Protein 3QN3 (pdb70)

Solvent-accessible surface area: 55964 Å² total; per-residue (Å²): 102,141,32,40,2,99,62,6,70,6,10,5,2,2,0,0,90,10,35,0,1,0,31,0,36,0,26,1,49,76,49,20,77,4,33,1,6,0,15,16,23,29,45,108,48,127,72,29,8,27,13,45,20,9,122,55,146,28,16,64,12,84,0,0,71,111,0,13,40,28,0,62,112,57,0,8,120,83,0,83,47,40,41,0,48,59,18,71,75,2,2,50,28,0,92,119,44,6,60,53,152,33,8,62,70,0,1,1,2,0,0,1,0,0,0,6,0,1,0,56,0,0,3,55,31,74,61,90,40,14,6,102,48,25,22,30,88,117,6,28,20,1,0,6,0,2,0,0,0,0,5,0,26,71,61,20,156,33,106,6,29,0,19,6,0,1,0,1,0,38,12,15,122,31,0,62,69,0,2,40,0,0,5,23,0,8,54,44,0,78,141,42,2,56,116,78,73,58,68,44,17,13,14,54,7,0,0,0,38,8,117,14,51,61,1,28,68,0,0,66,34,0,55,59,0,1,129,126,22,55,18,88,120,98,3,59,0,0,1,1,0,7,0,41,112,26,52,144,125,47,87,0,84,3,45,88,118,56,17,37,13,93,47,0,8,95,52,0,34,103,3,11,78,149,16,48,9,29,1,0,2,1,0,0,0,60,89,18,108,117,0,0,42,69,0,21,128,110,5,20,159,126,13,26,0,1,0,11,40,6,2,9,0,25,28,95,50,0,87,94,4,35,102,104,150,14,3,30,0,0,3,0,25,8,7,6,22,0,0,0,6,35,0,24,105,0,1,109,10,0,81,153,53,125,18,113,1,0,0,2,3,34,31,1,6,1,34,18,15,6,14,0,4,0,0,0,5,25,44,11,16,19,0,4,0,0,0,0,1,1,0,0,0,0,4,1,0,3,55,0,10,32,0,24,117,120,18,99,82,7,54,9,119,143,228,108,114,33,42,2,102,64,6,72,6,10,8,2,2,1,0,82,7,29,1,1,0,34,0,36,0,24,0,52,76,48,20,74,5,29,1,7,1,18,16,24,28,52,112,47,125,75,33,8,27,14,48,21,8,120,54,149,30,20,66,12,94,0,0,66,110,0,16,37,28,0,63,113,59,0,9,125,84,0,84,47,41,41,1,24,43,3,65,75,1,2,52,28,0,88,127,55,2,62,44,152,31,7,53,92,8,1,2,2,0,0,1,0,0,0,7,0,0,0,56,0,0,3,55,29,22,41,26,37,12,5,37,4,0,2,1,12,21,5,9,2,0,0,5,0,3,0,0,0,0,4,0,23,74,65,24,150,36,107,5,32,0,20,6,0,1,0,1,0,38,13,14,116,32,0,46,70,0,2,36,0,0,7,22,0,10,54,34,0,92,119,39,2,52,118,74,72,57,66,42,18,12,15,43,8,0,0,0,35,7,106,20,60,53,0,28,68,0,0,57,32,0,55,61,0,1,133,132,22,57,16,88,119,98,2,64,0,0,1,1,1,8,0,41,113,29,47,141,128,44,86,0,85,4,42,91,131,59,20,38,16,88,42,0,5,86,48,0,46,108,4,9,83,150,15,45,10,28,2,1,2,2,0,0,0,56,86,13,98,116,2,0,64,99,1,21,134,119,5,20,160,129,11,26,0,2,0,11,42,3,0,6,0,24,27,90,52,0,66,87,0,21,89,118,152,13,3,29,0,0,2,0,26,8,7,5,21,0,0,0,6,33,0,2,73,0,0,17,0,0,62,47,30,64,16,75,1,0,0,2,3,32,30,1,8,1,35,18,14,5,18,0,4,0,0,0,4,5,27,11,14,20,0,4,0,0,0,0,2,1,0,0,0,0,4,1,0,2,50,0,5,31,0,24,119,84,18,99,30,6,20,7,117,108,68,96,101,34,42,2,104,57,6,68,2,6,7,2,3,1,0,83,8,35,1,1,0,30,0,42,0,27,0,53,78,48,21,75,3,32,1,6,0,14,14,24,28,45,108,49,122,71,30,8,30,12,49,20,9,117,57,146,27,18,66,13,89,0,0,73,112,0,13,38,28,0,62,111,57,0,8,121,81,0,81,48,42,42,1,9,37,4,60,72,2,1,49,25,0,90,122,47,7,65,52,149,32,7,59,71,0,0,2,2,0,0,1,0,0,0,6,0,1,0,56,0,0,4,57,29,18,37,30,44,12,6,38,7,0,3,1,10,18,5,12,2,0,0,6,0,2,0,1,0,1,5,0,24,70,68,31,148,39,115,5,32,0,21,6,0,1,0,1,0,43,11,20,128,32,0,55,70,0,1,40,0,0,7,23,0,12,53,48,0,89,126,42,3,51,109,82,73,58,67,42,21,10,19,50,9,0,0,0,37,8,111,18,65,57,0,27,64,0,0,61,33,0,62,60,0,3,132,127,21,55,15,90,117,94,4,70,0,0,1,1,1,7,0,38,115,27,49,132,120,48,85,0,85,4,52,90,134,54,16,35,16,80,43,0,4,75,49,0,48,104,5,27,91,148,16,46,8,30,2,0,2,2,0,1,0,56,88,17,103,121,3,0,42,88,0,23,131,117,12,21,142,168,20,26,0,1,0,11,43,5,1,6,0,24,24,98,50,0,43,91,4,22,96,103,156,16,3,28,0,0,2,0,26,6,6,6,24,0,0,0,5,30,0,2,72,0,1,16,0,0,58,50,27,70,17,83,1,0,0,2,3,32,29,0,5,1,35,18,16,6,12,0,4,0,0,0,3,7,28,10,15,19,0,4,0,0,0,0,2,1,0,0,0,0,4,1,0,3,52,0,7,34,0,24,118,101,21,96,30,9,21,8,126,143,72,101,150,34,45,1,97,65,6,71,5,11,8,2,2,1,0,88,8,38,1,2,0,34,0,41,0,26,0,54,76,47,21,76,4,31,1,6,1,18,14,26,28,48,108,51,122,77,34,8,26,13,46,16,7,120,63,145,28,18,68,16,88,0,0,73,112,0,15,38,29,0,58,112,58,0,10,126,86,0,83,49,40,42,0,46,59,17,75,73,2,2,49,27,0,92,117,53,6,64,43,149,31,7,56,86,4,1,2,3,0,0,1,0,0,0,7,0,1,0,57,0,0,3,56,29,72,72,66,42,12,5,106,42,24,21,31,87,120,4,26,21,0,0,6,0,2,0,0,0,0,3,0,23,74,58,26,143,22,113,6,32,0,22,6,0,0,0,1,0,41,13,15,121,32,0,53,67,0,2,36,0,0,7,23,0,12,46,38,0,88,129,44,2,58,122,75,74,60,67,48,22,12,12,52,7,0,0,0,32,6,109,16,67,54,0,27,70,0,0,60,33,0,61,56,0,3,134,123,21,56,16,92,116,98,3,58,0,0,1,1,1,8,0,35,115,26,53,142,128,45,91,0,85,4,38,90,124,54,23,40,17,85,42,0,4,74,37,0,43,108,9,8,85,148,17,45,9,30,2,0,1,2,0,0,0,57,93,19,105,122,3,0,45,92,0,21,133,118,6,17,160,138,14,26,0,0,0,10,37,4,1,6,0,25,26,87,51,0,91,91,4,30,106,110,148,14,3,30,0,0,1,0,24,7,8,6,22,0,0,0,6,35,0,23,102,0,1,111,13,0,85,157,58,126,18,114,1,0,0,2,4,33,29,1,7,1,34,20,14,5,17,0,4,0,0,0,5,24,40,10,16,22,0,4,0,0,0,0,2,1,0,0,0,0,4,0,0,4,52,0,8,32,0,24,113,116,19,100,77,10,53,8,117,142,228

Structure (mmCIF, N/CA/C/O backbone):
data_3QN3
#
_entry.id   3QN3
#
_cell.length_a   120.470
_cell.length_b   148.886
_cell.length_c   234.719
_cell.angle_alpha   90.000
_cell.angle_beta   90.000
_cell.angle_gamma   90.000
#
_symmetry.space_group_name_H-M   'I 2 2 2'
#
loop_
_entity.id
_entity.type
_entity.pdbx_description
1 polymer Enolase
2 non-polymer 'MAGNESIUM ION'
3 non-polymer (4S)-2-METHYL-2,4-PENTANEDIOL
4 non-polymer GLYCEROL
5 non-polymer 'SULFATE ION'
6 water water
#
loop_
_atom_site.group_PDB
_atom_site.id
_atom_site.type_symbol
_atom_site.label_atom_id
_atom_site.label_alt_id
_atom_site.label_comp_id
_atom_site.label_asym_id
_atom_site.label_entity_id
_atom_site.label_seq_id
_atom_site.pdbx_PDB_ins_code
_atom_site.Cartn_x
_atom_site.Cartn_y
_atom_site.Cartn_z
_atom_site.occupancy
_atom_site.B_iso_or_equiv
_atom_site.auth_seq_id
_atom_site.auth_comp_id
_atom_site.auth_asym_id
_atom_site.auth_atom_id
_atom_site.pdbx_PDB_model_num
ATOM 1 N N . ALA A 1 3 ? 44.081 -16.045 1.107 1.00 55.20 0 ALA A N 1
ATOM 2 C CA . ALA A 1 3 ? 43.414 -15.921 2.434 1.00 54.39 0 ALA A CA 1
ATOM 3 C C . ALA A 1 3 ? 42.319 -14.834 2.390 1.00 54.41 0 ALA A C 1
ATOM 4 O O . ALA A 1 3 ? 42.544 -13.723 1.924 1.00 54.06 0 ALA A O 1
ATOM 6 N N . MET A 1 4 ? 41.127 -15.171 2.887 1.00 54.08 1 MET A N 1
ATOM 7 C CA . MET A 1 4 ? 39.986 -14.239 2.870 1.00 53.46 1 MET A CA 1
ATOM 8 C C . MET A 1 4 ? 40.357 -13.066 3.808 1.00 51.03 1 MET A C 1
ATOM 9 O O . MET A 1 4 ? 40.805 -12.017 3.336 1.00 52.80 1 MET A O 1
ATOM 14 N N . LEU A 1 5 ? 40.243 -13.273 5.121 1.00 46.63 2 LEU A N 1
ATOM 15 C CA . LEU A 1 5 ? 40.742 -12.330 6.100 1.00 43.03 2 LEU A CA 1
ATOM 16 C C . LEU A 1 5 ? 42.021 -12.880 6.740 1.00 40.03 2 LEU A C 1
ATOM 17 O O . LEU A 1 5 ? 42.271 -14.089 6.790 1.00 38.69 2 LEU A O 1
ATOM 22 N N . VAL A 1 6 ? 42.825 -11.982 7.263 1.00 36.82 3 VAL A N 1
ATOM 23 C CA . VAL A 1 6 ? 44.028 -12.412 7.947 1.00 35.30 3 VAL A CA 1
ATOM 24 C C . VAL A 1 6 ? 44.079 -11.817 9.365 1.00 33.08 3 VAL A C 1
ATOM 25 O O . VAL A 1 6 ? 43.345 -10.869 9.683 1.00 31.62 3 VAL A O 1
ATOM 29 N N . ILE A 1 7 ? 44.933 -12.410 10.187 1.00 31.60 4 ILE A N 1
ATOM 30 C CA . ILE A 1 7 ? 45.172 -11.928 11.524 1.00 31.15 4 ILE A CA 1
ATOM 31 C C . ILE A 1 7 ? 45.999 -10.680 11.375 1.00 32.75 4 ILE A C 1
ATOM 32 O O . ILE A 1 7 ? 47.057 -10.701 10.750 1.00 32.73 4 ILE A O 1
ATOM 37 N N . GLU A 1 8 ? 45.489 -9.598 11.948 1.00 33.89 5 GLU A N 1
ATOM 38 C CA . GLU A 1 8 ? 46.098 -8.283 11.829 1.00 35.88 5 GLU A CA 1
ATOM 39 C C . GLU A 1 8 ? 46.727 -7.794 13.113 1.00 34.87 5 GLU A C 1
ATOM 40 O O . GLU A 1 8 ? 47.612 -6.990 13.064 1.00 34.91 5 GLU A O 1
ATOM 46 N N . ASP A 1 9 ? 46.210 -8.218 14.259 1.00 33.63 6 ASP A N 1
ATOM 47 C CA . ASP A 1 9 ? 46.757 -7.814 15.537 1.00 33.29 6 ASP A CA 1
ATOM 48 C C . ASP A 1 9 ? 46.452 -8.875 16.578 1.00 31.97 6 ASP A C 1
ATOM 49 O O . ASP A 1 9 ? 45.358 -9.455 16.593 1.00 29.43 6 ASP A O 1
ATOM 54 N N . VAL A 1 10 ? 47.431 -9.110 17.445 1.00 31.56 7 VAL A N 1
ATOM 55 C CA . VAL A 1 10 ? 47.288 -10.017 18.563 1.00 31.68 7 VAL A CA 1
ATOM 56 C C . VAL A 1 10 ? 47.814 -9.321 19.814 1.00 31.87 7 VAL A C 1
ATOM 57 O O . VAL A 1 10 ? 48.927 -8.753 19.821 1.00 31.69 7 VAL A O 1
ATOM 61 N N . ARG A 1 11 ? 47.033 -9.345 20.875 1.00 30.46 8 ARG A N 1
ATOM 62 C CA . ARG A 1 11 ? 47.521 -8.834 22.137 1.00 31.87 8 ARG A CA 1
ATOM 63 C C . ARG A 1 11 ? 46.943 -9.577 23.313 1.00 30.15 8 ARG A C 1
ATOM 64 O O . ARG A 1 11 ? 45.903 -10.247 23.190 1.00 29.73 8 ARG A O 1
ATOM 72 N N . ALA A 1 12 ? 47.627 -9.449 24.444 1.00 28.69 9 ALA A N 1
ATOM 73 C CA . ALA A 1 12 ? 47.132 -9.980 25.702 1.00 28.65 9 ALA A CA 1
ATOM 74 C C . ALA A 1 12 ? 47.432 -9.001 26.867 1.00 28.51 9 ALA A C 1
ATOM 75 O O . ALA A 1 12 ? 48.226 -8.080 26.733 1.00 29.51 9 ALA A O 1
ATOM 77 N N . TYR A 1 13 ? 46.751 -9.213 27.977 1.00 27.57 10 TYR A N 1
ATOM 78 C CA . TYR A 1 13 ? 46.982 -8.490 29.211 1.00 27.76 10 TYR A CA 1
ATOM 79 C C . TYR A 1 13 ? 46.507 -9.346 30.404 1.00 26.91 10 TYR A C 1
ATOM 80 O O . TYR A 1 13 ? 45.743 -10.287 30.246 1.00 27.61 10 TYR A O 1
ATOM 89 N N . GLU A 1 14 ? 46.965 -8.989 31.590 1.00 26.28 11 GLU A N 1
ATOM 90 C CA . GLU A 1 14 ? 46.582 -9.644 32.810 1.00 27.01 11 GLU A CA 1
ATOM 91 C C . GLU A 1 14 ? 45.168 -9.219 33.257 1.00 25.65 11 GLU A C 1
ATOM 92 O O . GLU A 1 14 ? 44.880 -8.042 33.321 1.00 26.78 11 GLU A O 1
ATOM 98 N N . VAL A 1 15 ? 44.313 -10.180 33.520 1.00 24.61 12 VAL A N 1
ATOM 99 C CA . VAL A 1 15 ? 43.025 -9.987 34.176 1.00 24.58 12 VAL A CA 1
ATOM 100 C C . VAL A 1 15 ? 42.957 -10.941 35.384 1.00 24.88 12 VAL A C 1
ATOM 101 O O . VAL A 1 15 ? 43.943 -11.618 35.693 1.00 23.13 12 VAL A O 1
ATOM 105 N N . LEU A 1 16 ? 41.810 -10.982 36.068 1.00 24.62 13 LEU A N 1
ATOM 106 C CA . LEU A 1 16 ? 41.651 -11.848 37.238 1.00 25.62 13 LEU A CA 1
ATOM 107 C C . LEU A 1 16 ? 40.713 -12.999 36.955 1.00 25.69 13 LEU A C 1
ATOM 108 O O . LEU A 1 16 ? 39.653 -12.788 36.364 1.00 28.08 13 LEU A O 1
ATOM 113 N N . ASP A 1 17 ? 41.055 -14.199 37.413 1.00 25.94 14 ASP A N 1
ATOM 114 C CA . ASP A 1 17 ? 40.148 -15.314 37.369 1.00 26.57 14 ASP A CA 1
ATOM 115 C C . ASP A 1 17 ? 39.176 -15.226 38.559 1.00 27.14 14 ASP A C 1
ATOM 116 O O . ASP A 1 17 ? 39.276 -14.318 39.371 1.00 27.75 14 ASP A O 1
ATOM 121 N N . SER A 1 18 ? 38.254 -16.183 38.641 1.00 27.83 15 SER A N 1
ATOM 122 C CA . SER A 1 18 ? 37.162 -16.142 39.617 1.00 28.60 15 SER A CA 1
ATOM 123 C C . SER A 1 18 ? 37.601 -16.375 41.071 1.00 28.82 15 SER A C 1
ATOM 124 O O . SER A 1 18 ? 36.777 -16.268 41.950 1.00 27.41 15 SER A O 1
ATOM 127 N N . ARG A 1 19 ? 38.872 -16.739 41.300 1.00 28.93 16 ARG A N 1
ATOM 128 C CA . ARG A 1 19 ? 39.394 -16.887 42.649 1.00 30.44 16 ARG A CA 1
ATOM 129 C C . ARG A 1 19 ? 40.300 -15.740 43.027 1.00 31.34 16 ARG A C 1
ATOM 130 O O . ARG A 1 19 ? 40.858 -15.732 44.112 1.00 32.59 16 ARG A O 1
ATOM 138 N N . GLY A 1 20 ? 40.422 -14.745 42.157 1.00 30.78 17 GLY A N 1
ATOM 139 C CA . GLY A 1 20 ? 41.282 -13.615 42.465 1.00 31.20 17 GLY A CA 1
ATOM 140 C C . GLY A 1 20 ? 42.721 -13.790 42.088 1.00 30.50 17 GLY A C 1
ATOM 141 O O . GLY A 1 20 ? 43.560 -13.003 42.490 1.00 31.25 17 GLY A O 1
ATOM 142 N N . ASN A 1 21 ? 43.017 -14.776 41.253 1.00 30.42 18 ASN A N 1
ATOM 143 C CA . ASN A 1 21 ? 44.399 -14.925 40.744 1.00 29.54 18 ASN A CA 1
ATOM 144 C C . ASN A 1 21 ? 44.508 -14.373 39.326 1.00 27.71 18 ASN A C 1
ATOM 145 O O . ASN A 1 21 ? 43.556 -14.419 38.580 1.00 26.99 18 ASN A O 1
ATOM 150 N N . PRO A 1 22 ? 45.666 -13.829 38.953 1.00 27.68 19 PRO A N 1
ATOM 151 C CA . PRO A 1 22 ? 45.834 -13.378 37.577 1.00 26.45 19 PRO A CA 1
ATOM 152 C C . PRO A 1 22 ? 45.692 -14.493 36.546 1.00 25.87 19 PRO A C 1
ATOM 153 O O . PRO A 1 22 ? 45.941 -15.658 36.838 1.00 26.74 19 PRO A O 1
ATOM 157 N N . THR A 1 23 ? 45.248 -14.136 35.360 1.00 25.13 20 THR A N 1
ATOM 158 C CA . THR A 1 23 ? 45.212 -15.044 34.215 1.00 24.82 20 THR A CA 1
ATOM 159 C C . THR A 1 23 ? 45.241 -14.190 32.943 1.00 24.45 20 THR A C 1
ATOM 160 O O . THR A 1 23 ? 45.324 -12.965 33.021 1.00 23.94 20 THR A O 1
ATOM 164 N N . VAL A 1 24 ? 45.273 -14.852 31.801 1.00 24.13 21 VAL A N 1
ATOM 165 C CA . VAL A 1 24 ? 45.506 -14.175 30.533 1.00 23.65 21 VAL A CA 1
ATOM 166 C C . VAL A 1 24 ? 44.194 -13.936 29.827 1.00 23.72 21 VAL A C 1
ATOM 167 O O . VAL A 1 24 ? 43.341 -14.831 29.720 1.00 23.42 21 VAL A O 1
ATOM 171 N N . LYS A 1 25 ? 44.020 -12.697 29.394 1.00 23.21 22 LYS A N 1
ATOM 172 C CA . LYS A 1 25 ? 43.029 -12.361 28.385 1.00 23.90 22 LYS A CA 1
ATOM 173 C C . LYS A 1 25 ? 43.741 -11.945 27.144 1.00 24.09 22 LYS A C 1
ATOM 174 O O . LYS A 1 25 ? 44.678 -11.128 27.198 1.00 24.43 22 LYS A O 1
ATOM 180 N N . ALA A 1 26 ? 43.317 -12.552 26.034 1.00 24.47 23 ALA A N 1
ATOM 181 C CA . ALA A 1 26 ? 43.882 -12.321 24.688 1.00 24.23 23 ALA A CA 1
ATOM 182 C C . ALA A 1 26 ? 42.826 -11.744 23.798 1.00 24.92 23 ALA A C 1
ATOM 183 O O . ALA A 1 26 ? 41.631 -11.988 23.988 1.00 25.37 23 ALA A O 1
ATOM 185 N N . GLU A 1 27 ? 43.255 -10.984 22.803 1.00 26.22 24 GLU A N 1
ATOM 186 C CA . GLU A 1 27 ? 42.383 -10.272 21.890 1.00 27.07 24 GLU A CA 1
ATOM 187 C C . GLU A 1 27 ? 43.058 -10.298 20.528 1.00 27.58 24 GLU A C 1
ATOM 188 O O . GLU A 1 27 ? 44.312 -9.993 20.396 1.00 26.24 24 GLU A O 1
ATOM 194 N N . VAL A 1 28 ? 42.274 -10.703 19.527 1.00 27.01 25 VAL A N 1
ATOM 195 C CA . VAL A 1 28 ? 42.752 -10.848 18.126 1.00 26.80 25 VAL A CA 1
ATOM 196 C C . VAL A 1 28 ? 41.892 -10.006 17.208 1.00 26.86 25 VAL A C 1
ATOM 197 O O . VAL A 1 28 ? 40.633 -10.054 17.260 1.00 26.26 25 VAL A O 1
ATOM 201 N N . THR A 1 29 ? 42.550 -9.194 16.395 1.00 27.57 26 THR A N 1
ATOM 202 C CA . THR A 1 29 ? 41.863 -8.330 15.440 1.00 27.65 26 THR A CA 1
ATOM 203 C C . THR A 1 29 ? 42.210 -8.792 14.061 1.00 28.56 26 THR A C 1
ATOM 204 O O . THR A 1 29 ? 43.376 -9.091 13.766 1.00 28.99 26 THR A O 1
ATOM 208 N N . LEU A 1 30 ? 41.209 -8.881 13.207 1.00 28.73 27 LEU A N 1
ATOM 209 C CA . LEU A 1 30 ? 41.429 -9.353 11.833 1.00 29.17 27 LEU A CA 1
ATOM 210 C C . LEU A 1 30 ? 41.468 -8.178 10.867 1.00 30.17 27 LEU A C 1
ATOM 211 O O . LEU A 1 30 ? 41.169 -7.054 11.225 1.00 28.91 27 LEU A O 1
ATOM 216 N N . SER A 1 31 ? 41.838 -8.463 9.620 1.00 32.23 28 SER A N 1
ATOM 217 C CA . SER A 1 31 ? 41.993 -7.437 8.573 1.00 32.88 28 SER A CA 1
ATOM 218 C C . SER A 1 31 ? 40.708 -6.740 8.102 1.00 34.48 28 SER A C 1
ATOM 219 O O . SER A 1 31 ? 40.786 -5.795 7.347 1.00 36.35 28 SER A O 1
ATOM 222 N N . ASP A 1 32 ? 39.539 -7.174 8.543 1.00 34.94 29 ASP A N 1
ATOM 223 C CA . ASP A 1 32 ? 38.302 -6.406 8.314 1.00 35.53 29 ASP A CA 1
ATOM 224 C C . ASP A 1 32 ? 37.943 -5.572 9.547 1.00 35.62 29 ASP A C 1
ATOM 225 O O . ASP A 1 32 ? 36.895 -4.942 9.570 1.00 36.85 29 ASP A O 1
ATOM 230 N N . GLY A 1 33 ? 38.771 -5.640 10.590 1.00 34.82 30 GLY A N 1
ATOM 231 C CA . GLY A 1 33 ? 38.499 -4.989 11.869 1.00 34.29 30 GLY A CA 1
ATOM 232 C C . GLY A 1 33 ? 37.688 -5.800 12.870 1.00 32.93 30 GLY A C 1
ATOM 233 O O . GLY A 1 33 ? 37.368 -5.289 13.941 1.00 32.70 30 GLY A O 1
ATOM 234 N N . SER A 1 34 ? 37.353 -7.053 12.562 1.00 31.91 31 SER A N 1
ATOM 235 C CA . SER A 1 34 ? 36.555 -7.851 13.504 1.00 30.98 31 SER A CA 1
ATOM 236 C C . SER A 1 34 ? 37.460 -8.185 14.675 1.00 29.46 31 SER A C 1
ATOM 237 O O . SER A 1 34 ? 38.653 -8.481 14.477 1.00 27.63 31 SER A O 1
ATOM 240 N N . VAL A 1 35 ? 36.903 -8.129 15.878 1.00 27.91 32 VAL A N 1
ATOM 241 C CA . VAL A 1 35 ? 37.659 -8.447 17.079 1.00 28.70 32 VAL A CA 1
ATOM 242 C C . VAL A 1 35 ? 37.042 -9.652 17.827 1.00 27.27 32 VAL A C 1
ATOM 243 O O . VAL A 1 35 ? 35.825 -9.795 17.916 1.00 28.28 32 VAL A O 1
ATOM 247 N N . GLY A 1 36 ? 37.904 -10.515 18.331 1.00 25.06 33 GLY A N 1
ATOM 248 C CA . GLY A 1 36 ? 37.532 -11.612 19.223 1.00 23.89 33 GLY A CA 1
ATOM 249 C C . GLY A 1 36 ? 38.419 -11.578 20.454 1.00 23.56 33 GLY A C 1
ATOM 250 O O . GLY A 1 36 ? 39.612 -11.219 20.368 1.00 24.28 33 GLY A O 1
ATOM 251 N N . ALA A 1 37 ? 37.870 -11.919 21.606 1.00 22.97 34 ALA A N 1
ATOM 252 C CA . ALA A 1 37 ? 38.684 -11.962 22.863 1.00 23.57 34 ALA A CA 1
ATOM 253 C C . ALA A 1 37 ? 38.346 -13.209 23.630 1.00 23.19 34 ALA A C 1
ATOM 254 O O . ALA A 1 37 ? 37.225 -13.736 23.515 1.00 25.00 34 ALA A O 1
ATOM 256 N N . ALA A 1 38 ? 39.255 -13.652 24.469 1.00 23.78 35 ALA A N 1
ATOM 257 C CA . ALA A 1 38 ? 38.976 -14.778 25.328 1.00 23.46 35 ALA A CA 1
ATOM 258 C C . ALA A 1 38 ? 39.804 -14.718 26.574 1.00 24.66 35 ALA A C 1
ATOM 259 O O . ALA A 1 38 ? 40.943 -14.240 26.570 1.00 23.60 35 ALA A O 1
ATOM 261 N N . ILE A 1 39 ? 39.256 -15.269 27.643 1.00 25.97 36 ILE A N 1
ATOM 262 C CA . ILE A 1 39 ? 39.989 -15.382 28.900 1.00 26.71 36 ILE A CA 1
ATOM 263 C C . ILE A 1 39 ? 40.228 -16.853 29.164 1.00 26.72 36 ILE A C 1
ATOM 264 O O . ILE A 1 39 ? 39.326 -17.651 29.019 1.00 27.82 36 ILE A O 1
ATOM 269 N N . VAL A 1 40 ? 41.445 -17.159 29.588 1.00 27.23 37 VAL A N 1
ATOM 270 C CA . VAL A 1 40 ? 41.891 -18.487 29.903 1.00 28.78 37 VAL A CA 1
ATOM 271 C C . VAL A 1 40 ? 41.667 -18.804 31.403 1.00 29.62 37 VAL A C 1
ATOM 272 O O . VAL A 1 40 ? 42.052 -18.010 32.278 1.00 27.78 37 VAL A O 1
ATOM 276 N N . PRO A 1 41 ? 41.030 -19.971 31.690 1.00 30.74 38 PRO A N 1
ATOM 277 C CA . PRO A 1 41 ? 40.926 -20.459 33.046 1.00 31.64 38 PRO A CA 1
ATOM 278 C C . PRO A 1 41 ? 42.270 -20.960 33.555 1.00 34.01 38 PRO A C 1
ATOM 279 O O . PRO A 1 41 ? 43.198 -21.221 32.766 1.00 29.88 38 PRO A O 1
ATOM 283 N N . SER A 1 42 ? 42.376 -21.120 34.873 1.00 36.49 39 SER A N 1
ATOM 284 C CA A SER A 1 42 ? 43.650 -21.445 35.510 0.60 38.32 39 SER A CA 1
ATOM 285 C CA B SER A 1 42 ? 43.689 -21.426 35.418 0.40 38.20 39 SER A CA 1
ATOM 286 C C . SER A 1 42 ? 44.000 -22.913 35.357 1.00 39.23 39 SER A C 1
ATOM 287 O O . SER A 1 42 ? 43.111 -23.744 35.325 1.00 40.50 39 SER A O 1
ATOM 292 N N . GLY A 1 43 ? 45.299 -23.226 35.271 1.00 41.13 40 GLY A N 1
ATOM 293 C CA . GLY A 1 43 ? 45.766 -24.598 35.030 1.00 41.86 40 GLY A CA 1
ATOM 294 C C . GLY A 1 43 ? 46.854 -24.970 36.027 1.00 44.31 40 GLY A C 1
ATOM 295 O O . GLY A 1 43 ? 46.795 -24.591 37.204 1.00 45.84 40 GLY A O 1
ATOM 296 N N . ALA A 1 44 ? 47.846 -25.721 35.570 1.00 45.37 41 ALA A N 1
ATOM 297 C CA . ALA A 1 44 ? 48.947 -26.124 36.412 1.00 46.70 41 ALA A CA 1
ATOM 298 C C . ALA A 1 44 ? 50.216 -25.574 35.773 1.00 47.85 41 ALA A C 1
ATOM 299 O O . ALA A 1 44 ? 50.380 -25.635 34.548 1.00 46.90 41 ALA A O 1
ATOM 301 N N . SER A 1 45 ? 51.097 -25.032 36.612 1.00 48.86 42 SER A N 1
ATOM 302 C CA . SER A 1 45 ? 52.353 -24.494 36.161 1.00 49.98 42 SER A CA 1
ATOM 303 C C . SER A 1 45 ? 53.494 -25.474 36.433 1.00 51.56 42 SER A C 1
ATOM 304 O O . SER A 1 45 ? 54.626 -25.241 36.016 1.00 51.35 42 SER A O 1
ATOM 307 N N . THR A 1 46 ? 53.195 -26.553 37.152 1.00 52.69 43 THR A N 1
ATOM 308 C CA . THR A 1 46 ? 54.144 -27.642 37.356 1.00 54.70 43 THR A CA 1
ATOM 309 C C . THR A 1 46 ? 53.414 -28.968 37.087 1.00 55.00 43 THR A C 1
ATOM 310 O O . THR A 1 46 ? 52.167 -28.994 36.991 1.00 54.93 43 THR A O 1
ATOM 314 N N . GLY A 1 47 ? 54.188 -30.047 36.962 1.00 56.04 44 GLY A N 1
ATOM 315 C CA . GLY A 1 47 ? 53.646 -31.386 36.665 1.00 56.34 44 GLY A CA 1
ATOM 316 C C . GLY A 1 47 ? 54.205 -31.938 35.361 1.00 56.52 44 GLY A C 1
ATOM 317 O O . GLY A 1 47 ? 54.653 -31.185 34.489 1.00 56.85 44 GLY A O 1
ATOM 318 N N . SER A 1 48 ? 54.156 -33.257 35.213 1.00 56.40 45 SER A N 1
ATOM 319 C CA . SER A 1 48 ? 54.968 -33.934 34.197 1.00 56.29 45 SER A CA 1
ATOM 320 C C . SER A 1 48 ? 54.143 -34.549 33.081 1.00 54.47 45 SER A C 1
ATOM 321 O O . SER A 1 48 ? 54.705 -35.141 32.158 1.00 54.50 45 SER A O 1
ATOM 324 N N . LYS A 1 49 ? 52.816 -34.402 33.181 1.00 52.07 46 LYS A N 1
ATOM 325 C CA . LYS A 1 49 ? 51.857 -35.016 32.251 1.00 49.99 46 LYS A CA 1
ATOM 326 C C . LYS A 1 49 ? 51.090 -33.960 31.418 1.00 47.53 46 LYS A C 1
ATOM 327 O O . LYS A 1 49 ? 50.973 -34.095 30.201 1.00 47.28 46 LYS A O 1
ATOM 333 N N . GLU A 1 50 ? 50.593 -32.936 32.112 1.00 44.83 47 GLU A N 1
ATOM 334 C CA . GLU A 1 50 ? 49.698 -31.855 31.610 1.00 43.80 47 GLU A CA 1
ATOM 335 C C . GLU A 1 50 ? 50.416 -30.725 30.822 1.00 41.42 47 GLU A C 1
ATOM 336 O O . GLU A 1 50 ? 51.621 -30.505 31.062 1.00 41.88 47 GLU A O 1
ATOM 342 N N . ALA A 1 51 ? 49.704 -29.987 29.949 1.00 37.70 48 ALA A N 1
ATOM 343 C CA . ALA A 1 51 ? 50.262 -28.760 29.350 1.00 36.13 48 ALA A CA 1
ATOM 344 C C . ALA A 1 51 ? 50.396 -27.735 30.470 1.00 35.71 48 ALA A C 1
ATOM 345 O O . ALA A 1 51 ? 49.521 -27.614 31.332 1.00 35.22 48 ALA A O 1
ATOM 347 N N . LEU A 1 52 ? 51.515 -27.037 30.496 1.00 35.09 49 LEU A N 1
ATOM 348 C CA . LEU A 1 52 ? 51.800 -26.170 31.613 1.00 35.01 49 LEU A CA 1
ATOM 349 C C . LEU A 1 52 ? 51.462 -24.716 31.336 1.00 34.74 49 LEU A C 1
ATOM 350 O O . LEU A 1 52 ? 51.751 -24.173 30.273 1.00 33.32 49 LEU A O 1
ATOM 355 N N . GLU A 1 53 ? 50.878 -24.067 32.325 1.00 35.45 50 GLU A N 1
ATOM 356 C CA . GLU A 1 53 ? 50.722 -22.621 32.280 1.00 36.07 50 GLU A CA 1
ATOM 357 C C . GLU A 1 53 ? 51.945 -21.973 32.896 1.00 35.58 50 GLU A C 1
ATOM 358 O O . GLU A 1 53 ? 52.520 -22.488 33.843 1.00 37.21 50 GLU A O 1
ATOM 364 N N . LEU A 1 54 ? 52.322 -20.830 32.346 1.00 34.28 51 LEU A N 1
ATOM 365 C CA . LEU A 1 54 ? 53.422 -20.044 32.825 1.00 34.18 51 LEU A CA 1
ATOM 366 C C . LEU A 1 54 ? 52.949 -19.059 33.918 1.00 33.27 51 LEU A C 1
ATOM 367 O O . LEU A 1 54 ? 51.946 -18.338 33.754 1.00 31.26 51 LEU A O 1
ATOM 372 N N . ARG A 1 55 ? 53.689 -19.058 35.018 1.00 31.95 52 ARG A N 1
ATOM 373 C CA . ARG A 1 55 ? 53.525 -18.155 36.111 1.00 31.28 52 ARG A CA 1
ATOM 374 C C . ARG A 1 55 ? 54.857 -17.462 36.341 1.00 32.50 52 ARG A C 1
ATOM 375 O O . ARG A 1 55 ? 55.904 -18.049 36.149 1.00 30.56 52 ARG A O 1
ATOM 383 N N . ASP A 1 56 ? 54.808 -16.234 36.834 1.00 32.86 53 ASP A N 1
ATOM 384 C CA . ASP A 1 56 ? 56.009 -15.436 36.973 1.00 33.77 53 ASP A CA 1
ATOM 385 C C . ASP A 1 56 ? 56.846 -15.811 38.181 1.00 34.50 53 ASP A C 1
ATOM 386 O O . ASP A 1 56 ? 58.072 -15.636 38.146 1.00 34.97 53 ASP A O 1
ATOM 391 N N . ASN A 1 57 ? 56.187 -16.318 39.229 1.00 34.29 54 ASN A N 1
ATOM 392 C CA A ASN A 1 57 ? 56.844 -16.696 40.457 0.60 35.42 54 ASN A CA 1
ATOM 393 C CA B ASN A 1 57 ? 56.844 -16.705 40.463 0.40 35.61 54 ASN A CA 1
ATOM 394 C C . ASN A 1 57 ? 57.667 -15.544 41.025 1.00 36.67 54 ASN A C 1
ATOM 395 O O . ASN A 1 57 ? 58.786 -15.739 41.466 1.00 36.68 54 ASN A O 1
ATOM 404 N N . ASP A 1 58 ? 57.119 -14.328 40.985 1.00 36.86 55 ASP A N 1
ATOM 405 C CA . ASP A 1 58 ? 57.819 -13.191 41.583 1.00 38.30 55 ASP A CA 1
ATOM 406 C C . ASP A 1 58 ? 56.961 -12.622 42.718 1.00 38.05 55 ASP A C 1
ATOM 407 O O . ASP A 1 58 ? 55.940 -13.217 43.093 1.00 37.75 55 ASP A O 1
ATOM 412 N N . GLU A 1 59 ? 57.354 -11.461 43.225 1.00 38.43 56 GLU A N 1
ATOM 413 C CA A GLU A 1 59 ? 56.721 -10.837 44.383 0.60 38.89 56 GLU A CA 1
ATOM 414 C CA B GLU A 1 59 ? 56.696 -10.888 44.409 0.40 38.69 56 GLU A CA 1
ATOM 415 C C . GLU A 1 59 ? 55.252 -10.448 44.152 1.00 37.54 56 GLU A C 1
ATOM 416 O O . GLU A 1 59 ? 54.516 -10.209 45.110 1.00 38.06 56 GLU A O 1
ATOM 427 N N . ARG A 1 60 ? 54.830 -10.345 42.890 1.00 34.98 57 ARG A N 1
ATOM 428 C CA . ARG A 1 60 ? 53.429 -9.926 42.582 1.00 33.60 57 ARG A CA 1
ATOM 429 C C . ARG A 1 60 ? 52.435 -11.060 42.758 1.00 32.63 57 ARG A C 1
ATOM 430 O O . ARG A 1 60 ? 52.649 -12.189 42.272 1.00 33.17 57 ARG A O 1
ATOM 438 N N . PHE A 1 61 ? 51.288 -10.754 43.351 1.00 32.16 58 PHE A N 1
ATOM 439 C CA . PHE A 1 61 ? 50.190 -11.714 43.383 1.00 31.34 58 PHE A CA 1
ATOM 440 C C . PHE A 1 61 ? 50.620 -13.082 43.929 1.00 31.29 58 PHE A C 1
ATOM 441 O O . PHE A 1 61 ? 50.194 -14.115 43.450 1.00 30.52 58 PHE A O 1
ATOM 449 N N . GLY A 1 62 ? 51.499 -13.079 44.921 1.00 33.19 59 GLY A N 1
ATOM 450 C CA . GLY A 1 62 ? 52.003 -14.318 45.533 1.00 33.61 59 GLY A CA 1
ATOM 451 C C . GLY A 1 62 ? 52.657 -15.300 44.582 1.00 33.49 59 GLY A C 1
ATOM 452 O O . GLY A 1 62 ? 52.579 -16.503 44.781 1.00 34.60 59 GLY A O 1
ATOM 453 N N . GLY A 1 63 ? 53.308 -14.812 43.544 1.00 33.15 60 GLY A N 1
ATOM 454 C CA . GLY A 1 63 ? 53.990 -15.725 42.608 1.00 33.27 60 GLY A CA 1
ATOM 455 C C . GLY A 1 63 ? 53.201 -16.076 41.371 1.00 32.38 60 GLY A C 1
ATOM 456 O O . GLY A 1 63 ? 53.689 -16.808 40.505 1.00 33.19 60 GLY A O 1
ATOM 457 N N . LYS A 1 64 ? 51.981 -15.550 41.274 1.00 31.67 61 LYS A N 1
ATOM 458 C CA . LYS A 1 64 ? 51.049 -15.997 40.288 1.00 30.98 61 LYS A CA 1
ATOM 459 C C . LYS A 1 64 ? 50.752 -14.997 39.157 1.00 29.83 61 LYS A C 1
ATOM 460 O O . LYS A 1 64 ? 49.741 -15.133 38.466 1.00 29.27 61 LYS A O 1
ATOM 466 N N . GLY A 1 65 ? 51.628 -14.013 38.962 1.00 28.88 62 GLY A N 1
ATOM 467 C CA . GLY A 1 65 ? 51.509 -13.104 37.840 1.00 28.70 62 GLY A CA 1
ATOM 468 C C . GLY A 1 65 ? 51.646 -13.890 36.548 1.00 28.14 62 GLY A C 1
ATOM 469 O O . GLY A 1 65 ? 52.233 -14.989 36.548 1.00 27.93 62 GLY A O 1
ATOM 470 N N . VAL A 1 66 ? 51.075 -13.350 35.468 1.00 27.44 63 VAL A N 1
ATOM 471 C CA . VAL A 1 66 ? 51.121 -13.978 34.148 1.00 26.79 63 VAL A CA 1
ATOM 472 C C . VAL A 1 66 ? 51.722 -13.009 33.125 1.00 27.00 63 VAL A C 1
ATOM 473 O O . VAL A 1 66 ? 51.495 -13.097 31.952 1.00 26.36 63 VAL A O 1
ATOM 477 N N . LEU A 1 67 ? 52.594 -12.137 33.574 1.00 28.78 64 LEU A N 1
ATOM 478 C CA . LEU A 1 67 ? 53.241 -11.193 32.660 1.00 29.19 64 LEU A CA 1
ATOM 479 C C . LEU A 1 67 ? 54.143 -11.864 31.610 1.00 29.44 64 LEU A C 1
ATOM 480 O O . LEU A 1 67 ? 54.240 -11.370 30.476 1.00 29.10 64 LEU A O 1
ATOM 485 N N . LYS A 1 68 ? 54.786 -12.974 31.948 1.00 29.80 65 LYS A N 1
ATOM 486 C CA . LYS A 1 68 ? 55.587 -13.713 30.934 1.00 30.42 65 LYS A CA 1
ATOM 487 C C . LYS A 1 68 ? 54.706 -14.345 29.849 1.00 28.50 65 LYS A C 1
ATOM 488 O O . LYS A 1 68 ? 54.973 -14.204 28.652 1.00 27.56 65 LYS A O 1
ATOM 494 N N . ALA A 1 69 ? 53.589 -14.962 30.254 1.00 28.06 66 ALA A N 1
ATOM 495 C CA . ALA A 1 69 ? 52.629 -15.472 29.291 1.00 26.73 66 ALA A CA 1
ATOM 496 C C . ALA A 1 69 ? 52.143 -14.342 28.376 1.00 26.30 66 ALA A C 1
ATOM 497 O O . ALA A 1 69 ? 52.060 -14.500 27.140 1.00 24.82 66 ALA A O 1
ATOM 499 N N . VAL A 1 70 ? 51.810 -13.210 28.991 1.00 26.71 67 VAL A N 1
ATOM 500 C CA . VAL A 1 70 ? 51.242 -12.034 28.267 1.00 26.73 67 VAL A CA 1
ATOM 501 C C . VAL A 1 70 ? 52.303 -11.513 27.291 1.00 26.49 67 VAL A C 1
ATOM 502 O O . VAL A 1 70 ? 52.062 -11.347 26.084 1.00 26.20 67 VAL A O 1
ATOM 506 N N . ALA A 1 71 ? 53.530 -11.377 27.770 1.00 26.00 68 ALA A N 1
ATOM 507 C CA . ALA A 1 71 ? 54.622 -11.021 26.842 1.00 26.12 68 ALA A CA 1
ATOM 508 C C . ALA A 1 71 ? 54.784 -12.029 25.691 1.00 25.60 68 ALA A C 1
ATOM 509 O O . ALA A 1 71 ? 55.067 -11.633 24.545 1.00 26.75 68 ALA A O 1
ATOM 511 N N . ASN A 1 72 ? 54.632 -13.320 25.989 1.00 24.99 69 ASN A N 1
ATOM 512 C CA . ASN A 1 72 ? 54.669 -14.334 24.953 1.00 25.35 69 ASN A CA 1
ATOM 513 C C . ASN A 1 72 ? 53.592 -14.123 23.892 1.00 26.01 69 ASN A C 1
ATOM 514 O O . ASN A 1 72 ? 53.844 -14.383 22.700 1.00 26.26 69 ASN A O 1
ATOM 519 N N . VAL A 1 73 ? 52.396 -13.636 24.289 1.00 24.83 70 VAL A N 1
ATOM 520 C CA . VAL A 1 73 ? 51.403 -13.323 23.253 1.00 23.97 70 VAL A CA 1
ATOM 521 C C . VAL A 1 73 ? 51.787 -12.093 22.460 1.00 25.20 70 VAL A C 1
ATOM 522 O O . VAL A 1 73 ? 51.737 -12.086 21.196 1.00 24.71 70 VAL A O 1
ATOM 526 N N . ASN A 1 74 ? 52.174 -11.043 23.187 1.00 26.46 71 ASN A N 1
ATOM 527 C CA . ASN A 1 74 ? 52.434 -9.722 22.572 1.00 27.77 71 ASN A CA 1
ATOM 528 C C . ASN A 1 74 ? 53.641 -9.677 21.642 1.00 28.99 71 ASN A C 1
ATOM 529 O O . ASN A 1 74 ? 53.656 -8.898 20.671 1.00 27.59 71 ASN A O 1
ATOM 534 N N . GLU A 1 75 ? 54.638 -10.497 21.943 1.00 30.50 72 GLU A N 1
ATOM 535 C CA . GLU A 1 75 ? 55.890 -10.486 21.199 1.00 32.35 72 GLU A CA 1
ATOM 536 C C . GLU A 1 75 ? 56.014 -11.740 20.333 1.00 31.80 72 GLU A C 1
ATOM 537 O O . GLU A 1 75 ? 55.865 -11.658 19.111 1.00 32.22 72 GLU A O 1
ATOM 543 N N . THR A 1 76 ? 56.221 -12.897 20.957 1.00 30.21 73 THR A N 1
ATOM 544 C CA . THR A 1 76 ? 56.579 -14.098 20.238 1.00 30.46 73 THR A CA 1
ATOM 545 C C . THR A 1 76 ? 55.466 -14.642 19.364 1.00 29.21 73 THR A C 1
ATOM 546 O O . THR A 1 76 ? 55.663 -14.882 18.158 1.00 29.05 73 THR A O 1
ATOM 550 N N . ILE A 1 77 ? 54.260 -14.782 19.917 1.00 28.72 74 ILE A N 1
ATOM 551 C CA . ILE A 1 77 ? 53.173 -15.341 19.137 1.00 26.60 74 ILE A CA 1
ATOM 552 C C . ILE A 1 77 ? 52.789 -14.340 18.082 1.00 27.47 74 ILE A C 1
ATOM 553 O O . ILE A 1 77 ? 52.678 -14.690 16.899 1.00 28.29 74 ILE A O 1
ATOM 558 N N . ALA A 1 78 ? 52.595 -13.084 18.474 1.00 28.42 75 ALA A N 1
ATOM 559 C CA . ALA A 1 78 ? 52.181 -12.047 17.516 1.00 28.81 75 ALA A CA 1
ATOM 560 C C . ALA A 1 78 ? 53.054 -12.039 16.301 1.00 30.37 75 ALA A C 1
ATOM 561 O O . ALA A 1 78 ? 52.548 -12.006 15.174 1.00 31.21 75 ALA A O 1
ATOM 563 N N . ASP A 1 79 ? 54.373 -12.074 16.514 1.00 31.17 76 ASP A N 1
ATOM 564 C CA . ASP A 1 79 ? 55.293 -11.988 15.432 1.00 32.78 76 ASP A CA 1
ATOM 565 C C . ASP A 1 79 ? 55.100 -13.124 14.463 1.00 32.51 76 ASP A C 1
ATOM 566 O O . ASP A 1 79 ? 55.310 -12.969 13.252 1.00 33.54 76 ASP A O 1
ATOM 571 N N . GLU A 1 80 ? 54.766 -14.285 14.993 1.00 31.91 77 GLU A N 1
ATOM 572 C CA . GLU A 1 80 ? 54.613 -15.469 14.166 1.00 32.60 77 GLU A CA 1
ATOM 573 C C . GLU A 1 80 ? 53.259 -15.522 13.464 1.00 32.09 77 GLU A C 1
ATOM 574 O O . GLU A 1 80 ? 53.200 -16.059 12.397 1.00 33.86 77 GLU A O 1
ATOM 580 N N . ILE A 1 81 ? 52.166 -15.078 14.073 1.00 30.67 78 ILE A N 1
ATOM 581 C CA . ILE A 1 81 ? 50.839 -15.365 13.465 1.00 29.69 78 ILE A CA 1
ATOM 582 C C . ILE A 1 81 ? 50.253 -14.198 12.679 1.00 30.81 78 ILE A C 1
ATOM 583 O O . ILE A 1 81 ? 49.236 -14.353 12.029 1.00 31.37 78 ILE A O 1
ATOM 588 N N . LEU A 1 82 ? 50.876 -13.026 12.715 1.00 32.03 79 LEU A N 1
ATOM 589 C CA . LEU A 1 82 ? 50.336 -11.907 11.979 1.00 32.52 79 LEU A CA 1
ATOM 590 C C . LEU A 1 82 ? 50.395 -12.307 10.504 1.00 32.54 79 LEU A C 1
ATOM 591 O O . LEU A 1 82 ? 51.417 -12.759 10.034 1.00 31.45 79 LEU A O 1
ATOM 596 N N . GLY A 1 83 ? 49.271 -12.181 9.801 1.00 31.87 80 GLY A N 1
ATOM 597 C CA . GLY A 1 83 ? 49.218 -12.480 8.360 1.00 32.02 80 GLY A CA 1
ATOM 598 C C . GLY A 1 83 ? 48.698 -13.867 8.012 1.00 31.58 80 GLY A C 1
ATOM 599 O O . GLY A 1 83 ? 48.457 -14.148 6.840 1.00 31.86 80 GLY A O 1
ATOM 600 N N . LEU A 1 84 ? 48.521 -14.735 9.007 1.00 30.67 81 LEU A N 1
ATOM 601 C CA . LEU A 1 84 ? 47.893 -16.035 8.781 1.00 31.28 81 LEU A CA 1
ATOM 602 C C . LEU A 1 84 ? 46.374 -15.904 8.504 1.00 30.87 81 LEU A C 1
ATOM 603 O O . LEU A 1 84 ? 45.738 -14.979 8.966 1.00 28.48 81 LEU A O 1
ATOM 608 N N . ASP A 1 85 ? 45.865 -16.841 7.700 1.00 31.40 82 ASP A N 1
ATOM 609 C CA . ASP A 1 85 ? 44.448 -16.936 7.310 1.00 31.73 82 ASP A CA 1
ATOM 610 C C . ASP A 1 85 ? 43.637 -17.059 8.607 1.00 31.40 82 ASP A C 1
ATOM 611 O O . ASP A 1 85 ? 43.808 -18.000 9.361 1.00 30.48 82 ASP A O 1
ATOM 616 N N . ALA A 1 86 ? 42.785 -16.074 8.863 1.00 31.60 83 ALA A N 1
ATOM 617 C CA . ALA A 1 86 ? 41.866 -16.081 10.024 1.00 31.29 83 ALA A CA 1
ATOM 618 C C . ALA A 1 86 ? 41.026 -17.353 10.180 1.00 30.39 83 ALA A C 1
ATOM 619 O O . ALA A 1 86 ? 40.636 -17.717 11.319 1.00 29.60 83 ALA A O 1
ATOM 621 N N . PHE A 1 87 ? 40.766 -18.034 9.061 1.00 29.84 84 PHE A N 1
ATOM 622 C CA . PHE A 1 87 ? 39.739 -19.104 9.044 1.00 29.95 84 PHE A CA 1
ATOM 623 C C . PHE A 1 87 ? 40.300 -20.496 9.154 1.00 29.02 84 PHE A C 1
ATOM 624 O O . PHE A 1 87 ? 39.539 -21.444 9.347 1.00 27.55 84 PHE A O 1
ATOM 632 N N . ASN A 1 88 ? 41.639 -20.603 9.080 1.00 27.41 85 ASN A N 1
ATOM 633 C CA . ASN A 1 88 ? 42.320 -21.873 9.163 1.00 27.27 85 ASN A CA 1
ATOM 634 C C . ASN A 1 88 ? 42.789 -22.069 10.611 1.00 26.56 85 ASN A C 1
ATOM 635 O O . ASN A 1 88 ? 43.977 -21.892 10.973 1.00 24.72 85 ASN A O 1
ATOM 640 N N . GLN A 1 89 ? 41.828 -22.438 11.437 1.00 25.00 86 GLN A N 1
ATOM 641 C CA . GLN A 1 89 ? 42.088 -22.733 12.840 1.00 25.32 86 GLN A CA 1
ATOM 642 C C . GLN A 1 89 ? 43.188 -23.784 13.066 1.00 25.79 86 GLN A C 1
ATOM 643 O O . GLN A 1 89 ? 44.027 -23.627 13.979 1.00 24.67 86 GLN A O 1
ATOM 649 N N . THR A 1 90 ? 43.170 -24.837 12.248 1.00 25.29 87 THR A N 1
ATOM 650 C CA . THR A 1 90 ? 44.078 -25.926 12.386 1.00 26.11 87 THR A CA 1
ATOM 651 C C . THR A 1 90 ? 45.501 -25.465 12.134 1.00 27.31 87 THR A C 1
ATOM 652 O O . THR A 1 90 ? 46.372 -25.808 12.915 1.00 28.07 87 THR A O 1
ATOM 656 N N . GLN A 1 91 ? 45.722 -24.688 11.065 1.00 27.52 88 GLN A N 1
ATOM 657 C CA . GLN A 1 91 ? 47.007 -24.061 10.789 1.00 27.81 88 GLN A CA 1
ATOM 658 C C . GLN A 1 91 ? 47.437 -23.105 11.892 1.00 27.19 88 GLN A C 1
ATOM 659 O O . GLN A 1 91 ? 48.639 -23.009 12.195 1.00 26.70 88 GLN A O 1
ATOM 665 N N . LEU A 1 92 ? 46.502 -22.357 12.458 1.00 26.28 89 LEU A N 1
ATOM 666 C CA . LEU A 1 92 ? 46.847 -21.460 13.579 1.00 25.96 89 LEU A CA 1
ATOM 667 C C . LEU A 1 92 ? 47.359 -22.307 14.740 1.00 26.31 89 LEU A C 1
ATOM 668 O O . LEU A 1 92 ? 48.481 -22.108 15.232 1.00 24.91 89 LEU A O 1
ATOM 673 N N . ASP A 1 93 ? 46.580 -23.304 15.125 1.00 25.39 90 ASP A N 1
ATOM 674 C CA . ASP A 1 93 ? 46.915 -24.097 16.301 1.00 26.01 90 ASP A CA 1
ATOM 675 C C . ASP A 1 93 ? 48.187 -24.935 16.121 1.00 27.04 90 ASP A C 1
ATOM 676 O O . ASP A 1 93 ? 48.993 -25.087 17.061 1.00 26.12 90 ASP A O 1
ATOM 681 N N . ASP A 1 94 ? 48.417 -25.401 14.897 1.00 27.95 91 ASP A N 1
ATOM 682 C CA . ASP A 1 94 ? 49.599 -26.149 14.588 1.00 28.78 91 ASP A CA 1
ATOM 683 C C . ASP A 1 94 ? 50.824 -25.225 14.621 1.00 28.73 91 ASP A C 1
ATOM 684 O O . ASP A 1 94 ? 51.877 -25.641 15.091 1.00 28.51 91 ASP A O 1
ATOM 689 N N . THR A 1 95 ? 50.692 -24.009 14.090 1.00 28.18 92 THR A N 1
ATOM 690 C CA . THR A 1 95 ? 51.730 -23.007 14.206 1.00 28.16 92 THR A CA 1
ATOM 691 C C . THR A 1 95 ? 52.093 -22.696 15.661 1.00 28.50 92 THR A C 1
ATOM 692 O O . THR A 1 95 ? 53.323 -22.554 16.008 1.00 26.73 92 THR A O 1
ATOM 696 N N . LEU A 1 96 ? 51.075 -22.591 16.511 1.00 26.35 93 LEU A N 1
ATOM 697 C CA . LEU A 1 96 ? 51.351 -22.354 17.942 1.00 27.10 93 LEU A CA 1
ATOM 698 C C . LEU A 1 96 ? 52.182 -23.516 18.525 1.00 27.11 93 LEU A C 1
ATOM 699 O O . LEU A 1 96 ? 53.162 -23.267 19.196 1.00 26.78 93 LEU A O 1
ATOM 704 N N . ARG A 1 97 ? 51.797 -24.767 18.230 1.00 27.77 94 ARG A N 1
ATOM 705 C CA A ARG A 1 97 ? 52.475 -25.940 18.762 0.60 28.78 94 ARG A CA 1
ATOM 706 C CA B ARG A 1 97 ? 52.489 -25.924 18.784 0.40 28.10 94 ARG A CA 1
ATOM 707 C C . ARG A 1 97 ? 53.951 -25.958 18.333 1.00 29.15 94 ARG A C 1
ATOM 708 O O . ARG A 1 97 ? 54.820 -26.233 19.140 1.00 27.50 94 ARG A O 1
ATOM 723 N N . GLU A 1 98 ? 54.185 -25.666 17.044 1.00 30.06 95 GLU A N 1
ATOM 724 C CA . GLU A 1 98 ? 55.514 -25.644 16.439 1.00 32.42 95 GLU A CA 1
ATOM 725 C C . GLU A 1 98 ? 56.372 -24.517 16.974 1.00 30.97 95 GLU A C 1
ATOM 726 O O . GLU A 1 98 ? 57.564 -24.704 17.220 1.00 31.11 95 GLU A O 1
ATOM 732 N N . LEU A 1 99 ? 55.772 -23.336 17.084 1.00 28.78 96 LEU A N 1
ATOM 733 C CA . LEU A 1 99 ? 56.426 -22.205 17.684 1.00 29.31 96 LEU A CA 1
ATOM 734 C C . LEU A 1 99 ? 56.885 -22.548 19.112 1.00 29.18 96 LEU A C 1
ATOM 735 O O . LEU A 1 99 ? 58.054 -22.306 19.469 1.00 29.67 96 LEU A O 1
ATOM 740 N N . ASP A 1 100 ? 55.998 -23.180 19.885 1.00 27.72 97 ASP A N 1
ATOM 741 C CA . ASP A 1 100 ? 56.333 -23.605 21.221 1.00 27.87 97 ASP A CA 1
ATOM 742 C C . ASP A 1 100 ? 57.452 -24.630 21.222 1.00 29.48 97 ASP A C 1
ATOM 743 O O . ASP A 1 100 ? 58.442 -24.480 21.951 1.00 29.02 97 ASP A O 1
ATOM 748 N N . GLY A 1 101 ? 57.284 -25.675 20.404 1.00 29.56 98 GLY A N 1
ATOM 749 C CA . GLY A 1 101 ? 58.331 -26.662 20.197 1.00 30.58 98 GLY A CA 1
ATOM 750 C C . GLY A 1 101 ? 58.484 -27.773 21.240 1.00 29.98 98 GLY A C 1
ATOM 751 O O . GLY A 1 101 ? 59.317 -28.628 21.074 1.00 31.59 98 GLY A O 1
ATOM 752 N N . THR A 1 102 ? 57.724 -27.723 22.322 1.00 29.85 99 THR A N 1
ATOM 753 C CA . THR A 1 102 ? 57.750 -28.753 23.361 1.00 28.77 99 THR A CA 1
ATOM 754 C C . THR A 1 102 ? 56.514 -29.610 23.198 1.00 29.67 99 THR A C 1
ATOM 755 O O . THR A 1 102 ? 55.648 -29.303 22.370 1.00 28.22 99 THR A O 1
ATOM 759 N N . ASN A 1 103 ? 56.414 -30.660 24.010 1.00 31.28 100 ASN A N 1
ATOM 760 C CA . ASN A 1 103 ? 55.204 -31.472 24.020 1.00 32.42 100 ASN A CA 1
ATOM 761 C C . ASN A 1 103 ? 54.223 -31.099 25.132 1.00 31.89 100 ASN A C 1
ATOM 762 O O . ASN A 1 103 ? 53.211 -31.777 25.326 1.00 32.63 100 ASN A O 1
ATOM 767 N N . ASN A 1 104 ? 54.491 -29.996 25.828 1.00 30.86 101 ASN A N 1
ATOM 768 C CA . ASN A 1 104 ? 53.614 -29.542 26.907 1.00 29.20 101 ASN A CA 1
ATOM 769 C C . ASN A 1 104 ? 53.530 -28.022 27.072 1.00 28.15 101 ASN A C 1
ATOM 770 O O . ASN A 1 104 ? 53.238 -27.507 28.154 1.00 27.94 101 ASN A O 1
ATOM 775 N N . TYR A 1 105 ? 53.779 -27.289 26.003 1.00 27.71 102 TYR A N 1
ATOM 776 C CA . TYR A 1 105 ? 53.729 -25.815 26.054 1.00 27.52 102 TYR A CA 1
ATOM 777 C C . TYR A 1 105 ? 54.605 -25.189 27.161 1.00 27.97 102 TYR A C 1
ATOM 778 O O . TYR A 1 105 ? 54.272 -24.156 27.712 1.00 27.77 102 TYR A O 1
ATOM 787 N N . SER A 1 106 ? 55.763 -25.795 27.448 1.00 29.24 103 SER A N 1
ATOM 788 C CA . SER A 1 106 ? 56.603 -25.265 28.522 1.00 30.14 103 SER A CA 1
ATOM 789 C C . SER A 1 106 ? 57.512 -24.154 28.024 1.00 30.50 103 SER A C 1
ATOM 790 O O . SER A 1 106 ? 58.259 -23.623 28.796 1.00 32.45 103 SER A O 1
ATOM 793 N N . ASN A 1 107 ? 57.428 -23.780 26.752 1.00 29.58 104 ASN A N 1
ATOM 794 C CA . ASN A 1 107 ? 58.010 -22.528 26.276 1.00 29.96 104 ASN A CA 1
ATOM 795 C C . ASN A 1 107 ? 56.998 -21.362 26.368 1.00 29.80 104 ASN A C 1
ATOM 796 O O . ASN A 1 107 ? 57.079 -20.557 27.282 1.00 29.15 104 ASN A O 1
ATOM 801 N N . LEU A 1 108 ? 56.025 -21.330 25.444 1.00 28.89 105 LEU A N 1
ATOM 802 C CA . LEU A 1 108 ? 55.015 -20.242 25.337 1.00 28.00 105 LEU A CA 1
ATOM 803 C C . LEU A 1 108 ? 54.082 -20.147 26.518 1.00 27.30 105 LEU A C 1
ATOM 804 O O . LEU A 1 108 ? 53.728 -19.066 26.943 1.00 28.00 105 LEU A O 1
ATOM 809 N N . GLY A 1 109 ? 53.713 -21.313 27.033 1.00 26.88 106 GLY A N 1
ATOM 810 C CA . GLY A 1 109 ? 52.825 -21.466 28.131 1.00 26.13 106 GLY A CA 1
ATOM 811 C C . GLY A 1 109 ? 51.453 -21.668 27.545 1.00 25.30 106 GLY A C 1
ATOM 812 O O . GLY A 1 109 ? 51.059 -20.978 26.632 1.00 25.69 106 GLY A O 1
ATOM 813 N N . ALA A 1 110 ? 50.739 -22.632 28.058 1.00 24.83 107 ALA A N 1
ATOM 814 C CA . ALA A 1 110 ? 49.412 -22.992 27.558 1.00 24.58 107 ALA A CA 1
ATOM 815 C C . ALA A 1 110 ? 48.384 -21.932 27.805 1.00 24.45 107 ALA A C 1
ATOM 816 O O . ALA A 1 110 ? 47.333 -21.905 27.129 1.00 26.69 107 ALA A O 1
ATOM 818 N N . ASN A 1 111 ? 48.602 -21.114 28.835 1.00 24.57 108 ASN A N 1
ATOM 819 C CA . ASN A 1 111 ? 47.777 -19.910 29.061 1.00 24.88 108 ASN A CA 1
ATOM 820 C C . ASN A 1 111 ? 47.972 -18.836 27.974 1.00 25.45 108 ASN A C 1
ATOM 821 O O . ASN A 1 111 ? 47.004 -18.122 27.642 1.00 29.05 108 ASN A O 1
ATOM 826 N N . ALA A 1 112 ? 49.149 -18.777 27.354 1.00 24.49 109 ALA A N 1
ATOM 827 C CA . ALA A 1 112 ? 49.396 -17.907 26.193 1.00 23.47 109 ALA A CA 1
ATOM 828 C C . ALA A 1 112 ? 48.750 -18.513 24.950 1.00 23.16 109 ALA A C 1
ATOM 829 O O . ALA A 1 112 ? 48.099 -17.800 24.185 1.00 24.74 109 ALA A O 1
ATOM 831 N N . THR A 1 113 ? 48.874 -19.821 24.729 1.00 22.15 110 THR A N 1
ATOM 832 C CA . THR A 1 113 ? 48.430 -20.357 23.437 1.00 21.74 110 THR A CA 1
ATOM 833 C C . THR A 1 113 ? 46.888 -20.522 23.421 1.00 22.12 110 THR A C 1
ATOM 834 O O . THR A 1 113 ? 46.249 -20.240 22.423 1.00 22.13 110 THR A O 1
ATOM 838 N N . LEU A 1 114 ? 46.288 -20.970 24.507 1.00 21.81 111 LEU A N 1
ATOM 839 C CA . LEU A 1 114 ? 44.820 -21.188 24.473 1.00 21.47 111 LEU A CA 1
ATOM 840 C C . LEU A 1 114 ? 44.083 -19.923 24.187 1.00 21.56 111 LEU A C 1
ATOM 841 O O . LEU A 1 114 ? 43.086 -19.896 23.453 1.00 24.57 111 LEU A O 1
ATOM 846 N N . GLY A 1 115 ? 44.502 -18.853 24.817 1.00 22.81 112 GLY A N 1
ATOM 847 C CA . GLY A 1 115 ? 43.805 -17.591 24.684 1.00 21.78 112 GLY A CA 1
ATOM 848 C C . GLY A 1 115 ? 43.799 -17.068 23.271 1.00 21.12 112 GLY A C 1
ATOM 849 O O . GLY A 1 115 ? 42.770 -16.550 22.782 1.00 20.86 112 GLY A O 1
ATOM 850 N N . VAL A 1 116 ? 44.923 -17.204 22.611 1.00 19.51 113 VAL A N 1
ATOM 851 C CA . VAL A 1 116 ? 45.015 -16.797 21.212 1.00 21.05 113 VAL A CA 1
ATOM 852 C C . VAL A 1 116 ? 44.228 -17.682 20.304 1.00 22.30 113 VAL A C 1
ATOM 853 O O . VAL A 1 116 ? 43.548 -17.184 19.396 1.00 24.63 113 VAL A O 1
ATOM 857 N N . SER A 1 117 ? 44.280 -19.000 20.573 1.00 24.97 114 SER A N 1
ATOM 858 C CA . SER A 1 117 ? 43.466 -20.005 19.868 1.00 25.05 114 SER A CA 1
ATOM 859 C C . SER A 1 117 ? 41.982 -19.701 19.988 1.00 25.22 114 SER A C 1
ATOM 860 O O . SER A 1 117 ? 41.214 -19.701 18.993 1.00 24.41 114 SER A O 1
ATOM 863 N N . MET A 1 118 ? 41.541 -19.432 21.209 1.00 24.82 115 MET A N 1
ATOM 864 C CA . MET A 1 118 ? 40.130 -19.063 21.413 1.00 24.13 115 MET A CA 1
ATOM 865 C C . MET A 1 118 ? 39.709 -17.722 20.805 1.00 23.90 115 MET A C 1
ATOM 866 O O . MET A 1 118 ? 38.576 -17.582 20.270 1.00 23.35 115 MET A O 1
ATOM 871 N N . ALA A 1 119 ? 40.569 -16.735 20.955 1.00 24.07 116 ALA A N 1
ATOM 872 C CA . ALA A 1 119 ? 40.289 -15.364 20.535 1.00 24.44 116 ALA A CA 1
ATOM 873 C C . ALA A 1 119 ? 40.222 -15.320 19.008 1.00 24.90 116 ALA A C 1
ATOM 874 O O . ALA A 1 119 ? 39.391 -14.610 18.454 1.00 26.21 116 ALA A O 1
ATOM 876 N N . THR A 1 120 ? 41.069 -16.102 18.325 1.00 24.89 117 THR A N 1
ATOM 877 C CA . THR A 1 120 ? 41.052 -16.123 16.852 1.00 23.33 117 THR A CA 1
ATOM 878 C C . THR A 1 120 ? 39.729 -16.727 16.370 1.00 23.85 117 THR A C 1
ATOM 879 O O . THR A 1 120 ? 39.126 -16.220 15.473 1.00 23.85 117 THR A O 1
ATOM 883 N N . ALA A 1 121 ? 39.301 -17.815 16.973 1.00 24.18 118 ALA A N 1
ATOM 884 C CA . ALA A 1 121 ? 37.998 -18.417 16.654 1.00 24.48 118 ALA A CA 1
ATOM 885 C C . ALA A 1 121 ? 36.826 -17.469 16.850 1.00 23.97 1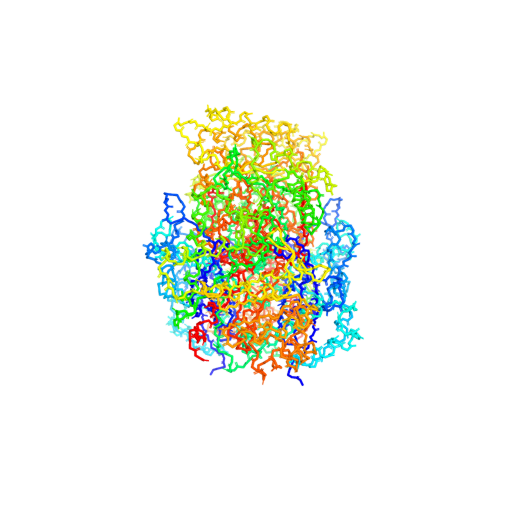18 ALA A C 1
ATOM 886 O O . ALA A 1 121 ? 35.926 -17.416 15.997 1.00 27.54 118 ALA A O 1
ATOM 888 N N . ARG A 1 122 ? 36.781 -16.738 17.968 1.00 23.14 119 ARG A N 1
ATOM 889 C CA . ARG A 1 122 ? 35.761 -15.739 18.172 1.00 22.42 119 ARG A CA 1
ATOM 890 C C . ARG A 1 122 ? 35.857 -14.613 17.141 1.00 21.88 119 ARG A C 1
ATOM 891 O O . ARG A 1 122 ? 34.855 -14.118 16.668 1.00 20.75 119 ARG A O 1
ATOM 899 N N . ALA A 1 123 ? 37.057 -14.243 16.722 1.00 20.63 120 ALA A N 1
ATOM 900 C CA . ALA A 1 123 ? 37.182 -13.157 15.778 1.00 21.35 120 ALA A CA 1
ATOM 901 C C . ALA A 1 123 ? 36.695 -13.591 14.402 1.00 22.06 120 ALA A C 1
ATOM 902 O O . ALA A 1 123 ? 36.027 -12.792 13.715 1.00 22.76 120 ALA A O 1
ATOM 904 N N . ALA A 1 124 ? 37.038 -14.817 13.994 1.00 21.87 121 ALA A N 1
ATOM 905 C CA . ALA A 1 124 ? 36.549 -15.398 12.733 1.00 23.01 121 ALA A CA 1
ATOM 906 C C . ALA A 1 124 ? 34.981 -15.530 12.751 1.00 23.12 121 ALA A C 1
ATOM 907 O O . ALA A 1 124 ? 34.296 -15.122 11.831 1.00 24.20 121 ALA A O 1
ATOM 909 N N . ALA A 1 125 ? 34.422 -16.017 13.841 1.00 23.62 122 ALA A N 1
ATOM 910 C CA . ALA A 1 125 ? 32.960 -16.136 13.917 1.00 24.45 122 ALA A CA 1
ATOM 911 C C . ALA A 1 125 ? 32.307 -14.755 13.789 1.00 26.43 122 ALA A C 1
ATOM 912 O O . ALA A 1 125 ? 31.285 -14.597 13.095 1.00 26.85 122 ALA A O 1
ATOM 914 N N . ALA A 1 126 ? 32.898 -13.751 14.456 1.00 27.39 123 ALA A N 1
ATOM 915 C CA . ALA A 1 126 ? 32.386 -12.380 14.386 1.00 27.65 123 ALA A CA 1
ATOM 916 C C . ALA A 1 126 ? 32.479 -11.841 12.966 1.00 28.15 123 ALA A C 1
ATOM 917 O O . ALA A 1 126 ? 31.513 -11.278 12.475 1.00 27.38 123 ALA A O 1
ATOM 919 N N . ALA A 1 127 ? 33.608 -12.041 12.279 1.00 27.95 124 ALA A N 1
ATOM 920 C CA . ALA A 1 127 ? 33.697 -11.573 10.903 1.00 28.66 124 ALA A CA 1
ATOM 921 C C . ALA A 1 127 ? 32.535 -12.143 10.054 1.00 29.55 124 ALA A C 1
ATOM 922 O O . ALA A 1 127 ? 32.045 -11.469 9.177 1.00 30.28 124 ALA A O 1
ATOM 924 N N . LEU A 1 128 ? 32.130 -13.379 10.311 1.00 29.99 125 LEU A N 1
ATOM 925 C CA . LEU A 1 128 ? 31.105 -14.045 9.520 1.00 31.94 125 LEU A CA 1
ATOM 926 C C . LEU A 1 128 ? 29.676 -13.743 10.023 1.00 32.05 125 LEU A C 1
ATOM 927 O O . LEU A 1 128 ? 28.712 -14.179 9.434 1.00 34.15 125 LEU A O 1
ATOM 932 N N . GLY A 1 129 ? 29.545 -12.988 11.108 1.00 32.17 126 GLY A N 1
ATOM 933 C CA . GLY A 1 129 ? 28.255 -12.758 11.732 1.00 31.47 126 GLY A CA 1
ATOM 934 C C . GLY A 1 129 ? 27.695 -14.042 12.311 1.00 31.13 126 GLY A C 1
ATOM 935 O O . GLY A 1 129 ? 26.499 -14.152 12.458 1.00 30.38 126 GLY A O 1
ATOM 936 N N . MET A 1 130 ? 28.535 -15.019 12.672 1.00 30.56 127 MET A N 1
ATOM 937 C CA A MET A 1 130 ? 28.038 -16.317 13.148 0.60 30.88 127 MET A CA 1
ATOM 938 C CA B MET A 1 130 ? 27.973 -16.266 13.186 0.40 30.12 127 MET A CA 1
ATOM 939 C C . MET A 1 130 ? 28.331 -16.560 14.636 1.00 28.91 127 MET A C 1
ATOM 940 O O . MET A 1 130 ? 29.418 -16.241 15.117 1.00 29.47 127 MET A O 1
ATOM 949 N N . PRO A 1 131 ? 27.396 -17.175 15.349 1.00 28.62 128 PRO A N 1
ATOM 950 C CA . PRO A 1 131 ? 27.681 -17.578 16.716 1.00 27.62 128 PRO A CA 1
ATOM 951 C C . PRO A 1 131 ? 28.847 -18.564 16.779 1.00 26.52 128 PRO A C 1
ATOM 952 O O . PRO A 1 131 ? 29.049 -19.361 15.856 1.00 25.28 128 PRO A O 1
ATOM 956 N N . LEU A 1 132 ? 29.622 -18.461 17.842 1.00 25.62 129 LEU A N 1
ATOM 957 C CA . LEU A 1 132 ? 30.831 -19.278 18.035 1.00 25.30 129 LEU A CA 1
ATOM 958 C C . LEU A 1 132 ? 30.557 -20.797 17.786 1.00 25.58 129 LEU A C 1
ATOM 959 O O . LEU A 1 132 ? 31.360 -21.475 17.108 1.00 24.55 129 LEU A O 1
ATOM 964 N N . TYR A 1 133 ? 29.426 -21.299 18.286 1.00 24.58 130 TYR A N 1
ATOM 965 C CA . TYR A 1 133 ? 29.168 -22.740 18.244 1.00 25.62 130 TYR A CA 1
ATOM 966 C C . TYR A 1 133 ? 28.966 -23.148 16.799 1.00 25.32 130 TYR A C 1
ATOM 967 O O . TYR A 1 133 ? 29.296 -24.251 16.464 1.00 25.62 130 TYR A O 1
ATOM 976 N N . ARG A 1 134 ? 28.405 -22.269 15.963 1.00 26.29 131 ARG A N 1
ATOM 977 C CA A ARG A 1 134 ? 28.241 -22.551 14.527 0.60 26.24 131 ARG A CA 1
ATOM 978 C CA B ARG A 1 134 ? 28.247 -22.569 14.538 0.40 26.64 131 ARG A CA 1
ATOM 979 C C . ARG A 1 134 ? 29.611 -22.514 13.845 1.00 25.92 131 ARG A C 1
ATOM 980 O O . ARG A 1 134 ? 29.895 -23.292 12.954 1.00 26.88 131 ARG A O 1
ATOM 995 N N . TYR A 1 135 ? 30.467 -21.609 14.259 1.00 25.22 132 TYR A N 1
ATOM 996 C CA . TYR A 1 135 ? 31.805 -21.552 13.678 1.00 24.80 132 TYR A CA 1
ATOM 997 C C . TYR A 1 135 ? 32.615 -22.793 13.962 1.00 23.14 132 TYR A C 1
ATOM 998 O O . TYR A 1 135 ? 33.293 -23.289 13.076 1.00 24.35 132 TYR A O 1
ATOM 1007 N N . LEU A 1 136 ? 32.511 -23.300 15.178 1.00 22.81 133 LEU A N 1
ATOM 1008 C CA . LEU A 1 136 ? 33.233 -24.460 15.605 1.00 21.90 133 LEU A CA 1
ATOM 1009 C C . LEU A 1 136 ? 32.644 -25.776 15.084 1.00 21.92 133 LEU A C 1
ATOM 1010 O O . LEU A 1 136 ? 33.385 -26.682 14.747 1.00 20.64 133 LEU A O 1
ATOM 1015 N N . GLY A 1 137 ? 31.305 -25.878 14.982 1.00 21.44 134 GLY A N 1
ATOM 1016 C CA . GLY A 1 137 ? 30.700 -27.136 14.593 1.00 21.42 134 GLY A CA 1
ATOM 1017 C C . GLY A 1 137 ? 29.629 -27.156 13.500 1.00 21.57 134 GLY A C 1
ATOM 1018 O O . GLY A 1 137 ? 29.039 -28.235 13.225 1.00 21.66 134 GLY A O 1
ATOM 1019 N N . GLY A 1 138 ? 29.389 -25.988 12.895 1.00 18.98 135 GLY A N 1
ATOM 1020 C CA . GLY A 1 138 ? 28.645 -25.876 11.706 1.00 20.08 135 GLY A CA 1
ATOM 1021 C C . GLY A 1 138 ? 27.165 -26.092 11.992 1.00 19.94 135 GLY A C 1
ATOM 1022 O O . GLY A 1 138 ? 26.750 -26.163 13.136 1.00 21.54 135 GLY A O 1
ATOM 1023 N N . ALA A 1 139 ? 26.413 -26.296 10.948 1.00 20.93 136 ALA A N 1
ATOM 1024 C CA . ALA A 1 139 ? 24.980 -26.623 11.048 1.00 22.60 136 ALA A CA 1
ATOM 1025 C C . ALA A 1 139 ? 24.776 -27.971 11.793 1.00 24.08 136 ALA A C 1
ATOM 1026 O O . ALA A 1 139 ? 23.683 -28.263 12.263 1.00 23.45 136 ALA A O 1
ATOM 1028 N N . ASN A 1 140 ? 25.850 -28.775 11.946 1.00 23.97 137 ASN A N 1
ATOM 1029 C CA . ASN A 1 140 ? 25.706 -30.015 12.704 1.00 23.83 137 ASN A CA 1
ATOM 1030 C C . ASN A 1 140 ? 25.804 -29.805 14.241 1.00 24.89 137 ASN A C 1
ATOM 1031 O O . ASN A 1 140 ? 25.418 -30.680 14.996 1.00 26.30 137 ASN A O 1
ATOM 1036 N N . ALA A 1 141 ? 26.298 -28.652 14.696 1.00 25.37 138 ALA A N 1
ATOM 1037 C CA . ALA A 1 141 ? 26.192 -28.249 16.139 1.00 25.57 138 ALA A CA 1
ATOM 1038 C C . ALA A 1 141 ? 24.740 -28.214 16.582 1.00 26.71 138 ALA A C 1
ATOM 1039 O O . ALA A 1 141 ? 24.016 -27.394 16.100 1.00 27.91 138 ALA A O 1
ATOM 1041 N N . SER A 1 142 ? 24.328 -29.038 17.533 1.00 27.38 139 SER A N 1
ATOM 1042 C CA A SER A 1 142 ? 22.890 -29.173 17.802 0.60 28.06 139 SER A CA 1
ATOM 1043 C CA B SER A 1 142 ? 22.893 -29.292 17.766 0.40 27.87 139 SER A CA 1
ATOM 1044 C C . SER A 1 142 ? 22.489 -29.523 19.237 1.00 27.95 139 SER A C 1
ATOM 1045 O O . SER A 1 142 ? 21.440 -29.071 19.701 1.00 30.25 139 SER A O 1
ATOM 1050 N N . ILE A 1 143 ? 23.275 -30.340 19.915 1.00 27.30 140 ILE A N 1
ATOM 1051 C CA . ILE A 1 143 ? 22.917 -30.897 21.196 1.00 26.39 140 ILE A CA 1
ATOM 1052 C C . ILE A 1 143 ? 23.299 -29.975 22.371 1.00 25.75 140 ILE A C 1
ATOM 1053 O O . ILE A 1 143 ? 24.497 -29.687 22.626 1.00 25.60 140 ILE A O 1
ATOM 1058 N N . LEU A 1 144 ? 22.280 -29.526 23.075 1.00 24.51 141 LEU A N 1
ATOM 1059 C CA . LEU A 1 144 ? 22.439 -28.860 24.386 1.00 24.85 141 LEU A CA 1
ATOM 1060 C C . LEU A 1 144 ? 22.796 -29.905 25.437 1.00 25.62 141 LEU A C 1
ATOM 1061 O O . LEU A 1 144 ? 22.099 -30.917 25.586 1.00 26.41 141 LEU A O 1
ATOM 1066 N N . PRO A 1 145 ? 23.890 -29.671 26.178 1.00 25.54 142 PRO A N 1
ATOM 1067 C CA . PRO A 1 145 ? 24.397 -30.792 26.938 1.00 25.32 142 PRO A CA 1
ATOM 1068 C C . PRO A 1 145 ? 23.690 -30.930 28.265 1.00 25.95 142 PRO A C 1
ATOM 1069 O O . PRO A 1 145 ? 23.146 -29.983 28.775 1.00 24.57 142 PRO A O 1
ATOM 1073 N N . VAL A 1 146 ? 23.730 -32.127 28.821 1.00 27.01 143 VAL A N 1
ATOM 1074 C CA . VAL A 1 146 ? 23.175 -32.357 30.153 1.00 27.33 143 VAL A CA 1
ATOM 1075 C C . VAL A 1 146 ? 24.271 -31.898 31.101 1.00 27.29 143 VAL A C 1
ATOM 1076 O O . VAL A 1 146 ? 25.423 -32.357 30.985 1.00 28.01 143 VAL A O 1
ATOM 1080 N N . PRO A 1 147 ? 23.947 -30.986 32.026 1.00 28.08 144 PRO A N 1
ATOM 1081 C CA . PRO A 1 147 ? 24.949 -30.546 32.972 1.00 28.63 144 PRO A CA 1
ATOM 1082 C C . PRO A 1 147 ? 25.082 -31.501 34.166 1.00 30.15 144 PRO A C 1
ATOM 1083 O O . PRO A 1 147 ? 24.085 -32.109 34.580 1.00 30.01 144 PRO A O 1
ATOM 1087 N N . MET A 1 148 ? 26.321 -31.679 34.630 1.00 29.98 145 MET A N 1
ATOM 1088 C CA . MET A 1 148 ? 26.577 -32.247 35.939 1.00 31.61 145 MET A CA 1
ATOM 1089 C C . MET A 1 148 ? 27.075 -31.128 36.869 1.00 31.25 145 MET A C 1
ATOM 1090 O O . MET A 1 148 ? 28.140 -30.550 36.658 1.00 31.27 145 MET A O 1
ATOM 1095 N N . CYS A 1 149 ? 26.260 -30.840 37.888 1.00 31.21 146 CYS A N 1
ATOM 1096 C CA . CYS A 1 149 ? 26.382 -29.655 38.770 1.00 31.33 146 CYS A CA 1
ATOM 1097 C C . CYS A 1 149 ? 26.928 -29.933 40.192 1.00 30.91 146 CYS A C 1
ATOM 1098 O O . CYS A 1 149 ? 26.229 -30.537 40.977 1.00 29.61 146 CYS A O 1
ATOM 1101 N N . ASN A 1 150 ? 28.147 -29.441 40.506 1.00 31.38 147 ASN A N 1
ATOM 1102 C CA . ASN A 1 150 ? 28.868 -29.754 41.751 1.00 33.01 147 ASN A CA 1
ATOM 1103 C C . ASN A 1 150 ? 28.313 -28.940 42.903 1.00 34.49 147 ASN A C 1
ATOM 1104 O O . ASN A 1 150 ? 28.802 -27.840 43.174 1.00 35.33 147 ASN A O 1
ATOM 1109 N N . ILE A 1 151 ? 27.316 -29.476 43.603 1.00 34.64 148 ILE A N 1
ATOM 1110 C CA . ILE A 1 151 ? 26.678 -28.694 44.662 1.00 35.52 148 ILE A CA 1
ATOM 1111 C C . ILE A 1 151 ? 27.059 -29.011 46.114 1.00 35.44 148 ILE A C 1
ATOM 1112 O O . ILE A 1 151 ? 26.750 -28.229 47.006 1.00 36.44 148 ILE A O 1
ATOM 1117 N N . ILE A 1 152 ? 27.741 -30.125 46.353 1.00 36.27 149 ILE A N 1
ATOM 1118 C CA . ILE A 1 152 ? 28.353 -30.418 47.675 1.00 36.22 149 ILE A CA 1
ATOM 1119 C C . ILE A 1 152 ? 29.796 -30.856 47.434 1.00 36.46 149 ILE A C 1
ATOM 1120 O O . ILE A 1 152 ? 30.032 -31.669 46.567 1.00 35.78 149 ILE A O 1
ATOM 1125 N N . ASN A 1 153 ? 30.744 -30.286 48.180 1.00 37.74 150 ASN A N 1
ATOM 1126 C CA . ASN A 1 153 ? 32.196 -30.536 48.005 1.00 39.02 150 ASN A CA 1
ATOM 1127 C C . ASN A 1 153 ? 32.844 -31.376 49.132 1.00 40.21 150 ASN A C 1
ATOM 1128 O O . ASN A 1 153 ? 32.399 -31.314 50.258 1.00 41.00 150 ASN A O 1
ATOM 1133 N N . GLY A 1 154 ? 33.922 -32.095 48.825 1.00 40.59 151 GLY A N 1
ATOM 1134 C CA . GLY A 1 154 ? 34.723 -32.769 49.826 1.00 42.48 151 GLY A CA 1
ATOM 1135 C C . GLY A 1 154 ? 36.191 -32.843 49.393 1.00 43.98 151 GLY A C 1
ATOM 1136 O O . GLY A 1 154 ? 36.627 -32.127 48.495 1.00 43.25 151 GLY A O 1
ATOM 1137 N N . GLY A 1 155 ? 36.965 -33.691 50.057 1.00 45.98 152 GLY A N 1
ATOM 1138 C CA . GLY A 1 155 ? 38.309 -34.018 49.596 1.00 47.27 152 GLY A CA 1
ATOM 1139 C C . GLY A 1 155 ? 39.254 -32.852 49.739 1.00 48.99 152 GLY A C 1
ATOM 1140 O O . GLY A 1 155 ? 39.274 -32.194 50.774 1.00 48.95 152 GLY A O 1
ATOM 1141 N N . ALA A 1 156 ? 40.035 -32.598 48.688 1.00 50.74 153 ALA A N 1
ATOM 1142 C CA . ALA A 1 156 ? 40.892 -31.403 48.610 1.00 52.20 153 ALA A CA 1
ATOM 1143 C C . ALA A 1 156 ? 40.093 -30.081 48.495 1.00 52.70 153 ALA A C 1
ATOM 1144 O O . ALA A 1 156 ? 40.647 -29.014 48.780 1.00 52.24 153 ALA A O 1
ATOM 1146 N N . HIS A 1 157 ? 38.808 -30.174 48.096 1.00 53.21 154 HIS A N 1
ATOM 1147 C CA . HIS A 1 157 ? 37.918 -29.001 47.944 1.00 53.82 154 HIS A CA 1
ATOM 1148 C C . HIS A 1 157 ? 37.239 -28.520 49.236 1.00 54.64 154 HIS A C 1
ATOM 1149 O O . HIS A 1 157 ? 36.374 -27.624 49.187 1.00 55.69 154 HIS A O 1
ATOM 1156 N N . ALA A 1 158 ? 37.639 -29.067 50.380 1.00 55.13 155 ALA A N 1
ATOM 1157 C CA . ALA A 1 158 ? 37.067 -28.642 51.644 1.00 55.58 155 ALA A CA 1
ATOM 1158 C C . ALA A 1 158 ? 37.904 -29.129 52.802 1.00 55.96 155 ALA A C 1
ATOM 1159 O O . ALA A 1 158 ? 38.932 -29.777 52.609 1.00 56.43 155 ALA A O 1
ATOM 1161 N N . ASN A 1 159 ? 37.493 -28.784 54.013 1.00 56.08 156 ASN A N 1
ATOM 1162 C CA A ASN A 1 159 ? 38.088 -29.370 55.202 0.60 56.83 156 ASN A CA 1
ATOM 1163 C CA B ASN A 1 159 ? 38.104 -29.362 55.214 0.40 56.51 156 ASN A CA 1
ATOM 1164 C C . ASN A 1 159 ? 37.042 -30.063 56.045 1.00 56.66 156 ASN A C 1
ATOM 1165 O O . ASN A 1 159 ? 36.579 -29.541 57.061 1.00 57.47 156 ASN A O 1
ATOM 1174 N N . ASN A 1 160 ? 36.658 -31.238 55.585 1.00 55.13 157 ASN A N 1
ATOM 1175 C CA . ASN A 1 160 ? 35.696 -32.050 56.272 1.00 54.39 157 ASN A CA 1
ATOM 1176 C C . ASN A 1 160 ? 36.264 -33.470 56.369 1.00 53.91 157 ASN A C 1
ATOM 1177 O O . ASN A 1 160 ? 37.471 -33.682 56.157 1.00 54.39 157 ASN A O 1
ATOM 1182 N N . ASN A 1 161 ? 35.414 -34.422 56.732 1.00 52.82 158 ASN A N 1
ATOM 1183 C CA A ASN A 1 161 ? 35.785 -35.825 56.803 0.60 52.86 158 ASN A CA 1
ATOM 1184 C CA B ASN A 1 161 ? 35.815 -35.816 56.785 0.40 52.56 158 ASN A CA 1
ATOM 1185 C C . ASN A 1 161 ? 35.328 -36.531 55.518 1.00 51.23 158 ASN A C 1
ATOM 1186 O O . ASN A 1 161 ? 35.301 -37.749 55.458 1.00 51.95 158 ASN A O 1
ATOM 1195 N N . VAL A 1 162 ? 34.975 -35.760 54.484 1.00 48.60 159 VAL A N 1
ATOM 1196 C CA . VAL A 1 162 ? 34.483 -36.332 53.236 1.00 46.32 159 VAL A CA 1
ATOM 1197 C C . VAL A 1 162 ? 35.647 -36.565 52.274 1.00 45.02 159 VAL A C 1
ATOM 1198 O O . VAL A 1 162 ? 36.413 -35.647 51.981 1.00 43.37 159 VAL A O 1
ATOM 1202 N N . ASP A 1 163 ? 35.770 -37.785 51.764 1.00 44.39 160 ASP A N 1
ATOM 1203 C CA . ASP A 1 163 ? 36.917 -38.156 50.896 1.00 43.92 160 ASP A CA 1
ATOM 1204 C C . ASP A 1 163 ? 36.738 -37.718 49.436 1.00 42.32 160 ASP A C 1
ATOM 1205 O O . ASP A 1 163 ? 37.703 -37.269 48.802 1.00 42.41 160 ASP A O 1
ATOM 1210 N N . PHE A 1 164 ? 35.526 -37.892 48.906 1.00 40.19 161 PHE A N 1
ATOM 1211 C CA . PHE A 1 164 ? 35.245 -37.603 47.520 1.00 39.17 161 PHE A CA 1
ATOM 1212 C C . PHE A 1 164 ? 35.190 -36.097 47.359 1.00 38.02 161 PHE A C 1
ATOM 1213 O O . PHE A 1 164 ? 34.835 -35.392 48.289 1.00 38.82 161 PHE A O 1
ATOM 1221 N N . GLN A 1 165 ? 35.498 -35.616 46.165 1.00 36.93 162 GLN A N 1
ATOM 1222 C CA . GLN A 1 165 ? 35.692 -34.197 45.905 1.00 34.93 162 GLN A CA 1
ATOM 1223 C C . GLN A 1 165 ? 34.412 -33.516 45.478 1.00 34.16 162 GLN A C 1
ATOM 1224 O O . GLN A 1 165 ? 34.096 -32.462 45.999 1.00 34.54 162 GLN A O 1
ATOM 1230 N N . GLU A 1 166 ? 33.672 -34.082 44.528 1.00 33.29 163 GLU A N 1
ATOM 1231 C CA . GLU A 1 166 ? 32.488 -33.402 43.956 1.00 32.62 163 GLU A CA 1
ATOM 1232 C C . GLU A 1 166 ? 31.239 -34.285 43.998 1.00 32.28 163 GLU A C 1
ATOM 1233 O O . GLU A 1 166 ? 31.286 -35.422 43.556 1.00 32.48 163 GLU A O 1
ATOM 1239 N N . PHE A 1 167 ? 30.121 -33.741 44.472 1.00 32.14 164 PHE A N 1
ATOM 1240 C CA . PHE A 1 167 ? 28.834 -34.427 44.492 1.00 31.72 164 PHE A CA 1
ATOM 1241 C C . PHE A 1 167 ? 27.879 -33.655 43.586 1.00 31.07 164 PHE A C 1
ATOM 1242 O O . PHE A 1 167 ? 27.567 -32.516 43.841 1.00 31.05 164 PHE A O 1
ATOM 1250 N N . MET A 1 168 ? 27.430 -34.287 42.505 1.00 32.13 165 MET A N 1
ATOM 1251 C CA . MET A 1 168 ? 26.777 -33.613 41.373 1.00 30.93 165 MET A CA 1
ATOM 1252 C C . MET A 1 168 ? 25.402 -34.158 41.074 1.00 31.01 165 MET A C 1
ATOM 1253 O O . MET A 1 168 ? 25.135 -35.341 41.280 1.00 31.41 165 MET A O 1
ATOM 1258 N N . ILE A 1 169 ? 24.551 -33.292 40.549 1.00 30.53 166 ILE A N 1
ATOM 1259 C CA . ILE A 1 169 ? 23.230 -33.680 40.107 1.00 31.75 166 ILE A CA 1
ATOM 1260 C C . ILE A 1 169 ? 23.158 -33.386 38.603 1.00 32.05 166 ILE A C 1
ATOM 1261 O O . ILE A 1 169 ? 23.758 -32.403 38.121 1.00 32.40 166 ILE A O 1
ATOM 1266 N N . MET A 1 170 ? 22.448 -34.268 37.897 1.00 31.75 167 MET A N 1
ATOM 1267 C CA . MET A 1 170 ? 22.399 -34.332 36.447 1.00 31.78 167 MET A CA 1
ATOM 1268 C C . MET A 1 170 ? 20.907 -34.513 36.057 1.00 32.29 167 MET A C 1
ATOM 1269 O O . MET A 1 170 ? 20.322 -35.537 36.358 1.00 31.57 167 MET A O 1
ATOM 1274 N N . PRO A 1 171 ? 20.298 -33.494 35.419 1.00 32.41 168 PRO A N 1
ATOM 1275 C CA . PRO A 1 171 ? 18.868 -33.512 35.074 1.00 32.95 168 PRO A CA 1
ATOM 1276 C C . PRO A 1 171 ? 18.596 -34.180 33.742 1.00 33.70 168 PRO A C 1
ATOM 1277 O O . PRO A 1 171 ? 18.502 -33.513 32.686 1.00 34.86 168 PRO A O 1
ATOM 1281 N N . PHE A 1 172 ? 18.444 -35.492 33.804 1.00 34.57 169 PHE A N 1
ATOM 1282 C CA . PHE A 1 172 ? 18.167 -36.306 32.623 1.00 35.34 169 PHE A CA 1
ATOM 1283 C C . PHE A 1 172 ? 16.691 -36.300 32.186 1.00 34.69 169 PHE A C 1
ATOM 1284 O O . PHE A 1 172 ? 16.403 -36.277 30.986 1.00 33.95 169 PHE A O 1
ATOM 1292 N N . GLY A 1 173 ? 15.775 -36.310 33.146 1.00 34.48 170 GLY A N 1
ATOM 1293 C CA . GLY A 1 173 ? 14.357 -36.564 32.862 1.00 35.37 170 GLY A CA 1
ATOM 1294 C C . GLY A 1 173 ? 13.592 -35.341 32.413 1.00 35.71 170 GLY A C 1
ATOM 1295 O O . GLY A 1 173 ? 12.684 -34.898 33.098 1.00 36.53 170 GLY A O 1
ATOM 1296 N N . PHE A 1 174 ? 13.992 -34.779 31.274 1.00 35.25 171 PHE A N 1
ATOM 1297 C CA . PHE A 1 174 ? 13.435 -33.536 30.728 1.00 35.35 171 PHE A CA 1
ATOM 1298 C C . PHE A 1 174 ? 13.550 -33.464 29.223 1.00 35.47 171 PHE A C 1
ATOM 1299 O O . PHE A 1 174 ? 14.506 -33.954 28.655 1.00 37.37 171 PHE A O 1
ATOM 1307 N N . THR A 1 175 ? 12.649 -32.743 28.583 1.00 36.45 172 THR A N 1
ATOM 1308 C CA . THR A 1 175 ? 12.654 -32.635 27.129 1.00 36.54 172 THR A CA 1
ATOM 1309 C C . THR A 1 175 ? 13.191 -31.295 26.668 1.00 35.32 172 THR A C 1
ATOM 1310 O O . THR A 1 175 ? 13.429 -31.100 25.474 1.00 34.40 172 THR A O 1
ATOM 1314 N N . SER A 1 176 ? 13.416 -30.368 27.606 1.00 34.45 173 SER A N 1
ATOM 1315 C CA . SER A 1 176 ? 14.111 -29.125 27.270 1.00 33.10 173 SER A CA 1
ATOM 1316 C C . SER A 1 176 ? 15.234 -28.805 28.247 1.00 32.18 173 SER A C 1
ATOM 1317 O O . SER A 1 176 ? 15.216 -29.177 29.450 1.00 31.70 173 SER A O 1
ATOM 1320 N N . PHE A 1 177 ? 16.208 -28.094 27.717 1.00 30.44 174 PHE A N 1
ATOM 1321 C CA . PHE A 1 177 ? 17.316 -27.637 28.538 1.00 30.51 174 PHE A CA 1
ATOM 1322 C C . PHE A 1 177 ? 16.853 -26.626 29.617 1.00 30.11 174 PHE A C 1
ATOM 1323 O O . PHE A 1 177 ? 17.250 -26.743 30.780 1.00 29.84 174 PHE A O 1
ATOM 1331 N N . LYS A 1 178 ? 16.016 -25.663 29.232 1.00 30.98 175 LYS A N 1
ATOM 1332 C CA A LYS A 1 178 ? 15.480 -24.663 30.169 0.60 30.90 175 LYS A CA 1
ATOM 1333 C CA B LYS A 1 178 ? 15.514 -24.678 30.186 0.40 30.72 175 LYS A CA 1
ATOM 1334 C C . LYS A 1 178 ? 14.821 -25.342 31.395 1.00 30.79 175 LYS A C 1
ATOM 1335 O O . LYS A 1 178 ? 15.000 -24.896 32.544 1.00 30.47 175 LYS A O 1
ATOM 1346 N N . GLU A 1 179 ? 14.067 -26.422 31.169 1.00 30.54 176 GLU A N 1
ATOM 1347 C CA . GLU A 1 179 ? 13.391 -27.104 32.284 1.00 30.47 176 GLU A CA 1
ATOM 1348 C C . GLU A 1 179 ? 14.362 -27.946 33.118 1.00 29.55 176 GLU A C 1
ATOM 1349 O O . GLU A 1 179 ? 14.259 -28.000 34.357 1.00 28.29 176 GLU A O 1
ATOM 1355 N N . ALA A 1 180 ? 15.330 -28.564 32.446 1.00 29.47 177 ALA A N 1
ATOM 1356 C CA . ALA A 1 180 ? 16.457 -29.236 33.123 1.00 28.90 177 ALA A CA 1
ATOM 1357 C C . ALA A 1 180 ? 17.186 -28.287 34.021 1.00 27.98 177 ALA A C 1
ATOM 1358 O O . ALA A 1 180 ? 17.438 -28.597 35.173 1.00 28.66 177 ALA A O 1
ATOM 1360 N N . LEU A 1 181 ? 17.492 -27.106 33.527 1.00 27.65 178 LEU A N 1
ATOM 1361 C CA . LEU A 1 181 ? 18.259 -26.127 34.330 1.00 27.57 178 LEU A CA 1
ATOM 1362 C C . LEU A 1 181 ? 17.416 -25.611 35.520 1.00 27.47 178 LEU A C 1
ATOM 1363 O O . LEU A 1 181 ? 17.895 -25.519 36.638 1.00 28.26 178 LEU A O 1
ATOM 1368 N N . ARG A 1 182 ? 16.157 -25.287 35.284 1.00 27.93 179 ARG A N 1
ATOM 1369 C CA . ARG A 1 182 ? 15.258 -24.963 36.377 1.00 28.45 179 ARG A CA 1
ATOM 1370 C C . ARG A 1 182 ? 15.287 -25.978 37.523 1.00 28.50 179 ARG A C 1
ATOM 1371 O O . ARG A 1 182 ? 15.402 -25.599 38.693 1.00 28.65 179 ARG A O 1
ATOM 1379 N N . SER A 1 183 ? 15.247 -27.266 37.200 1.00 28.84 180 SER A N 1
ATOM 1380 C CA . SER A 1 183 ? 15.248 -28.303 38.214 1.00 29.18 180 SER A CA 1
ATOM 1381 C C . SER A 1 183 ? 16.476 -28.241 39.085 1.00 29.72 180 SER A C 1
ATOM 1382 O O . SER A 1 183 ? 16.369 -28.299 40.322 1.00 28.75 180 SER A O 1
ATOM 1385 N N . VAL A 1 184 ? 17.659 -28.098 38.473 1.00 29.29 181 VAL A N 1
ATOM 1386 C CA . VAL A 1 184 ? 18.863 -28.061 39.311 1.00 30.00 181 VAL A CA 1
ATOM 1387 C C . VAL A 1 184 ? 18.928 -26.778 40.149 1.00 30.66 181 VAL A C 1
ATOM 1388 O O . VAL A 1 184 ? 19.467 -26.826 41.277 1.00 32.38 181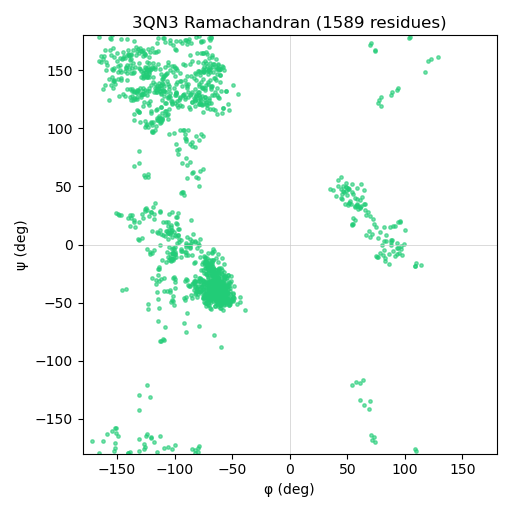 VAL A O 1
ATOM 1392 N N . CYS A 1 185 ? 18.379 -25.667 39.625 1.00 30.15 182 CYS A N 1
ATOM 1393 C CA . CYS A 1 185 ? 18.320 -24.401 40.362 1.00 30.69 182 CYS A CA 1
ATOM 1394 C C . CYS A 1 185 ? 17.406 -24.506 41.557 1.00 30.98 182 CYS A C 1
ATOM 1395 O O . CYS A 1 185 ? 17.766 -24.046 42.637 1.00 30.89 182 CYS A O 1
ATOM 1398 N N . GLU A 1 186 ? 16.226 -25.099 41.355 1.00 31.76 183 GLU A N 1
ATOM 1399 C CA . GLU A 1 186 ? 15.292 -25.361 42.446 1.00 32.95 183 GLU A CA 1
ATOM 1400 C C . GLU A 1 186 ? 15.859 -26.305 43.520 1.00 33.70 183 GLU A C 1
ATOM 1401 O O . GLU A 1 186 ? 15.701 -26.067 44.723 1.00 34.09 183 GLU A O 1
ATOM 1407 N N . ILE A 1 187 ? 16.521 -27.366 43.094 1.00 33.45 184 ILE A N 1
ATOM 1408 C CA . ILE A 1 187 ? 17.143 -28.281 44.043 1.00 33.94 184 ILE A CA 1
ATOM 1409 C C . ILE A 1 187 ? 18.283 -27.603 44.829 1.00 33.41 184 ILE A C 1
ATOM 1410 O O . ILE A 1 187 ? 18.396 -27.771 46.043 1.00 34.02 184 ILE A O 1
ATOM 1415 N N . TYR A 1 188 ? 19.116 -26.836 44.144 1.00 32.51 185 TYR A N 1
ATOM 1416 C CA . TYR A 1 188 ? 20.155 -26.008 44.799 1.00 32.10 185 TYR A CA 1
ATOM 1417 C C . TYR A 1 188 ? 19.594 -25.038 45.870 1.00 32.85 185 TYR A C 1
ATOM 1418 O O . TYR A 1 188 ? 20.201 -24.879 46.926 1.00 33.94 185 TYR A O 1
ATOM 1427 N N . ALA A 1 189 ? 18.452 -24.411 45.603 1.00 32.12 186 ALA A N 1
ATOM 1428 C CA . ALA A 1 189 ? 17.843 -23.459 46.530 1.00 32.51 186 ALA A CA 1
ATOM 1429 C C . ALA A 1 189 ? 17.316 -24.221 47.764 1.00 33.52 186 ALA A C 1
ATOM 1430 O O . ALA A 1 189 ? 17.355 -23.726 48.905 1.00 32.60 186 ALA A O 1
ATOM 1432 N N . ILE A 1 190 ? 16.870 -25.448 47.525 1.00 33.83 187 ILE A N 1
ATOM 1433 C CA . ILE A 1 190 ? 16.292 -26.238 48.590 1.00 34.90 187 ILE A CA 1
ATOM 1434 C C . ILE A 1 190 ? 17.391 -26.712 49.500 1.00 35.16 187 ILE A C 1
ATOM 1435 O O . ILE A 1 190 ? 17.289 -26.572 50.706 1.00 35.39 187 ILE A O 1
ATOM 1440 N N . LEU A 1 191 ? 18.475 -27.192 48.900 1.00 35.35 188 LEU A N 1
ATOM 1441 C CA . LEU A 1 191 ? 19.675 -27.542 49.622 1.00 35.31 188 LEU A CA 1
ATOM 1442 C C . LEU A 1 191 ? 20.207 -26.359 50.439 1.00 35.83 188 LEU A C 1
ATOM 1443 O O . LEU A 1 191 ? 20.537 -26.516 51.606 1.00 36.37 188 LEU A O 1
ATOM 1448 N N . LYS A 1 192 ? 20.299 -25.177 49.832 1.00 36.28 189 LYS A N 1
ATOM 1449 C CA . LYS A 1 192 ? 20.747 -23.981 50.563 1.00 36.98 189 LYS A CA 1
ATOM 1450 C C . LYS A 1 192 ? 19.916 -23.792 51.853 1.00 37.46 189 LYS A C 1
ATOM 1451 O O . LYS A 1 192 ? 20.465 -23.534 52.936 1.00 37.76 189 LYS A O 1
ATOM 1457 N N . LYS A 1 193 ? 18.597 -23.892 51.716 1.00 37.29 190 LYS A N 1
ATOM 1458 C CA A LYS A 1 193 ? 17.713 -23.748 52.849 0.60 38.69 190 LYS A CA 1
ATOM 1459 C CA B LYS A 1 193 ? 17.672 -23.790 52.848 0.40 38.43 190 LYS A CA 1
ATOM 1460 C C . LYS A 1 193 ? 17.883 -24.906 53.875 1.00 38.98 190 LYS A C 1
ATOM 1461 O O . LYS A 1 193 ? 17.900 -24.663 55.067 1.00 38.70 190 LYS A O 1
ATOM 1472 N N . GLU A 1 194 ? 18.018 -26.151 53.421 1.00 38.84 191 GLU A N 1
ATOM 1473 C CA . GLU A 1 194 ? 18.226 -27.246 54.356 1.00 40.67 191 GLU A CA 1
ATOM 1474 C C . GLU A 1 194 ? 19.507 -27.007 55.170 1.00 40.88 191 GLU A C 1
ATOM 1475 O O . GLU A 1 194 ? 19.515 -27.173 56.413 1.00 40.64 191 GLU A O 1
ATOM 1481 N N . LEU A 1 195 ? 20.582 -26.620 54.475 1.00 39.45 192 LEU A N 1
ATOM 1482 C CA . LEU A 1 195 ? 21.854 -26.359 55.164 1.00 39.61 192 LEU A CA 1
ATOM 1483 C C . LEU A 1 195 ? 21.712 -25.291 56.243 1.00 40.49 192 LEU A C 1
ATOM 1484 O O . LEU A 1 195 ? 22.146 -25.490 57.402 1.00 41.20 192 LEU A O 1
ATOM 1489 N N . ALA A 1 196 ? 21.080 -24.176 55.874 1.00 40.33 193 ALA A N 1
ATOM 1490 C CA . ALA A 1 196 ? 20.894 -23.059 56.793 1.00 40.42 193 ALA A CA 1
ATOM 1491 C C . ALA A 1 196 ? 20.121 -23.485 58.024 1.00 42.03 193 ALA A C 1
ATOM 1492 O O . ALA A 1 196 ? 20.504 -23.115 59.147 1.00 42.20 193 ALA A O 1
ATOM 1494 N N . ASN A 1 197 ? 19.047 -24.256 57.838 1.00 43.09 194 ASN A N 1
ATOM 1495 C CA . ASN A 1 197 ? 18.196 -24.668 58.985 1.00 45.01 194 ASN A CA 1
ATOM 1496 C C . ASN A 1 197 ? 18.851 -25.691 59.904 1.00 45.03 194 ASN A C 1
ATOM 1497 O O . ASN A 1 197 ? 18.463 -25.829 61.060 1.00 46.63 194 ASN A O 1
ATOM 1502 N N . SER A 1 198 ? 19.823 -26.402 59.362 1.00 44.29 195 SER A N 1
ATOM 1503 C CA . SER A 1 198 ? 20.568 -27.415 60.061 1.00 44.90 195 SER A CA 1
ATOM 1504 C C . SER A 1 198 ? 21.912 -26.885 60.592 1.00 44.27 195 SER A C 1
ATOM 1505 O O . SER A 1 198 ? 22.810 -27.668 60.926 1.00 43.92 195 SER A O 1
ATOM 1508 N N . GLY A 1 199 ? 22.051 -25.563 60.674 1.00 43.33 196 GLY A N 1
ATOM 1509 C CA . GLY A 1 199 ? 23.202 -24.960 61.325 1.00 43.25 196 GLY A CA 1
ATOM 1510 C C . GLY A 1 199 ? 24.513 -25.046 60.562 1.00 43.00 196 GLY A C 1
ATOM 1511 O O . GLY A 1 199 ? 25.578 -24.884 61.162 1.00 43.39 196 GLY A O 1
ATOM 1512 N N . HIS A 1 200 ? 24.451 -25.322 59.257 1.00 42.03 197 HIS A N 1
ATOM 1513 C CA . HIS A 1 200 ? 25.629 -25.248 58.394 1.00 41.65 197 HIS A CA 1
ATOM 1514 C C . HIS A 1 200 ? 25.755 -23.866 57.733 1.00 41.04 197 HIS A C 1
ATOM 1515 O O . HIS A 1 200 ? 24.791 -23.155 57.550 1.00 40.15 197 HIS A O 1
ATOM 1522 N N . SER A 1 201 ? 26.981 -23.517 57.371 1.00 41.40 198 SER A N 1
ATOM 1523 C CA . SER A 1 201 ? 27.271 -22.332 56.587 1.00 40.40 198 SER A CA 1
ATOM 1524 C C . SER A 1 201 ? 26.654 -22.484 55.181 1.00 38.85 198 SER A C 1
ATOM 1525 O O . SER A 1 201 ? 26.604 -23.583 54.602 1.00 38.88 198 SER A O 1
ATOM 1528 N N . THR A 1 202 ? 26.158 -21.387 54.644 1.00 37.67 199 THR A N 1
ATOM 1529 C CA . THR A 1 202 ? 25.717 -21.371 53.249 1.00 36.56 199 THR A CA 1
ATOM 1530 C C . THR A 1 202 ? 26.703 -20.632 52.348 1.00 34.70 199 THR A C 1
ATOM 1531 O O . THR A 1 202 ? 26.397 -20.365 51.201 1.00 34.12 199 THR A O 1
ATOM 1535 N N . ALA A 1 203 ? 27.894 -20.360 52.869 1.00 34.30 200 ALA A N 1
ATOM 1536 C CA . ALA A 1 203 ? 28.984 -19.777 52.118 1.00 33.67 200 ALA A CA 1
ATOM 1537 C C . ALA A 1 203 ? 29.506 -20.803 51.104 1.00 33.31 200 ALA A C 1
ATOM 1538 O O . ALA A 1 203 ? 29.408 -22.008 51.333 1.00 33.53 200 ALA A O 1
ATOM 1540 N N . LEU A 1 204 ? 30.075 -20.322 49.991 1.00 32.66 201 LEU A N 1
ATOM 1541 C CA . LEU A 1 204 ? 30.361 -21.172 48.821 1.00 31.00 201 LEU A CA 1
ATOM 1542 C C . LEU A 1 204 ? 31.829 -21.514 48.593 1.00 30.98 201 LEU A C 1
ATOM 1543 O O . LEU A 1 204 ? 32.722 -20.703 48.832 1.00 31.66 201 LEU A O 1
ATOM 1548 N N . GLY A 1 205 ? 32.069 -22.708 48.061 1.00 30.34 202 GLY A N 1
ATOM 1549 C CA . GLY A 1 205 ? 33.375 -23.090 47.580 1.00 30.18 202 GLY A CA 1
ATOM 1550 C C . GLY A 1 205 ? 33.585 -22.534 46.159 1.00 30.09 202 GLY A C 1
ATOM 1551 O O . GLY A 1 205 ? 32.713 -21.857 45.563 1.00 29.45 202 GLY A O 1
ATOM 1552 N N . ASP A 1 206 ? 34.756 -22.837 45.631 1.00 29.83 203 ASP A N 1
ATOM 1553 C CA . ASP A 1 206 ? 35.244 -22.264 44.396 1.00 29.75 203 ASP A CA 1
ATOM 1554 C C . ASP A 1 206 ? 34.274 -22.377 43.229 1.00 29.44 203 ASP A C 1
ATOM 1555 O O . ASP A 1 206 ? 34.257 -21.498 42.358 1.00 27.63 203 ASP A O 1
ATOM 1560 N N . GLU A 1 207 ? 33.505 -23.471 43.212 1.00 29.44 204 GLU A N 1
ATOM 1561 C CA . GLU A 1 207 ? 32.617 -23.784 42.087 1.00 30.01 204 GLU A CA 1
ATOM 1562 C C . GLU A 1 207 ? 31.166 -23.496 42.386 1.00 29.48 204 GLU A C 1
ATOM 1563 O O . GLU A 1 207 ? 30.283 -23.847 41.598 1.00 29.51 204 GLU A O 1
ATOM 1569 N N . GLY A 1 208 ? 30.919 -22.824 43.494 1.00 29.46 205 GLY A N 1
ATOM 1570 C CA . GLY A 1 208 ? 29.558 -22.373 43.824 1.00 29.19 205 GLY A CA 1
ATOM 1571 C C . GLY A 1 208 ? 28.792 -23.361 44.691 1.00 30.05 205 GLY A C 1
ATOM 1572 O O . GLY A 1 208 ? 27.641 -23.107 45.038 1.00 29.99 205 GLY A O 1
ATOM 1573 N N . GLY A 1 209 ? 29.408 -24.505 44.992 1.00 30.81 206 GLY A N 1
ATOM 1574 C CA . GLY A 1 209 ? 28.795 -25.516 45.855 1.00 32.09 206 GLY A CA 1
ATOM 1575 C C . GLY A 1 209 ? 29.056 -25.241 47.332 1.00 33.03 206 GLY A C 1
ATOM 1576 O O . GLY A 1 209 ? 29.787 -24.325 47.673 1.00 32.85 206 GLY A O 1
ATOM 1577 N N . PHE A 1 210 ? 28.426 -26.020 48.214 1.00 34.24 207 PHE A N 1
ATOM 1578 C CA . PHE A 1 210 ? 28.613 -25.879 49.671 1.00 34.62 207 PHE A CA 1
ATOM 1579 C C . PHE A 1 210 ? 29.637 -26.887 50.212 1.00 35.20 207 PHE A C 1
ATOM 1580 O O . PHE A 1 210 ? 29.784 -27.957 49.658 1.00 35.22 207 PHE A O 1
ATOM 1588 N N . ALA A 1 211 ? 30.354 -26.565 51.280 1.00 36.89 208 ALA A N 1
ATOM 1589 C CA . ALA A 1 211 ? 31.310 -27.532 51.885 1.00 38.31 208 ALA A CA 1
ATOM 1590 C C . ALA A 1 211 ? 31.021 -27.818 53.363 1.00 40.04 208 ALA A C 1
ATOM 1591 O O . ALA A 1 211 ? 31.850 -27.546 54.226 1.00 41.26 208 ALA A O 1
ATOM 1593 N N . PRO A 1 212 ? 29.839 -28.353 53.664 1.00 41.23 209 PRO A N 1
ATOM 1594 C CA . PRO A 1 212 ? 29.553 -28.632 55.068 1.00 42.99 209 PRO A CA 1
ATOM 1595 C C . PRO A 1 212 ? 30.493 -29.696 55.684 1.00 44.57 209 PRO A C 1
ATOM 1596 O O . PRO A 1 212 ? 30.943 -30.608 54.972 1.00 44.30 209 PRO A O 1
ATOM 1600 N N . ASN A 1 213 ? 30.731 -29.605 57.001 1.00 46.53 210 ASN A N 1
ATOM 1601 C CA A ASN A 1 213 ? 31.608 -30.564 57.698 0.60 47.37 210 ASN A CA 1
ATOM 1602 C CA B ASN A 1 213 ? 31.594 -30.553 57.704 0.40 47.35 210 ASN A CA 1
ATOM 1603 C C . ASN A 1 213 ? 30.899 -31.884 57.950 1.00 47.92 210 ASN A C 1
ATOM 1604 O O . ASN A 1 213 ? 30.686 -32.275 59.095 1.00 50.12 210 ASN A O 1
ATOM 1613 N N . LEU A 1 214 ? 30.584 -32.595 56.874 1.00 47.47 211 LEU A N 1
ATOM 1614 C CA . LEU A 1 214 ? 29.830 -33.845 56.968 1.00 47.53 211 LEU A CA 1
ATOM 1615 C C . LEU A 1 214 ? 30.709 -35.039 57.364 1.00 48.18 211 LEU A C 1
ATOM 1616 O O . LEU A 1 214 ? 31.956 -34.987 57.295 1.00 48.05 211 LEU A O 1
ATOM 1621 N N . ALA A 1 215 ? 30.036 -36.112 57.777 1.00 48.43 212 ALA A N 1
ATOM 1622 C CA . ALA A 1 215 ? 30.680 -37.261 58.429 1.00 48.91 212 ALA A CA 1
ATOM 1623 C C . ALA A 1 215 ? 31.447 -38.178 57.482 1.00 48.39 212 ALA A C 1
ATOM 1624 O O . ALA A 1 215 ? 32.529 -38.658 57.857 1.00 48.73 212 ALA A O 1
ATOM 1626 N N . ASN A 1 216 ? 30.909 -38.406 56.269 1.00 47.03 213 ASN A N 1
ATOM 1627 C CA . ASN A 1 216 ? 31.390 -39.489 55.398 1.00 45.91 213 ASN A CA 1
ATOM 1628 C C . ASN A 1 216 ? 31.020 -39.259 53.919 1.00 44.59 213 ASN A C 1
ATOM 1629 O O . ASN A 1 216 ? 30.701 -38.142 53.537 1.00 44.59 213 ASN A O 1
ATOM 1634 N N . ASN A 1 217 ? 31.081 -40.289 53.080 1.00 43.63 214 ASN A N 1
ATOM 1635 C CA . ASN A 1 217 ? 30.855 -40.101 51.646 1.00 42.31 214 ASN A CA 1
ATOM 1636 C C . ASN A 1 217 ? 29.424 -40.354 51.213 1.00 42.07 214 ASN A C 1
ATOM 1637 O O . ASN A 1 217 ? 29.059 -40.016 50.095 1.00 41.90 214 ASN A O 1
ATOM 1642 N N . THR A 1 218 ? 28.602 -40.917 52.088 1.00 41.83 215 THR A N 1
ATOM 1643 C CA . THR A 1 218 ? 27.222 -41.188 51.716 1.00 41.84 215 THR A CA 1
ATOM 1644 C C . THR A 1 218 ? 26.265 -40.119 52.250 1.00 42.09 215 THR A C 1
ATOM 1645 O O . THR A 1 218 ? 25.241 -39.892 51.652 1.00 41.59 215 THR A O 1
ATOM 1649 N N . GLU A 1 219 ? 26.586 -39.494 53.382 1.00 42.61 216 GLU A N 1
ATOM 1650 C CA . GLU A 1 219 ? 25.789 -38.371 53.908 1.00 43.30 216 GLU A CA 1
ATOM 1651 C C . GLU A 1 219 ? 25.543 -37.324 52.756 1.00 41.33 216 GLU A C 1
ATOM 1652 O O . GLU A 1 219 ? 24.413 -36.891 52.519 1.00 41.27 216 GLU A O 1
ATOM 1658 N N . PRO A 1 220 ? 26.597 -36.935 52.024 1.00 39.27 217 PRO A N 1
ATOM 1659 C CA . PRO A 1 220 ? 26.344 -35.988 50.961 1.00 38.05 217 PRO A CA 1
ATOM 1660 C C . PRO A 1 220 ? 25.363 -36.514 49.918 1.00 37.79 217 PRO A C 1
ATOM 1661 O O . PRO A 1 220 ? 24.502 -35.745 49.474 1.00 36.44 217 PRO A O 1
ATOM 1665 N N . ILE A 1 221 ? 25.448 -37.810 49.574 1.00 37.57 218 ILE A N 1
ATOM 1666 C CA . ILE A 1 221 ? 24.534 -38.365 48.588 1.00 38.35 218 ILE A CA 1
ATOM 1667 C C . ILE A 1 221 ? 23.086 -38.348 49.111 1.00 39.65 218 ILE A C 1
ATOM 1668 O O . ILE A 1 221 ? 22.166 -37.971 48.393 1.00 39.09 218 ILE A O 1
ATOM 1673 N N . ASP A 1 222 ? 22.896 -38.789 50.361 1.00 41.10 219 ASP A N 1
ATOM 1674 C CA . ASP A 1 222 ? 21.585 -38.786 51.014 1.00 42.11 219 ASP A CA 1
ATOM 1675 C C . ASP A 1 222 ? 20.950 -37.407 50.967 1.00 41.59 219 ASP A C 1
ATOM 1676 O O . ASP A 1 222 ? 19.753 -37.265 50.743 1.00 41.83 219 ASP A O 1
ATOM 1681 N N . LEU A 1 223 ? 21.755 -36.392 51.242 1.00 41.58 220 LEU A N 1
ATOM 1682 C CA . LEU A 1 223 ? 21.287 -35.000 51.202 1.00 41.52 220 LEU A CA 1
ATOM 1683 C C . LEU A 1 223 ? 20.834 -34.600 49.782 1.00 40.59 220 LEU A C 1
ATOM 1684 O O . LEU A 1 223 ? 19.761 -34.013 49.614 1.00 41.04 220 LEU A O 1
ATOM 1689 N N . LEU A 1 224 ? 21.620 -34.944 48.760 1.00 39.13 221 LEU A N 1
ATOM 1690 C CA . LEU A 1 224 ? 21.189 -34.693 47.394 1.00 37.95 221 LEU A CA 1
ATOM 1691 C C . LEU A 1 224 ? 19.849 -35.377 47.123 1.00 38.83 221 LEU A C 1
ATOM 1692 O O . LEU A 1 224 ? 18.940 -34.740 46.574 1.00 39.22 221 LEU A O 1
ATOM 1697 N N . MET A 1 225 ? 19.722 -36.654 47.508 1.00 38.50 222 MET A N 1
ATOM 1698 C CA . MET A 1 225 ? 18.476 -37.413 47.302 1.00 39.23 222 MET A CA 1
ATOM 1699 C C . MET A 1 225 ? 17.234 -36.775 47.957 1.00 38.56 222 MET A C 1
ATOM 1700 O O . MET A 1 225 ? 16.140 -36.752 47.367 1.00 37.28 222 MET A O 1
ATOM 1705 N N . THR A 1 226 ? 17.409 -36.317 49.190 1.00 38.25 223 THR A N 1
ATOM 1706 C CA . THR A 1 226 ? 16.359 -35.634 49.928 1.00 39.03 223 THR A CA 1
ATOM 1707 C C . THR A 1 226 ? 15.932 -34.377 49.185 1.00 38.72 223 THR A C 1
ATOM 1708 O O . THR A 1 226 ? 14.749 -34.141 48.972 1.00 38.62 223 THR A O 1
ATOM 1712 N N . CYS A 1 227 ? 16.914 -33.580 48.792 1.00 37.52 224 CYS A N 1
ATOM 1713 C CA . CYS A 1 227 ? 16.642 -32.334 48.085 1.00 37.92 224 CYS A CA 1
ATOM 1714 C C . CYS A 1 227 ? 16.022 -32.554 46.706 1.00 36.49 224 CYS A C 1
ATOM 1715 O O . CYS A 1 227 ? 15.132 -31.825 46.318 1.00 35.57 224 CYS A O 1
ATOM 1718 N N . ILE A 1 228 ? 16.454 -33.594 45.991 1.00 36.66 225 ILE A N 1
ATOM 1719 C CA . ILE A 1 228 ? 15.854 -33.927 44.695 1.00 36.04 225 ILE A CA 1
ATOM 1720 C C . ILE A 1 228 ? 14.352 -34.220 44.890 1.00 38.60 225 ILE A C 1
ATOM 1721 O O . ILE A 1 228 ? 13.517 -33.678 44.158 1.00 38.67 225 ILE A O 1
ATOM 1726 N N . LYS A 1 229 ? 14.024 -35.049 45.885 1.00 40.10 226 LYS A N 1
ATOM 1727 C CA . LYS A 1 229 ? 12.632 -35.478 46.117 1.00 42.70 226 LYS A CA 1
ATOM 1728 C C . LYS A 1 229 ? 11.776 -34.314 46.623 1.00 42.77 226 LYS A C 1
ATOM 1729 O O . LYS A 1 229 ? 10.641 -34.095 46.153 1.00 43.16 226 LYS A O 1
ATOM 1735 N N . LYS A 1 230 ? 12.309 -33.578 47.594 1.00 42.79 227 LYS A N 1
ATOM 1736 C CA . LYS A 1 230 ? 11.603 -32.392 48.122 1.00 42.94 227 LYS A CA 1
ATOM 1737 C C . LYS A 1 230 ? 11.282 -31.388 47.012 1.00 41.66 227 LYS A C 1
ATOM 1738 O O . LYS A 1 230 ? 10.233 -30.756 47.061 1.00 42.06 227 LYS A O 1
ATOM 1744 N N . ALA A 1 231 ? 12.189 -31.247 46.035 1.00 38.67 228 ALA A N 1
ATOM 1745 C CA . ALA A 1 231 ? 11.962 -30.364 44.882 1.00 38.15 228 ALA A CA 1
ATOM 1746 C C . ALA A 1 231 ? 10.925 -30.885 43.897 1.00 37.98 228 ALA A C 1
ATOM 1747 O O . ALA A 1 231 ? 10.460 -30.145 43.035 1.00 37.57 228 ALA A O 1
ATOM 1749 N N . GLY A 1 232 ? 10.607 -32.165 43.971 1.00 38.56 229 GLY A N 1
ATOM 1750 C CA . GLY A 1 232 ? 9.571 -32.728 43.107 1.00 39.43 229 GLY A CA 1
ATOM 1751 C C . GLY A 1 232 ? 10.157 -33.376 41.854 1.00 39.16 229 GLY A C 1
ATOM 1752 O O . GLY A 1 232 ? 9.447 -33.585 40.879 1.00 39.15 229 GLY A O 1
ATOM 1753 N N . TYR A 1 233 ? 11.447 -33.719 41.880 1.00 39.10 230 TYR A N 1
ATOM 1754 C CA . TYR A 1 233 ? 12.089 -34.297 40.704 1.00 38.97 230 TYR A CA 1
ATOM 1755 C C . TYR A 1 233 ? 12.713 -35.671 40.904 1.00 40.16 230 TYR A C 1
ATOM 1756 O O . TYR A 1 233 ? 13.606 -36.055 40.146 1.00 39.58 230 TYR A O 1
ATOM 1765 N N . GLU A 1 234 ? 12.215 -36.419 41.896 1.00 42.51 231 GLU A N 1
ATOM 1766 C CA . GLU A 1 234 ? 12.544 -37.847 42.098 1.00 43.78 231 GLU A CA 1
ATOM 1767 C C . GLU A 1 234 ? 12.485 -38.620 40.770 1.00 43.50 231 GLU A C 1
ATOM 1768 O O . GLU A 1 234 ? 11.540 -38.498 40.004 1.00 42.86 231 GLU A O 1
ATOM 1774 N N . ASN A 1 235 ? 13.547 -39.369 40.500 1.00 43.46 232 ASN A N 1
ATOM 1775 C CA . ASN A 1 235 ? 13.726 -40.132 39.261 1.00 43.79 232 ASN A CA 1
ATOM 1776 C C . ASN A 1 235 ? 14.127 -39.339 38.026 1.00 42.13 232 ASN A C 1
ATOM 1777 O O . ASN A 1 235 ? 14.463 -39.932 37.021 1.00 41.82 232 ASN A O 1
ATOM 1782 N N . ARG A 1 236 ? 14.086 -38.014 38.084 1.00 41.08 233 ARG A N 1
ATOM 1783 C CA . ARG A 1 236 ? 14.376 -37.224 36.899 1.00 39.86 233 ARG A CA 1
ATOM 1784 C C . ARG A 1 236 ? 15.767 -36.652 36.963 1.00 38.55 233 ARG A C 1
ATOM 1785 O O . ARG A 1 236 ? 16.285 -36.217 35.946 1.00 37.54 233 ARG A O 1
ATOM 1793 N N . VAL A 1 237 ? 16.395 -36.735 38.141 1.00 38.20 234 VAL A N 1
ATOM 1794 C CA . VAL A 1 237 ? 17.718 -36.178 38.363 1.00 37.38 234 VAL A CA 1
ATOM 1795 C C . VAL A 1 237 ? 18.611 -37.234 38.988 1.00 38.10 234 VAL A C 1
ATOM 1796 O O . VAL A 1 237 ? 18.281 -37.799 40.010 1.00 38.72 234 VAL A O 1
ATOM 1800 N N . LYS A 1 238 ? 19.766 -37.484 38.389 1.00 38.19 235 LYS A N 1
ATOM 1801 C CA . LYS A 1 238 ? 20.653 -38.528 38.869 1.00 37.97 235 LYS A CA 1
ATOM 1802 C C . LYS A 1 238 ? 21.892 -37.909 39.493 1.00 37.06 235 LYS A C 1
ATOM 1803 O O . LYS A 1 238 ? 22.012 -36.684 39.509 1.00 35.61 235 LYS A O 1
ATOM 1809 N N . ILE A 1 239 ? 22.785 -38.749 40.027 1.00 36.08 236 ILE A N 1
ATOM 1810 C CA . ILE A 1 239 ? 23.929 -38.276 40.781 1.00 35.07 236 ILE A CA 1
ATOM 1811 C C . ILE A 1 239 ? 25.186 -38.619 40.013 1.00 34.28 236 ILE A C 1
ATOM 1812 O O . ILE A 1 239 ? 25.297 -39.706 39.470 1.00 34.24 236 ILE A O 1
ATOM 1817 N N . ALA A 1 240 ? 26.135 -37.699 39.975 1.00 32.85 237 ALA A N 1
ATOM 1818 C CA . ALA A 1 240 ? 27.432 -37.998 39.441 1.00 32.64 237 ALA A CA 1
ATOM 1819 C C . ALA A 1 240 ? 28.416 -37.695 40.526 1.00 32.71 237 ALA A C 1
ATOM 1820 O O . ALA A 1 240 ? 28.168 -36.807 41.313 1.00 33.08 237 ALA A O 1
ATOM 1822 N N . LEU A 1 241 ? 29.563 -38.369 40.514 1.00 32.91 238 LEU A N 1
ATOM 1823 C CA . LEU A 1 241 ? 30.613 -38.130 41.503 1.00 32.95 238 LEU A CA 1
ATOM 1824 C C . LEU A 1 241 ? 31.956 -37.863 40.829 1.00 32.64 238 LEU A C 1
ATOM 1825 O O . LEU A 1 241 ? 32.268 -38.493 39.789 1.00 32.66 238 LEU A O 1
ATOM 1830 N N . ASP A 1 242 ? 32.758 -36.957 41.408 1.00 32.14 239 ASP A N 1
ATOM 1831 C CA . ASP A 1 242 ? 34.209 -36.966 41.170 1.00 31.90 239 ASP A CA 1
ATOM 1832 C C . ASP A 1 242 ? 34.900 -37.374 42.462 1.00 32.69 239 ASP A C 1
ATOM 1833 O O . ASP A 1 242 ? 34.890 -36.651 43.460 1.00 34.79 239 ASP A O 1
ATOM 1838 N N . VAL A 1 243 ? 35.510 -38.531 42.441 1.00 33.15 240 VAL A N 1
ATOM 1839 C CA . VAL A 1 243 ? 36.147 -39.098 43.605 1.00 34.17 240 VAL A CA 1
ATOM 1840 C C . VAL A 1 243 ? 37.550 -38.500 43.748 1.00 34.47 240 VAL A C 1
ATOM 1841 O O . VAL A 1 243 ? 38.060 -38.345 44.860 1.00 34.79 240 VAL A O 1
ATOM 1845 N N . ALA A 1 244 ? 38.173 -38.166 42.627 1.00 33.69 241 ALA A N 1
ATOM 1846 C CA . ALA A 1 244 ? 39.532 -37.607 42.635 1.00 33.85 241 ALA A CA 1
ATOM 1847 C C . ALA A 1 244 ? 40.447 -38.465 43.523 1.00 34.48 241 ALA A C 1
ATOM 1848 O O . ALA A 1 244 ? 41.111 -37.991 44.423 1.00 35.11 241 ALA A O 1
ATOM 1850 N N . SER A 1 245 ? 40.452 -39.747 43.226 1.00 35.84 242 SER A N 1
ATOM 1851 C CA . SER A 1 245 ? 41.014 -40.769 44.078 1.00 36.52 242 SER A CA 1
ATOM 1852 C C . SER A 1 245 ? 42.537 -40.704 44.132 1.00 37.75 242 SER A C 1
ATOM 1853 O O . SER A 1 245 ? 43.129 -41.255 45.069 1.00 37.77 242 SER A O 1
ATOM 1856 N N . THR A 1 246 ? 43.164 -40.024 43.162 1.00 37.75 243 THR A N 1
ATOM 1857 C CA . THR A 1 246 ? 44.622 -39.797 43.217 1.00 38.79 243 THR A CA 1
ATOM 1858 C C . THR A 1 246 ? 45.064 -39.075 44.497 1.00 40.33 243 THR A C 1
ATOM 1859 O O . THR A 1 246 ? 46.220 -39.224 44.943 1.00 41.98 243 THR A O 1
ATOM 1863 N N . GLU A 1 247 ? 44.137 -38.340 45.099 1.00 41.12 244 GLU A N 1
ATOM 1864 C CA . GLU A 1 247 ? 44.420 -37.503 46.257 1.00 42.65 244 GLU A CA 1
ATOM 1865 C C . GLU A 1 247 ? 44.546 -38.337 47.524 1.00 43.88 244 GLU A C 1
ATOM 1866 O O . GLU A 1 247 ? 45.081 -37.865 48.503 1.00 44.16 244 GLU A O 1
ATOM 1872 N N . PHE A 1 248 ? 44.066 -39.578 47.515 1.00 44.23 245 PHE A N 1
ATOM 1873 C CA . PHE A 1 248 ? 44.213 -40.411 48.690 1.00 45.72 245 PHE A CA 1
ATOM 1874 C C . PHE A 1 248 ? 44.846 -41.760 48.399 1.00 47.47 245 PHE A C 1
ATOM 1875 O O . PHE A 1 248 ? 44.710 -42.722 49.183 1.00 48.49 245 PHE A O 1
ATOM 1883 N N . PHE A 1 249 ? 45.583 -41.804 47.294 1.00 47.59 246 PHE A N 1
ATOM 1884 C CA . PHE A 1 249 ? 46.253 -43.002 46.866 1.00 49.05 246 PHE A CA 1
ATOM 1885 C C . PHE A 1 249 ? 47.694 -42.936 47.326 1.00 50.69 246 PHE A C 1
ATOM 1886 O O . PHE A 1 249 ? 48.426 -42.031 46.943 1.00 50.57 246 PHE A O 1
ATOM 1894 N N . LYS A 1 250 ? 48.089 -43.876 48.173 1.00 53.37 247 LYS A N 1
ATOM 1895 C CA . LYS A 1 250 ? 49.454 -43.908 48.723 1.00 55.49 247 LYS A CA 1
ATOM 1896 C C . LYS A 1 250 ? 49.842 -45.347 49.107 1.00 56.76 247 LYS A C 1
ATOM 1897 O O . LYS A 1 250 ? 49.035 -46.072 49.695 1.00 56.94 247 LYS A O 1
ATOM 1903 N N . ASP A 1 251 ? 51.059 -45.750 48.731 1.00 57.47 248 ASP A N 1
ATOM 1904 C CA . ASP A 1 251 ? 51.585 -47.103 48.978 1.00 58.87 248 ASP A CA 1
ATOM 1905 C C . ASP A 1 251 ? 50.720 -48.200 48.360 1.00 58.10 248 ASP A C 1
ATOM 1906 O O . ASP A 1 251 ? 50.568 -49.285 48.909 1.00 59.21 248 ASP A O 1
ATOM 1911 N N . GLY A 1 252 ? 50.121 -47.915 47.219 1.00 56.86 249 GLY A N 1
ATOM 1912 C CA . GLY A 1 252 ? 49.276 -48.900 46.557 1.00 55.79 249 GLY A CA 1
ATOM 1913 C C . GLY A 1 252 ? 47.873 -49.016 47.135 1.00 54.59 249 GLY A C 1
ATOM 1914 O O . GLY A 1 252 ? 47.077 -49.808 46.629 1.00 54.38 249 GLY A O 1
ATOM 1915 N N . LYS A 1 253 ? 47.556 -48.229 48.167 1.00 53.14 250 LYS A N 1
ATOM 1916 C CA . LYS A 1 253 ? 46.244 -48.305 48.796 1.00 52.46 250 LYS A CA 1
ATOM 1917 C C . LYS A 1 253 ? 45.498 -46.970 48.783 1.00 50.39 250 LYS A C 1
ATOM 1918 O O . LYS A 1 253 ? 46.094 -45.902 48.717 1.00 48.80 250 LYS A O 1
ATOM 1924 N N . TYR A 1 254 ? 44.177 -47.046 48.865 1.00 49.23 251 TYR A N 1
ATOM 1925 C CA . TYR A 1 254 ? 43.354 -45.857 48.887 1.00 48.11 251 TYR A CA 1
ATOM 1926 C C . TYR A 1 254 ? 42.928 -45.641 50.316 1.00 49.49 251 TYR A C 1
ATOM 1927 O O . TYR A 1 254 ? 42.355 -46.524 50.926 1.00 50.39 251 TYR A O 1
ATOM 1936 N N . HIS A 1 255 ? 43.233 -44.466 50.856 1.00 50.31 252 HIS A N 1
ATOM 1937 C CA . HIS A 1 255 ? 43.019 -44.180 52.264 1.00 51.56 252 HIS A CA 1
ATOM 1938 C C . HIS A 1 255 ? 41.805 -43.281 52.423 1.00 50.93 252 HIS A C 1
ATOM 1939 O O . HIS A 1 255 ? 41.904 -42.072 52.310 1.00 49.76 252 HIS A O 1
ATOM 1946 N N . MET A 1 256 ? 40.667 -43.915 52.674 1.00 51.92 253 MET A N 1
ATOM 1947 C CA . MET A 1 256 ? 39.366 -43.268 52.789 1.00 52.50 253 MET A CA 1
ATOM 1948 C C . MET A 1 256 ? 38.457 -44.039 53.781 1.00 53.84 253 MET A C 1
ATOM 1949 O O . MET A 1 256 ? 38.602 -45.242 53.958 1.00 53.24 253 MET A O 1
ATOM 1954 N N . GLU A 1 257 ? 37.511 -43.319 54.394 1.00 55.39 254 GLU A N 1
ATOM 1955 C CA . GLU A 1 257 ? 36.531 -43.883 55.333 1.00 57.01 254 GLU A CA 1
ATOM 1956 C C . GLU A 1 257 ? 37.240 -44.561 56.518 1.00 58.62 254 GLU A C 1
ATOM 1957 O O . GLU A 1 257 ? 36.759 -45.553 57.047 1.00 59.61 254 GLU A O 1
ATOM 1963 N N . GLY A 1 258 ? 38.394 -44.014 56.912 1.00 59.34 255 GLY A N 1
ATOM 1964 C CA . GLY A 1 258 ? 39.231 -44.595 57.965 1.00 60.44 255 GLY A CA 1
ATOM 1965 C C . GLY A 1 258 ? 39.726 -45.996 57.649 1.00 61.25 255 GLY A C 1
ATOM 1966 O O . GLY A 1 258 ? 39.885 -46.808 58.545 1.00 62.48 255 GLY A O 1
ATOM 1967 N N . LYS A 1 259 ? 39.966 -46.283 56.372 1.00 60.58 256 LYS A N 1
ATOM 1968 C CA . LYS A 1 259 ? 40.473 -47.594 55.934 1.00 60.94 256 LYS A CA 1
ATOM 1969 C C . LYS A 1 259 ? 41.609 -47.452 54.908 1.00 59.15 256 LYS A C 1
ATOM 1970 O O . LYS A 1 259 ? 41.955 -46.350 54.467 1.00 58.61 256 LYS A O 1
ATOM 1976 N N . ALA A 1 260 ? 42.177 -48.590 54.543 1.00 57.75 257 ALA A N 1
ATOM 1977 C CA . ALA A 1 260 ? 43.124 -48.664 53.480 1.00 56.33 257 ALA A CA 1
ATOM 1978 C C . ALA A 1 260 ? 42.589 -49.715 52.524 1.00 55.57 257 ALA A C 1
ATOM 1979 O O . ALA A 1 260 ? 42.719 -50.926 52.781 1.00 56.71 257 ALA A O 1
ATOM 1981 N N . PHE A 1 261 ? 41.973 -49.250 51.432 1.00 53.32 258 PHE A N 1
ATOM 1982 C CA . PHE A 1 261 ? 41.388 -50.126 50.405 1.00 52.09 258 PHE A CA 1
ATOM 1983 C C . PHE A 1 261 ? 42.388 -50.502 49.316 1.00 51.12 258 PHE A C 1
ATOM 1984 O O . PHE A 1 261 ? 43.089 -49.627 48.785 1.00 50.41 258 PHE A O 1
ATOM 1992 N N . SER A 1 262 ? 42.405 -51.773 48.923 1.00 50.57 259 SER A N 1
ATOM 1993 C CA . SER A 1 262 ? 43.036 -52.162 47.657 1.00 50.05 259 SER A CA 1
ATOM 1994 C C . SER A 1 262 ? 42.179 -51.633 46.489 1.00 48.11 259 SER A C 1
ATOM 1995 O O . SER A 1 262 ? 41.058 -51.207 46.700 1.00 46.96 259 SER A O 1
ATOM 1998 N N . SER A 1 263 ? 42.688 -51.704 45.264 1.00 47.53 260 SER A N 1
ATOM 1999 C CA . SER A 1 263 ? 41.887 -51.315 44.088 1.00 47.08 260 SER A CA 1
ATOM 2000 C C . SER A 1 263 ? 40.632 -52.170 43.966 1.00 47.32 260 SER A C 1
ATOM 2001 O O . SER A 1 263 ? 39.565 -51.674 43.620 1.00 44.92 260 SER A O 1
ATOM 2004 N N . GLU A 1 264 ? 40.781 -53.460 44.262 1.00 49.32 261 GLU A N 1
ATOM 2005 C CA . GLU A 1 264 ? 39.679 -54.430 44.148 1.00 50.45 261 GLU A CA 1
ATOM 2006 C C . GLU A 1 264 ? 38.565 -54.074 45.135 1.00 49.61 261 GLU A C 1
ATOM 2007 O O . GLU A 1 264 ? 37.378 -54.009 44.778 1.00 48.66 261 GLU A O 1
ATOM 2013 N N . ALA A 1 265 ? 38.962 -53.829 46.379 1.00 49.72 262 ALA A N 1
ATOM 2014 C CA . ALA A 1 265 ? 38.015 -53.442 47.425 1.00 49.45 262 ALA A CA 1
ATOM 2015 C C . ALA A 1 265 ? 37.297 -52.129 47.071 1.00 48.19 262 ALA A C 1
ATOM 2016 O O . ALA A 1 265 ? 36.080 -52.014 47.248 1.00 47.97 262 ALA A O 1
ATOM 2018 N N . LEU A 1 266 ? 38.029 -51.153 46.529 1.00 46.57 263 LEU A N 1
ATOM 2019 C CA . LE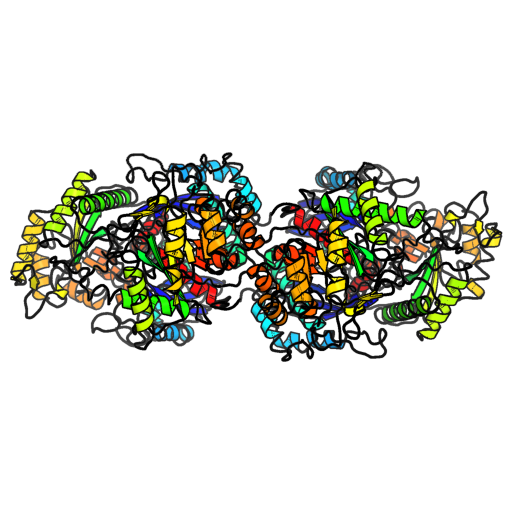U A 1 266 ? 37.392 -49.861 46.171 1.00 45.57 263 LEU A CA 1
ATOM 2020 C C . LEU A 1 266 ? 36.352 -50.016 45.056 1.00 44.58 263 LEU A C 1
ATOM 2021 O O . LEU A 1 266 ? 35.304 -49.355 45.067 1.00 43.34 263 LEU A O 1
ATOM 2026 N N . ILE A 1 267 ? 36.630 -50.912 44.118 1.00 44.46 264 ILE A N 1
ATOM 2027 C CA . ILE A 1 267 ? 35.673 -51.221 43.071 1.00 44.50 264 ILE A CA 1
ATOM 2028 C C . ILE A 1 267 ? 34.383 -51.786 43.638 1.00 46.04 264 ILE A C 1
ATOM 2029 O O . ILE A 1 267 ? 33.292 -51.338 43.258 1.00 46.30 264 ILE A O 1
ATOM 2034 N N . GLU A 1 268 ? 34.485 -52.764 44.548 1.00 47.34 265 GLU A N 1
ATOM 2035 C CA A GLU A 1 268 ? 33.277 -53.371 45.067 0.60 48.28 265 GLU A CA 1
ATOM 2036 C CA B GLU A 1 268 ? 33.300 -53.388 45.145 0.40 48.19 265 GLU A CA 1
ATOM 2037 C C . GLU A 1 268 ? 32.507 -52.354 45.916 1.00 47.77 265 GLU A C 1
ATOM 2038 O O . GLU A 1 268 ? 31.288 -52.373 45.925 1.00 48.44 265 GLU A O 1
ATOM 2049 N N . ARG A 1 269 ? 33.211 -51.445 46.580 1.00 46.85 266 ARG A N 1
ATOM 2050 C CA . ARG A 1 269 ? 32.541 -50.315 47.211 1.00 46.16 266 ARG A CA 1
ATOM 2051 C C . ARG A 1 269 ? 31.722 -49.508 46.183 1.00 44.48 266 ARG A C 1
ATOM 2052 O O . ARG A 1 269 ? 30.569 -49.176 46.455 1.00 43.69 266 ARG A O 1
ATOM 2060 N N . TYR A 1 270 ? 32.303 -49.194 45.011 1.00 42.21 267 TYR A N 1
ATOM 2061 C CA . TYR A 1 270 ? 31.509 -48.500 43.966 1.00 41.43 267 TYR A CA 1
ATOM 2062 C C . TYR A 1 270 ? 30.309 -49.337 43.483 1.00 41.61 267 TYR A C 1
ATOM 2063 O O . TYR A 1 270 ? 29.252 -48.778 43.182 1.00 40.41 267 TYR A O 1
ATOM 2072 N N . VAL A 1 271 ? 30.476 -50.658 43.383 1.00 42.32 268 VAL A N 1
ATOM 2073 C CA . VAL A 1 271 ? 29.327 -51.524 43.025 1.00 43.08 268 VAL A CA 1
ATOM 2074 C C . VAL A 1 271 ? 28.171 -51.349 44.043 1.00 44.01 268 VAL A C 1
ATOM 2075 O O . VAL A 1 271 ? 27.021 -51.129 43.644 1.00 42.84 268 VAL A O 1
ATOM 2079 N N . GLU A 1 272 ? 28.522 -51.416 45.334 1.00 45.24 269 GLU A N 1
ATOM 2080 C CA A GLU A 1 272 ? 27.600 -51.165 46.460 0.60 46.98 269 GLU A CA 1
ATOM 2081 C CA B GLU A 1 272 ? 27.557 -51.198 46.416 0.40 46.42 269 GLU A CA 1
ATOM 2082 C C . GLU A 1 272 ? 26.854 -49.837 46.285 1.00 46.33 269 GLU A C 1
ATOM 2083 O O . GLU A 1 272 ? 25.614 -49.768 46.226 1.00 46.86 269 GLU A O 1
ATOM 2094 N N . LEU A 1 273 ? 27.632 -48.768 46.230 1.00 45.67 270 LEU A N 1
ATOM 2095 C CA . LEU A 1 273 ? 27.077 -47.418 46.111 1.00 45.41 270 LEU A CA 1
ATOM 2096 C C . LEU A 1 273 ? 26.080 -47.311 44.944 1.00 44.55 270 LEU A C 1
ATOM 2097 O O . LEU A 1 273 ? 24.963 -46.776 45.098 1.00 43.65 270 LEU A O 1
ATOM 2102 N N . CYS A 1 274 ? 26.493 -47.843 43.796 1.00 44.05 271 CYS A N 1
ATOM 2103 C CA . CYS A 1 274 ? 25.694 -47.808 42.580 1.00 43.99 271 CYS A CA 1
ATOM 2104 C C . CYS A 1 274 ? 24.429 -48.667 42.657 1.00 45.26 271 CYS A C 1
ATOM 2105 O O . CYS A 1 274 ? 23.426 -48.327 42.038 1.00 45.01 271 CYS A O 1
ATOM 2108 N N . ALA A 1 275 ? 24.477 -49.767 43.418 1.00 46.20 272 ALA A N 1
ATOM 2109 C CA . ALA A 1 275 ? 23.292 -50.555 43.725 1.00 47.51 272 ALA A CA 1
ATOM 2110 C C . ALA A 1 275 ? 22.277 -49.807 44.613 1.00 48.02 272 ALA A C 1
ATOM 2111 O O . ALA A 1 275 ? 21.059 -49.944 44.430 1.00 48.51 272 ALA A O 1
ATOM 2113 N N . LYS A 1 276 ? 22.772 -49.036 45.577 1.00 48.03 273 LYS A N 1
ATOM 2114 C CA . LYS A 1 276 ? 21.902 -48.332 46.533 1.00 48.66 273 LYS A CA 1
ATOM 2115 C C . LYS A 1 276 ? 21.349 -47.006 45.971 1.00 48.25 273 LYS A C 1
ATOM 2116 O O . LYS A 1 276 ? 20.203 -46.669 46.232 1.00 48.30 273 LYS A O 1
ATOM 2122 N N . TYR A 1 277 ? 22.151 -46.264 45.187 1.00 46.93 274 TYR A N 1
ATOM 2123 C CA . TYR A 1 277 ? 21.789 -44.902 44.786 1.00 45.18 274 TYR A CA 1
ATOM 2124 C C . TYR A 1 277 ? 21.791 -44.756 43.264 1.00 44.49 274 TYR A C 1
ATOM 2125 O O . TYR A 1 277 ? 22.485 -45.488 42.578 1.00 44.44 274 TYR A O 1
ATOM 2134 N N . PRO A 1 278 ? 21.055 -43.774 42.720 1.00 43.49 275 PRO A N 1
ATOM 2135 C CA . PRO A 1 278 ? 21.051 -43.565 41.270 1.00 42.16 275 PRO A CA 1
ATOM 2136 C C . PRO A 1 278 ? 22.278 -42.745 40.752 1.00 40.47 275 PRO A C 1
ATOM 2137 O O . PRO A 1 278 ? 22.122 -41.680 40.150 1.00 39.42 275 PRO A O 1
ATOM 2141 N N . ILE A 1 279 ? 23.472 -43.260 41.025 1.00 39.08 276 ILE A N 1
ATOM 2142 C CA . ILE A 1 279 ? 24.729 -42.725 40.539 1.00 38.02 276 ILE A CA 1
ATOM 2143 C C . ILE A 1 279 ? 24.875 -43.169 39.115 1.00 37.39 276 ILE A C 1
ATOM 2144 O O . ILE A 1 279 ? 24.795 -44.355 38.831 1.00 39.05 276 ILE A O 1
ATOM 2149 N N . CYS A 1 280 ? 25.016 -42.222 38.193 1.00 36.33 277 CYS A N 1
ATOM 2150 C CA . CYS A 1 280 ? 25.140 -42.560 36.779 1.00 36.39 277 CYS A CA 1
ATOM 2151 C C . CYS A 1 280 ? 26.570 -42.370 36.250 1.00 34.50 277 CYS A C 1
ATOM 2152 O O . CYS A 1 280 ? 26.848 -42.726 35.123 1.00 34.98 277 CYS A O 1
ATOM 2155 N N . SER A 1 281 ? 27.470 -41.821 37.055 1.00 33.36 278 SER A N 1
ATOM 2156 C CA . SER A 1 281 ? 28.785 -41.457 36.573 1.00 31.81 278 SER A CA 1
ATOM 2157 C C . SER A 1 281 ? 29.736 -41.312 37.729 1.00 31.72 278 SER A C 1
ATOM 2158 O O . SER A 1 281 ? 29.408 -40.745 38.745 1.00 33.12 278 SER A O 1
ATOM 2161 N N . ILE A 1 282 ? 30.940 -41.821 37.566 1.00 31.77 279 ILE A N 1
ATOM 2162 C CA . ILE A 1 282 ? 31.972 -41.694 38.566 1.00 31.71 279 ILE A CA 1
ATOM 2163 C C . ILE A 1 282 ? 33.239 -41.306 37.826 1.00 31.21 279 ILE A C 1
ATOM 2164 O O . ILE A 1 282 ? 33.636 -42.035 36.922 1.00 31.67 279 ILE A O 1
ATOM 2169 N N . GLU A 1 283 ? 33.860 -40.207 38.263 1.00 31.37 280 GLU A N 1
ATOM 2170 C CA . GLU A 1 283 ? 35.105 -39.675 37.726 1.00 31.40 280 GLU A CA 1
ATOM 2171 C C . GLU A 1 283 ? 36.285 -39.961 38.659 1.00 32.26 280 GLU A C 1
ATOM 2172 O O . GLU A 1 283 ? 36.182 -39.789 39.907 1.00 31.91 280 GLU A O 1
ATOM 2178 N N . ASP A 1 284 ? 37.397 -40.386 38.044 1.00 32.07 281 ASP A N 1
ATOM 2179 C CA . ASP A 1 284 ? 38.624 -40.818 38.737 1.00 33.08 281 ASP A CA 1
ATOM 2180 C C . ASP A 1 284 ? 38.317 -41.702 39.982 1.00 33.48 281 ASP A C 1
ATOM 2181 O O . ASP A 1 284 ? 38.710 -41.394 41.085 1.00 33.22 281 ASP A O 1
ATOM 2186 N N . GLY A 1 285 ? 37.579 -42.787 39.758 1.00 34.49 282 GLY A N 1
ATOM 2187 C CA . GLY A 1 285 ? 37.286 -43.769 40.781 1.00 34.84 282 GLY A CA 1
ATOM 2188 C C . GLY A 1 285 ? 38.530 -44.442 41.265 1.00 35.44 282 GLY A C 1
ATOM 2189 O O . GLY A 1 285 ? 38.604 -44.865 42.417 1.00 36.68 282 GLY A O 1
ATOM 2190 N N . LEU A 1 286 ? 39.511 -44.537 40.378 1.00 35.70 283 LEU A N 1
ATOM 2191 C CA . LEU A 1 286 ? 40.818 -45.016 40.711 1.00 36.28 283 LEU A CA 1
ATOM 2192 C C . LEU A 1 286 ? 41.910 -44.047 40.263 1.00 36.59 283 LEU A C 1
ATOM 2193 O O . LEU A 1 286 ? 41.678 -43.097 39.503 1.00 34.64 283 LEU A O 1
ATOM 2198 N N . ALA A 1 287 ? 43.121 -44.290 40.757 1.00 38.24 284 ALA A N 1
ATOM 2199 C CA . ALA A 1 287 ? 44.192 -43.300 40.664 1.00 38.52 284 ALA A CA 1
ATOM 2200 C C . ALA A 1 287 ? 44.731 -43.186 39.244 1.00 38.57 284 ALA A C 1
ATOM 2201 O O . ALA A 1 287 ? 44.602 -44.107 38.418 1.00 39.08 284 ALA A O 1
ATOM 2203 N N . GLU A 1 288 ? 45.318 -42.029 38.962 1.00 39.32 285 GLU A N 1
ATOM 2204 C CA . GLU A 1 288 ? 45.814 -41.686 37.613 1.00 39.54 285 GLU A CA 1
ATOM 2205 C C . GLU A 1 288 ? 46.880 -42.689 37.113 1.00 40.19 285 GLU A C 1
ATOM 2206 O O . GLU A 1 288 ? 47.112 -42.790 35.909 1.00 38.86 285 GLU A O 1
ATOM 2212 N N . ASN A 1 289 ? 47.513 -43.439 38.025 1.00 40.86 286 ASN A N 1
ATOM 2213 C CA . ASN A 1 289 ? 48.516 -44.432 37.596 1.00 42.59 286 ASN A CA 1
ATOM 2214 C C . ASN A 1 289 ? 48.187 -45.869 37.989 1.00 42.61 286 ASN A C 1
ATOM 2215 O O . ASN A 1 289 ? 49.019 -46.749 37.855 1.00 43.37 286 ASN A O 1
ATOM 2220 N N . ASP A 1 290 ? 46.960 -46.102 38.446 1.00 42.06 287 ASP A N 1
ATOM 2221 C CA . ASP A 1 290 ? 46.505 -47.450 38.809 1.00 42.48 287 ASP A CA 1
ATOM 2222 C C . ASP A 1 290 ? 45.885 -48.112 37.587 1.00 41.68 287 ASP A C 1
ATOM 2223 O O . ASP A 1 290 ? 44.672 -48.263 37.476 1.00 40.87 287 ASP A O 1
ATOM 2228 N N . PHE A 1 291 ? 46.735 -48.517 36.670 1.00 42.01 288 PHE A N 1
ATOM 2229 C CA . PHE A 1 291 ? 46.261 -48.936 35.362 1.00 42.92 288 PHE A CA 1
ATOM 2230 C C . PHE A 1 291 ? 45.494 -50.259 35.450 1.00 43.55 288 PHE A C 1
ATOM 2231 O O . PHE A 1 291 ? 44.393 -50.393 34.897 1.00 43.47 288 PHE A O 1
ATOM 2239 N N . GLU A 1 292 ? 46.069 -51.221 36.170 1.00 44.24 289 GLU A N 1
ATOM 2240 C CA A GLU A 1 292 ? 45.398 -52.492 36.437 0.60 45.03 289 GLU A CA 1
ATOM 2241 C CA B GLU A 1 292 ? 45.410 -52.502 36.453 0.40 44.63 289 GLU A CA 1
ATOM 2242 C C . GLU A 1 292 ? 44.019 -52.313 37.083 1.00 43.90 289 GLU A C 1
ATOM 2243 O O . GLU A 1 292 ? 43.042 -52.947 36.658 1.00 43.31 289 GLU A O 1
ATOM 2254 N N . GLY A 1 293 ? 43.938 -51.434 38.081 1.00 42.45 290 GLY A N 1
ATOM 2255 C CA . GLY A 1 293 ? 42.672 -51.110 38.724 1.00 41.56 290 GLY A CA 1
ATOM 2256 C C . GLY A 1 293 ? 41.625 -50.607 37.737 1.00 40.29 290 GLY A C 1
ATOM 2257 O O . GLY A 1 293 ? 40.460 -51.012 37.777 1.00 38.61 290 GLY A O 1
ATOM 2258 N N . TRP A 1 294 ? 42.043 -49.701 36.848 1.00 39.65 291 TRP A N 1
ATOM 2259 C CA . TRP A 1 294 ? 41.118 -49.112 35.862 1.00 38.16 291 TRP A CA 1
ATOM 2260 C C . TRP A 1 294 ? 40.575 -50.172 34.919 1.00 37.98 291 TRP A C 1
ATOM 2261 O O . TRP A 1 294 ? 39.392 -50.130 34.536 1.00 36.69 291 TRP A O 1
ATOM 2272 N N . ILE A 1 295 ? 41.434 -51.114 34.538 1.00 38.40 292 ILE A N 1
ATOM 2273 C CA . ILE A 1 295 ? 40.990 -52.203 33.646 1.00 39.22 292 ILE A CA 1
ATOM 2274 C C . ILE A 1 295 ? 39.881 -53.003 34.331 1.00 39.49 292 ILE A C 1
ATOM 2275 O O . ILE A 1 295 ? 38.801 -53.184 33.771 1.00 38.90 292 ILE A O 1
ATOM 2280 N N . LYS A 1 296 ? 40.131 -53.406 35.575 1.00 40.13 293 LYS A N 1
ATOM 2281 C CA . LYS A 1 296 ? 39.137 -54.129 36.351 1.00 40.88 293 LYS A CA 1
ATOM 2282 C C . LYS A 1 296 ? 37.848 -53.332 36.616 1.00 39.67 293 LYS A C 1
ATOM 2283 O O . LYS A 1 296 ? 36.740 -53.855 36.415 1.00 38.51 293 LYS A O 1
ATOM 2289 N N . LEU A 1 297 ? 37.987 -52.060 36.997 1.00 38.37 294 LEU A N 1
ATOM 2290 C CA . LEU A 1 297 ? 36.830 -51.199 37.215 1.00 38.09 294 LEU A CA 1
ATOM 2291 C C . LEU A 1 297 ? 35.979 -51.119 35.963 1.00 37.84 294 LEU A C 1
ATOM 2292 O O . LEU A 1 297 ? 34.747 -51.231 36.025 1.00 36.43 294 LEU A O 1
ATOM 2297 N N . THR A 1 298 ? 36.638 -50.904 34.825 1.00 37.22 295 THR A N 1
ATOM 2298 C CA . THR A 1 298 ? 35.904 -50.748 33.563 1.00 37.74 295 THR A CA 1
ATOM 2299 C C . THR A 1 298 ? 35.165 -52.029 33.196 1.00 39.71 295 THR A C 1
ATOM 2300 O O . THR A 1 298 ? 34.000 -51.971 32.807 1.00 39.39 295 THR A O 1
ATOM 2304 N N . GLU A 1 299 ? 35.822 -53.181 33.367 1.00 41.81 296 GLU A N 1
ATOM 2305 C CA . GLU A 1 299 ? 35.135 -54.475 33.187 1.00 44.14 296 GLU A CA 1
ATOM 2306 C C . GLU A 1 299 ? 33.947 -54.638 34.125 1.00 44.21 296 GLU A C 1
ATOM 2307 O O . GLU A 1 299 ? 32.884 -55.078 33.727 1.00 43.66 296 GLU A O 1
ATOM 2313 N N . LYS A 1 300 ? 34.145 -54.259 35.377 1.00 44.52 297 LYS A N 1
ATOM 2314 C CA . LYS A 1 300 ? 33.150 -54.470 36.392 1.00 45.64 297 LYS A CA 1
ATOM 2315 C C . LYS A 1 300 ? 31.902 -53.559 36.250 1.00 45.13 297 LYS A C 1
ATOM 2316 O O . LYS A 1 300 ? 30.787 -54.035 36.419 1.00 45.11 297 LYS A O 1
ATOM 2322 N N . LEU A 1 301 ? 32.076 -52.267 35.964 1.00 43.86 298 LEU A N 1
ATOM 2323 C CA . LEU A 1 301 ? 30.933 -51.340 35.914 1.00 43.66 298 LEU A CA 1
ATOM 2324 C C . LEU A 1 301 ? 30.736 -50.627 34.568 1.00 43.38 298 LEU A C 1
ATOM 2325 O O . LEU A 1 301 ? 29.719 -49.959 34.366 1.00 42.48 298 LEU A O 1
ATOM 2330 N N . GLY A 1 302 ? 31.672 -50.807 33.642 1.00 44.14 299 GLY A N 1
ATOM 2331 C CA . GLY A 1 302 ? 31.692 -50.028 32.400 1.00 44.64 299 GLY A CA 1
ATOM 2332 C C . GLY A 1 302 ? 30.455 -50.091 31.541 1.00 45.69 299 GLY A C 1
ATOM 2333 O O . GLY A 1 302 ? 30.279 -49.264 30.639 1.00 47.05 299 GLY A O 1
ATOM 2334 N N . ASN A 1 303 ? 29.618 -51.082 31.795 1.00 46.82 300 ASN A N 1
ATOM 2335 C CA A ASN A 1 303 ? 28.408 -51.327 31.023 0.60 47.28 300 ASN A CA 1
ATOM 2336 C CA B ASN A 1 303 ? 28.413 -51.297 31.007 0.40 47.22 300 ASN A CA 1
ATOM 2337 C C . ASN A 1 303 ? 27.179 -50.829 31.738 1.00 47.12 300 ASN A C 1
ATOM 2338 O O . ASN A 1 303 ? 26.104 -50.789 31.159 1.00 47.69 300 ASN A O 1
ATOM 2347 N N . LYS A 1 304 ? 27.350 -50.470 33.006 1.00 46.19 301 LYS A N 1
ATOM 2348 C CA . LYS A 1 304 ? 26.269 -50.030 33.834 1.00 46.25 301 LYS A CA 1
ATOM 2349 C C . LYS A 1 304 ? 26.324 -48.514 33.989 1.00 44.04 301 LYS A C 1
ATOM 2350 O O . LYS A 1 304 ? 25.283 -47.857 33.954 1.00 44.12 301 LYS A O 1
ATOM 2356 N N . ILE A 1 305 ? 27.531 -47.960 34.168 1.00 41.15 302 ILE A N 1
ATOM 2357 C CA . ILE A 1 305 ? 27.676 -46.549 34.455 1.00 38.43 302 ILE A CA 1
ATOM 2358 C C . ILE A 1 305 ? 28.818 -45.926 33.688 1.00 36.79 302 ILE A C 1
ATOM 2359 O O . ILE A 1 305 ? 29.713 -46.616 33.193 1.00 36.74 302 ILE A O 1
ATOM 2364 N N . GLN A 1 306 ? 28.784 -44.599 33.637 1.00 34.55 303 GLN A N 1
ATOM 2365 C CA . GLN A 1 306 ? 29.822 -43.829 32.993 1.00 32.35 303 GLN A CA 1
ATOM 2366 C C . GLN A 1 306 ? 31.001 -43.735 33.955 1.00 31.47 303 GLN A C 1
ATOM 2367 O O . GLN A 1 306 ? 30.808 -43.463 35.127 1.00 31.02 303 GLN A O 1
ATOM 2373 N N . LEU A 1 307 ? 32.193 -44.025 33.442 1.00 30.24 304 LEU A N 1
ATOM 2374 C CA . LEU A 1 307 ? 33.473 -43.944 34.175 1.00 30.64 304 LEU A CA 1
ATOM 2375 C C . LEU A 1 307 ? 34.361 -42.919 33.481 1.00 29.48 304 LEU A C 1
ATOM 2376 O O . LEU A 1 307 ? 34.888 -43.215 32.402 1.00 30.15 304 LEU A O 1
ATOM 2381 N N . VAL A 1 308 ? 34.517 -41.730 34.092 1.00 29.63 305 VAL A N 1
ATOM 2382 C CA . VAL A 1 308 ? 35.215 -40.605 33.462 1.00 28.61 305 VAL A CA 1
ATOM 2383 C C . VAL A 1 308 ? 36.672 -40.534 33.879 1.00 29.77 305 VAL A C 1
ATOM 2384 O O . VAL A 1 308 ? 36.988 -40.495 35.071 1.00 30.57 305 VAL A O 1
ATOM 2388 N N . GLY A 1 309 ? 37.578 -40.492 32.912 1.00 30.04 306 GLY A N 1
ATOM 2389 C CA . GLY A 1 309 ? 38.965 -40.112 33.200 1.00 29.96 306 GLY A CA 1
ATOM 2390 C C . GLY A 1 309 ? 39.162 -38.593 33.199 1.00 30.35 306 GLY A C 1
ATOM 2391 O O . GLY A 1 309 ? 38.874 -37.919 32.216 1.00 30.15 306 GLY A O 1
ATOM 2392 N N . ASP A 1 310 ? 39.657 -38.046 34.312 1.00 31.21 307 ASP A N 1
ATOM 2393 C CA . ASP A 1 310 ? 40.082 -36.664 34.395 1.00 30.97 307 ASP A CA 1
ATOM 2394 C C . ASP A 1 310 ? 41.614 -36.694 34.506 1.00 31.61 307 ASP A C 1
ATOM 2395 O O . ASP A 1 310 ? 42.320 -36.555 33.503 1.00 31.92 307 ASP A O 1
ATOM 2400 N N . ASP A 1 311 ? 42.142 -36.918 35.708 1.00 32.01 308 ASP A N 1
ATOM 2401 C CA . ASP A 1 311 ? 43.569 -36.996 35.905 1.00 31.72 308 ASP A CA 1
ATOM 2402 C C . ASP A 1 311 ? 44.165 -38.141 35.098 1.00 31.84 308 ASP A C 1
ATOM 2403 O O . ASP A 1 311 ? 45.348 -38.103 34.739 1.00 31.73 308 ASP A O 1
ATOM 2408 N N . LEU A 1 312 ? 43.366 -39.189 34.852 1.00 31.41 309 LEU A N 1
ATOM 2409 C CA . LEU A 1 312 ? 43.836 -40.324 34.064 1.00 31.28 309 LEU A CA 1
ATOM 2410 C C . LEU A 1 312 ? 44.261 -39.910 32.663 1.00 30.71 309 LEU A C 1
ATOM 2411 O O . LEU A 1 312 ? 45.249 -40.414 32.152 1.00 31.84 309 LEU A O 1
ATOM 2416 N N . PHE A 1 313 ? 43.537 -38.975 32.038 1.00 29.74 310 PHE A N 1
ATOM 2417 C CA . PHE A 1 313 ? 43.765 -38.678 30.614 1.00 29.43 310 PHE A CA 1
ATOM 2418 C C . PHE A 1 313 ? 44.309 -37.285 30.320 1.00 28.95 310 PHE A C 1
ATOM 2419 O O . PHE A 1 313 ? 44.929 -37.094 29.261 1.00 29.71 310 PHE A O 1
ATOM 2427 N N . VAL A 1 314 ? 44.038 -36.318 31.213 1.00 29.23 311 VAL A N 1
ATOM 2428 C CA . VAL A 1 314 ? 44.433 -34.905 31.089 1.00 28.24 311 VAL A CA 1
ATOM 2429 C C . VAL A 1 314 ? 44.181 -34.293 29.693 1.00 27.86 311 VAL A C 1
ATOM 2430 O O . VAL A 1 314 ? 44.978 -33.535 29.200 1.00 27.52 311 VAL A O 1
ATOM 2434 N N . THR A 1 315 ? 43.023 -34.584 29.112 1.00 27.20 312 THR A N 1
ATOM 2435 C CA . THR A 1 315 ? 42.619 -34.079 27.810 1.00 26.53 312 THR A CA 1
ATOM 2436 C C . THR A 1 315 ? 43.656 -34.394 26.728 1.00 25.85 312 THR A C 1
ATOM 2437 O O . THR A 1 315 ? 43.701 -33.754 25.677 1.00 27.00 312 THR A O 1
ATOM 2441 N N . ASN A 1 316 ? 44.474 -35.401 26.958 1.00 25.88 313 ASN A N 1
ATOM 2442 C CA . ASN A 1 316 ? 45.605 -35.664 26.077 1.00 26.15 313 ASN A CA 1
ATOM 2443 C C . ASN A 1 316 ? 45.312 -36.830 25.138 1.00 27.19 313 ASN A C 1
ATOM 2444 O O . ASN A 1 316 ? 45.041 -37.947 25.570 1.00 27.31 313 ASN A O 1
ATOM 2449 N N . GLU A 1 317 ? 45.391 -36.556 23.852 1.00 27.44 314 GLU A N 1
ATOM 2450 C CA . GLU A 1 317 ? 45.034 -37.532 22.800 1.00 28.92 314 GLU A CA 1
ATOM 2451 C C . GLU A 1 317 ? 45.821 -38.840 22.882 1.00 29.73 314 GLU A C 1
ATOM 2452 O O . GLU A 1 317 ? 45.236 -39.930 22.750 1.00 29.73 314 GLU A O 1
ATOM 2458 N N . ASP A 1 318 ? 47.151 -38.723 23.054 1.00 29.84 315 ASP A N 1
ATOM 2459 C CA . ASP A 1 318 ? 48.015 -39.876 23.196 1.00 31.66 315 ASP A CA 1
ATOM 2460 C C . ASP A 1 318 ? 47.706 -40.735 24.407 1.00 32.08 315 ASP A C 1
ATOM 2461 O O . ASP A 1 318 ? 47.717 -41.973 24.310 1.00 32.88 315 ASP A O 1
ATOM 2466 N N . ILE A 1 319 ? 47.493 -40.089 25.561 1.00 32.14 316 ILE A N 1
ATOM 2467 C CA . ILE A 1 319 ? 47.211 -40.798 26.772 1.00 31.58 316 ILE A CA 1
ATOM 2468 C C . ILE A 1 319 ? 45.835 -41.426 26.616 1.00 31.52 316 ILE A C 1
ATOM 2469 O O . ILE A 1 319 ? 45.654 -42.579 26.960 1.00 29.97 316 ILE A O 1
ATOM 2474 N N . LEU A 1 320 ? 44.885 -40.705 26.035 1.00 31.29 317 LEU A N 1
ATOM 2475 C CA . LEU A 1 320 ? 43.581 -41.297 25.799 1.00 31.78 317 LEU A CA 1
ATOM 2476 C C . LEU A 1 320 ? 43.675 -42.484 24.857 1.00 33.33 317 LEU A C 1
ATOM 2477 O O . LEU A 1 320 ? 42.994 -43.473 25.065 1.00 34.78 317 LEU A O 1
ATOM 2482 N N . ARG A 1 321 ? 44.493 -42.393 23.820 1.00 34.23 318 ARG A N 1
ATOM 2483 C CA A ARG A 1 321 ? 44.601 -43.466 22.838 0.60 35.23 318 ARG A CA 1
ATOM 2484 C CA B ARG A 1 321 ? 44.599 -43.470 22.841 0.40 35.08 318 ARG A CA 1
ATOM 2485 C C . ARG A 1 321 ? 44.993 -44.770 23.527 1.00 35.90 318 ARG A C 1
ATOM 2486 O O . ARG A 1 321 ? 44.377 -45.816 23.289 1.00 35.79 318 ARG A O 1
ATOM 2501 N N . GLU A 1 322 ? 46.012 -44.705 24.384 1.00 36.54 319 GLU A N 1
ATOM 2502 C CA . GLU A 1 322 ? 46.452 -45.873 25.149 1.00 37.89 319 GLU A CA 1
ATOM 2503 C C . GLU A 1 322 ? 45.347 -46.422 26.058 1.00 37.31 319 GLU A C 1
ATOM 2504 O O . GLU A 1 322 ? 45.123 -47.637 26.122 1.00 36.93 319 GLU A O 1
ATOM 2510 N N . GLY A 1 323 ? 44.635 -45.521 26.725 1.00 35.85 320 GLY A N 1
ATOM 2511 C CA . GLY A 1 323 ? 43.477 -45.877 27.523 1.00 35.25 320 GLY A CA 1
ATOM 2512 C C . GLY A 1 323 ? 42.430 -46.659 26.759 1.00 35.14 320 GLY A C 1
ATOM 2513 O O . GLY A 1 323 ? 41.968 -47.688 27.215 1.00 35.79 320 GLY A O 1
ATOM 2514 N N . ILE A 1 324 ? 42.081 -46.198 25.571 1.00 35.04 321 ILE A N 1
ATOM 2515 C CA . ILE A 1 324 ? 41.151 -46.925 24.700 1.00 35.14 321 ILE A CA 1
ATOM 2516 C C . ILE A 1 324 ? 41.671 -48.332 24.375 1.00 36.35 321 ILE A C 1
ATOM 2517 O O . ILE A 1 324 ? 40.952 -49.342 24.455 1.00 36.81 321 ILE A O 1
ATOM 2522 N N . ILE A 1 325 ? 42.925 -48.388 23.985 1.00 36.57 322 ILE A N 1
ATOM 2523 C CA . ILE A 1 325 ? 43.547 -49.638 23.645 1.00 37.73 322 ILE A CA 1
ATOM 2524 C C . ILE A 1 325 ? 43.514 -50.594 24.851 1.00 38.75 322 ILE A C 1
ATOM 2525 O O . ILE A 1 325 ? 43.187 -51.755 24.685 1.00 40.16 322 ILE A O 1
ATOM 2530 N N . LYS A 1 326 ? 43.863 -50.116 26.047 1.00 38.48 323 LYS A N 1
ATOM 2531 C CA . LYS A 1 326 ? 43.813 -50.942 27.258 1.00 38.78 323 LYS A CA 1
ATOM 2532 C C . LYS A 1 326 ? 42.437 -51.047 27.890 1.00 38.36 323 LYS A C 1
ATOM 2533 O O . LYS A 1 326 ? 42.319 -51.679 28.920 1.00 38.97 323 LYS A O 1
ATOM 2539 N N . LYS A 1 327 ? 41.391 -50.465 27.297 1.00 37.36 324 LYS A N 1
ATOM 2540 C CA . LYS A 1 327 ? 40.051 -50.558 27.876 1.00 37.19 324 LYS A CA 1
ATOM 2541 C C . LYS A 1 327 ? 39.966 -50.002 29.317 1.00 36.72 324 LYS A C 1
ATOM 2542 O O . LYS A 1 327 ? 39.430 -50.645 30.226 1.00 35.95 324 LYS A O 1
ATOM 2548 N N . MET A 1 328 ? 40.502 -48.795 29.511 1.00 35.11 325 MET A N 1
ATOM 2549 C CA . MET A 1 328 ? 40.352 -48.062 30.760 1.00 34.48 325 MET A CA 1
ATOM 2550 C C . MET A 1 328 ? 39.341 -46.922 30.557 1.00 33.39 325 MET A C 1
ATOM 2551 O O . MET A 1 328 ? 39.496 -46.121 29.634 1.00 32.61 325 MET A O 1
ATOM 2556 N N . ALA A 1 329 ? 38.319 -46.878 31.409 1.00 31.88 326 ALA A N 1
ATOM 2557 C CA . ALA A 1 329 ? 37.262 -45.856 31.410 1.00 31.78 326 ALA A CA 1
ATOM 2558 C C . ALA A 1 329 ? 36.339 -45.978 30.215 1.00 31.37 326 ALA A C 1
ATOM 2559 O O . ALA A 1 329 ? 36.584 -46.774 29.330 1.00 31.18 326 ALA A O 1
ATOM 2561 N N . ASN A 1 330 ? 35.246 -45.213 30.212 1.00 31.43 327 ASN A N 1
ATOM 2562 C CA . ASN A 1 330 ? 34.435 -45.048 28.981 1.00 31.06 327 ASN A CA 1
ATOM 2563 C C . ASN A 1 330 ? 34.031 -43.589 28.716 1.00 29.83 327 ASN A C 1
ATOM 2564 O O . ASN A 1 330 ? 33.108 -43.318 27.963 1.00 28.66 327 ASN A O 1
ATOM 2569 N N . ALA A 1 331 ? 34.741 -42.662 29.334 1.00 29.41 328 ALA A N 1
ATOM 2570 C CA . ALA A 1 331 ? 34.455 -41.237 29.178 1.00 29.02 328 ALA A CA 1
ATOM 2571 C C . ALA A 1 331 ? 35.699 -40.424 29.561 1.00 28.48 328 ALA A C 1
ATOM 2572 O O . ALA A 1 331 ? 36.579 -40.899 30.275 1.00 27.74 328 ALA A O 1
ATOM 2574 N N . VAL A 1 332 ? 35.753 -39.210 29.030 1.00 28.39 329 VAL A N 1
ATOM 2575 C CA . VAL A 1 332 ? 36.846 -38.300 29.218 1.00 28.40 329 VAL A CA 1
ATOM 2576 C C . VAL A 1 332 ? 36.326 -36.870 29.487 1.00 27.64 329 VAL A C 1
ATOM 2577 O O . VAL A 1 332 ? 35.470 -36.304 28.779 1.00 26.82 329 VAL A O 1
ATOM 2581 N N . LEU A 1 333 ? 36.828 -36.312 30.580 1.00 26.41 330 LEU A N 1
ATOM 2582 C CA . LEU A 1 333 ? 36.665 -34.907 30.889 1.00 26.52 330 LEU A CA 1
ATOM 2583 C C . LEU A 1 333 ? 37.576 -34.060 29.952 1.00 26.44 330 LEU A C 1
ATOM 2584 O O . LEU A 1 333 ? 38.791 -34.346 29.767 1.00 26.92 330 LEU A O 1
ATOM 2589 N N . ILE A 1 334 ? 36.984 -33.020 29.391 1.00 26.45 331 ILE A N 1
ATOM 2590 C CA . ILE A 1 334 ? 37.681 -32.161 28.406 1.00 25.90 331 ILE A CA 1
ATOM 2591 C C . ILE A 1 334 ? 37.901 -30.773 28.982 1.00 25.88 331 ILE A C 1
ATOM 2592 O O . ILE A 1 334 ? 36.938 -29.991 29.199 1.00 26.26 331 ILE A O 1
ATOM 2597 N N . LYS A 1 335 ? 39.168 -30.495 29.280 1.00 24.99 332 LYS A N 1
ATOM 2598 C CA . LYS A 1 335 ? 39.603 -29.219 29.799 1.00 25.07 332 LYS A CA 1
ATOM 2599 C C . LYS A 1 335 ? 40.570 -28.557 28.799 1.00 25.38 332 LYS A C 1
ATOM 2600 O O . LYS A 1 335 ? 41.775 -28.919 28.758 1.00 26.61 332 LYS A O 1
ATOM 2606 N N . PRO A 1 336 ? 40.071 -27.624 27.980 1.00 24.62 333 PRO A N 1
ATOM 2607 C CA . PRO A 1 336 ? 40.889 -27.129 26.885 1.00 23.81 333 PRO A CA 1
ATOM 2608 C C . PRO A 1 336 ? 42.247 -26.578 27.318 1.00 24.47 333 PRO A C 1
ATOM 2609 O O . PRO A 1 336 ? 43.232 -26.812 26.614 1.00 24.30 333 PRO A O 1
ATOM 2613 N N . ASN A 1 337 ? 42.308 -25.871 28.449 1.00 24.23 334 ASN A N 1
ATOM 2614 C CA . ASN A 1 337 ? 43.545 -25.284 28.864 1.00 25.80 334 ASN A CA 1
ATOM 2615 C C . ASN A 1 337 ? 44.583 -26.300 29.321 1.00 25.98 334 ASN A C 1
ATOM 2616 O O . ASN A 1 337 ? 45.749 -25.966 29.416 1.00 26.49 334 ASN A O 1
ATOM 2621 N N . GLN A 1 338 ? 44.151 -27.545 29.547 1.00 26.20 335 GLN A N 1
ATOM 2622 C CA . GLN A 1 338 ? 45.030 -28.661 29.905 1.00 27.20 335 GLN A CA 1
ATOM 2623 C C . GLN A 1 338 ? 45.876 -29.122 28.753 1.00 27.03 335 GLN A C 1
ATOM 2624 O O . GLN A 1 338 ? 46.958 -29.722 28.953 1.00 28.06 335 GLN A O 1
ATOM 2630 N N . ILE A 1 339 ? 45.366 -28.893 27.548 1.00 26.46 336 ILE A N 1
ATOM 2631 C CA . ILE A 1 339 ? 46.020 -29.330 26.337 1.00 26.68 336 ILE A CA 1
ATOM 2632 C C . ILE A 1 339 ? 46.540 -28.147 25.499 1.00 27.07 336 ILE A C 1
ATOM 2633 O O . ILE A 1 339 ? 47.541 -28.309 24.859 1.00 28.40 336 ILE A O 1
ATOM 2638 N N . GLY A 1 340 ? 45.910 -26.971 25.548 1.00 25.95 337 GLY A N 1
ATOM 2639 C CA . GLY A 1 340 ? 46.529 -25.732 25.080 1.00 26.02 337 GLY A CA 1
ATOM 2640 C C . GLY A 1 340 ? 46.066 -25.012 23.792 1.00 25.39 337 GLY A C 1
ATOM 2641 O O . GLY A 1 340 ? 46.389 -23.822 23.614 1.00 25.24 337 GLY A O 1
ATOM 2642 N N . THR A 1 341 ? 45.344 -25.703 22.902 1.00 23.36 338 THR A N 1
ATOM 2643 C CA . THR A 1 341 ? 44.691 -25.068 21.775 1.00 23.30 338 THR A CA 1
ATOM 2644 C C . THR A 1 341 ? 43.288 -25.717 21.563 1.00 23.72 338 THR A C 1
ATOM 2645 O O . THR A 1 341 ? 43.024 -26.828 22.063 1.00 23.74 338 THR A O 1
ATOM 2649 N N . ILE A 1 342 ? 42.420 -25.048 20.825 1.00 23.68 339 ILE A N 1
ATOM 2650 C CA A ILE A 1 342 ? 41.093 -25.566 20.415 0.60 24.72 339 ILE A CA 1
ATOM 2651 C CA B ILE A 1 342 ? 41.120 -25.660 20.553 0.40 24.22 339 ILE A CA 1
ATOM 2652 C C . ILE A 1 342 ? 41.197 -26.822 19.526 1.00 25.16 339 ILE A C 1
ATOM 2653 O O . ILE A 1 342 ? 40.513 -27.812 19.706 1.00 25.47 339 ILE A O 1
ATOM 2662 N N . THR A 1 343 ? 42.068 -26.757 18.524 1.00 26.73 340 THR A N 1
ATOM 2663 C CA . THR A 1 343 ? 42.312 -27.896 17.633 1.00 26.53 340 THR A CA 1
ATOM 2664 C C . THR A 1 343 ? 42.767 -29.147 18.428 1.00 26.83 340 THR A C 1
ATOM 2665 O O . THR A 1 343 ? 42.158 -30.211 18.296 1.00 26.43 340 THR A O 1
ATOM 2669 N N . GLN A 1 344 ? 43.799 -29.028 19.274 1.00 26.52 341 GLN A N 1
ATOM 2670 C CA . GLN A 1 344 ? 44.208 -30.165 20.116 1.00 25.29 341 GLN A CA 1
ATOM 2671 C C . GLN A 1 344 ? 43.053 -30.644 20.975 1.00 25.13 341 GLN A C 1
ATOM 2672 O O . GLN A 1 344 ? 42.846 -31.846 21.132 1.00 24.99 341 GLN A O 1
ATOM 2678 N N . THR A 1 345 ? 42.213 -29.732 21.441 1.00 25.82 342 THR A N 1
ATOM 2679 C CA . THR A 1 345 ? 41.026 -30.167 22.182 1.00 25.66 342 THR A CA 1
ATOM 2680 C C . THR A 1 345 ? 40.094 -30.981 21.264 1.00 25.19 342 THR A C 1
ATOM 2681 O O . THR A 1 345 ? 39.717 -32.079 21.606 1.00 25.73 342 THR A O 1
ATOM 2685 N N . MET A 1 346 ? 39.778 -30.460 20.093 1.00 24.58 343 MET A N 1
ATOM 2686 C CA . MET A 1 346 ? 38.924 -31.149 19.148 1.00 25.35 343 MET A CA 1
ATOM 2687 C C . MET A 1 346 ? 39.472 -32.528 18.728 1.00 25.86 343 MET A C 1
ATOM 2688 O O . MET A 1 346 ? 38.698 -33.453 18.544 1.00 26.60 343 MET A O 1
ATOM 2693 N N . ARG A 1 347 ? 40.794 -32.674 18.607 1.00 25.00 344 ARG A N 1
ATOM 2694 C CA A ARG A 1 347 ? 41.403 -33.960 18.276 0.60 25.53 344 ARG A CA 1
ATOM 2695 C CA B ARG A 1 347 ? 41.387 -33.962 18.268 0.40 25.29 344 ARG A CA 1
ATOM 2696 C C . ARG A 1 347 ? 41.111 -34.987 19.382 1.00 25.47 344 ARG A C 1
ATOM 2697 O O . ARG A 1 347 ? 40.787 -36.129 19.104 1.00 24.97 344 ARG A O 1
ATOM 2712 N N . THR A 1 348 ? 41.222 -34.570 20.646 1.00 25.16 345 THR A N 1
ATOM 2713 C CA . THR A 1 348 ? 40.958 -35.467 21.759 1.00 24.99 345 THR A CA 1
ATOM 2714 C C . THR A 1 348 ? 39.484 -35.851 21.725 1.00 24.37 345 THR A C 1
ATOM 2715 O O . THR A 1 348 ? 39.120 -37.044 21.785 1.00 24.01 345 THR A O 1
ATOM 2719 N N . VAL A 1 349 ? 38.621 -34.874 21.506 1.00 22.90 346 VAL A N 1
ATOM 2720 C CA . VAL A 1 349 ? 37.146 -35.198 21.449 1.00 21.95 346 VAL A CA 1
ATOM 2721 C C . VAL A 1 349 ? 36.862 -36.147 20.292 1.00 22.86 346 VAL A C 1
ATOM 2722 O O . VAL A 1 349 ? 36.132 -37.123 20.482 1.00 24.65 346 VAL A O 1
ATOM 2726 N N . ARG A 1 350 ? 37.443 -35.909 19.116 1.00 23.28 347 ARG A N 1
ATOM 2727 C CA . ARG A 1 350 ? 37.128 -36.743 17.974 1.00 24.92 347 ARG A CA 1
ATOM 2728 C C . ARG A 1 350 ? 37.613 -38.181 18.216 1.00 26.27 347 ARG A C 1
ATOM 2729 O O . ARG A 1 350 ? 36.883 -39.136 17.917 1.00 28.01 347 ARG A O 1
ATOM 2737 N N . LEU A 1 351 ? 38.801 -38.343 18.782 1.00 26.40 348 LEU A N 1
ATOM 2738 C CA . LEU A 1 351 ? 39.285 -39.682 19.108 1.00 27.69 348 LEU A CA 1
ATOM 2739 C C . LEU A 1 351 ? 38.319 -40.425 20.065 1.00 28.14 348 LEU A C 1
ATOM 2740 O O . LEU A 1 351 ? 38.076 -41.609 19.909 1.00 29.41 348 LEU A O 1
ATOM 2745 N N . ALA A 1 352 ? 37.849 -39.729 21.078 1.00 27.38 349 ALA A N 1
ATOM 2746 C CA . ALA A 1 352 ? 36.973 -40.296 22.077 1.00 28.57 349 ALA A CA 1
ATOM 2747 C C . ALA A 1 352 ? 35.674 -40.720 21.378 1.00 28.83 349 ALA A C 1
ATOM 2748 O O . ALA A 1 352 ? 35.262 -41.856 21.470 1.00 28.02 349 ALA A O 1
ATOM 2750 N N . GLN A 1 353 ? 35.086 -39.807 20.626 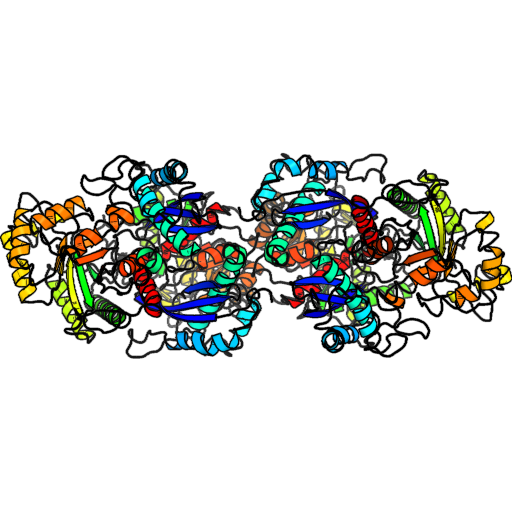1.00 29.83 350 GLN A N 1
ATOM 2751 C CA . GLN A 1 353 ? 33.806 -40.067 19.967 1.00 31.18 350 GLN A CA 1
ATOM 2752 C C . GLN A 1 353 ? 33.905 -41.148 18.886 1.00 32.23 350 GLN A C 1
ATOM 2753 O O . GLN A 1 353 ? 32.954 -41.824 18.698 1.00 33.31 350 GLN A O 1
ATOM 2759 N N . ARG A 1 354 ? 35.065 -41.357 18.238 1.00 32.38 351 ARG A N 1
ATOM 2760 C CA . ARG A 1 354 ? 35.222 -42.461 17.277 1.00 32.25 351 ARG A CA 1
ATOM 2761 C C . ARG A 1 354 ? 35.317 -43.812 17.989 1.00 32.28 351 ARG A C 1
ATOM 2762 O O . ARG A 1 354 ? 35.228 -44.841 17.352 1.00 32.62 351 ARG A O 1
ATOM 2770 N N . ASN A 1 355 ? 35.537 -43.813 19.296 1.00 31.88 352 ASN A N 1
ATOM 2771 C CA . ASN A 1 355 ? 35.833 -45.053 20.038 1.00 31.59 352 ASN A CA 1
ATOM 2772 C C . ASN A 1 355 ? 34.912 -45.297 21.213 1.00 31.64 352 ASN A C 1
ATOM 2773 O O . ASN A 1 355 ? 35.280 -45.925 22.207 1.00 32.56 352 ASN A O 1
ATOM 2778 N N . ASN A 1 356 ? 33.688 -44.823 21.074 1.00 32.66 353 ASN A N 1
ATOM 2779 C CA . ASN A 1 356 ? 32.649 -45.040 22.047 1.00 33.38 353 ASN A CA 1
ATOM 2780 C C . ASN A 1 356 ? 32.950 -44.501 23.458 1.00 33.84 353 ASN A C 1
ATOM 2781 O O . ASN A 1 356 ? 32.483 -45.058 24.425 1.00 34.50 353 ASN A O 1
ATOM 2786 N N . TYR A 1 357 ? 33.727 -43.422 23.574 1.00 33.49 354 TYR A N 1
ATOM 2787 C CA . TYR A 1 357 ? 33.929 -42.757 24.865 1.00 32.38 354 TYR A CA 1
ATOM 2788 C C . TYR A 1 357 ? 33.090 -41.471 24.880 1.00 32.06 354 TYR A C 1
ATOM 2789 O O . TYR A 1 357 ? 33.133 -40.685 23.939 1.00 31.27 354 TYR A O 1
ATOM 2798 N N . LYS A 1 358 ? 32.315 -41.242 25.922 1.00 31.19 355 LYS A N 1
ATOM 2799 C CA . LYS A 1 358 ? 31.608 -39.948 26.032 1.00 31.64 355 LYS A CA 1
ATOM 2800 C C . LYS A 1 358 ? 32.581 -38.842 26.452 1.00 29.84 355 LYS A C 1
ATOM 2801 O O . LYS A 1 358 ? 33.583 -39.129 27.098 1.00 30.36 355 LYS A O 1
ATOM 2807 N N . CYS A 1 359 ? 32.303 -37.606 26.036 1.00 29.00 356 CYS A N 1
ATOM 2808 C CA . CYS A 1 359 ? 33.087 -36.417 26.400 1.00 27.66 356 CYS A CA 1
ATOM 2809 C C . CYS A 1 359 ? 32.284 -35.500 27.265 1.00 27.12 356 CYS A C 1
ATOM 2810 O O . CYS A 1 359 ? 31.126 -35.189 26.947 1.00 26.39 356 CYS A O 1
ATOM 2813 N N . VAL A 1 360 ? 32.906 -35.065 28.363 1.00 26.29 357 VAL A N 1
ATOM 2814 C CA . VAL A 1 360 ? 32.323 -34.104 29.276 1.00 25.64 357 VAL A CA 1
ATOM 2815 C C . VAL A 1 360 ? 33.123 -32.806 29.201 1.00 25.29 357 VAL A C 1
ATOM 2816 O O . VAL A 1 360 ? 34.212 -32.736 29.719 1.00 26.20 357 VAL A O 1
ATOM 2820 N N . MET A 1 361 ? 32.580 -31.782 28.548 1.00 25.71 358 MET A N 1
ATOM 2821 C CA . MET A 1 361 ? 33.253 -30.466 28.463 1.00 25.49 358 MET A CA 1
ATOM 2822 C C . MET A 1 361 ? 33.327 -29.832 29.843 1.00 25.47 358 MET A C 1
ATOM 2823 O O . MET A 1 361 ? 32.320 -29.720 30.514 1.00 25.14 358 MET A O 1
ATOM 2828 N N . SER A 1 362 ? 34.508 -29.398 30.263 1.00 24.97 359 SER A N 1
ATOM 2829 C CA . SER A 1 362 ? 34.705 -29.050 31.662 1.00 25.42 359 SER A CA 1
ATOM 2830 C C . SER A 1 362 ? 35.267 -27.673 31.940 1.00 26.46 359 SER A C 1
ATOM 2831 O O . SER A 1 362 ? 36.141 -27.193 31.199 1.00 25.09 359 SER A O 1
ATOM 2834 N N . HIS A 1 363 ? 34.791 -27.092 33.061 1.00 26.35 360 HIS A N 1
ATOM 2835 C CA . HIS A 1 363 ? 35.353 -25.903 33.658 1.00 26.97 360 HIS A CA 1
ATOM 2836 C C . HIS A 1 363 ? 36.637 -26.246 34.418 1.00 28.04 360 HIS A C 1
ATOM 2837 O O . HIS A 1 363 ? 37.004 -27.402 34.517 1.00 27.66 360 HIS A O 1
ATOM 2844 N N . ARG A 1 364 ? 37.304 -25.203 34.910 1.00 28.25 361 ARG A N 1
ATOM 2845 C CA . ARG A 1 364 ? 38.350 -25.348 35.898 1.00 29.12 361 ARG A CA 1
ATOM 2846 C C . ARG A 1 364 ? 37.893 -24.683 37.224 1.00 30.37 361 ARG A C 1
ATOM 2847 O O . ARG A 1 364 ? 36.923 -23.944 37.241 1.00 29.83 361 ARG A O 1
ATOM 2855 N N . SER A 1 365 ? 38.621 -24.961 38.313 1.00 31.31 362 SER A N 1
ATOM 2856 C CA . SER A 1 365 ? 38.459 -24.291 39.609 1.00 32.29 362 SER A CA 1
ATOM 2857 C C . SER A 1 365 ? 38.522 -22.769 39.516 1.00 31.77 362 SER A C 1
ATOM 2858 O O . SER A 1 365 ? 37.632 -22.072 40.022 1.00 30.03 362 SER A O 1
ATOM 2861 N N . GLY A 1 366 ? 39.577 -22.298 38.837 1.00 31.45 363 GLY A N 1
ATOM 2862 C CA . GLY A 1 366 ? 39.770 -20.911 38.475 1.00 31.12 363 GLY A CA 1
ATOM 2863 C C . GLY A 1 366 ? 39.202 -20.649 37.086 1.00 31.38 363 GLY A C 1
ATOM 2864 O O . GLY A 1 366 ? 39.857 -20.893 36.064 1.00 32.57 363 GLY A O 1
ATOM 2865 N N . GLU A 1 367 ? 37.998 -20.106 37.054 1.00 30.78 364 GLU A N 1
ATOM 2866 C CA . GLU A 1 367 ? 37.312 -19.773 35.846 1.00 30.23 364 GLU A CA 1
ATOM 2867 C C . GLU A 1 367 ? 37.239 -18.254 35.645 1.00 30.12 364 GLU A C 1
ATOM 2868 O O . GLU A 1 367 ? 37.858 -17.484 36.373 1.00 31.82 364 GLU A O 1
ATOM 2874 N N . SER A 1 368 ? 36.527 -17.842 34.592 1.00 28.91 365 SER A N 1
ATOM 2875 C CA . SER A 1 368 ? 36.217 -16.458 34.357 1.00 27.99 365 SER A CA 1
ATOM 2876 C C . SER A 1 368 ? 34.769 -16.376 33.841 1.00 28.29 365 SER A C 1
ATOM 2877 O O . SER A 1 368 ? 34.065 -17.379 33.682 1.00 27.80 365 SER A O 1
ATOM 2880 N N . GLU A 1 369 ? 34.369 -15.145 33.578 1.00 28.74 366 GLU A N 1
ATOM 2881 C CA . GLU A 1 369 ? 33.139 -14.787 32.913 1.00 28.48 366 GLU A CA 1
ATOM 2882 C C . GLU A 1 369 ? 33.095 -15.249 31.429 1.00 28.21 366 GLU A C 1
ATOM 2883 O O . GLU A 1 369 ? 32.052 -15.174 30.779 1.00 26.52 366 GLU A O 1
ATOM 2889 N N . ASP A 1 370 ? 34.204 -15.798 30.924 1.00 27.44 367 ASP A N 1
ATOM 2890 C CA . ASP A 1 370 ? 34.222 -16.308 29.526 1.00 27.68 367 ASP A CA 1
ATOM 2891 C C . ASP A 1 370 ? 33.403 -17.600 29.431 1.00 27.91 367 ASP A C 1
ATOM 2892 O O . ASP A 1 370 ? 33.689 -18.531 30.164 1.00 28.26 367 ASP A O 1
ATOM 2897 N N . ALA A 1 371 ? 32.381 -17.634 28.555 1.00 26.76 368 ALA A N 1
ATOM 2898 C CA . ALA A 1 371 ? 31.538 -18.804 28.341 1.00 26.18 368 ALA A CA 1
ATOM 2899 C C . ALA A 1 371 ? 31.911 -19.687 27.140 1.00 25.59 368 ALA A C 1
ATOM 2900 O O . ALA A 1 371 ? 31.074 -20.414 26.612 1.00 24.49 368 ALA A O 1
ATOM 2902 N N . PHE A 1 372 ? 33.178 -19.700 26.747 1.00 25.05 369 PHE A N 1
ATOM 2903 C CA . PHE A 1 372 ? 33.588 -20.419 25.548 1.00 23.41 369 PHE A CA 1
ATOM 2904 C C . PHE A 1 372 ? 33.166 -21.880 25.596 1.00 23.22 369 PHE A C 1
ATOM 2905 O O . PHE A 1 372 ? 32.706 -22.443 24.582 1.00 24.79 369 PHE A O 1
ATOM 2913 N N . ILE A 1 373 ? 33.332 -22.521 26.763 1.00 21.99 370 ILE A N 1
ATOM 2914 C CA . ILE A 1 373 ? 33.098 -23.957 26.860 1.00 21.11 370 ILE A CA 1
ATOM 2915 C C . ILE A 1 373 ? 31.608 -24.281 26.653 1.00 22.31 370 ILE A C 1
ATOM 2916 O O . ILE A 1 373 ? 31.288 -25.386 26.233 1.00 23.70 370 ILE A O 1
ATOM 2921 N N . ALA A 1 374 ? 30.710 -23.334 26.873 1.00 21.19 371 ALA A N 1
ATOM 2922 C CA . ALA A 1 374 ? 29.296 -23.590 26.567 1.00 21.71 371 ALA A CA 1
ATOM 2923 C C . ALA A 1 374 ? 29.142 -23.789 25.059 1.00 22.63 371 ALA A C 1
ATOM 2924 O O . ALA A 1 374 ? 28.586 -24.795 24.609 1.00 24.10 371 ALA A O 1
ATOM 2926 N N . ASP A 1 375 ? 29.632 -22.837 24.259 1.00 23.23 372 ASP A N 1
ATOM 2927 C CA . ASP A 1 375 ? 29.520 -22.980 22.818 1.00 23.39 372 ASP A CA 1
ATOM 2928 C C . ASP A 1 375 ? 30.280 -24.218 22.347 1.00 23.33 372 ASP A C 1
ATOM 2929 O O . ASP A 1 375 ? 29.889 -24.824 21.370 1.00 24.10 372 ASP A O 1
ATOM 2934 N N . PHE A 1 376 ? 31.441 -24.494 22.963 1.00 24.61 373 PHE A N 1
ATOM 2935 C CA . PHE A 1 376 ? 32.301 -25.583 22.555 1.00 24.44 373 PHE A CA 1
ATOM 2936 C C . PHE A 1 376 ? 31.537 -26.906 22.792 1.00 25.18 373 PHE A C 1
ATOM 2937 O O . PHE A 1 376 ? 31.560 -27.808 21.940 1.00 26.41 373 PHE A O 1
ATOM 2945 N N . ALA A 1 377 ? 30.866 -27.017 23.928 1.00 24.57 374 ALA A N 1
ATOM 2946 C CA . ALA A 1 377 ? 30.093 -28.225 24.220 1.00 25.32 374 ALA A CA 1
ATOM 2947 C C . ALA A 1 377 ? 29.042 -28.476 23.141 1.00 25.80 374 ALA A C 1
ATOM 2948 O O . ALA A 1 377 ? 28.917 -29.621 22.670 1.00 25.80 374 ALA A O 1
ATOM 2950 N N . VAL A 1 378 ? 28.307 -27.431 22.750 1.00 25.84 375 VAL A N 1
ATOM 2951 C CA . VAL A 1 378 ? 27.310 -27.544 21.658 1.00 25.15 375 VAL A CA 1
ATOM 2952 C C . VAL A 1 378 ? 27.988 -27.806 20.298 1.00 24.88 375 VAL A C 1
ATOM 2953 O O . VAL A 1 378 ? 27.575 -28.701 19.558 1.00 24.15 375 VAL A O 1
ATOM 2957 N N . ALA A 1 379 ? 29.108 -27.123 20.025 1.00 24.78 376 ALA A N 1
ATOM 2958 C CA . ALA A 1 379 ? 29.774 -27.251 18.718 1.00 23.89 376 ALA A CA 1
ATOM 2959 C C . ALA A 1 379 ? 30.110 -28.695 18.453 1.00 24.30 376 ALA A C 1
ATOM 2960 O O . ALA A 1 379 ? 29.922 -29.177 17.320 1.00 23.24 376 ALA A O 1
ATOM 2962 N N . LEU A 1 380 ? 30.608 -29.376 19.498 1.00 24.63 377 LEU A N 1
ATOM 2963 C CA . LEU A 1 380 ? 31.094 -30.731 19.362 1.00 25.65 377 LEU A CA 1
ATOM 2964 C C . LEU A 1 380 ? 30.077 -31.795 19.750 1.00 25.74 377 LEU A C 1
ATOM 2965 O O . LEU A 1 380 ? 30.419 -32.978 19.831 1.00 26.10 377 LEU A O 1
ATOM 2970 N N . ASN A 1 381 ? 28.836 -31.386 19.995 1.00 26.84 378 ASN A N 1
ATOM 2971 C CA . ASN A 1 381 ? 27.788 -32.303 20.421 1.00 26.26 378 ASN A CA 1
ATOM 2972 C C . ASN A 1 381 ? 28.245 -33.243 21.555 1.00 26.52 378 ASN A C 1
ATOM 2973 O O . ASN A 1 381 ? 27.991 -34.443 21.517 1.00 26.39 378 ASN A O 1
ATOM 2978 N N . THR A 1 382 ? 28.923 -32.694 22.553 1.00 26.30 379 THR A N 1
ATOM 2979 C CA . THR A 1 382 ? 29.446 -33.519 23.615 1.00 27.41 379 THR A CA 1
ATOM 2980 C C . THR A 1 382 ? 28.324 -34.227 24.344 1.00 27.04 379 THR A C 1
ATOM 2981 O O . THR A 1 382 ? 28.492 -35.366 24.728 1.00 27.16 379 THR A O 1
ATOM 2985 N N . GLY A 1 383 ? 27.179 -33.561 24.494 1.00 27.09 380 GLY A N 1
ATOM 2986 C CA . GLY A 1 383 ? 26.038 -34.107 25.233 1.00 27.15 380 GLY A CA 1
ATOM 2987 C C . GLY A 1 383 ? 26.121 -33.973 26.751 1.00 26.88 380 GLY A C 1
ATOM 2988 O O . GLY A 1 383 ? 25.155 -34.250 27.440 1.00 27.25 380 GLY A O 1
ATOM 2989 N N . GLN A 1 384 ? 27.272 -33.550 27.264 1.00 26.25 381 GLN A N 1
ATOM 2990 C CA . GLN A 1 384 ? 27.468 -33.313 28.671 1.00 26.45 381 GLN A CA 1
ATOM 2991 C C . GLN A 1 384 ? 28.431 -32.154 28.901 1.00 26.53 381 GLN A C 1
ATOM 2992 O O . GLN A 1 384 ? 29.334 -31.904 28.096 1.00 26.67 381 GLN A O 1
ATOM 2998 N N . ILE A 1 385 ? 28.213 -31.436 30.003 1.00 27.27 382 ILE A N 1
ATOM 2999 C CA . ILE A 1 385 ? 29.085 -30.358 30.454 1.00 26.03 382 ILE A CA 1
ATOM 3000 C C . ILE A 1 385 ? 29.172 -30.425 31.970 1.00 27.08 382 ILE A C 1
ATOM 3001 O O . ILE A 1 385 ? 28.200 -30.865 32.652 1.00 27.07 382 ILE A O 1
ATOM 3006 N N . LYS A 1 386 ? 30.343 -30.025 32.487 1.00 26.47 383 LYS A N 1
ATOM 3007 C CA . LYS A 1 386 ? 30.592 -29.894 33.907 1.00 26.69 383 LYS A CA 1
ATOM 3008 C C . LYS A 1 386 ? 31.082 -28.469 34.115 1.00 27.08 383 LYS A C 1
ATOM 3009 O O . LYS A 1 386 ? 32.243 -28.091 33.738 1.00 26.69 383 LYS A O 1
ATOM 3015 N N . THR A 1 387 ? 30.182 -27.648 34.619 1.00 26.43 384 THR A N 1
ATOM 3016 C CA . THR A 1 387 ? 30.488 -26.231 34.709 1.00 27.56 384 THR A CA 1
ATOM 3017 C C . THR A 1 387 ? 30.038 -25.524 36.007 1.00 26.50 384 THR A C 1
ATOM 3018 O O . THR A 1 387 ? 29.891 -24.308 36.036 1.00 26.62 384 THR A O 1
ATOM 3022 N N . GLY A 1 388 ? 29.910 -26.287 37.077 1.00 26.80 385 GLY A N 1
ATOM 3023 C CA . GLY A 1 388 ? 29.719 -25.742 38.407 1.00 26.73 385 GLY A CA 1
ATOM 3024 C C . GLY A 1 388 ? 28.314 -25.803 38.972 1.00 28.13 385 GLY A C 1
ATOM 3025 O O . GLY A 1 388 ? 27.332 -26.279 38.322 1.00 28.72 385 GLY A O 1
ATOM 3026 N N . ALA A 1 389 ? 28.217 -25.336 40.214 1.00 27.84 386 ALA A N 1
ATOM 3027 C CA . ALA A 1 389 ? 26.927 -25.155 40.865 1.00 28.45 386 ALA A CA 1
ATOM 3028 C C . ALA A 1 389 ? 26.208 -24.016 40.139 1.00 28.62 386 ALA A C 1
ATOM 3029 O O . ALA A 1 389 ? 26.772 -23.395 39.210 1.00 27.88 386 ALA A O 1
ATOM 3031 N N . LEU A 1 390 ? 24.990 -23.741 40.589 1.00 28.44 387 LEU A N 1
ATOM 3032 C CA . LEU A 1 390 ? 24.117 -22.755 40.007 1.00 28.43 387 LEU A CA 1
ATOM 3033 C C . LEU A 1 390 ? 24.251 -21.408 40.725 1.00 29.54 387 LEU A C 1
ATOM 3034 O O . LEU A 1 390 ? 23.252 -20.763 41.030 1.00 29.43 387 LEU A O 1
ATOM 3039 N N . ALA A 1 391 ? 25.499 -21.002 40.994 1.00 28.70 388 ALA A N 1
ATOM 3040 C CA . ALA A 1 391 ? 25.800 -19.707 41.588 1.00 28.07 388 ALA A CA 1
ATOM 3041 C C . ALA A 1 391 ? 27.270 -19.422 41.306 1.00 27.42 388 ALA A C 1
ATOM 3042 O O . ALA A 1 391 ? 28.027 -20.365 40.998 1.00 26.51 388 ALA A O 1
ATOM 3044 N N . ARG A 1 392 ? 27.631 -18.140 41.441 1.00 27.23 389 ARG A N 1
ATOM 3045 C CA . ARG A 1 392 ? 28.915 -17.549 40.994 1.00 26.74 389 ARG A CA 1
ATOM 3046 C C . ARG A 1 392 ? 28.889 -17.330 39.486 1.00 26.85 389 ARG A C 1
ATOM 3047 O O . ARG A 1 392 ? 28.577 -18.259 38.712 1.00 26.83 389 ARG A O 1
ATOM 3055 N N . GLY A 1 393 ? 29.142 -16.079 39.113 1.00 26.00 390 GLY A N 1
ATOM 3056 C CA . GLY A 1 393 ? 29.004 -15.612 37.765 1.00 26.12 390 GLY A CA 1
ATOM 3057 C C . GLY A 1 393 ? 29.863 -16.364 36.759 1.00 25.84 390 GLY A C 1
ATOM 3058 O O . GLY A 1 393 ? 29.462 -16.480 35.616 1.00 25.69 390 GLY A O 1
ATOM 3059 N N . GLU A 1 394 ? 31.059 -16.833 37.165 1.00 25.46 391 GLU A N 1
ATOM 3060 C CA . GLU A 1 394 ? 31.899 -17.587 36.272 1.00 24.34 391 GLU A CA 1
ATOM 3061 C C . GLU A 1 394 ? 31.305 -18.944 35.901 1.00 25.02 391 GLU A C 1
ATOM 3062 O O . GLU A 1 394 ? 31.797 -19.610 34.967 1.00 25.55 391 GLU A O 1
ATOM 3068 N N . ARG A 1 395 ? 30.269 -19.373 36.635 1.00 25.62 392 ARG A N 1
ATOM 3069 C CA . ARG A 1 395 ? 29.551 -20.623 36.369 1.00 25.69 392 ARG A CA 1
ATOM 3070 C C . ARG A 1 395 ? 28.249 -20.325 35.710 1.00 25.87 392 ARG A C 1
ATOM 3071 O O . ARG A 1 395 ? 27.922 -20.906 34.662 1.00 27.25 392 ARG A O 1
ATOM 3079 N N . THR A 1 396 ? 27.491 -19.402 36.282 1.00 26.31 393 THR A N 1
ATOM 3080 C CA . THR A 1 396 ? 26.197 -19.010 35.670 1.00 25.42 393 THR A CA 1
ATOM 3081 C C . THR A 1 396 ? 26.337 -18.351 34.287 1.00 26.59 393 THR A C 1
ATOM 3082 O O . THR A 1 396 ? 25.380 -18.365 33.502 1.00 27.07 393 THR A O 1
ATOM 3086 N N . ALA A 1 397 ? 27.510 -17.786 33.957 1.00 24.65 394 ALA A N 1
ATOM 3087 C CA . ALA A 1 397 ? 27.729 -17.273 32.595 1.00 25.14 394 ALA A CA 1
ATOM 3088 C C . ALA A 1 397 ? 27.603 -18.404 31.542 1.00 24.86 394 ALA A C 1
ATOM 3089 O O . ALA A 1 397 ? 27.084 -18.174 30.412 1.00 24.80 394 ALA A O 1
ATOM 3091 N N . LYS A 1 398 ? 28.082 -19.614 31.889 1.00 24.29 395 LYS A N 1
ATOM 3092 C CA . LYS A 1 398 ? 28.003 -20.736 30.950 1.00 23.28 395 LYS A CA 1
ATOM 3093 C C . LYS A 1 398 ? 26.545 -21.204 30.765 1.00 24.07 395 LYS A C 1
ATOM 3094 O O . LYS A 1 398 ? 26.107 -21.476 29.656 1.00 25.36 395 LYS A O 1
ATOM 3100 N N . TYR A 1 399 ? 25.805 -21.298 31.851 1.00 23.98 396 TYR A N 1
ATOM 3101 C CA . TYR A 1 399 ? 24.406 -21.730 31.817 1.00 24.86 396 TYR A CA 1
ATOM 3102 C C . TYR A 1 399 ? 23.596 -20.735 31.036 1.00 25.36 396 TYR A C 1
ATOM 3103 O O . TYR A 1 399 ? 22.788 -21.109 30.227 1.00 26.89 396 TYR A O 1
ATOM 3112 N N . ASN A 1 400 ? 23.874 -19.449 31.240 1.00 26.69 397 ASN A N 1
ATOM 3113 C CA . ASN A 1 400 ? 23.222 -18.367 30.506 1.00 26.84 397 ASN A CA 1
ATOM 3114 C C . ASN A 1 400 ? 23.516 -18.397 29.009 1.00 25.92 397 ASN A C 1
ATOM 3115 O O . ASN A 1 400 ? 22.619 -18.198 28.187 1.00 24.09 397 ASN A O 1
ATOM 3120 N N . ARG A 1 401 ? 24.773 -18.604 28.655 1.00 23.72 398 ARG A N 1
ATOM 3121 C CA . ARG A 1 401 ? 25.103 -18.791 27.255 1.00 23.47 398 ARG A CA 1
ATOM 3122 C C . ARG A 1 401 ? 24.360 -19.991 26.639 1.00 23.87 398 ARG A C 1
ATOM 3123 O O . ARG A 1 401 ? 23.858 -19.889 25.499 1.00 23.67 398 ARG A O 1
ATOM 3131 N N . LEU A 1 402 ? 24.285 -21.115 27.370 1.00 23.59 399 LEU A N 1
ATOM 3132 C CA . LEU A 1 402 ? 23.501 -22.240 26.921 1.00 23.81 399 LEU A CA 1
ATOM 3133 C C . LEU A 1 402 ? 21.988 -21.868 26.748 1.00 24.18 399 LEU A C 1
ATOM 3134 O O . LEU A 1 402 ? 21.352 -22.296 25.788 1.00 23.34 399 LEU A O 1
ATOM 3139 N N . LEU A 1 403 ? 21.448 -21.047 27.640 1.00 25.29 400 LEU A N 1
ATOM 3140 C CA . LEU A 1 403 ? 20.032 -20.570 27.490 1.00 27.33 400 LEU A CA 1
ATOM 3141 C C . LEU A 1 403 ? 19.852 -19.719 26.226 1.00 28.08 400 LEU A C 1
ATOM 3142 O O . LEU A 1 403 ? 18.772 -19.726 25.608 1.00 29.20 400 LEU A O 1
ATOM 3147 N N . GLU A 1 404 ? 20.903 -19.006 25.826 1.00 28.20 401 GLU A N 1
ATOM 3148 C CA . GLU A 1 404 ? 20.863 -18.224 24.587 1.00 29.11 401 GLU A CA 1
ATOM 3149 C C . GLU A 1 404 ? 20.975 -19.141 23.390 1.00 28.00 401 GLU A C 1
ATOM 3150 O O . GLU A 1 404 ? 20.249 -18.988 22.451 1.00 28.12 401 GLU A O 1
ATOM 3156 N N . ILE A 1 405 ? 21.907 -20.087 23.422 1.00 26.71 402 ILE A N 1
ATOM 3157 C CA . ILE A 1 405 ? 22.059 -20.994 22.285 1.00 25.72 402 ILE A CA 1
ATOM 3158 C C . ILE A 1 405 ? 20.700 -21.730 22.042 1.00 26.64 402 ILE A C 1
ATOM 3159 O O . ILE A 1 405 ? 20.293 -21.952 20.927 1.00 27.13 402 ILE A O 1
ATOM 3164 N N . GLU A 1 406 ? 20.021 -22.094 23.113 1.00 28.03 403 GLU A N 1
ATOM 3165 C CA . GLU A 1 406 ? 18.717 -22.805 23.037 1.00 29.21 403 GLU A CA 1
ATOM 3166 C C . GLU A 1 406 ? 17.627 -22.140 22.193 1.00 30.95 403 GLU A C 1
ATOM 3167 O O . GLU A 1 406 ? 16.746 -22.840 21.660 1.00 29.12 403 GLU A O 1
ATOM 3173 N N . PHE A 1 407 ? 17.693 -20.806 22.056 1.00 33.00 404 PHE A N 1
ATOM 3174 C CA . PHE A 1 407 ? 16.784 -20.051 21.158 1.00 35.44 404 PHE A CA 1
ATOM 3175 C C . PHE A 1 407 ? 17.008 -20.355 19.664 1.00 36.35 404 PHE A C 1
ATOM 3176 O O . PHE A 1 407 ? 16.098 -20.179 18.857 1.00 37.07 404 PHE A O 1
ATOM 3184 N N . GLU A 1 408 ? 18.182 -20.862 19.322 1.00 36.50 405 GLU A N 1
ATOM 3185 C CA . GLU A 1 408 ? 18.521 -21.211 17.953 1.00 38.05 405 GLU A CA 1
ATOM 3186 C C . GLU A 1 408 ? 18.589 -22.730 17.776 1.00 38.05 405 GLU A C 1
ATOM 3187 O O . GLU A 1 408 ? 18.203 -23.233 16.755 1.00 38.89 405 GLU A O 1
ATOM 3193 N N . SER A 1 409 ? 19.134 -23.470 18.737 1.00 37.66 406 SER A N 1
ATOM 3194 C CA . SER A 1 409 ? 19.047 -24.925 18.677 1.00 38.05 406 SER A CA 1
ATOM 3195 C C . SER A 1 409 ? 18.614 -25.477 20.008 1.00 36.95 406 SER A C 1
ATOM 3196 O O . SER A 1 409 ? 19.387 -25.409 20.962 1.00 36.77 406 SER A O 1
ATOM 3199 N N . ASP A 1 410 ? 17.439 -26.097 20.055 1.00 35.95 407 ASP A N 1
ATOM 3200 C CA . ASP A 1 410 ? 16.842 -26.447 21.328 1.00 36.12 407 ASP A CA 1
ATOM 3201 C C . ASP A 1 410 ? 16.876 -27.937 21.640 1.00 35.61 407 ASP A C 1
ATOM 3202 O O . ASP A 1 410 ? 16.237 -28.394 22.596 1.00 36.44 407 ASP A O 1
ATOM 3207 N N . GLU A 1 411 ? 17.624 -28.701 20.864 1.00 34.30 408 GLU A N 1
ATOM 3208 C CA . GLU A 1 411 ? 17.650 -30.134 21.046 1.00 33.69 408 GLU A CA 1
ATOM 3209 C C . GLU A 1 411 ? 18.358 -30.522 22.347 1.00 33.16 408 GLU A C 1
ATOM 3210 O O . GLU A 1 411 ? 19.551 -30.271 22.548 1.00 32.09 408 GLU A O 1
ATOM 3216 N N . TYR A 1 412 ? 17.592 -31.133 23.233 1.00 33.12 409 TYR A N 1
ATOM 3217 C CA . TYR A 1 412 ? 18.110 -31.664 24.487 1.00 32.87 409 TYR A CA 1
ATOM 3218 C C . TYR A 1 412 ? 17.792 -33.130 24.461 1.00 33.55 409 TYR A C 1
ATOM 3219 O O . TYR A 1 412 ? 16.638 -33.488 24.336 1.00 32.85 409 TYR A O 1
ATOM 3228 N N . LEU A 1 413 ? 18.801 -33.965 24.594 1.00 34.37 410 LEU A N 1
ATOM 3229 C CA . LEU A 1 413 ? 18.610 -35.404 24.496 1.00 37.02 410 LEU A CA 1
ATOM 3230 C C . LEU A 1 413 ? 17.949 -35.925 25.753 1.00 39.14 410 LEU A C 1
ATOM 3231 O O . LEU A 1 413 ? 16.982 -36.674 25.682 1.00 41.65 410 LEU A O 1
ATOM 3236 N N . GLY A 1 414 ? 18.434 -35.493 26.904 1.00 40.14 411 GLY A N 1
ATOM 3237 C CA . GLY A 1 414 ? 17.896 -35.969 28.157 1.00 41.44 411 GLY A CA 1
ATOM 3238 C C . GLY A 1 414 ? 18.155 -37.447 28.280 1.00 42.17 411 GLY A C 1
ATOM 3239 O O . GLY A 1 414 ? 19.319 -37.872 28.270 1.00 40.79 411 GLY A O 1
ATOM 3240 N N . GLU A 1 415 ? 17.070 -38.215 28.332 1.00 43.97 412 GLU A N 1
ATOM 3241 C CA . GLU A 1 415 ? 17.146 -39.691 28.392 1.00 46.86 412 GLU A CA 1
ATOM 3242 C C . GLU A 1 415 ? 17.197 -40.434 27.024 1.00 47.43 412 GLU A C 1
ATOM 3243 O O . GLU A 1 415 ? 17.429 -41.659 26.989 1.00 48.78 412 GLU A O 1
ATOM 3249 N N . LYS A 1 416 ? 16.980 -39.712 25.925 1.00 47.03 413 LYS A N 1
ATOM 3250 C CA . LYS A 1 416 ? 16.947 -40.303 24.586 1.00 47.03 413 LYS A CA 1
ATOM 3251 C C . LYS A 1 416 ? 18.304 -40.781 24.134 1.00 45.60 413 LYS A C 1
ATOM 3252 O O . LYS A 1 416 ? 19.321 -40.194 24.474 1.00 45.01 413 LYS A O 1
ATOM 3258 N N . LEU A 1 417 ? 18.311 -41.830 23.325 1.00 45.13 414 LEU A N 1
ATOM 3259 C CA . LEU A 1 417 ? 19.540 -42.346 22.705 1.00 44.15 414 LEU A CA 1
ATOM 3260 C C . LEU A 1 417 ? 20.175 -41.398 21.650 1.00 42.98 414 LEU A C 1
ATOM 3261 O O . LEU A 1 417 ? 21.429 -41.418 21.492 1.00 40.64 414 LEU A O 1
ATOM 3267 N N . ALA B 1 3 ? 16.882 10.832 11.823 1.00 53.96 0 ALA B N 1
ATOM 3268 C CA . ALA B 1 3 ? 17.599 9.955 12.781 1.00 53.69 0 ALA B CA 1
ATOM 3269 C C . ALA B 1 3 ? 18.612 9.109 12.012 1.00 53.72 0 ALA B C 1
ATOM 3270 O O . ALA B 1 3 ? 18.309 8.601 10.928 1.00 54.03 0 ALA B O 1
ATOM 3272 N N . MET B 1 4 ? 19.802 8.949 12.598 1.00 52.40 1 MET B N 1
ATOM 3273 C CA . MET B 1 4 ? 20.923 8.280 11.933 1.00 51.75 1 MET B CA 1
ATOM 3274 C C . MET B 1 4 ? 20.732 6.741 11.883 1.00 49.40 1 MET B C 1
ATOM 3275 O O . MET B 1 4 ? 20.995 6.115 10.846 1.00 49.19 1 MET B O 1
ATOM 3280 N N . LEU B 1 5 ? 20.324 6.163 13.027 1.00 45.57 2 LEU B N 1
ATOM 3281 C CA . LEU B 1 5 ? 19.919 4.757 13.167 1.00 43.00 2 LEU B CA 1
ATOM 3282 C C . LEU B 1 5 ? 18.704 4.718 14.090 1.00 40.43 2 LEU B C 1
ATOM 3283 O O . LEU B 1 5 ? 18.537 5.576 14.962 1.00 38.35 2 LEU B O 1
ATOM 3288 N N . VAL B 1 6 ? 17.854 3.728 13.907 1.00 38.78 3 VAL B N 1
ATOM 3289 C CA . VAL B 1 6 ? 16.727 3.564 14.832 1.00 37.83 3 VAL B CA 1
ATOM 3290 C C . VAL B 1 6 ? 16.699 2.162 15.426 1.00 37.12 3 VAL B C 1
ATOM 3291 O O . VAL B 1 6 ? 17.372 1.243 14.935 1.00 36.74 3 VAL B O 1
ATOM 3295 N N . ILE B 1 7 ? 15.932 2.017 16.503 1.00 36.25 4 ILE B N 1
ATOM 3296 C CA . ILE B 1 7 ? 15.740 0.738 17.133 1.00 35.44 4 ILE B CA 1
ATOM 3297 C C . ILE B 1 7 ? 14.907 -0.129 16.222 1.00 36.31 4 ILE B C 1
ATOM 3298 O O . ILE B 1 7 ? 13.801 0.241 15.878 1.00 36.92 4 ILE B O 1
ATOM 3303 N N . GLU B 1 8 ? 15.434 -1.282 15.830 1.00 37.36 5 GLU B N 1
ATOM 3304 C CA A GLU B 1 8 ? 14.754 -2.152 14.870 0.60 39.10 5 GLU B CA 1
ATOM 3305 C CA B GLU B 1 8 ? 14.752 -2.144 14.865 0.40 38.62 5 GLU B CA 1
ATOM 3306 C C . GLU B 1 8 ? 14.129 -3.347 15.567 1.00 39.06 5 GLU B C 1
ATOM 3307 O O . GLU B 1 8 ? 13.022 -3.773 15.202 1.00 40.21 5 GLU B O 1
ATOM 3318 N N . ASP B 1 9 ? 14.796 -3.879 16.596 1.00 38.08 6 ASP B N 1
ATOM 3319 C CA . ASP B 1 9 ? 14.230 -5.031 17.365 1.00 37.94 6 ASP B CA 1
ATOM 3320 C C . ASP B 1 9 ? 14.612 -4.987 18.849 1.00 36.62 6 ASP B C 1
ATOM 3321 O O . ASP B 1 9 ? 15.740 -4.589 19.227 1.00 32.87 6 ASP B O 1
ATOM 3326 N N . VAL B 1 10 ? 13.681 -5.393 19.712 1.00 35.52 7 VAL B N 1
ATOM 3327 C CA . VAL B 1 10 ? 14.034 -5.536 21.115 1.00 35.22 7 VAL B CA 1
ATOM 3328 C C . VAL B 1 10 ? 13.466 -6.795 21.704 1.00 34.69 7 VAL B C 1
ATOM 3329 O O . VAL B 1 10 ? 12.301 -7.084 21.557 1.00 33.92 7 VAL B O 1
ATOM 3333 N N . ARG B 1 11 ? 14.313 -7.507 22.431 1.00 34.16 8 ARG B N 1
ATOM 3334 C CA A ARG B 1 11 ? 13.880 -8.749 23.027 0.60 34.14 8 ARG B CA 1
ATOM 3335 C CA B ARG B 1 11 ? 14.032 -8.848 22.940 0.40 34.08 8 ARG B CA 1
ATOM 3336 C C . ARG B 1 11 ? 14.467 -8.939 24.406 1.00 33.04 8 ARG B C 1
ATOM 3337 O O . ARG B 1 11 ? 15.476 -8.315 24.785 1.00 32.65 8 ARG B O 1
ATOM 3352 N N . ALA B 1 12 ? 13.794 -9.769 25.199 1.00 31.67 9 ALA B N 1
ATOM 3353 C CA . ALA B 1 12 ? 14.323 -10.174 26.514 1.00 30.05 9 ALA B CA 1
ATOM 3354 C C . ALA B 1 12 ? 14.077 -11.682 26.763 1.00 30.26 9 ALA B C 1
ATOM 3355 O O . ALA B 1 12 ? 13.222 -12.310 26.123 1.00 32.30 9 ALA B O 1
ATOM 3357 N N . TYR B 1 13 ? 14.858 -12.257 27.666 1.00 29.47 10 TYR B N 1
ATOM 3358 C CA . TYR B 1 13 ? 14.675 -13.624 28.112 1.00 29.20 10 TYR B CA 1
ATOM 3359 C C . TYR B 1 13 ? 15.227 -13.779 29.524 1.00 29.18 10 TYR B C 1
ATOM 3360 O O . TYR B 1 13 ? 15.962 -12.895 30.019 1.00 28.80 10 TYR B O 1
ATOM 3369 N N . GLU B 1 14 ? 14.924 -14.921 30.148 1.00 29.84 11 GLU B N 1
ATOM 3370 C CA . GLU B 1 14 ? 15.325 -15.224 31.525 1.00 30.04 11 GLU B CA 1
ATOM 3371 C C . GLU B 1 14 ? 16.729 -15.790 31.535 1.00 28.88 11 GLU B C 1
ATOM 3372 O O . GLU B 1 14 ? 17.010 -16.712 30.777 1.00 30.94 11 GLU B O 1
ATOM 3378 N N . VAL B 1 15 ? 17.589 -15.280 32.391 1.00 27.73 12 VAL B N 1
ATOM 3379 C CA . VAL B 1 15 ? 18.954 -15.838 32.576 1.00 26.73 12 VAL B CA 1
ATOM 3380 C C . VAL B 1 15 ? 19.098 -15.980 34.096 1.00 27.03 12 VAL B C 1
ATOM 3381 O O . VAL B 1 15 ? 18.130 -15.735 34.830 1.00 27.59 12 VAL B O 1
ATOM 3385 N N . LEU B 1 16 ? 20.253 -16.417 34.558 1.00 26.31 13 LEU B N 1
ATOM 3386 C CA . LEU B 1 16 ? 20.523 -16.570 35.975 1.00 26.70 13 LEU B CA 1
ATOM 3387 C C . LEU B 1 16 ? 21.458 -15.477 36.513 1.00 27.39 13 LEU B C 1
ATOM 3388 O O . LEU B 1 16 ? 22.451 -15.129 35.850 1.00 27.26 13 LEU B O 1
ATOM 3393 N N . ASP B 1 17 ? 21.153 -14.957 37.714 1.00 27.98 14 ASP B N 1
ATOM 3394 C CA . ASP B 1 17 ? 22.069 -14.083 38.412 1.00 29.01 14 ASP B CA 1
ATOM 3395 C C . ASP B 1 17 ? 23.101 -14.901 39.229 1.00 29.46 14 ASP B C 1
ATOM 3396 O O . ASP B 1 17 ? 23.127 -16.126 39.167 1.00 30.82 14 ASP B O 1
ATOM 3401 N N . SER B 1 18 ? 23.949 -14.230 39.981 1.00 28.93 15 SER B N 1
ATOM 3402 C CA . SER B 1 18 ? 25.111 -14.897 40.567 1.00 28.68 15 SER B CA 1
ATOM 3403 C C . SER B 1 18 ? 24.746 -15.682 41.831 1.00 29.96 15 SER B C 1
ATOM 3404 O O . SER B 1 18 ? 25.605 -16.301 42.445 1.00 29.52 15 SER B O 1
ATOM 3407 N N . ARG B 1 19 ? 23.478 -15.605 42.251 1.00 30.85 16 ARG B N 1
ATOM 3408 C CA . ARG B 1 19 ? 22.956 -16.426 43.363 1.00 32.06 16 ARG B CA 1
ATOM 3409 C C . ARG B 1 19 ? 22.093 -17.548 42.878 1.00 32.59 16 ARG B C 1
ATOM 3410 O O . ARG B 1 19 ? 21.638 -18.373 43.658 1.00 34.97 16 ARG B O 1
ATOM 3418 N N . GLY B 1 20 ? 21.898 -17.610 41.571 1.00 32.40 17 GLY B N 1
ATOM 3419 C CA . GLY B 1 20 ? 21.131 -18.666 40.987 1.00 32.33 17 GLY B CA 1
ATOM 3420 C C . GLY B 1 20 ? 19.657 -18.375 40.885 1.00 31.66 17 GLY B C 1
ATOM 3421 O O . GLY B 1 20 ? 18.879 -19.270 40.653 1.00 32.10 17 GLY B O 1
ATOM 3422 N N . ASN B 1 21 ? 19.290 -17.113 41.027 1.00 31.87 18 ASN B N 1
ATOM 3423 C CA . ASN B 1 21 ? 17.924 -16.664 40.792 1.00 31.54 18 ASN B CA 1
ATOM 3424 C C . ASN B 1 21 ? 17.786 -16.054 39.385 1.00 30.99 18 ASN B C 1
ATOM 3425 O O . ASN B 1 21 ? 18.758 -15.509 38.837 1.00 28.26 18 ASN B O 1
ATOM 3430 N N . PRO B 1 22 ? 16.571 -16.130 38.802 1.00 30.47 19 PRO B N 1
ATOM 3431 C CA . PRO B 1 22 ? 16.342 -15.558 37.489 1.00 29.61 19 PRO B CA 1
ATOM 3432 C C . PRO B 1 22 ? 16.504 -14.056 37.498 1.00 29.12 19 PRO B C 1
ATOM 3433 O O . PRO B 1 22 ? 16.277 -13.383 38.530 1.00 29.08 19 PRO B O 1
ATOM 3437 N N . THR B 1 23 ? 16.878 -13.534 36.340 1.00 27.64 20 THR B N 1
ATOM 3438 C CA . THR B 1 23 ? 16.814 -12.113 36.098 1.00 26.94 20 THR B CA 1
ATOM 3439 C C . THR B 1 23 ? 16.684 -11.882 34.595 1.00 26.90 20 THR B C 1
ATOM 3440 O O . THR B 1 23 ? 16.623 -12.831 33.824 1.00 26.29 20 THR B O 1
ATOM 3444 N N . VAL B 1 24 ? 16.612 -10.619 34.195 1.00 27.88 21 VAL B N 1
ATOM 3445 C CA . VAL B 1 24 ? 16.313 -10.272 32.840 1.00 27.85 21 VAL B CA 1
ATOM 3446 C C . VAL B 1 24 ? 17.583 -9.947 32.085 1.00 28.32 21 VAL B C 1
ATOM 3447 O O . VAL B 1 24 ? 18.431 -9.189 32.566 1.00 27.73 21 VAL B O 1
ATOM 3451 N N . LYS B 1 25 ? 17.711 -10.568 30.903 1.00 28.48 22 LYS B N 1
ATOM 3452 C CA . LYS B 1 25 ? 18.606 -10.097 29.878 1.00 28.17 22 LYS B CA 1
ATOM 3453 C C . LYS B 1 25 ? 17.849 -9.526 28.687 1.00 28.08 22 LYS B C 1
ATOM 3454 O O . LYS B 1 25 ? 16.913 -10.152 28.167 1.00 29.20 22 LYS B O 1
ATOM 3460 N N . ALA B 1 26 ? 18.278 -8.356 28.239 1.00 26.77 23 ALA B N 1
ATOM 3461 C CA . ALA B 1 26 ? 17.656 -7.676 27.107 1.00 27.49 23 ALA B CA 1
ATOM 3462 C C . ALA B 1 26 ? 18.658 -7.481 25.980 1.00 28.34 23 ALA B C 1
ATOM 3463 O O . ALA B 1 26 ? 19.910 -7.382 26.183 1.00 26.86 23 ALA B O 1
ATOM 3465 N N . GLU B 1 27 ? 18.111 -7.425 24.785 1.00 29.65 24 GLU B N 1
ATOM 3466 C CA . GLU B 1 27 ? 18.939 -7.361 23.590 1.00 31.28 24 GLU B CA 1
ATOM 3467 C C . GLU B 1 27 ? 18.198 -6.429 22.639 1.00 31.04 24 GLU B C 1
ATOM 3468 O O . GLU B 1 27 ? 16.973 -6.590 22.405 1.00 30.32 24 GLU B O 1
ATOM 3474 N N . VAL B 1 28 ? 18.931 -5.424 22.156 1.00 29.45 25 VAL B N 1
ATOM 3475 C CA . VAL B 1 28 ? 18.374 -4.426 21.241 1.00 28.95 25 VAL B CA 1
ATOM 3476 C C . VAL B 1 28 ? 19.185 -4.431 19.964 1.00 28.65 25 VAL B C 1
ATOM 3477 O O . VAL B 1 28 ? 20.464 -4.419 19.997 1.00 25.91 25 VAL B O 1
ATOM 3481 N N . THR B 1 29 ? 18.475 -4.463 18.847 1.00 27.35 26 THR B N 1
ATOM 3482 C CA . THR B 1 29 ? 19.112 -4.461 17.530 1.00 27.89 26 THR B CA 1
ATOM 3483 C C . THR B 1 29 ? 18.714 -3.174 16.835 1.00 29.70 26 THR B C 1
ATOM 3484 O O . THR B 1 29 ? 17.512 -2.781 16.836 1.00 30.44 26 THR B O 1
ATOM 3488 N N . LEU B 1 30 ? 19.715 -2.487 16.291 1.00 30.01 27 LEU B N 1
ATOM 3489 C CA . LEU B 1 30 ? 19.486 -1.271 15.477 1.00 31.47 27 LEU B CA 1
ATOM 3490 C C . LEU B 1 30 ? 19.317 -1.532 13.978 1.00 33.06 27 LEU B C 1
ATOM 3491 O O . LEU B 1 30 ? 19.476 -2.659 13.516 1.00 34.27 27 LEU B O 1
ATOM 3496 N N . SER B 1 31 ? 19.019 -0.479 13.209 1.00 34.74 28 SER B N 1
ATOM 3497 C CA . SER B 1 31 ? 18.770 -0.597 11.786 1.00 35.30 28 SER B CA 1
ATOM 3498 C C . SER B 1 31 ? 19.985 -0.899 10.922 1.00 36.85 28 SER B C 1
ATOM 3499 O O . SER B 1 31 ? 19.795 -1.256 9.774 1.00 38.96 28 SER B O 1
ATOM 3502 N N . ASP B 1 32 ? 21.209 -0.728 11.433 1.00 37.28 29 ASP B N 1
ATOM 3503 C CA . ASP B 1 32 ? 22.434 -1.146 10.719 1.00 37.72 29 ASP B CA 1
ATOM 3504 C C . ASP B 1 32 ? 22.791 -2.582 11.084 1.00 37.83 29 ASP B C 1
ATOM 3505 O O . ASP B 1 32 ? 23.794 -3.089 10.628 1.00 38.55 29 ASP B O 1
ATOM 3510 N N . GLY B 1 33 ? 22.000 -3.227 11.952 1.00 37.91 30 GLY B N 1
ATOM 3511 C CA . GLY B 1 33 ? 22.325 -4.573 12.436 1.00 36.62 30 GLY B CA 1
ATOM 3512 C C . GLY B 1 33 ? 23.216 -4.624 13.668 1.00 35.19 30 GLY B C 1
ATOM 3513 O O . GLY B 1 33 ? 23.590 -5.707 14.100 1.00 34.48 30 GLY B O 1
ATOM 3514 N N . SER B 1 34 ? 23.582 -3.470 14.234 1.00 34.19 31 SER B N 1
ATOM 3515 C CA . SER B 1 34 ? 24.329 -3.452 15.498 1.00 33.08 31 SER B CA 1
ATOM 3516 C C . SER B 1 34 ? 23.431 -3.956 16.645 1.00 31.99 31 SER B C 1
ATOM 3517 O O . SER B 1 34 ? 22.268 -3.574 16.747 1.00 31.34 31 SER B O 1
ATOM 3520 N N . VAL B 1 35 ? 23.998 -4.815 17.488 1.00 31.04 32 VAL B N 1
ATOM 3521 C CA . VAL B 1 35 ? 23.303 -5.447 18.610 1.00 30.00 32 VAL B CA 1
ATOM 3522 C C . VAL B 1 35 ? 23.982 -4.996 19.901 1.00 28.52 32 VAL B C 1
ATOM 3523 O O . VAL B 1 35 ? 25.244 -4.820 19.973 1.00 27.28 32 VAL B O 1
ATOM 3527 N N . GLY B 1 36 ? 23.163 -4.695 20.892 1.00 26.34 33 GLY B N 1
ATOM 3528 C CA . GLY B 1 36 ? 23.656 -4.531 22.228 1.00 25.55 33 GLY B CA 1
ATOM 3529 C C . GLY B 1 36 ? 22.840 -5.330 23.213 1.00 25.68 33 GLY B C 1
ATOM 3530 O O . GLY B 1 36 ? 21.640 -5.494 23.037 1.00 25.00 33 GLY B O 1
ATOM 3531 N N . ALA B 1 37 ? 23.463 -5.759 24.301 1.00 25.53 34 ALA B N 1
ATOM 3532 C CA . ALA B 1 37 ? 22.704 -6.534 25.285 1.00 25.80 34 ALA B CA 1
ATOM 3533 C C . ALA B 1 37 ? 23.143 -6.254 26.705 1.00 25.72 34 ALA B C 1
ATOM 3534 O O . ALA B 1 37 ? 24.247 -5.744 26.958 1.00 26.15 34 ALA B O 1
ATOM 3536 N N . ALA B 1 38 ? 22.289 -6.581 27.658 1.00 25.06 35 ALA B N 1
ATOM 3537 C CA . ALA B 1 38 ? 22.624 -6.272 29.024 1.00 24.82 35 ALA B CA 1
ATOM 3538 C C . ALA B 1 38 ? 21.825 -7.121 30.004 1.00 24.86 35 ALA B C 1
ATOM 3539 O O . ALA B 1 38 ? 20.730 -7.464 29.704 1.00 24.88 35 ALA B O 1
ATOM 3541 N N . ILE B 1 39 ? 22.387 -7.412 31.167 1.00 25.48 36 ILE B N 1
ATOM 3542 C CA . ILE B 1 39 ? 21.765 -8.253 32.189 1.00 26.43 36 ILE B CA 1
ATOM 3543 C C . ILE B 1 39 ? 21.555 -7.326 33.390 1.00 27.66 36 ILE B C 1
ATOM 3544 O O . ILE B 1 39 ? 22.462 -6.565 33.800 1.00 26.89 36 ILE B O 1
ATOM 3549 N N . VAL B 1 40 ? 20.336 -7.378 33.900 1.00 27.67 37 VAL B N 1
ATOM 3550 C CA . VAL B 1 40 ? 19.938 -6.595 34.996 1.00 29.33 37 VAL B CA 1
ATOM 3551 C C . VAL B 1 40 ? 20.257 -7.353 36.296 1.00 29.74 37 VAL B C 1
ATOM 3552 O O . VAL B 1 40 ? 19.822 -8.473 36.502 1.00 30.30 37 VAL B O 1
ATOM 3556 N N . PRO B 1 41 ? 20.976 -6.721 37.208 1.00 31.29 38 PRO B N 1
ATOM 3557 C CA . PRO B 1 41 ? 21.059 -7.337 38.526 1.00 32.41 38 PRO B CA 1
ATOM 3558 C C . PRO B 1 41 ? 19.702 -7.335 39.283 1.00 35.21 38 PRO B C 1
ATOM 3559 O O . PRO B 1 41 ? 18.765 -6.587 38.948 1.00 32.97 38 PRO B O 1
ATOM 3563 N N . SER B 1 42 ? 19.615 -8.166 40.313 1.00 38.26 39 SER B N 1
ATOM 3564 C CA A SER B 1 42 ? 18.393 -8.305 41.120 0.60 40.39 39 SER B CA 1
ATOM 3565 C CA B SER B 1 42 ? 18.373 -8.295 41.056 0.40 40.05 39 SER B CA 1
ATOM 3566 C C . SER B 1 42 ? 18.263 -7.190 42.118 1.00 41.66 39 SER B C 1
ATOM 3567 O O . SER B 1 42 ? 19.262 -6.822 42.732 1.00 42.17 39 SER B O 1
ATOM 3572 N N . GLY B 1 43 ? 17.027 -6.683 42.296 1.00 43.95 40 GLY B N 1
ATOM 3573 C CA . GLY B 1 43 ? 16.679 -5.627 43.264 1.00 45.82 40 GLY B CA 1
ATOM 3574 C C . GLY B 1 43 ? 15.578 -6.014 44.253 1.00 48.39 40 GLY B C 1
ATOM 3575 O O . GLY B 1 43 ? 15.727 -6.982 44.995 1.00 50.25 40 GLY B O 1
ATOM 3576 N N . ALA B 1 44 ? 14.469 -5.273 44.271 1.00 50.34 41 ALA B N 1
ATOM 3577 C CA . ALA B 1 44 ? 13.425 -5.453 45.274 1.00 51.75 41 ALA B CA 1
ATOM 3578 C C . ALA B 1 44 ? 12.060 -5.391 44.597 1.00 53.35 41 ALA B C 1
ATOM 3579 O O . ALA B 1 44 ? 11.797 -4.481 43.790 1.00 53.23 41 ALA B O 1
ATOM 3581 N N . SER B 1 45 ? 11.202 -6.364 44.918 1.00 54.72 42 SER B N 1
ATOM 3582 C CA . SER B 1 45 ? 9.895 -6.496 44.266 1.00 55.83 42 SER B CA 1
ATOM 3583 C C . SER B 1 45 ? 8.763 -5.899 45.105 1.00 57.47 42 SER B C 1
ATOM 3584 O O . SER B 1 45 ? 7.654 -5.766 44.609 1.00 58.22 42 SER B O 1
ATOM 3587 N N . THR B 1 46 ? 9.060 -5.565 46.365 1.00 58.47 43 THR B N 1
ATOM 3588 C CA . THR B 1 46 ? 8.162 -4.806 47.243 1.00 59.98 43 THR B CA 1
ATOM 3589 C C . THR B 1 46 ? 8.886 -3.620 47.896 1.00 60.50 43 THR B C 1
ATOM 3590 O O . THR B 1 46 ? 10.130 -3.513 47.858 1.00 60.39 43 THR B O 1
ATOM 3594 N N . GLY B 1 47 ? 8.108 -2.748 48.526 1.00 61.73 44 GLY B N 1
ATOM 3595 C CA . GLY B 1 47 ? 8.653 -1.539 49.122 1.00 61.68 44 GLY B CA 1
ATOM 3596 C C . GLY B 1 47 ? 8.096 -0.271 48.493 1.00 61.71 44 GLY B C 1
ATOM 3597 O O . GLY B 1 47 ? 7.802 -0.214 47.291 1.00 61.73 44 GLY B O 1
ATOM 3598 N N . SER B 1 48 ? 8.000 0.757 49.322 1.00 61.81 45 SER B N 1
ATOM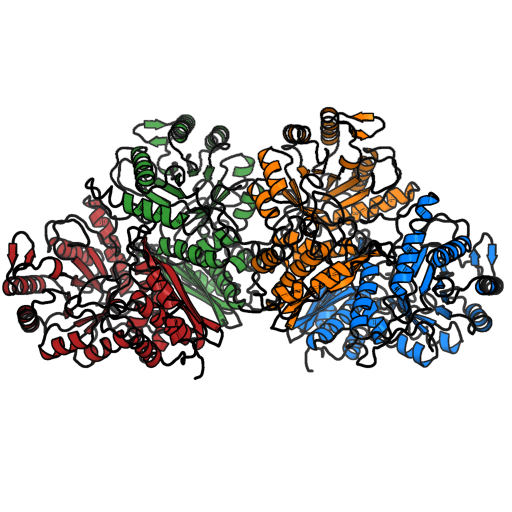 3599 C CA . SER B 1 48 ? 7.343 2.003 48.975 1.00 61.80 45 SER B CA 1
ATOM 3600 C C . SER B 1 48 ? 8.327 3.127 48.645 1.00 60.01 45 SER B C 1
ATOM 3601 O O . SER B 1 48 ? 7.921 4.285 48.590 1.00 60.99 45 SER B O 1
ATOM 3604 N N . LYS B 1 49 ? 9.609 2.811 48.452 1.00 57.39 46 LYS B N 1
ATOM 3605 C CA . LYS B 1 49 ? 10.606 3.861 48.197 1.00 55.38 46 LYS B CA 1
ATOM 3606 C C . LYS B 1 49 ? 11.328 3.622 46.874 1.00 52.36 46 LYS B C 1
ATOM 3607 O O . LYS B 1 49 ? 11.332 4.481 45.992 1.00 51.44 46 LYS B O 1
ATOM 3613 N N . GLU B 1 50 ? 11.903 2.430 46.775 1.00 49.87 47 GLU B N 1
ATOM 3614 C CA . GLU B 1 50 ? 12.611 1.916 45.606 1.00 47.97 47 GLU B CA 1
ATOM 3615 C C . GLU B 1 50 ? 11.760 1.689 44.374 1.00 45.81 47 GLU B C 1
ATOM 3616 O O . GLU B 1 50 ? 10.554 1.455 44.485 1.00 46.62 47 GLU B O 1
ATOM 3622 N N . ALA B 1 51 ? 12.396 1.715 43.208 1.00 41.97 48 ALA B N 1
ATOM 3623 C CA . ALA B 1 51 ? 11.759 1.228 41.983 1.00 40.89 48 ALA B CA 1
ATOM 3624 C C . ALA B 1 51 ? 11.659 -0.298 42.063 1.00 39.40 48 ALA B C 1
ATOM 3625 O O . ALA B 1 51 ? 12.570 -0.963 42.469 1.00 37.34 48 ALA B O 1
ATOM 3627 N N . LEU B 1 52 ? 10.539 -0.844 41.655 1.00 39.53 49 LEU B N 1
ATOM 3628 C CA . LEU B 1 52 ? 10.277 -2.240 41.900 1.00 39.34 49 LEU B CA 1
ATOM 3629 C C . LEU B 1 52 ? 10.605 -3.091 40.698 1.00 38.19 49 LEU B C 1
ATOM 3630 O O . LEU B 1 52 ? 10.338 -2.695 39.559 1.00 36.61 49 LEU B O 1
ATOM 3635 N N . GLU B 1 53 ? 11.190 -4.257 40.974 1.00 38.02 50 GLU B N 1
ATOM 3636 C CA . GLU B 1 53 ? 11.403 -5.278 39.929 1.00 38.83 50 GLU B CA 1
ATOM 3637 C C . GLU B 1 53 ? 10.186 -6.187 39.934 1.00 38.25 50 GLU B C 1
ATOM 3638 O O . GLU B 1 53 ? 9.669 -6.462 40.989 1.00 38.75 50 GLU B O 1
ATOM 3644 N N . LEU B 1 54 ? 9.733 -6.622 38.760 1.00 37.73 51 LEU B N 1
ATOM 3645 C CA . LEU B 1 54 ? 8.651 -7.610 38.652 1.00 38.48 51 LEU B CA 1
ATOM 3646 C C . LEU B 1 54 ? 9.167 -9.043 38.842 1.00 37.50 51 LEU B C 1
ATOM 3647 O O . LEU B 1 54 ? 10.125 -9.480 38.169 1.00 36.30 51 LEU B O 1
ATOM 3652 N N . ARG B 1 55 ? 8.524 -9.763 39.748 1.00 37.28 52 ARG B N 1
ATOM 3653 C CA . ARG B 1 55 ? 8.733 -11.201 39.954 1.00 37.22 52 ARG B CA 1
ATOM 3654 C C . ARG B 1 55 ? 7.391 -11.927 39.764 1.00 38.37 52 ARG B C 1
ATOM 3655 O O . ARG B 1 55 ? 6.346 -11.378 40.053 1.00 38.01 52 ARG B O 1
ATOM 3663 N N . ASP B 1 56 ? 7.432 -13.157 39.278 1.00 39.37 53 ASP B N 1
ATOM 3664 C CA . ASP B 1 56 ? 6.215 -13.871 38.906 1.00 41.00 53 ASP B CA 1
ATOM 3665 C C . ASP B 1 56 ? 5.443 -14.426 40.101 1.00 41.92 53 ASP B C 1
ATOM 3666 O O . ASP B 1 56 ? 4.237 -14.577 40.020 1.00 42.23 53 ASP B O 1
ATOM 3671 N N . ASN B 1 57 ? 6.142 -14.765 41.184 1.00 42.46 54 ASN B N 1
ATOM 3672 C CA . ASN B 1 57 ? 5.493 -15.393 42.343 1.00 44.60 54 ASN B CA 1
ATOM 3673 C C . ASN B 1 57 ? 4.632 -16.597 41.974 1.00 45.08 54 ASN B C 1
ATOM 3674 O O . ASN B 1 57 ? 3.473 -16.692 42.397 1.00 46.33 54 ASN B O 1
ATOM 3679 N N . ASP B 1 58 ? 5.179 -17.508 41.174 1.00 44.47 55 ASP B N 1
ATOM 3680 C CA . ASP B 1 58 ? 4.480 -18.748 40.898 1.00 45.80 55 ASP B CA 1
ATOM 3681 C C . ASP B 1 58 ? 5.406 -19.906 41.270 1.00 44.93 55 ASP B C 1
ATOM 3682 O O . ASP B 1 58 ? 6.380 -19.728 42.001 1.00 44.27 55 ASP B O 1
ATOM 3687 N N . GLU B 1 59 ? 5.071 -21.093 40.800 1.00 45.40 56 GLU B N 1
ATOM 3688 C CA A GLU B 1 59 ? 5.762 -22.307 41.232 0.60 45.44 56 GLU B CA 1
ATOM 3689 C CA B GLU B 1 59 ? 5.761 -22.336 41.189 0.40 45.10 56 GLU B CA 1
ATOM 3690 C C . GLU B 1 59 ? 7.219 -22.393 40.749 1.00 43.09 56 GLU B C 1
ATOM 3691 O O . GLU B 1 59 ? 8.010 -23.109 41.326 1.00 42.85 56 GLU B O 1
ATOM 3702 N N . ARG B 1 60 ? 7.560 -21.655 39.704 1.00 40.79 57 ARG B N 1
ATOM 3703 C CA . ARG B 1 60 ? 8.941 -21.677 39.138 1.00 38.15 57 ARG B CA 1
ATOM 3704 C C . ARG B 1 60 ? 9.941 -20.948 40.023 1.00 36.74 57 ARG B C 1
ATOM 3705 O O . ARG B 1 60 ? 9.677 -19.868 40.489 1.00 35.90 57 ARG B O 1
ATOM 3713 N N . PHE B 1 61 ? 11.096 -21.552 40.251 1.00 36.27 58 PHE B N 1
ATOM 3714 C CA . PHE B 1 61 ? 12.236 -20.879 40.907 1.00 35.40 58 PHE B CA 1
ATOM 3715 C C . PHE B 1 61 ? 11.869 -20.198 42.251 1.00 35.94 58 PHE B C 1
ATOM 3716 O O . PHE B 1 61 ? 12.374 -19.094 42.573 1.00 34.79 58 PHE B O 1
ATOM 3724 N N . GLY B 1 62 ? 10.968 -20.822 42.998 1.00 37.02 59 GLY B N 1
ATOM 3725 C CA . GLY B 1 62 ? 10.552 -20.351 44.307 1.00 38.27 59 GLY B CA 1
ATOM 3726 C C . GLY B 1 62 ? 9.845 -19.012 44.277 1.00 38.57 59 GLY B C 1
ATOM 3727 O O . GLY B 1 62 ? 10.019 -18.200 45.187 1.00 38.15 59 GLY B O 1
ATOM 3728 N N . GLY B 1 63 ? 9.076 -18.775 43.220 1.00 38.88 60 GLY B N 1
ATOM 3729 C CA . GLY B 1 63 ? 8.359 -17.513 43.050 1.00 38.72 60 GLY B CA 1
ATOM 3730 C C . GLY B 1 63 ? 9.185 -16.399 42.453 1.00 37.58 60 GLY B C 1
ATOM 3731 O O . GLY B 1 63 ? 8.733 -15.259 42.380 1.00 36.96 60 GLY B O 1
ATOM 3732 N N . LYS B 1 64 ? 10.394 -16.715 41.998 1.00 36.34 61 LYS B N 1
ATOM 3733 C CA . LYS B 1 64 ? 11.293 -15.675 41.553 1.00 35.40 61 LYS B CA 1
ATOM 3734 C C . LYS B 1 64 ? 11.478 -15.575 40.015 1.00 34.67 61 LYS B C 1
ATOM 3735 O O . LYS B 1 64 ? 12.358 -14.818 39.540 1.00 33.35 61 LYS B O 1
ATOM 3741 N N . GLY B 1 65 ? 10.635 -16.265 39.241 1.00 33.47 62 GLY B N 1
ATOM 3742 C CA . GLY B 1 65 ? 10.710 -16.122 37.790 1.00 33.22 62 GLY B CA 1
ATOM 3743 C C . GLY B 1 65 ? 10.517 -14.676 37.330 1.00 32.67 62 GLY B C 1
ATOM 3744 O O . GLY B 1 65 ? 9.872 -13.889 38.036 1.00 33.44 62 GLY B O 1
ATOM 3745 N N . VAL B 1 66 ? 11.085 -14.312 36.171 1.00 31.97 63 VAL B N 1
ATOM 3746 C CA . VAL B 1 66 ? 10.940 -12.953 35.622 1.00 31.00 63 VAL B CA 1
ATOM 3747 C C . VAL B 1 66 ? 10.241 -12.980 34.255 1.00 32.40 63 VAL B C 1
ATOM 3748 O O . VAL B 1 66 ? 10.475 -12.124 33.392 1.00 31.69 63 VAL B O 1
ATOM 3752 N N . LEU B 1 67 ? 9.330 -13.943 34.077 1.00 33.64 64 LEU B N 1
ATOM 3753 C CA . LEU B 1 67 ? 8.663 -14.082 32.782 1.00 34.48 64 LEU B CA 1
ATOM 3754 C C . LEU B 1 67 ? 7.788 -12.907 32.445 1.00 34.64 64 LEU B C 1
ATOM 3755 O O . LEU B 1 67 ? 7.681 -12.588 31.283 1.00 34.26 64 LEU B O 1
ATOM 3760 N N . LYS B 1 68 ? 7.170 -12.269 33.434 1.00 35.40 65 LYS B N 1
ATOM 3761 C CA . LYS B 1 68 ? 6.313 -11.098 33.144 1.00 36.40 65 LYS B CA 1
ATOM 3762 C C . LYS B 1 68 ? 7.182 -9.866 32.753 1.00 34.27 65 LYS B C 1
ATOM 3763 O O . LYS B 1 68 ? 6.858 -9.116 31.824 1.00 32.66 65 LYS B O 1
ATOM 3769 N N . ALA B 1 69 ? 8.270 -9.655 33.486 1.00 31.97 66 ALA B N 1
ATOM 3770 C CA . ALA B 1 69 ? 9.245 -8.637 33.083 1.00 30.85 66 ALA B CA 1
ATOM 3771 C C . ALA B 1 69 ? 9.657 -8.889 31.644 1.00 29.17 66 ALA B C 1
ATOM 3772 O O . ALA B 1 69 ? 9.598 -7.986 30.817 1.00 29.43 66 ALA B O 1
ATOM 3774 N N . VAL B 1 70 ? 10.042 -10.122 31.348 1.00 28.67 67 VAL B N 1
ATOM 3775 C CA . VAL B 1 70 ? 10.436 -10.512 29.987 1.00 27.96 67 VAL B CA 1
ATOM 3776 C C . VAL B 1 70 ? 9.290 -10.191 29.000 1.00 27.84 67 VAL B C 1
ATOM 3777 O O . VAL B 1 70 ? 9.490 -9.523 27.985 1.00 27.13 67 VAL B O 1
ATOM 3781 N N . ALA B 1 71 ? 8.052 -10.558 29.334 1.00 28.13 68 ALA B N 1
ATOM 3782 C CA . ALA B 1 71 ? 6.918 -10.234 28.464 1.00 27.70 68 ALA B CA 1
ATOM 3783 C C . ALA B 1 71 ? 6.780 -8.733 28.244 1.00 28.50 68 ALA B C 1
ATOM 3784 O O . ALA B 1 71 ? 6.545 -8.255 27.122 1.00 28.96 68 ALA B O 1
ATOM 3786 N N . ASN B 1 72 ? 6.951 -7.955 29.305 1.00 28.91 69 ASN B N 1
ATOM 3787 C CA . ASN B 1 72 ? 6.773 -6.548 29.158 1.00 29.51 69 ASN B CA 1
ATOM 3788 C C . ASN B 1 72 ? 7.807 -5.956 28.167 1.00 29.84 69 ASN B C 1
ATOM 3789 O O . ASN B 1 72 ? 7.503 -5.024 27.416 1.00 29.98 69 ASN B O 1
ATOM 3794 N N . VAL B 1 73 ? 9.027 -6.509 28.132 1.00 29.13 70 VAL B N 1
ATOM 3795 C CA . VAL B 1 73 ? 9.972 -6.058 27.145 1.00 27.91 70 VAL B CA 1
ATOM 3796 C C . VAL B 1 73 ? 9.564 -6.491 25.754 1.00 29.47 70 VAL B C 1
ATOM 3797 O O . VAL B 1 73 ? 9.607 -5.666 24.850 1.00 30.08 70 VAL B O 1
ATOM 3801 N N . ASN B 1 74 ? 9.189 -7.770 25.576 1.00 30.54 71 ASN B N 1
ATOM 3802 C CA . ASN B 1 74 ? 8.975 -8.341 24.236 1.00 31.09 71 ASN B CA 1
ATOM 3803 C C . ASN B 1 74 ? 7.700 -7.767 23.582 1.00 33.79 71 ASN B C 1
ATOM 3804 O O . ASN B 1 74 ? 7.624 -7.661 22.360 1.00 32.07 71 ASN B O 1
ATOM 3809 N N . GLU B 1 75 ? 6.709 -7.407 24.406 1.00 35.49 72 GLU B N 1
ATOM 3810 C CA A GLU B 1 75 ? 5.419 -6.883 23.914 0.60 37.17 72 GLU B CA 1
ATOM 3811 C CA B GLU B 1 75 ? 5.429 -6.878 23.902 0.40 37.14 72 GLU B CA 1
ATOM 3812 C C . GLU B 1 75 ? 5.259 -5.357 24.095 1.00 37.01 72 GLU B C 1
ATOM 3813 O O . GLU B 1 75 ? 5.333 -4.601 23.121 1.00 38.24 72 GLU B O 1
ATOM 3824 N N . THR B 1 76 ? 5.045 -4.905 25.334 1.00 36.43 73 THR B N 1
ATOM 3825 C CA . THR B 1 76 ? 4.709 -3.491 25.622 1.00 36.37 73 THR B CA 1
ATOM 3826 C C . THR B 1 76 ? 5.825 -2.515 25.253 1.00 33.82 73 THR B C 1
ATOM 3827 O O . THR B 1 76 ? 5.615 -1.533 24.567 1.00 32.80 73 THR B O 1
ATOM 3831 N N . ILE B 1 77 ? 7.043 -2.817 25.663 1.00 32.66 74 ILE B N 1
ATOM 3832 C CA . ILE B 1 77 ? 8.123 -1.878 25.412 1.00 31.36 74 ILE B CA 1
ATOM 3833 C C . ILE B 1 77 ? 8.457 -1.917 23.926 1.00 31.94 74 ILE B C 1
ATOM 3834 O O . ILE B 1 77 ? 8.460 -0.871 23.265 1.00 30.93 74 ILE B O 1
ATOM 3839 N N . ALA B 1 78 ? 8.717 -3.125 23.402 1.00 33.00 75 ALA B N 1
ATOM 3840 C CA . ALA B 1 78 ? 8.968 -3.319 21.967 1.00 34.20 75 ALA B CA 1
ATOM 3841 C C . ALA B 1 78 ? 8.053 -2.437 21.138 1.00 36.02 75 ALA B C 1
ATOM 3842 O O . ALA B 1 78 ? 8.530 -1.628 20.353 1.00 36.68 75 ALA B O 1
ATOM 3844 N N . ASP B 1 79 ? 6.742 -2.573 21.339 1.00 38.78 76 ASP B N 1
ATOM 3845 C CA . ASP B 1 79 ? 5.755 -1.866 20.538 1.00 40.91 76 ASP B CA 1
ATOM 3846 C C . ASP B 1 79 ? 5.887 -0.358 20.616 1.00 40.83 76 ASP B C 1
ATOM 3847 O O . ASP B 1 79 ? 5.573 0.344 19.669 1.00 41.94 76 ASP B O 1
ATOM 3852 N N . GLU B 1 80 ? 6.301 0.137 21.771 1.00 39.38 77 GLU B N 1
ATOM 3853 C CA . GLU B 1 80 ? 6.460 1.542 21.990 1.00 38.76 77 GLU B CA 1
ATOM 3854 C C . GLU B 1 80 ? 7.787 2.111 21.466 1.00 37.84 77 GLU B C 1
ATOM 3855 O O . GLU B 1 80 ? 7.806 3.259 21.045 1.00 37.86 77 GLU B O 1
ATOM 3861 N N . ILE B 1 81 ? 8.896 1.359 21.534 1.00 36.00 78 ILE B N 1
ATOM 3862 C CA . ILE B 1 81 ? 10.217 1.948 21.165 1.00 34.81 78 ILE B CA 1
ATOM 3863 C C . ILE B 1 81 ? 10.805 1.612 19.782 1.00 35.69 78 ILE B C 1
ATOM 3864 O O . ILE B 1 81 ? 11.827 2.196 19.406 1.00 35.94 78 ILE B O 1
ATOM 3869 N N . LEU B 1 82 ? 10.210 0.695 19.029 1.00 36.37 79 LEU B N 1
ATOM 3870 C CA . LEU B 1 82 ? 10.768 0.374 17.708 1.00 36.78 79 LEU B CA 1
ATOM 3871 C C . LEU B 1 82 ? 10.636 1.628 16.853 1.00 36.78 79 LEU B C 1
ATOM 3872 O O . LEU B 1 82 ? 9.588 2.234 16.856 1.00 36.94 79 LEU B O 1
ATOM 3877 N N . GLY B 1 83 ? 11.694 2.046 16.168 1.00 35.41 80 GLY B N 1
ATOM 3878 C CA . GLY B 1 83 ? 11.619 3.237 15.337 1.00 36.28 80 GLY B CA 1
ATOM 3879 C C . GLY B 1 83 ? 12.087 4.527 16.008 1.00 36.66 80 GLY B C 1
ATOM 3880 O O . GLY B 1 83 ? 12.202 5.545 15.343 1.00 36.81 80 GLY B O 1
ATOM 3881 N N . LEU B 1 84 ? 12.371 4.496 17.310 1.00 36.08 81 LEU B N 1
ATOM 3882 C CA . LEU B 1 84 ? 12.962 5.644 17.971 1.00 36.37 81 LEU B CA 1
ATOM 3883 C C . LEU B 1 84 ? 14.456 5.759 17.591 1.00 34.99 81 LEU B C 1
ATOM 3884 O O . LEU B 1 84 ? 15.109 4.772 17.341 1.00 34.64 81 LEU B O 1
ATOM 3889 N N . ASP B 1 85 ? 14.947 6.985 17.544 1.00 34.54 82 ASP B N 1
ATOM 3890 C CA . ASP B 1 85 ? 16.370 7.314 17.348 1.00 34.45 82 ASP B CA 1
ATOM 3891 C C . ASP B 1 85 ? 17.243 6.572 18.351 1.00 33.09 82 ASP B C 1
ATOM 3892 O O . ASP B 1 85 ? 17.132 6.789 19.547 1.00 32.78 82 ASP B O 1
ATOM 3897 N N . ALA B 1 86 ? 18.104 5.691 17.848 1.00 32.86 83 ALA B N 1
ATOM 3898 C CA . ALA B 1 86 ? 19.053 4.880 18.668 1.00 31.91 83 ALA B CA 1
ATOM 3899 C C . ALA B 1 86 ? 19.925 5.697 19.618 1.00 30.94 83 ALA B C 1
ATOM 3900 O O . ALA B 1 86 ? 20.293 5.234 20.699 1.00 29.53 83 ALA B O 1
ATOM 3902 N N . PHE B 1 87 ? 20.258 6.912 19.196 1.00 30.34 84 PHE B N 1
ATOM 3903 C CA . PHE B 1 87 ? 21.226 7.749 19.864 1.00 29.70 84 PHE B CA 1
ATOM 3904 C C . PHE B 1 87 ? 20.653 8.749 20.876 1.00 30.22 84 PHE B C 1
ATOM 3905 O O . PHE B 1 87 ? 21.402 9.432 21.544 1.00 29.17 84 PHE B O 1
ATOM 3913 N N . ASN B 1 88 ? 19.322 8.844 20.976 1.00 30.85 85 ASN B N 1
ATOM 3914 C CA . ASN B 1 88 ? 18.709 9.758 21.909 1.00 30.47 85 ASN B CA 1
ATOM 3915 C C . ASN B 1 88 ? 18.313 8.936 23.138 1.00 30.81 85 ASN B C 1
ATOM 3916 O O . ASN B 1 88 ? 17.172 8.438 23.264 1.00 31.63 85 ASN B O 1
ATOM 3921 N N . GLN B 1 89 ? 19.255 8.796 24.038 1.00 29.26 86 GLN B N 1
ATOM 3922 C CA . GLN B 1 89 ? 19.083 7.996 25.220 1.00 29.95 86 GLN B CA 1
ATOM 3923 C C . GLN B 1 89 ? 18.039 8.573 26.155 1.00 31.15 86 GLN B C 1
ATOM 3924 O O . GLN B 1 89 ? 17.368 7.811 26.861 1.00 31.69 86 GLN B O 1
ATOM 3930 N N . THR B 1 90 ? 17.968 9.907 26.206 1.00 30.82 87 THR B N 1
ATOM 3931 C CA . THR B 1 90 ? 17.075 10.609 27.057 1.00 31.56 87 THR B CA 1
ATOM 3932 C C . THR B 1 90 ? 15.625 10.401 26.589 1.00 32.46 87 THR B C 1
ATOM 3933 O O . THR B 1 90 ? 14.745 10.168 27.412 1.00 32.89 87 THR B O 1
ATOM 3937 N N . GLN B 1 91 ? 15.380 10.514 25.283 1.00 32.27 88 GLN B N 1
ATOM 3938 C CA . GLN B 1 91 ? 14.080 10.217 24.732 1.00 32.92 88 GLN B CA 1
ATOM 3939 C C . GLN B 1 91 ? 13.649 8.754 24.981 1.00 32.94 88 GLN B C 1
ATOM 3940 O O . GLN B 1 91 ? 12.497 8.496 25.279 1.00 31.59 88 GLN B O 1
ATOM 3946 N N . LEU B 1 92 ? 14.554 7.800 24.791 1.00 32.58 89 LEU B N 1
ATOM 3947 C CA . LEU B 1 92 ? 14.225 6.390 25.044 1.00 32.77 89 LEU B CA 1
ATOM 3948 C C . LEU B 1 92 ? 13.863 6.248 26.538 1.00 32.85 89 LEU B C 1
ATOM 3949 O O . LEU B 1 92 ? 12.823 5.658 26.870 1.00 31.49 89 LEU B O 1
ATOM 3954 N N . ASP B 1 93 ? 14.724 6.771 27.430 1.00 31.56 90 ASP B N 1
ATOM 3955 C CA . ASP B 1 93 ? 14.463 6.609 28.865 1.00 32.23 90 ASP B CA 1
ATOM 3956 C C . ASP B 1 93 ? 13.161 7.307 29.325 1.00 33.44 90 ASP B C 1
ATOM 3957 O O . ASP B 1 93 ? 12.429 6.741 30.148 1.00 32.28 90 ASP B O 1
ATOM 3962 N N . ASP B 1 94 ? 12.863 8.498 28.773 1.00 33.91 91 ASP B N 1
ATOM 3963 C CA . ASP B 1 94 ? 11.649 9.237 29.137 1.00 35.61 91 ASP B CA 1
ATOM 3964 C C . ASP B 1 94 ? 10.414 8.554 28.598 1.00 34.54 91 ASP B C 1
ATOM 3965 O O . ASP B 1 94 ? 9.372 8.630 29.206 1.00 34.91 91 ASP B O 1
ATOM 3970 N N . THR B 1 95 ? 10.539 7.917 27.440 1.00 33.60 92 THR B N 1
ATOM 3971 C CA . THR B 1 95 ? 9.485 7.093 26.868 1.00 33.87 92 THR B CA 1
ATOM 3972 C C . THR B 1 95 ? 9.170 5.879 27.750 1.00 34.01 92 THR B C 1
ATOM 3973 O O . THR B 1 95 ? 7.994 5.587 28.021 1.00 33.29 92 THR B O 1
ATOM 3977 N N . LEU B 1 96 ? 10.214 5.195 28.227 1.00 32.05 93 LEU B N 1
ATOM 3978 C CA . LEU B 1 96 ? 10.028 4.105 29.194 1.00 31.53 93 LEU B CA 1
ATOM 3979 C C . LEU B 1 96 ? 9.275 4.610 30.427 1.00 32.98 93 LEU B C 1
ATOM 3980 O O . LEU B 1 96 ? 8.304 3.971 30.849 1.00 31.38 93 LEU B O 1
ATOM 3985 N N . ARG B 1 97 ? 9.675 5.760 30.983 1.00 33.48 94 ARG B N 1
ATOM 3986 C CA A ARG B 1 97 ? 9.017 6.277 32.179 0.60 34.48 94 ARG B CA 1
ATOM 3987 C CA B ARG B 1 97 ? 9.016 6.272 32.194 0.40 34.24 94 ARG B CA 1
ATOM 3988 C C . ARG B 1 97 ? 7.544 6.565 31.942 1.00 35.33 94 ARG B C 1
ATOM 3989 O O . ARG B 1 97 ? 6.708 6.200 32.768 1.00 34.64 94 ARG B O 1
ATOM 4004 N N . GLU B 1 98 ? 7.264 7.236 30.818 1.00 35.57 95 GLU B N 1
ATOM 4005 C CA A GLU B 1 98 ? 5.908 7.611 30.468 0.60 37.32 95 GLU B CA 1
ATOM 4006 C CA B GLU B 1 98 ? 5.912 7.611 30.411 0.40 36.88 95 GLU B CA 1
ATOM 4007 C C . GLU B 1 98 ? 4.989 6.401 30.191 1.00 37.45 95 GLU B C 1
ATOM 4008 O O . GLU B 1 98 ? 3.800 6.402 30.588 1.00 37.99 95 GLU B O 1
ATOM 4019 N N . LEU B 1 99 ? 5.515 5.393 29.512 1.00 36.38 96 LEU B N 1
ATOM 4020 C CA . LEU B 1 99 ? 4.793 4.148 29.257 1.00 37.03 96 LEU B CA 1
ATOM 4021 C C . LEU B 1 99 ? 4.482 3.418 30.571 1.00 37.52 96 LEU B C 1
ATOM 4022 O O . LEU B 1 99 ? 3.358 2.997 30.796 1.00 37.53 96 LEU B O 1
ATOM 4027 N N . ASP B 1 100 ? 5.452 3.318 31.465 1.00 36.70 97 ASP B N 1
ATOM 4028 C CA . ASP B 1 100 ? 5.179 2.734 32.774 1.00 37.16 97 ASP B CA 1
ATOM 4029 C C . ASP B 1 100 ? 4.062 3.497 33.495 1.00 38.20 97 ASP B C 1
ATOM 4030 O O . ASP B 1 100 ? 3.101 2.899 34.003 1.00 39.45 97 ASP B O 1
ATOM 4035 N N . GLY B 1 101 ? 4.180 4.822 33.536 1.00 38.38 98 GLY B N 1
ATOM 4036 C CA . GLY B 1 101 ? 3.104 5.685 34.084 1.00 39.65 98 GLY B CA 1
ATOM 4037 C C . GLY B 1 101 ? 3.002 5.735 35.603 1.00 39.46 98 GLY B C 1
ATOM 4038 O O . GLY B 1 101 ? 2.101 6.332 36.115 1.00 39.17 98 GLY B O 1
ATOM 4039 N N . THR B 1 102 ? 3.940 5.109 36.314 1.00 39.21 99 THR B N 1
ATOM 4040 C CA . THR B 1 102 ? 3.987 5.182 37.778 1.00 39.82 99 THR B CA 1
ATOM 4041 C C . THR B 1 102 ? 5.287 5.921 38.126 1.00 39.62 99 THR B C 1
ATOM 4042 O O . THR B 1 102 ? 6.010 6.317 37.230 1.00 38.96 99 THR B O 1
ATOM 4046 N N . ASN B 1 103 ? 5.568 6.083 39.421 1.00 40.30 100 ASN B N 1
ATOM 4047 C CA . ASN B 1 103 ? 6.769 6.768 39.886 1.00 40.87 100 ASN B CA 1
ATOM 4048 C C . ASN B 1 103 ? 7.830 5.792 40.438 1.00 39.50 100 ASN B C 1
ATOM 4049 O O . ASN B 1 103 ? 8.818 6.221 41.015 1.00 39.34 100 ASN B O 1
ATOM 4054 N N . ASN B 1 104 ? 7.609 4.486 40.241 1.00 38.33 101 ASN B N 1
ATOM 4055 C CA . ASN B 1 104 ? 8.477 3.451 40.768 1.00 36.93 101 ASN B CA 1
ATOM 4056 C C . ASN B 1 104 ? 8.523 2.218 39.870 1.00 35.68 101 ASN B C 1
ATOM 4057 O O . ASN B 1 104 ? 8.806 1.121 40.341 1.00 35.42 101 ASN B O 1
ATOM 4062 N N . TYR B 1 105 ? 8.254 2.401 38.578 1.00 35.00 102 TYR B N 1
ATOM 4063 C CA . TYR B 1 105 ? 8.196 1.278 37.611 1.00 33.93 102 TYR B CA 1
ATOM 4064 C C . TYR B 1 105 ? 7.423 0.061 38.094 1.00 34.49 102 TYR B C 1
ATOM 4065 O O . TYR B 1 105 ? 7.791 -1.063 37.817 1.00 33.30 102 TYR B O 1
ATOM 4074 N N . SER B 1 106 ? 6.317 0.291 38.788 1.00 36.64 103 SER B N 1
ATOM 4075 C CA . SER B 1 106 ? 5.537 -0.848 39.327 1.00 37.69 103 SER B CA 1
ATOM 4076 C C . SER B 1 106 ? 4.688 -1.525 38.249 1.00 38.39 103 SER B C 1
ATOM 4077 O O . SER B 1 106 ? 4.176 -2.625 38.483 1.00 39.90 103 SER B O 1
ATOM 4080 N N . ASN B 1 107 ? 4.581 -0.896 37.072 1.00 37.77 104 ASN B N 1
ATOM 4081 C CA . ASN B 1 107 ? 3.906 -1.497 35.918 1.00 37.68 104 ASN B CA 1
ATOM 4082 C C . ASN B 1 107 ? 4.796 -2.328 35.040 1.00 36.96 104 ASN B C 1
ATOM 4083 O O . ASN B 1 107 ? 4.548 -3.510 34.877 1.00 36.58 104 ASN B O 1
ATOM 4088 N N . LEU B 1 108 ? 5.863 -1.737 34.484 1.00 35.76 105 LEU B N 1
ATOM 4089 C CA . LEU B 1 108 ? 6.695 -2.481 33.558 1.00 35.24 105 LEU B CA 1
ATOM 4090 C C . LEU B 1 108 ? 7.690 -3.349 34.323 1.00 35.24 105 LEU B C 1
ATOM 4091 O O . LEU B 1 108 ? 8.071 -4.448 33.848 1.00 35.80 105 LEU B O 1
ATOM 4096 N N . GLY B 1 109 ? 8.093 -2.856 35.495 1.00 34.63 106 GLY B N 1
ATOM 4097 C CA . GLY B 1 109 ? 9.173 -3.419 36.279 1.00 34.02 106 GLY B CA 1
ATOM 4098 C C . GLY B 1 109 ? 10.538 -2.839 35.911 1.00 32.53 106 GLY B C 1
ATOM 4099 O O . GLY B 1 109 ? 10.911 -2.804 34.756 1.00 32.94 106 GLY B O 1
ATOM 4100 N N . ALA B 1 110 ? 11.293 -2.422 36.912 1.00 31.63 107 ALA B N 1
ATOM 4101 C CA . ALA B 1 110 ? 12.610 -1.822 36.713 1.00 30.29 107 ALA B CA 1
ATOM 4102 C C . ALA B 1 110 ? 13.596 -2.790 36.058 1.00 29.33 107 ALA B C 1
ATOM 4103 O O . ALA B 1 110 ? 14.551 -2.352 35.418 1.00 29.76 107 ALA B O 1
ATOM 4105 N N . ASN B 1 111 ? 13.409 -4.093 36.287 1.00 30.12 108 ASN B N 1
ATOM 4106 C CA . ASN B 1 111 ? 14.122 -5.164 35.584 1.00 30.10 108 ASN B CA 1
ATOM 4107 C C . ASN B 1 111 ? 13.825 -5.215 34.063 1.00 30.83 108 ASN B C 1
ATOM 4108 O O . ASN B 1 111 ? 14.712 -5.514 33.294 1.00 33.78 108 ASN B O 1
ATOM 4113 N N . ALA B 1 112 ? 12.634 -4.837 33.630 1.00 30.99 109 ALA B N 1
ATOM 4114 C CA . ALA B 1 112 ? 12.323 -4.626 32.232 1.00 30.24 109 ALA B CA 1
ATOM 4115 C C . ALA B 1 112 ? 12.955 -3.337 31.650 1.00 29.89 109 ALA B C 1
ATOM 4116 O O . ALA B 1 112 ? 13.542 -3.343 30.545 1.00 29.84 109 ALA B O 1
ATOM 4118 N N . THR B 1 113 ? 12.868 -2.230 32.384 1.00 29.97 110 THR B N 1
ATOM 4119 C CA . THR B 1 113 ? 13.244 -0.942 31.823 1.00 28.43 110 THR B CA 1
ATOM 4120 C C . THR B 1 113 ? 14.784 -0.808 31.814 1.00 29.08 110 THR B C 1
ATOM 4121 O O . THR B 1 113 ? 15.349 -0.357 30.823 1.00 28.16 110 THR B O 1
ATOM 4125 N N . LEU B 1 114 ? 15.460 -1.240 32.865 1.00 28.88 111 LEU B N 1
ATOM 4126 C CA . LEU B 1 114 ? 16.913 -1.009 32.916 1.00 29.49 111 LEU B CA 1
ATOM 4127 C C . LEU B 1 114 ? 17.614 -1.837 31.858 1.00 29.10 111 LEU B C 1
ATOM 4128 O O . LEU B 1 114 ? 18.538 -1.360 31.198 1.00 30.14 111 LEU B O 1
ATOM 4133 N N . GLY B 1 115 ? 17.197 -3.078 31.676 1.00 29.29 112 GLY B N 1
ATOM 4134 C CA . GLY B 1 115 ? 17.867 -3.921 30.696 1.00 28.28 112 GLY B CA 1
ATOM 4135 C C . GLY B 1 115 ? 17.787 -3.305 29.306 1.00 27.70 112 GLY B C 1
ATOM 4136 O O . GLY B 1 115 ? 18.765 -3.318 28.551 1.00 27.38 112 GLY B O 1
ATOM 4137 N N . VAL B 1 116 ? 16.599 -2.844 28.940 1.00 27.05 113 VAL B N 1
ATOM 4138 C CA . VAL B 1 116 ? 16.383 -2.173 27.635 1.00 27.86 113 VAL B CA 1
ATOM 4139 C C . VAL B 1 116 ? 17.166 -0.860 27.512 1.00 26.88 113 VAL B C 1
ATOM 4140 O O . VAL B 1 116 ? 17.656 -0.550 26.466 1.00 26.49 113 VAL B O 1
ATOM 4144 N N . SER B 1 117 ? 17.211 -0.094 28.592 1.00 27.63 114 SER B N 1
ATOM 4145 C CA . SER B 1 117 ? 17.965 1.146 28.677 1.00 27.52 114 SER B CA 1
ATOM 4146 C C . SER B 1 117 ? 19.484 0.897 28.467 1.00 27.71 114 SER B C 1
ATOM 4147 O O . SER B 1 117 ? 20.118 1.579 27.657 1.00 28.71 114 SER B O 1
ATOM 4150 N N . MET B 1 118 ? 20.055 -0.065 29.195 1.00 26.78 115 MET B N 1
ATOM 4151 C CA . MET B 1 118 ? 21.485 -0.428 29.034 1.00 27.15 115 MET B CA 1
ATOM 4152 C C . MET B 1 118 ? 21.774 -1.076 27.672 1.00 27.25 115 MET B C 1
ATOM 4153 O O . MET B 1 118 ? 22.827 -0.866 27.072 1.00 27.67 115 MET B O 1
ATOM 4158 N N . ALA B 1 119 ? 20.870 -1.928 27.220 1.00 26.80 116 ALA B N 1
ATOM 4159 C CA . ALA B 1 119 ? 21.059 -2.649 25.966 1.00 26.77 116 ALA B CA 1
ATOM 4160 C C . ALA B 1 119 ? 21.095 -1.647 24.803 1.00 26.80 116 ALA B C 1
ATOM 4161 O O . ALA B 1 119 ? 21.932 -1.775 23.910 1.00 27.56 116 ALA B O 1
ATOM 4163 N N . THR B 1 120 ? 20.191 -0.650 24.815 1.00 27.04 117 THR B N 1
ATOM 4164 C CA . THR B 1 120 ? 20.162 0.347 23.741 1.00 26.27 117 THR B CA 1
ATOM 4165 C C . THR B 1 120 ? 21.471 1.151 23.672 1.00 26.48 117 THR B C 1
ATOM 4166 O O . THR B 1 120 ? 21.956 1.399 22.602 1.00 26.33 117 THR B O 1
ATOM 4170 N N . ALA B 1 121 ? 22.002 1.532 24.831 1.00 25.95 118 ALA B N 1
ATOM 4171 C CA . ALA B 1 121 ? 23.207 2.306 24.950 1.00 26.17 118 ALA B CA 1
ATOM 4172 C C . ALA B 1 121 ? 24.397 1.520 24.392 1.00 25.84 118 ALA B C 1
ATOM 4173 O O . ALA B 1 121 ? 25.191 2.058 23.657 1.00 27.68 118 ALA B O 1
ATOM 4175 N N . ARG B 1 122 ? 24.506 0.253 24.761 1.00 25.45 119 ARG B N 1
ATOM 4176 C CA . ARG B 1 122 ? 25.509 -0.634 24.224 1.00 25.45 119 ARG B CA 1
ATOM 4177 C C . ARG B 1 122 ? 25.401 -0.800 22.709 1.00 24.60 119 ARG B C 1
ATOM 4178 O O . ARG B 1 122 ? 26.393 -0.864 22.029 1.00 22.64 119 ARG B O 1
ATOM 4186 N N . ALA B 1 123 ? 24.186 -0.868 22.198 1.00 24.09 120 ALA B N 1
ATOM 4187 C CA . ALA B 1 123 ? 23.953 -1.047 20.776 1.00 24.46 120 ALA B CA 1
ATOM 4188 C C . ALA B 1 123 ? 24.389 0.186 20.015 1.00 25.01 120 ALA B C 1
ATOM 4189 O O . ALA B 1 123 ? 24.994 0.083 18.937 1.00 25.86 120 ALA B O 1
ATOM 4191 N N . ALA B 1 124 ? 24.058 1.342 20.573 1.00 25.52 121 ALA B N 1
ATOM 4192 C CA . ALA B 1 124 ? 24.492 2.635 20.058 1.00 25.60 121 ALA B CA 1
ATOM 4193 C C . ALA B 1 124 ? 26.028 2.732 20.050 1.00 24.98 121 ALA B C 1
ATOM 4194 O O . ALA B 1 124 ? 26.623 3.066 19.058 1.00 24.67 121 ALA B O 1
ATOM 4196 N N . ALA B 1 125 ? 26.665 2.432 21.166 1.00 23.97 122 ALA B N 1
ATOM 4197 C CA . ALA B 1 125 ? 28.132 2.478 21.219 1.00 24.70 122 ALA B CA 1
ATOM 4198 C C . ALA B 1 125 ? 28.741 1.528 20.168 1.00 26.45 122 ALA B C 1
ATOM 4199 O O . ALA B 1 125 ? 29.673 1.924 19.487 1.00 26.57 122 ALA B O 1
ATOM 4201 N N . ALA B 1 126 ? 28.170 0.317 20.007 1.00 27.48 123 ALA B N 1
ATOM 4202 C CA . ALA B 1 126 ? 28.654 -0.672 19.025 1.00 27.73 123 ALA B CA 1
ATOM 4203 C C . ALA B 1 126 ? 28.579 -0.127 17.608 1.00 28.62 123 ALA B C 1
ATOM 4204 O O . ALA B 1 126 ? 29.515 -0.237 16.844 1.00 30.14 123 ALA B O 1
ATOM 4206 N N . ALA B 1 127 ? 27.474 0.490 17.273 1.00 28.80 124 ALA B N 1
ATOM 4207 C CA . ALA B 1 127 ? 27.268 1.038 15.947 1.00 29.37 124 ALA B CA 1
ATOM 4208 C C . ALA B 1 127 ? 28.264 2.145 15.616 1.00 29.63 124 ALA B C 1
ATOM 4209 O O . ALA B 1 127 ? 28.531 2.422 14.451 1.00 30.46 124 ALA B O 1
ATOM 4211 N N . LEU B 1 128 ? 28.747 2.835 16.633 1.00 29.92 125 LEU B N 1
ATOM 4212 C CA . LEU B 1 128 ? 29.753 3.865 16.449 1.00 30.61 125 LEU B CA 1
ATOM 4213 C C . LEU B 1 128 ? 31.166 3.290 16.544 1.00 30.16 125 LEU B C 1
ATOM 4214 O O . LEU B 1 128 ? 32.136 3.998 16.324 1.00 31.31 125 LEU B O 1
ATOM 4219 N N . GLY B 1 129 ? 31.298 2.037 16.947 1.00 29.89 126 GLY B N 1
ATOM 4220 C CA . GLY B 1 129 ? 32.615 1.460 17.190 1.00 30.32 126 GLY B CA 1
ATOM 4221 C C . GLY B 1 129 ? 33.302 2.065 18.385 1.00 30.20 126 GLY B C 1
ATOM 4222 O O . GLY B 1 129 ? 34.564 2.110 18.475 1.00 30.91 126 GLY B O 1
ATOM 4223 N N . MET B 1 130 ? 32.492 2.526 19.323 1.00 28.49 127 MET B N 1
ATOM 4224 C CA A MET B 1 130 ? 33.063 3.203 20.489 0.60 28.83 127 MET B CA 1
ATOM 4225 C CA B MET B 1 130 ? 32.938 3.279 20.504 0.40 28.77 127 MET B CA 1
ATOM 4226 C C . MET B 1 130 ? 32.794 2.419 21.774 1.00 27.35 127 MET B C 1
ATOM 4227 O O . MET B 1 130 ? 31.717 1.814 21.968 1.00 26.41 127 MET B O 1
ATOM 4236 N N . PRO B 1 131 ? 33.771 2.455 22.683 1.00 26.67 128 PRO B N 1
ATOM 4237 C CA . PRO B 1 131 ? 33.536 1.843 23.994 1.00 26.09 128 PRO B CA 1
ATOM 4238 C C . PRO B 1 131 ? 32.373 2.490 24.725 1.00 26.01 128 PRO B C 1
ATOM 4239 O O . PRO B 1 131 ? 32.140 3.702 24.593 1.00 26.30 128 PRO B O 1
ATOM 4243 N N . LEU B 1 132 ? 31.707 1.711 25.562 1.00 25.11 129 LEU B N 1
ATOM 4244 C CA . LEU B 1 132 ? 30.520 2.167 26.217 1.00 25.26 129 LEU B CA 1
ATOM 4245 C C . LEU B 1 132 ? 30.796 3.423 27.087 1.00 24.88 129 LEU B C 1
ATOM 4246 O O . LEU B 1 132 ? 29.994 4.403 27.101 1.00 23.94 129 LEU B O 1
ATOM 4251 N N . TYR B 1 133 ? 31.886 3.404 27.816 1.00 23.40 130 TYR B N 1
ATOM 4252 C CA . TYR B 1 133 ? 32.164 4.541 28.663 1.00 23.71 130 TYR B CA 1
ATOM 4253 C C . TYR B 1 133 ? 32.366 5.811 27.824 1.00 24.39 130 TYR B C 1
ATOM 4254 O O . TYR B 1 133 ? 32.127 6.890 28.319 1.00 23.97 130 TYR B O 1
ATOM 4263 N N . ARG B 1 134 ? 32.838 5.698 26.574 1.00 24.89 131 ARG B N 1
ATOM 4264 C CA . ARG B 1 134 ? 32.967 6.901 25.733 1.00 25.31 131 ARG B CA 1
ATOM 4265 C C . ARG B 1 134 ? 31.591 7.360 25.213 1.00 25.19 131 ARG B C 1
ATOM 4266 O O . ARG B 1 134 ? 31.353 8.539 25.044 1.00 25.22 131 ARG B O 1
ATOM 4274 N N . TYR B 1 135 ? 30.700 6.419 24.951 1.00 24.50 132 TYR B N 1
ATOM 4275 C CA . TYR B 1 135 ? 29.365 6.762 24.516 1.00 24.90 132 TYR B CA 1
ATOM 4276 C C . TYR B 1 135 ? 28.617 7.504 25.632 1.00 24.23 132 TYR B C 1
ATOM 4277 O O . TYR B 1 135 ? 27.959 8.455 25.377 1.00 25.23 132 TYR B O 1
ATOM 4286 N N . LEU B 1 136 ? 28.803 7.088 26.871 1.00 24.52 133 LEU B N 1
ATOM 4287 C CA . LEU B 1 136 ? 28.039 7.617 27.977 1.00 24.31 133 LEU B CA 1
ATOM 4288 C C . LEU B 1 136 ? 28.607 8.933 28.503 1.00 24.21 133 LEU B C 1
ATOM 4289 O O . LEU B 1 136 ? 27.845 9.761 28.965 1.00 24.42 133 LEU B O 1
ATOM 4294 N N . GLY B 1 137 ? 29.945 9.093 28.448 1.00 22.53 134 GLY B N 1
ATOM 4295 C CA . GLY B 1 137 ? 30.641 10.224 29.041 1.00 22.64 134 GLY B CA 1
ATOM 4296 C C . GLY B 1 137 ? 31.651 10.958 28.151 1.00 22.32 134 GLY B C 1
ATOM 4297 O O . GLY B 1 137 ? 32.279 11.891 28.600 1.00 23.61 134 GLY B O 1
ATOM 4298 N N . GLY B 1 138 ? 31.767 10.566 26.892 1.00 21.09 135 GLY B N 1
ATOM 4299 C CA . GLY B 1 138 ? 32.493 11.341 25.906 1.00 21.49 135 GLY B CA 1
ATOM 4300 C C . GLY B 1 138 ? 34.001 11.244 26.220 1.00 21.38 135 GLY B C 1
ATOM 4301 O O . GLY B 1 138 ? 34.394 10.456 27.085 1.00 19.86 135 GLY B O 1
ATOM 4302 N N . ALA B 1 139 ? 34.790 12.083 25.559 1.00 22.56 136 ALA B N 1
ATOM 4303 C CA . ALA B 1 139 ? 36.234 12.254 25.797 1.00 24.16 136 ALA B CA 1
ATOM 4304 C C . ALA B 1 139 ? 36.552 12.712 27.231 1.00 24.71 136 ALA B C 1
ATOM 4305 O O . ALA B 1 139 ? 37.661 12.530 27.750 1.00 23.82 136 ALA B O 1
ATOM 4307 N N . ASN B 1 140 ? 35.582 13.357 27.872 1.00 25.63 137 ASN B N 1
ATOM 4308 C CA . ASN B 1 140 ? 35.737 13.733 29.280 1.00 25.81 137 ASN B CA 1
ATOM 4309 C C . ASN B 1 140 ? 35.736 12.536 30.234 1.00 25.58 137 ASN B C 1
ATOM 4310 O O . ASN B 1 140 ? 36.215 12.659 31.358 1.00 26.67 137 ASN B O 1
ATOM 4315 N N . ALA B 1 141 ? 35.223 11.387 29.805 1.00 25.44 138 ALA B N 1
ATOM 4316 C CA . ALA B 1 141 ? 35.275 10.144 30.619 1.00 26.23 138 ALA B CA 1
ATOM 4317 C C . ALA B 1 141 ? 36.700 9.692 30.855 1.00 27.50 138 ALA B C 1
ATOM 4318 O O . ALA B 1 141 ? 37.358 9.253 29.941 1.00 29.20 138 ALA B O 1
ATOM 4320 N N . SER B 1 142 ? 37.174 9.751 32.086 1.00 27.60 139 SER B N 1
ATOM 4321 C CA . SER B 1 142 ? 38.596 9.568 32.292 1.00 27.50 139 SER B CA 1
ATOM 4322 C C . SER B 1 142 ? 39.013 8.780 33.552 1.00 26.70 139 SER B C 1
ATOM 4323 O O . SER B 1 142 ? 40.007 8.027 33.507 1.00 27.64 139 SER B O 1
ATOM 4326 N N . ILE B 1 143 ? 38.318 8.974 34.668 1.00 25.03 140 ILE B N 1
ATOM 4327 C CA . ILE B 1 143 ? 38.844 8.584 35.961 1.00 25.13 140 ILE B CA 1
ATOM 4328 C C . ILE B 1 143 ? 38.562 7.113 36.245 1.00 24.31 140 ILE B C 1
ATOM 4329 O O . ILE B 1 143 ? 37.436 6.685 36.252 1.00 23.31 140 ILE B O 1
ATOM 4334 N N . LEU B 1 144 ? 39.594 6.328 36.488 1.00 25.05 141 LEU B N 1
ATOM 4335 C CA . LEU B 1 144 ? 39.373 4.964 36.994 1.00 25.41 141 LEU B CA 1
ATOM 4336 C C . LEU B 1 144 ? 39.077 5.039 38.505 1.00 26.12 141 LEU B C 1
ATOM 4337 O O . LEU B 1 144 ? 39.790 5.718 39.268 1.00 25.17 141 LEU B O 1
ATOM 4342 N N . PRO B 1 145 ? 37.975 4.394 38.939 1.00 26.21 142 PRO B N 1
ATOM 4343 C CA . PRO B 1 145 ? 37.531 4.581 40.312 1.00 26.81 142 PRO B CA 1
ATOM 4344 C C . PRO B 1 145 ? 38.384 3.842 41.328 1.00 26.34 142 PRO B C 1
ATOM 4345 O O . PRO B 1 145 ? 38.881 2.779 41.023 1.00 26.52 142 PRO B O 1
ATOM 4349 N N . VAL B 1 146 ? 38.506 4.413 42.527 1.00 27.00 143 VAL B N 1
ATOM 4350 C CA . VAL B 1 146 ? 39.085 3.738 43.674 1.00 27.30 143 VAL B CA 1
ATOM 4351 C C . VAL B 1 146 ? 37.997 2.765 44.115 1.00 27.12 143 VAL B C 1
ATOM 4352 O O . VAL B 1 146 ? 36.857 3.173 44.342 1.00 27.95 143 VAL B O 1
ATOM 4356 N N . PRO B 1 147 ? 38.303 1.473 44.122 1.00 26.21 144 PRO B N 1
ATOM 4357 C CA . PRO B 1 147 ? 37.314 0.519 44.575 1.00 27.06 144 PRO B CA 1
ATOM 4358 C C . PRO B 1 147 ? 37.287 0.415 46.111 1.00 28.24 144 PRO B C 1
ATOM 4359 O O . PRO B 1 147 ? 38.356 0.539 46.780 1.00 29.56 144 PRO B O 1
ATOM 4363 N N . MET B 1 148 ? 36.107 0.154 46.645 1.00 28.32 145 MET B N 1
ATOM 4364 C CA . MET B 1 148 ? 35.966 -0.292 48.041 1.00 30.59 145 MET B CA 1
ATOM 4365 C C . MET B 1 148 ? 35.490 -1.762 48.025 1.00 31.46 145 MET B C 1
ATOM 4366 O O . MET B 1 148 ? 34.382 -2.085 47.519 1.00 32.66 145 MET B O 1
ATOM 4371 N N . CYS B 1 149 ? 36.333 -2.617 48.583 1.00 31.27 146 CYS B N 1
ATOM 4372 C CA . CYS B 1 149 ? 36.263 -4.059 48.384 1.00 31.76 146 CYS B CA 1
ATOM 4373 C C . CYS B 1 149 ? 35.838 -4.775 49.672 1.00 32.69 146 CYS B C 1
ATOM 4374 O O . CYS B 1 149 ? 36.611 -4.871 50.625 1.00 30.71 146 CYS B O 1
ATOM 4377 N N . ASN B 1 150 ? 34.602 -5.269 49.672 1.00 33.93 147 ASN B N 1
ATOM 4378 C CA . ASN B 1 150 ? 33.976 -5.907 50.823 1.00 35.74 147 ASN B CA 1
ATOM 4379 C C . ASN B 1 150 ? 34.490 -7.306 51.094 1.00 35.97 147 ASN B C 1
ATOM 4380 O O . ASN B 1 150 ? 33.951 -8.265 50.552 1.00 36.51 147 ASN B O 1
ATOM 4385 N N . ILE B 1 151 ? 35.495 -7.427 51.957 1.00 35.40 148 ILE B N 1
ATOM 4386 C CA . ILE B 1 151 ? 36.119 -8.695 52.121 1.00 35.97 148 ILE B CA 1
ATOM 4387 C C . ILE B 1 151 ? 35.778 -9.401 53.460 1.00 36.51 148 ILE B C 1
ATOM 4388 O O . ILE B 1 151 ? 36.035 -10.588 53.604 1.00 35.35 148 ILE B O 1
ATOM 4393 N N . ILE B 1 152 ? 35.218 -8.670 54.419 1.00 36.96 149 ILE B N 1
ATOM 4394 C CA . ILE B 1 152 ? 34.675 -9.272 55.625 1.00 38.17 149 ILE B CA 1
ATOM 4395 C C . ILE B 1 152 ? 33.237 -8.805 55.827 1.00 38.52 149 ILE B C 1
ATOM 4396 O O . ILE B 1 152 ? 32.958 -7.619 55.773 1.00 38.65 149 ILE B O 1
ATOM 4401 N N . ASN B 1 153 ? 32.342 -9.758 56.043 1.00 39.12 150 ASN B N 1
ATOM 4402 C CA . ASN B 1 153 ? 30.920 -9.527 56.107 1.00 40.11 150 ASN B CA 1
ATOM 4403 C C . ASN B 1 153 ? 30.381 -9.770 57.527 1.00 42.23 150 ASN B C 1
ATOM 4404 O O . ASN B 1 153 ? 30.903 -10.600 58.286 1.00 41.07 150 ASN B O 1
ATOM 4409 N N . GLY B 1 154 ? 29.318 -9.056 57.866 1.00 43.18 151 GLY B N 1
ATOM 4410 C CA . GLY B 1 154 ? 28.574 -9.343 59.067 1.00 45.75 151 GLY B CA 1
ATOM 4411 C C . GLY B 1 154 ? 27.142 -8.940 58.871 1.00 47.19 151 GLY B C 1
ATOM 4412 O O . GLY B 1 154 ? 26.687 -8.824 57.743 1.00 46.23 151 GLY B O 1
ATOM 4413 N N . GLY B 1 155 ? 26.452 -8.707 59.978 1.00 50.36 152 GLY B N 1
ATOM 4414 C CA . GLY B 1 155 ? 25.075 -8.239 59.957 1.00 52.52 152 GLY B CA 1
ATOM 4415 C C . GLY B 1 155 ? 24.112 -9.279 59.442 1.00 54.45 152 GLY B C 1
ATOM 4416 O O . GLY B 1 155 ? 24.232 -10.462 59.764 1.00 54.86 152 GLY B O 1
ATOM 4417 N N . ALA B 1 156 ? 23.137 -8.810 58.665 1.00 56.64 153 ALA B N 1
ATOM 4418 C CA . ALA B 1 156 ? 22.233 -9.672 57.894 1.00 58.46 153 ALA B CA 1
ATOM 4419 C C . ALA B 1 156 ? 22.954 -10.450 56.766 1.00 59.01 153 ALA B C 1
ATOM 4420 O O . ALA B 1 156 ? 22.414 -11.440 56.274 1.00 58.99 153 ALA B O 1
ATOM 4422 N N . HIS B 1 157 ? 24.147 -9.988 56.354 1.00 59.90 154 HIS B N 1
ATOM 4423 C CA . HIS B 1 157 ? 24.969 -10.659 55.305 1.00 60.58 154 HIS B CA 1
ATOM 4424 C C . HIS B 1 157 ? 25.741 -11.909 55.791 1.00 61.27 154 HIS B C 1
ATOM 4425 O O . HIS B 1 157 ? 26.535 -12.505 55.032 1.00 61.47 154 HIS B O 1
ATOM 4432 N N . ALA B 1 158 ? 25.512 -12.290 57.044 1.00 62.48 155 ALA B N 1
ATOM 4433 C CA . ALA B 1 158 ? 26.215 -13.393 57.670 1.00 62.90 155 ALA B CA 1
ATOM 4434 C C . ALA B 1 158 ? 25.303 -13.963 58.717 1.00 63.75 155 ALA B C 1
ATOM 4435 O O . ALA B 1 158 ? 24.157 -13.527 58.854 1.00 63.91 155 ALA B O 1
ATOM 4437 N N . ASN B 1 159 ? 25.805 -14.961 59.430 1.00 64.30 156 ASN B N 1
ATOM 4438 C CA . ASN B 1 159 ? 25.201 -15.369 60.689 1.00 65.40 156 ASN B CA 1
ATOM 4439 C C . ASN B 1 159 ? 26.277 -15.483 61.747 1.00 65.25 156 ASN B C 1
ATOM 4440 O O . ASN B 1 159 ? 26.622 -16.586 62.183 1.00 65.65 156 ASN B O 1
ATOM 4445 N N . ASN B 1 160 ? 26.800 -14.310 62.131 1.00 64.28 157 ASN B N 1
ATOM 4446 C CA . ASN B 1 160 ? 27.792 -14.154 63.211 1.00 63.80 157 ASN B CA 1
ATOM 4447 C C . ASN B 1 160 ? 27.297 -13.171 64.284 1.00 62.99 157 ASN B C 1
ATOM 4448 O O . ASN B 1 160 ? 26.090 -12.899 64.372 1.00 63.05 157 ASN B O 1
ATOM 4453 N N . ASN B 1 161 ? 28.228 -12.677 65.106 1.00 61.87 158 ASN B N 1
ATOM 4454 C CA . ASN B 1 161 ? 27.972 -11.644 66.123 1.00 61.02 158 ASN B CA 1
ATOM 4455 C C . ASN B 1 161 ? 28.476 -10.257 65.715 1.00 58.43 158 ASN B C 1
ATOM 4456 O O . ASN B 1 161 ? 28.668 -9.357 66.569 1.00 58.92 158 ASN B O 1
ATOM 4461 N N . VAL B 1 162 ? 28.740 -10.093 64.421 1.00 54.33 159 VAL B N 1
ATOM 4462 C CA . VAL B 1 162 ? 29.196 -8.829 63.922 1.00 51.64 159 VAL B CA 1
ATOM 4463 C C . VAL B 1 162 ? 27.927 -8.104 63.479 1.00 50.01 159 VAL B C 1
ATOM 4464 O O . VAL B 1 162 ? 27.110 -8.660 62.778 1.00 49.31 159 VAL B O 1
ATOM 4468 N N . ASP B 1 163 ? 27.737 -6.879 63.941 1.00 48.95 160 ASP B N 1
ATOM 4469 C CA . ASP B 1 163 ? 26.548 -6.104 63.584 1.00 48.41 160 ASP B CA 1
ATOM 4470 C C . ASP B 1 163 ? 26.689 -5.403 62.226 1.00 46.29 160 ASP B C 1
ATOM 4471 O O . ASP B 1 163 ? 25.739 -5.296 61.476 1.00 46.27 160 ASP B O 1
ATOM 4476 N N . PHE B 1 164 ? 27.872 -4.885 61.931 1.00 44.65 161 PHE B N 1
ATOM 4477 C CA . PHE B 1 164 ? 28.083 -4.144 60.693 1.00 43.00 161 PHE B CA 1
ATOM 4478 C C . PHE B 1 164 ? 28.065 -5.119 59.505 1.00 41.54 161 PHE B C 1
ATOM 4479 O O . PHE B 1 164 ? 28.515 -6.265 59.621 1.00 40.27 161 PHE B O 1
ATOM 4487 N N . GLN B 1 165 ? 27.556 -4.635 58.367 1.00 40.13 162 GLN B N 1
ATOM 4488 C CA . GLN B 1 165 ? 27.309 -5.480 57.215 1.00 38.75 162 GLN B CA 1
ATOM 4489 C C . GLN B 1 165 ? 28.504 -5.676 56.315 1.00 37.18 162 GLN B C 1
ATOM 4490 O O . GLN B 1 165 ? 28.743 -6.783 55.863 1.00 36.93 162 GLN B O 1
ATOM 4496 N N . GLU B 1 166 ? 29.242 -4.611 56.023 1.00 36.03 163 GLU B N 1
ATOM 4497 C CA . GLU B 1 166 ? 30.336 -4.697 55.049 1.00 34.17 163 GLU B CA 1
ATOM 4498 C C . GLU B 1 166 ? 31.603 -4.057 55.570 1.00 33.32 163 GLU B C 1
ATOM 4499 O O . GLU B 1 166 ? 31.587 -2.895 55.979 1.00 33.55 163 GLU B O 1
ATOM 4505 N N . PHE B 1 167 ? 32.704 -4.793 55.541 1.00 32.73 164 PHE B N 1
ATOM 4506 C CA . PHE B 1 167 ? 33.995 -4.247 55.937 1.00 32.88 164 PHE B CA 1
ATOM 4507 C C . PHE B 1 167 ? 34.888 -4.241 54.731 1.00 32.31 164 PHE B C 1
ATOM 4508 O O . PHE B 1 167 ? 35.177 -5.303 54.215 1.00 32.61 164 PHE B O 1
ATOM 4516 N N . MET B 1 168 ? 35.317 -3.047 54.276 1.00 31.93 165 MET B N 1
ATOM 4517 C CA . MET B 1 168 ? 35.926 -2.880 52.963 1.00 30.49 165 MET B CA 1
ATOM 4518 C C . MET B 1 168 ? 37.304 -2.289 53.063 1.00 30.86 165 MET B C 1
ATOM 4519 O O . MET B 1 168 ? 37.611 -1.547 54.009 1.00 31.10 165 MET B O 1
ATOM 4524 N N . ILE B 1 169 ? 38.147 -2.627 52.095 1.00 30.34 166 ILE B N 1
ATOM 4525 C CA . ILE B 1 169 ? 39.446 -1.982 51.976 1.00 30.76 166 ILE B CA 1
ATOM 4526 C C . ILE B 1 169 ? 39.439 -1.101 50.716 1.00 30.15 166 ILE B C 1
ATOM 4527 O O . ILE B 1 169 ? 38.796 -1.429 49.712 1.00 31.49 166 ILE B O 1
ATOM 4532 N N . MET B 1 170 ? 40.084 0.049 50.805 1.00 30.58 167 MET B N 1
ATOM 4533 C CA . MET B 1 170 ? 40.115 1.056 49.731 1.00 29.85 167 MET B CA 1
ATOM 4534 C C . MET B 1 170 ? 41.554 1.493 49.470 1.00 29.31 167 MET B C 1
ATOM 4535 O O . MET B 1 170 ? 42.186 2.106 50.349 1.00 28.58 167 MET B O 1
ATOM 4540 N N . PRO B 1 171 ? 42.073 1.183 48.280 1.00 28.47 168 PRO B N 1
ATOM 4541 C CA . PRO B 1 171 ? 43.468 1.455 47.946 1.00 29.45 168 PRO B CA 1
ATOM 4542 C C . PRO B 1 171 ? 43.760 2.831 47.308 1.00 30.18 168 PRO B C 1
ATOM 4543 O O . PRO B 1 171 ? 43.781 2.972 46.084 1.00 30.74 168 PRO B O 1
ATOM 4547 N N . PHE B 1 172 ? 44.048 3.806 48.164 1.00 31.11 169 PHE B N 1
ATOM 4548 C CA . PHE B 1 172 ? 44.288 5.173 47.755 1.00 31.65 169 PHE B CA 1
ATOM 4549 C C . PHE B 1 172 ? 45.757 5.406 47.417 1.00 31.33 169 PHE B C 1
ATOM 4550 O O . PHE B 1 172 ? 46.064 6.192 46.522 1.00 31.52 169 PHE B O 1
ATOM 4558 N N . GLY B 1 173 ? 46.665 4.762 48.121 1.00 31.56 170 GLY B N 1
ATOM 4559 C CA . GLY B 1 173 ? 48.096 5.107 48.041 1.00 32.37 170 GLY B CA 1
ATOM 4560 C C . GLY B 1 173 ? 48.818 4.582 46.835 1.00 33.15 170 GLY B C 1
ATOM 4561 O O . GLY B 1 173 ? 49.889 4.000 46.979 1.00 34.81 170 GLY B O 1
ATOM 4562 N N . PHE B 1 174 ? 48.257 4.804 45.634 1.00 33.14 171 PHE B N 1
ATOM 4563 C CA . PHE B 1 174 ? 48.811 4.277 44.372 1.00 33.00 171 PHE B CA 1
ATOM 4564 C C . PHE B 1 174 ? 48.658 5.254 43.255 1.00 33.20 171 PHE B C 1
ATOM 4565 O O . PHE B 1 174 ? 47.741 6.054 43.261 1.00 34.06 171 PHE B O 1
ATOM 4573 N N . THR B 1 175 ? 49.538 5.180 42.280 1.00 34.44 172 THR B N 1
ATOM 4574 C CA . THR B 1 175 ? 49.426 6.043 41.101 1.00 35.33 172 THR B CA 1
ATOM 4575 C C . THR B 1 175 ? 48.860 5.343 39.899 1.00 34.20 172 THR B C 1
ATOM 4576 O O . THR B 1 175 ? 48.672 5.985 38.882 1.00 34.44 172 THR B O 1
ATOM 4580 N N . SER B 1 176 ? 48.593 4.037 39.988 1.00 33.21 173 SER B N 1
ATOM 4581 C CA . SER B 1 176 ? 47.834 3.364 38.941 1.00 32.43 173 SER B CA 1
ATOM 4582 C C . SER B 1 176 ? 46.792 2.450 39.510 1.00 31.18 173 SER B C 1
ATOM 4583 O O . SER B 1 176 ? 46.985 1.875 40.566 1.00 28.67 173 SER B O 1
ATOM 4586 N N . PHE B 1 177 ? 45.688 2.319 38.774 1.00 30.44 174 PHE B N 1
ATOM 4587 C CA . PHE B 1 177 ? 44.611 1.423 39.140 1.00 29.21 174 PHE B CA 1
ATOM 4588 C C . PHE B 1 177 ? 45.087 -0.017 39.239 1.00 29.60 174 PHE B C 1
ATOM 4589 O O . PHE B 1 177 ? 44.736 -0.711 40.195 1.00 28.92 174 PHE B O 1
ATOM 4597 N N . LYS B 1 178 ? 45.876 -0.496 38.278 1.00 29.37 175 LYS B N 1
ATOM 4598 C CA A LYS B 1 178 ? 46.313 -1.900 38.349 0.60 29.66 175 LYS B CA 1
ATOM 4599 C CA B LYS B 1 178 ? 46.323 -1.892 38.336 0.40 29.66 175 LYS B CA 1
ATOM 4600 C C . LYS B 1 178 ? 47.127 -2.172 39.604 1.00 29.72 175 LYS B C 1
ATOM 4601 O O . LYS B 1 178 ? 46.985 -3.222 40.189 1.00 30.13 175 LYS B O 1
ATOM 4612 N N . GLU B 1 179 ? 47.979 -1.233 40.025 1.00 30.04 176 GLU B N 1
ATOM 4613 C CA . GLU B 1 179 ? 48.780 -1.454 41.231 1.00 29.97 176 GLU B CA 1
ATOM 4614 C C . GLU B 1 179 ? 47.895 -1.425 42.485 1.00 29.47 176 GLU B C 1
ATOM 4615 O O . GLU B 1 179 ? 48.098 -2.198 43.428 1.00 29.31 176 GLU B O 1
ATOM 4621 N N . ALA B 1 180 ? 46.883 -0.569 42.450 1.00 29.10 177 ALA B N 1
ATOM 4622 C CA . ALA B 1 180 ? 45.824 -0.513 43.466 1.00 29.28 177 ALA B CA 1
ATOM 4623 C C . ALA B 1 180 ? 45.057 -1.838 43.540 1.00 28.79 177 ALA B C 1
ATOM 4624 O O . ALA B 1 180 ? 44.838 -2.393 44.639 1.00 29.76 177 ALA B O 1
ATOM 4626 N N . LEU B 1 181 ? 44.650 -2.340 42.380 1.00 27.68 178 LEU B N 1
ATOM 4627 C CA . LEU B 1 181 ? 43.940 -3.609 42.304 1.00 27.03 178 LEU B CA 1
ATOM 4628 C C . LEU B 1 181 ? 44.827 -4.724 42.813 1.00 26.90 178 LEU B C 1
ATOM 4629 O O . LEU B 1 181 ? 44.389 -5.530 43.589 1.00 26.63 178 LEU B O 1
ATOM 4634 N N . ARG B 1 182 ? 46.106 -4.729 42.428 1.00 26.48 179 ARG B N 1
ATOM 4635 C CA . ARG B 1 182 ? 47.032 -5.719 42.942 1.00 26.16 179 ARG B CA 1
ATOM 4636 C C . ARG B 1 182 ? 47.135 -5.742 44.485 1.00 26.36 179 ARG B C 1
ATOM 4637 O O . ARG B 1 182 ? 47.221 -6.859 45.077 1.00 26.46 179 ARG B O 1
ATOM 4645 N N . SER B 1 183 ? 47.191 -4.560 45.121 1.00 26.27 180 SER B N 1
ATOM 4646 C CA . SER B 1 183 ? 47.302 -4.471 46.581 1.00 26.97 180 SER B CA 1
ATOM 4647 C C . SER B 1 183 ? 46.112 -5.123 47.254 1.00 27.08 180 SER B C 1
ATOM 4648 O O . SER B 1 183 ? 46.310 -5.896 48.176 1.00 26.95 180 SER B O 1
ATOM 4651 N N . VAL B 1 184 ? 44.886 -4.823 46.810 1.00 26.18 181 VAL B N 1
ATOM 4652 C CA . VAL B 1 184 ? 43.676 -5.464 47.410 1.00 27.00 181 VAL B CA 1
ATOM 4653 C C . VAL B 1 184 ? 43.613 -6.984 47.118 1.00 27.44 181 VAL B C 1
ATOM 4654 O O . VAL B 1 184 ? 43.223 -7.758 47.977 1.00 28.10 181 VAL B O 1
ATOM 4658 N N . CYS B 1 185 ? 44.132 -7.404 45.975 1.00 27.48 182 CYS B N 1
ATOM 4659 C CA . CYS B 1 185 ? 44.219 -8.809 45.684 1.00 29.18 182 CYS B CA 1
ATOM 4660 C C . CYS B 1 185 ? 45.174 -9.480 46.661 1.00 29.67 182 CYS B C 1
ATOM 4661 O O . CYS B 1 185 ? 44.831 -10.474 47.243 1.00 29.74 182 CYS B O 1
ATOM 4664 N N . GLU B 1 186 ? 46.340 -8.898 46.871 1.00 30.32 183 GLU B N 1
ATOM 4665 C CA . GLU B 1 186 ? 47.321 -9.458 47.781 1.00 30.97 183 GLU B CA 1
ATOM 4666 C C . GLU B 1 186 ? 46.832 -9.488 49.224 1.00 31.58 183 GLU B C 1
ATOM 4667 O O . GLU B 1 186 ? 47.106 -10.454 49.939 1.00 31.96 183 GLU B O 1
ATOM 4673 N N . ILE B 1 187 ? 46.139 -8.433 49.650 1.00 30.65 184 ILE B N 1
ATOM 4674 C CA . ILE B 1 187 ? 45.620 -8.357 50.994 1.00 31.39 184 ILE B CA 1
ATOM 4675 C C . ILE B 1 187 ? 44.533 -9.424 51.219 1.00 32.55 184 ILE B C 1
ATOM 4676 O O . ILE B 1 187 ? 44.493 -10.083 52.271 1.00 32.20 184 ILE B O 1
ATOM 4681 N N . TYR B 1 188 ? 43.639 -9.571 50.247 1.00 32.34 185 TYR B N 1
ATOM 4682 C CA . TYR B 1 188 ? 42.623 -10.617 50.300 1.00 33.16 185 TYR B CA 1
ATOM 4683 C C . TYR B 1 188 ? 43.242 -12.017 50.427 1.00 33.93 185 TYR B C 1
ATOM 4684 O O . TYR B 1 188 ? 42.769 -12.846 51.205 1.00 33.95 185 TYR B O 1
ATOM 4693 N N . ALA B 1 189 ? 44.281 -12.294 49.644 1.00 34.10 186 ALA B N 1
ATOM 4694 C CA . ALA B 1 189 ? 44.952 -13.614 49.722 1.00 34.38 186 ALA B CA 1
ATOM 4695 C C . ALA B 1 189 ? 45.501 -13.873 51.139 1.00 34.83 186 ALA B C 1
ATOM 4696 O O . ALA B 1 189 ? 45.369 -14.979 51.664 1.00 33.91 186 ALA B O 1
ATOM 4698 N N . ILE B 1 190 ? 46.115 -12.837 51.728 1.00 34.91 187 ILE B N 1
ATOM 4699 C CA . ILE B 1 190 ? 46.677 -12.906 53.053 1.00 36.49 187 ILE B CA 1
ATOM 4700 C C . ILE B 1 190 ? 45.585 -13.130 54.085 1.00 37.03 187 ILE B C 1
ATOM 4701 O O . ILE B 1 190 ? 45.753 -13.965 54.970 1.00 37.41 187 ILE B O 1
ATOM 4706 N N . LEU B 1 191 ? 44.457 -12.441 53.939 1.00 36.80 188 LEU B N 1
ATOM 4707 C CA . LEU B 1 191 ? 43.295 -12.632 54.827 1.00 38.17 188 LEU B CA 1
ATOM 4708 C C . LEU B 1 191 ? 42.768 -14.060 54.765 1.00 39.03 188 LEU B C 1
ATOM 4709 O O . LEU B 1 191 ? 42.490 -14.668 55.790 1.00 39.39 188 LEU B O 1
ATOM 4714 N N . LYS B 1 192 ? 42.651 -14.604 53.560 1.00 39.38 189 LYS B N 1
ATOM 4715 C CA . LYS B 1 192 ? 42.236 -15.994 53.385 1.00 40.84 189 LYS B CA 1
ATOM 4716 C C . LYS B 1 192 ? 43.104 -16.954 54.221 1.00 41.59 189 LYS B C 1
ATOM 4717 O O . LYS B 1 192 ? 42.579 -17.777 54.976 1.00 41.19 189 LYS B O 1
ATOM 4723 N N . LYS B 1 193 ? 44.424 -16.827 54.069 1.00 41.73 190 LYS B N 1
ATOM 4724 C CA . LYS B 1 193 ? 45.428 -17.574 54.841 1.00 43.55 190 LYS B CA 1
ATOM 4725 C C . LYS B 1 193 ? 45.303 -17.399 56.363 1.00 44.33 190 LYS B C 1
ATOM 4726 O O . LYS B 1 193 ? 45.331 -18.383 57.119 1.00 44.40 190 LYS B O 1
ATOM 4732 N N . GLU B 1 194 ? 45.187 -16.145 56.799 1.00 44.13 191 GLU B N 1
ATOM 4733 C CA . GLU B 1 194 ? 45.000 -15.822 58.213 1.00 45.79 191 GLU B CA 1
ATOM 4734 C C . GLU B 1 194 ? 43.791 -16.515 58.800 1.00 45.48 191 GLU B C 1
ATOM 4735 O O . GLU B 1 194 ? 43.848 -16.973 59.939 1.00 46.11 191 GLU B O 1
ATOM 4741 N N . LEU B 1 195 ? 42.699 -16.544 58.029 1.00 44.01 192 LEU B N 1
ATOM 4742 C CA . LEU B 1 195 ? 41.466 -17.181 58.450 1.00 44.42 192 LEU B CA 1
ATOM 4743 C C . LEU B 1 195 ? 41.663 -18.695 58.512 1.00 45.77 192 LEU B C 1
ATOM 4744 O O . LEU B 1 195 ? 41.413 -19.300 59.544 1.00 46.11 192 LEU B O 1
ATOM 4749 N N . ALA B 1 196 ? 42.107 -19.286 57.403 1.00 45.99 193 ALA B N 1
ATOM 4750 C CA . ALA B 1 196 ? 42.356 -20.714 57.332 1.00 47.30 193 ALA B CA 1
ATOM 4751 C C . ALA B 1 196 ? 43.214 -21.174 58.512 1.00 49.51 193 ALA B C 1
ATOM 4752 O O . ALA B 1 196 ? 42.892 -22.181 59.160 1.00 50.56 193 ALA B O 1
ATOM 4754 N N . ASN B 1 197 ? 44.271 -20.418 58.818 1.00 50.64 194 ASN B N 1
ATOM 4755 C CA . ASN B 1 197 ? 45.225 -20.811 59.855 1.00 52.20 194 ASN B CA 1
ATOM 4756 C C . ASN B 1 197 ? 44.709 -20.671 61.270 1.00 53.47 194 ASN B C 1
ATOM 4757 O O . ASN B 1 197 ? 45.315 -21.201 62.187 1.00 54.76 194 ASN B O 1
ATOM 4762 N N . SER B 1 198 ? 43.622 -19.936 61.463 1.00 53.18 195 SER B N 1
ATOM 4763 C CA . SER B 1 198 ? 43.005 -19.839 62.776 1.00 54.18 195 SER B CA 1
ATOM 4764 C C . SER B 1 198 ? 41.719 -20.665 62.796 1.00 53.90 195 SER B C 1
ATOM 4765 O O . SER B 1 198 ? 40.875 -20.462 63.654 1.00 55.14 195 SER B O 1
ATOM 4768 N N . GLY B 1 199 ? 41.577 -21.600 61.861 1.00 52.68 196 GLY B N 1
ATOM 4769 C CA . GLY B 1 199 ? 40.407 -22.485 61.826 1.00 52.91 196 GLY B CA 1
ATOM 4770 C C . GLY B 1 199 ? 39.068 -21.842 61.455 1.00 51.71 196 GLY B C 1
ATOM 4771 O O . GLY B 1 199 ? 38.005 -22.340 61.809 1.00 52.22 196 GLY B O 1
ATOM 4772 N N . HIS B 1 200 ? 39.102 -20.736 60.731 1.00 50.33 197 HIS B N 1
ATOM 4773 C CA . HIS B 1 200 ? 37.872 -20.197 60.135 1.00 48.85 197 HIS B CA 1
ATOM 4774 C C . HIS B 1 200 ? 37.654 -20.747 58.730 1.00 47.00 197 HIS B C 1
ATOM 4775 O O . HIS B 1 200 ? 38.593 -21.163 58.051 1.00 46.29 197 HIS B O 1
ATOM 4782 N N . SER B 1 201 ? 36.390 -20.774 58.325 1.00 45.92 198 SER B N 1
ATOM 4783 C CA . SER B 1 201 ? 36.023 -21.098 56.951 1.00 44.81 198 SER B CA 1
ATOM 4784 C C . SER B 1 201 ? 36.648 -20.089 55.970 1.00 42.24 198 SER B C 1
ATOM 4785 O O . SER B 1 201 ? 36.684 -18.901 56.250 1.00 40.71 198 SER B O 1
ATOM 4788 N N . THR B 1 202 ? 37.128 -20.571 54.829 1.00 40.81 199 THR B N 1
ATOM 4789 C CA . THR B 1 202 ? 37.493 -19.705 53.695 1.00 39.03 199 THR B CA 1
ATOM 4790 C C . THR B 1 202 ? 36.377 -19.665 52.591 1.00 37.64 199 THR B C 1
ATOM 4791 O O . THR B 1 202 ? 36.563 -19.096 51.530 1.00 36.26 199 THR B O 1
ATOM 4795 N N . ALA B 1 203 ? 35.212 -20.243 52.865 1.00 37.18 200 ALA B N 1
ATOM 4796 C CA . ALA B 1 203 ? 34.064 -20.181 51.933 1.00 35.93 200 ALA B CA 1
ATOM 4797 C C . ALA B 1 203 ? 33.524 -18.751 51.819 1.00 34.48 200 ALA B C 1
ATOM 4798 O O . ALA B 1 203 ? 33.632 -17.984 52.752 1.00 35.54 200 ALA B O 1
ATOM 4800 N N . LEU B 1 204 ? 32.918 -18.403 50.691 1.00 32.52 201 LEU B N 1
ATOM 4801 C CA . LEU B 1 204 ? 32.576 -17.000 50.389 1.00 31.73 201 LEU B CA 1
ATOM 4802 C C . LEU B 1 204 ? 31.077 -16.659 50.459 1.00 31.33 201 LEU B C 1
ATOM 4803 O O . LEU B 1 204 ? 30.241 -17.476 50.125 1.00 31.33 201 LEU B O 1
ATOM 4808 N N . GLY B 1 205 ? 30.762 -15.441 50.883 1.00 30.33 202 GLY B N 1
ATOM 4809 C CA . GLY B 1 205 ? 29.392 -14.909 50.748 1.00 31.00 202 GLY B CA 1
ATOM 4810 C C . GLY B 1 205 ? 29.089 -14.407 49.330 1.00 30.51 202 GLY B C 1
ATOM 4811 O O . GLY B 1 205 ? 29.875 -14.588 48.392 1.00 29.13 202 GLY B O 1
ATOM 4812 N N . ASP B 1 206 ? 27.929 -13.791 49.175 1.00 31.28 203 ASP B N 1
ATOM 4813 C CA . ASP B 1 206 ? 27.405 -13.412 47.878 1.00 31.48 203 ASP B CA 1
ATOM 4814 C C . ASP B 1 206 ? 28.326 -12.479 47.075 1.00 31.72 203 ASP B C 1
ATOM 4815 O O . ASP B 1 206 ? 28.286 -12.496 45.836 1.00 31.09 203 ASP B O 1
ATOM 4820 N N . GLU B 1 207 ? 29.136 -11.680 47.776 1.00 31.58 204 GLU B N 1
ATOM 4821 C CA . GLU B 1 207 ? 29.990 -10.691 47.148 1.00 31.22 204 GLU B CA 1
ATOM 4822 C C . GLU B 1 207 ? 31.456 -11.073 47.196 1.00 31.01 204 GLU B C 1
ATOM 4823 O O . GLU B 1 207 ? 32.293 -10.276 46.796 1.00 29.33 204 GLU B O 1
ATOM 4829 N N . GLY B 1 208 ? 31.775 -12.293 47.650 1.00 30.50 205 GLY B N 1
ATOM 4830 C CA . GLY B 1 208 ? 33.137 -12.809 47.511 1.00 29.55 205 GLY B CA 1
ATOM 4831 C C . GLY B 1 208 ? 33.998 -12.697 48.752 1.00 30.28 205 GLY B C 1
ATOM 4832 O O . GLY B 1 208 ? 35.173 -13.091 48.738 1.00 31.50 205 GLY B O 1
ATOM 4833 N N . GLY B 1 209 ? 33.421 -12.154 49.808 1.00 30.48 206 GLY B N 1
ATOM 4834 C CA . GLY B 1 209 ? 34.121 -11.891 51.048 1.00 32.14 206 GLY B CA 1
ATOM 4835 C C . GLY B 1 209 ? 33.823 -13.011 52.028 1.00 33.32 206 GLY B C 1
ATOM 4836 O O . GLY B 1 209 ? 33.030 -13.891 51.749 1.00 33.41 206 GLY B O 1
ATOM 4837 N N . PHE B 1 210 ? 34.469 -12.966 53.178 1.00 35.08 207 PHE B N 1
ATOM 4838 C CA . PHE B 1 210 ? 34.415 -14.034 54.170 1.00 35.97 207 PHE B CA 1
ATOM 4839 C C . PHE B 1 210 ? 33.514 -13.624 55.306 1.00 37.86 207 PHE B C 1
ATOM 4840 O O . PHE B 1 210 ? 33.439 -12.422 55.627 1.00 39.23 207 PHE B O 1
ATOM 4848 N N . ALA B 1 211 ? 32.868 -14.594 55.963 1.00 39.28 208 ALA B N 1
ATOM 4849 C CA . ALA B 1 211 ? 31.940 -14.307 57.073 1.00 40.50 208 ALA B CA 1
ATOM 4850 C C . ALA B 1 211 ? 32.305 -15.064 58.334 1.00 42.64 208 ALA B C 1
ATOM 4851 O O . ALA B 1 211 ? 31.492 -15.819 58.866 1.00 43.85 208 ALA B O 1
ATOM 4853 N N . PRO B 1 212 ? 33.528 -14.866 58.840 1.00 44.13 209 PRO B N 1
ATOM 4854 C CA . PRO B 1 212 ? 33.910 -15.627 60.039 1.00 45.87 209 PRO B CA 1
ATOM 4855 C C . PRO B 1 212 ? 33.178 -15.107 61.268 1.00 47.64 209 PRO B C 1
ATOM 4856 O O . PRO B 1 212 ? 32.811 -13.924 61.318 1.00 47.57 209 PRO B O 1
ATOM 4860 N N . ASN B 1 213 ? 32.994 -15.979 62.254 1.00 49.74 210 ASN B N 1
ATOM 4861 C CA . ASN B 1 213 ? 32.259 -15.638 63.454 1.00 51.77 210 ASN B CA 1
ATOM 4862 C C . ASN B 1 213 ? 33.135 -14.898 64.446 1.00 52.48 210 ASN B C 1
ATOM 4863 O O . ASN B 1 213 ? 33.715 -15.507 65.347 1.00 53.63 210 ASN B O 1
ATOM 4868 N N . LEU B 1 214 ? 33.249 -13.583 64.262 1.00 51.80 211 LEU B N 1
ATOM 4869 C CA . LEU B 1 214 ? 34.124 -12.793 65.114 1.00 51.97 211 LEU B CA 1
ATOM 4870 C C . LEU B 1 214 ? 33.287 -12.235 66.260 1.00 52.80 211 LEU B C 1
ATOM 4871 O O . LEU B 1 214 ? 32.059 -12.412 66.281 1.00 53.27 211 LEU B O 1
ATOM 4876 N N . ALA B 1 215 ? 33.953 -11.589 67.215 1.00 53.40 212 ALA B N 1
ATOM 4877 C CA . ALA B 1 215 ? 33.354 -11.233 68.504 1.00 54.43 212 ALA B CA 1
ATOM 4878 C C . ALA B 1 215 ? 32.510 -9.947 68.499 1.00 54.48 212 ALA B C 1
ATOM 4879 O O . ALA B 1 215 ? 31.584 -9.790 69.294 1.00 54.92 212 ALA B O 1
ATOM 4881 N N . ASN B 1 216 ? 32.831 -9.031 67.596 1.00 53.09 213 ASN B N 1
ATOM 4882 C CA . ASN B 1 216 ? 32.297 -7.688 67.645 1.00 52.79 213 ASN B CA 1
ATOM 4883 C C . ASN B 1 216 ? 32.683 -6.931 66.356 1.00 51.09 213 ASN B C 1
ATOM 4884 O O . ASN B 1 216 ? 33.176 -7.526 65.403 1.00 49.78 213 ASN B O 1
ATOM 4889 N N . ASN B 1 217 ? 32.472 -5.629 66.340 1.00 50.38 214 ASN B N 1
ATOM 4890 C CA . ASN B 1 217 ? 32.607 -4.871 65.130 1.00 49.70 214 ASN B CA 1
ATOM 4891 C C . ASN B 1 217 ? 34.024 -4.320 64.934 1.00 49.30 214 ASN B C 1
ATOM 4892 O O . ASN B 1 217 ? 34.332 -3.732 63.891 1.00 47.67 214 ASN B O 1
ATOM 4897 N N . THR B 1 218 ? 34.880 -4.487 65.939 1.00 49.99 215 THR B N 1
ATOM 4898 C CA . THR B 1 218 ? 36.232 -3.942 65.878 1.00 50.04 215 THR B CA 1
ATOM 4899 C C . THR B 1 218 ? 37.208 -5.033 65.499 1.00 49.51 215 THR B C 1
ATOM 4900 O O . THR B 1 218 ? 38.194 -4.751 64.818 1.00 49.52 215 THR B O 1
ATOM 4904 N N . GLU B 1 219 ? 36.940 -6.279 65.906 1.00 49.57 216 GLU B N 1
ATOM 4905 C CA . GLU B 1 219 ? 37.787 -7.406 65.470 1.00 49.33 216 GLU B CA 1
ATOM 4906 C C . GLU B 1 219 ? 37.970 -7.458 63.937 1.00 46.78 216 GLU B C 1
ATOM 4907 O O . GLU B 1 219 ? 39.085 -7.552 63.461 1.00 46.04 216 GLU B O 1
ATOM 4913 N N . PRO B 1 220 ? 36.884 -7.407 63.169 1.00 45.67 217 PRO B N 1
ATOM 4914 C CA . PRO B 1 220 ? 37.091 -7.418 61.707 1.00 44.35 217 PRO B CA 1
ATOM 4915 C C . PRO B 1 220 ? 38.010 -6.273 61.227 1.00 43.42 217 PRO B C 1
ATOM 4916 O O . PRO B 1 220 ? 38.849 -6.474 60.353 1.00 42.72 217 PRO B O 1
ATOM 4920 N N . ILE B 1 221 ? 37.892 -5.095 61.842 1.00 43.40 218 ILE B N 1
ATOM 4921 C CA . ILE B 1 221 ? 38.754 -3.973 61.485 1.00 43.08 218 ILE B CA 1
ATOM 4922 C C . ILE B 1 221 ? 40.216 -4.299 61.813 1.00 43.43 218 ILE B C 1
ATOM 4923 O O . ILE B 1 221 ? 41.111 -4.032 61.009 1.00 42.63 218 ILE B O 1
ATOM 4928 N N . ASP B 1 222 ? 40.450 -4.891 62.984 1.00 44.18 219 ASP B N 1
ATOM 4929 C CA . ASP B 1 222 ? 41.811 -5.258 63.416 1.00 45.01 219 ASP B CA 1
ATOM 4930 C C . ASP B 1 222 ? 42.432 -6.269 62.469 1.00 43.76 219 ASP B C 1
ATOM 4931 O O . ASP B 1 222 ? 43.618 -6.214 62.171 1.00 43.51 219 ASP B O 1
ATOM 4936 N N . LEU B 1 223 ? 41.617 -7.224 62.061 1.00 42.52 220 LEU B N 1
ATOM 4937 C CA . LEU B 1 223 ? 42.014 -8.215 61.087 1.00 42.00 220 LEU B CA 1
ATOM 4938 C C . LEU B 1 223 ? 42.381 -7.541 59.730 1.00 40.43 220 LEU B C 1
ATOM 4939 O O . LEU B 1 223 ? 43.465 -7.773 59.186 1.00 39.80 220 LEU B O 1
ATOM 4944 N N . LEU B 1 224 ? 41.532 -6.656 59.220 1.00 39.69 221 LEU B N 1
ATOM 4945 C CA . LEU B 1 224 ? 41.929 -5.891 58.018 1.00 38.72 221 LEU B CA 1
ATOM 4946 C C . LEU B 1 224 ? 43.270 -5.150 58.200 1.00 39.68 221 LEU B C 1
ATOM 4947 O O . LEU B 1 224 ? 44.143 -5.208 57.319 1.00 38.93 221 LEU B O 1
ATOM 4952 N N . MET B 1 225 ? 43.436 -4.471 59.332 1.00 41.09 222 MET B N 1
ATOM 4953 C CA . MET B 1 225 ? 44.646 -3.704 59.575 1.00 42.25 222 MET B CA 1
ATOM 4954 C C . MET B 1 225 ? 45.861 -4.610 59.542 1.00 42.55 222 MET B C 1
ATOM 4955 O O . MET B 1 225 ? 46.886 -4.246 58.944 1.00 42.81 222 MET B O 1
ATOM 4960 N N . THR B 1 226 ? 45.781 -5.782 60.169 1.00 43.08 223 THR B N 1
ATOM 4961 C CA . THR B 1 226 ? 46.983 -6.629 60.226 1.00 43.68 223 THR B CA 1
ATOM 4962 C C . THR B 1 226 ? 47.265 -7.245 58.836 1.00 42.24 223 THR B C 1
ATOM 4963 O O . THR B 1 226 ? 48.424 -7.385 58.454 1.00 41.57 223 THR B O 1
ATOM 4967 N N . CYS B 1 227 ? 46.225 -7.526 58.044 1.00 40.95 224 CYS B N 1
ATOM 4968 C CA . CYS B 1 227 ? 46.439 -8.024 56.673 1.00 40.28 224 CYS B CA 1
ATOM 4969 C C . CYS B 1 227 ? 47.023 -6.978 55.754 1.00 38.65 224 CYS B C 1
ATOM 4970 O O . CYS B 1 227 ? 47.874 -7.291 54.930 1.00 36.98 224 CYS B O 1
ATOM 4973 N N . ILE B 1 228 ? 46.556 -5.741 55.904 1.00 38.66 225 ILE B N 1
ATOM 4974 C CA . ILE B 1 228 ? 47.111 -4.616 55.175 1.00 37.35 225 ILE B CA 1
ATOM 4975 C C . ILE B 1 228 ? 48.592 -4.475 55.508 1.00 38.93 225 ILE B C 1
ATOM 4976 O O . ILE B 1 228 ? 49.428 -4.365 54.600 1.00 37.58 225 ILE B O 1
ATOM 4981 N N . LYS B 1 229 ? 48.930 -4.538 56.802 1.00 39.92 226 LYS B N 1
ATOM 4982 C CA . LYS B 1 229 ? 50.323 -4.382 57.186 1.00 41.08 226 LYS B CA 1
ATOM 4983 C C . LYS B 1 229 ? 51.184 -5.567 56.716 1.00 41.16 226 LYS B C 1
ATOM 4984 O O . LYS B 1 229 ? 52.227 -5.355 56.124 1.00 40.78 226 LYS B O 1
ATOM 4990 N N . LYS B 1 230 ? 50.748 -6.801 56.946 1.00 41.84 227 LYS B N 1
ATOM 4991 C CA . LYS B 1 230 ? 51.484 -7.974 56.444 1.00 42.25 227 LYS B CA 1
ATOM 4992 C C . LYS B 1 230 ? 51.700 -7.969 54.926 1.00 41.21 227 LYS B C 1
ATOM 4993 O O . LYS B 1 230 ? 52.745 -8.434 54.468 1.00 40.75 227 LYS B O 1
ATOM 4999 N N . ALA B 1 231 ? 50.728 -7.460 54.158 1.00 39.31 228 ALA B N 1
ATOM 5000 C CA . ALA B 1 231 ? 50.854 -7.397 52.695 1.00 38.72 228 ALA B CA 1
ATOM 5001 C C . ALA B 1 231 ? 51.841 -6.336 52.263 1.00 38.47 228 ALA B C 1
ATOM 5002 O O . ALA B 1 231 ? 52.246 -6.313 51.102 1.00 38.34 228 ALA B O 1
ATOM 5004 N N . GLY B 1 232 ? 52.204 -5.448 53.188 1.00 38.80 229 GLY B N 1
ATOM 5005 C CA . GLY B 1 232 ? 53.212 -4.428 52.951 1.00 38.45 229 GLY B CA 1
ATOM 5006 C C . GLY B 1 232 ? 52.619 -3.110 52.489 1.00 38.38 229 GLY B C 1
ATOM 5007 O O . GLY B 1 232 ? 53.337 -2.288 51.941 1.00 37.65 229 GLY B O 1
ATOM 5008 N N . TYR B 1 233 ? 51.323 -2.890 52.732 1.00 38.13 230 TYR B N 1
ATOM 5009 C CA . TYR B 1 233 ? 50.652 -1.675 52.263 1.00 38.52 230 TYR B CA 1
ATOM 5010 C C . TYR B 1 233 ? 50.186 -0.707 53.363 1.00 39.52 230 TYR B C 1
ATOM 5011 O O . TYR B 1 233 ? 49.232 0.048 53.175 1.00 39.04 230 TYR B O 1
ATOM 5020 N N . GLU B 1 234 ? 50.879 -0.699 54.501 1.00 41.22 231 GLU B N 1
ATOM 5021 C CA . GLU B 1 234 ? 50.487 0.171 55.605 1.00 42.17 231 GLU B CA 1
ATOM 5022 C C . GLU B 1 234 ? 50.406 1.626 55.165 1.00 42.06 231 GLU B C 1
ATOM 5023 O O . GLU B 1 234 ? 51.311 2.126 54.499 1.00 42.23 231 GLU B O 1
ATOM 5029 N N . ASN B 1 235 ? 49.301 2.281 55.519 1.00 41.82 232 ASN B N 1
ATOM 5030 C CA . ASN B 1 235 ? 49.050 3.685 55.237 1.00 41.83 232 ASN B CA 1
ATOM 5031 C C . ASN B 1 235 ? 48.596 3.988 53.798 1.00 40.50 232 ASN B C 1
ATOM 5032 O O . ASN B 1 235 ? 48.190 5.104 53.516 1.00 41.10 232 ASN B O 1
ATOM 5037 N N . ARG B 1 236 ? 48.622 2.990 52.908 1.00 39.56 233 ARG B N 1
ATOM 5038 C CA . ARG B 1 236 ? 48.247 3.162 51.498 1.00 37.80 233 ARG B CA 1
ATOM 5039 C C . ARG B 1 236 ? 46.869 2.591 51.202 1.00 35.94 233 ARG B C 1
ATOM 5040 O O . ARG B 1 236 ? 46.327 2.841 50.154 1.00 33.63 233 ARG B O 1
ATOM 5048 N N . VAL B 1 237 ? 46.314 1.828 52.147 1.00 36.15 234 VAL B N 1
ATOM 5049 C CA . VAL B 1 237 ? 44.974 1.212 52.013 1.00 34.88 234 VAL B CA 1
ATOM 5050 C C . VAL B 1 237 ? 44.183 1.562 53.249 1.00 35.54 234 VAL B C 1
ATOM 5051 O O . VAL B 1 237 ? 44.674 1.379 54.340 1.00 35.75 234 VAL B O 1
ATOM 5055 N N . LYS B 1 238 ? 42.974 2.080 53.073 1.00 35.47 235 LYS B N 1
ATOM 5056 C CA . LYS B 1 238 ? 42.150 2.533 54.180 1.00 36.70 235 LYS B CA 1
ATOM 5057 C C . LYS B 1 238 ? 40.889 1.672 54.281 1.00 35.58 235 LYS B C 1
ATOM 5058 O O . LYS B 1 238 ? 40.646 0.838 53.421 1.00 34.74 235 LYS B O 1
ATOM 5064 N N . ILE B 1 239 ? 40.095 1.881 55.331 1.00 35.39 236 ILE B N 1
ATOM 5065 C CA . ILE B 1 239 ? 38.927 1.052 55.623 1.00 34.83 236 ILE B CA 1
ATOM 5066 C C . ILE B 1 239 ? 37.680 1.811 55.297 1.00 34.47 236 ILE B C 1
ATOM 5067 O O . ILE B 1 239 ? 37.604 2.994 55.556 1.00 35.94 236 ILE B O 1
ATOM 5072 N N . ALA B 1 240 ? 36.685 1.138 54.736 1.00 33.73 237 ALA B N 1
ATOM 5073 C CA . ALA B 1 240 ? 35.366 1.731 54.568 1.00 33.32 237 ALA B CA 1
ATOM 5074 C C . ALA B 1 240 ? 34.377 0.771 55.180 1.00 33.74 237 ALA B C 1
ATOM 5075 O O . ALA B 1 240 ? 34.572 -0.436 55.112 1.00 32.80 237 ALA B O 1
ATOM 5077 N N . LEU B 1 241 ? 33.297 1.306 55.739 1.00 34.61 238 LEU B N 1
ATOM 5078 C CA . LEU B 1 241 ? 32.291 0.453 56.362 1.00 35.31 238 LEU B CA 1
ATOM 5079 C C . LEU B 1 241 ? 30.938 0.675 55.709 1.00 35.03 238 LEU B C 1
ATOM 5080 O O . LEU B 1 241 ? 30.639 1.797 55.284 1.00 35.01 238 LEU B O 1
ATOM 5085 N N . ASP B 1 242 ? 30.147 -0.400 55.585 1.00 35.30 239 ASP B N 1
ATOM 5086 C CA . ASP B 1 242 ? 28.705 -0.277 55.431 1.00 34.55 239 ASP B CA 1
ATOM 5087 C C . ASP B 1 242 ? 28.056 -0.840 56.687 1.00 35.97 239 ASP B C 1
ATOM 5088 O O . ASP B 1 242 ? 28.007 -2.049 56.887 1.00 36.82 239 ASP B O 1
ATOM 5093 N N . VAL B 1 243 ? 27.537 0.045 57.519 1.00 35.59 240 VAL B N 1
ATOM 5094 C CA . VAL B 1 243 ? 26.898 -0.370 58.748 1.00 36.77 240 VAL B CA 1
ATOM 5095 C C . VAL B 1 243 ? 25.510 -0.967 58.481 1.00 37.34 240 VAL B C 1
ATOM 5096 O O . VAL B 1 243 ? 25.067 -1.872 59.194 1.00 38.45 240 VAL B O 1
ATOM 5100 N N . ALA B 1 244 ? 24.842 -0.497 57.444 1.00 37.00 241 ALA B N 1
ATOM 5101 C CA . ALA B 1 244 ? 23.436 -0.859 57.197 1.00 37.67 241 ALA B CA 1
ATOM 5102 C C . ALA B 1 244 ? 22.641 -0.795 58.492 1.00 39.43 241 ALA B C 1
ATOM 5103 O O . ALA B 1 244 ? 22.034 -1.778 58.889 1.00 39.67 241 ALA B O 1
ATOM 5105 N N . SER B 1 245 ? 22.629 0.378 59.119 1.00 40.16 242 SER B N 1
ATOM 5106 C CA . SER B 1 245 ? 22.031 0.534 60.429 1.00 42.71 242 SER B CA 1
ATOM 5107 C C . SER B 1 245 ? 20.497 0.382 60.475 1.00 43.81 242 SER B C 1
ATOM 5108 O O . SER B 1 245 ? 19.939 0.169 61.555 1.00 44.76 242 SER B O 1
ATOM 5111 N N . THR B 1 246 ? 19.821 0.467 59.333 1.00 43.39 243 THR B N 1
ATOM 5112 C CA . THR B 1 246 ? 18.372 0.232 59.309 1.00 44.41 243 THR B CA 1
ATOM 5113 C C . THR B 1 246 ? 18.020 -1.207 59.749 1.00 46.06 243 THR B C 1
ATOM 5114 O O . THR B 1 246 ? 16.963 -1.440 60.332 1.00 46.98 243 THR B O 1
ATOM 5118 N N . GLU B 1 247 ? 18.934 -2.139 59.518 1.00 46.27 244 GLU B N 1
ATOM 5119 C CA . GLU B 1 247 ? 18.720 -3.536 59.880 1.00 48.06 244 GLU B CA 1
ATOM 5120 C C . GLU B 1 247 ? 18.655 -3.796 61.384 1.00 49.70 244 GLU B C 1
ATOM 5121 O O . GLU B 1 247 ? 18.240 -4.869 61.781 1.00 50.38 244 GLU B O 1
ATOM 5127 N N . PHE B 1 248 ? 19.082 -2.840 62.210 1.00 50.72 245 PHE B N 1
ATOM 5128 C CA . PHE B 1 248 ? 19.004 -3.007 63.647 1.00 52.15 245 PHE B CA 1
ATOM 5129 C C . PHE B 1 248 ? 18.474 -1.791 64.424 1.00 53.81 245 PHE B C 1
ATOM 5130 O O . PHE B 1 248 ? 18.676 -1.674 65.630 1.00 54.40 245 PHE B O 1
ATOM 5138 N N . PHE B 1 249 ? 17.750 -0.928 63.716 1.00 54.51 246 PHE B N 1
ATOM 5139 C CA . PHE B 1 249 ? 17.077 0.236 64.273 1.00 56.54 246 PHE B CA 1
ATOM 5140 C C . PHE B 1 249 ? 15.644 -0.147 64.615 1.00 58.96 246 PHE B C 1
ATOM 5141 O O . PHE B 1 249 ? 14.876 -0.512 63.717 1.00 58.10 246 PHE B O 1
ATOM 5149 N N . LYS B 1 250 ? 15.288 -0.041 65.899 1.00 61.63 247 LYS B N 1
ATOM 5150 C CA . LYS B 1 250 ? 13.939 -0.354 66.370 1.00 64.28 247 LYS B CA 1
ATOM 5151 C C . LYS B 1 250 ? 13.586 0.529 67.566 1.00 65.70 247 LYS B C 1
ATOM 5152 O O . LYS B 1 250 ? 14.357 0.600 68.526 1.00 66.71 247 LYS B O 1
ATOM 5158 N N . ASP B 1 251 ? 12.439 1.206 67.497 1.00 66.33 248 ASP B N 1
ATOM 5159 C CA . ASP B 1 251 ? 11.930 2.059 68.595 1.00 67.78 248 ASP B CA 1
ATOM 5160 C C . ASP B 1 251 ? 12.823 3.234 68.999 1.00 67.15 248 ASP B C 1
ATOM 5161 O O . ASP B 1 251 ? 12.923 3.584 70.186 1.00 68.07 248 ASP B O 1
ATOM 5166 N N . GLY B 1 252 ? 13.441 3.866 68.010 1.00 65.19 249 GLY B N 1
ATOM 5167 C CA . GLY B 1 252 ? 14.289 5.025 68.259 1.00 64.44 249 GLY B CA 1
ATOM 5168 C C . GLY B 1 252 ? 15.695 4.637 68.670 1.00 63.33 249 GLY B C 1
ATOM 5169 O O . GLY B 1 252 ? 16.525 5.503 68.951 1.00 62.68 249 GLY B O 1
ATOM 5170 N N . LYS B 1 253 ? 15.972 3.334 68.692 1.00 62.48 250 LYS B N 1
ATOM 5171 C CA . LYS B 1 253 ? 17.241 2.844 69.199 1.00 62.09 250 LYS B CA 1
ATOM 5172 C C . LYS B 1 253 ? 17.916 1.880 68.231 1.00 59.79 250 LYS B C 1
ATOM 5173 O O . LYS B 1 253 ? 17.262 1.132 67.502 1.00 59.02 250 LYS B O 1
ATOM 5179 N N . TYR B 1 254 ? 19.240 1.889 68.266 1.00 58.28 251 TYR B N 1
ATOM 5180 C CA . TYR B 1 254 ? 20.030 0.988 67.454 1.00 56.92 251 TYR B CA 1
ATOM 5181 C C . TYR B 1 254 ? 20.595 -0.132 68.341 1.00 57.62 251 TYR B C 1
ATOM 5182 O O . TYR B 1 254 ? 21.400 0.136 69.237 1.00 57.77 251 TYR B O 1
ATOM 5191 N N . HIS B 1 255 ? 20.183 -1.371 68.066 1.00 57.88 252 HIS B N 1
ATOM 5192 C CA . HIS B 1 255 ? 20.552 -2.524 68.891 1.00 59.55 252 HIS B CA 1
ATOM 5193 C C . HIS B 1 255 ? 21.771 -3.284 68.366 1.00 58.98 252 HIS B C 1
ATOM 5194 O O . HIS B 1 255 ? 21.658 -4.122 67.496 1.00 58.00 252 HIS B O 1
ATOM 5201 N N . MET B 1 256 ? 22.930 -2.990 68.945 1.00 60.29 253 MET B N 1
ATOM 5202 C CA . MET B 1 256 ? 24.199 -3.590 68.539 1.00 60.56 253 MET B CA 1
ATOM 5203 C C . MET B 1 256 ? 25.165 -3.682 69.711 1.00 62.32 253 MET B C 1
ATOM 5204 O O . MET B 1 256 ? 25.053 -2.917 70.676 1.00 62.87 253 MET B O 1
ATOM 5209 N N . GLU B 1 257 ? 26.134 -4.595 69.606 1.00 62.91 254 GLU B N 1
ATOM 5210 C CA . GLU B 1 257 ? 27.149 -4.775 70.650 1.00 64.61 254 GLU B CA 1
ATOM 5211 C C . GLU B 1 257 ? 26.454 -4.936 72.033 1.00 66.28 254 GLU B C 1
ATOM 5212 O O . GLU B 1 257 ? 26.819 -4.270 73.018 1.00 67.10 254 GLU B O 1
ATOM 5218 N N . GLY B 1 258 ? 25.433 -5.798 72.067 1.00 66.59 255 GLY B N 1
ATOM 5219 C CA . GLY B 1 258 ? 24.621 -6.041 73.266 1.00 68.15 255 GLY B CA 1
ATOM 5220 C C . GLY B 1 258 ? 23.979 -4.841 73.957 1.00 68.85 255 GLY B C 1
ATOM 5221 O O . GLY B 1 258 ? 23.565 -4.951 75.095 1.00 70.25 255 GLY B O 1
ATOM 5222 N N . LYS B 1 259 ? 23.896 -3.701 73.276 1.00 68.13 256 LYS B N 1
ATOM 5223 C CA . LYS B 1 259 ? 23.339 -2.477 73.846 1.00 68.78 256 LYS B CA 1
ATOM 5224 C C . LYS B 1 259 ? 22.179 -1.966 72.995 1.00 67.70 256 LYS B C 1
ATOM 5225 O O . LYS B 1 259 ? 21.944 -2.452 71.885 1.00 67.10 256 LYS B O 1
ATOM 5231 N N . ALA B 1 260 ? 21.453 -0.998 73.547 1.00 67.36 257 ALA B N 1
ATOM 5232 C CA . ALA B 1 260 ? 20.486 -0.207 72.808 1.00 66.13 257 ALA B CA 1
ATOM 5233 C C . ALA B 1 260 ? 21.036 1.221 72.738 1.00 65.01 257 ALA B C 1
ATOM 5234 O O . ALA B 1 260 ? 21.046 1.923 73.742 1.00 66.02 257 ALA B O 1
ATOM 5236 N N . PHE B 1 261 ? 21.494 1.639 71.551 1.00 62.81 258 PHE B N 1
ATOM 5237 C CA . PHE B 1 261 ? 22.145 2.942 71.377 1.00 61.52 258 PHE B CA 1
ATOM 5238 C C . PHE B 1 261 ? 21.140 3.981 70.915 1.00 60.79 258 PHE B C 1
ATOM 5239 O O . PHE B 1 261 ? 20.285 3.686 70.082 1.00 60.07 258 PHE B O 1
ATOM 5247 N N . SER B 1 262 ? 21.259 5.197 71.441 1.00 60.41 259 SER B N 1
ATOM 5248 C CA . SER B 1 262 ? 20.595 6.355 70.849 1.00 59.40 259 SER B CA 1
ATOM 5249 C C . SER B 1 262 ? 21.350 6.814 69.561 1.00 57.32 259 SER B C 1
ATOM 5250 O O . SER B 1 262 ? 22.511 6.442 69.328 1.00 55.76 259 SER B O 1
ATOM 5253 N N . SER B 1 263 ? 20.691 7.642 68.754 1.00 56.21 260 SER B N 1
ATOM 5254 C CA . SER B 1 263 ? 21.318 8.213 67.559 1.00 54.55 260 SER B CA 1
ATOM 5255 C C . SER B 1 263 ? 22.625 8.912 67.935 1.00 54.85 260 SER B C 1
ATOM 5256 O O . SER B 1 263 ? 23.676 8.676 67.314 1.00 52.93 260 SER B O 1
ATOM 5259 N N . GLU B 1 264 ? 22.551 9.754 68.972 1.00 56.07 261 GLU B N 1
ATOM 5260 C CA . GLU B 1 264 ? 23.692 10.590 69.366 1.00 56.40 261 GLU B CA 1
ATOM 5261 C C . GLU B 1 264 ? 24.839 9.735 69.900 1.00 56.25 261 GLU B C 1
ATOM 5262 O O . GLU B 1 264 ? 26.012 10.073 69.712 1.00 56.26 261 GLU B O 1
ATOM 5268 N N . ALA B 1 265 ? 24.490 8.630 70.558 1.00 56.26 262 ALA B N 1
ATOM 5269 C CA . ALA B 1 265 ? 25.478 7.720 71.124 1.00 55.70 262 ALA B CA 1
ATOM 5270 C C . ALA B 1 265 ? 26.165 6.935 70.011 1.00 53.69 262 ALA B C 1
ATOM 5271 O O . ALA B 1 265 ? 27.382 6.776 70.031 1.00 53.85 262 ALA B O 1
ATOM 5273 N N . LEU B 1 266 ? 25.407 6.457 69.035 1.00 51.99 263 LEU B N 1
ATOM 5274 C CA . LEU B 1 266 ? 26.025 5.801 67.876 1.00 50.70 263 LEU B CA 1
ATOM 5275 C C . LEU B 1 266 ? 26.986 6.747 67.124 1.00 49.23 263 LEU B C 1
ATOM 5276 O O . LEU B 1 266 ? 28.078 6.358 66.707 1.00 48.64 263 LEU B O 1
ATOM 5281 N N . ILE B 1 267 ? 26.597 8.004 66.986 1.00 49.24 264 ILE B N 1
ATOM 5282 C CA . ILE B 1 267 ? 27.482 8.989 66.391 1.00 48.14 264 ILE B CA 1
ATOM 5283 C C . ILE B 1 267 ? 28.804 9.045 67.153 1.00 49.32 264 ILE B C 1
ATOM 5284 O O . ILE B 1 267 ? 29.883 9.034 66.540 1.00 47.81 264 ILE B O 1
ATOM 5289 N N . GLU B 1 268 ? 28.724 9.101 68.491 1.00 51.14 265 GLU B N 1
ATOM 5290 C CA A GLU B 1 268 ? 29.932 9.157 69.309 0.60 51.85 265 GLU B CA 1
ATOM 5291 C CA B GLU B 1 268 ? 29.928 9.144 69.330 0.40 51.59 265 GLU B CA 1
ATOM 5292 C C . GLU B 1 268 ? 30.772 7.889 69.118 1.00 50.80 265 GLU B C 1
ATOM 5293 O O . GLU B 1 268 ? 32.005 7.943 69.102 1.00 49.95 265 GLU B O 1
ATOM 5304 N N . ARG B 1 269 ? 30.102 6.761 68.963 1.00 50.14 266 ARG B N 1
ATOM 5305 C CA . ARG B 1 269 ? 30.798 5.523 68.647 1.00 49.85 266 ARG B CA 1
ATOM 5306 C C . ARG B 1 269 ? 31.598 5.665 67.320 1.00 47.37 266 ARG B C 1
ATOM 5307 O O . ARG B 1 269 ? 32.753 5.235 67.248 1.00 46.55 266 ARG B O 1
ATOM 5315 N N . TYR B 1 270 ? 31.015 6.295 66.298 1.00 45.69 267 TYR B N 1
ATOM 5316 C CA . TYR B 1 270 ? 31.745 6.465 65.011 1.00 44.38 267 TYR B CA 1
ATOM 5317 C C . TYR B 1 270 ? 32.941 7.395 65.128 1.00 44.62 267 TYR B C 1
ATOM 5318 O O . TYR B 1 270 ? 33.958 7.180 64.469 1.00 43.21 267 TYR B O 1
ATOM 5327 N N . VAL B 1 271 ? 32.823 8.394 66.001 1.00 46.25 268 VAL B N 1
ATOM 5328 C CA . VAL B 1 271 ? 33.889 9.364 66.250 1.00 47.29 268 VAL B CA 1
ATOM 5329 C C . VAL B 1 271 ? 35.057 8.621 66.871 1.00 48.67 268 VAL B C 1
ATOM 5330 O O . VAL B 1 271 ? 36.210 8.802 66.491 1.00 48.91 268 VAL B O 1
ATOM 5334 N N . GLU B 1 272 ? 34.721 7.753 67.816 1.00 51.07 269 GLU B N 1
ATOM 5335 C CA . GLU B 1 272 ? 35.673 6.903 68.532 1.00 52.57 269 GLU B CA 1
ATOM 5336 C C . GLU B 1 272 ? 36.415 5.989 67.566 1.00 51.10 269 GLU B C 1
ATOM 5337 O O . GLU B 1 272 ? 37.655 5.984 67.511 1.00 51.08 269 GLU B O 1
ATOM 5343 N N . LEU B 1 273 ? 35.648 5.229 66.783 1.00 49.88 270 LEU B N 1
ATOM 5344 C CA . LEU B 1 273 ? 36.231 4.353 65.750 1.00 48.18 270 LEU B CA 1
ATOM 5345 C C . LEU B 1 273 ? 37.093 5.115 64.752 1.00 46.37 270 LEU B C 1
ATOM 5346 O O . LEU B 1 273 ? 38.173 4.655 64.386 1.00 45.66 270 LEU B O 1
ATOM 5351 N N . CYS B 1 274 ? 36.620 6.272 64.317 1.00 45.33 271 CYS B N 1
ATOM 5352 C CA . CYS B 1 274 ? 37.362 7.055 63.359 1.00 44.99 271 CYS B CA 1
ATOM 5353 C C . CYS B 1 274 ? 38.679 7.633 63.939 1.00 46.01 271 CYS B C 1
ATOM 5354 O O . CYS B 1 274 ? 39.621 7.906 63.195 1.00 45.33 271 CYS B O 1
ATOM 5357 N N . ALA B 1 275 ? 38.740 7.816 65.252 1.00 47.28 272 ALA B N 1
ATOM 5358 C CA . ALA B 1 275 ? 39.956 8.290 65.892 1.00 48.68 2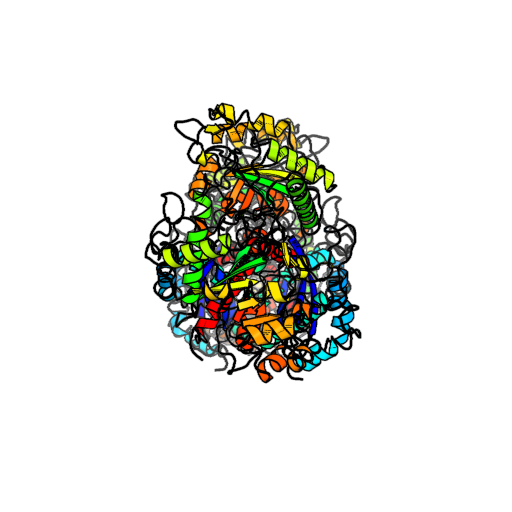72 ALA B CA 1
ATOM 5359 C C . ALA B 1 275 ? 41.005 7.186 65.965 1.00 49.19 272 ALA B C 1
ATOM 5360 O O . ALA B 1 275 ? 42.200 7.465 65.865 1.00 49.80 272 ALA B O 1
ATOM 5362 N N . LYS B 1 276 ? 40.563 5.945 66.146 1.00 49.17 273 LYS B N 1
ATOM 5363 C CA . LYS B 1 276 ? 41.461 4.819 66.343 1.00 49.92 273 LYS B CA 1
ATOM 5364 C C . LYS B 1 276 ? 41.898 4.084 65.070 1.00 48.67 273 LYS B C 1
ATOM 5365 O O . LYS B 1 276 ? 42.988 3.513 65.037 1.00 48.11 273 LYS B O 1
ATOM 5371 N N . TYR B 1 277 ? 41.046 4.075 64.042 1.00 47.86 274 TYR B N 1
ATOM 5372 C CA . TYR B 1 277 ? 41.317 3.343 62.790 1.00 46.34 274 TYR B CA 1
ATOM 5373 C C . TYR B 1 277 ? 41.203 4.261 61.586 1.00 45.39 274 TYR B C 1
ATOM 5374 O O . TYR B 1 277 ? 40.413 5.209 61.626 1.00 45.42 274 TYR B O 1
ATOM 5383 N N . PRO B 1 278 ? 41.932 3.951 60.484 1.00 43.52 275 PRO B N 1
ATOM 5384 C CA . PRO B 1 278 ? 41.874 4.742 59.269 1.00 42.65 275 PRO B CA 1
ATOM 5385 C C . PRO B 1 278 ? 40.611 4.454 58.448 1.00 41.14 275 PRO B C 1
ATOM 5386 O O . PRO B 1 278 ? 40.688 3.948 57.307 1.00 40.25 275 PRO B O 1
ATOM 5390 N N . ILE B 1 279 ? 39.465 4.767 59.039 1.00 40.04 276 ILE B N 1
ATOM 5391 C CA . ILE B 1 279 ? 38.198 4.657 58.364 1.00 38.78 276 ILE B CA 1
ATOM 5392 C C . ILE B 1 279 ? 38.045 5.921 57.536 1.00 38.11 276 ILE B C 1
ATOM 5393 O O . ILE B 1 279 ? 38.143 7.012 58.080 1.00 38.43 276 ILE B O 1
ATOM 5398 N N . CYS B 1 280 ? 37.846 5.791 56.216 1.00 36.07 277 CYS B N 1
ATOM 5399 C CA . CYS B 1 280 ? 37.626 6.968 55.378 1.00 35.20 277 CYS B CA 1
ATOM 5400 C C . CYS B 1 280 ? 36.171 7.163 55.023 1.00 33.28 277 CYS B C 1
ATOM 5401 O O . CYS B 1 280 ? 35.825 8.216 54.531 1.00 33.67 277 CYS B O 1
ATOM 5404 N N . SER B 1 281 ? 35.319 6.177 55.264 1.00 31.47 278 SER B N 1
ATOM 5405 C CA . SER B 1 281 ? 33.950 6.239 54.759 1.00 30.51 278 SER B CA 1
ATOM 5406 C C . SER B 1 281 ? 32.995 5.371 55.547 1.00 30.40 278 SER B C 1
ATOM 5407 O O . SER B 1 281 ? 33.338 4.261 55.942 1.00 30.21 278 SER B O 1
ATOM 5410 N N . ILE B 1 282 ? 31.775 5.846 55.748 1.00 30.65 279 ILE B N 1
ATOM 5411 C CA . ILE B 1 282 ? 30.793 5.045 56.440 1.00 31.53 279 ILE B CA 1
ATOM 5412 C C . ILE B 1 282 ? 29.462 5.183 55.774 1.00 31.32 279 ILE B C 1
ATOM 5413 O O . ILE B 1 282 ? 28.950 6.285 55.663 1.00 30.55 279 ILE B O 1
ATOM 5418 N N . GLU B 1 283 ? 28.870 4.042 55.440 1.00 31.58 280 GLU B N 1
ATOM 5419 C CA . GLU B 1 283 ? 27.617 4.019 54.691 1.00 32.38 280 GLU B CA 1
ATOM 5420 C C . GLU B 1 283 ? 26.510 3.617 55.588 1.00 32.89 280 GLU B C 1
ATOM 5421 O O . GLU B 1 283 ? 26.631 2.619 56.280 1.00 34.55 280 GLU B O 1
ATOM 5427 N N . ASP B 1 284 ? 25.427 4.376 55.563 1.00 33.20 281 ASP B N 1
ATOM 5428 C CA . ASP B 1 284 ? 24.224 4.068 56.346 1.00 34.53 281 ASP B CA 1
ATOM 5429 C C . ASP B 1 284 ? 24.522 3.878 57.844 1.00 36.41 281 ASP B C 1
ATOM 5430 O O . ASP B 1 284 ? 23.999 2.961 58.500 1.00 36.84 281 ASP B O 1
ATOM 5435 N N . GLY B 1 285 ? 25.332 4.795 58.380 1.00 37.48 282 GLY B N 1
ATOM 5436 C CA . GLY B 1 285 ? 25.672 4.845 59.811 1.00 38.04 282 GLY B CA 1
ATOM 5437 C C . GLY B 1 285 ? 24.463 5.057 60.682 1.00 38.70 282 GLY B C 1
ATOM 5438 O O . GLY B 1 285 ? 24.448 4.664 61.857 1.00 40.86 282 GLY B O 1
ATOM 5439 N N . LEU B 1 286 ? 23.459 5.697 60.114 1.00 37.84 283 LEU B N 1
ATOM 5440 C CA . LEU B 1 286 ? 22.185 5.869 60.769 1.00 38.39 283 LEU B CA 1
ATOM 5441 C C . LEU B 1 286 ? 21.098 5.452 59.801 1.00 38.61 283 LEU B C 1
ATOM 5442 O O . LEU B 1 286 ? 21.343 5.267 58.585 1.00 36.10 283 LEU B O 1
ATOM 5447 N N . ALA B 1 287 ? 19.905 5.259 60.348 1.00 39.74 284 ALA B N 1
ATOM 5448 C CA . ALA B 1 287 ? 18.853 4.555 59.624 1.00 39.92 284 ALA B CA 1
ATOM 5449 C C . ALA B 1 287 ? 18.203 5.456 58.574 1.00 39.92 284 ALA B C 1
ATOM 5450 O O . ALA B 1 287 ? 18.336 6.672 58.613 1.00 38.46 284 ALA B O 1
ATOM 5452 N N . GLU B 1 288 ? 17.472 4.818 57.668 1.00 40.88 285 GLU B N 1
ATOM 5453 C CA . GLU B 1 288 ? 16.932 5.467 56.474 1.00 42.36 285 GLU B CA 1
ATOM 5454 C C . GLU B 1 288 ? 15.861 6.515 56.785 1.00 43.36 285 GLU B C 1
ATOM 5455 O O . GLU B 1 288 ? 15.638 7.398 55.970 1.00 42.37 285 GLU B O 1
ATOM 5461 N N . ASN B 1 289 ? 15.227 6.425 57.955 1.00 44.44 286 ASN B N 1
ATOM 5462 C CA . ASN B 1 289 ? 14.229 7.398 58.362 1.00 46.35 286 ASN B CA 1
ATOM 5463 C C . ASN B 1 289 ? 14.636 8.237 59.604 1.00 46.97 286 ASN B C 1
ATOM 5464 O O . ASN B 1 289 ? 13.828 8.981 60.158 1.00 47.55 286 ASN B O 1
ATOM 5469 N N . ASP B 1 290 ? 15.895 8.125 60.016 1.00 46.64 287 ASP B N 1
ATOM 5470 C CA . ASP B 1 290 ? 16.411 8.853 61.174 1.00 46.81 287 ASP B CA 1
ATOM 5471 C C . ASP B 1 290 ? 16.956 10.200 60.722 1.00 46.24 287 ASP B C 1
ATOM 5472 O O . ASP B 1 290 ? 18.161 10.459 60.767 1.00 44.88 287 ASP B O 1
ATOM 5477 N N . PHE B 1 291 ? 16.054 11.069 60.295 1.00 46.96 288 PHE B N 1
ATOM 5478 C CA . PHE B 1 291 ? 16.450 12.280 59.570 1.00 47.43 288 PHE B CA 1
ATOM 5479 C C . PHE B 1 291 ? 17.233 13.249 60.437 1.00 47.67 288 PHE B C 1
ATOM 5480 O O . PHE B 1 291 ? 18.237 13.858 60.004 1.00 46.47 288 PHE B O 1
ATOM 5488 N N . GLU B 1 292 ? 16.801 13.325 61.688 1.00 48.85 289 GLU B N 1
ATOM 5489 C CA A GLU B 1 292 ? 17.407 14.193 62.670 0.60 49.71 289 GLU B CA 1
ATOM 5490 C CA B GLU B 1 292 ? 17.439 14.200 62.661 0.40 49.47 289 GLU B CA 1
ATOM 5491 C C . GLU B 1 292 ? 18.829 13.673 62.980 1.00 48.80 289 GLU B C 1
ATOM 5492 O O . GLU B 1 292 ? 19.798 14.443 63.068 1.00 48.55 289 GLU B O 1
ATOM 5503 N N . GLY B 1 293 ? 18.954 12.361 63.119 1.00 47.68 290 GLY B N 1
ATOM 5504 C CA . GLY B 1 293 ? 20.247 11.774 63.393 1.00 47.02 290 GLY B CA 1
ATOM 5505 C C . GLY B 1 293 ? 21.281 12.037 62.312 1.00 45.19 290 GLY B C 1
ATOM 5506 O O . GLY B 1 293 ? 22.409 12.402 62.605 1.00 45.18 290 GLY B O 1
ATOM 5507 N N . TRP B 1 294 ? 20.892 11.816 61.060 1.00 44.05 291 TRP B N 1
ATOM 5508 C CA . TRP B 1 294 ? 21.752 12.086 59.891 1.00 41.87 291 TRP B CA 1
ATOM 5509 C C . TRP B 1 294 ? 22.222 13.538 59.874 1.00 42.19 291 TRP B C 1
ATOM 5510 O O . TRP B 1 294 ? 23.402 13.821 59.589 1.00 41.12 291 TRP B O 1
ATOM 5521 N N . ILE B 1 295 ? 21.311 14.459 60.191 1.00 42.99 292 ILE B N 1
ATOM 5522 C CA . ILE B 1 295 ? 21.683 15.868 60.219 1.00 44.06 292 ILE B CA 1
ATOM 5523 C C . ILE B 1 295 ? 22.840 16.071 61.201 1.00 45.11 292 ILE B C 1
ATOM 5524 O O . ILE B 1 295 ? 23.838 16.702 60.843 1.00 46.07 292 ILE B O 1
ATOM 5529 N N . LYS B 1 296 ? 22.717 15.504 62.407 1.00 45.86 293 LYS B N 1
ATOM 5530 C CA . LYS B 1 296 ? 23.788 15.552 63.443 1.00 46.33 293 LYS B CA 1
ATOM 5531 C C . LYS B 1 296 ? 25.065 14.815 62.986 1.00 44.17 293 LYS B C 1
ATOM 5532 O O . LYS B 1 296 ? 26.199 15.302 63.166 1.00 42.61 293 LYS B O 1
ATOM 5538 N N . LEU B 1 297 ? 24.874 13.614 62.442 1.00 42.46 294 LEU B N 1
ATOM 5539 C CA . LEU B 1 297 ? 26.013 12.812 61.957 1.00 41.71 294 LEU B CA 1
ATOM 5540 C C . LEU B 1 297 ? 26.888 13.630 61.001 1.00 39.97 294 LEU B C 1
ATOM 5541 O O . LEU B 1 297 ? 28.120 13.668 61.136 1.00 39.32 294 LEU B O 1
ATOM 5546 N N . THR B 1 298 ? 26.234 14.319 60.075 1.00 39.30 295 THR B N 1
ATOM 5547 C CA . THR B 1 298 ? 26.928 15.026 59.008 1.00 39.83 295 THR B CA 1
ATOM 5548 C C . THR B 1 298 ? 27.677 16.244 59.530 1.00 41.76 295 THR B C 1
ATOM 5549 O O . THR B 1 298 ? 28.806 16.516 59.118 1.00 40.83 295 THR B O 1
ATOM 5553 N N . GLU B 1 299 ? 27.053 16.963 60.457 1.00 45.22 296 GLU B N 1
ATOM 5554 C CA . GLU B 1 299 ? 27.733 18.059 61.170 1.00 47.34 296 GLU B CA 1
ATOM 5555 C C . GLU B 1 299 ? 28.984 17.573 61.877 1.00 47.93 296 GLU B C 1
ATOM 5556 O O . GLU B 1 299 ? 30.045 18.190 61.745 1.00 47.23 296 GLU B O 1
ATOM 5562 N N . LYS B 1 300 ? 28.874 16.465 62.612 1.00 48.55 297 LYS B N 1
ATOM 5563 C CA . LYS B 1 300 ? 30.011 16.009 63.433 1.00 49.63 297 LYS B CA 1
ATOM 5564 C C . LYS B 1 300 ? 31.159 15.443 62.626 1.00 48.70 297 LYS B C 1
ATOM 5565 O O . LYS B 1 300 ? 32.309 15.703 62.947 1.00 48.12 297 LYS B O 1
ATOM 5571 N N . LEU B 1 301 ? 30.853 14.671 61.581 1.00 48.33 298 LEU B N 1
ATOM 5572 C CA . LEU B 1 301 ? 31.892 13.949 60.838 1.00 47.51 298 LEU B CA 1
ATOM 5573 C C . LEU B 1 301 ? 32.000 14.258 59.346 1.00 46.82 298 LEU B C 1
ATOM 5574 O O . LEU B 1 301 ? 32.947 13.818 58.706 1.00 46.22 298 LEU B O 1
ATOM 5579 N N . GLY B 1 302 ? 31.053 15.013 58.799 1.00 47.30 299 GLY B N 1
ATOM 5580 C CA . GLY B 1 302 ? 30.979 15.247 57.365 1.00 46.89 299 GLY B CA 1
ATOM 5581 C C . GLY B 1 302 ? 32.151 15.950 56.720 1.00 47.25 299 GLY B C 1
ATOM 5582 O O . GLY B 1 302 ? 32.340 15.824 55.513 1.00 47.09 299 GLY B O 1
ATOM 5583 N N . ASN B 1 303 ? 32.893 16.726 57.507 1.00 48.22 300 ASN B N 1
ATOM 5584 C CA A ASN B 1 303 ? 34.158 17.345 57.100 0.60 48.43 300 ASN B CA 1
ATOM 5585 C CA B ASN B 1 303 ? 34.143 17.310 57.029 0.40 47.95 300 ASN B CA 1
ATOM 5586 C C . ASN B 1 303 ? 35.363 16.444 57.348 1.00 47.88 300 ASN B C 1
ATOM 5587 O O . ASN B 1 303 ? 36.484 16.791 56.989 1.00 48.89 300 ASN B O 1
ATOM 5596 N N . LYS B 1 304 ? 35.170 15.317 58.021 1.00 47.23 301 LYS B N 1
ATOM 5597 C CA . LYS B 1 304 ? 36.312 14.415 58.303 1.00 46.72 301 LYS B CA 1
ATOM 5598 C C . LYS B 1 304 ? 36.276 13.143 57.438 1.00 44.17 301 LYS B C 1
ATOM 5599 O O . LYS B 1 304 ? 37.296 12.660 56.991 1.00 43.39 301 LYS B O 1
ATOM 5605 N N . ILE B 1 305 ? 35.092 12.585 57.245 1.00 41.43 302 ILE B N 1
ATOM 5606 C CA . ILE B 1 305 ? 34.988 11.351 56.542 1.00 39.93 302 ILE B CA 1
ATOM 5607 C C . ILE B 1 305 ? 33.820 11.389 55.581 1.00 38.01 302 ILE B C 1
ATOM 5608 O O . ILE B 1 305 ? 32.915 12.232 55.680 1.00 37.63 302 ILE B O 1
ATOM 5613 N N . GLN B 1 306 ? 33.852 10.445 54.663 1.00 35.61 303 GLN B N 1
ATOM 5614 C CA . GLN B 1 306 ? 32.766 10.284 53.708 1.00 34.70 303 GLN B CA 1
ATOM 5615 C C . GLN B 1 306 ? 31.587 9.609 54.429 1.00 33.56 303 GLN B C 1
ATOM 5616 O O . GLN B 1 306 ? 31.776 8.684 55.180 1.00 32.83 303 GLN B O 1
ATOM 5622 N N . LEU B 1 307 ? 30.384 10.116 54.198 1.00 33.35 304 LEU B N 1
ATOM 5623 C CA . LEU B 1 307 ? 29.181 9.581 54.788 1.00 33.11 304 LEU B CA 1
ATOM 5624 C C . LEU B 1 307 ? 28.197 9.271 53.668 1.00 32.09 304 LEU B C 1
ATOM 5625 O O . LEU B 1 307 ? 27.609 10.189 53.093 1.00 32.46 304 LEU B O 1
ATOM 5630 N N . VAL B 1 308 ? 28.012 7.981 53.363 1.00 31.72 305 VAL B N 1
ATOM 5631 C CA . VAL B 1 308 ? 27.303 7.558 52.160 1.00 30.02 305 VAL B CA 1
ATOM 5632 C C . VAL B 1 308 ? 25.835 7.167 52.470 1.00 31.14 305 VAL B C 1
ATOM 5633 O O . VAL B 1 308 ? 25.575 6.287 53.287 1.00 30.81 305 VAL B O 1
ATOM 5637 N N . GLY B 1 309 ? 24.880 7.826 51.838 1.00 30.56 306 GLY B N 1
ATOM 5638 C CA . GLY B 1 309 ? 23.506 7.331 51.860 1.00 32.30 306 GLY B CA 1
ATOM 5639 C C . GLY B 1 309 ? 23.303 6.199 50.846 1.00 31.96 306 GLY B C 1
ATOM 5640 O O . GLY B 1 309 ? 23.594 6.393 49.660 1.00 30.85 306 GLY B O 1
ATOM 5641 N N . ASP B 1 310 ? 22.831 5.031 51.317 1.00 32.84 307 ASP B N 1
ATOM 5642 C CA . ASP B 1 310 ? 22.386 3.895 50.457 1.00 32.90 307 ASP B CA 1
ATOM 5643 C C . ASP B 1 310 ? 20.879 3.800 50.589 1.00 34.86 307 ASP B C 1
ATOM 5644 O O . ASP B 1 310 ? 20.143 4.337 49.755 1.00 35.39 307 ASP B O 1
ATOM 5649 N N . ASP B 1 311 ? 20.396 3.170 51.649 1.00 35.53 308 ASP B N 1
ATOM 5650 C CA . ASP B 1 311 ? 18.957 3.088 51.885 1.00 36.80 308 ASP B CA 1
ATOM 5651 C C . ASP B 1 311 ? 18.309 4.477 52.077 1.00 36.84 308 ASP B C 1
ATOM 5652 O O . ASP B 1 311 ? 17.105 4.663 51.855 1.00 37.19 308 ASP B O 1
ATOM 5657 N N . LEU B 1 312 ? 19.110 5.458 52.476 1.00 36.63 309 LEU B N 1
ATOM 5658 C CA . LEU B 1 312 ? 18.618 6.827 52.655 1.00 36.75 309 LEU B CA 1
ATOM 5659 C C . LEU B 1 312 ? 18.114 7.467 51.365 1.00 36.02 309 LEU B C 1
ATOM 5660 O O . LEU B 1 312 ? 17.146 8.229 51.401 1.00 35.82 309 LEU B O 1
ATOM 5665 N N . PHE B 1 313 ? 18.812 7.224 50.248 1.00 34.64 310 PHE B N 1
ATOM 5666 C CA . PHE B 1 313 ? 18.532 7.942 49.006 1.00 34.00 310 PHE B CA 1
ATOM 5667 C C . PHE B 1 313 ? 17.979 7.064 47.891 1.00 33.82 310 PHE B C 1
ATOM 5668 O O . PHE B 1 313 ? 17.392 7.597 46.943 1.00 33.21 310 PHE B O 1
ATOM 5676 N N . VAL B 1 314 ? 18.208 5.747 47.987 1.00 32.84 311 VAL B N 1
ATOM 5677 C CA . VAL B 1 314 ? 17.842 4.775 46.968 1.00 31.84 311 VAL B CA 1
ATOM 5678 C C . VAL B 1 314 ? 18.011 5.261 45.512 1.00 31.66 311 VAL B C 1
ATOM 5679 O O . VAL B 1 314 ? 17.165 5.062 44.674 1.00 32.23 311 VAL B O 1
ATOM 5683 N N . THR B 1 315 ? 19.158 5.862 45.221 1.00 30.91 312 THR B N 1
ATOM 5684 C CA . THR B 1 315 ? 19.510 6.348 43.877 1.00 30.43 312 THR B CA 1
ATOM 5685 C C . THR B 1 315 ? 18.482 7.304 43.293 1.00 30.48 312 THR B C 1
ATOM 5686 O O . THR B 1 315 ? 18.490 7.585 42.086 1.00 30.68 312 THR B O 1
ATOM 5690 N N . ASN B 1 316 ? 17.644 7.853 44.152 1.00 30.13 313 ASN B N 1
ATOM 5691 C CA . ASN B 1 316 ? 16.521 8.662 43.711 1.00 30.00 313 ASN B CA 1
ATOM 5692 C C . ASN B 1 316 ? 16.799 10.170 43.767 1.00 30.06 313 ASN B C 1
ATOM 5693 O O . ASN B 1 316 ? 17.099 10.724 44.830 1.00 29.98 313 ASN B O 1
ATOM 5698 N N . GLU B 1 317 ? 16.709 10.814 42.606 1.00 29.88 314 GLU B N 1
ATOM 5699 C CA . GLU B 1 317 ? 17.031 12.233 42.453 1.00 31.93 314 GLU B CA 1
ATOM 5700 C C . GLU B 1 317 ? 16.270 13.138 43.440 1.00 33.25 314 GLU B C 1
ATOM 5701 O O . GLU B 1 317 ? 16.880 14.006 44.086 1.00 35.04 314 GLU B O 1
ATOM 5707 N N . ASP B 1 318 ? 14.950 12.947 43.545 1.00 34.23 315 ASP B N 1
ATOM 5708 C CA . ASP B 1 318 ? 14.112 13.770 44.416 1.00 36.28 315 ASP B CA 1
ATOM 5709 C C . ASP B 1 318 ? 14.451 13.564 45.895 1.00 36.44 315 ASP B C 1
ATOM 5710 O O . ASP B 1 318 ? 14.440 14.511 46.684 1.00 37.65 315 ASP B O 1
ATOM 5715 N N . ILE B 1 319 ? 14.693 12.325 46.294 1.00 34.99 316 ILE B N 1
ATOM 5716 C CA . ILE B 1 319 ? 15.009 12.094 47.685 1.00 35.32 316 ILE B CA 1
ATOM 5717 C C . ILE B 1 319 ? 16.393 12.681 47.977 1.00 34.88 316 ILE B C 1
ATOM 5718 O O . ILE B 1 319 ? 16.606 13.254 49.043 1.00 35.18 316 ILE B O 1
ATOM 5723 N N . LEU B 1 320 ? 17.325 12.544 47.030 1.00 33.85 317 LEU B N 1
ATOM 5724 C CA . LEU B 1 320 ? 18.677 13.104 47.200 1.00 33.14 317 LEU B CA 1
ATOM 5725 C C . LEU B 1 320 ? 18.611 14.622 47.292 1.00 34.59 317 LEU B C 1
ATOM 5726 O O . LEU B 1 320 ? 19.333 15.217 48.090 1.00 34.24 317 LEU B O 1
ATOM 5731 N N . ARG B 1 321 ? 17.727 15.243 46.503 1.00 36.70 318 ARG B N 1
ATOM 5732 C CA . ARG B 1 321 ? 17.596 16.699 46.533 1.00 38.20 318 ARG B CA 1
ATOM 5733 C C . ARG B 1 321 ? 17.226 17.133 47.936 1.00 39.24 318 ARG B C 1
ATOM 5734 O O . ARG B 1 321 ? 17.874 18.024 48.470 1.00 39.50 318 ARG B O 1
ATOM 5742 N N . GLU B 1 322 ? 16.231 16.502 48.548 1.00 40.13 319 GLU B N 1
ATOM 5743 C CA . GLU B 1 322 ? 15.819 16.913 49.918 1.00 42.13 319 GLU B CA 1
ATOM 5744 C C . GLU B 1 322 ? 16.930 16.686 50.909 1.00 41.33 319 GLU B C 1
ATOM 5745 O O . GLU B 1 322 ? 17.127 17.490 51.811 1.00 42.45 319 GLU B O 1
ATOM 5751 N N . GLY B 1 323 ? 17.647 15.586 50.757 1.00 40.17 320 GLY B N 1
ATOM 5752 C CA . GLY B 1 323 ? 18.823 15.338 51.579 1.00 39.92 320 GLY B CA 1
ATOM 5753 C C . GLY B 1 323 ? 19.873 16.426 51.458 1.00 39.65 320 GLY B C 1
ATOM 5754 O O . GLY B 1 323 ? 20.458 16.848 52.454 1.00 39.72 320 GLY B O 1
ATOM 5755 N N . ILE B 1 324 ? 20.119 16.885 50.233 1.00 39.45 321 ILE B N 1
ATOM 5756 C CA . ILE B 1 324 ? 21.125 17.928 49.979 1.00 38.77 321 ILE B CA 1
ATOM 5757 C C . ILE B 1 324 ? 20.705 19.189 50.725 1.00 39.80 321 ILE B C 1
ATOM 5758 O O . ILE B 1 324 ? 21.515 19.814 51.428 1.00 39.78 321 ILE B O 1
ATOM 5763 N N . ILE B 1 325 ? 19.428 19.548 50.580 1.00 40.08 322 ILE B N 1
ATOM 5764 C CA . ILE B 1 325 ? 18.884 20.760 51.192 1.00 40.82 322 ILE B CA 1
ATOM 5765 C C . ILE B 1 325 ? 18.987 20.745 52.730 1.00 41.65 322 ILE B C 1
ATOM 5766 O O . ILE B 1 325 ? 19.364 21.740 53.347 1.00 42.27 322 ILE B O 1
ATOM 5771 N N . LYS B 1 326 ? 18.664 19.606 53.335 1.00 41.94 323 LYS B N 1
ATOM 5772 C CA . LYS B 1 326 ? 18.669 19.444 54.774 1.00 42.85 323 LYS B CA 1
ATOM 5773 C C . LYS B 1 326 ? 20.044 18.978 55.299 1.00 42.73 323 LYS B C 1
ATOM 5774 O O . LYS B 1 326 ? 20.200 18.682 56.481 1.00 44.19 323 LYS B O 1
ATOM 5780 N N . LYS B 1 327 ? 21.044 18.906 54.443 1.00 41.93 324 LYS B N 1
ATOM 5781 C CA . LYS B 1 327 ? 22.412 18.603 54.882 1.00 42.71 324 LYS B CA 1
ATOM 5782 C C . LYS B 1 327 ? 22.575 17.215 55.544 1.00 41.69 324 LYS B C 1
ATOM 5783 O O . LYS B 1 327 ? 23.130 17.061 56.617 1.00 42.89 324 LYS B O 1
ATOM 5789 N N . MET B 1 328 ? 22.108 16.196 54.841 1.00 41.01 325 MET B N 1
ATOM 5790 C CA . MET B 1 328 ? 22.261 14.810 55.236 1.00 39.84 325 MET B CA 1
ATOM 5791 C C . MET B 1 328 ? 23.264 14.124 54.323 1.00 38.12 325 MET B C 1
ATOM 5792 O O . MET B 1 328 ? 23.064 14.105 53.103 1.00 37.71 325 MET B O 1
ATOM 5797 N N . ALA B 1 329 ? 24.340 13.572 54.905 1.00 36.28 326 ALA B N 1
ATOM 5798 C CA . ALA B 1 329 ? 25.358 12.812 54.167 1.00 34.73 326 ALA B CA 1
ATOM 5799 C C . ALA B 1 329 ? 26.195 13.708 53.284 1.00 33.43 326 ALA B C 1
ATOM 5800 O O . ALA B 1 329 ? 25.920 14.883 53.168 1.00 33.82 326 ALA B O 1
ATOM 5802 N N . ASN B 1 330 ? 27.238 13.143 52.682 1.00 31.94 327 ASN B N 1
ATOM 5803 C CA . ASN B 1 330 ? 28.001 13.861 51.678 1.00 31.43 327 ASN B CA 1
ATOM 5804 C C . ASN B 1 330 ? 28.393 12.987 50.466 1.00 30.66 327 ASN B C 1
ATOM 5805 O O . ASN B 1 330 ? 29.250 13.371 49.648 1.00 30.42 327 ASN B O 1
ATOM 5810 N N . ALA B 1 331 ? 27.730 11.844 50.344 1.00 29.93 328 ALA B N 1
ATOM 5811 C CA . ALA B 1 331 ? 27.961 10.889 49.270 1.00 29.21 328 ALA B CA 1
ATOM 5812 C C . ALA B 1 331 ? 26.723 9.995 49.118 1.00 29.31 328 ALA B C 1
ATOM 5813 O O . ALA B 1 331 ? 25.917 9.886 50.038 1.00 30.50 328 ALA B O 1
ATOM 5815 N N . VAL B 1 332 ? 26.516 9.453 47.921 1.00 29.23 329 VAL B N 1
ATOM 5816 C CA . VAL B 1 332 ? 25.341 8.639 47.592 1.00 28.90 329 VAL B CA 1
ATOM 5817 C C . VAL B 1 332 ? 25.770 7.345 46.838 1.00 28.54 329 VAL B C 1
ATOM 5818 O O . VAL B 1 332 ? 26.535 7.372 45.907 1.00 27.69 329 VAL B O 1
ATOM 5822 N N . LEU B 1 333 ? 25.279 6.205 47.267 1.00 29.17 330 LEU B N 1
ATOM 5823 C CA . LEU B 1 333 ? 25.500 4.966 46.514 1.00 29.48 330 LEU B CA 1
ATOM 5824 C C . LEU B 1 333 ? 24.649 5.010 45.257 1.00 28.52 330 LEU B C 1
ATOM 5825 O O . LEU B 1 333 ? 23.479 5.407 45.321 1.00 30.76 330 LEU B O 1
ATOM 5830 N N . ILE B 1 334 ? 25.203 4.604 44.131 1.00 27.52 331 ILE B N 1
ATOM 5831 C CA . ILE B 1 334 ? 24.464 4.621 42.880 1.00 27.13 331 ILE B CA 1
ATOM 5832 C C . ILE B 1 334 ? 24.154 3.198 42.396 1.00 27.40 331 ILE B C 1
ATOM 5833 O O . ILE B 1 334 ? 25.036 2.471 41.961 1.00 26.81 331 ILE B O 1
ATOM 5838 N N . LYS B 1 335 ? 22.892 2.793 42.498 1.00 27.21 332 LYS B N 1
ATOM 5839 C CA . LYS B 1 335 ? 22.491 1.462 42.074 1.00 26.64 332 LYS B CA 1
ATOM 5840 C C . LYS B 1 335 ? 21.474 1.631 40.949 1.00 26.89 332 LYS B C 1
ATOM 5841 O O . LYS B 1 335 ? 20.262 1.845 41.242 1.00 26.98 332 LYS B O 1
ATOM 5847 N N . PRO B 1 336 ? 21.929 1.548 39.678 1.00 26.21 333 PRO B N 1
ATOM 5848 C CA . PRO B 1 336 ? 21.054 1.902 38.533 1.00 27.04 333 PRO B CA 1
ATOM 5849 C C . PRO B 1 336 ? 19.698 1.172 38.494 1.00 28.70 333 PRO B C 1
ATOM 5850 O O . PRO B 1 336 ? 18.678 1.760 38.096 1.00 28.31 333 PRO B O 1
ATOM 5854 N N . ASN B 1 337 ? 19.667 -0.086 38.923 1.00 29.76 334 ASN B N 1
ATOM 5855 C CA . ASN B 1 337 ? 18.434 -0.872 38.851 1.00 30.39 334 ASN B CA 1
ATOM 5856 C C . ASN B 1 337 ? 17.411 -0.442 39.890 1.00 31.30 334 ASN B C 1
ATOM 5857 O O . ASN B 1 337 ? 16.216 -0.727 39.774 1.00 33.04 334 ASN B O 1
ATOM 5862 N N . GLN B 1 338 ? 17.894 0.284 40.890 1.00 30.63 335 GLN B N 1
ATOM 5863 C CA . GLN B 1 338 ? 17.085 0.828 41.956 1.00 31.23 335 GLN B CA 1
ATOM 5864 C C . GLN B 1 338 ? 16.231 1.987 41.460 1.00 30.93 335 GLN B C 1
ATOM 5865 O O . GLN B 1 338 ? 15.196 2.340 42.065 1.00 30.14 335 GLN B O 1
ATOM 5871 N N . ILE B 1 339 ? 16.642 2.567 40.333 1.00 30.56 336 ILE B N 1
ATOM 5872 C CA . ILE B 1 339 ? 15.941 3.709 39.766 1.00 31.37 336 ILE B CA 1
ATOM 5873 C C . ILE B 1 339 ? 15.331 3.411 38.376 1.00 30.81 336 ILE B C 1
ATOM 5874 O O . ILE B 1 339 ? 14.287 3.954 38.050 1.00 31.61 336 ILE B O 1
ATOM 5879 N N . GLY B 1 340 ? 15.972 2.577 37.557 1.00 29.65 337 GLY B N 1
ATOM 5880 C CA . GLY B 1 340 ? 15.269 1.941 36.452 1.00 29.06 337 GLY B CA 1
ATOM 5881 C C . GLY B 1 340 ? 15.619 2.267 35.025 1.00 28.82 337 GLY B C 1
ATOM 5882 O O . GLY B 1 340 ? 15.231 1.511 34.123 1.00 29.23 337 GLY B O 1
ATOM 5883 N N . THR B 1 341 ? 16.312 3.394 34.806 1.00 27.85 338 THR B N 1
ATOM 5884 C CA . THR B 1 341 ? 16.912 3.709 33.513 1.00 26.77 338 THR B CA 1
ATOM 5885 C C . THR B 1 341 ? 18.307 4.349 33.700 1.00 26.59 338 THR B C 1
ATOM 5886 O O . THR B 1 341 ? 18.682 4.860 34.772 1.00 25.77 338 THR B O 1
ATOM 5890 N N . ILE B 1 342 ? 19.072 4.359 32.650 1.00 27.38 339 ILE B N 1
ATOM 5891 C CA A ILE B 1 342 ? 20.433 4.950 32.659 0.60 27.78 339 ILE B CA 1
ATOM 5892 C CA B ILE B 1 342 ? 20.406 4.947 32.786 0.40 27.22 339 ILE B CA 1
ATOM 5893 C C . ILE B 1 342 ? 20.329 6.489 32.777 1.00 28.04 339 ILE B C 1
ATOM 5894 O O . ILE B 1 342 ? 21.149 7.149 33.432 1.00 28.29 339 ILE B O 1
ATOM 5903 N N . THR B 1 343 ? 19.325 7.074 32.114 1.00 28.18 340 THR B N 1
ATOM 5904 C CA . THR B 1 343 ? 19.137 8.517 32.158 1.00 28.38 340 THR B CA 1
ATOM 5905 C C . THR B 1 343 ? 18.811 8.996 33.589 1.00 27.90 340 THR B C 1
ATOM 5906 O O . THR B 1 343 ? 19.375 9.960 34.110 1.00 28.96 340 THR B O 1
ATOM 5910 N N . GLN B 1 344 ? 17.911 8.305 34.250 1.00 28.91 341 GLN B N 1
ATOM 5911 C CA . GLN B 1 344 ? 17.526 8.663 35.643 1.00 27.69 341 GLN B CA 1
ATOM 5912 C C . GLN B 1 344 ? 18.720 8.455 36.556 1.00 27.27 341 GLN B C 1
ATOM 5913 O O . GLN B 1 344 ? 18.928 9.213 37.459 1.00 28.94 341 GLN B O 1
ATOM 5919 N N . THR B 1 345 ? 19.548 7.473 36.288 1.00 26.30 342 THR B N 1
ATOM 5920 C CA . THR B 1 345 ? 20.778 7.296 37.065 1.00 26.83 342 THR B CA 1
ATOM 5921 C C . THR B 1 345 ? 21.723 8.503 36.887 1.00 25.27 342 THR B C 1
ATOM 5922 O O . THR B 1 345 ? 22.190 9.092 37.862 1.00 24.18 342 THR B O 1
ATOM 5926 N N . MET B 1 346 ? 21.907 8.892 35.639 1.00 25.00 343 MET B N 1
ATOM 5927 C CA . MET B 1 346 ? 22.691 10.064 35.296 1.00 25.86 343 MET B CA 1
ATOM 5928 C C . MET B 1 346 ? 22.213 11.344 35.936 1.00 25.45 343 MET B C 1
ATOM 5929 O O . MET B 1 346 ? 23.027 12.132 36.395 1.00 23.91 343 MET B O 1
ATOM 5934 N N . ARG B 1 347 ? 20.889 11.529 35.990 1.00 25.95 344 ARG B N 1
ATOM 5935 C CA A ARG B 1 347 ? 20.296 12.675 36.651 0.60 26.00 344 ARG B CA 1
ATOM 5936 C CA B ARG B 1 347 ? 20.309 12.685 36.646 0.40 26.15 344 ARG B CA 1
ATOM 5937 C C . ARG B 1 347 ? 20.687 12.720 38.120 1.00 26.37 344 ARG B C 1
ATOM 5938 O O . ARG B 1 347 ? 20.990 13.787 38.654 1.00 26.30 344 ARG B O 1
ATOM 5953 N N . THR B 1 348 ? 20.636 11.566 38.790 1.00 25.94 345 THR B N 1
ATOM 5954 C CA . THR B 1 348 ? 20.926 11.532 40.203 1.00 25.76 345 THR B CA 1
ATOM 5955 C C . THR B 1 348 ? 22.388 11.836 40.372 1.00 26.28 345 THR B C 1
ATOM 5956 O O . THR B 1 348 ? 22.777 12.620 41.261 1.00 26.40 345 THR B O 1
ATOM 5960 N N . VAL B 1 349 ? 23.223 11.249 39.521 1.00 25.75 346 VAL B N 1
ATOM 5961 C CA . VAL B 1 349 ? 24.641 11.536 39.651 1.00 26.36 346 VAL B CA 1
ATOM 5962 C C . VAL B 1 349 ? 24.926 13.037 39.390 1.00 27.85 346 VAL B C 1
ATOM 5963 O O . VAL B 1 349 ? 25.704 13.649 40.155 1.00 27.21 346 VAL B O 1
ATOM 5967 N N . ARG B 1 350 ? 24.274 13.649 38.378 1.00 27.85 347 ARG B N 1
ATOM 5968 C CA . ARG B 1 350 ? 24.608 15.039 38.055 1.00 27.68 347 ARG B CA 1
ATOM 5969 C C . ARG B 1 350 ? 24.208 15.964 39.202 1.00 28.69 347 ARG B C 1
ATOM 5970 O O . ARG B 1 350 ? 24.947 16.918 39.536 1.00 29.44 347 ARG B O 1
ATOM 5978 N N . LEU B 1 351 ? 23.055 15.685 39.803 1.00 29.03 348 LEU B N 1
ATOM 5979 C CA . LEU B 1 351 ? 22.589 16.430 40.979 1.00 29.88 348 LEU B CA 1
ATOM 5980 C C . LEU B 1 351 ? 23.603 16.342 42.101 1.00 30.39 348 LEU B C 1
ATOM 5981 O O . LEU B 1 351 ? 23.918 17.343 42.750 1.00 31.42 348 LEU B O 1
ATOM 5986 N N . ALA B 1 352 ? 24.100 15.150 42.350 1.00 30.16 349 ALA B N 1
ATOM 5987 C CA . ALA B 1 352 ? 24.983 14.975 43.455 1.00 31.41 349 ALA B CA 1
ATOM 5988 C C . ALA B 1 352 ? 26.290 15.724 43.202 1.00 31.47 349 ALA B C 1
ATOM 5989 O O . ALA B 1 352 ? 26.788 16.443 44.069 1.00 31.19 349 ALA B O 1
ATOM 5991 N N . GLN B 1 353 ? 26.799 15.602 41.996 1.00 31.94 350 GLN B N 1
ATOM 5992 C CA . GLN B 1 353 ? 28.089 16.211 41.637 1.00 32.53 350 GLN B CA 1
ATOM 5993 C C . GLN B 1 353 ? 28.028 17.748 41.551 1.00 32.91 350 GLN B C 1
ATOM 5994 O O . GLN B 1 353 ? 29.039 18.393 41.746 1.00 34.66 350 GLN B O 1
ATOM 6000 N N . ARG B 1 354 ? 26.864 18.328 41.268 1.00 32.77 351 ARG B N 1
ATOM 6001 C CA . ARG B 1 354 ? 26.676 19.771 41.335 1.00 32.90 351 ARG B CA 1
ATOM 6002 C C . ARG B 1 354 ? 26.619 20.299 42.759 1.00 33.27 351 ARG B C 1
ATOM 6003 O O . ARG B 1 354 ? 26.722 21.489 42.948 1.00 32.20 351 ARG B O 1
ATOM 6011 N N . ASN B 1 355 ? 26.419 19.428 43.744 1.00 32.79 352 ASN B N 1
ATOM 6012 C CA . ASN B 1 355 ? 26.264 19.855 45.130 1.00 34.23 352 ASN B CA 1
ATOM 6013 C C . ASN B 1 355 ? 27.233 19.198 46.094 1.00 34.02 352 ASN B C 1
ATOM 6014 O O . ASN B 1 355 ? 26.889 18.974 47.241 1.00 34.96 352 ASN B O 1
ATOM 6019 N N . ASN B 1 356 ? 28.431 18.878 45.617 1.00 34.53 353 ASN B N 1
ATOM 6020 C CA . ASN B 1 356 ? 29.529 18.404 46.456 1.00 34.93 353 ASN B CA 1
ATOM 6021 C C . ASN B 1 356 ? 29.248 17.043 47.119 1.00 34.80 353 ASN B C 1
ATOM 6022 O O . ASN B 1 356 ? 29.751 16.792 48.214 1.00 36.14 353 ASN B O 1
ATOM 6027 N N . TYR B 1 357 ? 28.446 16.180 46.484 1.00 33.60 354 TYR B N 1
ATOM 6028 C CA . TYR B 1 357 ? 28.206 14.817 46.996 1.00 32.86 354 TYR B CA 1
ATOM 6029 C C . TYR B 1 357 ? 29.006 13.844 46.125 1.00 32.36 354 TYR B C 1
ATOM 6030 O O . TYR B 1 357 ? 28.909 13.896 44.893 1.00 31.36 354 TYR B O 1
ATOM 6039 N N . LYS B 1 358 ? 29.821 12.978 46.726 1.00 32.43 355 LYS B N 1
ATOM 6040 C CA . LYS B 1 358 ? 30.526 11.986 45.917 1.00 32.70 355 LYS B CA 1
ATOM 6041 C C . LYS B 1 358 ? 29.616 10.841 45.580 1.00 31.42 355 LYS B C 1
ATOM 6042 O O . LYS B 1 358 ? 28.764 10.476 46.371 1.00 32.26 355 LYS B O 1
ATOM 6048 N N . CYS B 1 359 ? 29.842 10.226 44.427 1.00 30.46 356 CYS B N 1
ATOM 6049 C CA . CYS B 1 359 ? 29.007 9.108 43.962 1.00 29.59 356 CYS B CA 1
ATOM 6050 C C . CYS B 1 359 ? 29.802 7.820 43.957 1.00 29.36 356 CYS B C 1
ATOM 6051 O O . CYS B 1 359 ? 30.954 7.787 43.533 1.00 28.94 356 CYS B O 1
ATOM 6054 N N . VAL B 1 360 ? 29.218 6.770 44.512 1.00 29.15 357 VAL B N 1
ATOM 6055 C CA . VAL B 1 360 ? 29.861 5.484 44.536 1.00 28.02 357 VAL B CA 1
ATOM 6056 C C . VAL B 1 360 ? 29.030 4.605 43.618 1.00 28.05 357 VAL B C 1
ATOM 6057 O O . VAL B 1 360 ? 27.906 4.256 43.964 1.00 28.03 357 VAL B O 1
ATOM 6061 N N . MET B 1 361 ? 29.543 4.317 42.420 1.00 27.01 358 MET B N 1
ATOM 6062 C CA . MET B 1 361 ? 28.875 3.380 41.532 1.00 26.95 358 MET B CA 1
ATOM 6063 C C . MET B 1 361 ? 28.830 1.994 42.193 1.00 27.46 358 MET B C 1
ATOM 6064 O O . MET B 1 361 ? 29.849 1.471 42.664 1.00 27.01 358 MET B O 1
ATOM 6069 N N . SER B 1 362 ? 27.636 1.420 42.277 1.00 27.05 359 SER B N 1
ATOM 6070 C CA . SER B 1 362 ? 27.458 0.202 43.079 1.00 27.33 359 SER B CA 1
ATOM 6071 C C . SER B 1 362 ? 26.872 -1.030 42.379 1.00 27.49 359 SER B C 1
ATOM 6072 O O . SER B 1 362 ? 25.937 -0.934 41.571 1.00 27.28 359 SER B O 1
ATOM 6075 N N . HIS B 1 363 ? 27.388 -2.191 42.793 1.00 27.15 360 HIS B N 1
ATOM 6076 C CA . HIS B 1 363 ? 26.809 -3.501 42.477 1.00 26.83 360 HIS B CA 1
ATOM 6077 C C . HIS B 1 363 ? 25.576 -3.782 43.356 1.00 27.98 360 HIS B C 1
ATOM 6078 O O . HIS B 1 363 ? 25.241 -2.995 44.243 1.00 26.30 360 HIS B O 1
ATOM 6085 N N . ARG B 1 364 ? 24.926 -4.912 43.061 1.00 27.48 361 ARG B N 1
ATOM 6086 C CA . ARG B 1 364 ? 23.945 -5.557 43.922 1.00 29.09 361 ARG B CA 1
ATOM 6087 C C . ARG B 1 364 ? 24.439 -6.938 44.370 1.00 30.23 361 ARG B C 1
ATOM 6088 O O . ARG B 1 364 ? 25.407 -7.495 43.821 1.00 29.54 361 ARG B O 1
ATOM 6096 N N . SER B 1 365 ? 23.759 -7.470 45.381 1.00 31.17 362 SER B N 1
ATOM 6097 C CA . SER B 1 365 ? 24.103 -8.756 45.943 1.00 32.65 362 SER B CA 1
ATOM 6098 C C . SER B 1 365 ? 23.977 -9.840 44.896 1.00 32.40 362 SER B C 1
ATOM 6099 O O . SER B 1 365 ? 24.873 -10.688 44.773 1.00 31.74 362 SER B O 1
ATOM 6102 N N . GLY B 1 366 ? 22.863 -9.805 44.164 1.00 32.06 363 GLY B N 1
ATOM 6103 C CA . GLY B 1 366 ? 22.672 -10.628 42.980 1.00 32.35 363 GLY B CA 1
ATOM 6104 C C . GLY B 1 366 ? 23.132 -9.904 41.704 1.00 31.34 363 GLY B C 1
ATOM 6105 O O . GLY B 1 366 ? 22.389 -9.140 41.090 1.00 31.54 363 GLY B O 1
ATOM 6106 N N . GLU B 1 367 ? 24.357 -10.168 41.317 1.00 30.25 364 GLU B N 1
ATOM 6107 C CA . GLU B 1 367 ? 24.956 -9.600 40.117 1.00 30.32 364 GLU B CA 1
ATOM 6108 C C . GLU B 1 367 ? 24.943 -10.563 38.928 1.00 29.32 364 GLU B C 1
ATOM 6109 O O . GLU B 1 367 ? 24.298 -11.592 38.952 1.00 31.23 364 GLU B O 1
ATOM 6115 N N . SER B 1 368 ? 25.599 -10.181 37.864 1.00 29.09 365 SER B N 1
ATOM 6116 C CA . SER B 1 368 ? 25.820 -11.039 36.724 1.00 28.83 365 SER B CA 1
ATOM 6117 C C . SER B 1 368 ? 27.225 -10.764 36.225 1.00 29.04 365 SER B C 1
ATOM 6118 O O . SER B 1 368 ? 27.952 -9.903 36.779 1.00 28.95 365 SER B O 1
ATOM 6121 N N . GLU B 1 369 ? 27.591 -11.533 35.208 1.00 28.97 366 GLU B N 1
ATOM 6122 C CA . GLU B 1 369 ? 28.749 -11.327 34.364 1.00 29.75 366 GLU B CA 1
ATOM 6123 C C . GLU B 1 369 ? 28.800 -9.963 33.604 1.00 29.16 366 GLU B C 1
ATOM 6124 O O . GLU B 1 369 ? 29.840 -9.580 33.088 1.00 29.22 366 GLU B O 1
ATOM 6130 N N . ASP B 1 370 ? 27.701 -9.222 33.600 1.00 28.84 367 ASP B N 1
ATOM 6131 C CA . ASP B 1 370 ? 27.615 -7.939 32.907 1.00 28.24 367 ASP B CA 1
ATOM 6132 C C . ASP B 1 370 ? 28.406 -6.899 33.701 1.00 27.76 367 ASP B C 1
ATOM 6133 O O . ASP B 1 370 ? 28.173 -6.725 34.921 1.00 28.12 367 ASP B O 1
ATOM 6138 N N . ALA B 1 371 ? 29.334 -6.198 33.015 1.00 26.17 368 ALA B N 1
ATOM 6139 C CA . ALA B 1 371 ? 30.164 -5.198 33.651 1.00 25.26 368 ALA B CA 1
ATOM 6140 C C . ALA B 1 371 ? 29.768 -3.776 33.326 1.00 24.69 368 ALA B C 1
ATOM 6141 O O . ALA B 1 371 ? 30.620 -2.869 33.390 1.00 24.72 368 ALA B O 1
ATOM 6143 N N . PHE B 1 372 ? 28.505 -3.544 32.991 1.00 24.31 369 PHE B N 1
ATOM 6144 C CA . PHE B 1 372 ? 28.013 -2.194 32.714 1.00 24.14 369 PHE B CA 1
ATOM 6145 C C . PHE B 1 372 ? 28.509 -1.131 33.714 1.00 24.08 369 PHE B C 1
ATOM 6146 O O . PHE B 1 372 ? 28.908 -0.039 33.312 1.00 23.89 369 PHE B O 1
ATOM 6154 N N . ILE B 1 373 ? 28.470 -1.427 35.013 1.00 22.99 370 ILE B N 1
ATOM 6155 C CA . ILE B 1 373 ? 28.782 -0.413 36.019 1.00 22.98 370 ILE B CA 1
ATOM 6156 C C . ILE B 1 373 ? 30.272 -0.035 36.065 1.00 22.82 370 ILE B C 1
ATOM 6157 O O . ILE B 1 373 ? 30.621 1.009 36.593 1.00 22.97 370 ILE B O 1
ATOM 6162 N N . ALA B 1 374 ? 31.137 -0.843 35.499 1.00 21.95 371 ALA B N 1
ATOM 6163 C CA . ALA B 1 374 ? 32.563 -0.420 35.366 1.00 22.81 371 ALA B CA 1
ATOM 6164 C C . ALA B 1 374 ? 32.650 0.724 34.319 1.00 24.09 371 ALA B C 1
ATOM 6165 O O . ALA B 1 374 ? 33.264 1.766 34.576 1.00 24.83 371 ALA B O 1
ATOM 6167 N N . ASP B 1 375 ? 32.006 0.561 33.168 1.00 24.69 372 ASP B N 1
ATOM 6168 C CA . ASP B 1 375 ? 31.972 1.647 32.197 1.00 25.68 372 ASP B CA 1
ATOM 6169 C C . ASP B 1 375 ? 31.244 2.866 32.752 1.00 25.30 372 ASP B C 1
ATOM 6170 O O . ASP B 1 375 ? 31.614 3.981 32.478 1.00 23.25 372 ASP B O 1
ATOM 6175 N N . PHE B 1 376 ? 30.157 2.633 33.468 1.00 25.73 373 PHE B N 1
ATOM 6176 C CA . PHE B 1 376 ? 29.349 3.728 33.956 1.00 25.43 373 PHE B CA 1
ATOM 6177 C C . PHE B 1 376 ? 30.148 4.593 34.929 1.00 25.50 373 PHE B C 1
ATOM 6178 O O . PHE B 1 376 ? 30.022 5.814 34.903 1.00 25.28 373 PHE B O 1
ATOM 6186 N N . ALA B 1 377 ? 30.920 3.949 35.807 1.00 25.83 374 ALA B N 1
ATOM 6187 C CA . ALA B 1 377 ? 31.718 4.676 36.815 1.00 26.21 374 ALA B CA 1
ATOM 6188 C C . ALA B 1 377 ? 32.731 5.568 36.119 1.00 26.48 374 ALA B C 1
ATOM 6189 O O . ALA B 1 377 ? 33.000 6.695 36.603 1.00 27.25 374 ALA B O 1
ATOM 6191 N N . VAL B 1 378 ? 33.307 5.078 35.008 1.00 25.56 375 VAL B N 1
ATOM 6192 C CA . VAL B 1 378 ? 34.328 5.870 34.274 1.00 24.76 375 VAL B CA 1
ATOM 6193 C C . VAL B 1 378 ? 33.615 6.945 33.479 1.00 24.55 375 VAL B C 1
ATOM 6194 O O . VAL B 1 378 ? 34.044 8.103 33.453 1.00 24.37 375 VAL B O 1
ATOM 6198 N N . ALA B 1 379 ? 32.470 6.592 32.888 1.00 24.75 376 ALA B N 1
ATOM 6199 C CA . ALA B 1 379 ? 31.695 7.526 32.049 1.00 24.23 376 ALA B CA 1
ATOM 6200 C C . ALA B 1 379 ? 31.365 8.778 32.852 1.00 25.12 376 ALA B C 1
ATOM 6201 O O . ALA B 1 379 ? 31.470 9.896 32.336 1.00 25.86 376 ALA B O 1
ATOM 6203 N N . LEU B 1 380 ? 31.033 8.607 34.125 1.00 24.48 377 LEU B N 1
ATOM 6204 C CA . LEU B 1 380 ? 30.585 9.736 34.929 1.00 25.51 377 LEU B CA 1
ATOM 6205 C C . LEU B 1 380 ? 31.642 10.227 35.856 1.00 26.06 377 LEU B C 1
ATOM 6206 O O . LEU B 1 380 ? 31.365 11.054 36.696 1.00 27.63 377 LEU B O 1
ATOM 6211 N N . ASN B 1 381 ? 32.874 9.760 35.694 1.00 26.43 378 ASN B N 1
ATOM 6212 C CA . ASN B 1 381 ? 33.955 10.133 36.586 1.00 27.16 378 ASN B CA 1
ATOM 6213 C C . ASN B 1 381 ? 33.567 10.054 38.060 1.00 27.20 378 ASN B C 1
ATOM 6214 O O . ASN B 1 381 ? 33.847 10.982 38.865 1.00 27.08 378 ASN B O 1
ATOM 6219 N N . THR B 1 382 ? 32.917 8.957 38.440 1.00 26.61 379 THR B N 1
ATOM 6220 C CA . THR B 1 382 ? 32.463 8.862 39.840 1.00 26.59 379 THR B CA 1
ATOM 6221 C C . THR B 1 382 ? 33.635 8.904 40.798 1.00 25.59 379 THR B C 1
ATOM 6222 O O . THR B 1 382 ? 33.532 9.495 41.844 1.00 25.80 379 THR B O 1
ATOM 6226 N N . GLY B 1 383 ? 34.764 8.304 40.420 1.00 24.40 380 GLY B N 1
ATOM 6227 C CA . GLY B 1 383 ? 35.966 8.322 41.274 1.00 24.28 380 GLY B CA 1
ATOM 6228 C C . GLY B 1 383 ? 35.968 7.193 42.285 1.00 24.90 380 GLY B C 1
ATOM 6229 O O . GLY B 1 383 ? 37.009 6.890 42.871 1.00 24.22 380 GLY B O 1
ATOM 6230 N N . GLN B 1 384 ? 34.788 6.588 42.499 1.00 24.63 381 GLN B N 1
ATOM 6231 C CA . GLN B 1 384 ? 34.621 5.436 43.401 1.00 25.39 381 GLN B CA 1
ATOM 6232 C C . GLN B 1 384 ? 33.704 4.366 42.841 1.00 24.72 381 GLN B C 1
ATOM 6233 O O . GLN B 1 384 ? 32.721 4.675 42.157 1.00 24.99 381 GLN B O 1
ATOM 6239 N N . ILE B 1 385 ? 34.003 3.106 43.185 1.00 24.51 382 ILE B N 1
ATOM 6240 C CA . ILE B 1 385 ? 33.150 1.973 42.798 1.00 24.05 382 ILE B CA 1
ATOM 6241 C C . ILE B 1 385 ? 33.089 0.965 43.937 1.00 24.69 382 ILE B C 1
ATOM 6242 O O . ILE B 1 385 ? 34.072 0.753 44.678 1.00 24.43 382 ILE B O 1
ATOM 6247 N N . LYS B 1 386 ? 31.910 0.396 44.138 1.00 24.81 383 LYS B N 1
ATOM 6248 C CA . LYS B 1 386 ? 31.741 -0.676 45.128 1.00 25.11 383 LYS B CA 1
ATOM 6249 C C . LYS B 1 386 ? 31.261 -1.915 44.402 1.00 24.88 383 LYS B C 1
ATOM 6250 O O . LYS B 1 386 ? 30.087 -2.003 44.002 1.00 24.30 383 LYS B O 1
ATOM 6256 N N . THR B 1 387 ? 32.165 -2.867 44.169 1.00 23.87 384 THR B N 1
ATOM 6257 C CA . THR B 1 387 ? 31.777 -3.967 43.284 1.00 25.07 384 THR B CA 1
ATOM 6258 C C . THR B 1 387 ? 32.282 -5.315 43.749 1.00 25.08 384 THR B C 1
ATOM 6259 O O . THR B 1 387 ? 32.359 -6.242 42.964 1.00 26.59 384 THR B O 1
ATOM 6263 N N . GLY B 1 388 ? 32.560 -5.431 45.043 1.00 26.46 385 GLY B N 1
ATOM 6264 C CA . GLY B 1 388 ? 32.745 -6.717 45.703 1.00 26.60 385 GLY B CA 1
ATOM 6265 C C . GLY B 1 388 ? 34.159 -7.056 46.135 1.00 27.56 385 GLY B C 1
ATOM 6266 O O . GLY B 1 388 ? 35.124 -6.296 45.913 1.00 25.94 385 GLY B O 1
ATOM 6267 N N . ALA B 1 389 ? 34.284 -8.250 46.689 1.00 27.60 386 ALA B N 1
ATOM 6268 C CA . ALA B 1 389 ? 35.586 -8.795 46.963 1.00 29.35 386 ALA B CA 1
ATOM 6269 C C . ALA B 1 389 ? 36.274 -9.153 45.664 1.00 29.35 386 ALA B C 1
ATOM 6270 O O . ALA B 1 389 ? 35.724 -8.992 44.567 1.00 28.79 386 ALA B O 1
ATOM 6272 N N . LEU B 1 390 ? 37.508 -9.619 45.800 1.00 29.87 387 LEU B N 1
ATOM 6273 C CA . LEU B 1 390 ? 38.354 -9.901 44.674 1.00 29.80 387 LEU B CA 1
ATOM 6274 C C . LEU B 1 390 ? 38.238 -11.372 44.259 1.00 29.52 387 LEU B C 1
ATOM 6275 O O . LEU B 1 390 ? 39.240 -12.037 43.985 1.00 29.11 387 LEU B O 1
ATOM 6280 N N . ALA B 1 391 ? 37.003 -11.855 44.194 1.00 27.74 388 ALA B N 1
ATOM 6281 C CA . ALA B 1 391 ? 36.719 -13.201 43.797 1.00 27.96 388 ALA B CA 1
ATOM 6282 C C . ALA B 1 391 ? 35.239 -13.287 43.449 1.00 27.51 388 ALA B C 1
ATOM 6283 O O . ALA B 1 391 ? 34.460 -12.451 43.883 1.00 27.75 388 ALA B O 1
ATOM 6285 N N . ARG B 1 392 ? 34.891 -14.338 42.716 1.00 27.44 389 ARG B N 1
ATOM 6286 C CA . ARG B 1 392 ? 33.579 -14.558 42.078 1.00 27.19 389 ARG B CA 1
ATOM 6287 C C . ARG B 1 392 ? 33.488 -13.732 40.773 1.00 26.55 389 ARG B C 1
ATOM 6288 O O . ARG B 1 392 ? 33.605 -12.508 40.778 1.00 26.28 389 ARG B O 1
ATOM 6296 N N . GLY B 1 393 ? 33.311 -14.432 39.670 1.00 26.32 390 GLY B N 1
ATOM 6297 C CA . GLY B 1 393 ? 33.281 -13.838 38.348 1.00 26.48 390 GLY B CA 1
ATOM 6298 C C . GLY B 1 393 ? 32.376 -12.666 38.115 1.00 26.49 390 GLY B C 1
ATOM 6299 O O . GLY B 1 393 ? 32.707 -11.818 37.301 1.00 27.18 390 GLY B O 1
ATOM 6300 N N . GLU B 1 394 ? 31.234 -12.607 38.814 1.00 27.38 391 GLU B N 1
ATOM 6301 C CA . GLU B 1 394 ? 30.317 -11.472 38.695 1.00 26.66 391 GLU B CA 1
ATOM 6302 C C . GLU B 1 394 ? 30.855 -10.200 39.359 1.00 27.08 391 GLU B C 1
ATOM 6303 O O . GLU B 1 394 ? 30.343 -9.094 39.132 1.00 28.15 391 GLU B O 1
ATOM 6309 N N . ARG B 1 395 ? 31.919 -10.343 40.143 1.00 27.09 392 ARG B N 1
ATOM 6310 C CA . ARG B 1 395 ? 32.639 -9.210 40.701 1.00 26.44 392 ARG B CA 1
ATOM 6311 C C . ARG B 1 395 ? 33.897 -8.984 39.896 1.00 26.19 392 ARG B C 1
ATOM 6312 O O . ARG B 1 395 ? 34.186 -7.866 39.493 1.00 26.50 392 ARG B O 1
ATOM 6320 N N . THR B 1 396 ? 34.658 -10.033 39.653 1.00 26.16 393 THR B N 1
ATOM 6321 C CA . THR B 1 396 ? 35.901 -9.891 38.899 1.00 25.74 393 THR B CA 1
ATOM 6322 C C . THR B 1 396 ? 35.693 -9.423 37.443 1.00 26.72 393 THR B C 1
ATOM 6323 O O . THR B 1 396 ? 36.619 -8.841 36.844 1.00 27.25 393 THR B O 1
ATOM 6327 N N . ALA B 1 397 ? 34.510 -9.670 36.868 1.00 26.28 394 ALA B N 1
ATOM 6328 C CA . ALA B 1 397 ? 34.168 -9.113 35.542 1.00 25.76 394 ALA B CA 1
ATOM 6329 C C . ALA B 1 397 ? 34.268 -7.580 35.551 1.00 24.80 394 ALA B C 1
ATOM 6330 O O . ALA B 1 397 ? 34.685 -6.993 34.584 1.00 24.98 394 ALA B O 1
ATOM 6332 N N . LYS B 1 398 ? 33.877 -6.940 36.653 1.00 24.04 395 LYS B N 1
ATOM 6333 C CA . LYS B 1 398 ? 33.949 -5.500 36.720 1.00 23.67 395 LYS B CA 1
ATOM 6334 C C . LYS B 1 398 ? 35.388 -5.023 36.815 1.00 24.46 395 LYS B C 1
ATOM 6335 O O . LYS B 1 398 ? 35.771 -4.061 36.157 1.00 26.62 395 LYS B O 1
ATOM 6341 N N . TYR B 1 399 ? 36.160 -5.638 37.682 1.00 24.14 396 TYR B N 1
ATOM 6342 C CA . TYR B 1 399 ? 37.574 -5.274 37.793 1.00 25.50 396 TYR B CA 1
ATOM 6343 C C . TYR B 1 399 ? 38.296 -5.513 36.497 1.00 24.72 396 TYR B C 1
ATOM 6344 O O . TYR B 1 399 ? 39.112 -4.721 36.141 1.00 24.96 396 TYR B O 1
ATOM 6353 N N . ASN B 1 400 ? 37.980 -6.611 35.797 1.00 25.55 397 ASN B N 1
ATOM 6354 C CA . ASN B 1 400 ? 38.624 -6.923 34.522 1.00 25.33 397 ASN B CA 1
ATOM 6355 C C . ASN B 1 400 ? 38.291 -5.876 33.459 1.00 25.06 397 ASN B C 1
ATOM 6356 O O . ASN B 1 400 ? 39.167 -5.464 32.665 1.00 24.17 397 ASN B O 1
ATOM 6361 N N . ARG B 1 401 ? 37.038 -5.428 33.460 1.00 23.83 398 ARG B N 1
ATOM 6362 C CA . ARG B 1 401 ? 36.644 -4.371 32.551 1.00 24.11 398 ARG B CA 1
ATOM 6363 C C . ARG B 1 401 ? 37.430 -3.085 32.795 1.00 23.25 398 ARG B C 1
ATOM 6364 O O . ARG B 1 401 ? 37.791 -2.379 31.834 1.00 23.26 398 ARG B O 1
ATOM 6372 N N . LEU B 1 402 ? 37.653 -2.777 34.064 1.00 22.95 399 LEU B N 1
ATOM 6373 C CA . LEU B 1 402 ? 38.369 -1.610 34.439 1.00 23.30 399 LEU B CA 1
ATOM 6374 C C . LEU B 1 402 ? 39.856 -1.787 34.018 1.00 24.04 399 LEU B C 1
ATOM 6375 O O . LEU B 1 402 ? 40.475 -0.845 33.598 1.00 23.34 399 LEU B O 1
ATOM 6380 N N . LEU B 1 403 ? 40.399 -2.978 34.155 1.00 25.18 400 LEU B N 1
ATOM 6381 C CA . LEU B 1 403 ? 41.773 -3.266 33.635 1.00 27.06 400 LEU B CA 1
ATOM 6382 C C . LEU B 1 403 ? 41.866 -3.061 32.110 1.00 27.25 400 LEU B C 1
ATOM 6383 O O . LEU B 1 403 ? 42.920 -2.622 31.616 1.00 28.84 400 LEU B O 1
ATOM 6388 N N . GLU B 1 404 ? 40.772 -3.307 31.387 1.00 26.87 401 GLU B N 1
ATOM 6389 C CA . GLU B 1 404 ? 40.722 -3.058 29.941 1.00 29.22 401 GLU B CA 1
ATOM 6390 C C . GLU B 1 404 ? 40.698 -1.583 29.638 1.00 29.16 401 GLU B C 1
ATOM 6391 O O . GLU B 1 404 ? 41.502 -1.095 28.821 1.00 30.83 401 GLU B O 1
ATOM 6397 N N . ILE B 1 405 ? 39.762 -0.885 30.288 1.00 28.19 402 ILE B N 1
ATOM 6398 C CA . ILE B 1 405 ? 39.601 0.539 30.083 1.00 27.42 402 ILE B CA 1
ATOM 6399 C C . ILE B 1 405 ? 40.969 1.241 30.392 1.00 28.40 402 ILE B C 1
ATOM 6400 O O . ILE B 1 405 ? 41.325 2.198 29.728 1.00 26.18 402 ILE B O 1
ATOM 6405 N N . GLU B 1 406 ? 41.700 0.726 31.375 1.00 28.28 403 GLU B N 1
ATOM 6406 C CA . GLU B 1 406 ? 43.002 1.312 31.774 1.00 29.96 403 GLU B CA 1
ATOM 6407 C C . GLU B 1 406 ? 44.072 1.429 30.639 1.00 30.01 403 GLU B C 1
ATOM 6408 O O . GLU B 1 406 ? 44.882 2.330 30.678 1.00 30.43 403 GLU B O 1
ATOM 6414 N N . PHE B 1 407 ? 44.033 0.566 29.623 1.00 31.19 404 PHE B N 1
ATOM 6415 C CA . PHE B 1 407 ? 44.900 0.704 28.428 1.00 32.76 404 PHE B CA 1
ATOM 6416 C C . PHE B 1 407 ? 44.570 1.887 27.561 1.00 33.38 404 PHE B C 1
ATOM 6417 O O . PHE B 1 407 ? 45.428 2.409 26.866 1.00 33.52 404 PHE B O 1
ATOM 6425 N N . GLU B 1 408 ? 43.340 2.346 27.637 1.00 33.62 405 GLU B N 1
ATOM 6426 C CA . GLU B 1 408 ? 42.904 3.492 26.869 1.00 34.55 405 GLU B CA 1
ATOM 6427 C C . GLU B 1 408 ? 42.898 4.770 27.681 1.00 33.72 405 GLU B C 1
ATOM 6428 O O . GLU B 1 408 ? 43.119 5.808 27.130 1.00 33.50 405 GLU B O 1
ATOM 6434 N N . SER B 1 409 ? 42.518 4.700 28.959 1.00 33.26 406 SER B N 1
ATOM 6435 C CA A SER B 1 409 ? 42.579 5.865 29.874 0.60 33.03 406 SER B CA 1
ATOM 6436 C CA B SER B 1 409 ? 42.542 5.855 29.856 0.40 32.99 406 SER B CA 1
ATOM 6437 C C . SER B 1 409 ? 43.024 5.374 31.215 1.00 32.63 406 SER B C 1
ATOM 6438 O O . SER B 1 409 ? 42.328 4.604 31.870 1.00 30.78 406 SER B O 1
ATOM 6443 N N . ASP B 1 410 ? 44.218 5.799 31.621 1.00 32.22 407 ASP B N 1
ATOM 6444 C CA . ASP B 1 410 ? 44.807 5.190 32.773 1.00 32.20 407 ASP B CA 1
ATOM 6445 C C . ASP B 1 410 ? 44.791 6.116 33.995 1.00 31.83 407 ASP B C 1
ATOM 6446 O O . ASP B 1 410 ? 45.542 5.898 34.942 1.00 31.71 407 ASP B O 1
ATOM 6451 N N . GLU B 1 411 ? 43.936 7.146 33.984 1.00 30.89 408 GLU B N 1
ATOM 6452 C CA . GLU B 1 411 ? 43.941 8.110 35.065 1.00 30.06 408 GLU B CA 1
ATOM 6453 C C . GLU B 1 411 ? 43.358 7.522 36.382 1.00 29.33 408 GLU B C 1
ATOM 6454 O O . GLU B 1 411 ? 42.182 7.099 36.464 1.00 28.70 408 GLU B O 1
ATOM 6460 N N . TYR B 1 412 ? 44.194 7.457 37.401 1.00 28.91 409 TYR B N 1
ATOM 6461 C CA . TYR B 1 412 ? 43.756 7.076 38.745 1.00 29.27 409 TYR B CA 1
ATOM 6462 C C . TYR B 1 412 ? 44.124 8.177 39.750 1.00 31.07 409 TYR B C 1
ATOM 6463 O O . TYR B 1 412 ? 45.309 8.492 39.919 1.00 31.25 409 TYR B O 1
ATOM 6472 N N . LEU B 1 413 ? 43.138 8.726 40.449 1.00 32.52 410 LEU B N 1
ATOM 6473 C CA . LEU B 1 413 ? 43.387 9.832 41.389 1.00 34.73 410 LEU B CA 1
ATOM 6474 C C . LEU B 1 413 ? 44.179 9.417 42.611 1.00 35.66 410 LEU B C 1
ATOM 6475 O O . LEU B 1 413 ? 45.043 10.161 43.076 1.00 36.25 410 LEU B O 1
ATOM 6480 N N . GLY B 1 414 ? 43.873 8.230 43.135 1.00 36.21 411 GLY B N 1
ATOM 6481 C CA . GLY B 1 414 ? 44.466 7.777 44.401 1.00 36.90 411 GLY B CA 1
ATOM 6482 C C . GLY B 1 414 ? 44.224 8.818 45.480 1.00 37.15 411 GLY B C 1
ATOM 6483 O O . GLY B 1 414 ? 43.101 9.224 45.740 1.00 36.08 411 GLY B O 1
ATOM 6484 N N . GLU B 1 415 ? 45.297 9.318 46.033 1.00 38.44 412 GLU B N 1
ATOM 6485 C CA . GLU B 1 415 ? 45.212 10.343 47.080 1.00 40.57 412 GLU B CA 1
ATOM 6486 C C . GLU B 1 415 ? 45.129 11.774 46.575 1.00 40.50 412 GLU B C 1
ATOM 6487 O O . GLU B 1 415 ? 45.175 12.679 47.363 1.00 40.79 412 GLU B O 1
ATOM 6493 N N . LYS B 1 416 ? 45.039 11.987 45.270 1.00 40.88 413 LYS B N 1
ATOM 6494 C CA . LYS B 1 416 ? 45.095 13.344 44.738 1.00 41.77 413 LYS B CA 1
ATOM 6495 C C . LYS B 1 416 ? 43.701 13.989 44.761 1.00 40.92 413 LYS B C 1
ATOM 6496 O O . LYS B 1 416 ? 42.702 13.301 44.609 1.00 39.84 413 LYS B O 1
ATOM 6502 N N . LEU B 1 417 ? 43.641 15.292 45.013 1.00 40.96 414 LEU B N 1
ATOM 6503 C CA . LEU B 1 417 ? 42.368 16.033 44.931 1.00 41.44 414 LEU B CA 1
ATOM 6504 C C . LEU B 1 417 ? 41.696 15.991 43.523 1.00 40.56 414 LEU B C 1
ATOM 6505 O O . LEU B 1 417 ? 40.452 16.180 43.422 1.00 38.69 414 LEU B O 1
ATOM 6511 N N . ALA C 1 3 ? 43.901 1.549 16.063 1.00 54.85 0 ALA C N 1
ATOM 6512 C CA . ALA C 1 3 ? 43.223 2.821 15.673 1.00 53.74 0 ALA C CA 1
ATOM 6513 C C . ALA C 1 3 ? 42.180 2.570 14.563 1.00 53.52 0 ALA C C 1
ATOM 6514 O O . ALA C 1 3 ? 42.510 1.990 13.531 1.00 53.78 0 ALA C O 1
ATOM 6516 N N . MET C 1 4 ? 40.925 2.982 14.771 1.00 52.62 1 MET C N 1
ATOM 6517 C CA . MET C 1 4 ? 39.979 3.043 13.645 1.00 52.35 1 MET C CA 1
ATOM 6518 C C . MET C 1 4 ? 40.650 4.051 12.652 1.00 50.08 1 MET C C 1
ATOM 6519 O O . MET C 1 4 ? 41.515 3.666 11.823 1.00 51.18 1 MET C O 1
ATOM 6524 N N . LEU C 1 5 ? 40.348 5.334 12.837 1.00 45.77 2 LEU C N 1
ATOM 6525 C CA . LEU C 1 5 ? 40.820 6.385 11.984 1.00 42.39 2 LEU C CA 1
ATOM 6526 C C . LEU C 1 5 ? 42.086 6.991 12.584 1.00 39.69 2 LEU C C 1
ATOM 6527 O O . LEU C 1 5 ? 42.255 7.054 13.814 1.00 38.14 2 LEU C O 1
ATOM 6532 N N . VAL C 1 6 ? 42.961 7.437 11.703 1.00 36.75 3 VAL C N 1
ATOM 6533 C CA . VAL C 1 6 ? 44.178 8.139 12.110 1.00 34.97 3 VAL C CA 1
ATOM 6534 C C . VAL C 1 6 ? 44.168 9.555 11.519 1.00 33.30 3 VAL C C 1
ATOM 6535 O O . VAL C 1 6 ? 43.456 9.848 10.576 1.00 35.06 3 VAL C O 1
ATOM 6539 N N . ILE C 1 7 ? 44.896 10.439 12.142 1.00 32.11 4 ILE C N 1
ATOM 6540 C CA . ILE C 1 7 ? 45.078 11.787 11.656 1.00 30.83 4 ILE C CA 1
ATOM 6541 C C . ILE C 1 7 ? 45.915 11.653 10.394 1.00 32.61 4 ILE C C 1
ATOM 6542 O O . ILE C 1 7 ? 47.030 11.080 10.446 1.00 30.60 4 ILE C O 1
ATOM 6547 N N . GLU C 1 8 ? 45.367 12.142 9.273 1.00 33.78 5 GLU C N 1
ATOM 6548 C CA A GLU C 1 8 ? 46.046 12.035 7.967 0.60 35.46 5 GLU C CA 1
ATOM 6549 C CA B GLU C 1 8 ? 46.040 12.027 7.980 0.40 35.01 5 GLU C CA 1
ATOM 6550 C C . GLU C 1 8 ? 46.676 13.345 7.551 1.00 35.15 5 GLU C C 1
ATOM 6551 O O . GLU C 1 8 ? 47.653 13.341 6.826 1.00 35.37 5 GLU C O 1
ATOM 6562 N N . ASP C 1 9 ? 46.102 14.461 7.984 1.00 34.07 6 ASP C N 1
ATOM 6563 C CA . ASP C 1 9 ? 46.607 15.783 7.611 1.00 34.39 6 ASP C CA 1
ATOM 6564 C C . ASP C 1 9 ? 46.299 16.836 8.674 1.00 32.24 6 ASP C C 1
ATOM 6565 O O . ASP C 1 9 ? 45.190 16.881 9.237 1.00 29.56 6 ASP C O 1
ATOM 6570 N N . VAL C 1 10 ? 47.295 17.677 8.930 1.00 31.22 7 VAL C N 1
ATOM 6571 C CA . VAL C 1 10 ? 47.133 18.825 9.812 1.00 30.19 7 VAL C CA 1
ATOM 6572 C C . VAL C 1 10 ? 47.638 20.114 9.132 1.00 30.32 7 VAL C C 1
ATOM 6573 O O . VAL C 1 10 ? 48.769 20.181 8.643 1.00 29.17 7 VAL C O 1
ATOM 6577 N N . ARG C 1 11 ? 46.830 21.158 9.113 1.00 29.56 8 ARG C N 1
ATOM 6578 C CA . ARG C 1 11 ? 47.397 22.413 8.667 1.00 30.59 8 ARG C CA 1
ATOM 6579 C C . ARG C 1 11 ? 46.845 23.591 9.388 1.00 28.91 8 ARG C C 1
ATOM 6580 O O . ARG C 1 11 ? 45.777 23.496 10.016 1.00 28.81 8 ARG C O 1
ATOM 6588 N N . ALA C 1 12 ? 47.538 24.719 9.232 1.00 27.11 9 ALA C N 1
ATOM 6589 C CA . ALA C 1 12 ? 47.050 25.992 9.769 1.00 26.31 9 ALA C CA 1
ATOM 6590 C C . ALA C 1 12 ? 47.315 27.141 8.806 1.00 25.97 9 ALA C C 1
ATOM 6591 O O . ALA C 1 12 ? 48.045 26.997 7.839 1.00 28.54 9 ALA C O 1
ATOM 6593 N N . TYR C 1 13 ? 46.690 28.266 9.094 1.00 24.96 10 TYR C N 1
ATOM 6594 C CA . TYR C 1 13 ? 46.789 29.484 8.323 1.00 25.25 10 TYR C CA 1
ATOM 6595 C C . TYR C 1 13 ? 46.304 30.654 9.210 1.00 25.03 10 TYR C C 1
ATOM 6596 O O . TYR C 1 13 ? 45.659 30.443 10.243 1.00 24.60 10 TYR C O 1
ATOM 6605 N N . GLU C 1 14 ? 46.714 31.865 8.846 1.00 25.96 11 GLU C N 1
ATOM 6606 C CA . GLU C 1 14 ? 46.377 33.099 9.582 1.00 26.95 11 GLU C CA 1
ATOM 6607 C C . GLU C 1 14 ? 44.966 33.539 9.212 1.00 26.19 11 GLU C C 1
ATOM 6608 O O . GLU C 1 14 ? 44.659 33.651 8.036 1.00 28.07 11 GLU C O 1
ATOM 6614 N N . VAL C 1 15 ? 44.146 33.785 10.197 1.00 24.86 12 VAL C N 1
ATOM 6615 C CA . VAL C 1 15 ? 42.853 34.422 10.003 1.00 24.76 12 VAL C CA 1
ATOM 6616 C C . VAL C 1 15 ? 42.805 35.628 10.931 1.00 24.85 12 VAL C C 1
ATOM 6617 O O . VAL C 1 15 ? 43.850 35.997 11.552 1.00 25.27 12 VAL C O 1
ATOM 6621 N N . LEU C 1 16 ? 41.646 36.285 10.982 1.00 24.48 13 LEU C N 1
ATOM 6622 C CA . LEU C 1 16 ? 41.452 37.483 11.794 1.00 24.77 13 LEU C CA 1
ATOM 6623 C C . LEU C 1 16 ? 40.516 37.188 12.936 1.00 25.50 13 LEU C C 1
ATOM 6624 O O . LEU C 1 16 ? 39.491 36.541 12.730 1.00 24.72 13 LEU C O 1
ATOM 6629 N N . ASP C 1 17 ? 40.834 37.728 14.117 1.00 25.79 14 ASP C N 1
ATOM 6630 C CA . ASP C 1 17 ? 39.945 37.630 15.248 1.00 26.21 14 ASP C CA 1
ATOM 6631 C C . ASP C 1 17 ? 38.965 38.779 15.209 1.00 26.70 14 ASP C C 1
ATOM 6632 O O . ASP C 1 17 ? 39.074 39.636 14.326 1.00 26.94 14 ASP C O 1
ATOM 6637 N N . SER C 1 18 ? 38.028 38.796 16.159 1.00 27.01 15 SER C N 1
ATOM 6638 C CA . SER C 1 18 ? 36.941 39.789 16.170 1.00 27.55 15 SER C CA 1
ATOM 6639 C C . SER C 1 18 ? 37.367 41.246 16.423 1.00 27.65 15 SER C C 1
ATOM 6640 O O . SER C 1 18 ? 36.525 42.151 16.348 1.00 26.40 15 SER C O 1
ATOM 6643 N N . ARG C 1 19 ? 38.662 41.467 16.683 1.00 27.53 16 ARG C N 1
ATOM 6644 C CA . ARG C 1 19 ? 39.174 42.815 16.847 1.00 29.24 16 ARG C CA 1
ATOM 6645 C C . ARG C 1 19 ? 40.062 43.222 15.715 1.00 30.04 16 ARG C C 1
ATOM 6646 O O . ARG C 1 19 ? 40.689 44.272 15.774 1.00 32.27 16 ARG C O 1
ATOM 6654 N N . GLY C 1 20 ? 40.134 42.404 14.673 1.00 30.18 17 GLY C N 1
ATOM 6655 C CA . GLY C 1 20 ? 40.995 42.698 13.545 1.00 30.11 17 GLY C CA 1
ATOM 6656 C C . GLY C 1 20 ? 42.452 42.313 13.718 1.00 30.10 17 GLY C C 1
ATOM 6657 O O . GLY C 1 20 ? 43.285 42.752 12.958 1.00 30.18 17 GLY C O 1
ATOM 6658 N N . ASN C 1 21 ? 42.787 41.497 14.704 1.00 29.75 18 ASN C N 1
ATOM 6659 C CA . ASN C 1 21 ? 44.163 40.981 14.772 1.00 29.58 18 ASN C CA 1
ATOM 6660 C C . ASN C 1 21 ? 44.276 39.534 14.277 1.00 27.38 18 ASN C C 1
ATOM 6661 O O . ASN C 1 21 ? 43.324 38.788 14.378 1.00 26.41 18 ASN C O 1
ATOM 6666 N N . PRO C 1 22 ? 45.453 39.140 13.790 1.00 26.11 19 PRO C N 1
ATOM 6667 C CA . PRO C 1 22 ? 45.640 37.761 13.357 1.00 25.89 19 PRO C CA 1
ATOM 6668 C C . PRO C 1 22 ? 45.480 36.743 14.468 1.00 25.20 19 PRO C C 1
ATOM 6669 O O . PRO C 1 22 ? 45.699 37.035 15.640 1.00 25.98 19 PRO C O 1
ATOM 6673 N N . THR C 1 23 ? 45.069 35.552 14.100 1.00 24.65 20 THR C N 1
ATOM 6674 C CA . THR C 1 23 ? 45.090 34.414 15.001 1.00 24.36 20 THR C CA 1
ATOM 6675 C C . THR C 1 23 ? 45.135 33.175 14.125 1.00 25.38 20 THR C C 1
ATOM 6676 O O . THR C 1 23 ? 45.176 33.301 12.886 1.00 24.78 20 THR C O 1
ATOM 6680 N N . VAL C 1 24 ? 45.204 32.007 14.768 1.00 25.03 21 VAL C N 1
ATOM 6681 C CA . VAL C 1 24 ? 45.477 30.756 14.082 1.00 24.63 21 VAL C CA 1
ATOM 6682 C C . VAL C 1 24 ? 44.160 30.007 13.836 1.00 24.96 21 VAL C C 1
ATOM 6683 O O . VAL C 1 24 ? 43.311 29.902 14.712 1.00 24.81 21 VAL C O 1
ATOM 6687 N N . LYS C 1 25 ? 43.969 29.580 12.589 1.00 24.99 22 LYS C N 1
ATOM 6688 C CA . LYS C 1 25 ? 42.937 28.621 12.234 1.00 24.95 22 LYS C CA 1
ATOM 6689 C C . LYS C 1 25 ? 43.621 27.342 11.894 1.00 24.65 22 LYS C C 1
ATOM 6690 O O . LYS C 1 25 ? 44.564 27.327 11.125 1.00 24.84 22 LYS C O 1
ATOM 6696 N N . ALA C 1 26 ? 43.123 26.243 12.455 1.00 25.43 23 ALA C N 1
ATOM 6697 C CA . ALA C 1 26 ? 43.707 24.926 12.187 1.00 25.34 23 ALA C CA 1
ATOM 6698 C C . ALA C 1 26 ? 42.658 24.028 11.585 1.00 25.56 23 ALA C C 1
ATOM 6699 O O . ALA C 1 26 ? 41.461 24.164 11.875 1.00 26.56 23 ALA C O 1
ATOM 6701 N N . GLU C 1 27 ? 43.119 23.095 10.770 1.00 25.59 24 GLU C N 1
ATOM 6702 C CA . GLU C 1 27 ? 42.272 22.123 10.122 1.00 27.11 24 GLU C CA 1
ATOM 6703 C C . GLU C 1 27 ? 42.970 20.770 10.163 1.00 27.30 24 GLU C C 1
ATOM 6704 O O . GLU C 1 27 ? 44.196 20.655 9.873 1.00 27.08 24 GLU C O 1
ATOM 6710 N N . VAL C 1 28 ? 42.215 19.755 10.541 1.00 25.91 25 VAL C N 1
ATOM 6711 C CA . VAL C 1 28 ? 42.706 18.399 10.668 1.00 25.39 25 VAL C CA 1
ATOM 6712 C C . VAL C 1 28 ? 41.799 17.477 9.848 1.00 26.15 25 VAL C C 1
ATOM 6713 O O . VAL C 1 28 ? 40.536 17.509 9.972 1.00 25.91 25 VAL C O 1
ATOM 6717 N N . THR C 1 29 ? 42.435 16.674 9.013 1.00 26.18 26 THR C N 1
ATOM 6718 C CA . THR C 1 29 ? 41.778 15.693 8.181 1.00 26.49 26 THR C CA 1
ATOM 6719 C C . THR C 1 29 ? 42.128 14.274 8.650 1.00 26.57 26 THR C C 1
ATOM 6720 O O . THR C 1 29 ? 43.318 13.936 8.935 1.00 23.67 26 THR C O 1
ATOM 6724 N N . LEU C 1 30 ? 41.097 13.429 8.724 1.00 27.41 27 LEU C N 1
ATOM 6725 C CA . LEU C 1 30 ? 41.298 12.024 9.149 1.00 28.88 27 LEU C CA 1
ATOM 6726 C C . LEU C 1 30 ? 41.338 11.099 7.934 1.00 30.44 27 LEU C C 1
ATOM 6727 O O . LEU C 1 30 ? 41.000 11.491 6.812 1.00 29.97 27 LEU C O 1
ATOM 6732 N N . SER C 1 31 ? 41.750 9.861 8.176 1.00 32.54 28 SER C N 1
ATOM 6733 C CA . SER C 1 31 ? 41.904 8.852 7.112 1.00 34.38 28 SER C CA 1
ATOM 6734 C C . SER C 1 31 ? 40.595 8.383 6.441 1.00 35.52 28 SER C C 1
ATOM 6735 O O . SER C 1 31 ? 40.646 7.657 5.463 1.00 37.42 28 SER C O 1
ATOM 6738 N N . ASP C 1 32 ? 39.429 8.777 6.920 1.00 35.69 29 ASP C N 1
ATOM 6739 C CA . ASP C 1 32 ? 38.202 8.523 6.147 1.00 36.48 29 ASP C CA 1
ATOM 6740 C C . ASP C 1 32 ? 37.820 9.757 5.319 1.00 36.86 29 ASP C C 1
ATOM 6741 O O . ASP C 1 32 ? 36.743 9.805 4.720 1.00 36.92 29 ASP C O 1
ATOM 6746 N N . GLY C 1 33 ? 38.674 10.777 5.349 1.00 36.38 30 GLY C N 1
ATOM 6747 C CA . GLY C 1 33 ? 38.355 12.064 4.728 1.00 35.69 30 GLY C CA 1
ATOM 6748 C C . GLY C 1 33 ? 37.644 13.106 5.604 1.00 34.10 30 GLY C C 1
ATOM 6749 O O . GLY C 1 33 ? 37.449 14.212 5.159 1.00 34.36 30 GLY C O 1
ATOM 6750 N N . SER C 1 34 ? 37.248 12.778 6.826 1.00 33.03 31 SER C N 1
ATOM 6751 C CA . SER C 1 34 ? 36.502 13.731 7.649 1.00 32.04 31 SER C CA 1
ATOM 6752 C C . SER C 1 34 ? 37.426 14.871 8.047 1.00 30.00 31 SER C C 1
ATOM 6753 O O . SER C 1 34 ? 38.620 14.642 8.357 1.00 29.21 31 SER C O 1
ATOM 6756 N N . VAL C 1 35 ? 36.868 16.079 8.062 1.00 28.06 32 VAL C N 1
ATOM 6757 C CA . VAL C 1 35 ? 37.615 17.289 8.379 1.00 27.48 32 VAL C CA 1
ATOM 6758 C C . VAL C 1 35 ? 37.024 18.039 9.561 1.00 26.17 32 VAL C C 1
ATOM 6759 O O . VAL C 1 35 ? 35.827 18.226 9.654 1.00 26.73 32 VAL C O 1
ATOM 6763 N N . GLY C 1 36 ? 37.873 18.466 10.471 1.00 24.39 33 GLY C N 1
ATOM 6764 C CA . GLY C 1 36 ? 37.524 19.416 11.518 1.00 23.87 33 GLY C CA 1
ATOM 6765 C C . GLY C 1 36 ? 38.402 20.644 11.465 1.00 23.80 33 GLY C C 1
ATOM 6766 O O . GLY C 1 36 ? 39.619 20.557 11.158 1.00 23.90 33 GLY C O 1
ATOM 6767 N N . ALA C 1 37 ? 37.826 21.782 11.826 1.00 23.94 34 ALA C N 1
ATOM 6768 C CA . ALA C 1 37 ? 38.565 23.072 11.795 1.00 24.44 34 ALA C CA 1
ATOM 6769 C C . ALA C 1 37 ? 38.289 23.807 13.065 1.00 23.66 34 ALA C C 1
ATOM 6770 O O . ALA C 1 37 ? 37.228 23.619 13.669 1.00 26.25 34 ALA C O 1
ATOM 6772 N N . ALA C 1 38 ? 39.201 24.641 13.497 1.00 23.00 35 ALA C N 1
ATOM 6773 C CA . ALA C 1 38 ? 38.936 25.481 14.664 1.00 22.86 35 ALA C CA 1
ATOM 6774 C C . ALA C 1 38 ? 39.763 26.744 14.635 1.00 23.88 35 ALA C C 1
ATOM 6775 O O . ALA C 1 38 ? 40.928 26.751 14.144 1.00 24.49 35 ALA C O 1
ATOM 6777 N N . ILE C 1 39 ? 39.215 27.780 15.236 1.00 24.37 36 ILE C N 1
ATOM 6778 C CA . ILE C 1 39 ? 39.889 29.066 15.303 1.00 25.80 36 ILE C CA 1
ATOM 6779 C C . ILE C 1 39 ? 40.132 29.380 16.776 1.00 26.55 36 ILE C C 1
ATOM 6780 O O . ILE C 1 39 ? 39.230 29.301 17.582 1.00 27.03 36 ILE C O 1
ATOM 6785 N N . VAL C 1 40 ? 41.364 29.761 17.073 1.00 27.42 37 VAL C N 1
ATOM 6786 C CA . VAL C 1 40 ? 41.814 30.060 18.395 1.00 28.84 37 VAL C CA 1
ATOM 6787 C C . VAL C 1 40 ? 41.535 31.561 18.763 1.00 29.78 37 VAL C C 1
ATOM 6788 O O . VAL C 1 40 ? 41.926 32.470 18.030 1.00 29.28 37 VAL C O 1
ATOM 6792 N N . PRO C 1 41 ? 40.899 31.800 19.916 1.00 31.33 38 PRO C N 1
ATOM 6793 C CA . PRO C 1 41 ? 40.798 33.143 20.460 1.00 33.09 38 PRO C CA 1
ATOM 6794 C C . PRO C 1 41 ? 42.171 33.655 20.892 1.00 35.90 38 PRO C C 1
ATOM 6795 O O . PRO C 1 41 ? 43.132 32.884 21.023 1.00 34.46 38 PRO C O 1
ATOM 6799 N N . SER C 1 42 ? 42.311 34.956 21.054 1.00 39.11 39 SER C N 1
ATOM 6800 C CA A SER C 1 42 ? 43.657 35.483 21.260 0.60 40.92 39 SER C CA 1
ATOM 6801 C CA B SER C 1 42 ? 43.644 35.529 21.259 0.40 41.17 39 SER C CA 1
ATOM 6802 C C . SER C 1 42 ? 43.978 35.560 22.732 1.00 42.05 39 SER C C 1
ATOM 6803 O O . SER C 1 42 ? 43.103 35.859 23.520 1.00 43.17 39 SER C O 1
ATOM 6808 N N . GLY C 1 43 ? 45.253 35.300 23.072 1.00 44.05 40 GLY C N 1
ATOM 6809 C CA . GLY C 1 43 ? 45.726 35.253 24.466 1.00 45.55 40 GLY C CA 1
ATOM 6810 C C . GLY C 1 43 ? 46.851 36.237 24.787 1.00 48.23 40 GLY C C 1
ATOM 6811 O O . GLY C 1 43 ? 46.757 37.428 24.472 1.00 50.31 40 GLY C O 1
ATOM 6812 N N . ALA C 1 44 ? 47.923 35.760 25.419 1.00 49.05 41 ALA C N 1
ATOM 6813 C CA . ALA C 1 44 ? 48.980 36.628 25.877 1.00 49.98 41 ALA C CA 1
ATOM 6814 C C . ALA C 1 44 ? 50.313 36.011 25.455 1.00 51.22 41 ALA C C 1
ATOM 6815 O O . ALA C 1 44 ? 50.567 34.838 25.736 1.00 50.76 41 ALA C O 1
ATOM 6817 N N . SER C 1 45 ? 51.128 36.791 24.740 1.00 52.30 42 SER C N 1
ATOM 6818 C CA . SER C 1 45 ? 52.457 36.361 24.328 1.00 53.34 42 SER C CA 1
ATOM 6819 C C . SER C 1 45 ? 53.537 36.709 25.357 1.00 55.24 42 SER C C 1
ATOM 6820 O O . SER C 1 45 ? 54.704 36.376 25.163 1.00 56.03 42 SER C O 1
ATOM 6823 N N . THR C 1 46 ? 53.163 37.377 26.444 1.00 56.89 43 THR C N 1
ATOM 6824 C CA . THR C 1 46 ? 54.063 37.513 27.598 1.00 58.85 43 THR C CA 1
ATOM 6825 C C . THR C 1 46 ? 53.364 37.109 28.898 1.00 59.40 43 THR C C 1
ATOM 6826 O O . THR C 1 46 ? 52.126 36.958 28.960 1.00 60.10 43 THR C O 1
ATOM 6830 N N . GLY C 1 47 ? 54.160 36.932 29.941 1.00 60.36 44 GLY C N 1
ATOM 6831 C CA . GLY C 1 47 ? 53.608 36.645 31.262 1.00 60.42 44 GLY C CA 1
ATOM 6832 C C . GLY C 1 47 ? 54.258 35.432 31.885 1.00 60.55 44 GLY C C 1
ATOM 6833 O O . GLY C 1 47 ? 54.869 34.593 31.203 1.00 60.38 44 GLY C O 1
ATOM 6834 N N . SER C 1 48 ? 54.098 35.345 33.196 1.00 60.43 45 SER C N 1
ATOM 6835 C CA . SER C 1 48 ? 54.850 34.403 34.015 1.00 60.36 45 SER C CA 1
ATOM 6836 C C . SER C 1 48 ? 54.003 33.192 34.408 1.00 58.48 45 SER C C 1
ATOM 6837 O O . SER C 1 48 ? 54.558 32.189 34.868 1.00 59.35 45 SER C O 1
ATOM 6840 N N . LYS C 1 49 ? 52.679 33.295 34.224 1.00 55.84 46 LYS C N 1
ATOM 6841 C CA . LYS C 1 49 ? 51.700 32.265 34.666 1.00 53.91 46 LYS C CA 1
ATOM 6842 C C . LYS C 1 49 ? 50.971 31.547 33.515 1.00 50.36 46 LYS C C 1
ATOM 6843 O O . LYS C 1 49 ? 50.925 30.341 33.486 1.00 51.06 46 LYS C O 1
ATOM 6849 N N . GLU C 1 50 ? 50.354 32.322 32.642 1.00 46.72 47 GLU C N 1
ATOM 6850 C CA . GLU C 1 50 ? 49.588 31.859 31.460 1.00 44.93 47 GLU C CA 1
ATOM 6851 C C . GLU C 1 50 ? 50.367 31.089 30.391 1.00 41.30 47 GLU C C 1
ATOM 6852 O O . GLU C 1 50 ? 51.554 31.364 30.195 1.00 40.96 47 GLU C O 1
ATOM 6858 N N . ALA C 1 51 ? 49.691 30.191 29.670 1.00 37.28 48 ALA C N 1
ATOM 6859 C CA . ALA C 1 51 ? 50.279 29.590 28.456 1.00 34.95 48 ALA C CA 1
ATOM 6860 C C . ALA C 1 51 ? 50.498 30.713 27.429 1.00 34.27 48 ALA C C 1
ATOM 6861 O O . ALA C 1 51 ? 49.641 31.590 27.241 1.00 32.23 48 ALA C O 1
ATOM 6863 N N . LEU C 1 52 ? 51.661 30.727 26.802 1.00 33.44 49 LEU C N 1
ATOM 6864 C CA . LEU C 1 52 ? 51.966 31.817 25.931 1.00 34.77 49 LEU C CA 1
ATOM 6865 C C . LEU C 1 52 ? 51.489 31.573 24.499 1.00 35.03 49 LEU C C 1
ATOM 6866 O O . LEU C 1 52 ? 51.569 30.490 24.002 1.00 34.98 49 LEU C O 1
ATOM 6871 N N . GLU C 1 53 ? 50.923 32.587 23.857 1.00 36.41 50 GLU C N 1
ATOM 6872 C CA . GLU C 1 53 ? 50.644 32.510 22.427 1.00 37.11 50 GLU C CA 1
ATOM 6873 C C . GLU C 1 53 ? 51.829 33.117 21.711 1.00 36.39 50 GLU C C 1
ATOM 6874 O O . GLU C 1 53 ? 52.310 34.164 22.128 1.00 36.54 50 GLU C O 1
ATOM 6880 N N . LEU C 1 54 ? 52.283 32.477 20.631 1.00 35.05 51 LEU C N 1
ATOM 6881 C CA . LEU C 1 54 ? 53.373 33.028 19.824 1.00 34.83 51 LEU C CA 1
ATOM 6882 C C . LEU C 1 54 ? 52.859 34.098 18.848 1.00 33.49 51 LEU C C 1
ATOM 6883 O O . LEU C 1 54 ? 51.900 33.853 18.082 1.00 32.30 51 LEU C O 1
ATOM 6888 N N . ARG C 1 55 ? 53.506 35.261 18.906 1.00 32.00 52 ARG C N 1
ATOM 6889 C CA . ARG C 1 55 ? 53.368 36.378 17.965 1.00 30.99 52 ARG C CA 1
ATOM 6890 C C . ARG C 1 55 ? 54.718 36.614 17.331 1.00 32.55 52 ARG C C 1
ATOM 6891 O O . ARG C 1 55 ? 55.744 36.383 17.977 1.00 31.82 52 ARG C O 1
ATOM 6899 N N . ASP C 1 56 ? 54.705 37.126 16.101 1.00 33.04 53 ASP C N 1
ATOM 6900 C CA . ASP C 1 56 ? 55.874 37.311 15.281 1.00 34.75 53 ASP C CA 1
ATOM 6901 C C . ASP C 1 56 ? 56.662 38.537 15.646 1.00 35.87 53 ASP C C 1
ATOM 6902 O O . ASP C 1 56 ? 57.864 38.522 15.528 1.00 36.14 53 ASP C O 1
ATOM 6907 N N . ASN C 1 57 ? 55.985 39.590 16.121 1.00 36.84 54 ASN C N 1
ATOM 6908 C CA . ASN C 1 57 ? 56.657 40.834 16.486 1.00 37.74 54 ASN C CA 1
ATOM 6909 C C . ASN C 1 57 ? 57.451 41.400 15.330 1.00 37.56 54 ASN C C 1
ATOM 6910 O O . ASN C 1 57 ? 58.573 41.822 15.534 1.00 36.22 54 ASN C O 1
ATOM 6915 N N . ASP C 1 58 ? 56.917 41.338 14.104 1.00 37.31 55 ASP C N 1
ATOM 6916 C CA . ASP C 1 58 ? 57.600 41.988 12.987 1.00 38.13 55 ASP C CA 1
ATOM 6917 C C . ASP C 1 58 ? 56.765 43.173 12.485 1.00 38.03 55 ASP C C 1
ATOM 6918 O O . ASP C 1 58 ? 55.839 43.604 13.164 1.00 37.29 55 ASP C O 1
ATOM 6923 N N . GLU C 1 59 ? 57.082 43.676 11.295 1.00 38.87 56 GLU C N 1
ATOM 6924 C CA A GLU C 1 59 ? 56.431 44.860 10.767 0.60 39.34 56 GLU C CA 1
ATOM 6925 C CA B GLU C 1 59 ? 56.433 44.861 10.729 0.40 39.43 56 GLU C CA 1
ATOM 6926 C C . GLU C 1 59 ? 54.976 44.619 10.328 1.00 38.77 56 GLU C C 1
ATOM 6927 O O . GLU C 1 59 ? 54.222 45.573 10.169 1.00 40.32 56 GLU C O 1
ATOM 6938 N N . ARG C 1 60 ? 54.573 43.355 10.171 1.00 36.55 57 ARG C N 1
ATOM 6939 C CA . ARG C 1 60 ? 53.170 43.021 9.808 1.00 34.75 57 ARG C CA 1
ATOM 6940 C C . ARG C 1 60 ? 52.183 43.090 10.967 1.00 33.34 57 ARG C C 1
ATOM 6941 O O . ARG C 1 60 ? 52.416 42.541 12.054 1.00 33.16 57 ARG C O 1
ATOM 6949 N N . PHE C 1 61 ? 51.017 43.673 10.714 1.00 32.33 58 PHE C N 1
ATOM 6950 C CA . PHE C 1 61 ? 49.946 43.623 11.671 1.00 31.28 58 PHE C CA 1
ATOM 6951 C C . PHE C 1 61 ? 50.362 44.193 13.051 1.00 30.89 58 PHE C C 1
ATOM 6952 O O . PHE C 1 61 ? 49.890 43.749 14.089 1.00 28.82 58 PHE C O 1
ATOM 6960 N N . GLY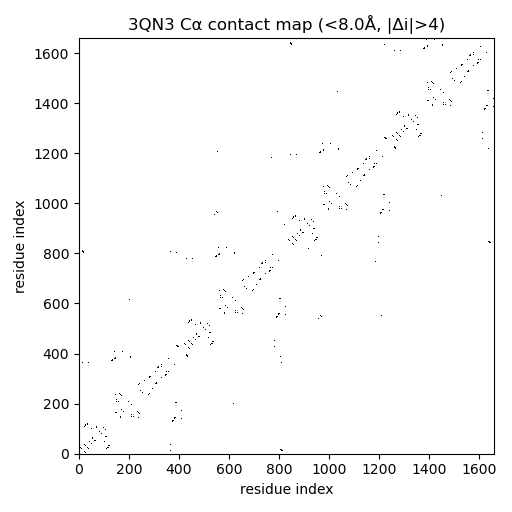 C 1 62 ? 51.238 45.193 13.044 1.00 32.15 59 GLY C N 1
ATOM 6961 C CA . GLY C 1 62 ? 51.695 45.864 14.288 1.00 32.54 59 GLY C CA 1
ATOM 6962 C C . GLY C 1 62 ? 52.347 44.930 15.290 1.00 32.73 59 GLY C C 1
ATOM 6963 O O . GLY C 1 62 ? 52.157 45.100 16.494 1.00 32.83 59 GLY C O 1
ATOM 6964 N N . GLY C 1 63 ? 53.064 43.920 14.776 1.00 33.03 60 GLY C N 1
ATOM 6965 C CA . GLY C 1 63 ? 53.803 42.942 15.582 1.00 32.91 60 GLY C CA 1
ATOM 6966 C C . GLY C 1 63 ? 52.987 41.718 15.996 1.00 32.98 60 GLY C C 1
ATOM 6967 O O . GLY C 1 63 ? 53.487 40.840 16.733 1.00 33.14 60 GLY C O 1
ATOM 6968 N N . LYS C 1 64 ? 51.741 41.642 15.515 1.00 32.82 61 LYS C N 1
ATOM 6969 C CA . LYS C 1 64 ? 50.785 40.616 15.943 1.00 31.67 61 LYS C CA 1
ATOM 6970 C C . LYS C 1 64 ? 50.520 39.471 14.922 1.00 30.78 61 LYS C C 1
ATOM 6971 O O . LYS C 1 64 ? 49.576 38.682 15.088 1.00 28.59 61 LYS C O 1
ATOM 6977 N N . GLY C 1 65 ? 51.386 39.334 13.917 1.00 29.10 62 GLY C N 1
ATOM 6978 C CA . GLY C 1 65 ? 51.327 38.175 13.028 1.00 28.43 62 GLY C CA 1
ATOM 6979 C C . GLY C 1 65 ? 51.496 36.865 13.795 1.00 28.29 62 GLY C C 1
ATOM 6980 O O . GLY C 1 65 ? 52.097 36.830 14.891 1.00 27.80 62 GLY C O 1
ATOM 6981 N N . VAL C 1 66 ? 50.947 35.798 13.246 1.00 27.71 63 VAL C N 1
ATOM 6982 C CA . VAL C 1 66 ? 51.029 34.477 13.878 1.00 28.17 63 VAL C CA 1
ATOM 6983 C C . VAL C 1 66 ? 51.602 33.449 12.898 1.00 28.46 63 VAL C C 1
ATOM 6984 O O . VAL C 1 66 ? 51.345 32.261 13.003 1.00 28.19 63 VAL C O 1
ATOM 6988 N N . LEU C 1 67 ? 52.438 33.920 11.984 1.00 29.50 64 LEU C N 1
ATOM 6989 C CA . LEU C 1 67 ? 53.083 33.029 11.018 1.00 30.67 64 LEU C CA 1
ATOM 6990 C C . LEU C 1 67 ? 54.014 31.976 11.665 1.00 30.82 64 LEU C C 1
ATOM 6991 O O . LEU C 1 67 ? 54.178 30.887 11.100 1.00 31.03 64 LEU C O 1
ATOM 6996 N N . LYS C 1 68 ? 54.606 32.272 12.817 1.00 30.62 65 LYS C N 1
ATOM 6997 C CA . LYS C 1 68 ? 55.432 31.257 13.487 1.00 31.77 65 LYS C CA 1
ATOM 6998 C C . LYS C 1 68 ? 54.543 30.170 14.144 1.00 29.14 65 LYS C C 1
ATOM 6999 O O . LYS C 1 68 ? 54.823 28.987 14.051 1.00 28.38 65 LYS C O 1
ATOM 7005 N N . ALA C 1 69 ? 53.476 30.585 14.803 1.00 28.12 66 ALA C N 1
ATOM 7006 C CA . ALA C 1 69 ? 52.470 29.638 15.315 1.00 27.43 66 ALA C CA 1
ATOM 7007 C C . ALA C 1 69 ? 52.042 28.722 14.177 1.00 26.47 66 ALA C C 1
ATOM 7008 O O . ALA C 1 69 ? 52.012 27.496 14.293 1.00 25.66 66 ALA C O 1
ATOM 7010 N N . VAL C 1 70 ? 51.707 29.341 13.059 1.00 27.10 67 VAL C N 1
ATOM 7011 C CA . VAL C 1 70 ? 51.177 28.617 11.895 1.00 26.67 67 VAL C CA 1
ATOM 7012 C C . VAL C 1 70 ? 52.209 27.615 11.384 1.00 26.35 67 VAL C C 1
ATOM 7013 O O . VAL C 1 70 ? 51.913 26.455 11.163 1.00 25.83 67 VAL C O 1
ATOM 7017 N N . ALA C 1 71 ? 53.450 28.057 11.247 1.00 26.79 68 ALA C N 1
ATOM 7018 C CA . ALA C 1 71 ? 54.526 27.157 10.829 1.00 26.65 68 ALA C CA 1
ATOM 7019 C C . ALA C 1 71 ? 54.724 25.993 11.824 1.00 26.31 68 ALA C C 1
ATOM 7020 O O . ALA C 1 71 ? 54.927 24.853 11.412 1.00 25.98 68 ALA C O 1
ATOM 7022 N N . ASN C 1 72 ? 54.642 26.276 13.129 1.00 26.16 69 ASN C N 1
ATOM 7023 C CA . ASN C 1 72 ? 54.651 25.200 14.145 1.00 25.80 69 ASN C CA 1
ATOM 7024 C C . ASN C 1 72 ? 53.564 24.149 13.938 1.00 25.81 69 ASN C C 1
ATOM 7025 O O . ASN C 1 72 ? 53.789 22.992 14.199 1.00 25.86 69 ASN C O 1
ATOM 7030 N N . VAL C 1 73 ? 52.376 24.525 13.457 1.00 25.53 70 VAL C N 1
ATOM 7031 C CA . VAL C 1 73 ? 51.371 23.514 13.169 1.00 24.70 70 VAL C CA 1
ATOM 7032 C C . VAL C 1 73 ? 51.742 22.753 11.888 1.00 26.47 70 VAL C C 1
ATOM 7033 O O . VAL C 1 73 ? 51.752 21.490 11.863 1.00 26.26 70 VAL C O 1
ATOM 7037 N N . ASN C 1 74 ? 52.058 23.504 10.837 1.00 27.07 71 ASN C N 1
ATOM 7038 C CA . ASN C 1 74 ? 52.291 22.905 9.502 1.00 29.01 71 ASN C CA 1
ATOM 7039 C C . ASN C 1 74 ? 53.519 21.966 9.430 1.00 30.00 71 ASN C C 1
ATOM 7040 O O . ASN C 1 74 ? 53.551 21.037 8.617 1.00 29.70 71 ASN C O 1
ATOM 7045 N N . GLU C 1 75 ? 54.503 22.215 10.281 1.00 31.15 72 GLU C N 1
ATOM 7046 C CA . GLU C 1 75 ? 55.811 21.509 10.224 1.00 33.23 72 GLU C CA 1
ATOM 7047 C C . GLU C 1 75 ? 56.074 20.625 11.453 1.00 32.52 72 GLU C C 1
ATOM 7048 O O . GLU C 1 75 ? 56.122 19.416 11.346 1.00 33.77 72 GLU C O 1
ATOM 7054 N N . THR C 1 76 ? 56.214 21.219 12.617 1.00 31.57 73 THR C N 1
ATOM 7055 C CA . THR C 1 76 ? 56.558 20.469 13.802 1.00 31.18 73 THR C CA 1
ATOM 7056 C C . THR C 1 76 ? 55.450 19.568 14.379 1.00 30.65 73 THR C C 1
ATOM 7057 O O . THR C 1 76 ? 55.721 18.369 14.660 1.00 30.58 73 THR C O 1
ATOM 7061 N N . ILE C 1 77 ? 54.220 20.106 14.531 1.00 28.60 74 ILE C N 1
ATOM 7062 C CA . ILE C 1 77 ? 53.127 19.351 15.082 1.00 26.61 74 ILE C CA 1
ATOM 7063 C C . ILE C 1 77 ? 52.706 18.275 14.089 1.00 26.55 74 ILE C C 1
ATOM 7064 O O . ILE C 1 77 ? 52.548 17.097 14.440 1.00 25.11 74 ILE C O 1
ATOM 7069 N N . ALA C 1 78 ? 52.457 18.685 12.848 1.00 26.64 75 ALA C N 1
ATOM 7070 C CA . ALA C 1 78 ? 52.112 17.758 11.776 1.00 27.11 75 ALA C CA 1
ATOM 7071 C C . ALA C 1 78 ? 53.025 16.567 11.763 1.00 29.38 75 ALA C C 1
ATOM 7072 O O . ALA C 1 78 ? 52.585 15.424 11.747 1.00 30.95 75 ALA C O 1
ATOM 7074 N N . ASP C 1 79 ? 54.330 16.822 11.764 1.00 30.35 76 ASP C N 1
ATOM 7075 C CA . ASP C 1 79 ? 55.288 15.775 11.656 1.00 31.72 76 ASP C CA 1
ATOM 7076 C C . ASP C 1 79 ? 55.069 14.774 12.789 1.00 31.57 76 ASP C C 1
ATOM 7077 O O . ASP C 1 79 ? 55.241 13.590 12.597 1.00 32.24 76 ASP C O 1
ATOM 7082 N N . GLU C 1 80 ? 54.699 15.257 13.966 1.00 30.14 77 GLU C N 1
ATOM 7083 C CA . GLU C 1 80 ? 54.570 14.403 15.109 1.00 30.95 77 GLU C CA 1
ATOM 7084 C C . GLU C 1 80 ? 53.224 13.682 15.234 1.00 31.12 77 GLU C C 1
ATOM 7085 O O . GLU C 1 80 ? 53.175 12.595 15.771 1.00 31.38 77 GLU C O 1
ATOM 7091 N N . ILE C 1 81 ? 52.116 14.290 14.824 1.00 29.93 78 ILE C N 1
ATOM 7092 C CA . ILE C 1 81 ? 50.815 13.674 15.114 1.00 29.68 78 ILE C CA 1
ATOM 7093 C C . ILE C 1 81 ? 50.221 12.913 13.948 1.00 30.94 78 ILE C C 1
ATOM 7094 O O . ILE C 1 81 ? 49.232 12.214 14.111 1.00 31.28 78 ILE C O 1
ATOM 7099 N N . LEU C 1 82 ? 50.809 13.006 12.760 1.00 32.39 79 LEU C N 1
ATOM 7100 C CA . LEU C 1 82 ? 50.296 12.214 11.658 1.00 32.54 79 LEU C CA 1
ATOM 7101 C C . LEU C 1 82 ? 50.378 10.724 12.004 1.00 32.38 79 LEU C C 1
ATOM 7102 O O . LEU C 1 82 ? 51.400 10.251 12.455 1.00 31.48 79 LEU C O 1
ATOM 7107 N N . GLY C 1 83 ? 49.274 10.004 11.779 1.00 31.42 80 GLY C N 1
ATOM 7108 C CA . GLY C 1 83 ? 49.184 8.568 12.086 1.00 31.47 80 GLY C CA 1
ATOM 7109 C C . GLY C 1 83 ? 48.651 8.239 13.480 1.00 31.84 80 GLY C C 1
ATOM 7110 O O . GLY C 1 83 ? 48.400 7.076 13.760 1.00 32.29 80 GLY C O 1
ATOM 7111 N N . LEU C 1 84 ? 48.505 9.227 14.373 1.00 30.48 81 LEU C N 1
ATOM 7112 C CA . LEU C 1 84 ? 47.920 8.985 15.680 1.00 30.94 81 LEU C CA 1
ATOM 7113 C C . LEU C 1 84 ? 46.402 8.712 15.577 1.00 30.53 81 LEU C C 1
ATOM 7114 O O . LEU C 1 84 ? 45.725 9.177 14.683 1.00 29.03 81 LEU C O 1
ATOM 7119 N N . ASP C 1 85 ? 45.936 7.914 16.522 1.00 30.86 82 ASP C N 1
ATOM 7120 C CA . ASP C 1 85 ? 44.559 7.464 16.667 1.00 31.12 82 ASP C CA 1
ATOM 7121 C C . ASP C 1 85 ? 43.668 8.717 16.826 1.00 30.72 82 ASP C C 1
ATOM 7122 O O . ASP C 1 85 ? 43.831 9.499 17.745 1.00 32.32 82 ASP C O 1
ATOM 7127 N N . ALA C 1 86 ? 42.826 8.961 15.843 1.00 31.28 83 ALA C N 1
ATOM 7128 C CA . ALA C 1 86 ? 41.880 10.105 15.853 1.00 31.06 83 ALA C CA 1
ATOM 7129 C C . ALA C 1 86 ? 41.071 10.280 17.120 1.00 30.09 83 ALA C C 1
ATOM 7130 O O . ALA C 1 86 ? 40.741 11.431 17.514 1.00 29.63 83 ALA C O 1
ATOM 7132 N N . PHE C 1 87 ? 40.704 9.157 17.736 1.00 29.52 84 PHE C N 1
ATOM 7133 C CA . PHE C 1 87 ? 39.716 9.183 18.824 1.00 29.45 84 PHE C CA 1
ATOM 7134 C C . PHE C 1 87 ? 40.351 9.270 20.219 1.00 29.12 84 PHE C C 1
ATOM 7135 O O . PHE C 1 87 ? 39.649 9.455 21.185 1.00 29.49 84 PHE C O 1
ATOM 7143 N N . ASN C 1 88 ? 41.679 9.233 20.305 1.00 28.60 85 ASN C N 1
ATOM 7144 C CA . ASN C 1 88 ? 42.363 9.340 21.579 1.00 28.40 85 ASN C CA 1
ATOM 7145 C C . ASN C 1 88 ? 42.832 10.787 21.807 1.00 27.79 85 ASN C C 1
ATOM 7146 O O . ASN C 1 88 ? 44.017 11.142 21.591 1.00 25.53 85 ASN C O 1
ATOM 7151 N N . GLN C 1 89 ? 41.884 11.588 22.259 1.00 26.71 86 GLN C N 1
ATOM 7152 C CA . GLN C 1 89 ? 42.118 13.004 22.545 1.00 26.83 86 GLN C CA 1
ATOM 7153 C C . GLN C 1 89 ? 43.225 13.193 23.563 1.00 26.87 86 GLN C C 1
ATOM 7154 O O . GLN C 1 89 ? 44.054 14.055 23.370 1.00 26.17 86 GLN C O 1
ATOM 7160 N N . THR C 1 90 ? 43.223 12.385 24.626 1.00 26.81 87 THR C N 1
ATOM 7161 C CA . THR C 1 90 ? 44.189 12.502 25.677 1.00 27.29 87 THR C CA 1
ATOM 7162 C C . THR C 1 90 ? 45.605 12.224 25.164 1.00 27.76 87 THR C C 1
ATOM 7163 O O . THR C 1 90 ? 46.492 12.968 25.484 1.00 28.35 87 THR C O 1
ATOM 7167 N N . GLN C 1 91 ? 45.800 11.180 24.372 1.00 28.17 88 GLN C N 1
ATOM 7168 C CA . GLN C 1 91 ? 47.098 10.924 23.782 1.00 28.61 88 GLN C CA 1
ATOM 7169 C C . GLN C 1 91 ? 47.509 12.057 22.823 1.00 27.84 88 GLN C C 1
ATOM 7170 O O . GLN C 1 91 ? 48.692 12.447 22.768 1.00 26.01 88 GLN C O 1
ATOM 7176 N N . LEU C 1 92 ? 46.548 12.623 22.101 1.00 26.25 89 LEU C N 1
ATOM 7177 C CA . LEU C 1 92 ? 46.855 13.773 21.233 1.00 27.07 89 LEU C CA 1
ATOM 7178 C C . LEU C 1 92 ? 47.388 14.928 22.071 1.00 27.19 89 LEU C C 1
ATOM 7179 O O . LEU C 1 92 ? 48.489 15.464 21.820 1.00 25.83 89 LEU C O 1
ATOM 7184 N N . ASP C 1 93 ? 46.648 15.272 23.111 1.00 25.82 90 ASP C N 1
ATOM 7185 C CA . ASP C 1 93 ? 47.014 16.450 23.884 1.00 25.75 90 ASP C CA 1
ATOM 7186 C C . ASP C 1 93 ? 48.296 16.252 24.705 1.00 27.32 90 ASP C C 1
ATOM 7187 O O . ASP C 1 93 ? 49.114 17.202 24.838 1.00 27.29 90 ASP C O 1
ATOM 7192 N N . ASP C 1 94 ? 48.548 15.012 25.158 1.00 28.38 91 ASP C N 1
ATOM 7193 C CA . ASP C 1 94 ? 49.740 14.729 25.913 1.00 29.33 91 ASP C CA 1
ATOM 7194 C C . ASP C 1 94 ? 50.951 14.742 24.996 1.00 28.75 91 ASP C C 1
ATOM 7195 O O . ASP C 1 94 ? 52.006 15.167 25.406 1.00 29.94 91 ASP C O 1
ATOM 7200 N N . THR C 1 95 ? 50.777 14.307 23.756 1.00 28.48 92 THR C N 1
ATOM 7201 C CA . THR C 1 95 ? 51.755 14.390 22.727 1.00 27.94 92 THR C CA 1
ATOM 7202 C C . THR C 1 95 ? 52.109 15.846 22.384 1.00 28.07 92 THR C C 1
ATOM 7203 O O . THR C 1 95 ? 53.314 16.180 22.252 1.00 26.76 92 THR C O 1
ATOM 7207 N N . LEU C 1 96 ? 51.102 16.701 22.257 1.00 25.98 93 LEU C N 1
ATOM 7208 C CA . LEU C 1 96 ? 51.348 18.149 22.047 1.00 26.43 93 LEU C CA 1
ATOM 7209 C C . LEU C 1 96 ? 52.145 18.752 23.233 1.00 26.40 93 LEU C C 1
ATOM 7210 O O . LEU C 1 96 ? 53.092 19.507 23.037 1.00 28.30 93 LEU C O 1
ATOM 7215 N N . ARG C 1 97 ? 51.807 18.354 24.459 1.00 26.73 94 ARG C N 1
ATOM 7216 C CA A ARG C 1 97 ? 52.487 18.888 25.635 0.60 27.50 94 ARG C CA 1
ATOM 7217 C CA B ARG C 1 97 ? 52.463 18.840 25.657 0.40 27.30 94 ARG C CA 1
ATOM 7218 C C . ARG C 1 97 ? 53.946 18.468 25.657 1.00 28.45 94 ARG C C 1
ATOM 7219 O O . ARG C 1 97 ? 54.776 19.273 25.951 1.00 27.63 94 ARG C O 1
ATOM 7234 N N . GLU C 1 98 ? 54.216 17.200 25.350 1.00 29.93 95 GLU C N 1
ATOM 7235 C CA . GLU C 1 98 ? 55.543 16.643 25.339 1.00 32.71 95 GLU C CA 1
ATOM 7236 C C . GLU C 1 98 ? 56.391 17.190 24.198 1.00 31.46 95 GLU C C 1
ATOM 7237 O O . GLU C 1 98 ? 57.559 17.419 24.366 1.00 31.94 95 GLU C O 1
ATOM 7243 N N . LEU C 1 99 ? 55.793 17.312 23.020 1.00 30.53 96 LEU C N 1
ATOM 7244 C CA . LEU C 1 99 ? 56.448 17.918 21.877 1.00 30.60 96 LEU C CA 1
ATOM 7245 C C . LEU C 1 99 ? 56.901 19.333 22.214 1.00 30.45 96 LEU C C 1
ATOM 7246 O O . LEU C 1 99 ? 58.031 19.700 21.934 1.00 30.60 96 LEU C O 1
ATOM 7251 N N . ASP C 1 100 ? 56.030 20.101 22.860 1.00 29.37 97 ASP C N 1
ATOM 7252 C CA . ASP C 1 100 ? 56.379 21.425 23.349 1.00 28.72 97 ASP C CA 1
ATOM 7253 C C . ASP C 1 100 ? 57.556 21.446 24.327 1.00 29.94 97 ASP C C 1
ATOM 7254 O O . ASP C 1 100 ? 58.537 22.138 24.099 1.00 27.84 97 ASP C O 1
ATOM 7259 N N . GLY C 1 101 ? 57.433 20.683 25.421 1.00 30.36 98 GLY C N 1
ATOM 7260 C CA . GLY C 1 101 ? 58.550 20.469 26.328 1.00 31.65 98 GLY C CA 1
ATOM 7261 C C . GLY C 1 101 ? 58.659 21.429 27.522 1.00 31.65 98 GLY C C 1
ATOM 7262 O O . GLY C 1 101 ? 59.509 21.237 28.388 1.00 33.06 98 GLY C O 1
ATOM 7263 N N . THR C 1 102 ? 57.832 22.470 27.526 1.00 31.40 99 THR C N 1
ATOM 7264 C CA . THR C 1 102 ? 57.837 23.534 28.536 1.00 31.13 99 THR C CA 1
ATOM 7265 C C . THR C 1 102 ? 56.581 23.419 29.414 1.00 31.88 99 THR C C 1
ATOM 7266 O O . THR C 1 102 ? 55.723 22.564 29.159 1.00 30.48 99 THR C O 1
ATOM 7270 N N . ASN C 1 103 ? 56.460 24.297 30.417 1.00 32.67 100 ASN C N 1
ATOM 7271 C CA A ASN C 1 103 ? 55.270 24.309 31.284 0.60 33.33 100 ASN C CA 1
ATOM 7272 C CA B ASN C 1 103 ? 55.273 24.311 31.287 0.40 32.77 100 ASN C CA 1
ATOM 7273 C C . ASN C 1 103 ? 54.191 25.325 30.870 1.00 32.01 100 ASN C C 1
ATOM 7274 O O . ASN C 1 103 ? 53.215 25.484 31.544 1.00 31.98 100 ASN C O 1
ATOM 7283 N N . ASN C 1 104 ? 54.400 26.023 29.759 1.00 31.20 101 ASN C N 1
ATOM 7284 C CA . ASN C 1 104 ? 53.558 27.122 29.343 1.00 28.82 101 ASN C CA 1
ATOM 7285 C C . ASN C 1 104 ? 53.529 27.293 27.838 1.00 27.82 101 ASN C C 1
ATOM 7286 O O . ASN C 1 104 ? 53.281 28.370 27.364 1.00 26.87 101 ASN C O 1
ATOM 7291 N N . TYR C 1 105 ? 53.747 26.213 27.093 1.00 27.77 102 TYR C N 1
ATOM 7292 C CA . TYR C 1 105 ? 53.739 26.238 25.637 1.00 27.70 102 TYR C CA 1
ATOM 7293 C C . TYR C 1 105 ? 54.618 27.325 25.028 1.00 27.98 102 TYR C C 1
ATOM 7294 O O . TYR C 1 105 ? 54.305 27.874 23.984 1.00 28.25 102 TYR C O 1
ATOM 7303 N N . SER C 1 106 ? 55.737 27.639 25.655 1.00 28.42 103 SER C N 1
ATOM 7304 C CA . SER C 1 106 ? 56.562 28.693 25.099 1.00 29.04 103 SER C CA 1
ATOM 7305 C C . SER C 1 106 ? 57.423 28.230 23.909 1.00 29.68 103 SER C C 1
ATOM 7306 O O . SER C 1 106 ? 58.136 29.029 23.335 1.00 30.29 103 SER C O 1
ATOM 7309 N N . ASN C 1 107 ? 57.338 26.962 23.516 1.00 28.58 104 ASN C N 1
ATOM 7310 C CA . ASN C 1 107 ? 57.963 26.516 22.289 1.00 29.53 104 ASN C CA 1
ATOM 7311 C C . ASN C 1 107 ? 56.989 26.606 21.130 1.00 29.35 104 ASN C C 1
ATOM 7312 O O . ASN C 1 107 ? 57.173 27.430 20.242 1.00 29.69 104 ASN C O 1
ATOM 7317 N N . LEU C 1 108 ? 55.942 25.780 21.155 1.00 28.74 105 LEU C N 1
ATOM 7318 C CA . LEU C 1 108 ? 55.033 25.640 20.040 1.00 27.75 105 LEU C CA 1
ATOM 7319 C C . LEU C 1 108 ? 54.068 26.822 19.969 1.00 27.60 105 LEU C C 1
ATOM 7320 O O . LEU C 1 108 ? 53.684 27.265 18.863 1.00 27.49 105 LEU C O 1
ATOM 7325 N N . GLY C 1 109 ? 53.708 27.333 21.149 1.00 25.86 106 GLY C N 1
ATOM 7326 C CA . GLY C 1 109 ? 52.746 28.378 21.273 1.00 25.42 106 GLY C CA 1
ATOM 7327 C C . GLY C 1 109 ? 51.381 27.754 21.507 1.00 23.99 106 GLY C C 1
ATOM 7328 O O . GLY C 1 109 ? 51.004 26.805 20.825 1.00 23.14 106 GLY C O 1
ATOM 7329 N N . ALA C 1 110 ? 50.664 28.270 22.484 1.00 22.73 107 ALA C N 1
ATOM 7330 C CA . ALA C 1 110 ? 49.345 27.776 22.816 1.00 23.21 107 ALA C CA 1
ATOM 7331 C C . ALA C 1 110 ? 48.359 28.009 21.705 1.00 23.36 107 ALA C C 1
ATOM 7332 O O . ALA C 1 110 ? 47.299 27.370 21.683 1.00 24.92 107 ALA C O 1
ATOM 7334 N N . ASN C 1 111 ? 48.631 29.006 20.856 1.00 23.74 108 ASN C N 1
ATOM 7335 C CA . ASN C 1 111 ? 47.781 29.285 19.708 1.00 24.44 108 ASN C CA 1
ATOM 7336 C C . ASN C 1 111 ? 48.012 28.242 18.604 1.00 25.33 108 ASN C C 1
ATOM 7337 O O . ASN C 1 111 ? 47.116 27.999 17.833 1.00 28.92 108 ASN C O 1
ATOM 7342 N N . ALA C 1 112 ? 49.157 27.567 18.589 1.00 24.72 109 ALA C N 1
ATOM 7343 C CA . ALA C 1 112 ? 49.398 26.417 17.705 1.00 24.09 109 ALA C CA 1
ATOM 7344 C C . ALA C 1 112 ? 48.748 25.140 18.264 1.00 23.44 109 ALA C C 1
ATOM 7345 O O . ALA C 1 112 ? 48.122 24.396 17.525 1.00 24.59 109 ALA C O 1
ATOM 7347 N N . THR C 1 113 ? 48.854 24.895 19.560 1.00 22.41 110 THR C N 1
ATOM 7348 C CA . THR C 1 113 ? 48.415 23.614 20.087 1.00 22.88 110 THR C CA 1
ATOM 7349 C C . THR C 1 113 ? 46.898 23.589 20.288 1.00 23.79 110 THR C C 1
ATOM 7350 O O . THR C 1 113 ? 46.261 22.588 20.000 1.00 24.38 110 THR C O 1
ATOM 7354 N N . LEU C 1 114 ? 46.299 24.671 20.770 1.00 23.87 111 LEU C N 1
ATOM 7355 C CA . LEU C 1 114 ? 44.834 24.599 20.993 1.00 23.42 111 LEU C CA 1
ATOM 7356 C C . LEU C 1 114 ? 44.047 24.373 19.710 1.00 23.57 111 LEU C C 1
ATOM 7357 O O . LEU C 1 114 ? 43.016 23.677 19.705 1.00 26.67 111 LEU C O 1
ATOM 7362 N N . GLY C 1 115 ? 44.463 24.978 18.614 1.00 23.43 112 GLY C N 1
ATOM 7363 C CA . GLY C 1 115 ? 43.703 24.873 17.390 1.00 22.36 112 GLY C CA 1
ATOM 7364 C C . GLY C 1 115 ? 43.656 23.450 16.851 1.00 22.36 112 GLY C C 1
ATOM 7365 O O . GLY C 1 115 ? 42.623 22.953 16.413 1.00 21.97 112 GLY C O 1
ATOM 7366 N N . VAL C 1 116 ? 44.787 22.800 16.892 1.00 21.80 113 VAL C N 1
ATOM 7367 C CA . VAL C 1 116 ? 44.908 21.400 16.502 1.00 22.49 113 VAL C CA 1
ATOM 7368 C C . VAL C 1 116 ? 44.173 20.500 17.460 1.00 23.04 113 VAL C C 1
ATOM 7369 O O . VAL C 1 116 ? 43.589 19.522 17.047 1.00 25.05 113 VAL C O 1
ATOM 7373 N N . SER C 1 117 ? 44.232 20.817 18.748 1.00 24.76 114 SER C N 1
ATOM 7374 C CA . SER C 1 117 ? 43.530 20.063 19.775 1.00 25.64 114 SER C CA 1
ATOM 7375 C C . SER C 1 117 ? 42.012 20.111 19.505 1.00 25.48 114 SER C C 1
ATOM 7376 O O . SER C 1 117 ? 41.362 19.072 19.438 1.00 24.76 114 SER C O 1
ATOM 7379 N N . MET C 1 118 ? 41.483 21.322 19.295 1.00 25.15 115 MET C N 1
ATOM 7380 C CA . MET C 1 118 ? 40.049 21.502 18.973 1.00 24.27 115 MET C CA 1
ATOM 7381 C C . MET C 1 118 ? 39.664 20.897 17.608 1.00 24.94 115 MET C C 1
ATOM 7382 O O . MET C 1 118 ? 38.542 20.362 17.447 1.00 23.56 115 MET C O 1
ATOM 7387 N N . ALA C 1 119 ? 40.551 21.048 16.617 1.00 24.42 116 ALA C N 1
ATOM 7388 C CA . ALA C 1 119 ? 40.231 20.634 15.266 1.00 24.70 116 ALA C CA 1
ATOM 7389 C C . ALA C 1 119 ? 40.186 19.119 15.202 1.00 25.44 116 ALA C C 1
ATOM 7390 O O . ALA C 1 119 ? 39.332 18.552 14.518 1.00 25.40 116 ALA C O 1
ATOM 7392 N N . THR C 1 120 ? 41.073 18.452 15.936 1.00 25.68 117 THR C N 1
ATOM 7393 C CA . THR C 1 120 ? 41.011 17.002 15.961 1.00 25.34 117 THR C CA 1
ATOM 7394 C C . THR C 1 120 ? 39.693 16.523 16.568 1.00 26.07 117 THR C C 1
ATOM 7395 O O . THR C 1 120 ? 39.073 15.628 16.037 1.00 27.13 117 THR C O 1
ATOM 7399 N N . ALA C 1 121 ? 39.261 17.130 17.668 1.00 25.64 118 ALA C N 1
ATOM 7400 C CA . ALA C 1 121 ? 37.975 16.803 18.281 1.00 24.47 118 ALA C CA 1
ATOM 7401 C C . ALA C 1 121 ? 36.817 17.018 17.323 1.00 24.50 118 ALA C C 1
ATOM 7402 O O . ALA C 1 121 ? 35.880 16.181 17.256 1.00 25.74 118 ALA C O 1
ATOM 7404 N N . ARG C 1 122 ? 36.826 18.134 16.578 1.00 24.65 119 ARG C N 1
ATOM 7405 C CA . ARG C 1 122 ? 35.746 18.342 15.602 1.00 24.88 119 ARG C CA 1
ATOM 7406 C C . ARG C 1 122 ? 35.786 17.300 14.499 1.00 24.26 119 ARG C C 1
ATOM 7407 O O . ARG C 1 122 ? 34.745 16.809 14.058 1.00 23.52 119 ARG C O 1
ATOM 7415 N N . ALA C 1 123 ? 36.972 16.916 14.074 1.00 23.60 120 ALA C N 1
ATOM 7416 C CA . ALA C 1 123 ? 37.118 15.905 13.019 1.00 23.76 120 ALA C CA 1
ATOM 7417 C C . ALA C 1 123 ? 36.662 14.496 13.459 1.00 23.94 120 ALA C C 1
ATOM 7418 O O . ALA C 1 123 ? 36.026 13.765 12.696 1.00 24.63 120 ALA C O 1
ATOM 7420 N N . ALA C 1 124 ? 37.039 14.099 14.677 1.00 23.85 121 ALA C N 1
ATOM 7421 C CA . ALA C 1 124 ? 36.595 12.849 15.228 1.00 23.74 121 ALA C CA 1
ATOM 7422 C C . ALA C 1 124 ? 35.041 12.859 15.360 1.00 24.25 121 ALA C C 1
ATOM 7423 O O . ALA C 1 124 ? 34.390 11.885 15.019 1.00 23.67 121 ALA C O 1
ATOM 7425 N N . ALA C 1 125 ? 34.464 13.950 15.858 1.00 24.85 122 ALA C N 1
ATOM 7426 C CA . ALA C 1 125 ? 33.004 14.054 15.971 1.00 25.44 122 ALA C CA 1
ATOM 7427 C C . ALA C 1 125 ? 32.284 13.954 14.617 1.00 26.95 122 ALA C C 1
ATOM 7428 O O . ALA C 1 125 ? 31.262 13.262 14.507 1.00 27.04 122 ALA C O 1
ATOM 7430 N N . ALA C 1 126 ? 32.821 14.635 13.596 1.00 28.01 123 ALA C N 1
ATOM 7431 C CA . ALA C 1 126 ? 32.265 14.598 12.225 1.00 28.18 123 ALA C CA 1
ATOM 7432 C C . ALA C 1 126 ? 32.361 13.171 11.708 1.00 28.66 123 ALA C C 1
ATOM 7433 O O . ALA C 1 126 ? 31.409 12.662 11.174 1.00 29.58 123 ALA C O 1
ATOM 7435 N N . ALA C 1 127 ? 33.489 12.505 11.918 1.00 27.88 124 ALA C N 1
ATOM 7436 C CA . ALA C 1 127 ? 33.594 11.123 11.438 1.00 28.63 124 ALA C CA 1
ATOM 7437 C C . ALA C 1 127 ? 32.522 10.185 12.026 1.00 28.69 124 ALA C C 1
ATOM 7438 O O . ALA C 1 127 ? 32.176 9.206 11.402 1.00 29.14 124 ALA C O 1
ATOM 7440 N N . LEU C 1 128 ? 32.103 10.431 13.258 1.00 29.08 125 LEU C N 1
ATOM 7441 C CA . LEU C 1 128 ? 31.138 9.580 13.942 1.00 30.86 125 LEU C CA 1
ATOM 7442 C C . LEU C 1 128 ? 29.693 10.052 13.679 1.00 30.71 125 LEU C C 1
ATOM 7443 O O . LEU C 1 128 ? 28.771 9.480 14.197 1.00 32.11 125 LEU C O 1
ATOM 7448 N N . GLY C 1 129 ? 29.529 11.103 12.882 1.00 31.18 126 GLY C N 1
ATOM 7449 C CA . GLY C 1 129 ? 28.247 11.788 12.675 1.00 31.03 126 GLY C CA 1
ATOM 7450 C C . GLY C 1 129 ? 27.660 12.377 13.945 1.00 31.61 126 GLY C C 1
ATOM 7451 O O . GLY C 1 129 ? 26.435 12.488 14.074 1.00 31.51 126 GLY C O 1
ATOM 7452 N N . MET C 1 130 ? 28.507 12.800 14.877 1.00 30.66 127 MET C N 1
ATOM 7453 C CA A MET C 1 130 ? 28.093 13.180 16.236 0.60 30.91 127 MET C CA 1
ATOM 7454 C CA B MET C 1 130 ? 27.970 13.221 16.177 0.40 30.97 127 MET C CA 1
ATOM 7455 C C . MET C 1 130 ? 28.264 14.684 16.512 1.00 29.23 127 MET C C 1
ATOM 7456 O O . MET C 1 130 ? 29.275 15.250 16.168 1.00 30.94 127 MET C O 1
ATOM 7465 N N . PRO C 1 131 ? 27.333 15.324 17.180 1.00 29.55 128 PRO C N 1
ATOM 7466 C CA . PRO C 1 131 ? 27.660 16.704 17.568 1.00 29.17 128 PRO C CA 1
ATOM 7467 C C . PRO C 1 131 ? 28.843 16.787 18.536 1.00 28.15 128 PRO C C 1
ATOM 7468 O O . PRO C 1 131 ? 29.084 15.849 19.292 1.00 27.75 128 PRO C O 1
ATOM 7472 N N . LEU C 1 132 ? 29.632 17.856 18.432 1.00 28.06 129 LEU C N 1
ATOM 7473 C CA . LEU C 1 132 ? 30.841 18.013 19.224 1.00 27.34 129 LEU C CA 1
ATOM 7474 C C . LEU C 1 132 ? 30.581 17.822 20.721 1.00 27.65 129 LEU C C 1
ATOM 7475 O O . LEU C 1 132 ? 31.388 17.181 21.378 1.00 26.67 129 LEU C O 1
ATOM 7480 N N . TYR C 1 133 ? 29.428 18.285 21.238 1.00 27.25 130 TYR C N 1
ATOM 7481 C CA . TYR C 1 133 ? 29.205 18.229 22.682 1.00 27.29 130 TYR C CA 1
ATOM 7482 C C . TYR C 1 133 ? 29.026 16.785 23.099 1.00 27.09 130 TYR C C 1
ATOM 7483 O O . TYR C 1 133 ? 29.445 16.410 24.191 1.00 28.07 130 TYR C O 1
ATOM 7492 N N . ARG C 1 134 ? 28.448 15.959 22.233 1.00 26.80 131 ARG C N 1
ATOM 7493 C CA . ARG C 1 134 ? 28.287 14.535 22.528 1.00 26.62 131 ARG C CA 1
ATOM 7494 C C . ARG C 1 134 ? 29.665 13.858 22.396 1.00 25.80 131 ARG C C 1
ATOM 7495 O O . ARG C 1 134 ? 30.014 12.979 23.164 1.00 26.84 131 ARG C O 1
ATOM 7503 N N . TYR C 1 135 ? 30.454 14.254 21.424 1.00 24.92 132 TYR C N 1
ATOM 7504 C CA . TYR C 1 135 ? 31.833 13.730 21.372 1.00 24.73 132 TYR C CA 1
ATOM 7505 C C . TYR C 1 135 ? 32.592 13.988 22.660 1.00 23.04 132 TYR C C 1
ATOM 7506 O O . TYR C 1 135 ? 33.204 13.096 23.186 1.00 24.05 132 TYR C O 1
ATOM 7515 N N . LEU C 1 136 ? 32.507 15.191 23.185 1.00 23.04 133 LEU C N 1
ATOM 7516 C CA . LEU C 1 136 ? 33.278 15.581 24.362 1.00 22.39 133 LEU C CA 1
ATOM 7517 C C . LEU C 1 136 ? 32.683 15.084 25.670 1.00 22.10 133 LEU C C 1
ATOM 7518 O O . LEU C 1 136 ? 33.430 14.804 26.568 1.00 21.18 133 LEU C O 1
ATOM 7523 N N . GLY C 1 137 ? 31.339 15.021 25.817 1.00 22.38 134 GLY C N 1
ATOM 7524 C CA . GLY C 1 137 ? 30.749 14.628 27.099 1.00 22.65 134 GLY C CA 1
ATOM 7525 C C . GLY C 1 137 ? 29.706 13.506 27.101 1.00 24.08 134 GLY C C 1
ATOM 7526 O O . GLY C 1 137 ? 29.110 13.216 28.142 1.00 24.20 134 GLY C O 1
ATOM 7527 N N . GLY C 1 138 ? 29.494 12.884 25.944 1.00 23.11 135 GLY C N 1
ATOM 7528 C CA . GLY C 1 138 ? 28.739 11.714 25.840 1.00 24.23 135 GLY C CA 1
ATOM 7529 C C . GLY C 1 138 ? 27.253 11.961 26.069 1.00 24.20 135 GLY C C 1
ATOM 7530 O O . GLY C 1 138 ? 26.781 13.085 26.104 1.00 24.50 135 GLY C O 1
ATOM 7531 N N . ALA C 1 139 ? 26.544 10.898 26.314 1.00 25.23 136 ALA C N 1
ATOM 7532 C CA . ALA C 1 139 ? 25.069 10.999 26.642 1.00 25.77 136 ALA C CA 1
ATOM 7533 C C . ALA C 1 139 ? 24.852 11.813 27.938 1.00 26.61 136 ALA C C 1
ATOM 7534 O O . ALA C 1 139 ? 23.752 12.362 28.191 1.00 25.88 136 ALA C O 1
ATOM 7536 N N . ASN C 1 140 ? 25.911 11.920 28.748 1.00 25.84 137 ASN C N 1
ATOM 7537 C CA . ASN C 1 140 ? 25.822 12.715 29.980 1.00 25.32 137 ASN C CA 1
ATOM 7538 C C . ASN C 1 140 ? 25.865 14.232 29.756 1.00 24.69 137 ASN C C 1
ATOM 7539 O O . ASN C 1 140 ? 25.446 14.975 30.644 1.00 24.87 137 ASN C O 1
ATOM 7544 N N . ALA C 1 141 ? 26.271 14.679 28.565 1.00 23.52 138 ALA C N 1
ATOM 7545 C CA . ALA C 1 141 ? 26.266 16.113 28.240 1.00 24.01 138 ALA C CA 1
ATOM 7546 C C . ALA C 1 141 ? 24.824 16.597 28.190 1.00 25.72 138 ALA C C 1
ATOM 7547 O O . ALA C 1 141 ? 24.048 16.157 27.345 1.00 26.70 138 ALA C O 1
ATOM 7549 N N . SER C 1 142 ? 24.440 17.508 29.069 1.00 26.45 139 SER C N 1
ATOM 7550 C CA A SER C 1 142 ? 23.007 17.803 29.173 0.60 26.65 139 SER C CA 1
ATOM 7551 C CA B SER C 1 142 ? 23.014 17.758 29.330 0.40 26.73 139 SER C CA 1
ATOM 7552 C C . SER C 1 142 ? 22.702 19.239 29.531 1.00 27.14 139 SER C C 1
ATOM 7553 O O . SER C 1 142 ? 21.768 19.791 28.966 1.00 30.00 139 SER C O 1
ATOM 7558 N N . ILE C 1 143 ? 23.448 19.864 30.440 1.00 26.68 140 ILE C N 1
ATOM 7559 C CA . ILE C 1 143 ? 23.022 21.151 30.948 1.00 26.84 140 ILE C CA 1
ATOM 7560 C C . ILE C 1 143 ? 23.321 22.299 29.985 1.00 26.75 140 ILE C C 1
ATOM 7561 O O . ILE C 1 143 ? 24.484 22.529 29.648 1.00 26.33 140 ILE C O 1
ATOM 7566 N N . LEU C 1 144 ? 22.285 23.030 29.561 1.00 27.34 141 LEU C N 1
ATOM 7567 C CA . LEU C 1 144 ? 22.497 24.326 28.846 1.00 27.92 141 LEU C CA 1
ATOM 7568 C C . LEU C 1 144 ? 22.859 25.425 29.879 1.00 28.12 141 LEU C C 1
ATOM 7569 O O . LEU C 1 144 ? 22.136 25.606 30.871 1.00 29.54 141 LEU C O 1
ATOM 7574 N N . PRO C 1 145 ? 23.992 26.128 29.695 1.00 28.02 142 PRO C N 1
ATOM 7575 C CA . PRO C 1 145 ? 24.423 26.995 30.800 1.00 27.78 142 PRO C CA 1
ATOM 7576 C C . PRO C 1 145 ? 23.641 28.272 30.949 1.00 28.18 142 PRO C C 1
ATOM 7577 O O . PRO C 1 145 ? 23.100 28.805 29.965 1.00 27.35 142 PRO C O 1
ATOM 7581 N N . VAL C 1 146 ? 23.669 28.793 32.176 1.00 28.16 143 VAL C N 1
ATOM 7582 C CA . VAL C 1 146 ? 23.189 30.127 32.429 1.00 27.73 143 VAL C CA 1
ATOM 7583 C C . VAL C 1 146 ? 24.293 31.041 31.942 1.00 27.53 143 VAL C C 1
ATOM 7584 O O . VAL C 1 146 ? 25.456 30.931 32.364 1.00 27.19 143 VAL C O 1
ATOM 7588 N N . PRO C 1 147 ? 23.951 31.948 31.034 1.00 27.86 144 PRO C N 1
ATOM 7589 C CA . PRO C 1 147 ? 24.939 32.871 30.588 1.00 27.36 144 PRO C CA 1
ATOM 7590 C C . PRO C 1 147 ? 25.126 34.057 31.557 1.00 29.31 144 PRO C C 1
ATOM 7591 O O . PRO C 1 147 ? 24.156 34.505 32.193 1.00 30.60 144 PRO C O 1
ATOM 7595 N N . MET C 1 148 ? 26.352 34.575 31.661 1.00 29.52 145 MET C N 1
ATOM 7596 C CA . MET C 1 148 ? 26.541 35.887 32.241 1.00 31.26 145 MET C CA 1
ATOM 7597 C C . MET C 1 148 ? 27.013 36.824 31.113 1.00 31.91 145 MET C C 1
ATOM 7598 O O . MET C 1 148 ? 28.105 36.645 30.509 1.00 31.33 145 MET C O 1
ATOM 7603 N N . CYS C 1 149 ? 26.170 37.831 30.873 1.00 32.09 146 CYS C N 1
ATOM 7604 C CA . CYS C 1 149 ? 26.230 38.749 29.716 1.00 32.91 146 CYS C CA 1
ATOM 7605 C C . CYS C 1 149 ? 26.731 40.186 30.013 1.00 33.33 146 CYS C C 1
ATOM 7606 O O . CYS C 1 149 ? 26.018 40.979 30.643 1.00 32.62 146 CYS C O 1
ATOM 7609 N N . ASN C 1 150 ? 27.927 40.517 29.499 1.00 33.10 147 ASN C N 1
ATOM 7610 C CA . ASN C 1 150 ? 28.641 41.743 29.833 1.00 33.86 147 ASN C CA 1
ATOM 7611 C C . ASN C 1 150 ? 28.094 42.875 29.009 1.00 34.57 147 ASN C C 1
ATOM 7612 O O . ASN C 1 150 ? 28.568 43.106 27.907 1.00 36.28 147 ASN C O 1
ATOM 7617 N N . ILE C 1 151 ? 27.123 43.601 29.547 1.00 34.16 148 ILE C N 1
ATOM 7618 C CA . ILE C 1 151 ? 26.479 44.658 28.789 1.00 34.61 148 ILE C CA 1
ATOM 7619 C C . ILE C 1 151 ? 26.872 46.094 29.165 1.00 33.87 148 ILE C C 1
ATOM 7620 O O . ILE C 1 151 ? 26.586 47.000 28.404 1.00 34.25 148 ILE C O 1
ATOM 7625 N N . ILE C 1 152 ? 27.534 46.306 30.298 1.00 33.64 149 ILE C N 1
ATOM 7626 C CA . ILE C 1 152 ? 28.137 47.625 30.584 1.00 34.45 149 ILE C CA 1
ATOM 7627 C C . ILE C 1 152 ? 29.600 47.407 30.942 1.00 34.49 149 ILE C C 1
ATOM 7628 O O . ILE C 1 152 ? 29.905 46.512 31.701 1.00 34.79 149 ILE C O 1
ATOM 7633 N N . ASN C 1 153 ? 30.499 48.204 30.393 1.00 35.57 150 ASN C N 1
ATOM 7634 C CA . ASN C 1 153 ? 31.936 48.053 30.643 1.00 36.28 150 ASN C CA 1
ATOM 7635 C C . ASN C 1 153 ? 32.590 49.232 31.410 1.00 37.81 150 ASN C C 1
ATOM 7636 O O . ASN C 1 153 ? 32.121 50.349 31.322 1.00 38.27 150 ASN C O 1
ATOM 7641 N N . GLY C 1 154 ? 33.702 48.957 32.099 1.00 38.16 151 GLY C N 1
ATOM 7642 C CA . GLY C 1 154 ? 34.511 49.984 32.715 1.00 39.64 151 GLY C CA 1
ATOM 7643 C C . GLY C 1 154 ? 35.968 49.551 32.814 1.00 39.91 151 GLY C C 1
ATOM 7644 O O . GLY C 1 154 ? 36.394 48.673 32.088 1.00 39.16 151 GLY C O 1
ATOM 7645 N N . GLY C 1 155 ? 36.705 50.159 33.726 1.00 41.70 152 GLY C N 1
ATOM 7646 C CA . GLY C 1 155 ? 38.087 49.774 34.019 1.00 44.13 152 GLY C CA 1
ATOM 7647 C C . GLY C 1 155 ? 39.029 49.916 32.838 1.00 46.47 152 GLY C C 1
ATOM 7648 O O . GLY C 1 155 ? 38.982 50.905 32.135 1.00 46.99 152 GLY C O 1
ATOM 7649 N N . ALA C 1 156 ? 39.850 48.890 32.611 1.00 48.98 153 ALA C N 1
ATOM 7650 C CA . ALA C 1 156 ? 40.733 48.804 31.442 1.00 51.21 153 ALA C CA 1
ATOM 7651 C C . ALA C 1 156 ? 39.987 48.572 30.109 1.00 52.29 153 ALA C C 1
ATOM 7652 O O . ALA C 1 156 ? 40.542 48.848 29.053 1.00 52.33 153 ALA C O 1
ATOM 7654 N N . HIS C 1 157 ? 38.741 48.079 30.167 1.00 54.08 154 HIS C N 1
ATOM 7655 C CA . HIS C 1 157 ? 37.870 47.936 28.972 1.00 55.54 154 HIS C CA 1
ATOM 7656 C C . HIS C 1 157 ? 37.082 49.216 28.642 1.00 56.96 154 HIS C C 1
ATOM 7657 O O . HIS C 1 157 ? 36.052 49.150 27.944 1.00 57.78 154 HIS C O 1
ATOM 7664 N N . ALA C 1 158 ? 37.550 50.364 29.127 1.00 57.80 155 ALA C N 1
ATOM 7665 C CA . ALA C 1 158 ? 36.897 51.620 28.821 1.00 58.58 155 ALA C CA 1
ATOM 7666 C C . ALA C 1 158 ? 37.768 52.820 29.171 1.00 58.93 155 ALA C C 1
ATOM 7667 O O . ALA C 1 158 ? 38.914 52.701 29.627 1.00 58.66 155 ALA C O 1
ATOM 7669 N N . ASN C 1 159 ? 37.198 53.980 28.919 1.00 59.41 156 ASN C N 1
ATOM 7670 C CA . ASN C 1 159 ? 37.821 55.233 29.239 1.00 60.38 156 ASN C CA 1
ATOM 7671 C C . ASN C 1 159 ? 36.757 56.033 29.972 1.00 60.08 156 ASN C C 1
ATOM 7672 O O . ASN C 1 159 ? 36.058 56.851 29.366 1.00 60.18 156 ASN C O 1
ATOM 7677 N N . ASN C 1 160 ? 36.594 55.737 31.264 1.00 58.99 157 ASN C N 1
ATOM 7678 C CA . ASN C 1 160 ? 35.581 56.388 32.110 1.00 58.42 157 ASN C CA 1
ATOM 7679 C C . ASN C 1 160 ? 36.021 56.432 33.584 1.00 57.52 157 ASN C C 1
ATOM 7680 O O . ASN C 1 160 ? 37.154 56.098 33.909 1.00 57.89 157 ASN C O 1
ATOM 7685 N N . ASN C 1 161 ? 35.149 56.907 34.462 1.00 56.44 158 ASN C N 1
ATOM 7686 C CA . ASN C 1 161 ? 35.407 56.872 35.900 1.00 55.46 158 ASN C CA 1
ATOM 7687 C C . ASN C 1 161 ? 35.086 55.521 36.566 1.00 52.22 158 ASN C C 1
ATOM 7688 O O . ASN C 1 161 ? 35.223 55.386 37.790 1.00 53.09 158 ASN C O 1
ATOM 7693 N N . VAL C 1 162 ? 34.652 54.536 35.776 1.00 48.14 159 VAL C N 1
ATOM 7694 C CA . VAL C 1 162 ? 34.248 53.229 36.309 1.00 44.91 159 VAL C CA 1
ATOM 7695 C C . VAL C 1 162 ? 35.488 52.345 36.503 1.00 42.92 159 VAL C C 1
ATOM 7696 O O . VAL C 1 162 ? 36.295 52.134 35.574 1.00 41.44 159 VAL C O 1
ATOM 7700 N N . ASP C 1 163 ? 35.631 51.841 37.724 1.00 41.54 160 ASP C N 1
ATOM 7701 C CA . ASP C 1 163 ? 36.771 51.012 38.103 1.00 41.12 160 ASP C CA 1
ATOM 7702 C C . ASP C 1 163 ? 36.605 49.555 37.707 1.00 39.50 160 ASP C C 1
ATOM 7703 O O . ASP C 1 163 ? 37.587 48.933 37.255 1.00 38.42 160 ASP C O 1
ATOM 7708 N N . PHE C 1 164 ? 35.388 49.009 37.914 1.00 37.93 161 PHE C N 1
ATOM 7709 C CA . PHE C 1 164 ? 35.108 47.613 37.617 1.00 36.80 161 PHE C CA 1
ATOM 7710 C C . PHE C 1 164 ? 35.101 47.444 36.105 1.00 35.34 161 PHE C C 1
ATOM 7711 O O . PHE C 1 164 ? 34.736 48.350 35.377 1.00 36.66 161 PHE C O 1
ATOM 7719 N N . GLN C 1 165 ? 35.462 46.259 35.644 1.00 34.22 162 GLN C N 1
ATOM 7720 C CA . GLN C 1 165 ? 35.660 45.975 34.234 1.00 32.21 162 GLN C CA 1
ATOM 7721 C C . GLN C 1 165 ? 34.374 45.492 33.554 1.00 31.74 162 GLN C C 1
ATOM 7722 O O . GLN C 1 165 ? 34.069 45.978 32.479 1.00 32.97 162 GLN C O 1
ATOM 7728 N N . GLU C 1 166 ? 33.620 44.575 34.157 1.00 31.88 163 GLU C N 1
ATOM 7729 C CA . GLU C 1 166 ? 32.408 43.990 33.496 1.00 31.92 163 GLU C CA 1
ATOM 7730 C C . GLU C 1 166 ? 31.179 43.960 34.405 1.00 32.26 163 GLU C C 1
ATOM 7731 O O . GLU C 1 166 ? 31.254 43.497 35.555 1.00 32.06 163 GLU C O 1
ATOM 7737 N N . PHE C 1 167 ? 30.042 44.398 33.872 1.00 31.95 164 PHE C N 1
ATOM 7738 C CA . PHE C 1 167 ? 28.784 44.402 34.598 1.00 31.57 164 PHE C CA 1
ATOM 7739 C C . PHE C 1 167 ? 27.829 43.541 33.805 1.00 31.78 164 PHE C C 1
ATOM 7740 O O . PHE C 1 167 ? 27.486 43.864 32.659 1.00 31.43 164 PHE C O 1
ATOM 7748 N N . MET C 1 168 ? 27.425 42.424 34.395 1.00 32.17 165 MET C N 1
ATOM 7749 C CA . MET C 1 168 ? 26.773 41.358 33.654 1.00 32.05 165 MET C CA 1
ATOM 7750 C C . MET C 1 168 ? 25.403 41.004 34.207 1.00 32.22 165 MET C C 1
ATOM 7751 O O . MET C 1 168 ? 25.186 41.095 35.410 1.00 32.66 165 MET C O 1
ATOM 7756 N N . ILE C 1 169 ? 24.507 40.539 33.330 1.00 32.00 166 ILE C N 1
ATOM 7757 C CA . ILE C 1 169 ? 23.169 40.026 33.748 1.00 31.93 166 ILE C CA 1
ATOM 7758 C C . ILE C 1 169 ? 23.128 38.499 33.540 1.00 32.30 166 ILE C C 1
ATOM 7759 O O . ILE C 1 169 ? 23.723 37.990 32.574 1.00 32.30 166 ILE C O 1
ATOM 7764 N N . MET C 1 170 ? 22.476 37.791 34.466 1.00 31.61 167 MET C N 1
ATOM 7765 C CA . MET C 1 170 ? 22.399 36.323 34.479 1.00 31.29 167 MET C CA 1
ATOM 7766 C C . MET C 1 170 ? 20.926 35.959 34.662 1.00 31.20 167 MET C C 1
ATOM 7767 O O . MET C 1 170 ? 20.350 36.239 35.719 1.00 30.01 167 MET C O 1
ATOM 7772 N N . PRO C 1 171 ? 20.326 35.340 33.636 1.00 30.42 168 PRO C N 1
ATOM 7773 C CA . PRO C 1 171 ? 18.907 34.994 33.656 1.00 31.13 168 PRO C CA 1
ATOM 7774 C C . PRO C 1 171 ? 18.631 33.666 34.349 1.00 31.25 168 PRO C C 1
ATOM 7775 O O . PRO C 1 171 ? 18.550 32.606 33.698 1.00 32.13 168 PRO C O 1
ATOM 7779 N N . PHE C 1 172 ? 18.442 33.726 35.661 1.00 32.16 169 PHE C N 1
ATOM 7780 C CA . PHE C 1 172 ? 18.177 32.510 36.439 1.00 32.38 169 PHE C CA 1
ATOM 7781 C C . PHE C 1 172 ? 16.737 32.044 36.414 1.00 33.03 169 PHE C C 1
ATOM 7782 O O . PHE C 1 172 ? 16.482 30.829 36.445 1.00 34.08 169 PHE C O 1
ATOM 7790 N N . GLY C 1 173 ? 15.806 32.974 36.308 1.00 33.37 170 GLY C N 1
ATOM 7791 C CA . GLY C 1 173 ? 14.397 32.688 36.613 1.00 34.28 170 GLY C CA 1
ATOM 7792 C C . GLY C 1 173 ? 13.601 32.180 35.429 1.00 34.62 170 GLY C C 1
ATOM 7793 O O . GLY C 1 173 ? 12.589 32.757 35.071 1.00 35.14 170 GLY C O 1
ATOM 7794 N N . PHE C 1 174 ? 14.055 31.086 34.829 1.00 34.34 171 PHE C N 1
ATOM 7795 C CA . PHE C 1 174 ? 13.461 30.559 33.592 1.00 34.64 171 PHE C CA 1
ATOM 7796 C C . PHE C 1 174 ? 13.586 29.052 33.589 1.00 34.75 171 PHE C C 1
ATOM 7797 O O . PHE C 1 174 ? 14.495 28.510 34.195 1.00 34.16 171 PHE C O 1
ATOM 7805 N N . THR C 1 175 ? 12.690 28.389 32.871 1.00 35.65 172 THR C N 1
ATOM 7806 C CA . THR C 1 175 ? 12.671 26.920 32.748 1.00 35.89 172 THR C CA 1
ATOM 7807 C C . THR C 1 175 ? 13.256 26.465 31.388 1.00 35.41 172 THR C C 1
ATOM 7808 O O . THR C 1 175 ? 13.461 25.267 31.155 1.00 34.81 172 THR C O 1
ATOM 7812 N N . SER C 1 176 ? 13.535 27.422 30.492 1.00 34.68 173 SER C N 1
ATOM 7813 C CA . SER C 1 176 ? 14.195 27.123 29.224 1.00 33.54 173 SER C CA 1
ATOM 7814 C C . SER C 1 176 ? 15.298 28.117 28.867 1.00 32.98 173 SER C C 1
ATOM 7815 O O . SER C 1 176 ? 15.235 29.314 29.180 1.00 32.32 173 SER C O 1
ATOM 7818 N N . PHE C 1 177 ? 16.310 27.613 28.192 1.00 32.03 174 PHE C N 1
ATOM 7819 C CA . PHE C 1 177 ? 17.397 28.461 27.772 1.00 31.99 174 PHE C CA 1
ATOM 7820 C C . PHE C 1 177 ? 16.905 29.578 26.812 1.00 32.92 174 PHE C C 1
ATOM 7821 O O . PHE C 1 177 ? 17.280 30.751 26.972 1.00 32.95 174 PHE C O 1
ATOM 7829 N N . LYS C 1 178 ? 16.037 29.235 25.859 1.00 33.86 175 LYS C N 1
ATOM 7830 C CA A LYS C 1 178 ? 15.618 30.197 24.847 0.60 34.50 175 LYS C CA 1
ATOM 7831 C CA B LYS C 1 178 ? 15.640 30.201 24.851 0.40 34.10 175 LYS C CA 1
ATOM 7832 C C . LYS C 1 178 ? 14.927 31.388 25.472 1.00 34.63 175 LYS C C 1
ATOM 7833 O O . LYS C 1 178 ? 15.130 32.494 25.028 1.00 34.72 175 LYS C O 1
ATOM 7844 N N . GLU C 1 179 ? 14.103 31.144 26.502 1.00 34.50 176 GLU C N 1
ATOM 7845 C CA . GLU C 1 179 ? 13.386 32.225 27.168 1.00 33.86 176 GLU C CA 1
ATOM 7846 C C . GLU C 1 179 ? 14.341 33.071 28.011 1.00 32.06 176 GLU C C 1
ATOM 7847 O O . GLU C 1 179 ? 14.219 34.281 28.082 1.00 30.92 176 GLU C O 1
ATOM 7853 N N . ALA C 1 180 ? 15.316 32.425 28.613 1.00 30.99 177 ALA C N 1
ATOM 7854 C CA . ALA C 1 180 ? 16.374 33.117 29.353 1.00 30.49 177 ALA C CA 1
ATOM 7855 C C . ALA C 1 180 ? 17.157 34.030 28.422 1.00 30.10 177 ALA C C 1
ATOM 7856 O O . ALA C 1 180 ? 17.440 35.181 28.736 1.00 31.20 177 ALA C O 1
ATOM 7858 N N . LEU C 1 181 ? 17.481 33.512 27.258 1.00 30.07 178 LEU C N 1
ATOM 7859 C CA . LEU C 1 181 ? 18.215 34.278 26.260 1.00 29.63 178 LEU C CA 1
ATOM 7860 C C . LEU C 1 181 ? 17.395 35.444 25.725 1.00 29.79 178 LEU C C 1
ATOM 7861 O O . LEU C 1 181 ? 17.913 36.538 25.558 1.00 30.74 178 LEU C O 1
ATOM 7866 N N . ARG C 1 182 ? 16.115 35.220 25.457 1.00 29.52 179 ARG C N 1
ATOM 7867 C CA . ARG C 1 182 ? 15.240 36.292 25.054 1.00 29.23 179 ARG C CA 1
ATOM 7868 C C . ARG C 1 182 ? 15.212 37.419 26.109 1.00 30.22 179 ARG C C 1
ATOM 7869 O O . ARG C 1 182 ? 15.248 38.620 25.784 1.00 30.18 179 ARG C O 1
ATOM 7877 N N . SER C 1 183 ? 15.170 37.044 27.382 1.00 30.62 180 SER C N 1
ATOM 7878 C CA . SER C 1 183 ? 15.112 38.041 28.424 1.00 31.36 180 SER C CA 1
ATOM 7879 C C . SER C 1 183 ? 16.333 38.951 28.370 1.00 30.73 180 SER C C 1
ATOM 7880 O O . SER C 1 183 ? 16.211 40.146 28.483 1.00 29.90 180 SER C O 1
ATOM 7883 N N . VAL C 1 184 ? 17.524 38.392 28.202 1.00 30.60 181 VAL C N 1
ATOM 7884 C CA . VAL C 1 184 ? 18.706 39.243 28.203 1.00 30.30 181 VAL C CA 1
ATOM 7885 C C . VAL C 1 184 ? 18.820 40.059 26.913 1.00 31.44 181 VAL C C 1
ATOM 7886 O O . VAL C 1 184 ? 19.281 41.187 26.949 1.00 31.75 181 VAL C O 1
ATOM 7890 N N . CYS C 1 185 ? 18.358 39.522 25.787 1.00 31.95 182 CYS C N 1
ATOM 7891 C CA . CYS C 1 185 ? 18.253 40.314 24.576 1.00 32.75 182 CYS C CA 1
ATOM 7892 C C . CYS C 1 185 ? 17.280 41.460 24.763 1.00 33.50 182 CYS C C 1
ATOM 7893 O O . CYS C 1 185 ? 17.537 42.569 24.275 1.00 33.48 182 CYS C O 1
ATOM 7896 N N . GLU C 1 186 ? 16.155 41.191 25.433 1.00 33.88 183 GLU C N 1
ATOM 7897 C CA . GLU C 1 186 ? 15.175 42.240 25.672 1.00 34.82 183 GLU C CA 1
ATOM 7898 C C . GLU C 1 186 ? 15.709 43.308 26.622 1.00 35.01 183 GLU C C 1
ATOM 7899 O O . GLU C 1 186 ? 15.459 44.480 26.414 1.00 35.61 183 GLU C O 1
ATOM 7905 N N . ILE C 1 187 ? 16.479 42.905 27.627 1.00 34.70 184 ILE C N 1
ATOM 7906 C CA . ILE C 1 187 ? 17.039 43.856 28.594 1.00 35.02 184 ILE C CA 1
ATOM 7907 C C . ILE C 1 187 ? 18.103 44.711 27.918 1.00 35.21 184 ILE C C 1
ATOM 7908 O O . ILE C 1 187 ? 18.216 45.925 28.178 1.00 34.72 184 ILE C O 1
ATOM 7913 N N . TYR C 1 188 ? 18.851 44.077 27.017 1.00 34.87 185 TYR C N 1
ATOM 7914 C CA . TYR C 1 188 ? 19.920 44.728 26.275 1.00 34.90 185 TYR C CA 1
ATOM 7915 C C . TYR C 1 188 ? 19.348 45.824 25.362 1.00 35.77 185 TYR C C 1
ATOM 7916 O O . TYR C 1 188 ? 19.875 46.915 25.332 1.00 36.92 185 TYR C O 1
ATOM 7925 N N . ALA C 1 189 ? 18.281 45.524 24.637 1.00 35.91 186 ALA C N 1
ATOM 7926 C CA . ALA C 1 189 ? 17.628 46.505 23.745 1.00 36.73 186 ALA C CA 1
ATOM 7927 C C . ALA C 1 189 ? 17.094 47.699 24.519 1.00 37.31 186 ALA C C 1
ATOM 7928 O O . ALA C 1 189 ? 17.188 48.839 24.056 1.00 38.13 186 ALA C O 1
ATOM 7930 N N . ILE C 1 190 ? 16.567 47.440 25.704 1.00 37.28 187 ILE C N 1
ATOM 7931 C CA . ILE C 1 190 ? 16.052 48.498 26.568 1.00 38.13 187 ILE C CA 1
ATOM 7932 C C . ILE C 1 190 ? 17.188 49.363 27.109 1.00 38.01 187 ILE C C 1
ATOM 7933 O O . ILE C 1 190 ? 17.045 50.579 27.183 1.00 38.27 187 ILE C O 1
ATOM 7938 N N . LEU C 1 191 ? 18.314 48.749 27.463 1.00 37.24 188 LEU C N 1
ATOM 7939 C CA . LEU C 1 191 ? 19.488 49.493 27.900 1.00 37.88 188 LEU C CA 1
ATOM 7940 C C . LEU C 1 191 ? 19.967 50.415 26.793 1.00 39.01 188 LEU C C 1
ATOM 7941 O O . LEU C 1 191 ? 20.291 51.569 27.038 1.00 39.66 188 LEU C O 1
ATOM 7946 N N . LYS C 1 192 ? 20.052 49.889 25.584 1.00 39.43 189 LYS C N 1
ATOM 7947 C CA . LYS C 1 192 ? 20.438 50.692 24.438 1.00 40.69 189 LYS C CA 1
ATOM 7948 C C . LYS C 1 192 ? 19.589 51.962 24.296 1.00 42.36 189 LYS C C 1
ATOM 7949 O O . LYS C 1 192 ? 20.154 53.059 24.162 1.00 42.33 189 LYS C O 1
ATOM 7955 N N . LYS C 1 193 ? 18.255 51.803 24.307 1.00 43.77 190 LYS C N 1
ATOM 7956 C CA A LYS C 1 193 ? 17.316 52.944 24.271 0.60 45.28 190 LYS C CA 1
ATOM 7957 C CA B LYS C 1 193 ? 17.320 52.933 24.256 0.40 45.02 190 LYS C CA 1
ATOM 7958 C C . LYS C 1 193 ? 17.506 53.904 25.436 1.00 45.84 190 LYS C C 1
ATOM 7959 O O . LYS C 1 193 ? 17.513 55.124 25.240 1.00 46.75 190 LYS C O 1
ATOM 7970 N N . GLU C 1 194 ? 17.650 53.372 26.651 1.00 45.35 191 GLU C N 1
ATOM 7971 C CA . GLU C 1 194 ? 17.859 54.226 27.815 1.00 46.19 191 GLU C CA 1
ATOM 7972 C C . GLU C 1 194 ? 19.119 55.046 27.621 1.00 46.03 191 GLU C C 1
ATOM 7973 O O . GLU C 1 194 ? 19.104 56.251 27.885 1.00 45.69 191 GLU C O 1
ATOM 7979 N N . LEU C 1 195 ? 20.207 54.406 27.174 1.00 44.08 192 LEU C N 1
ATOM 7980 C CA . LEU C 1 195 ? 21.447 55.139 26.982 1.00 44.45 192 LEU C CA 1
ATOM 7981 C C . LEU C 1 195 ? 21.287 56.237 25.920 1.00 45.27 192 LEU C C 1
ATOM 7982 O O . LEU C 1 195 ? 21.730 57.347 26.111 1.00 45.96 192 LEU C O 1
ATOM 7987 N N . ALA C 1 196 ? 20.662 55.911 24.802 1.00 46.22 193 ALA C N 1
ATOM 7988 C CA . ALA C 1 196 ? 20.506 56.857 23.710 1.00 47.28 193 ALA C CA 1
ATOM 7989 C C . ALA C 1 196 ? 19.634 58.039 24.141 1.00 48.62 193 ALA C C 1
ATOM 7990 O O . ALA C 1 196 ? 19.900 59.180 23.751 1.00 49.62 193 ALA C O 1
ATOM 7992 N N . ASN C 1 197 ? 18.613 57.781 24.944 1.00 49.22 194 ASN C N 1
ATOM 7993 C CA . ASN C 1 197 ? 17.721 58.865 25.405 1.00 51.04 194 ASN C CA 1
ATOM 7994 C C . ASN C 1 197 ? 18.365 59.785 26.383 1.00 51.26 194 ASN C C 1
ATOM 7995 O O . ASN C 1 197 ? 17.925 60.894 26.523 1.00 53.54 194 ASN C O 1
ATOM 8000 N N . SER C 1 198 ? 19.375 59.309 27.090 1.00 50.77 195 SER C N 1
ATOM 8001 C CA A SER C 1 198 ? 20.146 60.130 28.018 0.60 50.97 195 SER C CA 1
ATOM 8002 C CA B SER C 1 198 ? 20.124 60.152 28.013 0.40 50.88 195 SER C CA 1
ATOM 8003 C C . SER C 1 198 ? 21.352 60.776 27.330 1.00 50.79 195 SER C C 1
ATOM 8004 O O . SER C 1 198 ? 22.243 61.295 27.995 1.00 51.91 195 SER C O 1
ATOM 8009 N N . GLY C 1 199 ? 21.414 60.728 26.004 1.00 49.57 196 GLY C N 1
ATOM 8010 C CA . GLY C 1 199 ? 22.545 61.313 25.291 1.00 48.61 196 GLY C CA 1
ATOM 8011 C C . GLY C 1 199 ? 23.850 60.522 25.343 1.00 47.28 196 GLY C C 1
ATOM 8012 O O . GLY C 1 199 ? 24.896 61.048 24.995 1.00 45.97 196 GLY C O 1
ATOM 8013 N N . HIS C 1 200 ? 23.816 59.256 25.752 1.00 46.03 197 HIS C N 1
ATOM 8014 C CA . HIS C 1 200 ? 25.055 58.456 25.752 1.00 45.44 197 HIS C CA 1
ATOM 8015 C C . HIS C 1 200 ? 25.263 57.804 24.394 1.00 44.52 197 HIS C C 1
ATOM 8016 O O . HIS C 1 200 ? 24.347 57.749 23.576 1.00 44.96 197 HIS C O 1
ATOM 8023 N N . SER C 1 201 ? 26.481 57.352 24.131 1.00 43.51 198 SER C N 1
ATOM 8024 C CA . SER C 1 201 ? 26.754 56.626 22.888 1.00 42.81 198 SER C CA 1
ATOM 8025 C C . SER C 1 201 ? 26.179 55.224 23.013 1.00 41.69 198 SER C C 1
ATOM 8026 O O . SER C 1 201 ? 26.243 54.625 24.087 1.00 41.29 198 SER C O 1
ATOM 8029 N N . THR C 1 202 ? 25.633 54.716 21.908 1.00 41.10 199 THR C N 1
ATOM 8030 C CA . THR C 1 202 ? 25.237 53.313 21.796 1.00 39.50 199 THR C CA 1
ATOM 8031 C C . THR C 1 202 ? 26.226 52.468 20.986 1.00 37.47 199 THR C C 1
ATOM 8032 O O . THR C 1 202 ? 25.895 51.347 20.562 1.00 36.10 199 THR C O 1
ATOM 8036 N N . ALA C 1 203 ? 27.429 52.999 20.766 1.00 36.09 200 ALA C N 1
ATOM 8037 C CA . ALA C 1 203 ? 28.481 52.263 20.103 1.00 34.00 200 ALA C CA 1
ATOM 8038 C C . ALA C 1 203 ? 29.040 51.201 21.057 1.00 32.60 200 ALA C C 1
ATOM 8039 O O . ALA C 1 203 ? 28.898 51.319 22.251 1.00 34.16 200 ALA C O 1
ATOM 8041 N N . LEU C 1 204 ? 29.671 50.146 20.539 1.00 31.36 201 LEU C N 1
ATOM 8042 C CA . LEU C 1 204 ? 30.010 48.950 21.342 1.00 29.65 201 LEU C CA 1
ATOM 8043 C C . LEU C 1 204 ? 31.492 48.748 21.619 1.00 29.61 201 LEU C C 1
ATOM 8044 O O . LEU C 1 204 ? 32.331 49.026 20.772 1.00 30.21 201 LEU C O 1
ATOM 8049 N N . GLY C 1 205 ? 31.808 48.239 22.797 1.00 29.25 202 GLY C N 1
ATOM 8050 C CA . GLY C 1 205 ? 33.131 47.674 23.056 1.00 29.18 202 GLY C CA 1
ATOM 8051 C C . GLY C 1 205 ? 33.322 46.252 22.508 1.00 28.39 202 GLY C C 1
ATOM 8052 O O . GLY C 1 205 ? 32.495 45.703 21.802 1.00 27.95 202 GLY C O 1
ATOM 8053 N N . ASP C 1 206 ? 34.464 45.680 22.823 1.00 28.71 203 ASP C N 1
ATOM 8054 C CA . ASP C 1 206 ? 34.922 44.457 22.207 1.00 28.97 203 ASP C CA 1
ATOM 8055 C C . ASP C 1 206 ? 33.958 43.274 22.376 1.00 28.70 203 ASP C C 1
ATOM 8056 O O . ASP C 1 206 ? 33.854 42.422 21.487 1.00 27.90 203 ASP C O 1
ATOM 8061 N N . GLU C 1 207 ? 33.259 43.227 23.508 1.00 28.18 204 GLU C N 1
ATOM 8062 C CA . GLU C 1 207 ? 32.353 42.128 23.786 1.00 28.44 204 GLU C CA 1
ATOM 8063 C C . GLU C 1 207 ? 30.896 42.450 23.525 1.00 28.49 204 GLU C C 1
ATOM 8064 O O . GLU C 1 207 ? 30.020 41.671 23.891 1.00 28.92 204 GLU C O 1
ATOM 8070 N N . GLY C 1 208 ? 30.628 43.571 22.882 1.00 28.43 205 GLY C N 1
ATOM 8071 C CA . GLY C 1 208 ? 29.241 43.925 22.481 1.00 28.70 205 GLY C CA 1
ATOM 8072 C C . GLY C 1 208 ? 28.462 44.803 23.463 1.00 29.21 205 GLY C C 1
ATOM 8073 O O . GLY C 1 208 ? 27.292 45.108 23.229 1.00 30.25 205 GLY C O 1
ATOM 8074 N N . GLY C 1 209 ? 29.075 45.115 24.599 1.00 29.57 206 GLY C N 1
ATOM 8075 C CA . GLY C 1 209 ? 28.471 45.964 25.622 1.00 31.22 206 GLY C CA 1
ATOM 8076 C C . GLY C 1 209 ? 28.762 47.449 25.400 1.00 32.33 206 GLY C C 1
ATOM 8077 O O . GLY C 1 209 ? 29.471 47.826 24.487 1.00 32.13 206 GLY C O 1
ATOM 8078 N N . PHE C 1 210 ? 28.173 48.307 26.221 1.00 34.57 207 PHE C N 1
ATOM 8079 C CA . PHE C 1 210 ? 28.372 49.758 26.096 1.00 34.70 207 PHE C CA 1
ATOM 8080 C C . PHE C 1 210 ? 29.272 50.233 27.207 1.00 35.56 207 PHE C C 1
ATOM 8081 O O . PHE C 1 210 ? 29.308 49.600 28.278 1.00 36.12 207 PHE C O 1
ATOM 8089 N N . ALA C 1 211 ? 29.975 51.341 26.975 1.00 36.39 208 ALA C N 1
ATOM 8090 C CA . ALA C 1 211 ? 30.890 51.933 27.955 1.00 37.86 208 ALA C CA 1
ATOM 8091 C C . ALA C 1 211 ? 30.546 53.392 28.185 1.00 39.47 208 ALA C C 1
ATOM 8092 O O . ALA C 1 211 ? 31.361 54.248 27.922 1.00 40.76 208 ALA C O 1
ATOM 8094 N N . PRO C 1 212 ? 29.329 53.682 28.648 1.00 40.91 209 PRO C N 1
ATOM 8095 C CA . PRO C 1 212 ? 28.974 55.072 28.957 1.00 42.25 209 PRO C CA 1
ATOM 8096 C C . PRO C 1 212 ? 29.846 55.667 30.067 1.00 43.36 209 PRO C C 1
ATOM 8097 O O . PRO C 1 212 ? 30.374 54.925 30.896 1.00 41.14 209 PRO C O 1
ATOM 8101 N N . ASN C 1 213 ? 29.981 57.003 30.067 1.00 45.68 210 ASN C N 1
ATOM 8102 C CA . ASN C 1 213 ? 30.801 57.698 31.045 1.00 47.27 210 ASN C CA 1
ATOM 8103 C C . ASN C 1 213 ? 29.995 57.933 32.297 1.00 48.14 210 ASN C C 1
ATOM 8104 O O . ASN C 1 213 ? 29.387 58.968 32.479 1.00 48.64 210 ASN C O 1
ATOM 8109 N N . LEU C 1 214 ? 29.973 56.928 33.155 1.00 48.59 211 LEU C N 1
ATOM 8110 C CA . LEU C 1 214 ? 29.162 56.985 34.337 1.00 49.15 211 LEU C CA 1
ATOM 8111 C C . LEU C 1 214 ? 30.056 57.388 35.511 1.00 50.05 211 LEU C C 1
ATOM 8112 O O . LEU C 1 214 ? 31.295 57.378 35.399 1.00 51.05 211 LEU C O 1
ATOM 8117 N N . ALA C 1 215 ? 29.425 57.743 36.626 1.00 50.51 212 ALA C N 1
ATOM 8118 C CA . ALA C 1 215 ? 30.103 58.426 37.732 1.00 51.02 212 ALA C CA 1
ATOM 8119 C C . ALA C 1 215 ? 30.935 57.507 38.611 1.00 50.46 212 ALA C C 1
ATOM 8120 O O . ALA C 1 215 ? 31.922 57.938 39.209 1.00 50.03 212 ALA C O 1
ATOM 8122 N N . ASN C 1 216 ? 30.497 56.257 38.736 1.00 49.52 213 ASN C N 1
ATOM 8123 C CA . ASN C 1 216 ? 31.065 55.366 39.742 1.00 49.15 213 ASN C CA 1
ATOM 8124 C C . ASN C 1 216 ? 30.757 53.901 39.436 1.00 47.20 213 ASN C C 1
ATOM 8125 O O . ASN C 1 216 ? 30.321 53.568 38.341 1.00 46.95 213 ASN C O 1
ATOM 8130 N N . ASN C 1 217 ? 31.032 53.023 40.384 1.00 45.87 214 ASN C N 1
ATOM 8131 C CA . ASN C 1 217 ? 30.779 51.615 40.191 1.00 44.34 214 ASN C CA 1
ATOM 8132 C C . ASN C 1 217 ? 29.349 51.195 40.506 1.00 43.87 214 ASN C C 1
ATOM 8133 O O . ASN C 1 217 ? 28.984 50.073 40.193 1.00 43.11 214 ASN C O 1
ATOM 8138 N N . THR C 1 218 ? 28.522 52.059 41.089 1.00 43.82 215 THR C N 1
ATOM 8139 C CA . THR C 1 218 ? 27.150 51.629 41.407 1.00 43.75 215 THR C CA 1
ATOM 8140 C C . THR C 1 218 ? 26.105 52.133 40.409 1.00 43.78 215 THR C C 1
ATOM 8141 O O . THR C 1 218 ? 25.098 51.492 40.225 1.00 43.48 215 THR C O 1
ATOM 8145 N N . GLU C 1 219 ? 26.331 53.272 39.781 1.00 44.11 216 GLU C N 1
ATOM 8146 C CA . GLU C 1 219 ? 25.483 53.726 38.672 1.00 45.19 216 GLU C CA 1
ATOM 8147 C C . GLU C 1 219 ? 25.229 52.667 37.565 1.00 43.58 216 GLU C C 1
ATOM 8148 O O . GLU C 1 219 ? 24.102 52.508 37.112 1.00 43.67 216 GLU C O 1
ATOM 8154 N N . PRO C 1 220 ? 26.271 51.944 37.115 1.00 41.85 217 PRO C N 1
ATOM 8155 C CA . PRO C 1 220 ? 25.999 50.888 36.107 1.00 40.61 217 PRO C CA 1
ATOM 8156 C C . PRO C 1 220 ? 25.048 49.805 36.623 1.00 40.29 217 PRO C C 1
ATOM 8157 O O . PRO C 1 220 ? 24.185 49.345 35.872 1.00 40.03 217 PRO C O 1
ATOM 8161 N N . ILE C 1 221 ? 25.191 49.432 37.904 1.00 39.39 218 ILE C N 1
ATOM 8162 C CA . ILE C 1 221 ? 24.312 48.442 38.520 1.00 39.24 218 ILE C CA 1
ATOM 8163 C C . ILE C 1 221 ? 22.881 48.994 38.609 1.00 40.54 218 ILE C C 1
ATOM 8164 O O . ILE C 1 221 ? 21.914 48.282 38.296 1.00 40.31 218 ILE C O 1
ATOM 8169 N N . ASP C 1 222 ? 22.743 50.260 39.041 1.00 41.09 219 ASP C N 1
ATOM 8170 C CA . ASP C 1 222 ? 21.435 50.886 39.143 1.00 42.24 219 ASP C CA 1
ATOM 8171 C C . ASP C 1 222 ? 20.768 50.865 37.768 1.00 42.09 219 ASP C C 1
ATOM 8172 O O . ASP C 1 222 ? 19.581 50.573 37.668 1.00 43.23 219 ASP C O 1
ATOM 8177 N N . LEU C 1 223 ? 21.543 51.137 36.717 1.00 41.17 220 LEU C N 1
ATOM 8178 C CA . LEU C 1 223 ? 21.028 51.080 35.352 1.00 40.90 220 LEU C CA 1
ATOM 8179 C C . LEU C 1 223 ? 20.623 49.664 34.911 1.00 40.31 220 LEU C C 1
ATOM 8180 O O . LEU C 1 223 ? 19.573 49.482 34.261 1.00 39.96 220 LEU C O 1
ATOM 8185 N N . LEU C 1 224 ? 21.399 48.655 35.301 1.00 39.54 221 LEU C N 1
ATOM 8186 C CA . LEU C 1 224 ? 21.003 47.264 35.012 1.00 38.77 221 LEU C CA 1
ATOM 8187 C C . LEU C 1 224 ? 19.652 46.911 35.691 1.00 39.85 221 LEU C C 1
ATOM 8188 O O . LEU C 1 224 ? 18.767 46.342 35.039 1.00 40.12 221 LEU C O 1
ATOM 8193 N N . MET C 1 225 ? 19.497 47.263 36.968 1.00 40.86 222 MET C N 1
ATOM 8194 C CA . MET C 1 225 ? 18.229 47.042 37.695 1.00 42.21 222 MET C CA 1
ATOM 8195 C C . MET C 1 225 ? 17.039 47.736 37.030 1.00 42.22 222 MET C C 1
ATOM 8196 O O . MET C 1 225 ? 15.947 47.187 36.941 1.00 42.03 222 MET C O 1
ATOM 8201 N N . THR C 1 226 ? 17.246 48.966 36.589 1.00 42.32 223 THR C N 1
ATOM 8202 C CA . THR C 1 226 ? 16.175 49.712 35.952 1.00 42.80 223 THR C CA 1
ATOM 8203 C C . THR C 1 226 ? 15.717 49.002 34.680 1.00 41.19 223 THR C C 1
ATOM 8204 O O . THR C 1 226 ? 14.510 48.806 34.454 1.00 40.15 223 THR C O 1
ATOM 8208 N N . CYS C 1 227 ? 16.688 48.583 33.868 1.00 39.00 224 CYS C N 1
ATOM 8209 C CA . CYS C 1 227 ? 16.395 47.875 32.615 1.00 38.39 224 CYS C CA 1
ATOM 8210 C C . CYS C 1 227 ? 15.803 46.489 32.839 1.00 36.64 224 CYS C C 1
ATOM 8211 O O . CYS C 1 227 ? 14.912 46.069 32.100 1.00 35.00 224 CYS C O 1
ATOM 8214 N N . ILE C 1 228 ? 16.300 45.780 33.861 1.00 36.78 225 ILE C N 1
ATOM 8215 C CA . ILE C 1 228 ? 15.715 44.492 34.253 1.00 36.35 225 ILE C CA 1
ATOM 8216 C C . ILE C 1 228 ? 14.236 44.725 34.563 1.00 37.62 225 ILE C C 1
ATOM 8217 O O . ILE C 1 228 ? 13.373 44.006 34.064 1.00 37.68 225 ILE C O 1
ATOM 8222 N N . LYS C 1 229 ? 13.935 45.759 35.340 1.00 39.23 226 LYS C N 1
ATOM 8223 C CA . LYS C 1 229 ? 12.532 46.016 35.737 1.00 41.11 226 LYS C CA 1
ATOM 8224 C C . LYS C 1 229 ? 11.634 46.454 34.569 1.00 41.65 226 LYS C C 1
ATOM 8225 O O . LYS C 1 229 ? 10.531 45.936 34.432 1.00 42.90 226 LYS C O 1
ATOM 8231 N N . LYS C 1 230 ? 12.092 47.382 33.725 1.00 41.84 227 LYS C N 1
ATOM 8232 C CA . LYS C 1 230 ? 11.277 47.853 32.578 1.00 42.71 227 LYS C CA 1
ATOM 8233 C C . LYS C 1 230 ? 10.982 46.739 31.590 1.00 41.83 227 LYS C C 1
ATOM 8234 O O . LYS C 1 230 ? 9.933 46.746 30.956 1.00 42.31 227 LYS C O 1
ATOM 8240 N N . ALA C 1 231 ? 11.926 45.811 31.440 1.00 39.81 228 ALA C N 1
ATOM 8241 C CA . ALA C 1 231 ? 11.768 44.664 30.543 1.00 39.16 228 ALA C CA 1
ATOM 8242 C C . ALA C 1 231 ? 10.783 43.647 31.076 1.00 39.14 228 ALA C C 1
ATOM 8243 O O . ALA C 1 231 ? 10.335 42.777 30.336 1.00 38.48 228 ALA C O 1
ATOM 8245 N N . GLY C 1 232 ? 10.483 43.706 32.373 1.00 39.77 229 GLY C N 1
ATOM 8246 C CA . GLY C 1 232 ? 9.464 42.841 32.945 1.00 40.06 229 GLY C CA 1
ATOM 8247 C C . GLY C 1 232 ? 10.054 41.650 33.662 1.00 39.47 229 GLY C C 1
ATOM 8248 O O . GLY C 1 232 ? 9.346 40.762 34.057 1.00 40.33 229 GLY C O 1
ATOM 8249 N N . TYR C 1 233 ? 11.353 41.650 33.910 1.00 39.36 230 TYR C N 1
ATOM 8250 C CA . TYR C 1 233 ? 11.960 40.469 34.490 1.00 38.62 230 TYR C CA 1
ATOM 8251 C C . TYR C 1 233 ? 12.477 40.645 35.915 1.00 39.38 230 TYR C C 1
ATOM 8252 O O . TYR C 1 233 ? 13.380 39.914 36.342 1.00 38.26 230 TYR C O 1
ATOM 8261 N N . GLU C 1 234 ? 11.870 41.554 36.682 1.00 41.30 231 GLU C N 1
ATOM 8262 C CA . GLU C 1 234 ? 12.270 41.750 38.091 1.00 42.97 231 GLU C CA 1
ATOM 8263 C C . GLU C 1 234 ? 12.336 40.416 38.841 1.00 42.83 231 GLU C C 1
ATOM 8264 O O . GLU C 1 234 ? 11.460 39.568 38.673 1.00 42.18 231 GLU C O 1
ATOM 8270 N N . ASN C 1 235 ? 13.386 40.245 39.643 1.00 42.79 232 ASN C N 1
ATOM 8271 C CA . ASN C 1 235 ? 13.590 39.046 40.465 1.00 43.37 232 ASN C CA 1
ATOM 8272 C C . ASN C 1 235 ? 14.064 37.824 39.669 1.00 41.65 232 ASN C C 1
ATOM 8273 O O . ASN C 1 235 ? 14.456 36.841 40.262 1.00 42.04 232 ASN C O 1
ATOM 8278 N N . ARG C 1 236 ? 14.037 37.889 38.346 1.00 40.53 233 ARG C N 1
ATOM 8279 C CA . ARG C 1 236 ? 14.420 36.744 37.498 1.00 39.65 233 ARG C CA 1
ATOM 8280 C C . ARG C 1 236 ? 15.783 36.842 36.877 1.00 38.00 233 ARG C C 1
ATOM 8281 O O . ARG C 1 236 ? 16.275 35.853 36.370 1.00 37.70 233 ARG C O 1
ATOM 8289 N N . VAL C 1 237 ? 16.389 38.023 36.923 1.00 37.62 234 VAL C N 1
ATOM 8290 C CA . VAL C 1 237 ? 17.695 38.256 36.353 1.00 37.21 234 VAL C CA 1
ATOM 8291 C C . VAL C 1 237 ? 18.597 38.856 37.427 1.00 38.23 234 VAL C C 1
ATOM 8292 O O . VAL C 1 237 ? 18.277 39.879 38.020 1.00 38.45 234 VAL C O 1
ATOM 8296 N N . LYS C 1 238 ? 19.718 38.190 37.688 1.00 37.85 235 LYS C N 1
ATOM 8297 C CA . LYS C 1 238 ? 20.641 38.635 38.696 1.00 37.86 235 LYS C CA 1
ATOM 8298 C C . LYS C 1 238 ? 21.876 39.297 38.066 1.00 37.12 235 LYS C C 1
ATOM 8299 O O . LYS C 1 238 ? 22.043 39.300 36.840 1.00 36.09 235 LYS C O 1
ATOM 8305 N N . ILE C 1 239 ? 22.724 39.872 38.912 1.00 35.74 236 ILE C N 1
ATOM 8306 C CA . ILE C 1 239 ? 23.873 40.640 38.462 1.00 34.74 236 ILE C CA 1
ATOM 8307 C C . ILE C 1 239 ? 25.195 39.948 38.787 1.00 33.20 236 ILE C C 1
ATOM 8308 O O . ILE C 1 239 ? 25.371 39.382 39.871 1.00 34.33 236 ILE C O 1
ATOM 8313 N N . ALA C 1 240 ? 26.122 39.958 37.843 1.00 31.97 237 ALA C N 1
ATOM 8314 C CA . ALA C 1 240 ? 27.437 39.391 38.094 1.00 31.19 237 ALA C CA 1
ATOM 8315 C C . ALA C 1 240 ? 28.474 40.436 37.753 1.00 31.38 237 ALA C C 1
ATOM 8316 O O . ALA C 1 240 ? 28.226 41.266 36.875 1.00 32.05 237 ALA C O 1
ATOM 8318 N N . LEU C 1 241 ? 29.619 40.394 38.443 1.00 30.97 238 LEU C N 1
ATOM 8319 C CA . LEU C 1 241 ? 30.637 41.402 38.260 1.00 31.72 238 LEU C CA 1
ATOM 8320 C C . LEU C 1 241 ? 31.992 40.812 37.940 1.00 31.19 238 LEU C C 1
ATOM 8321 O O . LEU C 1 241 ? 32.386 39.780 38.467 1.00 31.69 238 LEU C O 1
ATOM 8326 N N . ASP C 1 242 ? 32.728 41.501 37.090 1.00 31.29 239 ASP C N 1
ATOM 8327 C CA . ASP C 1 242 ? 34.168 41.223 36.953 1.00 30.12 239 ASP C CA 1
ATOM 8328 C C . ASP C 1 242 ? 34.875 42.506 37.289 1.00 29.82 239 ASP C C 1
ATOM 8329 O O . ASP C 1 242 ? 34.857 43.432 36.522 1.00 29.63 239 ASP C O 1
ATOM 8334 N N . VAL C 1 243 ? 35.471 42.541 38.470 1.00 30.70 240 VAL C N 1
ATOM 8335 C CA . VAL C 1 243 ? 36.159 43.696 38.991 1.00 30.79 240 VAL C CA 1
ATOM 8336 C C . VAL C 1 243 ? 37.537 43.843 38.389 1.00 31.04 240 VAL C C 1
ATOM 8337 O O . VAL C 1 243 ? 38.026 44.961 38.231 1.00 31.65 240 VAL C O 1
ATOM 8341 N N . ALA C 1 244 ? 38.173 42.731 38.050 1.00 29.77 241 ALA C N 1
ATOM 8342 C CA . ALA C 1 244 ? 39.527 42.758 37.456 1.00 30.82 241 ALA C CA 1
ATOM 8343 C C . ALA C 1 244 ? 40.471 43.619 38.292 1.00 31.08 241 ALA C C 1
ATOM 8344 O O . ALA C 1 244 ? 41.209 44.479 37.790 1.00 31.54 241 ALA C O 1
ATOM 8346 N N . SER C 1 245 ? 40.432 43.360 39.592 1.00 32.13 242 SER C N 1
ATOM 8347 C CA . SER C 1 245 ? 41.080 44.190 40.598 1.00 32.69 242 SER C CA 1
ATOM 8348 C C . SER C 1 245 ? 42.611 44.271 40.465 1.00 33.85 242 SER C C 1
ATOM 8349 O O . SER C 1 245 ? 43.227 45.261 40.923 1.00 33.90 242 SER C O 1
ATOM 8352 N N . THR C 1 246 ? 43.242 43.265 39.834 1.00 33.70 243 THR C N 1
ATOM 8353 C CA . THR C 1 246 ? 44.698 43.315 39.607 1.00 34.17 243 THR C CA 1
ATOM 8354 C C . THR C 1 246 ? 45.087 44.589 38.866 1.00 35.38 243 THR C C 1
ATOM 8355 O O . THR C 1 246 ? 46.178 45.150 39.073 1.00 35.95 243 THR C O 1
ATOM 8359 N N . GLU C 1 247 ? 44.152 45.095 38.057 1.00 36.09 244 GLU C N 1
ATOM 8360 C CA . GLU C 1 247 ? 44.377 46.319 37.266 1.00 36.96 244 GLU C CA 1
ATOM 8361 C C . GLU C 1 247 ? 44.466 47.562 38.115 1.00 37.68 244 GLU C C 1
ATOM 8362 O O . GLU C 1 247 ? 44.927 48.576 37.650 1.00 37.40 244 GLU C O 1
ATOM 8368 N N . PHE C 1 248 ? 44.011 47.517 39.361 1.00 38.28 245 PHE C N 1
ATOM 8369 C CA . PHE C 1 248 ? 44.197 48.687 40.201 1.00 39.38 245 PHE C CA 1
ATOM 8370 C C . PHE C 1 248 ? 44.838 48.387 41.557 1.00 40.64 245 PHE C C 1
ATOM 8371 O O . PHE C 1 248 ? 44.687 49.153 42.514 1.00 41.87 245 PHE C O 1
ATOM 8379 N N . PHE C 1 249 ? 45.614 47.308 41.592 1.00 40.69 246 PHE C N 1
ATOM 8380 C CA . PHE C 1 249 ? 46.361 46.900 42.766 1.00 42.50 246 PHE C CA 1
ATOM 8381 C C . PHE C 1 249 ? 47.804 47.397 42.643 1.00 44.19 246 PHE C C 1
ATOM 8382 O O . PHE C 1 249 ? 48.510 47.065 41.690 1.00 43.11 246 PHE C O 1
ATOM 8390 N N . LYS C 1 250 ? 48.243 48.157 43.636 1.00 46.38 247 LYS C N 1
ATOM 8391 C CA . LYS C 1 250 ? 49.548 48.811 43.601 1.00 48.44 247 LYS C CA 1
ATOM 8392 C C . LYS C 1 250 ? 49.966 49.081 45.040 1.00 49.94 247 LYS C C 1
ATOM 8393 O O . LYS C 1 250 ? 49.219 49.694 45.811 1.00 49.90 247 LYS C O 1
ATOM 8399 N N . ASP C 1 251 ? 51.141 48.582 45.414 1.00 51.00 248 ASP C N 1
ATOM 8400 C CA . ASP C 1 251 ? 51.713 48.877 46.714 1.00 52.42 248 ASP C CA 1
ATOM 8401 C C . ASP C 1 251 ? 50.835 48.355 47.835 1.00 51.67 248 ASP C C 1
ATOM 8402 O O . ASP C 1 251 ? 50.645 48.999 48.848 1.00 52.52 248 ASP C O 1
ATOM 8407 N N . GLY C 1 252 ? 50.307 47.158 47.633 1.00 50.19 249 GLY C N 1
ATOM 8408 C CA . GLY C 1 252 ? 49.496 46.495 48.640 1.00 49.41 249 GLY C CA 1
ATOM 8409 C C . GLY C 1 252 ? 48.118 47.099 48.857 1.00 47.98 249 GLY C C 1
ATOM 8410 O O . GLY C 1 252 ? 47.424 46.707 49.780 1.00 47.93 249 GLY C O 1
ATOM 8411 N N . LYS C 1 253 ? 47.722 48.039 48.005 1.00 46.60 250 LYS C N 1
ATOM 8412 C CA . LYS C 1 253 ? 46.418 48.665 48.107 1.00 45.61 250 LYS C CA 1
ATOM 8413 C C . LYS C 1 253 ? 45.669 48.695 46.790 1.00 43.04 250 LYS C C 1
ATOM 8414 O O . LYS C 1 253 ? 46.268 48.709 45.731 1.00 42.03 250 LYS C O 1
ATOM 8420 N N . TYR C 1 254 ? 44.348 48.784 46.885 1.00 40.99 251 TYR C N 1
ATOM 8421 C CA . TYR C 1 254 ? 43.494 48.908 45.736 1.00 39.41 251 TYR C CA 1
ATOM 8422 C C . TYR C 1 254 ? 43.021 50.339 45.540 1.00 39.89 251 TYR C C 1
ATOM 8423 O O . TYR C 1 254 ? 42.342 50.895 46.403 1.00 39.75 251 TYR C O 1
ATOM 8432 N N . HIS C 1 255 ? 43.341 50.907 44.386 1.00 39.88 252 HIS C N 1
ATOM 8433 C CA . HIS C 1 255 ? 43.038 52.319 44.064 1.00 40.96 252 HIS C CA 1
ATOM 8434 C C . HIS C 1 255 ? 41.801 52.479 43.179 1.00 40.93 252 HIS C C 1
ATOM 8435 O O . HIS C 1 255 ? 41.850 52.324 41.970 1.00 40.34 252 HIS C O 1
ATOM 8442 N N . MET C 1 256 ? 40.681 52.735 43.827 1.00 42.78 253 MET C N 1
ATOM 8443 C CA . MET C 1 256 ? 39.385 52.884 43.173 1.00 44.15 253 MET C CA 1
ATOM 8444 C C . MET C 1 256 ? 38.509 53.850 43.969 1.00 45.57 253 MET C C 1
ATOM 8445 O O . MET C 1 256 ? 38.807 54.152 45.111 1.00 45.58 253 MET C O 1
ATOM 8450 N N . GLU C 1 257 ? 37.432 54.326 43.352 1.00 47.23 254 GLU C N 1
ATOM 8451 C CA . GLU C 1 257 ? 36.517 55.304 43.958 1.00 49.07 254 GLU C CA 1
ATOM 8452 C C . GLU C 1 257 ? 37.271 56.436 44.663 1.00 50.01 254 GLU C C 1
ATOM 8453 O O . GLU C 1 257 ? 36.898 56.854 45.747 1.00 51.79 254 GLU C O 1
ATOM 8459 N N . GLY C 1 258 ? 38.352 56.897 44.048 1.00 50.10 255 GLY C N 1
ATOM 8460 C CA . GLY C 1 258 ? 39.157 57.997 44.573 1.00 50.95 255 GLY C CA 1
ATOM 8461 C C . GLY C 1 258 ? 39.955 57.735 45.833 1.00 51.32 255 GLY C C 1
ATOM 8462 O O . GLY C 1 258 ? 40.503 58.671 46.435 1.00 53.20 255 GLY C O 1
ATOM 8463 N N . LYS C 1 259 ? 40.050 56.471 46.222 1.00 50.23 256 LYS C N 1
ATOM 8464 C CA . LYS C 1 259 ? 40.630 56.046 47.499 1.00 50.21 256 LYS C CA 1
ATOM 8465 C C . LYS C 1 259 ? 41.619 54.870 47.308 1.00 48.32 256 LYS C C 1
ATOM 8466 O O . LYS C 1 259 ? 41.692 54.276 46.218 1.00 46.74 256 LYS C O 1
ATOM 8472 N N . ALA C 1 260 ? 42.357 54.553 48.378 1.00 47.24 257 ALA C N 1
ATOM 8473 C CA . ALA C 1 260 ? 43.287 53.430 48.431 1.00 45.93 257 ALA C CA 1
ATOM 8474 C C . ALA C 1 260 ? 42.814 52.407 49.483 1.00 45.33 257 ALA C C 1
ATOM 8475 O O . ALA C 1 260 ? 43.009 52.610 50.693 1.00 47.07 257 ALA C O 1
ATOM 8477 N N . PHE C 1 261 ? 42.212 51.309 49.039 1.00 43.48 258 PHE C N 1
ATOM 8478 C CA . PHE C 1 261 ? 41.631 50.340 49.963 1.00 43.13 258 PHE C CA 1
ATOM 8479 C C . PHE C 1 261 ? 42.642 49.275 50.363 1.00 42.10 258 PHE C C 1
ATOM 8480 O O . PHE C 1 261 ? 43.384 48.775 49.538 1.00 40.29 258 PHE C O 1
ATOM 8488 N N . SER C 1 262 ? 42.650 48.920 51.633 1.00 41.57 259 SER C N 1
ATOM 8489 C CA . SER C 1 262 ? 43.205 47.647 52.019 1.00 40.98 259 SER C CA 1
ATOM 8490 C C . SER C 1 262 ? 42.368 46.492 51.400 1.00 39.67 259 SER C C 1
ATOM 8491 O O . SER C 1 262 ? 41.197 46.685 51.023 1.00 38.62 259 SER C O 1
ATOM 8494 N N . SER C 1 263 ? 42.987 45.314 51.308 1.00 38.64 260 SER C N 1
ATOM 8495 C CA . SER C 1 263 ? 42.313 44.065 50.922 1.00 38.77 260 SER C CA 1
ATOM 8496 C C . SER C 1 263 ? 41.042 43.860 51.721 1.00 38.44 260 SER C C 1
ATOM 8497 O O . SER C 1 263 ? 39.987 43.604 51.156 1.00 36.31 260 SER C O 1
ATOM 8500 N N . GLU C 1 264 ? 41.171 44.031 53.042 1.00 39.76 261 GLU C N 1
ATOM 8501 C CA . GLU C 1 264 ? 40.053 43.893 53.977 1.00 40.34 261 GLU C CA 1
ATOM 8502 C C . GLU C 1 264 ? 38.934 44.920 53.717 1.00 39.48 261 GLU C C 1
ATOM 8503 O O . GLU C 1 264 ? 37.751 44.585 53.794 1.00 39.23 261 GLU C O 1
ATOM 8509 N N . ALA C 1 265 ? 39.323 46.157 53.413 1.00 38.96 262 ALA C N 1
ATOM 8510 C CA . ALA C 1 265 ? 38.386 47.235 53.189 1.00 38.59 262 ALA C CA 1
ATOM 8511 C C . ALA C 1 265 ? 37.644 46.993 51.888 1.00 37.32 262 ALA C C 1
ATOM 8512 O O . ALA C 1 265 ? 36.435 47.255 51.784 1.00 37.19 262 ALA C O 1
ATOM 8514 N N . LEU C 1 266 ? 38.359 46.465 50.896 1.00 36.96 263 LEU C N 1
ATOM 8515 C CA . LEU C 1 266 ? 37.734 46.144 49.607 1.00 35.85 263 LEU C CA 1
ATOM 8516 C C . LEU C 1 266 ? 36.741 45.005 49.764 1.00 34.15 263 LEU C C 1
ATOM 8517 O O . LEU C 1 266 ? 35.647 45.043 49.185 1.00 33.43 263 LEU C O 1
ATOM 8522 N N . ILE C 1 267 ? 37.095 44.010 50.560 1.00 33.60 264 ILE C N 1
ATOM 8523 C CA . ILE C 1 267 ? 36.145 42.926 50.858 1.00 33.40 264 ILE C CA 1
ATOM 8524 C C . ILE C 1 267 ? 34.842 43.497 51.482 1.00 34.87 264 ILE C C 1
ATOM 8525 O O . ILE C 1 267 ? 33.731 43.046 51.164 1.00 33.87 264 ILE C O 1
ATOM 8530 N N . GLU C 1 268 ? 34.987 44.463 52.389 1.00 36.95 265 GLU C N 1
ATOM 8531 C CA . GLU C 1 268 ? 33.819 45.074 53.027 1.00 39.11 265 GLU C CA 1
ATOM 8532 C C . GLU C 1 268 ? 32.941 45.870 52.056 1.00 39.26 265 GLU C C 1
ATOM 8533 O O . GLU C 1 268 ? 31.740 45.922 52.217 1.00 40.25 265 GLU C O 1
ATOM 8539 N N . ARG C 1 269 ? 33.544 46.518 51.083 1.00 39.40 266 ARG C N 1
ATOM 8540 C CA . ARG C 1 269 ? 32.795 47.122 49.999 1.00 40.37 266 ARG C CA 1
ATOM 8541 C C . ARG C 1 269 ? 31.961 46.052 49.261 1.00 39.32 266 ARG C C 1
ATOM 8542 O O . ARG C 1 269 ? 30.760 46.254 49.044 1.00 39.40 266 ARG C O 1
ATOM 8550 N N . TYR C 1 270 ? 32.544 44.891 48.941 1.00 37.61 267 TYR C N 1
ATOM 8551 C CA . TYR C 1 270 ? 31.726 43.792 48.359 1.00 37.20 267 TYR C CA 1
ATOM 8552 C C . TYR C 1 270 ? 30.598 43.290 49.291 1.00 37.97 267 TYR C C 1
ATOM 8553 O O . TYR C 1 270 ? 29.502 42.941 48.818 1.00 37.71 267 TYR C O 1
ATOM 8562 N N . VAL C 1 271 ? 30.847 43.244 50.597 1.00 38.65 268 VAL C N 1
ATOM 8563 C CA . VAL C 1 271 ? 29.743 42.887 51.529 1.00 39.72 268 VAL C CA 1
ATOM 8564 C C . VAL C 1 271 ? 28.586 43.898 51.393 1.00 40.40 268 VAL C C 1
ATOM 8565 O O . VAL C 1 271 ? 27.437 43.497 51.250 1.00 39.67 268 VAL C O 1
ATOM 8569 N N . GLU C 1 272 ? 28.899 45.199 51.383 1.00 41.25 269 GLU C N 1
ATOM 8570 C CA A GLU C 1 272 ? 27.885 46.263 51.275 0.60 42.60 269 GLU C CA 1
ATOM 8571 C CA B GLU C 1 272 ? 27.835 46.182 51.327 0.40 41.95 269 GLU C CA 1
ATOM 8572 C C . GLU C 1 272 ? 27.158 46.145 49.950 1.00 41.64 269 GLU C C 1
ATOM 8573 O O . GLU C 1 272 ? 25.939 46.223 49.870 1.00 41.99 269 GLU C O 1
ATOM 8584 N N . LEU C 1 273 ? 27.930 45.973 48.878 1.00 41.33 270 LEU C N 1
ATOM 8585 C CA . LEU C 1 273 ? 27.336 45.892 47.537 1.00 41.22 270 LEU C CA 1
ATOM 8586 C C . LEU C 1 273 ? 26.345 44.731 47.438 1.00 40.88 270 LEU C C 1
ATOM 8587 O O . LEU C 1 273 ? 25.207 44.874 46.936 1.00 39.46 270 LEU C O 1
ATOM 8592 N N . CYS C 1 274 ? 26.782 43.587 47.955 1.00 41.33 271 CYS C N 1
ATOM 8593 C CA . CYS C 1 274 ? 25.976 42.394 47.931 1.00 41.57 271 CYS C CA 1
ATOM 8594 C C . CYS C 1 274 ? 24.723 42.489 48.794 1.00 43.54 271 CYS C C 1
ATOM 8595 O O . CYS C 1 274 ? 23.711 41.817 48.492 1.00 42.70 271 CYS C O 1
ATOM 8598 N N . ALA C 1 275 ? 24.795 43.286 49.873 1.00 44.80 272 ALA C N 1
ATOM 8599 C CA . ALA C 1 275 ? 23.648 43.466 50.752 1.00 46.58 272 ALA C CA 1
ATOM 8600 C C . ALA C 1 275 ? 22.584 44.342 50.053 1.00 47.10 272 ALA C C 1
ATOM 8601 O O . ALA C 1 275 ? 21.395 44.096 50.181 1.00 47.63 272 ALA C O 1
ATOM 8603 N N . LYS C 1 276 ? 23.027 45.339 49.289 1.00 47.60 273 LYS C N 1
ATOM 8604 C CA . LYS C 1 276 ? 22.120 46.245 48.573 1.00 48.35 273 LYS C CA 1
ATOM 8605 C C . LYS C 1 276 ? 21.559 45.741 47.207 1.00 47.90 273 LYS C C 1
ATOM 8606 O O . LYS C 1 276 ? 20.423 46.092 46.846 1.00 48.70 273 LYS C O 1
ATOM 8612 N N . TYR C 1 277 ? 22.344 44.952 46.454 1.00 46.03 274 TYR C N 1
ATOM 8613 C CA . TYR C 1 277 ? 21.970 44.526 45.098 1.00 44.58 274 TYR C CA 1
ATOM 8614 C C . TYR C 1 277 ? 21.991 43.015 44.957 1.00 43.05 274 TYR C C 1
ATOM 8615 O O . TYR C 1 277 ? 22.765 42.369 45.617 1.00 43.40 274 TYR C O 1
ATOM 8624 N N . PRO C 1 278 ? 21.169 42.440 44.054 1.00 42.11 275 PRO C N 1
ATOM 8625 C CA . PRO C 1 278 ? 21.220 41.001 43.815 1.00 40.31 275 PRO C CA 1
ATOM 8626 C C . PRO C 1 278 ? 22.463 40.547 42.960 1.00 38.74 275 PRO C C 1
ATOM 8627 O O . PRO C 1 278 ? 22.308 40.023 41.858 1.00 37.28 275 PRO C O 1
ATOM 8631 N N . ILE C 1 279 ? 23.660 40.721 43.517 1.00 37.66 276 ILE C N 1
ATOM 8632 C CA . ILE C 1 279 ? 24.930 40.307 42.911 1.00 36.17 276 ILE C CA 1
ATOM 8633 C C . ILE C 1 279 ? 25.165 38.873 43.323 1.00 36.29 276 ILE C C 1
ATOM 8634 O O . ILE C 1 279 ? 25.254 38.587 44.510 1.00 37.82 276 ILE C O 1
ATOM 8639 N N . CYS C 1 280 ? 25.230 37.950 42.356 1.00 35.36 277 CYS C N 1
ATOM 8640 C CA . CYS C 1 280 ? 25.411 36.525 42.657 1.00 34.39 277 CYS C CA 1
ATOM 8641 C C . CYS C 1 280 ? 26.860 36.047 42.455 1.00 32.27 277 CYS C C 1
ATOM 8642 O O . CYS C 1 280 ? 27.230 34.973 42.920 1.00 32.02 277 CYS C O 1
ATOM 8645 N N . SER C 1 281 ? 27.689 36.863 41.831 1.00 30.81 278 SER C N 1
ATOM 8646 C CA . SER C 1 281 ? 29.011 36.427 41.408 1.00 29.25 278 SER C CA 1
ATOM 8647 C C . SER C 1 281 ? 29.965 37.607 41.294 1.00 29.11 278 SER C C 1
ATOM 8648 O O . SER C 1 281 ? 29.603 38.655 40.796 1.00 28.13 278 SER C O 1
ATOM 8651 N N . ILE C 1 282 ? 31.185 37.424 41.782 1.00 28.46 279 ILE C N 1
ATOM 8652 C CA . ILE C 1 282 ? 32.166 38.433 41.651 1.00 29.38 279 ILE C CA 1
ATOM 8653 C C . ILE C 1 282 ? 33.458 37.756 41.231 1.00 28.91 279 ILE C C 1
ATOM 8654 O O . ILE C 1 282 ? 33.955 36.880 41.917 1.00 29.02 279 ILE C O 1
ATOM 8659 N N . GLU C 1 283 ? 33.991 38.225 40.115 1.00 28.52 280 GLU C N 1
ATOM 8660 C CA . GLU C 1 283 ? 35.204 37.731 39.548 1.00 28.56 280 GLU C CA 1
ATOM 8661 C C . GLU C 1 283 ? 36.386 38.654 39.876 1.00 28.98 280 GLU C C 1
ATOM 8662 O O . GLU C 1 283 ? 36.286 39.876 39.741 1.00 30.32 280 GLU C O 1
ATOM 8668 N N . ASP C 1 284 ? 37.500 38.057 40.277 1.00 29.32 281 ASP C N 1
ATOM 8669 C CA . ASP C 1 284 ? 38.724 38.777 40.616 1.00 30.12 281 ASP C CA 1
ATOM 8670 C C . ASP C 1 284 ? 38.498 40.017 41.478 1.00 30.81 281 ASP C C 1
ATOM 8671 O O . ASP C 1 284 ? 39.006 41.111 41.203 1.00 30.36 281 ASP C O 1
ATOM 8676 N N . GLY C 1 285 ? 37.708 39.806 42.523 1.00 31.01 282 GLY C N 1
ATOM 8677 C CA . GLY C 1 285 ? 37.514 40.785 43.570 1.00 31.61 282 GLY C CA 1
ATOM 8678 C C . GLY C 1 285 ? 38.792 41.205 44.226 1.00 31.74 282 GLY C C 1
ATOM 8679 O O . GLY C 1 285 ? 38.844 42.310 44.713 1.00 32.62 282 GLY C O 1
ATOM 8680 N N . LEU C 1 286 ? 39.797 40.318 44.284 1.00 30.88 283 LEU C N 1
ATOM 8681 C CA . LEU C 1 286 ? 41.123 40.689 44.742 1.00 31.64 283 LEU C CA 1
ATOM 8682 C C . LEU C 1 286 ? 42.192 40.253 43.715 1.00 32.12 283 LEU C C 1
ATOM 8683 O O . LEU C 1 286 ? 41.932 39.476 42.820 1.00 30.53 283 LEU C O 1
ATOM 8688 N N . ALA C 1 287 ? 43.394 40.778 43.880 1.00 34.08 284 ALA C N 1
ATOM 8689 C CA . ALA C 1 287 ? 44.450 40.671 42.879 1.00 34.38 284 ALA C CA 1
ATOM 8690 C C . ALA C 1 287 ? 44.960 39.254 42.774 1.00 34.50 284 ALA C C 1
ATOM 8691 O O . ALA C 1 287 ? 44.811 38.454 43.684 1.00 34.19 284 ALA C O 1
ATOM 8693 N N . GLU C 1 288 ? 45.605 38.971 41.650 1.00 35.52 285 GLU C N 1
ATOM 8694 C CA . GLU C 1 288 ? 46.015 37.621 41.299 1.00 35.59 285 GLU C CA 1
ATOM 8695 C C . GLU C 1 288 ? 47.077 37.076 42.254 1.00 36.04 285 GLU C C 1
ATOM 8696 O O . GLU C 1 288 ? 47.265 35.860 42.364 1.00 34.76 285 GLU C O 1
ATOM 8702 N N . ASN C 1 289 ? 47.773 37.981 42.938 1.00 36.67 286 ASN C N 1
ATOM 8703 C CA . ASN C 1 289 ? 48.766 37.589 43.922 1.00 38.49 286 ASN C CA 1
ATOM 8704 C C . ASN C 1 289 ? 48.419 37.939 45.398 1.00 38.11 286 ASN C C 1
ATOM 8705 O O . ASN C 1 289 ? 49.283 37.853 46.269 1.00 38.40 286 ASN C O 1
ATOM 8710 N N . ASP C 1 290 ? 47.168 38.326 45.675 1.00 37.43 287 ASP C N 1
ATOM 8711 C CA . ASP C 1 290 ? 46.780 38.785 47.026 1.00 37.37 287 ASP C CA 1
ATOM 8712 C C . ASP C 1 290 ? 46.230 37.578 47.778 1.00 37.87 287 ASP C C 1
ATOM 8713 O O . ASP C 1 290 ? 45.025 37.450 48.042 1.00 37.45 287 ASP C O 1
ATOM 8718 N N . PHE C 1 291 ? 47.120 36.658 48.111 1.00 38.81 288 PHE C N 1
ATOM 8719 C CA . PHE C 1 291 ? 46.672 35.330 48.570 1.00 39.14 288 PHE C CA 1
ATOM 8720 C C . PHE C 1 291 ? 45.902 35.385 49.895 1.00 38.64 288 PHE C C 1
ATOM 8721 O O . PHE C 1 291 ? 44.813 34.767 50.031 1.00 36.46 288 PHE C O 1
ATOM 8729 N N . GLU C 1 292 ? 46.423 36.193 50.822 1.00 38.96 289 GLU C N 1
ATOM 8730 C CA A GLU C 1 292 ? 45.824 36.275 52.147 0.60 39.41 289 GLU C CA 1
ATOM 8731 C CA B GLU C 1 292 ? 45.842 36.330 52.162 0.40 39.46 289 GLU C CA 1
ATOM 8732 C C . GLU C 1 292 ? 44.453 36.946 52.051 1.00 38.48 289 GLU C C 1
ATOM 8733 O O . GLU C 1 292 ? 43.505 36.509 52.708 1.00 38.39 289 GLU C O 1
ATOM 8744 N N . GLY C 1 293 ? 44.328 37.942 51.182 1.00 36.38 290 GLY C N 1
ATOM 8745 C CA . GLY C 1 293 ? 43.044 38.567 50.956 1.00 35.18 290 GLY C CA 1
ATOM 8746 C C . GLY C 1 293 ? 41.994 37.613 50.422 1.00 34.04 290 GLY C C 1
ATOM 8747 O O . GLY C 1 293 ? 40.840 37.612 50.910 1.00 32.97 290 GLY C O 1
ATOM 8748 N N . TRP C 1 294 ? 42.377 36.799 49.414 1.00 33.56 291 TRP C N 1
ATOM 8749 C CA . TRP C 1 294 ? 41.432 35.845 48.830 1.00 31.99 291 TRP C CA 1
ATOM 8750 C C . TRP C 1 294 ? 40.927 34.888 49.878 1.00 32.80 291 TRP C C 1
ATOM 8751 O O . TRP C 1 294 ? 39.730 34.565 49.870 1.00 32.57 291 TRP C O 1
ATOM 8762 N N . ILE C 1 295 ? 41.822 34.436 50.770 1.00 33.62 292 ILE C N 1
ATOM 8763 C CA . ILE C 1 295 ? 41.438 33.509 51.869 1.00 34.31 292 ILE C CA 1
ATOM 8764 C C . ILE C 1 295 ? 40.416 34.188 52.765 1.00 34.41 292 ILE C C 1
ATOM 8765 O O . ILE C 1 295 ? 39.436 33.575 53.120 1.00 34.94 292 ILE C O 1
ATOM 8770 N N . LYS C 1 296 ? 40.637 35.464 53.088 1.00 35.03 293 LYS C N 1
ATOM 8771 C CA . LYS C 1 296 ? 39.665 36.250 53.842 1.00 36.08 293 LYS C CA 1
ATOM 8772 C C . LYS C 1 296 ? 38.327 36.478 53.135 1.00 34.83 293 LYS C C 1
ATOM 8773 O O . LYS C 1 296 ? 37.270 36.298 53.722 1.00 34.71 293 LYS C O 1
ATOM 8779 N N . LEU C 1 297 ? 38.388 36.872 51.867 1.00 34.52 294 LEU C N 1
ATOM 8780 C CA . LEU C 1 297 ? 37.201 37.080 51.037 1.00 34.15 294 LEU C CA 1
ATOM 8781 C C . LEU C 1 297 ? 36.354 35.820 50.958 1.00 34.24 294 LEU C C 1
ATOM 8782 O O . LEU C 1 297 ? 35.101 35.855 51.061 1.00 34.62 294 LEU C O 1
ATOM 8787 N N . THR C 1 298 ? 37.024 34.705 50.739 1.00 33.96 295 THR C N 1
ATOM 8788 C CA . THR C 1 298 ? 36.331 33.439 50.634 1.00 34.58 295 THR C CA 1
ATOM 8789 C C . THR C 1 298 ? 35.679 33.072 51.982 1.00 36.28 295 THR C C 1
ATOM 8790 O O . THR C 1 298 ? 34.539 32.623 51.964 1.00 36.36 295 THR C O 1
ATOM 8794 N N . GLU C 1 299 ? 36.365 33.316 53.117 1.00 37.46 296 GLU C N 1
ATOM 8795 C CA . GLU C 1 299 ? 35.767 33.107 54.478 1.00 39.63 296 GLU C CA 1
ATOM 8796 C C . GLU C 1 299 ? 34.530 33.996 54.641 1.00 39.40 296 GLU C C 1
ATOM 8797 O O . GLU C 1 299 ? 33.521 33.559 55.130 1.00 38.41 296 GLU C O 1
ATOM 8803 N N . LYS C 1 300 ? 34.626 35.244 54.202 1.00 39.98 297 LYS C N 1
ATOM 8804 C CA . LYS C 1 300 ? 33.563 36.193 54.411 1.00 40.55 297 LYS C CA 1
ATOM 8805 C C . LYS C 1 300 ? 32.325 35.975 53.545 1.00 40.42 297 LYS C C 1
ATOM 8806 O O . LYS C 1 300 ? 31.207 36.084 54.044 1.00 40.31 297 LYS C O 1
ATOM 8812 N N . LEU C 1 301 ? 32.511 35.726 52.245 1.00 40.09 298 LEU C N 1
ATOM 8813 C CA . LEU C 1 301 ? 31.390 35.715 51.301 1.00 39.88 298 LEU C CA 1
ATOM 8814 C C . LEU C 1 301 ? 31.157 34.400 50.579 1.00 40.46 298 LEU C C 1
ATOM 8815 O O . LEU C 1 301 ? 30.133 34.277 49.886 1.00 39.54 298 LEU C O 1
ATOM 8820 N N . GLY C 1 302 ? 32.070 33.427 50.749 1.00 40.90 299 GLY C N 1
ATOM 8821 C CA . GLY C 1 302 ? 32.075 32.224 49.912 1.00 41.03 299 GLY C CA 1
ATOM 8822 C C . GLY C 1 302 ? 30.911 31.258 50.088 1.00 41.86 299 GLY C C 1
ATOM 8823 O O . GLY C 1 302 ? 30.737 30.340 49.294 1.00 41.50 299 GLY C O 1
ATOM 8824 N N . ASN C 1 303 ? 30.163 31.451 51.165 1.00 42.89 300 ASN C N 1
ATOM 8825 C CA A ASN C 1 303 ? 28.958 30.691 51.479 0.60 43.76 300 ASN C CA 1
ATOM 8826 C CA B ASN C 1 303 ? 28.971 30.671 51.448 0.40 43.02 300 ASN C CA 1
ATOM 8827 C C . ASN C 1 303 ? 27.716 31.393 50.962 1.00 43.39 300 ASN C C 1
ATOM 8828 O O . ASN C 1 303 ? 26.628 30.864 51.066 1.00 44.62 300 ASN C O 1
ATOM 8837 N N . LYS C 1 304 ? 27.875 32.608 50.452 1.00 43.26 301 LYS C N 1
ATOM 8838 C CA . LYS C 1 304 ? 26.747 33.433 50.012 1.00 43.88 301 LYS C CA 1
ATOM 8839 C C . LYS C 1 304 ? 26.780 33.803 48.528 1.00 42.24 301 LYS C C 1
ATOM 8840 O O . LYS C 1 304 ? 25.750 34.078 47.936 1.00 42.43 301 LYS C O 1
ATOM 8846 N N . ILE C 1 305 ? 27.964 33.904 47.941 1.00 40.41 302 ILE C N 1
ATOM 8847 C CA . ILE C 1 305 ? 28.032 34.286 46.566 1.00 38.47 302 ILE C CA 1
ATOM 8848 C C . ILE C 1 305 ? 29.167 33.583 45.893 1.00 36.44 302 ILE C C 1
ATOM 8849 O O . ILE C 1 305 ? 30.124 33.114 46.537 1.00 36.28 302 ILE C O 1
ATOM 8854 N N . GLN C 1 306 ? 29.065 33.530 44.567 1.00 34.07 303 GLN C N 1
ATOM 8855 C CA . GLN C 1 306 ? 30.101 32.945 43.777 1.00 31.16 303 GLN C CA 1
ATOM 8856 C C . GLN C 1 306 ? 31.266 33.906 43.682 1.00 29.78 303 GLN C C 1
ATOM 8857 O O . GLN C 1 306 ? 31.079 35.066 43.478 1.00 29.60 303 GLN C O 1
ATOM 8863 N N . LEU C 1 307 ? 32.467 33.381 43.871 1.00 29.31 304 LEU C N 1
ATOM 8864 C CA . LEU C 1 307 ? 33.724 34.131 43.857 1.00 29.75 304 LEU C CA 1
ATOM 8865 C C . LEU C 1 307 ? 34.627 33.488 42.800 1.00 29.23 304 LEU C C 1
ATOM 8866 O O . LEU C 1 307 ? 35.179 32.400 43.004 1.00 28.68 304 LEU C O 1
ATOM 8871 N N . VAL C 1 308 ? 34.691 34.117 41.637 1.00 28.86 305 VAL C N 1
ATOM 8872 C CA . VAL C 1 308 ? 35.337 33.506 40.466 1.00 27.96 305 VAL C CA 1
ATOM 8873 C C . VAL C 1 308 ? 36.777 33.975 40.376 1.00 27.93 305 VAL C C 1
ATOM 8874 O O . VAL C 1 308 ? 37.033 35.161 40.419 1.00 28.52 305 VAL C O 1
ATOM 8878 N N . GLY C 1 309 ? 37.718 33.040 40.303 1.00 28.05 306 GLY C N 1
ATOM 8879 C CA . GLY C 1 309 ? 39.118 33.365 40.026 1.00 28.69 306 GLY C CA 1
ATOM 8880 C C . GLY C 1 309 ? 39.326 33.299 38.516 1.00 28.59 306 GLY C C 1
ATOM 8881 O O . GLY C 1 309 ? 38.962 32.305 37.909 1.00 29.85 306 GLY C O 1
ATOM 8882 N N . ASP C 1 310 ? 39.824 34.375 37.924 1.00 28.86 307 ASP C N 1
ATOM 8883 C CA . ASP C 1 310 ? 40.173 34.462 36.506 1.00 29.02 307 ASP C CA 1
ATOM 8884 C C . ASP C 1 310 ? 41.705 34.569 36.454 1.00 30.00 307 ASP C C 1
ATOM 8885 O O . ASP C 1 310 ? 42.404 33.540 36.369 1.00 30.84 307 ASP C O 1
ATOM 8890 N N . ASP C 1 311 ? 42.238 35.767 36.621 1.00 30.71 308 ASP C N 1
ATOM 8891 C CA . ASP C 1 311 ? 43.683 35.968 36.719 1.00 31.91 308 ASP C CA 1
ATOM 8892 C C . ASP C 1 311 ? 44.282 35.123 37.844 1.00 32.01 308 ASP C C 1
ATOM 8893 O O . ASP C 1 311 ? 45.457 34.796 37.826 1.00 31.79 308 ASP C O 1
ATOM 8898 N N . LEU C 1 312 ? 43.467 34.813 38.860 1.00 32.89 309 LEU C N 1
ATOM 8899 C CA . LEU C 1 312 ? 43.932 34.046 40.017 1.00 32.44 309 LEU C CA 1
ATOM 8900 C C . LEU C 1 312 ? 44.456 32.650 39.635 1.00 32.10 309 LEU C C 1
ATOM 8901 O O . LEU C 1 312 ? 45.502 32.203 40.147 1.00 31.74 309 LEU C O 1
ATOM 8906 N N . PHE C 1 313 ? 43.736 32.001 38.722 1.00 30.41 310 PHE C N 1
ATOM 8907 C CA . PHE C 1 313 ? 43.955 30.585 38.386 1.00 29.91 310 PHE C CA 1
ATOM 8908 C C . PHE C 1 313 ? 44.447 30.334 36.957 1.00 29.71 310 PHE C C 1
ATOM 8909 O O . PHE C 1 313 ? 45.013 29.250 36.673 1.00 30.32 310 PHE C O 1
ATOM 8917 N N . VAL C 1 314 ? 44.218 31.306 36.062 1.00 29.52 311 VAL C N 1
ATOM 8918 C CA . VAL C 1 314 ? 44.514 31.200 34.624 1.00 28.50 311 VAL C CA 1
ATOM 8919 C C . VAL C 1 314 ? 44.305 29.827 34.031 1.00 28.12 311 VAL C C 1
ATOM 8920 O O . VAL C 1 314 ? 45.121 29.325 33.289 1.00 26.99 311 VAL C O 1
ATOM 8924 N N . THR C 1 315 ? 43.144 29.260 34.354 1.00 28.01 312 THR C N 1
ATOM 8925 C CA . THR C 1 315 ? 42.715 27.967 33.913 1.00 28.20 312 THR C CA 1
ATOM 8926 C C . THR C 1 315 ? 43.718 26.835 34.216 1.00 27.87 312 THR C C 1
ATOM 8927 O O . THR C 1 315 ? 43.651 25.769 33.619 1.00 27.61 312 THR C O 1
ATOM 8931 N N . ASN C 1 316 ? 44.646 27.072 35.131 1.00 28.39 313 ASN C N 1
ATOM 8932 C CA . ASN C 1 316 ? 45.756 26.149 35.371 1.00 28.49 313 ASN C CA 1
ATOM 8933 C C . ASN C 1 316 ? 45.435 25.198 36.532 1.00 29.28 313 ASN C C 1
ATOM 8934 O O . ASN C 1 316 ? 45.240 25.627 37.655 1.00 28.62 313 ASN C O 1
ATOM 8939 N N . GLU C 1 317 ? 45.436 23.897 36.246 1.00 29.54 314 GLU C N 1
ATOM 8940 C CA . GLU C 1 317 ? 45.064 22.889 37.224 1.00 30.67 314 GLU C CA 1
ATOM 8941 C C . GLU C 1 317 ? 45.942 22.937 38.487 1.00 31.52 314 GLU C C 1
ATOM 8942 O O . GLU C 1 317 ? 45.422 22.816 39.601 1.00 31.91 314 GLU C O 1
ATOM 8948 N N . ASP C 1 318 ? 47.261 23.096 38.316 1.00 31.65 315 ASP C N 1
ATOM 8949 C CA . ASP C 1 318 ? 48.185 23.170 39.461 1.00 32.65 315 ASP C CA 1
ATOM 8950 C C . ASP C 1 318 ? 47.987 24.384 40.340 1.00 32.68 315 ASP C C 1
ATOM 8951 O O . ASP C 1 318 ? 48.099 24.309 41.566 1.00 33.45 315 ASP C O 1
ATOM 8956 N N . ILE C 1 319 ? 47.758 25.535 39.726 1.00 32.53 316 ILE C N 1
ATOM 8957 C CA . ILE C 1 319 ? 47.447 26.735 40.503 1.00 32.17 316 ILE C CA 1
ATOM 8958 C C . ILE C 1 319 ? 46.059 26.570 41.153 1.00 32.42 316 ILE C C 1
ATOM 8959 O O . ILE C 1 319 ? 45.861 26.957 42.321 1.00 32.92 316 ILE C O 1
ATOM 8964 N N . LEU C 1 320 ? 45.097 26.022 40.419 1.00 31.54 317 LEU C N 1
ATOM 8965 C CA . LEU C 1 320 ? 43.771 25.780 41.016 1.00 32.16 317 LEU C CA 1
ATOM 8966 C C . LEU C 1 320 ? 43.875 24.837 42.218 1.00 33.48 317 LEU C C 1
ATOM 8967 O O . LEU C 1 320 ? 43.249 25.088 43.238 1.00 34.02 317 LEU C O 1
ATOM 8972 N N . ARG C 1 321 ? 44.692 23.799 42.111 1.00 33.80 318 ARG C N 1
ATOM 8973 C CA A ARG C 1 321 ? 44.791 22.826 43.186 0.60 35.16 318 ARG C CA 1
ATOM 8974 C CA B ARG C 1 321 ? 44.847 22.809 43.178 0.40 35.08 318 ARG C CA 1
ATOM 8975 C C . ARG C 1 321 ? 45.297 23.470 44.478 1.00 36.17 318 ARG C C 1
ATOM 8976 O O . ARG C 1 321 ? 44.793 23.143 45.558 1.00 35.20 318 ARG C O 1
ATOM 8991 N N . GLU C 1 322 ? 46.265 24.383 44.364 1.00 36.79 319 GLU C N 1
ATOM 8992 C CA . GLU C 1 322 ? 46.780 25.106 45.525 1.00 38.54 319 GLU C CA 1
ATOM 8993 C C . GLU C 1 322 ? 45.705 26.033 46.092 1.00 37.66 319 GLU C C 1
ATOM 8994 O O . GLU C 1 322 ? 45.538 26.119 47.297 1.00 37.81 319 GLU C O 1
ATOM 9000 N N . GLY C 1 323 ? 44.951 26.676 45.214 1.00 36.19 320 GLY C N 1
ATOM 9001 C CA . GLY C 1 323 ? 43.792 27.456 45.613 1.00 35.70 320 GLY C CA 1
ATOM 9002 C C . GLY C 1 323 ? 42.739 26.682 46.367 1.00 35.51 320 GLY C C 1
ATOM 9003 O O . GLY C 1 323 ? 42.174 27.171 47.339 1.00 35.95 320 GLY C O 1
ATOM 9004 N N . ILE C 1 324 ? 42.468 25.457 45.936 1.00 35.52 321 ILE C N 1
ATOM 9005 C CA . ILE C 1 324 ? 41.553 24.553 46.680 1.00 34.69 321 ILE C CA 1
ATOM 9006 C C . ILE C 1 324 ? 42.084 24.263 48.083 1.00 35.25 321 ILE C C 1
ATOM 9007 O O . ILE C 1 324 ? 41.383 24.401 49.054 1.00 35.02 321 ILE C O 1
ATOM 9012 N N . ILE C 1 325 ? 43.347 23.886 48.178 1.00 36.12 322 ILE C N 1
ATOM 9013 C CA . ILE C 1 325 ? 43.954 23.516 49.439 1.00 37.17 322 ILE C CA 1
ATOM 9014 C C . ILE C 1 325 ? 43.970 24.726 50.392 1.00 37.67 322 ILE C C 1
ATOM 9015 O O . ILE C 1 325 ? 43.703 24.579 51.568 1.00 37.91 322 ILE C O 1
ATOM 9020 N N . LYS C 1 326 ? 44.253 25.914 49.854 1.00 37.83 323 LYS C N 1
ATOM 9021 C CA . LYS C 1 326 ? 44.316 27.166 50.622 1.00 38.42 323 LYS C CA 1
ATOM 9022 C C . LYS C 1 326 ? 42.961 27.852 50.806 1.00 37.41 323 LYS C C 1
ATOM 9023 O O . LYS C 1 326 ? 42.905 28.919 51.376 1.00 38.93 323 LYS C O 1
ATOM 9029 N N . LYS C 1 327 ? 41.882 27.250 50.333 1.00 36.59 324 LYS C N 1
ATOM 9030 C CA . LYS C 1 327 ? 40.530 27.815 50.425 1.00 36.76 324 LYS C CA 1
ATOM 9031 C C . LYS C 1 327 ? 40.371 29.230 49.856 1.00 35.80 324 LYS C C 1
ATOM 9032 O O . LYS C 1 327 ? 39.827 30.139 50.516 1.00 36.53 324 LYS C O 1
ATOM 9038 N N . MET C 1 328 ? 40.819 29.410 48.619 1.00 34.20 325 MET C N 1
ATOM 9039 C CA . MET C 1 328 ? 40.678 30.671 47.901 1.00 33.08 325 MET C CA 1
ATOM 9040 C C . MET C 1 328 ? 39.678 30.470 46.771 1.00 32.39 325 MET C C 1
ATOM 9041 O O . MET C 1 328 ? 39.885 29.574 45.931 1.00 31.13 325 MET C O 1
ATOM 9046 N N . ALA C 1 329 ? 38.619 31.294 46.749 1.00 31.75 326 ALA C N 1
ATOM 9047 C CA . ALA C 1 329 ? 37.612 31.336 45.686 1.00 31.57 326 ALA C CA 1
ATOM 9048 C C . ALA C 1 329 ? 36.738 30.139 45.818 1.00 31.59 326 ALA C C 1
ATOM 9049 O O . ALA C 1 329 ? 37.080 29.275 46.575 1.00 31.89 326 ALA C O 1
ATOM 9051 N N . ASN C 1 330 ? 35.605 30.119 45.101 1.00 30.91 327 ASN C N 1
ATOM 9052 C CA . ASN C 1 330 ? 34.803 28.906 44.932 1.00 30.98 327 ASN C CA 1
ATOM 9053 C C . ASN C 1 330 ? 34.337 28.640 43.478 1.00 29.73 327 ASN C C 1
ATOM 9054 O O . ASN C 1 330 ? 33.447 27.842 43.238 1.00 30.06 327 ASN C O 1
ATOM 9059 N N . ALA C 1 331 ? 34.935 29.324 42.524 1.00 29.23 328 ALA C N 1
ATOM 9060 C CA . ALA C 1 331 ? 34.632 29.127 41.114 1.00 28.57 328 ALA C CA 1
ATOM 9061 C C . ALA C 1 331 ? 35.856 29.502 40.293 1.00 28.95 328 ALA C C 1
ATOM 9062 O O . ALA C 1 331 ? 36.762 30.174 40.797 1.00 27.84 328 ALA C O 1
ATOM 9064 N N . VAL C 1 332 ? 35.888 29.026 39.041 1.00 29.01 329 VAL C N 1
ATOM 9065 C CA . VAL C 1 332 ? 37.014 29.226 38.180 1.00 28.84 329 VAL C CA 1
ATOM 9066 C C . VAL C 1 332 ? 36.529 29.494 36.762 1.00 29.18 329 VAL C C 1
ATOM 9067 O O . VAL C 1 332 ? 35.627 28.801 36.253 1.00 29.66 329 VAL C O 1
ATOM 9071 N N . LEU C 1 333 ? 37.122 30.526 36.152 1.00 28.42 330 LEU C N 1
ATOM 9072 C CA . LEU C 1 333 ? 36.845 30.900 34.787 1.00 28.10 330 LEU C CA 1
ATOM 9073 C C . LEU C 1 333 ? 37.704 29.988 33.888 1.00 27.46 330 LEU C C 1
ATOM 9074 O O . LEU C 1 333 ? 38.873 29.740 34.181 1.00 29.57 330 LEU C O 1
ATOM 9079 N N . ILE C 1 334 ? 37.094 29.443 32.857 1.00 25.51 331 ILE C N 1
ATOM 9080 C CA . ILE C 1 334 ? 37.757 28.447 32.019 1.00 24.89 331 ILE C CA 1
ATOM 9081 C C . ILE C 1 334 ? 37.936 29.024 30.602 1.00 24.50 331 ILE C C 1
ATOM 9082 O O . ILE C 1 334 ? 36.970 29.158 29.813 1.00 23.52 331 ILE C O 1
ATOM 9087 N N . LYS C 1 335 ? 39.199 29.322 30.312 1.00 24.09 332 LYS C N 1
ATOM 9088 C CA . LYS C 1 335 ? 39.650 29.881 29.065 1.00 25.02 332 LYS C CA 1
ATOM 9089 C C . LYS C 1 335 ? 40.644 28.901 28.437 1.00 25.51 332 LYS C C 1
ATOM 9090 O O . LYS C 1 335 ? 41.854 28.877 28.774 1.00 25.50 332 LYS C O 1
ATOM 9096 N N . PRO C 1 336 ? 40.145 28.067 27.523 1.00 25.81 333 PRO C N 1
ATOM 9097 C CA . PRO C 1 336 ? 40.929 26.968 26.966 1.00 25.08 333 PRO C CA 1
ATOM 9098 C C . PRO C 1 336 ? 42.256 27.395 26.388 1.00 25.94 333 PRO C C 1
ATOM 9099 O O . PRO C 1 336 ? 43.275 26.717 26.610 1.00 25.43 333 PRO C O 1
ATOM 9103 N N . ASN C 1 337 ? 42.267 28.521 25.677 1.00 26.35 334 ASN C N 1
ATOM 9104 C CA . ASN C 1 337 ? 43.480 28.974 25.064 1.00 27.11 334 ASN C CA 1
ATOM 9105 C C . ASN C 1 337 ? 44.542 29.424 26.089 1.00 27.64 334 ASN C C 1
ATOM 9106 O O . ASN C 1 337 ? 45.707 29.491 25.759 1.00 26.23 334 ASN C O 1
ATOM 9111 N N . GLN C 1 338 ? 44.124 29.667 27.333 1.00 26.83 335 GLN C N 1
ATOM 9112 C CA . GLN C 1 338 ? 45.041 30.006 28.430 1.00 27.75 335 GLN C CA 1
ATOM 9113 C C . GLN C 1 338 ? 45.897 28.827 28.892 1.00 27.12 335 GLN C C 1
ATOM 9114 O O . GLN C 1 338 ? 46.967 28.998 29.536 1.00 26.47 335 GLN C O 1
ATOM 9120 N N . ILE C 1 339 ? 45.426 27.627 28.581 1.00 26.13 336 ILE C N 1
ATOM 9121 C CA . ILE C 1 339 ? 46.097 26.417 29.025 1.00 26.70 336 ILE C CA 1
ATOM 9122 C C . ILE C 1 339 ? 46.626 25.595 27.839 1.00 26.57 336 ILE C C 1
ATOM 9123 O O . ILE C 1 339 ? 47.656 24.970 27.964 1.00 27.57 336 ILE C O 1
ATOM 9128 N N . GLY C 1 340 ? 45.945 25.657 26.693 1.00 25.40 337 GLY C N 1
ATOM 9129 C CA . GLY C 1 340 ? 46.498 25.230 25.425 1.00 25.91 337 GLY C CA 1
ATOM 9130 C C . GLY C 1 340 ? 45.996 23.944 24.744 1.00 26.05 337 GLY C C 1
ATOM 9131 O O . GLY C 1 340 ? 46.262 23.733 23.542 1.00 26.38 337 GLY C O 1
ATOM 9132 N N . THR C 1 341 ? 45.343 23.056 25.495 1.00 24.54 338 THR C N 1
ATOM 9133 C CA . THR C 1 341 ? 44.751 21.864 24.882 1.00 24.82 338 THR C CA 1
ATOM 9134 C C . THR C 1 341 ? 43.380 21.658 25.516 1.00 24.05 338 THR C C 1
ATOM 9135 O O . THR C 1 341 ? 43.084 22.219 26.604 1.00 24.55 338 THR C O 1
ATOM 9139 N N . ILE C 1 342 ? 42.541 20.916 24.826 1.00 23.89 339 ILE C N 1
ATOM 9140 C CA A ILE C 1 342 ? 41.215 20.561 25.345 0.50 24.84 339 ILE C CA 1
ATOM 9141 C CA B ILE C 1 342 ? 41.226 20.615 25.372 0.50 24.63 339 ILE C CA 1
ATOM 9142 C C . ILE C 1 342 ? 41.314 19.584 26.534 1.00 25.28 339 ILE C C 1
ATOM 9143 O O . ILE C 1 342 ? 40.580 19.699 27.514 1.00 24.54 339 ILE C O 1
ATOM 9152 N N . THR C 1 343 ? 42.282 18.653 26.489 1.00 26.58 340 THR C N 1
ATOM 9153 C CA . THR C 1 343 ? 42.506 17.752 27.620 1.00 26.09 340 THR C CA 1
ATOM 9154 C C . THR C 1 343 ? 42.918 18.552 28.882 1.00 26.79 340 THR C C 1
ATOM 9155 O O . THR C 1 343 ? 42.340 18.370 29.968 1.00 25.91 340 THR C O 1
ATOM 9159 N N . GLN C 1 344 ? 43.885 19.458 28.754 1.00 26.74 341 GLN C N 1
ATOM 9160 C CA . GLN C 1 344 ? 44.296 20.240 29.939 1.00 26.26 341 GLN C CA 1
ATOM 9161 C C . GLN C 1 344 ? 43.117 21.078 30.451 1.00 25.65 341 GLN C C 1
ATOM 9162 O O . GLN C 1 344 ? 42.896 21.192 31.625 1.00 26.45 341 GLN C O 1
ATOM 9168 N N . THR C 1 345 ? 42.290 21.573 29.556 1.00 25.78 342 THR C N 1
ATOM 9169 C CA . THR C 1 345 ? 41.055 22.253 29.967 1.00 25.38 342 THR C CA 1
ATOM 9170 C C . THR C 1 345 ? 40.138 21.300 30.771 1.00 25.48 342 THR C C 1
ATOM 9171 O O . THR C 1 345 ? 39.731 21.616 31.864 1.00 25.57 342 THR C O 1
ATOM 9175 N N . MET C 1 346 ? 39.880 20.113 30.262 1.00 25.71 343 MET C N 1
ATOM 9176 C CA . MET C 1 346 ? 39.018 19.182 30.947 1.00 26.46 343 MET C CA 1
ATOM 9177 C C . MET C 1 346 ? 39.563 18.781 32.326 1.00 27.15 343 MET C C 1
ATOM 9178 O O . MET C 1 346 ? 38.770 18.629 33.254 1.00 27.08 343 MET C O 1
ATOM 9183 N N . ARG C 1 347 ? 40.893 18.648 32.460 1.00 26.66 344 ARG C N 1
ATOM 9184 C CA A ARG C 1 347 ? 41.525 18.330 33.737 0.50 27.15 344 ARG C CA 1
ATOM 9185 C CA B ARG C 1 347 ? 41.492 18.304 33.734 0.50 27.35 344 ARG C CA 1
ATOM 9186 C C . ARG C 1 347 ? 41.248 19.427 34.769 1.00 27.43 344 ARG C C 1
ATOM 9187 O O . ARG C 1 347 ? 40.971 19.154 35.947 1.00 27.13 344 ARG C O 1
ATOM 9202 N N . THR C 1 348 ? 41.333 20.682 34.335 1.00 27.28 345 THR C N 1
ATOM 9203 C CA . THR C 1 348 ? 41.136 21.792 35.259 1.00 26.61 345 THR C CA 1
ATOM 9204 C C . THR C 1 348 ? 39.683 21.773 35.666 1.00 25.78 345 THR C C 1
ATOM 9205 O O . THR C 1 348 ? 39.361 21.921 36.848 1.00 25.21 345 THR C O 1
ATOM 9209 N N . VAL C 1 349 ? 38.799 21.566 34.711 1.00 24.52 346 VAL C N 1
ATOM 9210 C CA . VAL C 1 349 ? 37.348 21.489 35.056 1.00 24.86 346 VAL C CA 1
ATOM 9211 C C . VAL C 1 349 ? 37.029 20.300 35.995 1.00 25.75 346 VAL C C 1
ATOM 9212 O O . VAL C 1 349 ? 36.312 20.473 36.988 1.00 25.53 346 VAL C O 1
ATOM 9216 N N . ARG C 1 350 ? 37.604 19.123 35.734 1.00 25.79 347 ARG C N 1
ATOM 9217 C CA . ARG C 1 350 ? 37.301 17.977 36.581 1.00 26.90 347 ARG C CA 1
ATOM 9218 C C . ARG C 1 350 ? 37.790 18.214 38.005 1.00 27.24 347 ARG C C 1
ATOM 9219 O O . ARG C 1 350 ? 37.097 17.907 38.963 1.00 28.53 347 ARG C O 1
ATOM 9227 N N . LEU C 1 351 ? 38.981 18.774 38.140 1.00 27.44 348 LEU C N 1
ATOM 9228 C CA . LEU C 1 351 ? 39.529 19.097 39.457 1.00 27.41 348 LEU C CA 1
ATOM 9229 C C . LEU C 1 351 ? 38.602 20.034 40.223 1.00 27.47 348 LEU C C 1
ATOM 9230 O O . LEU C 1 351 ? 38.377 19.856 41.413 1.00 26.71 348 LEU C O 1
ATOM 9235 N N . ALA C 1 352 ? 38.130 21.047 39.528 1.00 27.52 349 ALA C N 1
ATOM 9236 C CA . ALA C 1 352 ? 37.214 22.018 40.089 1.00 29.33 349 ALA C CA 1
ATOM 9237 C C . ALA C 1 352 ? 35.947 21.313 40.560 1.00 29.93 349 ALA C C 1
ATOM 9238 O O . ALA C 1 352 ? 35.623 21.381 41.713 1.00 31.03 349 ALA C O 1
ATOM 9240 N N . GLN C 1 353 ? 35.305 20.567 39.682 1.00 30.98 350 GLN C N 1
ATOM 9241 C CA . GLN C 1 353 ? 34.013 19.928 39.993 1.00 32.52 350 GLN C CA 1
ATOM 9242 C C . GLN C 1 353 ? 34.123 18.842 41.074 1.00 33.53 350 GLN C C 1
ATOM 9243 O O . GLN C 1 353 ? 33.154 18.663 41.758 1.00 34.53 350 GLN C O 1
ATOM 9249 N N . ARG C 1 354 ? 35.292 18.184 41.258 1.00 32.59 351 ARG C N 1
ATOM 9250 C CA . ARG C 1 354 ? 35.508 17.245 42.366 1.00 33.40 351 ARG C CA 1
ATOM 9251 C C . ARG C 1 354 ? 35.628 17.977 43.696 1.00 34.23 351 ARG C C 1
ATOM 9252 O O . ARG C 1 354 ? 35.548 17.349 44.730 1.00 34.55 351 ARG C O 1
ATOM 9260 N N . ASN C 1 355 ? 35.928 19.274 43.679 1.00 34.26 352 ASN C N 1
ATOM 9261 C CA . ASN C 1 355 ? 36.195 20.003 44.932 1.00 34.40 352 ASN C CA 1
ATOM 9262 C C . ASN C 1 355 ? 35.264 21.152 45.191 1.00 34.03 352 ASN C C 1
ATOM 9263 O O . ASN C 1 355 ? 35.596 22.070 45.900 1.00 34.41 352 ASN C O 1
ATOM 9268 N N . ASN C 1 356 ? 34.057 21.055 44.661 1.00 34.96 353 ASN C N 1
ATOM 9269 C CA . ASN C 1 356 ? 33.009 22.015 44.951 1.00 34.69 353 ASN C CA 1
ATOM 9270 C C . ASN C 1 356 ? 33.322 23.421 44.422 1.00 34.52 353 ASN C C 1
ATOM 9271 O O . ASN C 1 356 ? 32.980 24.382 45.073 1.00 35.25 353 ASN C O 1
ATOM 9276 N N . TYR C 1 357 ? 33.990 23.527 43.264 1.00 33.68 354 TYR C N 1
ATOM 9277 C CA . TYR C 1 357 ? 34.173 24.796 42.585 1.00 32.36 354 TYR C CA 1
ATOM 9278 C C . TYR C 1 357 ? 33.307 24.795 41.335 1.00 32.06 354 TYR C C 1
ATOM 9279 O O . TYR C 1 357 ? 33.344 23.863 40.553 1.00 31.74 354 TYR C O 1
ATOM 9288 N N . LYS C 1 358 ? 32.559 25.863 41.116 1.00 32.52 355 LYS C N 1
ATOM 9289 C CA . LYS C 1 358 ? 31.803 26.024 39.867 1.00 32.90 355 LYS C CA 1
ATOM 9290 C C . LYS C 1 358 ? 32.711 26.474 38.716 1.00 31.72 355 LYS C C 1
ATOM 9291 O O . LYS C 1 358 ? 33.677 27.180 38.951 1.00 33.45 355 LYS C O 1
ATOM 9297 N N . CYS C 1 359 ? 32.418 26.021 37.496 1.00 30.57 356 CYS C N 1
ATOM 9298 C CA . CYS C 1 359 ? 33.184 26.395 36.293 1.00 29.61 356 CYS C CA 1
ATOM 9299 C C . CYS C 1 359 ? 32.364 27.264 35.360 1.00 28.22 356 CYS C C 1
ATOM 9300 O O . CYS C 1 359 ? 31.201 26.963 35.075 1.00 27.99 356 CYS C O 1
ATOM 9303 N N . VAL C 1 360 ? 32.960 28.382 34.953 1.00 27.07 357 VAL C N 1
ATOM 9304 C CA . VAL C 1 360 ? 32.348 29.289 34.013 1.00 26.06 357 VAL C CA 1
ATOM 9305 C C . VAL C 1 360 ? 33.157 29.204 32.723 1.00 25.92 357 VAL C C 1
ATOM 9306 O O . VAL C 1 360 ? 34.331 29.624 32.686 1.00 25.75 357 VAL C O 1
ATOM 9310 N N . MET C 1 361 ? 32.549 28.591 31.701 1.00 25.67 358 MET C N 1
ATOM 9311 C CA . MET C 1 361 ? 33.172 28.459 30.391 1.00 25.44 358 MET C CA 1
ATOM 9312 C C . MET C 1 361 ? 33.211 29.864 29.757 1.00 25.58 358 MET C C 1
ATOM 9313 O O . MET C 1 361 ? 32.198 30.542 29.655 1.00 24.33 358 MET C O 1
ATOM 9318 N N . SER C 1 362 ? 34.393 30.305 29.342 1.00 25.34 359 SER C N 1
ATOM 9319 C CA . SER C 1 362 ? 34.578 31.690 28.968 1.00 25.71 359 SER C CA 1
ATOM 9320 C C . SER C 1 362 ? 35.147 31.982 27.575 1.00 26.35 359 SER C C 1
ATOM 9321 O O . SER C 1 362 ? 36.061 31.287 27.084 1.00 24.42 359 SER C O 1
ATOM 9324 N N . HIS C 1 363 ? 34.708 33.123 27.042 1.00 25.75 360 HIS C N 1
ATOM 9325 C CA . HIS C 1 363 ? 35.294 33.741 25.856 1.00 26.02 360 HIS C CA 1
ATOM 9326 C C . HIS C 1 363 ? 36.588 34.490 26.170 1.00 27.26 360 HIS C C 1
ATOM 9327 O O . HIS C 1 363 ? 37.019 34.540 27.334 1.00 28.51 360 HIS C O 1
ATOM 9334 N N . ARG C 1 364 ? 37.202 35.069 25.138 1.00 26.75 361 ARG C N 1
ATOM 9335 C CA . ARG C 1 364 ? 38.294 36.039 25.290 1.00 27.71 361 ARG C CA 1
ATOM 9336 C C . ARG C 1 364 ? 37.818 37.347 24.637 1.00 29.08 361 ARG C C 1
ATOM 9337 O O . ARG C 1 364 ? 36.782 37.357 23.968 1.00 28.81 361 ARG C O 1
ATOM 9345 N N . SER C 1 365 ? 38.554 38.437 24.858 1.00 30.31 362 SER C N 1
ATOM 9346 C CA . SER C 1 365 ? 38.266 39.727 24.228 1.00 32.04 362 SER C CA 1
ATOM 9347 C C . SER C 1 365 ? 38.336 39.612 22.709 1.00 31.58 362 SER C C 1
ATOM 9348 O O . SER C 1 365 ? 37.440 40.054 22.011 1.00 31.48 362 SER C O 1
ATOM 9351 N N . GLY C 1 366 ? 39.403 38.985 22.213 1.00 30.76 363 GLY C N 1
ATOM 9352 C CA . GLY C 1 366 ? 39.503 38.641 20.797 1.00 30.17 363 GLY C CA 1
ATOM 9353 C C . GLY C 1 366 ? 38.974 37.254 20.482 1.00 29.62 363 GLY C C 1
ATOM 9354 O O . GLY C 1 366 ? 39.652 36.261 20.658 1.00 30.63 363 GLY C O 1
ATOM 9355 N N . GLU C 1 367 ? 37.743 37.194 20.012 1.00 28.90 364 GLU C N 1
ATOM 9356 C CA . GLU C 1 367 ? 37.077 35.960 19.746 1.00 27.95 364 GLU C CA 1
ATOM 9357 C C . GLU C 1 367 ? 37.003 35.719 18.228 1.00 27.70 364 GLU C C 1
ATOM 9358 O O . GLU C 1 367 ? 37.581 36.473 17.451 1.00 28.84 364 GLU C O 1
ATOM 9364 N N . SER C 1 368 ? 36.304 34.662 17.823 1.00 27.01 365 SER C N 1
ATOM 9365 C CA . SER C 1 368 ? 36.001 34.429 16.416 1.00 26.89 365 SER C CA 1
ATOM 9366 C C . SER C 1 368 ? 34.581 33.893 16.260 1.00 26.54 365 SER C C 1
ATOM 9367 O O . SER C 1 368 ? 33.844 33.739 17.231 1.00 25.65 365 SER C O 1
ATOM 9370 N N . GLU C 1 369 ? 34.214 33.640 15.018 1.00 26.91 366 GLU C N 1
ATOM 9371 C CA . GLU C 1 369 ? 32.973 32.965 14.691 1.00 27.92 366 GLU C CA 1
ATOM 9372 C C . GLU C 1 369 ? 32.911 31.521 15.261 1.00 27.94 366 GLU C C 1
ATOM 9373 O O . GLU C 1 369 ? 31.861 30.908 15.255 1.00 28.20 366 GLU C O 1
ATOM 9379 N N . ASP C 1 370 ? 34.023 31.017 15.806 1.00 27.63 367 ASP C N 1
ATOM 9380 C CA . ASP C 1 370 ? 34.081 29.638 16.309 1.00 27.49 367 ASP C CA 1
ATOM 9381 C C . ASP C 1 370 ? 33.307 29.489 17.609 1.00 27.48 367 ASP C C 1
ATOM 9382 O O . ASP C 1 370 ? 33.653 30.159 18.573 1.00 29.26 367 ASP C O 1
ATOM 9387 N N . ALA C 1 371 ? 32.294 28.608 17.638 1.00 25.86 368 ALA C N 1
ATOM 9388 C CA . ALA C 1 371 ? 31.417 28.421 18.776 1.00 24.94 368 ALA C CA 1
ATOM 9389 C C . ALA C 1 371 ? 31.769 27.220 19.666 1.00 24.86 368 ALA C C 1
ATOM 9390 O O . ALA C 1 371 ? 30.910 26.715 20.433 1.00 22.73 368 ALA C O 1
ATOM 9392 N N . PHE C 1 372 ? 33.041 26.803 19.622 1.00 23.15 369 PHE C N 1
ATOM 9393 C CA . PHE C 1 372 ? 33.497 25.634 20.344 1.00 22.83 369 PHE C CA 1
ATOM 9394 C C . PHE C 1 372 ? 33.130 25.665 21.799 1.00 22.70 369 PHE C C 1
ATOM 9395 O O . PHE C 1 372 ? 32.703 24.638 22.358 1.00 24.41 369 PHE C O 1
ATOM 9403 N N . ILE C 1 373 ? 33.288 26.822 22.442 1.00 23.06 370 ILE C N 1
ATOM 9404 C CA . ILE C 1 373 ? 33.038 26.955 23.894 1.00 22.83 370 ILE C CA 1
ATOM 9405 C C . ILE C 1 373 ? 31.560 26.742 24.234 1.00 23.51 370 ILE C C 1
ATOM 9406 O O . ILE C 1 373 ? 31.269 26.274 25.327 1.00 24.28 370 ILE C O 1
ATOM 9411 N N . ALA C 1 374 ? 30.639 26.960 23.302 1.00 22.43 371 ALA C N 1
ATOM 9412 C CA . ALA C 1 374 ? 29.239 26.548 23.568 1.00 22.68 371 ALA C CA 1
ATOM 9413 C C . ALA C 1 374 ? 29.110 25.007 23.711 1.00 24.11 371 ALA C C 1
ATOM 9414 O O . ALA C 1 374 ? 28.582 24.500 24.701 1.00 25.53 371 ALA C O 1
ATOM 9416 N N . ASP C 1 375 ? 29.614 24.251 22.729 1.00 25.08 372 ASP C N 1
ATOM 9417 C CA . ASP C 1 375 ? 29.609 22.796 22.847 1.00 25.24 372 ASP C CA 1
ATOM 9418 C C . ASP C 1 375 ? 30.369 22.364 24.093 1.00 24.97 372 ASP C C 1
ATOM 9419 O O . ASP C 1 375 ? 29.975 21.442 24.743 1.00 25.88 372 ASP C O 1
ATOM 9424 N N . PHE C 1 376 ? 31.478 23.022 24.391 1.00 25.04 373 PHE C N 1
ATOM 9425 C CA . PHE C 1 376 ? 32.350 22.632 25.497 1.00 24.70 373 PHE C CA 1
ATOM 9426 C C . PHE C 1 376 ? 31.615 22.795 26.857 1.00 24.61 373 PHE C C 1
ATOM 9427 O O . PHE C 1 376 ? 31.664 21.911 27.724 1.00 24.60 373 PHE C O 1
ATOM 9435 N N . ALA C 1 377 ? 30.915 23.899 27.020 1.00 25.01 374 ALA C N 1
ATOM 9436 C CA . ALA C 1 377 ? 30.119 24.161 28.237 1.00 25.44 374 ALA C CA 1
ATOM 9437 C C . ALA C 1 377 ? 29.078 23.081 28.479 1.00 25.76 374 ALA C C 1
ATOM 9438 O O . ALA C 1 377 ? 28.895 22.644 29.613 1.00 25.66 374 ALA C O 1
ATOM 9440 N N . VAL C 1 378 ? 28.417 22.639 27.415 1.00 26.22 375 VAL C N 1
ATOM 9441 C CA . VAL C 1 378 ? 27.353 21.598 27.518 1.00 26.28 375 VAL C CA 1
ATOM 9442 C C . VAL C 1 378 ? 28.029 20.229 27.744 1.00 25.76 375 VAL C C 1
ATOM 9443 O O . VAL C 1 378 ? 27.632 19.488 28.649 1.00 24.83 375 VAL C O 1
ATOM 9447 N N . ALA C 1 379 ? 29.151 19.975 27.052 1.00 25.47 376 ALA C N 1
ATOM 9448 C CA . ALA C 1 379 ? 29.839 18.699 27.173 1.00 24.02 376 ALA C CA 1
ATOM 9449 C C . ALA C 1 379 ? 30.165 18.446 28.610 1.00 23.58 376 ALA C C 1
ATOM 9450 O O . ALA C 1 379 ? 30.001 17.323 29.080 1.00 23.62 376 ALA C O 1
ATOM 9452 N N . LEU C 1 380 ? 30.614 19.475 29.313 1.00 23.51 377 LEU C N 1
ATOM 9453 C CA . LEU C 1 380 ? 31.135 19.296 30.671 1.00 24.38 377 LEU C CA 1
ATOM 9454 C C . LEU C 1 380 ? 30.143 19.727 31.705 1.00 25.00 377 LEU C C 1
ATOM 9455 O O . LEU C 1 380 ? 30.479 19.864 32.876 1.00 25.65 377 LEU C O 1
ATOM 9460 N N . ASN C 1 381 ? 28.904 19.947 31.291 1.00 26.53 378 ASN C N 1
ATOM 9461 C CA . ASN C 1 381 ? 27.886 20.415 32.222 1.00 27.00 378 ASN C CA 1
ATOM 9462 C C . ASN C 1 381 ? 28.403 21.502 33.182 1.00 27.49 378 ASN C C 1
ATOM 9463 O O . ASN C 1 381 ? 28.187 21.423 34.404 1.00 27.94 378 ASN C O 1
ATOM 9468 N N . THR C 1 382 ? 29.047 22.537 32.647 1.00 27.66 379 THR C N 1
ATOM 9469 C CA . THR C 1 382 ? 29.579 23.594 33.514 1.00 27.46 379 THR C CA 1
ATOM 9470 C C . THR C 1 382 ? 28.440 24.315 34.225 1.00 27.32 379 THR C C 1
ATOM 9471 O O . THR C 1 382 ? 28.581 24.675 35.380 1.00 27.19 379 THR C O 1
ATOM 9475 N N . GLY C 1 383 ? 27.294 24.459 33.558 1.00 27.67 380 GLY C N 1
ATOM 9476 C CA . GLY C 1 383 ? 26.142 25.160 34.120 1.00 26.94 380 GLY C CA 1
ATOM 9477 C C . GLY C 1 383 ? 26.188 26.673 33.975 1.00 27.81 380 GLY C C 1
ATOM 9478 O O . GLY C 1 383 ? 25.166 27.346 34.232 1.00 28.16 380 GLY C O 1
ATOM 9479 N N . GLN C 1 384 ? 27.357 27.212 33.589 1.00 26.76 381 GLN C N 1
ATOM 9480 C CA . GLN C 1 384 ? 27.554 28.623 33.335 1.00 27.61 381 GLN C CA 1
ATOM 9481 C C . GLN C 1 384 ? 28.485 28.911 32.147 1.00 27.12 381 GLN C C 1
ATOM 9482 O O . GLN C 1 384 ? 29.372 28.114 31.823 1.00 27.37 381 GLN C O 1
ATOM 9488 N N . ILE C 1 385 ? 28.272 30.057 31.505 1.00 26.65 382 ILE C N 1
ATOM 9489 C CA . ILE C 1 385 ? 29.088 30.472 30.360 1.00 25.96 382 ILE C CA 1
ATOM 9490 C C . ILE C 1 385 ? 29.149 31.993 30.357 1.00 26.71 382 ILE C C 1
ATOM 9491 O O . ILE C 1 385 ? 28.141 32.665 30.703 1.00 25.84 382 ILE C O 1
ATOM 9496 N N . LYS C 1 386 ? 30.327 32.514 30.000 1.00 25.88 383 LYS C N 1
ATOM 9497 C CA . LYS C 1 386 ? 30.528 33.941 29.802 1.00 26.54 383 LYS C CA 1
ATOM 9498 C C . LYS C 1 386 ? 30.988 34.144 28.388 1.00 26.45 383 LYS C C 1
ATOM 9499 O O . LYS C 1 386 ? 32.161 33.851 28.025 1.00 25.49 383 LYS C O 1
ATOM 9505 N N . THR C 1 387 ? 30.087 34.620 27.541 1.00 25.52 384 THR C N 1
ATOM 9506 C CA . THR C 1 387 ? 30.467 34.731 26.134 1.00 25.46 384 THR C CA 1
ATOM 9507 C C . THR C 1 387 ? 30.014 36.038 25.478 1.00 26.17 384 THR C C 1
ATOM 9508 O O . THR C 1 387 ? 29.828 36.096 24.248 1.00 26.61 384 THR C O 1
ATOM 9512 N N . GLY C 1 388 ? 29.829 37.072 26.297 1.00 25.86 385 GLY C N 1
ATOM 9513 C CA . GLY C 1 388 ? 29.561 38.398 25.799 1.00 26.35 385 GLY C CA 1
ATOM 9514 C C . GLY C 1 388 ? 28.150 38.976 25.871 1.00 27.40 385 GLY C C 1
ATOM 9515 O O . GLY C 1 388 ? 27.165 38.365 26.348 1.00 27.39 385 GLY C O 1
ATOM 9516 N N . ALA C 1 389 ? 28.076 40.209 25.402 1.00 27.26 386 ALA C N 1
ATOM 9517 C CA . ALA C 1 389 ? 26.828 40.906 25.273 1.00 28.30 386 ALA C CA 1
ATOM 9518 C C . ALA C 1 389 ? 26.045 40.226 24.155 1.00 28.45 386 ALA C C 1
ATOM 9519 O O . ALA C 1 389 ? 26.564 39.321 23.479 1.00 28.58 386 ALA C O 1
ATOM 9521 N N . LEU C 1 390 ? 24.821 40.671 23.935 1.00 28.46 387 LEU C N 1
ATOM 9522 C CA . LEU C 1 390 ? 23.928 40.068 22.954 1.00 28.10 387 LEU C CA 1
ATOM 9523 C C . LEU C 1 390 ? 24.023 40.719 21.569 1.00 28.50 387 LEU C C 1
ATOM 9524 O O . LEU C 1 390 ? 22.991 40.961 20.920 1.00 29.21 387 LEU C O 1
ATOM 9529 N N . ALA C 1 391 ? 25.257 40.997 21.140 1.00 27.22 388 ALA C N 1
ATOM 9530 C CA . ALA C 1 391 ? 25.563 41.529 19.841 1.00 27.62 388 ALA C CA 1
ATOM 9531 C C . ALA C 1 391 ? 27.069 41.273 19.511 1.00 27.52 388 ALA C C 1
ATOM 9532 O O . ALA C 1 391 ? 27.865 40.938 20.402 1.00 26.03 388 ALA C O 1
ATOM 9534 N N . ARG C 1 392 ? 27.413 41.482 18.228 1.00 27.52 389 ARG C N 1
ATOM 9535 C CA . ARG C 1 392 ? 28.674 41.109 17.605 1.00 27.64 389 ARG C CA 1
ATOM 9536 C C . ARG C 1 392 ? 28.630 39.585 17.339 1.00 28.02 389 ARG C C 1
ATOM 9537 O O . ARG C 1 392 ? 28.472 38.780 18.269 1.00 27.92 389 ARG C O 1
ATOM 9545 N N . GLY C 1 393 ? 28.785 39.217 16.067 1.00 28.33 390 GLY C N 1
ATOM 9546 C CA . GLY C 1 393 ? 28.689 37.845 15.610 1.00 27.41 390 GLY C CA 1
ATOM 9547 C C . GLY C 1 393 ? 29.598 36.869 16.332 1.00 26.51 390 GLY C C 1
ATOM 9548 O O . GLY C 1 393 ? 29.236 35.721 16.453 1.00 27.32 390 GLY C O 1
ATOM 9549 N N . GLU C 1 394 ? 30.749 37.302 16.839 1.00 25.35 391 GLU C N 1
ATOM 9550 C CA . GLU C 1 394 ? 31.625 36.406 17.560 1.00 24.46 391 GLU C CA 1
ATOM 9551 C C . GLU C 1 394 ? 31.090 36.062 18.948 1.00 25.23 391 GLU C C 1
ATOM 9552 O O . GLU C 1 394 ? 31.608 35.150 19.618 1.00 24.85 391 GLU C O 1
ATOM 9558 N N . ARG C 1 395 ? 30.047 36.777 19.383 1.00 26.26 392 ARG C N 1
ATOM 9559 C CA . ARG C 1 395 ? 29.354 36.467 20.637 1.00 25.27 392 ARG C CA 1
ATOM 9560 C C . ARG C 1 395 ? 28.101 35.760 20.309 1.00 25.80 392 ARG C C 1
ATOM 9561 O O . ARG C 1 395 ? 27.820 34.670 20.863 1.00 26.99 392 ARG C O 1
ATOM 9569 N N . THR C 1 396 ? 27.354 36.302 19.358 1.00 26.08 393 THR C N 1
ATOM 9570 C CA . THR C 1 396 ? 26.091 35.688 18.987 1.00 25.22 393 THR C CA 1
ATOM 9571 C C . THR C 1 396 ? 26.230 34.298 18.363 1.00 25.25 393 THR C C 1
ATOM 9572 O O . THR C 1 396 ? 25.309 33.482 18.503 1.00 24.41 393 THR C O 1
ATOM 9576 N N . ALA C 1 397 ? 27.380 33.991 17.738 1.00 23.97 394 ALA C N 1
ATOM 9577 C CA . ALA C 1 397 ? 27.622 32.645 17.242 1.00 23.49 394 ALA C CA 1
ATOM 9578 C C . ALA C 1 397 ? 27.528 31.649 18.403 1.00 23.19 394 ALA C C 1
ATOM 9579 O O . ALA C 1 397 ? 27.164 30.516 18.176 1.00 26.30 394 ALA C O 1
ATOM 9581 N N . LYS C 1 398 ? 27.891 32.016 19.625 1.00 22.66 395 LYS C N 1
ATOM 9582 C CA . LYS C 1 398 ? 27.855 31.036 20.717 1.00 22.36 395 LYS C CA 1
ATOM 9583 C C . LYS C 1 398 ? 26.435 30.827 21.211 1.00 23.80 395 LYS C C 1
ATOM 9584 O O . LYS C 1 398 ? 26.021 29.695 21.528 1.00 26.92 395 LYS C O 1
ATOM 9590 N N . TYR C 1 399 ? 25.686 31.912 21.286 1.00 23.48 396 TYR C N 1
ATOM 9591 C CA . TYR C 1 399 ? 24.288 31.865 21.695 1.00 24.81 396 TYR C CA 1
ATOM 9592 C C . TYR C 1 399 ? 23.498 31.067 20.689 1.00 24.85 396 TYR C C 1
ATOM 9593 O O . TYR C 1 399 ? 22.759 30.195 21.048 1.00 25.62 396 TYR C O 1
ATOM 9602 N N . ASN C 1 400 ? 23.728 31.321 19.410 1.00 26.28 397 ASN C N 1
ATOM 9603 C CA . ASN C 1 400 ? 23.095 30.535 18.366 1.00 26.98 397 ASN C CA 1
ATOM 9604 C C . ASN C 1 400 ? 23.421 29.039 18.431 1.00 26.81 397 ASN C C 1
ATOM 9605 O O . ASN C 1 400 ? 22.529 28.204 18.259 1.00 26.59 397 ASN C O 1
ATOM 9610 N N . ARG C 1 401 ? 24.688 28.696 18.659 1.00 24.97 398 ARG C N 1
ATOM 9611 C CA . ARG C 1 401 ? 25.022 27.309 18.862 1.00 24.54 398 ARG C CA 1
ATOM 9612 C C . ARG C 1 401 ? 24.259 26.678 20.048 1.00 24.45 398 ARG C C 1
ATOM 9613 O O . ARG C 1 401 ? 23.831 25.556 19.938 1.00 23.35 398 ARG C O 1
ATOM 9621 N N . LEU C 1 402 ? 24.118 27.391 21.161 1.00 24.51 399 LEU C N 1
ATOM 9622 C CA . LEU C 1 402 ? 23.401 26.883 22.287 1.00 25.00 399 LEU C CA 1
ATOM 9623 C C . LEU C 1 402 ? 21.889 26.733 21.927 1.00 25.81 399 LEU C C 1
ATOM 9624 O O . LEU C 1 402 ? 21.247 25.816 22.421 1.00 25.71 399 LEU C O 1
ATOM 9629 N N . LEU C 1 403 ? 21.355 27.594 21.063 1.00 26.09 400 LEU C N 1
ATOM 9630 C CA . LEU C 1 403 ? 19.974 27.460 20.637 1.00 27.85 400 LEU C CA 1
ATOM 9631 C C . LEU C 1 403 ? 19.826 26.181 19.790 1.00 28.92 400 LEU C C 1
ATOM 9632 O O . LEU C 1 403 ? 18.767 25.569 19.790 1.00 29.31 400 LEU C O 1
ATOM 9637 N N . GLU C 1 404 ? 20.904 25.754 19.139 1.00 28.79 401 GLU C N 1
ATOM 9638 C CA . GLU C 1 404 ? 20.875 24.547 18.290 1.00 30.05 401 GLU C CA 1
ATOM 9639 C C . GLU C 1 404 ? 20.991 23.315 19.179 1.00 29.59 401 GLU C C 1
ATOM 9640 O O . GLU C 1 404 ? 20.255 22.327 19.023 1.00 30.44 401 GLU C O 1
ATOM 9646 N N . ILE C 1 405 ? 21.912 23.375 20.130 1.00 27.49 402 ILE C N 1
ATOM 9647 C CA . ILE C 1 405 ? 22.023 22.275 21.056 1.00 26.82 402 ILE C CA 1
ATOM 9648 C C . ILE C 1 405 ? 20.656 22.067 21.771 1.00 28.22 402 ILE C C 1
ATOM 9649 O O . ILE C 1 405 ? 20.248 20.958 21.994 1.00 28.85 402 ILE C O 1
ATOM 9654 N N . GLU C 1 406 ? 19.954 23.143 22.095 1.00 29.36 403 GLU C N 1
ATOM 9655 C CA . GLU C 1 406 ? 18.667 23.047 22.825 1.00 31.05 403 GLU C CA 1
ATOM 9656 C C . GLU C 1 406 ? 17.591 22.162 22.166 1.00 32.33 403 GLU C C 1
ATOM 9657 O O . GLU C 1 406 ? 16.743 21.616 22.872 1.00 30.37 403 GLU C O 1
ATOM 9663 N N . PHE C 1 407 ? 17.636 22.011 20.839 1.00 33.75 404 PHE C N 1
ATOM 9664 C CA . PHE C 1 407 ? 16.716 21.094 20.162 1.00 35.98 404 PHE C CA 1
ATOM 9665 C C . PHE C 1 407 ? 16.986 19.617 20.492 1.00 35.97 404 PHE C C 1
ATOM 9666 O O . PHE C 1 407 ? 16.090 18.814 20.372 1.00 35.38 404 PHE C O 1
ATOM 9674 N N . GLU C 1 408 ? 18.202 19.285 20.921 1.00 35.85 405 GLU C N 1
ATOM 9675 C CA . GLU C 1 408 ? 18.573 17.921 21.267 1.00 36.99 405 GLU C CA 1
ATOM 9676 C C . GLU C 1 408 ? 18.580 17.667 22.785 1.00 37.18 405 GLU C C 1
ATOM 9677 O O . GLU C 1 408 ? 18.130 16.622 23.221 1.00 37.90 405 GLU C O 1
ATOM 9683 N N . SER C 1 409 ? 19.140 18.592 23.566 1.00 36.57 406 SER C N 1
ATOM 9684 C CA A SER C 1 409 ? 19.035 18.542 25.027 0.60 36.67 406 SER C CA 1
ATOM 9685 C CA B SER C 1 409 ? 19.074 18.528 25.009 0.40 36.55 406 SER C CA 1
ATOM 9686 C C . SER C 1 409 ? 18.644 19.903 25.526 1.00 36.44 406 SER C C 1
ATOM 9687 O O . SER C 1 409 ? 19.410 20.858 25.393 1.00 36.59 406 SER C O 1
ATOM 9692 N N . ASP C 1 410 ? 17.466 19.986 26.129 1.00 36.05 407 ASP C N 1
ATOM 9693 C CA . ASP C 1 410 ? 16.912 21.259 26.534 1.00 36.46 407 ASP C CA 1
ATOM 9694 C C . ASP C 1 410 ? 17.007 21.530 28.026 1.00 35.91 407 ASP C C 1
ATOM 9695 O O . ASP C 1 410 ? 16.432 22.489 28.519 1.00 36.94 407 ASP C O 1
ATOM 9700 N N . GLU C 1 411 ? 17.724 20.703 28.764 1.00 35.05 408 GLU C N 1
ATOM 9701 C CA . GLU C 1 411 ? 17.763 20.895 30.199 1.00 34.36 408 GLU C CA 1
ATOM 9702 C C . GLU C 1 411 ? 18.429 22.223 30.587 1.00 33.08 408 GLU C C 1
ATOM 9703 O O . GLU C 1 411 ? 19.609 22.457 30.338 1.00 31.07 408 GLU C O 1
ATOM 9709 N N . TYR C 1 412 ? 17.649 23.097 31.193 1.00 33.03 409 TYR C N 1
ATOM 9710 C CA . TYR C 1 412 ? 18.170 24.360 31.707 1.00 33.09 409 TYR C CA 1
ATOM 9711 C C . TYR C 1 412 ? 17.837 24.361 33.184 1.00 34.04 409 TYR C C 1
ATOM 9712 O O . TYR C 1 412 ? 16.683 24.292 33.558 1.00 32.78 409 TYR C O 1
ATOM 9721 N N . LEU C 1 413 ? 18.859 24.445 34.024 1.00 34.85 410 LEU C N 1
ATOM 9722 C CA . LEU C 1 413 ? 18.662 24.333 35.463 1.00 35.99 410 LEU C CA 1
ATOM 9723 C C . LEU C 1 413 ? 17.997 25.569 36.053 1.00 37.58 410 LEU C C 1
ATOM 9724 O O . LEU C 1 413 ? 17.170 25.450 36.966 1.00 37.04 410 LEU C O 1
ATOM 9729 N N . GLY C 1 414 ? 18.353 26.744 35.535 1.00 38.05 411 GLY C N 1
ATOM 9730 C CA . GLY C 1 414 ? 17.860 28.009 36.084 1.00 39.63 411 GLY C CA 1
ATOM 9731 C C . GLY C 1 414 ? 18.212 28.134 37.565 1.00 40.03 411 GLY C C 1
ATOM 9732 O O . GLY C 1 414 ? 19.377 28.078 37.951 1.00 38.84 411 GLY C O 1
ATOM 9733 N N . GLU C 1 415 ? 17.189 28.223 38.394 1.00 41.38 412 GLU C N 1
ATOM 9734 C CA . GLU C 1 415 ? 17.362 28.309 39.850 1.00 43.73 412 GLU C CA 1
ATOM 9735 C C . GLU C 1 415 ? 17.416 26.935 40.560 1.00 44.18 412 GLU C C 1
ATOM 9736 O O . GLU C 1 415 ? 17.523 26.888 41.801 1.00 45.82 412 GLU C O 1
ATOM 9742 N N . LYS C 1 416 ? 17.297 25.834 39.813 1.00 43.81 413 LYS C N 1
ATOM 9743 C CA . LYS C 1 416 ? 17.260 24.509 40.425 1.00 44.01 413 LYS C CA 1
ATOM 9744 C C . LYS C 1 416 ? 18.627 24.062 40.906 1.00 43.20 413 LYS C C 1
ATOM 9745 O O . LYS C 1 416 ? 19.637 24.417 40.317 1.00 42.87 413 LYS C O 1
ATOM 9751 N N . LEU C 1 417 ? 18.648 23.258 41.972 1.00 43.02 414 LEU C N 1
ATOM 9752 C CA . LEU C 1 417 ? 19.896 22.642 42.449 1.00 42.32 414 LEU C CA 1
ATOM 9753 C C . LEU C 1 417 ? 20.479 21.597 41.468 1.00 41.04 414 LEU C C 1
ATOM 9754 O O . LEU C 1 417 ? 21.728 21.432 41.419 1.00 38.50 414 LEU C O 1
ATOM 9760 N N . ALA D 1 3 ? 17.258 12.045 -10.961 1.00 53.83 0 ALA D N 1
ATOM 9761 C CA . ALA D 1 3 ? 17.894 12.904 -9.900 1.00 52.78 0 ALA D CA 1
ATOM 9762 C C . ALA D 1 3 ? 18.875 12.090 -9.015 1.00 52.46 0 ALA D C 1
ATOM 9763 O O . ALA D 1 3 ? 18.466 11.138 -8.354 1.00 53.01 0 ALA D O 1
ATOM 9765 N N . MET D 1 4 ? 20.158 12.475 -9.022 1.00 51.08 1 MET D N 1
ATOM 9766 C CA . MET D 1 4 ? 21.199 11.834 -8.204 1.00 50.68 1 MET D CA 1
ATOM 9767 C C . MET D 1 4 ? 20.827 11.824 -6.709 1.00 48.28 1 MET D C 1
ATOM 9768 O O . MET D 1 4 ? 20.977 10.814 -6.027 1.00 48.97 1 MET D O 1
ATOM 9773 N N . LEU D 1 5 ? 20.392 12.975 -6.205 1.00 44.96 2 LEU D N 1
ATOM 9774 C CA . LEU D 1 5 ? 19.961 13.130 -4.817 1.00 42.17 2 LEU D CA 1
ATOM 9775 C C . LEU D 1 5 ? 18.722 13.999 -4.798 1.00 39.78 2 LEU D C 1
ATOM 9776 O O . LEU D 1 5 ? 18.508 14.804 -5.698 1.00 38.12 2 LEU D O 1
ATOM 9781 N N . VAL D 1 6 ? 17.909 13.840 -3.767 1.00 38.38 3 VAL D N 1
ATOM 9782 C CA . VAL D 1 6 ? 16.744 14.708 -3.585 1.00 37.33 3 VAL D CA 1
ATOM 9783 C C . VAL D 1 6 ? 16.734 15.349 -2.200 1.00 37.10 3 VAL D C 1
ATOM 9784 O O . VAL D 1 6 ? 17.517 14.960 -1.331 1.00 38.06 3 VAL D O 1
ATOM 9788 N N . ILE D 1 7 ? 15.917 16.379 -2.027 1.00 36.02 4 ILE D N 1
ATOM 9789 C CA . ILE D 1 7 ? 15.779 17.037 -0.754 1.00 35.61 4 ILE D CA 1
ATOM 9790 C C . ILE D 1 7 ? 14.915 16.159 0.156 1.00 37.18 4 ILE D C 1
ATOM 9791 O O . ILE D 1 7 ? 13.740 15.881 -0.148 1.00 36.61 4 ILE D O 1
ATOM 9796 N N . GLU D 1 8 ? 15.478 15.751 1.282 1.00 37.78 5 GLU D N 1
ATOM 9797 C CA A GLU D 1 8 ? 14.836 14.778 2.168 0.60 39.91 5 GLU D CA 1
ATOM 9798 C CA B GLU D 1 8 ? 14.806 14.781 2.149 0.40 39.45 5 GLU D CA 1
ATOM 9799 C C . GLU D 1 8 ? 14.207 15.440 3.390 1.00 39.80 5 GLU D C 1
ATOM 9800 O O . GLU D 1 8 ? 13.204 14.957 3.912 1.00 40.82 5 GLU D O 1
ATOM 9811 N N . ASP D 1 9 ? 14.775 16.572 3.825 1.00 39.13 6 ASP D N 1
ATOM 9812 C CA . ASP D 1 9 ? 14.254 17.307 4.994 1.00 39.24 6 ASP D CA 1
ATOM 9813 C C . ASP D 1 9 ? 14.606 18.779 4.952 1.00 37.67 6 ASP D C 1
ATOM 9814 O O . ASP D 1 9 ? 15.715 19.178 4.495 1.00 36.53 6 ASP D O 1
ATOM 9819 N N . VAL D 1 10 ? 13.673 19.591 5.434 1.00 37.19 7 VAL D N 1
ATOM 9820 C CA . VAL D 1 10 ? 13.838 21.044 5.477 1.00 36.99 7 VAL D CA 1
ATOM 9821 C C . VAL D 1 10 ? 13.346 21.633 6.785 1.00 36.51 7 VAL D C 1
ATOM 9822 O O . VAL D 1 10 ? 12.205 21.455 7.154 1.00 36.27 7 VAL D O 1
ATOM 9826 N N . ARG D 1 11 ? 14.198 22.367 7.482 1.00 36.09 8 ARG D N 1
ATOM 9827 C CA . ARG D 1 11 ? 13.737 23.061 8.687 1.00 36.52 8 ARG D CA 1
ATOM 9828 C C . ARG D 1 11 ? 14.347 24.411 8.921 1.00 34.51 8 ARG D C 1
ATOM 9829 O O . ARG D 1 11 ? 15.421 24.760 8.387 1.00 34.08 8 ARG D O 1
ATOM 9837 N N . ALA D 1 12 ? 13.685 25.172 9.769 1.00 33.02 9 ALA D N 1
ATOM 9838 C CA . ALA D 1 12 ? 14.228 26.451 10.170 1.00 31.56 9 ALA D CA 1
ATOM 9839 C C . ALA D 1 12 ? 13.996 26.665 11.654 1.00 31.24 9 ALA D C 1
ATOM 9840 O O . ALA D 1 12 ? 13.185 25.975 12.269 1.00 31.44 9 ALA D O 1
ATOM 9842 N N . TYR D 1 13 ? 14.753 27.611 12.211 1.00 30.70 10 TYR D N 1
ATOM 9843 C CA . TYR D 1 13 ? 14.614 28.022 13.609 1.00 30.89 10 TYR D CA 1
ATOM 9844 C C . TYR D 1 13 ? 15.150 29.452 13.792 1.00 29.92 10 TYR D C 1
ATOM 9845 O O . TYR D 1 13 ? 15.819 29.991 12.889 1.00 28.57 10 TYR D O 1
ATOM 9854 N N . GLU D 1 14 ? 14.847 30.064 14.950 1.00 30.47 11 GLU D N 1
ATOM 9855 C CA . GLU D 1 14 ? 15.228 31.456 15.226 1.00 30.58 11 GLU D CA 1
ATOM 9856 C C . GLU D 1 14 ? 16.628 31.455 15.776 1.00 30.28 11 GLU D C 1
ATOM 9857 O O . GLU D 1 14 ? 16.897 30.729 16.719 1.00 31.98 11 GLU D O 1
ATOM 9863 N N . VAL D 1 15 ? 17.511 32.277 15.227 1.00 29.14 12 VAL D N 1
ATOM 9864 C CA . VAL D 1 15 ? 18.775 32.550 15.871 1.00 28.80 12 VAL D CA 1
ATOM 9865 C C . VAL D 1 15 ? 18.906 34.078 15.992 1.00 29.51 12 VAL D C 1
ATOM 9866 O O . VAL D 1 15 ? 17.934 34.809 15.774 1.00 29.48 12 VAL D O 1
ATOM 9870 N N . LEU D 1 16 ? 20.080 34.545 16.403 1.00 29.20 13 LEU D N 1
ATOM 9871 C CA . LEU D 1 16 ? 20.306 35.960 16.624 1.00 28.99 13 LEU D CA 1
ATOM 9872 C C . LEU D 1 16 ? 21.215 36.502 15.539 1.00 28.94 13 LEU D C 1
ATOM 9873 O O . LEU D 1 16 ? 22.213 35.865 15.189 1.00 28.08 13 LEU D O 1
ATOM 9878 N N . ASP D 1 17 ? 20.886 37.681 15.002 1.00 29.53 14 ASP D N 1
ATOM 9879 C CA . ASP D 1 17 ? 21.829 38.355 14.113 1.00 29.82 14 ASP D CA 1
ATOM 9880 C C . ASP D 1 17 ? 22.867 39.129 14.939 1.00 29.96 14 ASP D C 1
ATOM 9881 O O . ASP D 1 17 ? 22.835 39.109 16.177 1.00 30.72 14 ASP D O 1
ATOM 9886 N N . SER D 1 18 ? 23.753 39.839 14.262 1.00 29.35 15 SER D N 1
ATOM 9887 C CA . SER D 1 18 ? 24.902 40.482 14.932 1.00 30.09 15 SER D CA 1
ATOM 9888 C C . SER D 1 18 ? 24.513 41.772 15.683 1.00 31.80 15 SER D C 1
ATOM 9889 O O . SER D 1 18 ? 25.357 42.373 16.346 1.00 32.82 15 SER D O 1
ATOM 9892 N N . ARG D 1 19 ? 23.271 42.213 15.550 1.00 31.49 16 ARG D N 1
ATOM 9893 C CA . ARG D 1 19 ? 22.780 43.324 16.351 1.00 33.48 16 ARG D CA 1
ATOM 9894 C C . ARG D 1 19 ? 21.942 42.821 17.490 1.00 33.16 16 ARG D C 1
ATOM 9895 O O . ARG D 1 19 ? 21.501 43.579 18.315 1.00 35.40 16 ARG D O 1
ATOM 9903 N N . GLY D 1 20 ? 21.744 41.524 17.548 1.00 32.55 17 GLY D N 1
ATOM 9904 C CA . GLY D 1 20 ? 21.011 40.934 18.609 1.00 32.62 17 GLY D CA 1
ATOM 9905 C C . GLY D 1 20 ? 19.530 40.781 18.368 1.00 32.40 17 GLY D C 1
ATOM 9906 O O . GLY D 1 20 ? 18.814 40.551 19.320 1.00 34.35 17 GLY D O 1
ATOM 9907 N N . ASN D 1 21 ? 19.079 40.884 17.116 1.00 32.13 18 ASN D N 1
ATOM 9908 C CA . ASN D 1 21 ? 17.660 40.649 16.739 1.00 31.99 18 ASN D CA 1
ATOM 9909 C C . ASN D 1 21 ? 17.474 39.251 16.126 1.00 30.85 18 ASN D C 1
ATOM 9910 O O . ASN D 1 21 ? 18.418 38.673 15.592 1.00 30.32 18 ASN D O 1
ATOM 9915 N N . PRO D 1 22 ? 16.273 38.677 16.223 1.00 30.86 19 PRO D N 1
ATOM 9916 C CA . PRO D 1 22 ? 16.079 37.362 15.638 1.00 30.38 19 PRO D CA 1
ATOM 9917 C C . PRO D 1 22 ? 16.309 37.382 14.119 1.00 30.16 19 PRO D C 1
ATOM 9918 O O . PRO D 1 22 ? 16.100 38.437 13.461 1.00 30.54 19 PRO D O 1
ATOM 9922 N N . THR D 1 23 ? 16.768 36.256 13.570 1.00 29.17 20 THR D N 1
ATOM 9923 C CA . THR D 1 23 ? 16.702 36.039 12.126 1.00 27.54 20 THR D CA 1
ATOM 9924 C C . THR D 1 23 ? 16.474 34.566 11.895 1.00 28.32 20 THR D C 1
ATOM 9925 O O . THR D 1 23 ? 16.380 33.809 12.880 1.00 29.80 20 THR D O 1
ATOM 9929 N N . VAL D 1 24 ? 16.320 34.155 10.637 1.00 27.17 21 VAL D N 1
ATOM 9930 C CA . VAL D 1 24 ? 16.128 32.750 10.311 1.00 26.49 21 VAL D CA 1
ATOM 9931 C C . VAL D 1 24 ? 17.436 31.965 9.985 1.00 26.92 21 VAL D C 1
ATOM 9932 O O . VAL D 1 24 ? 18.256 32.410 9.177 1.00 26.89 21 VAL D O 1
ATOM 9936 N N . LYS D 1 25 ? 17.629 30.816 10.644 1.00 27.04 22 LYS D N 1
ATOM 9937 C CA . LYS D 1 25 ? 18.549 29.809 10.205 1.00 27.36 22 LYS D CA 1
ATOM 9938 C C . LYS D 1 25 ? 17.773 28.618 9.605 1.00 27.91 22 LYS D C 1
ATOM 9939 O O . LYS D 1 25 ? 16.875 28.100 10.216 1.00 28.63 22 LYS D O 1
ATOM 9945 N N . ALA D 1 26 ? 18.135 28.235 8.387 1.00 28.04 23 ALA D N 1
ATOM 9946 C CA . ALA D 1 26 ? 17.495 27.163 7.646 1.00 28.55 23 ALA D CA 1
ATOM 9947 C C . ALA D 1 26 ? 18.485 26.015 7.540 1.00 28.38 23 ALA D C 1
ATOM 9948 O O . ALA D 1 26 ? 19.719 26.227 7.447 1.00 28.17 23 ALA D O 1
ATOM 9950 N N . GLU D 1 27 ? 17.959 24.807 7.549 1.00 29.19 24 GLU D N 1
ATOM 9951 C CA . GLU D 1 27 ? 18.766 23.609 7.423 1.00 30.67 24 GLU D CA 1
ATOM 9952 C C . GLU D 1 27 ? 18.116 22.650 6.452 1.00 29.95 24 GLU D C 1
ATOM 9953 O O . GLU D 1 27 ? 16.905 22.367 6.526 1.00 30.33 24 GLU D O 1
ATOM 9959 N N . VAL D 1 28 ? 18.916 22.157 5.515 1.00 29.50 25 VAL D N 1
ATOM 9960 C CA . VAL D 1 28 ? 18.423 21.255 4.510 1.00 28.65 25 VAL D CA 1
ATOM 9961 C C . VAL D 1 28 ? 19.262 19.992 4.515 1.00 29.02 25 VAL D C 1
ATOM 9962 O O . VAL D 1 28 ? 20.544 20.040 4.461 1.00 26.16 25 VAL D O 1
ATOM 9966 N N . THR D 1 29 ? 18.556 18.858 4.504 1.00 28.78 26 THR D N 1
ATOM 9967 C CA . THR D 1 29 ? 19.212 17.535 4.459 1.00 29.71 26 THR D CA 1
ATOM 9968 C C . THR D 1 29 ? 18.831 16.814 3.180 1.00 30.82 26 THR D C 1
ATOM 9969 O O . THR D 1 29 ? 17.634 16.793 2.790 1.00 31.69 26 THR D O 1
ATOM 9973 N N . LEU D 1 30 ? 19.811 16.220 2.513 1.00 30.30 27 LEU D N 1
ATOM 9974 C CA . LEU D 1 30 ? 19.524 15.453 1.293 1.00 31.69 27 LEU D CA 1
ATOM 9975 C C . LEU D 1 30 ? 19.375 13.972 1.590 1.00 33.65 27 LEU D C 1
ATOM 9976 O O . LEU D 1 30 ? 19.594 13.517 2.740 1.00 33.80 27 LEU D O 1
ATOM 9981 N N . SER D 1 31 ? 19.016 13.212 0.549 1.00 35.42 28 SER D N 1
ATOM 9982 C CA . SER D 1 31 ? 18.761 11.785 0.679 1.00 36.63 28 SER D CA 1
ATOM 9983 C C . SER D 1 31 ? 19.998 10.908 0.866 1.00 38.10 28 SER D C 1
ATOM 9984 O O . SER D 1 31 ? 19.843 9.725 1.172 1.00 40.17 28 SER D O 1
ATOM 9987 N N . ASP D 1 32 ? 21.200 11.445 0.674 1.00 38.49 29 ASP D N 1
ATOM 9988 C CA . ASP D 1 32 ? 22.431 10.758 1.136 1.00 39.65 29 ASP D CA 1
ATOM 9989 C C . ASP D 1 32 ? 22.772 11.102 2.593 1.00 39.17 29 ASP D C 1
ATOM 9990 O O . ASP D 1 32 ? 23.781 10.637 3.109 1.00 39.63 29 ASP D O 1
ATOM 9995 N N . GLY D 1 33 ? 21.964 11.938 3.231 1.00 38.67 30 GLY D N 1
ATOM 9996 C CA . GLY D 1 33 ? 22.274 12.449 4.561 1.00 37.98 30 GLY D CA 1
ATOM 9997 C C . GLY D 1 33 ? 23.112 13.722 4.605 1.00 37.19 30 GLY D C 1
ATOM 9998 O O . GLY D 1 33 ? 23.416 14.198 5.706 1.00 36.45 30 GLY D O 1
ATOM 9999 N N . SER D 1 34 ? 23.512 14.271 3.441 1.00 36.20 31 SER D N 1
ATOM 10000 C CA . SER D 1 34 ? 24.346 15.474 3.419 1.00 35.21 31 SER D CA 1
ATOM 10001 C C . SER D 1 34 ? 23.513 16.635 3.924 1.00 33.12 31 SER D C 1
ATOM 10002 O O . SER D 1 34 ? 22.346 16.748 3.562 1.00 33.30 31 SER D O 1
ATOM 10005 N N . VAL D 1 35 ? 24.106 17.465 4.777 1.00 31.23 32 VAL D N 1
ATOM 10006 C CA . VAL D 1 35 ? 23.425 18.595 5.414 1.00 30.36 32 VAL D CA 1
ATOM 10007 C C . VAL D 1 35 ? 24.006 19.927 4.987 1.00 29.11 32 VAL D C 1
ATOM 10008 O O . VAL D 1 35 ? 25.239 20.104 4.911 1.00 29.74 32 VAL D O 1
ATOM 10012 N N . GLY D 1 36 ? 23.135 20.867 4.670 1.00 27.99 33 GLY D N 1
ATOM 10013 C CA . GLY D 1 36 ? 23.530 22.257 4.486 1.00 27.17 33 GLY D CA 1
ATOM 10014 C C . GLY D 1 36 ? 22.708 23.187 5.366 1.00 27.74 33 GLY D C 1
ATOM 10015 O O . GLY D 1 36 ? 21.500 22.949 5.616 1.00 28.61 33 GLY D O 1
ATOM 10016 N N . ALA D 1 37 ? 23.317 24.277 5.793 1.00 26.93 34 ALA D N 1
ATOM 10017 C CA . ALA D 1 37 ? 22.602 25.225 6.654 1.00 28.33 34 ALA D CA 1
ATOM 10018 C C . ALA D 1 37 ? 22.977 26.685 6.278 1.00 28.03 34 ALA D C 1
ATOM 10019 O O . ALA D 1 37 ? 24.019 26.944 5.671 1.00 29.12 34 ALA D O 1
ATOM 10021 N N . ALA D 1 38 ? 22.105 27.634 6.562 1.00 28.33 35 ALA D N 1
ATOM 10022 C CA . ALA D 1 38 ? 22.354 29.026 6.164 1.00 27.47 35 ALA D CA 1
ATOM 10023 C C . ALA D 1 38 ? 21.645 29.978 7.100 1.00 26.79 35 ALA D C 1
ATOM 10024 O O . ALA D 1 38 ? 20.529 29.690 7.490 1.00 26.90 35 ALA D O 1
ATOM 10026 N N . ILE D 1 39 ? 22.272 31.097 7.453 1.00 27.29 36 ILE D N 1
ATOM 10027 C CA . ILE D 1 39 ? 21.603 32.142 8.268 1.00 28.32 36 ILE D CA 1
ATOM 10028 C C . ILE D 1 39 ? 21.343 33.346 7.370 1.00 28.99 36 ILE D C 1
ATOM 10029 O O . ILE D 1 39 ? 22.249 33.795 6.651 1.00 29.51 36 ILE D O 1
ATOM 10034 N N . VAL D 1 40 ? 20.095 33.796 7.367 1.00 29.30 37 VAL D N 1
ATOM 10035 C CA . VAL D 1 40 ? 19.676 34.987 6.648 1.00 30.69 37 VAL D CA 1
ATOM 10036 C C . VAL D 1 40 ? 20.059 36.279 7.419 1.00 30.28 37 VAL D C 1
ATOM 10037 O O . VAL D 1 40 ? 19.814 36.407 8.636 1.00 29.53 37 VAL D O 1
ATOM 10041 N N . PRO D 1 41 ? 20.680 37.240 6.721 1.00 30.75 38 PRO D N 1
ATOM 10042 C CA . PRO D 1 41 ? 20.836 38.555 7.321 1.00 31.41 38 PRO D CA 1
ATOM 10043 C C . PRO D 1 41 ? 19.503 39.289 7.351 1.00 34.16 38 PRO D C 1
ATOM 10044 O O . PRO D 1 41 ? 18.547 38.895 6.664 1.00 31.57 38 PRO D O 1
ATOM 10048 N N . SER D 1 42 ? 19.452 40.357 8.138 1.00 36.88 39 SER D N 1
ATOM 10049 C CA A SER D 1 42 ? 18.227 41.137 8.334 0.60 39.19 39 SER D CA 1
ATOM 10050 C CA B SER D 1 42 ? 18.194 41.069 8.303 0.40 38.64 39 SER D CA 1
ATOM 10051 C C . SER D 1 42 ? 18.008 42.040 7.151 1.00 40.14 39 SER D C 1
ATOM 10052 O O . SER D 1 42 ? 18.991 42.506 6.555 1.00 40.51 39 SER D O 1
ATOM 10057 N N . GLY D 1 43 ? 16.719 42.286 6.815 1.00 42.85 40 GLY D N 1
ATOM 10058 C CA . GLY D 1 43 ? 16.300 43.138 5.673 1.00 43.79 40 GLY D CA 1
ATOM 10059 C C . GLY D 1 43 ? 15.234 44.157 6.093 1.00 46.30 40 GLY D C 1
ATOM 10060 O O . GLY D 1 43 ? 15.427 44.874 7.062 1.00 47.39 40 GLY D O 1
ATOM 10061 N N . ALA D 1 44 ? 14.126 44.233 5.349 1.00 48.04 41 ALA D N 1
ATOM 10062 C CA . ALA D 1 44 ? 13.030 45.161 5.614 1.00 49.35 41 ALA D CA 1
ATOM 10063 C C . ALA D 1 44 ? 11.702 44.380 5.626 1.00 50.87 41 ALA D C 1
ATOM 10064 O O . ALA D 1 44 ? 11.422 43.605 4.689 1.00 50.34 41 ALA D O 1
ATOM 10066 N N . SER D 1 45 ? 10.891 44.571 6.675 1.00 52.03 42 SER D N 1
ATOM 10067 C CA . SER D 1 45 ? 9.549 43.961 6.717 1.00 53.41 42 SER D CA 1
ATOM 10068 C C . SER D 1 45 ? 8.501 44.769 5.970 1.00 55.02 42 SER D C 1
ATOM 10069 O O . SER D 1 45 ? 7.439 44.256 5.695 1.00 56.02 42 SER D O 1
ATOM 10072 N N . THR D 1 46 ? 8.807 46.029 5.665 1.00 56.32 43 THR D N 1
ATOM 10073 C CA . THR D 1 46 ? 7.900 46.934 4.956 1.00 57.81 43 THR D CA 1
ATOM 10074 C C . THR D 1 46 ? 8.643 47.630 3.806 1.00 58.39 43 THR D C 1
ATOM 10075 O O . THR D 1 46 ? 9.889 47.591 3.714 1.00 58.38 43 THR D O 1
ATOM 10079 N N . GLY D 1 47 ? 7.873 48.289 2.942 1.00 59.96 44 GLY D N 1
ATOM 10080 C CA . GLY D 1 47 ? 8.425 48.942 1.751 1.00 59.76 44 GLY D CA 1
ATOM 10081 C C . GLY D 1 47 ? 7.776 48.410 0.490 1.00 59.95 44 GLY D C 1
ATOM 10082 O O . GLY D 1 47 ? 7.199 47.309 0.467 1.00 60.36 44 GLY D O 1
ATOM 10083 N N . SER D 1 48 ? 7.881 49.186 -0.577 1.00 59.57 45 SER D N 1
ATOM 10084 C CA . SER D 1 48 ? 7.193 48.842 -1.810 1.00 59.23 45 SER D CA 1
ATOM 10085 C C . SER D 1 48 ? 8.159 48.451 -2.934 1.00 57.33 45 SER D C 1
ATOM 10086 O O . SER D 1 48 ? 7.729 48.287 -4.069 1.00 58.27 45 SER D O 1
ATOM 10089 N N . LYS D 1 49 ? 9.450 48.282 -2.631 1.00 54.67 46 LYS D N 1
ATOM 10090 C CA . LYS D 1 49 ? 10.431 48.005 -3.694 1.00 52.38 46 LYS D CA 1
ATOM 10091 C C . LYS D 1 49 ? 11.202 46.695 -3.460 1.00 49.67 46 LYS D C 1
ATOM 10092 O O . LYS D 1 49 ? 11.283 45.851 -4.351 1.00 48.00 46 LYS D O 1
ATOM 10098 N N . GLU D 1 50 ? 11.749 46.560 -2.257 1.00 47.76 47 GLU D N 1
ATOM 10099 C CA . GLU D 1 50 ? 12.435 45.354 -1.789 1.00 46.66 47 GLU D CA 1
ATOM 10100 C C . GLU D 1 50 ? 11.511 44.167 -1.573 1.00 45.02 47 GLU D C 1
ATOM 10101 O O . GLU D 1 50 ? 10.344 44.333 -1.219 1.00 45.21 47 GLU D O 1
ATOM 10107 N N . ALA D 1 51 ? 12.053 42.973 -1.736 1.00 41.99 48 ALA D N 1
ATOM 10108 C CA . ALA D 1 51 ? 11.398 41.786 -1.231 1.00 41.44 48 ALA D CA 1
ATOM 10109 C C . ALA D 1 51 ? 11.345 41.884 0.292 1.00 40.43 48 ALA D C 1
ATOM 10110 O O . ALA D 1 51 ? 12.290 42.328 0.945 1.00 39.95 48 ALA D O 1
ATOM 10112 N N . LEU D 1 52 ? 10.248 41.452 0.868 1.00 40.61 49 LEU D N 1
ATOM 10113 C CA . LEU D 1 52 ? 10.050 41.702 2.271 1.00 40.76 49 LEU D CA 1
ATOM 10114 C C . LEU D 1 52 ? 10.391 40.501 3.134 1.00 39.84 49 LEU D C 1
ATOM 10115 O O . LEU D 1 52 ? 10.207 39.351 2.717 1.00 37.59 49 LEU D O 1
ATOM 10120 N N . GLU D 1 53 ? 10.939 40.788 4.319 1.00 39.73 50 GLU D N 1
ATOM 10121 C CA . GLU D 1 53 ? 11.164 39.769 5.347 1.00 40.07 50 GLU D CA 1
ATOM 10122 C C . GLU D 1 53 ? 9.959 39.833 6.245 1.00 39.85 50 GLU D C 1
ATOM 10123 O O . GLU D 1 53 ? 9.486 40.902 6.522 1.00 40.52 50 GLU D O 1
ATOM 10129 N N . LEU D 1 54 ? 9.484 38.677 6.683 1.00 39.67 51 LEU D N 1
ATOM 10130 C CA . LEU D 1 54 ? 8.393 38.557 7.631 1.00 40.25 51 LEU D CA 1
ATOM 10131 C C . LEU D 1 54 ? 8.876 38.738 9.050 1.00 39.61 51 LEU D C 1
ATOM 10132 O O . LEU D 1 54 ? 9.836 38.069 9.463 1.00 39.19 51 LEU D O 1
ATOM 10137 N N . ARG D 1 55 ? 8.200 39.614 9.788 1.00 39.00 52 ARG D N 1
ATOM 10138 C CA . ARG D 1 55 ? 8.444 39.846 11.217 1.00 39.02 52 ARG D CA 1
ATOM 10139 C C . ARG D 1 55 ? 7.151 39.629 12.005 1.00 40.30 52 ARG D C 1
ATOM 10140 O O . ARG D 1 55 ? 6.062 39.936 11.510 1.00 40.71 52 ARG D O 1
ATOM 10148 N N . ASP D 1 56 ? 7.273 39.098 13.220 1.00 40.35 53 ASP D N 1
ATOM 10149 C CA . ASP D 1 56 ? 6.095 38.682 13.984 1.00 41.60 53 ASP D CA 1
ATOM 10150 C C . ASP D 1 56 ? 5.228 39.853 14.483 1.00 42.78 53 ASP D C 1
ATOM 10151 O O . ASP D 1 56 ? 4.021 39.734 14.519 1.00 43.40 53 ASP D O 1
ATOM 10156 N N . ASN D 1 57 ? 5.861 40.960 14.869 1.00 43.47 54 ASN D N 1
ATOM 10157 C CA . ASN D 1 57 ? 5.183 42.116 15.446 1.00 45.61 54 ASN D CA 1
ATOM 10158 C C . ASN D 1 57 ? 4.389 41.818 16.716 1.00 46.73 54 ASN D C 1
ATOM 10159 O O . ASN D 1 57 ? 3.284 42.361 16.901 1.00 47.15 54 ASN D O 1
ATOM 10164 N N . ASP D 1 58 ? 4.926 40.967 17.595 1.00 46.35 55 ASP D N 1
ATOM 10165 C CA . ASP D 1 58 ? 4.275 40.762 18.888 1.00 46.90 55 ASP D CA 1
ATOM 10166 C C . ASP D 1 58 ? 5.213 41.119 20.038 1.00 45.92 55 ASP D C 1
ATOM 10167 O O . ASP D 1 58 ? 6.244 41.775 19.825 1.00 44.39 55 ASP D O 1
ATOM 10172 N N . GLU D 1 59 ? 4.838 40.717 21.251 1.00 46.13 56 GLU D N 1
ATOM 10173 C CA A GLU D 1 59 ? 5.559 41.127 22.452 0.60 46.16 56 GLU D CA 1
ATOM 10174 C CA B GLU D 1 59 ? 5.556 41.083 22.483 0.40 45.89 56 GLU D CA 1
ATOM 10175 C C . GLU D 1 59 ? 7.023 40.622 22.516 1.00 44.44 56 GLU D C 1
ATOM 10176 O O . GLU D 1 59 ? 7.843 41.219 23.196 1.00 43.79 56 GLU D O 1
ATOM 10187 N N . ARG D 1 60 ? 7.346 39.541 21.807 1.00 43.11 57 ARG D N 1
ATOM 10188 C CA . ARG D 1 60 ? 8.751 39.000 21.764 1.00 41.89 57 ARG D CA 1
ATOM 10189 C C . ARG D 1 60 ? 9.747 39.882 21.034 1.00 40.64 57 ARG D C 1
ATOM 10190 O O . ARG D 1 60 ? 9.483 40.319 19.947 1.00 41.10 57 ARG D O 1
ATOM 10198 N N . PHE D 1 61 ? 10.920 40.110 21.614 1.00 40.89 58 PHE D N 1
ATOM 10199 C CA . PHE D 1 61 ? 12.035 40.722 20.887 1.00 39.70 58 PHE D CA 1
ATOM 10200 C C . PHE D 1 61 ? 11.655 42.093 20.246 1.00 39.90 58 PHE D C 1
ATOM 10201 O O . PHE D 1 61 ? 11.990 42.386 19.100 1.00 39.41 58 PHE D O 1
ATOM 10209 N N . GLY D 1 62 ? 10.947 42.927 20.995 1.00 41.44 59 GLY D N 1
ATOM 10210 C CA . GLY D 1 62 ? 10.485 44.227 20.493 1.00 41.59 59 GLY D CA 1
ATOM 10211 C C . GLY D 1 62 ? 9.743 44.152 19.161 1.00 41.19 59 GLY D C 1
ATOM 10212 O O . GLY D 1 62 ? 9.871 45.044 18.331 1.00 41.25 59 GLY D O 1
ATOM 10213 N N . GLY D 1 63 ? 8.981 43.086 18.954 1.00 40.92 60 GLY D N 1
ATOM 10214 C CA . GLY D 1 63 ? 8.255 42.889 17.707 1.00 40.71 60 GLY D CA 1
ATOM 10215 C C . GLY D 1 63 ? 9.026 42.305 16.549 1.00 39.82 60 GLY D C 1
ATOM 10216 O O . GLY D 1 63 ? 8.457 42.158 15.451 1.00 39.07 60 GLY D O 1
ATOM 10217 N N . LYS D 1 64 ? 10.302 41.954 16.787 1.00 38.91 61 LYS D N 1
ATOM 10218 C CA . LYS D 1 64 ? 11.175 41.419 15.759 1.00 38.34 61 LYS D CA 1
ATOM 10219 C C . LYS D 1 64 ? 11.314 39.877 15.668 1.00 37.26 61 LYS D C 1
ATOM 10220 O O . LYS D 1 64 ? 12.218 39.379 14.968 1.00 34.75 61 LYS D O 1
ATOM 10226 N N . GLY D 1 65 ? 10.450 39.113 16.335 1.00 36.41 62 GLY D N 1
ATOM 10227 C CA . GLY D 1 65 ? 10.511 37.662 16.173 1.00 35.72 62 GLY D CA 1
ATOM 10228 C C . GLY D 1 65 ? 10.355 37.200 14.721 1.00 34.70 62 GLY D C 1
ATOM 10229 O O . GLY D 1 65 ? 9.692 37.851 13.905 1.00 34.19 62 GLY D O 1
ATOM 10230 N N . VAL D 1 66 ? 10.965 36.076 14.369 1.00 34.36 63 VAL D N 1
ATOM 10231 C CA . VAL D 1 66 ? 10.724 35.509 13.017 1.00 33.74 63 VAL D CA 1
ATOM 10232 C C . VAL D 1 66 ? 10.055 34.131 13.049 1.00 34.78 63 VAL D C 1
ATOM 10233 O O . VAL D 1 66 ? 10.306 33.258 12.188 1.00 34.58 63 VAL D O 1
ATOM 10237 N N . LEU D 1 67 ? 9.167 33.944 14.025 1.00 36.00 64 LEU D N 1
ATOM 10238 C CA . LEU D 1 67 ? 8.478 32.671 14.158 1.00 36.76 64 LEU D CA 1
ATOM 10239 C C . LEU D 1 67 ? 7.601 32.389 12.961 1.00 36.83 64 LEU D C 1
ATOM 10240 O O . LEU D 1 67 ? 7.475 31.235 12.591 1.00 36.90 64 LEU D O 1
ATOM 10245 N N . LYS D 1 68 ? 7.008 33.405 12.340 1.00 37.16 65 LYS D N 1
ATOM 10246 C CA . LYS D 1 68 ? 6.167 33.141 11.162 1.00 37.40 65 LYS D CA 1
ATOM 10247 C C . LYS D 1 68 ? 7.010 32.710 9.946 1.00 35.34 65 LYS D C 1
ATOM 10248 O O . LYS D 1 68 ? 6.644 31.783 9.205 1.00 34.78 65 LYS D O 1
ATOM 10254 N N . ALA D 1 69 ? 8.176 33.327 9.775 1.00 34.44 66 ALA D N 1
ATOM 10255 C CA . ALA D 1 69 ? 9.090 32.925 8.689 1.00 32.73 66 ALA D CA 1
ATOM 10256 C C . ALA D 1 69 ? 9.486 31.464 8.870 1.00 31.38 66 ALA D C 1
ATOM 10257 O O . ALA D 1 69 ? 9.483 30.661 7.919 1.00 31.27 66 ALA D O 1
ATOM 10259 N N . VAL D 1 70 ? 9.799 31.131 10.115 1.00 31.07 67 VAL D N 1
ATOM 10260 C CA . VAL D 1 70 ? 10.268 29.811 10.500 1.00 29.40 67 VAL D CA 1
ATOM 10261 C C . VAL D 1 70 ? 9.191 28.795 10.168 1.00 29.92 67 VAL D C 1
ATOM 10262 O O . VAL D 1 70 ? 9.427 27.823 9.429 1.00 30.38 67 VAL D O 1
ATOM 10266 N N . ALA D 1 71 ? 7.984 29.056 10.626 1.00 30.08 68 ALA D N 1
ATOM 10267 C CA . ALA D 1 71 ? 6.838 28.225 10.279 1.00 30.50 68 ALA D CA 1
ATOM 10268 C C . ALA D 1 71 ? 6.656 28.095 8.770 1.00 30.70 68 ALA D C 1
ATOM 10269 O O . ALA D 1 71 ? 6.380 27.004 8.268 1.00 31.36 68 ALA D O 1
ATOM 10271 N N . ASN D 1 72 ? 6.816 29.178 8.025 1.00 30.79 69 ASN D N 1
ATOM 10272 C CA . ASN D 1 72 ? 6.667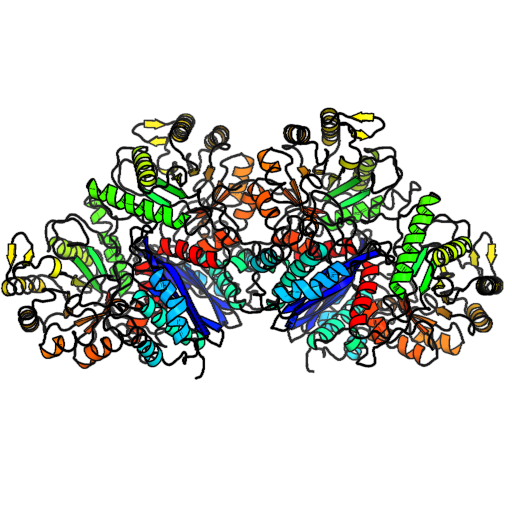 29.061 6.581 1.00 31.18 69 ASN D CA 1
ATOM 10273 C C . ASN D 1 72 ? 7.704 28.109 5.963 1.00 30.24 69 ASN D C 1
ATOM 10274 O O . ASN D 1 72 ? 7.403 27.450 4.972 1.00 30.74 69 ASN D O 1
ATOM 10279 N N . VAL D 1 73 ? 8.917 28.027 6.540 1.00 29.75 70 VAL D N 1
ATOM 10280 C CA . VAL D 1 73 ? 9.875 27.062 6.101 1.00 28.02 70 VAL D CA 1
ATOM 10281 C C . VAL D 1 73 ? 9.456 25.667 6.549 1.00 29.50 70 VAL D C 1
ATOM 10282 O O . VAL D 1 73 ? 9.432 24.720 5.731 1.00 29.43 70 VAL D O 1
ATOM 10286 N N . ASN D 1 74 ? 9.133 25.487 7.834 1.00 30.73 71 ASN D N 1
ATOM 10287 C CA . ASN D 1 74 ? 8.900 24.104 8.330 1.00 31.82 71 ASN D CA 1
ATOM 10288 C C . ASN D 1 74 ? 7.606 23.470 7.730 1.00 34.50 71 ASN D C 1
ATOM 10289 O O . ASN D 1 74 ? 7.491 22.251 7.660 1.00 34.68 71 ASN D O 1
ATOM 10294 N N . GLU D 1 75 ? 6.667 24.280 7.270 1.00 36.23 72 GLU D N 1
ATOM 10295 C CA A GLU D 1 75 ? 5.353 23.781 6.824 0.60 38.26 72 GLU D CA 1
ATOM 10296 C CA B GLU D 1 75 ? 5.345 23.780 6.806 0.40 38.02 72 GLU D CA 1
ATOM 10297 C C . GLU D 1 75 ? 5.131 23.988 5.302 1.00 38.25 72 GLU D C 1
ATOM 10298 O O . GLU D 1 75 ? 5.231 23.043 4.521 1.00 39.57 72 GLU D O 1
ATOM 10309 N N . THR D 1 76 ? 4.860 25.212 4.870 1.00 37.44 73 THR D N 1
ATOM 10310 C CA . THR D 1 76 ? 4.596 25.461 3.456 1.00 37.15 73 THR D CA 1
ATOM 10311 C C . THR D 1 76 ? 5.745 25.076 2.536 1.00 34.56 73 THR D C 1
ATOM 10312 O O . THR D 1 76 ? 5.546 24.339 1.582 1.00 33.57 73 THR D O 1
ATOM 10316 N N . ILE D 1 77 ? 6.972 25.535 2.822 1.00 32.62 74 ILE D N 1
ATOM 10317 C CA . ILE D 1 77 ? 8.044 25.283 1.896 1.00 30.13 74 ILE D CA 1
ATOM 10318 C C . ILE D 1 77 ? 8.392 23.818 1.879 1.00 32.10 74 ILE D C 1
ATOM 10319 O O . ILE D 1 77 ? 8.410 23.201 0.804 1.00 32.34 74 ILE D O 1
ATOM 10324 N N . ALA D 1 78 ? 8.687 23.263 3.058 1.00 33.73 75 ALA D N 1
ATOM 10325 C CA . ALA D 1 78 ? 9.006 21.859 3.226 1.00 34.41 75 ALA D CA 1
ATOM 10326 C C . ALA D 1 78 ? 8.061 21.001 2.426 1.00 37.39 75 ALA D C 1
ATOM 10327 O O . ALA D 1 78 ? 8.492 20.088 1.713 1.00 37.78 75 ALA D O 1
ATOM 10329 N N . ASP D 1 79 ? 6.761 21.273 2.573 1.00 39.66 76 ASP D N 1
ATOM 10330 C CA . ASP D 1 79 ? 5.728 20.451 1.974 1.00 42.16 76 ASP D CA 1
ATOM 10331 C C . ASP D 1 79 ? 5.843 20.518 0.468 1.00 42.36 76 ASP D C 1
ATOM 10332 O O . ASP D 1 79 ? 5.453 19.589 -0.207 1.00 43.70 76 ASP D O 1
ATOM 10337 N N . GLU D 1 80 ? 6.321 21.636 -0.062 1.00 41.46 77 GLU D N 1
ATOM 10338 C CA . GLU D 1 80 ? 6.435 21.803 -1.501 1.00 41.61 77 GLU D CA 1
ATOM 10339 C C . GLU D 1 80 ? 7.746 21.271 -2.103 1.00 40.38 77 GLU D C 1
ATOM 10340 O O . GLU D 1 80 ? 7.743 20.783 -3.213 1.00 40.84 77 GLU D O 1
ATOM 10346 N N . ILE D 1 81 ? 8.864 21.387 -1.407 1.00 38.67 78 ILE D N 1
ATOM 10347 C CA . ILE D 1 81 ? 10.156 21.040 -2.021 1.00 37.33 78 ILE D CA 1
ATOM 10348 C C . ILE D 1 81 ? 10.733 19.687 -1.639 1.00 37.82 78 ILE D C 1
ATOM 10349 O O . ILE D 1 81 ? 11.756 19.294 -2.177 1.00 37.06 78 ILE D O 1
ATOM 10354 N N . LEU D 1 82 ? 10.140 18.980 -0.687 1.00 38.72 79 LEU D N 1
ATOM 10355 C CA . LEU D 1 82 ? 10.658 17.660 -0.359 1.00 38.79 79 LEU D CA 1
ATOM 10356 C C . LEU D 1 82 ? 10.542 16.768 -1.600 1.00 38.78 79 LEU D C 1
ATOM 10357 O O . LEU D 1 82 ? 9.478 16.667 -2.196 1.00 38.64 79 LEU D O 1
ATOM 10362 N N . GLY D 1 83 ? 11.654 16.158 -2.006 1.00 37.39 80 GLY D N 1
ATOM 10363 C CA . GLY D 1 83 ? 11.658 15.275 -3.164 1.00 38.49 80 GLY D CA 1
ATOM 10364 C C . GLY D 1 83 ? 12.099 15.911 -4.478 1.00 38.31 80 GLY D C 1
ATOM 10365 O O . GLY D 1 83 ? 12.217 15.216 -5.483 1.00 39.29 80 GLY D O 1
ATOM 10366 N N . LEU D 1 84 ? 12.367 17.212 -4.468 1.00 36.94 81 LEU D N 1
ATOM 10367 C CA . LEU D 1 84 ? 12.937 17.870 -5.609 1.00 36.97 81 LEU D CA 1
ATOM 10368 C C . LEU D 1 84 ? 14.441 17.537 -5.743 1.00 35.65 81 LEU D C 1
ATOM 10369 O O . LEU D 1 84 ? 15.133 17.316 -4.762 1.00 35.48 81 LEU D O 1
ATOM 10374 N N . ASP D 1 85 ? 14.914 17.515 -6.979 1.00 34.82 82 ASP D N 1
ATOM 10375 C CA . ASP D 1 85 ? 16.321 17.292 -7.298 1.00 34.71 82 ASP D CA 1
ATOM 10376 C C . ASP D 1 85 ? 17.212 18.279 -6.526 1.00 33.30 82 ASP D C 1
ATOM 10377 O O . ASP D 1 85 ? 17.057 19.490 -6.669 1.00 33.76 82 ASP D O 1
ATOM 10382 N N . ALA D 1 86 ? 18.129 17.770 -5.704 1.00 32.46 83 ALA D N 1
ATOM 10383 C CA . ALA D 1 86 ? 19.019 18.628 -4.891 1.00 32.10 83 ALA D CA 1
ATOM 10384 C C . ALA D 1 86 ? 19.876 19.569 -5.714 1.00 31.54 83 ALA D C 1
ATOM 10385 O O . ALA D 1 86 ? 20.270 20.617 -5.222 1.00 30.85 83 ALA D O 1
ATOM 10387 N N . PHE D 1 87 ? 20.150 19.200 -6.966 1.00 32.03 84 PHE D N 1
ATOM 10388 C CA . PHE D 1 87 ? 21.154 19.875 -7.780 1.00 31.55 84 PHE D CA 1
ATOM 10389 C C . PHE D 1 87 ? 20.582 20.858 -8.789 1.00 31.95 84 PHE D C 1
ATOM 10390 O O . PHE D 1 87 ? 21.336 21.564 -9.465 1.00 32.38 84 PHE D O 1
ATOM 10398 N N . ASN D 1 88 ? 19.254 20.926 -8.877 1.00 31.91 85 ASN D N 1
ATOM 10399 C CA . ASN D 1 88 ? 18.611 21.849 -9.776 1.00 31.59 85 ASN D CA 1
ATOM 10400 C C . ASN D 1 88 ? 18.249 23.091 -8.958 1.00 31.52 85 ASN D C 1
ATOM 10401 O O . ASN D 1 88 ? 17.113 23.252 -8.500 1.00 33.02 85 ASN D O 1
ATOM 10406 N N . GLN D 1 89 ? 19.224 23.956 -8.775 1.00 30.17 86 GLN D N 1
ATOM 10407 C CA . GLN D 1 89 ? 19.072 25.164 -8.004 1.00 29.84 86 GLN D CA 1
ATOM 10408 C C . GLN D 1 89 ? 18.000 26.091 -8.597 1.00 30.74 86 GLN D C 1
ATOM 10409 O O . GLN D 1 89 ? 17.244 26.701 -7.840 1.00 31.06 86 GLN D O 1
ATOM 10415 N N . THR D 1 90 ? 17.929 26.155 -9.932 1.00 30.66 87 THR D N 1
ATOM 10416 C CA . THR D 1 90 ? 17.011 27.014 -10.649 1.00 30.56 87 THR D CA 1
ATOM 10417 C C . THR D 1 90 ? 15.578 26.543 -10.432 1.00 32.17 87 THR D C 1
ATOM 10418 O O . THR D 1 90 ? 14.711 27.350 -10.183 1.00 32.76 87 THR D O 1
ATOM 10422 N N . GLN D 1 91 ? 15.338 25.238 -10.515 1.00 33.02 88 GLN D N 1
ATOM 10423 C CA . GLN D 1 91 ? 14.015 24.670 -10.210 1.00 33.71 88 GLN D CA 1
ATOM 10424 C C . GLN D 1 91 ? 13.572 24.925 -8.771 1.00 33.21 88 GLN D C 1
ATOM 10425 O O . GLN D 1 91 ? 12.402 25.235 -8.547 1.00 33.57 88 GLN D O 1
ATOM 10431 N N . LEU D 1 92 ? 14.463 24.725 -7.806 1.00 32.19 89 LEU D N 1
ATOM 10432 C CA . LEU D 1 92 ? 14.137 25.012 -6.400 1.00 32.80 89 LEU D CA 1
ATOM 10433 C C . LEU D 1 92 ? 13.710 26.474 -6.227 1.00 32.76 89 LEU D C 1
ATOM 10434 O O . LEU D 1 92 ? 12.663 26.782 -5.630 1.00 32.47 89 LEU D O 1
ATOM 10439 N N . ASP D 1 93 ? 14.531 27.373 -6.743 1.00 32.22 90 ASP D N 1
ATOM 10440 C CA . ASP D 1 93 ? 14.292 28.807 -6.553 1.00 32.22 90 ASP D CA 1
ATOM 10441 C C . ASP D 1 93 ? 13.015 29.289 -7.275 1.00 33.76 90 ASP D C 1
ATOM 10442 O O . ASP D 1 93 ? 12.285 30.165 -6.769 1.00 33.24 90 ASP D O 1
ATOM 10447 N N . ASP D 1 94 ? 12.713 28.695 -8.431 1.00 35.14 91 ASP D N 1
ATOM 10448 C CA . ASP D 1 94 ? 11.486 29.032 -9.174 1.00 37.19 91 ASP D CA 1
ATOM 10449 C C . ASP D 1 94 ? 10.242 28.506 -8.502 1.00 37.29 91 ASP D C 1
ATOM 10450 O O . ASP D 1 94 ? 9.158 29.101 -8.607 1.00 38.20 91 ASP D O 1
ATOM 10455 N N . THR D 1 95 ? 10.394 27.353 -7.860 1.00 36.53 92 THR D N 1
ATOM 10456 C CA . THR D 1 95 ? 9.344 26.752 -7.096 1.00 36.74 92 THR D CA 1
ATOM 10457 C C . THR D 1 95 ? 9.040 27.613 -5.875 1.00 36.32 92 THR D C 1
ATOM 10458 O O . THR D 1 95 ? 7.888 27.878 -5.560 1.00 35.61 92 THR D O 1
ATOM 10462 N N . LEU D 1 96 ? 10.075 28.100 -5.212 1.00 34.64 93 LEU D N 1
ATOM 10463 C CA . LEU D 1 96 ? 9.848 29.034 -4.097 1.00 34.02 93 LEU D CA 1
ATOM 10464 C C . LEU D 1 96 ? 9.084 30.279 -4.549 1.00 34.54 93 LEU D C 1
ATOM 10465 O O . LEU D 1 96 ? 8.136 30.675 -3.870 1.00 34.81 93 LEU D O 1
ATOM 10470 N N . ARG D 1 97 ? 9.460 30.842 -5.701 1.00 34.45 94 ARG D N 1
ATOM 10471 C CA A ARG D 1 97 ? 8.849 32.055 -6.199 0.60 35.61 94 ARG D CA 1
ATOM 10472 C CA B ARG D 1 97 ? 8.838 32.069 -6.195 0.40 35.10 94 ARG D CA 1
ATOM 10473 C C . ARG D 1 97 ? 7.379 31.809 -6.558 1.00 36.58 94 ARG D C 1
ATOM 10474 O O . ARG D 1 97 ? 6.537 32.635 -6.280 1.00 36.74 94 ARG D O 1
ATOM 10489 N N . GLU D 1 98 ? 7.112 30.664 -7.173 1.00 36.91 95 GLU D N 1
ATOM 10490 C CA A GLU D 1 98 ? 5.766 30.245 -7.549 0.60 39.22 95 GLU D CA 1
ATOM 10491 C CA B GLU D 1 98 ? 5.746 30.323 -7.566 0.40 38.84 95 GLU D CA 1
ATOM 10492 C C . GLU D 1 98 ? 4.887 29.958 -6.345 1.00 39.13 95 GLU D C 1
ATOM 10493 O O . GLU D 1 98 ? 3.709 30.298 -6.296 1.00 40.33 95 GLU D O 1
ATOM 10504 N N . LEU D 1 99 ? 5.460 29.281 -5.370 1.00 38.18 96 LEU D N 1
ATOM 10505 C CA . LEU D 1 99 ? 4.735 28.934 -4.159 1.00 39.21 96 LEU D CA 1
ATOM 10506 C C . LEU D 1 99 ? 4.340 30.231 -3.442 1.00 39.65 96 LEU D C 1
ATOM 10507 O O . LEU D 1 99 ? 3.184 30.421 -3.069 1.00 41.09 96 LEU D O 1
ATOM 10512 N N . ASP D 1 100 ? 5.267 31.169 -3.353 1.00 38.11 97 ASP D N 1
ATOM 10513 C CA . ASP D 1 100 ? 4.967 32.482 -2.788 1.00 38.23 97 ASP D CA 1
ATOM 10514 C C . ASP D 1 100 ? 3.893 33.246 -3.578 1.00 39.51 97 ASP D C 1
ATOM 10515 O O . ASP D 1 100 ? 3.005 33.856 -2.996 1.00 40.32 97 ASP D O 1
ATOM 10520 N N . GLY D 1 101 ? 3.992 33.236 -4.907 1.00 39.85 98 GLY D N 1
ATOM 10521 C CA . GLY D 1 101 ? 2.984 33.869 -5.768 1.00 40.76 98 GLY D CA 1
ATOM 10522 C C . GLY D 1 101 ? 2.870 35.386 -5.784 1.00 40.53 98 GLY D C 1
ATOM 10523 O O . GLY D 1 101 ? 1.992 35.903 -6.414 1.00 40.72 98 GLY D O 1
ATOM 10524 N N . THR D 1 102 ? 3.774 36.089 -5.109 1.00 40.16 99 THR D N 1
ATOM 10525 C CA . THR D 1 102 ? 3.914 37.538 -5.220 1.00 39.47 99 THR D CA 1
ATOM 10526 C C . THR D 1 102 ? 5.203 37.910 -5.979 1.00 40.03 99 THR D C 1
ATOM 10527 O O . THR D 1 102 ? 6.066 37.062 -6.268 1.00 39.92 99 THR D O 1
ATOM 10531 N N . ASN D 1 103 ? 5.347 39.206 -6.226 1.00 40.92 100 ASN D N 1
ATOM 10532 C CA A ASN D 1 103 ? 6.527 39.757 -6.881 0.60 40.61 100 ASN D CA 1
ATOM 10533 C CA B ASN D 1 103 ? 6.516 39.774 -6.889 0.40 40.51 100 ASN D CA 1
ATOM 10534 C C . ASN D 1 103 ? 7.580 40.232 -5.875 1.00 39.49 100 ASN D C 1
ATOM 10535 O O . ASN D 1 103 ? 8.601 40.780 -6.263 1.00 38.76 100 ASN D O 1
ATOM 10544 N N . ASN D 1 104 ? 7.327 40.038 -4.580 1.00 39.00 101 ASN D N 1
ATOM 10545 C CA . ASN D 1 104 ? 8.235 40.578 -3.532 1.00 38.04 101 ASN D CA 1
ATOM 10546 C C . ASN D 1 104 ? 8.297 39.732 -2.241 1.00 37.09 101 ASN D C 1
ATOM 10547 O O . ASN D 1 104 ? 8.578 40.259 -1.160 1.00 36.98 101 ASN D O 1
ATOM 10552 N N . TYR D 1 105 ? 8.021 38.435 -2.364 1.00 36.46 102 TYR D N 1
ATOM 10553 C CA . TYR D 1 105 ? 7.999 37.488 -1.241 1.00 35.83 102 TYR D CA 1
ATOM 10554 C C . TYR D 1 105 ? 7.226 37.939 -0.012 1.00 36.68 102 TYR D C 1
ATOM 10555 O O . TYR D 1 105 ? 7.562 37.576 1.086 1.00 35.18 102 TYR D O 1
ATOM 10564 N N . SER D 1 106 ? 6.137 38.679 -0.240 1.00 39.23 103 SER D N 1
ATOM 10565 C CA . SER D 1 106 ? 5.269 39.209 0.833 1.00 40.19 103 SER D CA 1
ATOM 10566 C C . SER D 1 106 ? 4.458 38.129 1.505 1.00 40.83 103 SER D C 1
ATOM 10567 O O . SER D 1 106 ? 3.973 38.310 2.615 1.00 41.83 103 SER D O 1
ATOM 10570 N N . ASN D 1 107 ? 4.344 37.006 0.827 1.00 40.96 104 ASN D N 1
ATOM 10571 C CA . ASN D 1 107 ? 3.756 35.794 1.381 1.00 41.42 104 ASN D CA 1
ATOM 10572 C C . ASN D 1 107 ? 4.649 34.963 2.312 1.00 40.11 104 ASN D C 1
ATOM 10573 O O . ASN D 1 107 ? 4.420 34.910 3.509 1.00 40.44 104 ASN D O 1
ATOM 10578 N N . LEU D 1 108 ? 5.679 34.321 1.746 1.00 38.36 105 LEU D N 1
ATOM 10579 C CA . LEU D 1 108 ? 6.493 33.397 2.488 1.00 36.51 105 LEU D CA 1
ATOM 10580 C C . LEU D 1 108 ? 7.479 34.178 3.340 1.00 35.93 105 LEU D C 1
ATOM 10581 O O . LEU D 1 108 ? 7.884 33.720 4.432 1.00 36.00 105 LEU D O 1
ATOM 10586 N N . GLY D 1 109 ? 7.844 35.362 2.848 1.00 34.78 106 GLY D N 1
ATOM 10587 C CA . GLY D 1 109 ? 8.906 36.174 3.415 1.00 34.26 106 GLY D CA 1
ATOM 10588 C C . GLY D 1 109 ? 10.268 35.787 2.813 1.00 32.37 106 GLY D C 1
ATOM 10589 O O . GLY D 1 109 ? 10.618 34.629 2.778 1.00 31.60 106 GLY D O 1
ATOM 10590 N N . ALA D 1 110 ? 10.999 36.774 2.321 1.00 32.36 107 ALA D N 1
ATOM 10591 C CA . ALA D 1 110 ? 12.357 36.600 1.771 1.00 31.81 107 ALA D CA 1
ATOM 10592 C C . ALA D 1 110 ? 13.347 35.991 2.745 1.00 31.19 107 ALA D C 1
ATOM 10593 O O . ALA D 1 110 ? 14.335 35.400 2.318 1.00 31.45 107 ALA D O 1
ATOM 10595 N N . ASN D 1 111 ? 13.126 36.193 4.047 1.00 31.94 108 ASN D N 1
ATOM 10596 C CA . ASN D 1 111 ? 13.924 35.534 5.092 1.00 31.58 108 ASN D CA 1
ATOM 10597 C C . ASN D 1 111 ? 13.617 34.019 5.182 1.00 32.15 108 ASN D C 1
ATOM 10598 O O . ASN D 1 111 ? 14.506 33.252 5.535 1.00 33.97 108 ASN D O 1
ATOM 10603 N N . ALA D 1 112 ? 12.409 33.582 4.811 1.00 31.81 109 ALA D N 1
ATOM 10604 C CA . ALA D 1 112 ? 12.104 32.152 4.679 1.00 30.71 109 ALA D CA 1
ATOM 10605 C C . ALA D 1 112 ? 12.729 31.545 3.423 1.00 30.24 109 ALA D C 1
ATOM 10606 O O . ALA D 1 112 ? 13.318 30.434 3.485 1.00 31.04 109 ALA D O 1
ATOM 10608 N N . THR D 1 113 ? 12.606 32.227 2.286 1.00 28.70 110 THR D N 1
ATOM 10609 C CA . THR D 1 113 ? 13.041 31.634 1.031 1.00 29.16 110 THR D CA 1
ATOM 10610 C C . THR D 1 113 ? 14.572 31.724 0.872 1.00 28.57 110 THR D C 1
ATOM 10611 O O . THR D 1 113 ? 15.178 30.818 0.360 1.00 28.66 110 THR D O 1
ATOM 10615 N N . LEU D 1 114 ? 15.210 32.802 1.273 1.00 28.09 111 LEU D N 1
ATOM 10616 C CA . LEU D 1 114 ? 16.669 32.864 1.011 1.00 28.25 111 LEU D CA 1
ATOM 10617 C C . LEU D 1 114 ? 17.390 31.803 1.808 1.00 28.72 111 LEU D C 1
ATOM 10618 O O . LEU D 1 114 ? 18.332 31.158 1.296 1.00 30.59 111 LEU D O 1
ATOM 10623 N N . GLY D 1 115 ? 16.980 31.622 3.063 1.00 29.08 112 GLY D N 1
ATOM 10624 C CA . GLY D 1 115 ? 17.580 30.589 3.936 1.00 28.19 112 GLY D CA 1
ATOM 10625 C C . GLY D 1 115 ? 17.622 29.217 3.295 1.00 28.32 112 GLY D C 1
ATOM 10626 O O . GLY D 1 115 ? 18.676 28.520 3.288 1.00 27.71 112 GLY D O 1
ATOM 10627 N N . VAL D 1 116 ? 16.475 28.835 2.754 1.00 27.43 113 VAL D N 1
ATOM 10628 C CA . VAL D 1 116 ? 16.282 27.536 2.085 1.00 28.20 113 VAL D CA 1
ATOM 10629 C C . VAL D 1 116 ? 17.107 27.454 0.803 1.00 27.52 113 VAL D C 1
ATOM 10630 O O . VAL D 1 116 ? 17.702 26.437 0.478 1.00 29.08 113 VAL D O 1
ATOM 10634 N N . SER D 1 117 ? 17.145 28.559 0.082 1.00 27.69 114 SER D N 1
ATOM 10635 C CA . SER D 1 117 ? 17.887 28.650 -1.138 1.00 26.10 114 SER D CA 1
ATOM 10636 C C . SER D 1 117 ? 19.376 28.426 -0.869 1.00 25.92 114 SER D C 1
ATOM 10637 O O . SER D 1 117 ? 19.999 27.654 -1.567 1.00 24.39 114 SER D O 1
ATOM 10640 N N . MET D 1 118 ? 19.931 29.121 0.133 1.00 25.45 115 MET D N 1
ATOM 10641 C CA . MET D 1 118 ? 21.344 28.996 0.460 1.00 25.71 115 MET D CA 1
ATOM 10642 C C . MET D 1 118 ? 21.637 27.646 1.073 1.00 25.45 115 MET D C 1
ATOM 10643 O O . MET D 1 118 ? 22.685 27.074 0.846 1.00 25.74 115 MET D O 1
ATOM 10648 N N . ALA D 1 119 ? 20.740 27.183 1.922 1.00 25.17 116 ALA D N 1
ATOM 10649 C CA . ALA D 1 119 ? 20.946 25.943 2.618 1.00 25.34 116 ALA D CA 1
ATOM 10650 C C . ALA D 1 119 ? 20.993 24.788 1.631 1.00 25.95 116 ALA D C 1
ATOM 10651 O O . ALA D 1 119 ? 21.824 23.855 1.803 1.00 27.04 116 ALA D O 1
ATOM 10653 N N . THR D 1 120 ? 20.098 24.797 0.638 1.00 25.85 117 THR D N 1
ATOM 10654 C CA . THR D 1 120 ? 20.109 23.728 -0.365 1.00 25.35 117 THR D CA 1
ATOM 10655 C C . THR D 1 120 ? 21.420 23.685 -1.162 1.00 24.89 117 THR D C 1
ATOM 10656 O O . THR D 1 120 ? 21.922 22.641 -1.418 1.00 25.38 117 THR D O 1
ATOM 10660 N N . ALA D 1 121 ? 21.894 24.833 -1.592 1.00 24.89 118 ALA D N 1
ATOM 10661 C CA . ALA D 1 121 ? 23.158 25.001 -2.294 1.00 24.50 118 ALA D CA 1
ATOM 10662 C C . ALA D 1 121 ? 24.319 24.459 -1.458 1.00 24.83 118 ALA D C 1
ATOM 10663 O O . ALA D 1 121 ? 25.142 23.707 -1.974 1.00 25.00 118 ALA D O 1
ATOM 10665 N N . ARG D 1 122 ? 24.377 24.806 -0.172 1.00 24.20 119 ARG D N 1
ATOM 10666 C CA . ARG D 1 122 ? 25.430 24.282 0.674 1.00 24.47 119 ARG D CA 1
ATOM 10667 C C . ARG D 1 122 ? 25.355 22.769 0.843 1.00 24.60 119 ARG D C 1
ATOM 10668 O O . ARG D 1 122 ? 26.377 22.092 0.912 1.00 23.55 119 ARG D O 1
ATOM 10676 N N . ALA D 1 123 ? 24.147 22.240 0.939 1.00 24.17 120 ALA D N 1
ATOM 10677 C CA . ALA D 1 123 ? 23.935 20.778 1.061 1.00 24.01 120 ALA D CA 1
ATOM 10678 C C . ALA D 1 123 ? 24.333 19.979 -0.185 1.00 23.69 120 ALA D C 1
ATOM 10679 O O . ALA D 1 123 ? 24.813 18.859 -0.060 1.00 23.37 120 ALA D O 1
ATOM 10681 N N . ALA D 1 124 ? 24.064 20.537 -1.364 1.00 23.96 121 ALA D N 1
ATOM 10682 C CA . ALA D 1 124 ? 24.488 19.990 -2.654 1.00 24.31 121 ALA D CA 1
ATOM 10683 C C . ALA D 1 124 ? 26.023 20.042 -2.752 1.00 25.53 121 ALA D C 1
ATOM 10684 O O . ALA D 1 124 ? 26.669 19.046 -3.116 1.00 25.96 121 ALA D O 1
ATOM 10686 N N . ALA D 1 125 ? 26.625 21.173 -2.378 1.00 25.25 122 ALA D N 1
ATOM 10687 C CA . ALA D 1 125 ? 28.088 21.285 -2.436 1.00 26.19 122 ALA D CA 1
ATOM 10688 C C . ALA D 1 125 ? 28.746 20.219 -1.535 1.00 27.48 122 ALA D C 1
ATOM 10689 O O . ALA D 1 125 ? 29.632 19.494 -1.971 1.00 29.00 122 ALA D O 1
ATOM 10691 N N . ALA D 1 126 ? 28.258 20.113 -0.293 1.00 28.98 123 ALA D N 1
ATOM 10692 C CA . ALA D 1 126 ? 28.680 19.108 0.702 1.00 29.27 123 ALA D CA 1
ATOM 10693 C C . ALA D 1 126 ? 28.540 17.687 0.168 1.00 29.58 123 ALA D C 1
ATOM 10694 O O . ALA D 1 126 ? 29.434 16.908 0.310 1.00 28.64 123 ALA D O 1
ATOM 10696 N N . ALA D 1 127 ? 27.401 17.367 -0.437 1.00 29.85 124 ALA D N 1
ATOM 10697 C CA . ALA D 1 127 ? 27.232 16.056 -1.039 1.00 31.21 124 ALA D CA 1
ATOM 10698 C C . ALA D 1 127 ? 28.272 15.756 -2.119 1.00 30.98 124 ALA D C 1
ATOM 10699 O O . ALA D 1 127 ? 28.589 14.617 -2.317 1.00 32.04 124 ALA D O 1
ATOM 10701 N N . LEU D 1 128 ? 28.752 16.763 -2.830 1.00 31.31 125 LEU D N 1
ATOM 10702 C CA . LEU D 1 128 ? 29.723 16.560 -3.891 1.00 32.09 125 LEU D CA 1
ATOM 10703 C C . LEU D 1 128 ? 31.146 16.652 -3.359 1.00 31.81 125 LEU D C 1
ATOM 10704 O O . LEU D 1 128 ? 32.069 16.423 -4.092 1.00 32.84 125 LEU D O 1
ATOM 10709 N N . GLY D 1 129 ? 31.330 17.024 -2.095 1.00 31.89 126 GLY D N 1
ATOM 10710 C CA . GLY D 1 129 ? 32.664 17.236 -1.553 1.00 31.29 126 GLY D CA 1
ATOM 10711 C C . GLY D 1 129 ? 33.315 18.496 -2.087 1.00 30.89 126 GLY D C 1
ATOM 10712 O O . GLY D 1 129 ? 34.557 18.610 -2.068 1.00 31.39 126 GLY D O 1
ATOM 10713 N N . MET D 1 130 ? 32.513 19.446 -2.569 1.00 29.54 127 MET D N 1
ATOM 10714 C CA A MET D 1 130 ? 33.085 20.652 -3.154 0.50 29.00 127 MET D CA 1
ATOM 10715 C CA B MET D 1 130 ? 33.042 20.660 -3.206 0.50 29.21 127 MET D CA 1
ATOM 10716 C C . MET D 1 130 ? 32.786 21.939 -2.362 1.00 27.39 127 MET D C 1
ATOM 10717 O O . MET D 1 130 ? 31.756 22.096 -1.729 1.00 27.63 127 MET D O 1
ATOM 10726 N N . PRO D 1 131 ? 33.707 22.879 -2.390 1.00 27.27 128 PRO D N 1
ATOM 10727 C CA . PRO D 1 131 ? 33.475 24.203 -1.795 1.00 26.80 128 PRO D CA 1
ATOM 10728 C C . PRO D 1 131 ? 32.311 24.892 -2.447 1.00 26.42 128 PRO D C 1
ATOM 10729 O O . PRO D 1 131 ? 32.112 24.729 -3.662 1.00 25.89 128 PRO D O 1
ATOM 10733 N N . LEU D 1 132 ? 31.562 25.660 -1.669 1.00 26.03 129 LEU D N 1
ATOM 10734 C CA . LEU D 1 132 ? 30.372 26.319 -2.157 1.00 26.40 129 LEU D CA 1
ATOM 10735 C C . LEU D 1 132 ? 30.661 27.200 -3.415 1.00 26.56 129 LEU D C 1
ATOM 10736 O O . LEU D 1 132 ? 29.874 27.212 -4.357 1.00 25.42 129 LEU D O 1
ATOM 10741 N N . TYR D 1 133 ? 31.775 27.936 -3.415 1.00 25.34 130 TYR D N 1
ATOM 10742 C CA . TYR D 1 133 ? 32.078 28.790 -4.552 1.00 24.20 130 TYR D CA 1
ATOM 10743 C C . TYR D 1 133 ? 32.238 27.982 -5.842 1.00 24.33 130 TYR D C 1
ATOM 10744 O O . TYR D 1 133 ? 31.897 28.467 -6.919 1.00 23.21 130 TYR D O 1
ATOM 10753 N N . ARG D 1 134 ? 32.686 26.731 -5.741 1.00 24.96 131 ARG D N 1
ATOM 10754 C CA . ARG D 1 134 ? 32.819 25.871 -6.941 1.00 24.97 131 ARG D CA 1
ATOM 10755 C C . ARG D 1 134 ? 31.446 25.367 -7.372 1.00 25.43 131 ARG D C 1
ATOM 10756 O O . ARG D 1 134 ? 31.175 25.159 -8.577 1.00 26.32 131 ARG D O 1
ATOM 10764 N N . TYR D 1 135 ? 30.589 25.105 -6.399 1.00 24.48 132 TYR D N 1
ATOM 10765 C CA . TYR D 1 135 ? 29.254 24.642 -6.723 1.00 25.13 132 TYR D CA 1
ATOM 10766 C C . TYR D 1 135 ? 28.512 25.716 -7.524 1.00 24.54 132 TYR D C 1
ATOM 10767 O O . TYR D 1 135 ? 27.801 25.426 -8.500 1.00 26.17 132 TYR D O 1
ATOM 10776 N N . LEU D 1 136 ? 28.684 26.952 -7.106 1.00 24.11 133 LEU D N 1
ATOM 10777 C CA . LEU D 1 136 ? 27.953 28.039 -7.674 1.00 23.82 133 LEU D CA 1
ATOM 10778 C C . LEU D 1 136 ? 28.577 28.583 -8.943 1.00 24.65 133 LEU D C 1
ATOM 10779 O O . LEU D 1 136 ? 27.856 29.040 -9.795 1.00 25.63 133 LEU D O 1
ATOM 10784 N N . GLY D 1 137 ? 29.921 28.553 -9.059 1.00 24.51 134 GLY D N 1
ATOM 10785 C CA . GLY D 1 137 ? 30.622 29.128 -10.197 1.00 24.00 134 GLY D CA 1
ATOM 10786 C C . GLY D 1 137 ? 31.552 28.225 -10.977 1.00 24.57 134 GLY D C 1
ATOM 10787 O O . GLY D 1 137 ? 32.122 28.671 -11.971 1.00 26.16 134 GLY D O 1
ATOM 10788 N N . GLY D 1 138 ? 31.735 26.982 -10.542 1.00 22.79 135 GLY D N 1
ATOM 10789 C CA . GLY D 1 138 ? 32.455 26.014 -11.313 1.00 23.68 135 GLY D CA 1
ATOM 10790 C C . GLY D 1 138 ? 33.956 26.338 -11.259 1.00 22.74 135 GLY D C 1
ATOM 10791 O O . GLY D 1 138 ? 34.362 27.170 -10.480 1.00 20.91 135 GLY D O 1
ATOM 10792 N N . ALA D 1 139 ? 34.748 25.663 -12.081 1.00 23.75 136 ALA D N 1
ATOM 10793 C CA . ALA D 1 139 ? 36.203 25.950 -12.223 1.00 24.62 136 ALA D CA 1
ATOM 10794 C C . ALA D 1 139 ? 36.451 27.406 -12.664 1.00 25.15 136 ALA D C 1
ATOM 10795 O O . ALA D 1 139 ? 37.539 27.936 -12.489 1.00 24.22 136 ALA D O 1
ATOM 10797 N N . ASN D 1 140 ? 35.449 28.045 -13.277 1.00 25.52 137 ASN D N 1
ATOM 10798 C CA . ASN D 1 140 ? 35.619 29.451 -13.718 1.00 26.12 137 ASN D CA 1
ATOM 10799 C C . ASN D 1 140 ? 35.578 30.425 -12.551 1.00 25.50 137 ASN D C 1
ATOM 10800 O O . ASN D 1 140 ? 35.946 31.580 -12.728 1.00 27.21 137 ASN D O 1
ATOM 10805 N N . ALA D 1 141 ? 35.202 29.948 -11.364 1.00 24.01 138 ALA D N 1
ATOM 10806 C CA . ALA D 1 141 ? 35.147 30.759 -10.163 1.00 24.15 138 ALA D CA 1
ATOM 10807 C C . ALA D 1 141 ? 36.546 31.016 -9.639 1.00 24.99 138 ALA D C 1
ATOM 10808 O O . ALA D 1 141 ? 37.185 30.112 -9.172 1.00 26.73 138 ALA D O 1
ATOM 10810 N N . SER D 1 142 ? 37.001 32.245 -9.655 1.00 25.76 139 SER D N 1
ATOM 10811 C CA . SER D 1 142 ? 38.442 32.469 -9.516 1.00 27.12 139 SER D CA 1
ATOM 10812 C C . SER D 1 142 ? 38.861 33.722 -8.760 1.00 26.44 139 SER D C 1
ATOM 10813 O O . SER D 1 142 ? 39.876 33.722 -8.036 1.00 29.09 139 SER D O 1
ATOM 10816 N N . ILE D 1 143 ? 38.132 34.808 -8.976 1.00 25.97 140 ILE D N 1
ATOM 10817 C CA . ILE D 1 143 ? 38.603 36.118 -8.601 1.00 25.01 140 ILE D CA 1
ATOM 10818 C C . ILE D 1 143 ? 38.347 36.392 -7.142 1.00 24.58 140 ILE D C 1
ATOM 10819 O O . ILE D 1 143 ? 37.197 36.419 -6.703 1.00 22.81 140 ILE D O 1
ATOM 10824 N N . LEU D 1 144 ? 39.410 36.625 -6.377 1.00 24.37 141 LEU D N 1
ATOM 10825 C CA . LEU D 1 144 ? 39.177 37.125 -4.995 1.00 24.74 141 LEU D CA 1
ATOM 10826 C C . LEU D 1 144 ? 38.841 38.649 -5.048 1.00 24.69 141 LEU D C 1
ATOM 10827 O O . LEU D 1 144 ? 39.545 39.412 -5.706 1.00 24.45 141 LEU D O 1
ATOM 10832 N N . PRO D 1 145 ? 37.704 39.075 -4.440 1.00 24.77 142 PRO D N 1
ATOM 10833 C CA . PRO D 1 145 ? 37.266 40.457 -4.620 1.00 24.81 142 PRO D CA 1
ATOM 10834 C C . PRO D 1 145 ? 38.112 41.481 -3.868 1.00 24.94 142 PRO D C 1
ATOM 10835 O O . PRO D 1 145 ? 38.675 41.167 -2.813 1.00 24.74 142 PRO D O 1
ATOM 10839 N N . VAL D 1 146 ? 38.166 42.686 -4.428 1.00 25.12 143 VAL D N 1
ATOM 10840 C CA . VAL D 1 146 ? 38.692 43.846 -3.764 1.00 25.99 143 VAL D CA 1
ATOM 10841 C C . VAL D 1 146 ? 37.618 44.283 -2.819 1.00 26.91 143 VAL D C 1
ATOM 10842 O O . VAL D 1 146 ? 36.433 44.527 -3.236 1.00 27.90 143 VAL D O 1
ATOM 10846 N N . PRO D 1 147 ? 37.970 44.324 -1.523 1.00 26.97 144 PRO D N 1
ATOM 10847 C CA . PRO D 1 147 ? 37.030 44.770 -0.506 1.00 26.88 144 PRO D CA 1
ATOM 10848 C C . PRO D 1 147 ? 36.928 46.301 -0.378 1.00 28.42 144 PRO D C 1
ATOM 10849 O O . PRO D 1 147 ? 37.942 47.000 -0.509 1.00 29.39 144 PRO D O 1
ATOM 10853 N N . MET D 1 148 ? 35.714 46.805 -0.148 1.00 28.60 145 MET D N 1
ATOM 10854 C CA . MET D 1 148 ? 35.523 48.186 0.249 1.00 30.49 145 MET D CA 1
ATOM 10855 C C . MET D 1 148 ? 35.114 48.153 1.728 1.00 30.45 145 MET D C 1
ATOM 10856 O O . MET D 1 148 ? 34.068 47.612 2.087 1.00 31.17 145 MET D O 1
ATOM 10861 N N . CYS D 1 149 ? 35.976 48.703 2.580 1.00 31.14 146 CYS D N 1
ATOM 10862 C CA . CYS D 1 149 ? 35.869 48.520 4.062 1.00 31.50 146 CYS D CA 1
ATOM 10863 C C . CYS D 1 149 ? 35.413 49.780 4.805 1.00 32.12 146 CYS D C 1
ATOM 10864 O O . CYS D 1 149 ? 36.148 50.724 4.897 1.00 32.00 146 CYS D O 1
ATOM 10867 N N . ASN D 1 150 ? 34.201 49.731 5.349 1.00 33.24 147 ASN D N 1
ATOM 10868 C CA . ASN D 1 150 ? 33.490 50.850 5.947 1.00 34.54 147 ASN D CA 1
ATOM 10869 C C . ASN D 1 150 ? 34.055 51.125 7.321 1.00 34.80 147 ASN D C 1
ATOM 10870 O O . ASN D 1 150 ? 33.674 50.475 8.286 1.00 35.21 147 ASN D O 1
ATOM 10875 N N . ILE D 1 151 ? 34.989 52.060 7.402 1.00 34.63 148 ILE D N 1
ATOM 10876 C CA . ILE D 1 151 ? 35.701 52.266 8.651 1.00 34.63 148 ILE D CA 1
ATOM 10877 C C . ILE D 1 151 ? 35.390 53.569 9.376 1.00 34.53 148 ILE D C 1
ATOM 10878 O O . ILE D 1 151 ? 35.721 53.688 10.554 1.00 34.48 148 ILE D O 1
ATOM 10883 N N . ILE D 1 152 ? 34.734 54.508 8.685 1.00 34.05 149 ILE D N 1
ATOM 10884 C CA . ILE D 1 152 ? 34.107 55.659 9.335 1.00 34.95 149 ILE D CA 1
ATOM 10885 C C . ILE D 1 152 ? 32.658 55.845 8.884 1.00 34.40 149 ILE D C 1
ATOM 10886 O O . ILE D 1 152 ? 32.343 55.760 7.707 1.00 34.46 149 ILE D O 1
ATOM 10891 N N . ASN D 1 153 ? 31.782 56.080 9.843 1.00 34.95 150 ASN D N 1
ATOM 10892 C CA . ASN D 1 153 ? 30.345 56.017 9.634 1.00 36.13 150 ASN D CA 1
ATOM 10893 C C . ASN D 1 153 ? 29.779 57.361 9.871 1.00 37.87 150 ASN D C 1
ATOM 10894 O O . ASN D 1 153 ? 30.301 58.110 10.712 1.00 38.77 150 ASN D O 1
ATOM 10899 N N . GLY D 1 154 ? 28.685 57.651 9.187 1.00 38.36 151 GLY D N 1
ATOM 10900 C CA . GLY D 1 154 ? 27.930 58.860 9.430 1.00 39.77 151 GLY D CA 1
ATOM 10901 C C . GLY D 1 154 ? 26.488 58.604 9.096 1.00 40.83 151 GLY D C 1
ATOM 10902 O O . GLY D 1 154 ? 26.081 57.457 8.980 1.00 39.36 151 GLY D O 1
ATOM 10903 N N . GLY D 1 155 ? 25.735 59.682 8.913 1.00 43.23 152 GLY D N 1
ATOM 10904 C CA . GLY D 1 155 ? 24.363 59.612 8.449 1.00 45.39 152 GLY D CA 1
ATOM 10905 C C . GLY D 1 155 ? 23.469 58.911 9.432 1.00 47.57 152 GLY D C 1
ATOM 10906 O O . GLY D 1 155 ? 23.582 59.110 10.629 1.00 47.98 152 GLY D O 1
ATOM 10907 N N . ALA D 1 156 ? 22.584 58.072 8.908 1.00 50.29 153 ALA D N 1
ATOM 10908 C CA . ALA D 1 156 ? 21.709 57.215 9.727 1.00 51.74 153 ALA D CA 1
ATOM 10909 C C . ALA D 1 156 ? 22.469 56.134 10.545 1.00 52.23 153 ALA D C 1
ATOM 10910 O O . ALA D 1 156 ? 21.913 55.634 11.529 1.00 53.10 153 ALA D O 1
ATOM 10912 N N . HIS D 1 157 ? 23.705 55.779 10.137 1.00 52.46 154 HIS D N 1
ATOM 10913 C CA . HIS D 1 157 ? 24.579 54.794 10.853 1.00 52.72 154 HIS D CA 1
ATOM 10914 C C . HIS D 1 157 ? 25.321 55.344 12.082 1.00 53.40 154 HIS D C 1
ATOM 10915 O O . HIS D 1 157 ? 26.118 54.610 12.729 1.00 53.30 154 HIS D O 1
ATOM 10922 N N . ALA D 1 158 ? 25.092 56.623 12.393 1.00 54.43 155 ALA D N 1
ATOM 10923 C CA . ALA D 1 158 ? 25.674 57.250 13.574 1.00 54.94 155 ALA D CA 1
ATOM 10924 C C . ALA D 1 158 ? 24.744 58.358 14.041 1.00 56.17 155 ALA D C 1
ATOM 10925 O O . ALA D 1 158 ? 23.604 58.483 13.569 1.00 57.03 155 ALA D O 1
ATOM 10927 N N . ASN D 1 159 ? 25.218 59.154 14.984 1.00 56.29 156 ASN D N 1
ATOM 10928 C CA . ASN D 1 159 ? 24.495 60.352 15.354 1.00 57.21 156 ASN D CA 1
ATOM 10929 C C . ASN D 1 159 ? 25.504 61.472 15.462 1.00 56.64 156 ASN D C 1
ATOM 10930 O O . ASN D 1 159 ? 25.789 61.963 16.551 1.00 57.27 156 ASN D O 1
ATOM 10935 N N . ASN D 1 160 ? 26.071 61.848 14.321 1.00 55.32 157 ASN D N 1
ATOM 10936 C CA . ASN D 1 160 ? 27.072 62.915 14.290 1.00 55.19 157 ASN D CA 1
ATOM 10937 C C . ASN D 1 160 ? 26.589 64.060 13.381 1.00 54.98 157 ASN D C 1
ATOM 10938 O O . ASN D 1 160 ? 25.395 64.139 13.076 1.00 55.72 157 ASN D O 1
ATOM 10943 N N . ASN D 1 161 ? 27.470 64.974 12.992 1.00 54.26 158 ASN D N 1
ATOM 10944 C CA . ASN D 1 161 ? 27.123 65.976 11.987 1.00 53.33 158 ASN D CA 1
ATOM 10945 C C . ASN D 1 161 ? 27.629 65.545 10.603 1.00 50.60 158 ASN D C 1
ATOM 10946 O O . ASN D 1 161 ? 27.852 66.378 9.715 1.00 51.50 158 ASN D O 1
ATOM 10951 N N . VAL D 1 162 ? 27.820 64.236 10.416 1.00 47.24 159 VAL D N 1
ATOM 10952 C CA . VAL D 1 162 ? 28.258 63.705 9.143 1.00 43.96 159 VAL D CA 1
ATOM 10953 C C . VAL D 1 162 ? 27.033 63.170 8.419 1.00 42.68 159 VAL D C 1
ATOM 10954 O O . VAL D 1 162 ? 26.268 62.384 8.962 1.00 40.90 159 VAL D O 1
ATOM 10958 N N . ASP D 1 163 ? 26.858 63.602 7.182 1.00 42.01 160 ASP D N 1
ATOM 10959 C CA . ASP D 1 163 ? 25.691 63.254 6.377 1.00 41.24 160 ASP D CA 1
ATOM 10960 C C . ASP D 1 163 ? 25.809 61.917 5.638 1.00 39.58 160 ASP D C 1
ATOM 10961 O O . ASP D 1 163 ? 24.875 61.100 5.619 1.00 38.44 160 ASP D O 1
ATOM 10966 N N . PHE D 1 164 ? 26.960 61.709 5.009 1.00 37.94 161 PHE D N 1
ATOM 10967 C CA . PHE D 1 164 ? 27.186 60.493 4.242 1.00 36.67 161 PHE D CA 1
ATOM 10968 C C . PHE D 1 164 ? 27.228 59.314 5.197 1.00 35.92 161 PHE D C 1
ATOM 10969 O O . PHE D 1 164 ? 27.536 59.477 6.390 1.00 36.50 161 PHE D O 1
ATOM 10977 N N . GLN D 1 165 ? 26.916 58.129 4.690 1.00 34.66 162 GLN D N 1
ATOM 10978 C CA . GLN D 1 165 ? 26.684 56.965 5.566 1.00 33.89 162 GLN D CA 1
ATOM 10979 C C . GLN D 1 165 ? 27.952 56.156 5.808 1.00 32.50 162 GLN D C 1
ATOM 10980 O O . GLN D 1 165 ? 28.256 55.800 6.937 1.00 32.86 162 GLN D O 1
ATOM 10986 N N . GLU D 1 166 ? 28.696 55.884 4.759 1.00 31.94 163 GLU D N 1
ATOM 10987 C CA . GLU D 1 166 ? 29.852 54.997 4.833 1.00 31.61 163 GLU D CA 1
ATOM 10988 C C . GLU D 1 166 ? 31.055 55.627 4.160 1.00 31.50 163 GLU D C 1
ATOM 10989 O O . GLU D 1 166 ? 30.939 56.104 3.043 1.00 31.76 163 GLU D O 1
ATOM 10995 N N . PHE D 1 167 ? 32.202 55.577 4.839 1.00 31.31 164 PHE D N 1
ATOM 10996 C CA . PHE D 1 167 ? 33.474 56.034 4.312 1.00 31.45 164 PHE D CA 1
ATOM 10997 C C . PHE D 1 167 ? 34.447 54.849 4.308 1.00 30.25 164 PHE D C 1
ATOM 10998 O O . PHE D 1 167 ? 34.803 54.316 5.348 1.00 29.36 164 PHE D O 1
ATOM 11006 N N . MET D 1 168 ? 34.827 54.406 3.118 1.00 29.92 165 MET D N 1
ATOM 11007 C CA . MET D 1 168 ? 35.421 53.085 2.951 1.00 29.43 165 MET D CA 1
ATOM 11008 C C . MET D 1 168 ? 36.783 53.203 2.346 1.00 29.30 165 MET D C 1
ATOM 11009 O O . MET D 1 168 ? 37.014 54.129 1.545 1.00 28.83 165 MET D O 1
ATOM 11014 N N . ILE D 1 169 ? 37.657 52.248 2.690 1.00 28.74 166 ILE D N 1
ATOM 11015 C CA . ILE D 1 169 ? 38.960 52.117 2.008 1.00 29.65 166 ILE D CA 1
ATOM 11016 C C . ILE D 1 169 ? 38.960 50.847 1.114 1.00 29.04 166 ILE D C 1
ATOM 11017 O O . ILE D 1 169 ? 38.286 49.829 1.427 1.00 28.77 166 ILE D O 1
ATOM 11022 N N . MET D 1 170 ? 39.644 50.952 -0.026 1.00 29.20 167 MET D N 1
ATOM 11023 C CA . MET D 1 170 ? 39.730 49.880 -1.041 1.00 28.45 167 MET D CA 1
ATOM 11024 C C . MET D 1 170 ? 41.176 49.663 -1.462 1.00 27.95 167 MET D C 1
ATOM 11025 O O . MET D 1 170 ? 41.777 50.542 -2.063 1.00 27.33 167 MET D O 1
ATOM 11030 N N . PRO D 1 171 ? 41.730 48.476 -1.167 1.00 27.74 168 PRO D N 1
ATOM 11031 C CA . PRO D 1 171 ? 43.143 48.178 -1.434 1.00 27.42 168 PRO D CA 1
ATOM 11032 C C . PRO D 1 171 ? 43.401 47.570 -2.825 1.00 28.41 168 PRO D C 1
ATOM 11033 O O . PRO D 1 171 ? 43.409 46.346 -2.990 1.00 28.99 168 PRO D O 1
ATOM 11037 N N . PHE D 1 172 ? 43.624 48.433 -3.820 1.00 29.53 169 PHE D N 1
ATOM 11038 C CA . PHE D 1 172 ? 43.818 48.012 -5.219 1.00 30.23 169 PHE D CA 1
ATOM 11039 C C . PHE D 1 172 ? 45.293 47.680 -5.505 1.00 31.14 169 PHE D C 1
ATOM 11040 O O . PHE D 1 172 ? 45.573 46.759 -6.248 1.00 31.50 169 PHE D O 1
ATOM 11048 N N . GLY D 1 173 ? 46.209 48.422 -4.889 1.00 30.85 170 GLY D N 1
ATOM 11049 C CA . GLY D 1 173 ? 47.646 48.343 -5.171 1.00 32.27 170 GLY D CA 1
ATOM 11050 C C . GLY D 1 173 ? 48.405 47.200 -4.530 1.00 32.21 170 GLY D C 1
ATOM 11051 O O . GLY D 1 173 ? 49.392 47.438 -3.855 1.00 34.22 170 GLY D O 1
ATOM 11052 N N . PHE D 1 174 ? 47.958 45.969 -4.800 1.00 31.51 171 PHE D N 1
ATOM 11053 C CA . PHE D 1 174 ? 48.500 44.729 -4.236 1.00 30.63 171 PHE D CA 1
ATOM 11054 C C . PHE D 1 174 ? 48.339 43.583 -5.222 1.00 31.00 171 PHE D C 1
ATOM 11055 O O . PHE D 1 174 ? 47.400 43.575 -6.013 1.00 30.59 171 PHE D O 1
ATOM 11063 N N . THR D 1 175 ? 49.252 42.628 -5.202 1.00 31.41 172 THR D N 1
ATOM 11064 C CA . THR D 1 175 ? 49.139 41.481 -6.093 1.00 33.12 172 THR D CA 1
ATOM 11065 C C . THR D 1 175 ? 48.562 40.235 -5.430 1.00 32.78 172 THR D C 1
ATOM 11066 O O . THR D 1 175 ? 48.403 39.213 -6.105 1.00 32.40 172 THR D O 1
ATOM 11070 N N . SER D 1 176 ? 48.264 40.316 -4.125 1.00 31.76 173 SER D N 1
ATOM 11071 C CA . SER D 1 176 ? 47.569 39.255 -3.446 1.00 31.27 173 SER D CA 1
ATOM 11072 C C . SER D 1 176 ? 46.492 39.814 -2.530 1.00 30.42 173 SER D C 1
ATOM 11073 O O . SER D 1 176 ? 46.604 40.934 -1.989 1.00 29.92 173 SER D O 1
ATOM 11076 N N . PHE D 1 177 ? 45.478 39.009 -2.325 1.00 28.78 174 PHE D N 1
ATOM 11077 C CA . PHE D 1 177 ? 44.376 39.377 -1.454 1.00 28.86 174 PHE D CA 1
ATOM 11078 C C . PHE D 1 177 ? 44.865 39.537 -0.012 1.00 28.75 174 PHE D C 1
ATOM 11079 O O . PHE D 1 177 ? 44.583 40.530 0.626 1.00 27.00 174 PHE D O 1
ATOM 11087 N N . LYS D 1 178 ? 45.660 38.589 0.459 1.00 29.58 175 LYS D N 1
ATOM 11088 C CA A LYS D 1 178 ? 46.177 38.636 1.820 0.60 30.04 175 LYS D CA 1
ATOM 11089 C CA B LYS D 1 178 ? 46.122 38.668 1.836 0.40 29.79 175 LYS D CA 1
ATOM 11090 C C . LYS D 1 178 ? 46.949 39.917 2.072 1.00 29.95 175 LYS D C 1
ATOM 11091 O O . LYS D 1 178 ? 46.809 40.523 3.099 1.00 30.05 175 LYS D O 1
ATOM 11102 N N . GLU D 1 179 ? 47.772 40.338 1.121 1.00 29.94 176 GLU D N 1
ATOM 11103 C CA . GLU D 1 179 ? 48.470 41.598 1.359 1.00 30.34 176 GLU D CA 1
ATOM 11104 C C . GLU D 1 179 ? 47.513 42.815 1.348 1.00 29.03 176 GLU D C 1
ATOM 11105 O O . GLU D 1 179 ? 47.676 43.763 2.151 1.00 28.47 176 GLU D O 1
ATOM 11111 N N . ALA D 1 180 ? 46.493 42.775 0.490 1.00 28.02 177 ALA D N 1
ATOM 11112 C CA . ALA D 1 180 ? 45.470 43.827 0.473 1.00 26.95 177 ALA D CA 1
ATOM 11113 C C . ALA D 1 180 ? 44.741 43.872 1.796 1.00 26.21 177 ALA D C 1
ATOM 11114 O O . ALA D 1 180 ? 44.479 44.936 2.353 1.00 26.01 177 ALA D O 1
ATOM 11116 N N . LEU D 1 181 ? 44.396 42.703 2.304 1.00 26.09 178 LEU D N 1
ATOM 11117 C CA . LEU D 1 181 ? 43.644 42.611 3.546 1.00 25.53 178 LEU D CA 1
ATOM 11118 C C . LEU D 1 181 ? 44.528 43.123 4.670 1.00 26.12 178 LEU D C 1
ATOM 11119 O O . LEU D 1 181 ? 44.092 43.875 5.526 1.00 25.03 178 LEU D O 1
ATOM 11124 N N . ARG D 1 182 ? 45.800 42.726 4.674 1.00 25.89 179 ARG D N 1
ATOM 11125 C CA . ARG D 1 182 ? 46.688 43.242 5.691 1.00 26.74 179 ARG D CA 1
ATOM 11126 C C . ARG D 1 182 ? 46.777 44.812 5.687 1.00 27.16 179 ARG D C 1
ATOM 11127 O O . ARG D 1 182 ? 46.761 45.465 6.756 1.00 27.22 179 ARG D O 1
ATOM 11135 N N . SER D 1 183 ? 46.887 45.414 4.514 1.00 27.31 180 SER D N 1
ATOM 11136 C CA . SER D 1 183 ? 46.940 46.871 4.424 1.00 27.40 180 SER D CA 1
ATOM 11137 C C . SER D 1 183 ? 45.742 47.500 5.094 1.00 27.87 180 SER D C 1
ATOM 11138 O O . SER D 1 183 ? 45.908 48.381 5.924 1.00 28.28 180 SER D O 1
ATOM 11141 N N . VAL D 1 184 ? 44.530 47.058 4.757 1.00 27.12 181 VAL D N 1
ATOM 11142 C CA . VAL D 1 184 ? 43.332 47.593 5.422 1.00 27.27 181 VAL D CA 1
ATOM 11143 C C . VAL D 1 184 ? 43.296 47.302 6.958 1.00 28.52 181 VAL D C 1
ATOM 11144 O O . VAL D 1 184 ? 42.876 48.153 7.714 1.00 28.99 181 VAL D O 1
ATOM 11148 N N . CYS D 1 185 ? 43.809 46.163 7.410 1.00 28.64 182 CYS D N 1
ATOM 11149 C CA . CYS D 1 185 ? 43.854 45.902 8.835 1.00 29.92 182 CYS D CA 1
ATOM 11150 C C . CYS D 1 185 ? 44.781 46.890 9.524 1.00 30.69 182 CYS D C 1
ATOM 11151 O O . CYS D 1 185 ? 44.417 47.418 10.560 1.00 31.62 182 CYS D O 1
ATOM 11154 N N . GLU D 1 186 ? 45.921 47.182 8.906 1.00 30.84 183 GLU D N 1
ATOM 11155 C CA . GLU D 1 186 ? 46.911 48.075 9.463 1.00 31.49 183 GLU D CA 1
ATOM 11156 C C . GLU D 1 186 ? 46.411 49.524 9.458 1.00 31.82 183 GLU D C 1
ATOM 11157 O O . GLU D 1 186 ? 46.509 50.228 10.467 1.00 32.11 183 GLU D O 1
ATOM 11163 N N . ILE D 1 187 ? 45.816 49.945 8.348 1.00 30.60 184 ILE D N 1
ATOM 11164 C CA . ILE D 1 187 ? 45.133 51.245 8.323 1.00 31.15 184 ILE D CA 1
ATOM 11165 C C . ILE D 1 187 ? 44.012 51.398 9.420 1.00 31.19 184 ILE D C 1
ATOM 11166 O O . ILE D 1 187 ? 43.911 52.425 10.124 1.00 31.80 184 ILE D O 1
ATOM 11171 N N . TYR D 1 188 ? 43.201 50.380 9.590 1.00 30.33 185 TYR D N 1
ATOM 11172 C CA . TYR D 1 188 ? 42.197 50.436 10.625 1.00 31.30 185 TYR D CA 1
ATOM 11173 C C . TYR D 1 188 ? 42.840 50.558 12.024 1.00 31.96 185 TYR D C 1
ATOM 11174 O O . TYR D 1 188 ? 42.347 51.307 12.875 1.00 32.70 185 TYR D O 1
ATOM 11183 N N . ALA D 1 189 ? 43.966 49.887 12.255 1.00 32.07 186 ALA D N 1
ATOM 11184 C CA . ALA D 1 189 ? 44.606 49.959 13.568 1.00 32.34 186 ALA D CA 1
ATOM 11185 C C . ALA D 1 189 ? 45.148 51.369 13.785 1.00 33.13 186 ALA D C 1
ATOM 11186 O O . ALA D 1 189 ? 45.041 51.910 14.892 1.00 32.97 186 ALA D O 1
ATOM 11188 N N . ILE D 1 190 ? 45.692 51.980 12.730 1.00 32.89 187 ILE D N 1
ATOM 11189 C CA . ILE D 1 190 ? 46.232 53.318 12.843 1.00 34.03 187 ILE D CA 1
ATOM 11190 C C . ILE D 1 190 ? 45.107 54.328 13.083 1.00 34.59 187 ILE D C 1
ATOM 11191 O O . ILE D 1 190 ? 45.251 55.218 13.943 1.00 35.65 187 ILE D O 1
ATOM 11196 N N . LEU D 1 191 ? 43.978 54.157 12.394 1.00 33.38 188 LEU D N 1
ATOM 11197 C CA . LEU D 1 191 ? 42.793 55.003 12.627 1.00 34.23 188 LEU D CA 1
ATOM 11198 C C . LEU D 1 191 ? 42.331 54.941 14.065 1.00 35.74 188 LEU D C 1
ATOM 11199 O O . LEU D 1 191 ? 42.049 55.980 14.675 1.00 36.37 188 LEU D O 1
ATOM 11204 N N . LYS D 1 192 ? 42.288 53.740 14.621 1.00 37.03 189 LYS D N 1
ATOM 11205 C CA . LYS D 1 192 ? 41.887 53.552 16.013 1.00 38.98 189 LYS D CA 1
ATOM 11206 C C . LYS D 1 192 ? 42.778 54.370 16.940 1.00 40.94 189 LYS D C 1
ATOM 11207 O O . LYS D 1 192 ? 42.269 55.089 17.780 1.00 41.24 189 LYS D O 1
ATOM 11213 N N . LYS D 1 193 ? 44.097 54.282 16.767 1.00 42.52 190 LYS D N 1
ATOM 11214 C CA . LYS D 1 193 ? 45.056 55.059 17.580 1.00 44.72 190 LYS D CA 1
ATOM 11215 C C . LYS D 1 193 ? 44.853 56.570 17.432 1.00 45.62 190 LYS D C 1
ATOM 11216 O O . LYS D 1 193 ? 44.828 57.293 18.430 1.00 45.44 190 LYS D O 1
ATOM 11222 N N . GLU D 1 194 ? 44.688 57.034 16.192 1.00 45.59 191 GLU D N 1
ATOM 11223 C CA . GLU D 1 194 ? 44.479 58.455 15.932 1.00 46.81 191 GLU D CA 1
ATOM 11224 C C . GLU D 1 194 ? 43.260 58.999 16.642 1.00 46.83 191 GLU D C 1
ATOM 11225 O O . GLU D 1 194 ? 43.282 60.135 17.129 1.00 48.19 191 GLU D O 1
ATOM 11231 N N . LEU D 1 195 ? 42.191 58.212 16.690 1.00 45.45 192 LEU D N 1
ATOM 11232 C CA . LEU D 1 195 ? 40.977 58.673 17.338 1.00 45.49 192 LEU D CA 1
ATOM 11233 C C . LEU D 1 195 ? 41.175 58.679 18.861 1.00 46.67 192 LEU D C 1
ATOM 11234 O O . LEU D 1 195 ? 40.751 59.614 19.553 1.00 46.83 192 LEU D O 1
ATOM 11239 N N . ALA D 1 196 ? 41.825 57.640 19.377 1.00 46.50 193 ALA D N 1
ATOM 11240 C CA . ALA D 1 196 ? 42.072 57.567 20.810 1.00 47.77 193 ALA D CA 1
ATOM 11241 C C . ALA D 1 196 ? 42.978 58.729 21.284 1.00 49.48 193 ALA D C 1
ATOM 11242 O O . ALA D 1 196 ? 42.731 59.270 22.350 1.00 51.20 193 ALA D O 1
ATOM 11244 N N . ASN D 1 197 ? 43.981 59.137 20.492 1.00 50.27 194 ASN D N 1
ATOM 11245 C CA . ASN D 1 197 ? 44.894 60.222 20.902 1.00 51.91 194 ASN D CA 1
ATOM 11246 C C . ASN D 1 197 ? 44.294 61.611 20.763 1.00 52.32 194 ASN D C 1
ATOM 11247 O O . ASN D 1 197 ? 44.761 62.536 21.401 1.00 52.80 194 ASN D O 1
ATOM 11252 N N . SER D 1 198 ? 43.281 61.772 19.925 1.00 51.68 195 SER D N 1
ATOM 11253 C CA . SER D 1 198 ? 42.616 63.068 19.820 1.00 52.66 195 SER D CA 1
ATOM 11254 C C . SER D 1 198 ? 41.309 63.107 20.645 1.00 52.33 195 SER D C 1
ATOM 11255 O O . SER D 1 198 ? 40.470 63.963 20.415 1.00 52.66 195 SER D O 1
ATOM 11258 N N . GLY D 1 199 ? 41.145 62.184 21.600 1.00 51.59 196 GLY D N 1
ATOM 11259 C CA . GLY D 1 199 ? 39.978 62.184 22.500 1.00 51.45 196 GLY D CA 1
ATOM 11260 C C . GLY D 1 199 ? 38.656 61.642 21.977 1.00 50.18 196 GLY D C 1
ATOM 11261 O O . GLY D 1 199 ? 37.615 61.772 22.621 1.00 49.91 196 GLY D O 1
ATOM 11262 N N . HIS D 1 200 ? 38.670 61.002 20.814 1.00 49.09 197 HIS D N 1
ATOM 11263 C CA . HIS D 1 200 ? 37.445 60.429 20.268 1.00 47.52 197 HIS D CA 1
ATOM 11264 C C . HIS D 1 200 ? 37.215 59.001 20.804 1.00 45.89 197 HIS D C 1
ATOM 11265 O O . HIS D 1 200 ? 38.152 58.329 21.222 1.00 45.15 197 HIS D O 1
ATOM 11272 N N . SER D 1 201 ? 35.953 58.565 20.815 1.00 44.25 198 SER D N 1
ATOM 11273 C CA . SER D 1 201 ? 35.587 57.178 21.179 1.00 43.49 198 SER D CA 1
ATOM 11274 C C . SER D 1 201 ? 36.135 56.163 20.160 1.00 41.48 198 SER D C 1
ATOM 11275 O O . SER D 1 201 ? 36.158 56.456 18.963 1.00 40.41 198 SER D O 1
ATOM 11278 N N . THR D 1 202 ? 36.558 54.991 20.635 1.00 40.25 199 THR D N 1
ATOM 11279 C CA . THR D 1 202 ? 36.944 53.876 19.765 1.00 38.86 199 THR D CA 1
ATOM 11280 C C . THR D 1 202 ? 35.885 52.762 19.747 1.00 37.06 199 THR D C 1
ATOM 11281 O O . THR D 1 202 ? 36.111 51.687 19.183 1.00 35.95 199 THR D O 1
ATOM 11285 N N . ALA D 1 203 ? 34.718 53.019 20.324 1.00 35.33 200 ALA D N 1
ATOM 11286 C CA . ALA D 1 203 ? 33.638 52.052 20.265 1.00 34.36 200 ALA D CA 1
ATOM 11287 C C . ALA D 1 203 ? 33.112 51.947 18.833 1.00 32.77 200 ALA D C 1
ATOM 11288 O O . ALA D 1 203 ? 33.255 52.872 18.071 1.00 32.19 200 ALA D O 1
ATOM 11290 N N . LEU D 1 204 ? 32.497 50.813 18.485 1.00 30.96 201 LEU D N 1
ATOM 11291 C CA . LEU D 1 204 ? 32.191 50.504 17.127 1.00 29.70 201 LEU D CA 1
ATOM 11292 C C . LEU D 1 204 ? 30.703 50.607 16.829 1.00 30.13 201 LEU D C 1
ATOM 11293 O O . LEU D 1 204 ? 29.863 50.280 17.671 1.00 29.21 201 LEU D O 1
ATOM 11298 N N . GLY D 1 205 ? 30.407 51.014 15.593 1.00 29.59 202 GLY D N 1
ATOM 11299 C CA . GLY D 1 205 ? 29.071 50.883 15.024 1.00 30.07 202 GLY D CA 1
ATOM 11300 C C . GLY D 1 205 ? 28.775 49.468 14.504 1.00 29.58 202 GLY D C 1
ATOM 11301 O O . GLY D 1 205 ? 29.599 48.560 14.618 1.00 29.31 202 GLY D O 1
ATOM 11302 N N . ASP D 1 206 ? 27.584 49.305 13.955 1.00 28.73 203 ASP D N 1
ATOM 11303 C CA . ASP D 1 206 ? 27.078 48.037 13.530 1.00 29.39 203 ASP D CA 1
ATOM 11304 C C . ASP D 1 206 ? 27.927 47.223 12.602 1.00 28.98 203 ASP D C 1
ATOM 11305 O O . ASP D 1 206 ? 27.920 45.984 12.702 1.00 28.48 203 ASP D O 1
ATOM 11310 N N . GLU D 1 207 ? 28.637 47.893 11.703 1.00 29.49 204 GLU D N 1
ATOM 11311 C CA . GLU D 1 207 ? 29.528 47.220 10.748 1.00 28.99 204 GLU D CA 1
ATOM 11312 C C . GLU D 1 207 ? 30.977 47.224 11.163 1.00 28.35 204 GLU D C 1
ATOM 11313 O O . GLU D 1 207 ? 31.831 46.782 10.395 1.00 26.28 204 GLU D O 1
ATOM 11319 N N . GLY D 1 208 ? 31.265 47.675 12.382 1.00 28.98 205 GLY D N 1
ATOM 11320 C CA . GLY D 1 208 ? 32.657 47.620 12.920 1.00 28.66 205 GLY D CA 1
ATOM 11321 C C . GLY D 1 208 ? 33.515 48.869 12.710 1.00 29.65 205 GLY D C 1
ATOM 11322 O O . GLY D 1 208 ? 34.699 48.896 13.086 1.00 30.21 205 GLY D O 1
ATOM 11323 N N . GLY D 1 209 ? 32.945 49.904 12.102 1.00 29.67 206 GLY D N 1
ATOM 11324 C CA . GLY D 1 209 ? 33.648 51.142 11.908 1.00 30.16 206 GLY D CA 1
ATOM 11325 C C . GLY D 1 209 ? 33.420 52.072 13.107 1.00 31.72 206 GLY D C 1
ATOM 11326 O O . GLY D 1 209 ? 32.675 51.761 14.043 1.00 31.94 206 GLY D O 1
ATOM 11327 N N . PHE D 1 210 ? 34.082 53.217 13.092 1.00 32.78 207 PHE D N 1
ATOM 11328 C CA . PHE D 1 210 ? 33.915 54.214 14.153 1.00 34.33 207 PHE D CA 1
ATOM 11329 C C . PHE D 1 210 ? 32.959 55.335 13.706 1.00 36.02 207 PHE D C 1
ATOM 11330 O O . PHE D 1 210 ? 32.870 55.657 12.499 1.00 36.41 207 PHE D O 1
ATOM 11338 N N . ALA D 1 211 ? 32.272 55.954 14.660 1.00 38.31 208 ALA D N 1
ATOM 11339 C CA . ALA D 1 211 ? 31.349 57.079 14.382 1.00 40.07 208 ALA D CA 1
ATOM 11340 C C . ALA D 1 211 ? 31.732 58.334 15.174 1.00 42.55 208 ALA D C 1
ATOM 11341 O O . ALA D 1 211 ? 30.924 58.874 15.936 1.00 43.62 208 ALA D O 1
ATOM 11343 N N . PRO D 1 212 ? 32.955 58.820 14.988 1.00 43.47 209 PRO D N 1
ATOM 11344 C CA . PRO D 1 212 ? 33.332 60.015 15.734 1.00 45.44 209 PRO D CA 1
ATOM 11345 C C . PRO D 1 212 ? 32.533 61.238 15.289 1.00 47.27 209 PRO D C 1
ATOM 11346 O O . PRO D 1 212 ? 32.146 61.333 14.121 1.00 46.87 209 PRO D O 1
ATOM 11350 N N . ASN D 1 213 ? 32.281 62.159 16.219 1.00 49.28 210 ASN D N 1
ATOM 11351 C CA A ASN D 1 213 ? 31.543 63.376 15.894 0.60 50.58 210 ASN D CA 1
ATOM 11352 C CA B ASN D 1 213 ? 31.549 63.376 15.912 0.40 50.08 210 ASN D CA 1
ATOM 11353 C C . ASN D 1 213 ? 32.416 64.348 15.119 1.00 50.69 210 ASN D C 1
ATOM 11354 O O . ASN D 1 213 ? 32.982 65.272 15.692 1.00 52.52 210 ASN D O 1
ATOM 11363 N N . LEU D 1 214 ? 32.522 64.137 13.807 1.00 49.28 211 LEU D N 1
ATOM 11364 C CA . LEU D 1 214 ? 33.312 65.018 12.957 1.00 48.78 211 LEU D CA 1
ATOM 11365 C C . LEU D 1 214 ? 32.418 66.180 12.452 1.00 49.51 211 LEU D C 1
ATOM 11366 O O . LEU D 1 214 ? 31.208 66.190 12.685 1.00 49.68 211 LEU D O 1
ATOM 11371 N N . ALA D 1 215 ? 33.005 67.166 11.781 1.00 49.77 212 ALA D N 1
ATOM 11372 C CA . ALA D 1 215 ? 32.276 68.412 11.483 1.00 51.12 212 ALA D CA 1
ATOM 11373 C C . ALA D 1 215 ? 31.508 68.382 10.168 1.00 50.39 212 ALA D C 1
ATOM 11374 O O . ALA D 1 215 ? 30.491 69.049 10.021 1.00 50.84 212 ALA D O 1
ATOM 11376 N N . ASN D 1 216 ? 31.999 67.634 9.203 1.00 48.78 213 ASN D N 1
ATOM 11377 C CA . ASN D 1 216 ? 31.332 67.556 7.922 1.00 48.61 213 ASN D CA 1
ATOM 11378 C C . ASN D 1 216 ? 31.651 66.236 7.186 1.00 46.66 213 ASN D C 1
ATOM 11379 O O . ASN D 1 216 ? 32.084 65.262 7.797 1.00 45.42 213 ASN D O 1
ATOM 11384 N N . ASN D 1 217 ? 31.445 66.223 5.876 1.00 45.83 214 ASN D N 1
ATOM 11385 C CA . ASN D 1 217 ? 31.654 65.035 5.067 1.00 44.03 214 ASN D CA 1
ATOM 11386 C C . ASN D 1 217 ? 33.027 64.941 4.438 1.00 43.68 214 ASN D C 1
ATOM 11387 O O . ASN D 1 217 ? 33.341 63.933 3.802 1.00 42.74 214 ASN D O 1
ATOM 11392 N N . THR D 1 218 ? 33.854 65.977 4.582 1.00 44.40 215 THR D N 1
ATOM 11393 C CA . THR D 1 218 ? 35.204 65.884 4.050 1.00 44.19 215 THR D CA 1
ATOM 11394 C C . THR D 1 218 ? 36.211 65.566 5.130 1.00 44.12 215 THR D C 1
ATOM 11395 O O . THR D 1 218 ? 37.205 64.912 4.850 1.00 43.79 215 THR D O 1
ATOM 11399 N N . GLU D 1 219 ? 35.932 65.964 6.366 1.00 44.71 216 GLU D N 1
ATOM 11400 C CA . GLU D 1 219 ? 36.822 65.654 7.480 1.00 45.36 216 GLU D CA 1
ATOM 11401 C C . GLU D 1 219 ? 37.108 64.143 7.609 1.00 43.42 216 GLU D C 1
ATOM 11402 O O . GLU D 1 219 ? 38.268 63.754 7.705 1.00 42.13 216 GLU D O 1
ATOM 11408 N N . PRO D 1 220 ? 36.061 63.280 7.576 1.00 42.13 217 PRO D N 1
ATOM 11409 C CA . PRO D 1 220 ? 36.317 61.813 7.498 1.00 40.57 217 PRO D CA 1
ATOM 11410 C C . PRO D 1 220 ? 37.267 61.392 6.352 1.00 39.49 217 PRO D C 1
ATOM 11411 O O . PRO D 1 220 ? 38.114 60.521 6.547 1.00 38.50 217 PRO D O 1
ATOM 11415 N N . ILE D 1 221 ? 37.146 61.999 5.174 1.00 38.99 218 ILE D N 1
ATOM 11416 C CA . ILE D 1 221 ? 37.997 61.579 4.053 1.00 38.24 218 ILE D CA 1
ATOM 11417 C C . ILE D 1 221 ? 39.452 61.970 4.344 1.00 38.80 218 ILE D C 1
ATOM 11418 O O . ILE D 1 221 ? 40.389 61.206 4.088 1.00 38.02 218 ILE D O 1
ATOM 11423 N N . ASP D 1 222 ? 39.624 63.180 4.872 1.00 40.47 219 ASP D N 1
ATOM 11424 C CA . ASP D 1 222 ? 40.927 63.693 5.293 1.00 41.16 219 ASP D CA 1
ATOM 11425 C C . ASP D 1 222 ? 41.597 62.747 6.270 1.00 40.59 219 ASP D C 1
ATOM 11426 O O . ASP D 1 222 ? 42.786 62.450 6.158 1.00 40.80 219 ASP D O 1
ATOM 11431 N N . LEU D 1 223 ? 40.828 62.291 7.242 1.00 40.16 220 LEU D N 1
ATOM 11432 C CA . LEU D 1 223 ? 41.312 61.329 8.220 1.00 40.08 220 LEU D CA 1
ATOM 11433 C C . LEU D 1 223 ? 41.695 59.997 7.542 1.00 39.17 220 LEU D C 1
ATOM 11434 O O . LEU D 1 223 ? 42.750 59.439 7.838 1.00 38.86 220 LEU D O 1
ATOM 11439 N N . LEU D 1 224 ? 40.874 59.494 6.615 1.00 38.15 221 LEU D N 1
ATOM 11440 C CA . LEU D 1 224 ? 41.268 58.274 5.914 1.00 37.19 221 LEU D CA 1
ATOM 11441 C C . LEU D 1 224 ? 42.598 58.467 5.182 1.00 37.97 221 LEU D C 1
ATOM 11442 O O . LEU D 1 224 ? 43.423 57.571 5.227 1.00 38.04 221 LEU D O 1
ATOM 11447 N N . MET D 1 225 ? 42.820 59.627 4.554 1.00 38.50 222 MET D N 1
ATOM 11448 C CA . MET D 1 225 ? 44.037 59.842 3.776 1.00 39.42 222 MET D CA 1
ATOM 11449 C C . MET D 1 225 ? 45.268 59.838 4.678 1.00 39.54 222 MET D C 1
ATOM 11450 O O . MET D 1 225 ? 46.326 59.336 4.296 1.00 40.10 222 MET D O 1
ATOM 11455 N N . THR D 1 226 ? 45.125 60.414 5.866 1.00 39.62 223 THR D N 1
ATOM 11456 C CA . THR D 1 226 ? 46.202 60.513 6.846 1.00 39.80 223 THR D CA 1
ATOM 11457 C C . THR D 1 226 ? 46.604 59.136 7.295 1.00 38.85 223 THR D C 1
ATOM 11458 O O . THR D 1 226 ? 47.786 58.814 7.336 1.00 39.06 223 THR D O 1
ATOM 11462 N N . CYS D 1 227 ? 45.607 58.321 7.610 1.00 37.85 224 CYS D N 1
ATOM 11463 C CA . CYS D 1 227 ? 45.841 56.925 8.012 1.00 37.69 224 CYS D CA 1
ATOM 11464 C C . CYS D 1 227 ? 46.455 56.036 6.921 1.00 36.22 224 CYS D C 1
ATOM 11465 O O . CYS D 1 227 ? 47.353 55.217 7.219 1.00 35.60 224 CYS D O 1
ATOM 11468 N N . ILE D 1 228 ? 46.001 56.215 5.677 1.00 35.33 225 ILE D N 1
ATOM 11469 C CA . ILE D 1 228 ? 46.585 55.511 4.519 1.00 34.56 225 ILE D CA 1
ATOM 11470 C C . ILE D 1 228 ? 48.056 55.861 4.397 1.00 35.92 225 ILE D C 1
ATOM 11471 O O . ILE D 1 228 ? 48.891 54.988 4.281 1.00 35.26 225 ILE D O 1
ATOM 11476 N N . LYS D 1 229 ? 48.379 57.142 4.496 1.00 37.96 226 LYS D N 1
ATOM 11477 C CA . LYS D 1 229 ? 49.769 57.565 4.363 1.00 39.66 226 LYS D CA 1
ATOM 11478 C C . LYS D 1 229 ? 50.634 57.163 5.568 1.00 39.91 226 LYS D C 1
ATOM 11479 O O . LYS D 1 229 ? 51.764 56.705 5.389 1.00 39.88 226 LYS D O 1
ATOM 11485 N N . LYS D 1 230 ? 50.111 57.341 6.784 1.00 39.51 227 LYS D N 1
ATOM 11486 C CA . LYS D 1 230 ? 50.835 56.915 7.994 1.00 39.57 227 LYS D CA 1
ATOM 11487 C C . LYS D 1 230 ? 51.105 55.417 7.972 1.00 38.21 227 LYS D C 1
ATOM 11488 O O . LYS D 1 230 ? 52.137 54.987 8.413 1.00 38.10 227 LYS D O 1
ATOM 11494 N N . ALA D 1 231 ? 50.162 54.621 7.465 1.00 36.62 228 ALA D N 1
ATOM 11495 C CA . ALA D 1 231 ? 50.357 53.161 7.399 1.00 35.75 228 ALA D CA 1
ATOM 11496 C C . ALA D 1 231 ? 51.361 52.746 6.335 1.00 35.45 228 ALA D C 1
ATOM 11497 O O . ALA D 1 231 ? 51.810 51.608 6.346 1.00 35.13 228 ALA D O 1
ATOM 11499 N N . GLY D 1 232 ? 51.697 53.644 5.412 1.00 35.95 229 GLY D N 1
ATOM 11500 C CA . GLY D 1 232 ? 52.712 53.351 4.402 1.00 35.83 229 GLY D CA 1
ATOM 11501 C C . GLY D 1 232 ? 52.124 52.864 3.095 1.00 34.65 229 GLY D C 1
ATOM 11502 O O . GLY D 1 232 ? 52.820 52.285 2.273 1.00 33.69 229 GLY D O 1
ATOM 11503 N N . TYR D 1 233 ? 50.844 53.138 2.870 1.00 34.93 230 TYR D N 1
ATOM 11504 C CA . TYR D 1 233 ? 50.146 52.611 1.699 1.00 34.27 230 TYR D CA 1
ATOM 11505 C C . TYR D 1 233 ? 49.612 53.667 0.713 1.00 35.43 230 TYR D C 1
ATOM 11506 O O . TYR D 1 233 ? 48.649 53.423 -0.049 1.00 33.47 230 TYR D O 1
ATOM 11515 N N . GLU D 1 234 ? 50.264 54.828 0.706 1.00 37.10 231 GLU D N 1
ATOM 11516 C CA . GLU D 1 234 ? 49.864 55.952 -0.143 1.00 38.46 231 GLU D CA 1
ATOM 11517 C C . GLU D 1 234 ? 49.782 55.590 -1.632 1.00 38.34 231 GLU D C 1
ATOM 11518 O O . GLU D 1 234 ? 50.697 54.985 -2.174 1.00 37.31 231 GLU D O 1
ATOM 11524 N N . ASN D 1 235 ? 48.685 55.979 -2.284 1.00 38.67 232 ASN D N 1
ATOM 11525 C CA . ASN D 1 235 ? 48.421 55.651 -3.693 1.00 38.81 232 ASN D CA 1
ATOM 11526 C C . ASN D 1 235 ? 47.993 54.204 -3.962 1.00 37.58 232 ASN D C 1
ATOM 11527 O O . ASN D 1 235 ? 47.579 53.923 -5.061 1.00 37.70 232 ASN D O 1
ATOM 11532 N N . ARG D 1 236 ? 48.080 53.304 -2.979 1.00 36.16 233 ARG D N 1
ATOM 11533 C CA . ARG D 1 236 ? 47.734 51.887 -3.169 1.00 34.81 233 ARG D CA 1
ATOM 11534 C C . ARG D 1 236 ? 46.370 51.548 -2.616 1.00 33.71 233 ARG D C 1
ATOM 11535 O O . ARG D 1 236 ? 45.806 50.485 -2.903 1.00 31.77 233 ARG D O 1
ATOM 11543 N N . VAL D 1 237 ? 45.834 52.463 -1.819 1.00 33.47 234 VAL D N 1
ATOM 11544 C CA . VAL D 1 237 ? 44.531 52.299 -1.221 1.00 32.79 234 VAL D CA 1
ATOM 11545 C C . VAL D 1 237 ? 43.701 53.509 -1.637 1.00 33.99 234 VAL D C 1
ATOM 11546 O O . VAL D 1 237 ? 44.169 54.623 -1.520 1.00 35.32 234 VAL D O 1
ATOM 11550 N N . LYS D 1 238 ? 42.476 53.287 -2.106 1.00 33.87 235 LYS D N 1
ATOM 11551 C CA . LYS D 1 238 ? 41.576 54.354 -2.517 1.00 34.60 235 LYS D CA 1
ATOM 11552 C C . LYS D 1 238 ? 40.336 54.461 -1.617 1.00 33.52 235 LYS D C 1
ATOM 11553 O O . LYS D 1 238 ? 40.153 53.667 -0.697 1.00 33.47 235 LYS D O 1
ATOM 11559 N N . ILE D 1 239 ? 39.491 55.448 -1.895 1.00 32.39 236 ILE D N 1
ATOM 11560 C CA . ILE D 1 239 ? 38.383 55.773 -1.049 1.00 32.54 236 ILE D CA 1
ATOM 11561 C C . ILE D 1 239 ? 37.100 55.508 -1.800 1.00 32.17 236 ILE D C 1
ATOM 11562 O O . ILE D 1 239 ? 36.972 55.871 -2.973 1.00 34.15 236 ILE D O 1
ATOM 11567 N N . ALA D 1 240 ? 36.144 54.894 -1.128 1.00 31.40 237 ALA D N 1
ATOM 11568 C CA . ALA D 1 240 ? 34.835 54.613 -1.725 1.00 30.79 237 ALA D CA 1
ATOM 11569 C C . ALA D 1 240 ? 33.853 55.171 -0.765 1.00 30.85 237 ALA D C 1
ATOM 11570 O O . ALA D 1 240 ? 34.104 55.151 0.430 1.00 30.08 237 ALA D O 1
ATOM 11572 N N . LEU D 1 241 ? 32.743 55.693 -1.267 1.00 31.86 238 LEU D N 1
ATOM 11573 C CA . LEU D 1 241 ? 31.757 56.291 -0.398 1.00 32.63 238 LEU D CA 1
ATOM 11574 C C . LEU D 1 241 ? 30.436 55.607 -0.639 1.00 32.14 238 LEU D C 1
ATOM 11575 O O . LEU D 1 241 ? 30.163 55.188 -1.762 1.00 32.44 238 LEU D O 1
ATOM 11580 N N . ASP D 1 242 ? 29.636 55.474 0.428 1.00 31.51 239 ASP D N 1
ATOM 11581 C CA . ASP D 1 242 ? 28.175 55.315 0.317 1.00 30.58 239 ASP D CA 1
ATOM 11582 C C . ASP D 1 242 ? 27.520 56.523 0.930 1.00 30.78 239 ASP D C 1
ATOM 11583 O O . ASP D 1 242 ? 27.489 56.694 2.152 1.00 30.82 239 ASP D O 1
ATOM 11588 N N . VAL D 1 243 ? 26.984 57.364 0.073 1.00 30.94 240 VAL D N 1
ATOM 11589 C CA . VAL D 1 243 ? 26.283 58.561 0.494 1.00 32.38 240 VAL D CA 1
ATOM 11590 C C . VAL D 1 243 ? 24.877 58.280 1.069 1.00 33.22 240 VAL D C 1
ATOM 11591 O O . VAL D 1 243 ? 24.402 59.016 1.972 1.00 33.95 240 VAL D O 1
ATOM 11595 N N . ALA D 1 244 ? 24.224 57.229 0.556 1.00 32.00 241 ALA D N 1
ATOM 11596 C CA . ALA D 1 244 ? 22.843 56.865 0.927 1.00 32.17 241 ALA D CA 1
ATOM 11597 C C . ALA D 1 244 ? 21.995 58.101 0.900 1.00 33.67 241 ALA D C 1
ATOM 11598 O O . ALA D 1 244 ? 21.245 58.384 1.832 1.00 34.83 241 ALA D O 1
ATOM 11600 N N . SER D 1 245 ? 22.092 58.829 -0.200 1.00 33.69 242 SER D N 1
ATOM 11601 C CA . SER D 1 245 ? 21.452 60.116 -0.306 1.00 34.08 242 SER D CA 1
ATOM 11602 C C . SER D 1 245 ? 19.925 60.088 -0.186 1.00 34.64 242 SER D C 1
ATOM 11603 O O . SER D 1 245 ? 19.317 61.129 0.097 1.00 33.69 242 SER D O 1
ATOM 11606 N N . THR D 1 246 ? 19.294 58.933 -0.436 1.00 34.13 243 THR D N 1
ATOM 11607 C CA . THR D 1 246 ? 17.832 58.832 -0.259 1.00 35.20 243 THR D CA 1
ATOM 11608 C C . THR D 1 246 ? 17.437 59.198 1.184 1.00 36.36 243 THR D C 1
ATOM 11609 O O . THR D 1 246 ? 16.377 59.752 1.412 1.00 36.37 243 THR D O 1
ATOM 11613 N N . GLU D 1 247 ? 18.317 58.925 2.141 1.00 36.62 244 GLU D N 1
ATOM 11614 C CA . GLU D 1 247 ? 18.036 59.247 3.531 1.00 38.78 244 GLU D CA 1
ATOM 11615 C C . GLU D 1 247 ? 17.854 60.732 3.781 1.00 39.78 244 GLU D C 1
ATOM 11616 O O . GLU D 1 247 ? 17.129 61.110 4.702 1.00 40.89 244 GLU D O 1
ATOM 11622 N N . PHE D 1 248 ? 18.492 61.588 2.976 1.00 39.89 245 PHE D N 1
ATOM 11623 C CA . PHE D 1 248 ? 18.341 63.032 3.182 1.00 40.15 245 PHE D CA 1
ATOM 11624 C C . PHE D 1 248 ? 17.721 63.797 2.045 1.00 41.79 245 PHE D C 1
ATOM 11625 O O . PHE D 1 248 ? 17.836 65.026 1.985 1.00 42.20 245 PHE D O 1
ATOM 11633 N N . PHE D 1 249 ? 16.980 63.087 1.200 1.00 42.73 246 PHE D N 1
ATOM 11634 C CA . PHE D 1 249 ? 16.317 63.680 0.038 1.00 44.29 246 PHE D CA 1
ATOM 11635 C C . PHE D 1 249 ? 14.873 63.918 0.412 1.00 46.76 246 PHE D C 1
ATOM 11636 O O . PHE D 1 249 ? 14.200 63.036 0.918 1.00 46.36 246 PHE D O 1
ATOM 11644 N N . LYS D 1 250 ? 14.401 65.129 0.189 1.00 49.84 247 LYS D N 1
ATOM 11645 C CA . LYS D 1 250 ? 13.060 65.512 0.611 1.00 52.76 247 LYS D CA 1
ATOM 11646 C C . LYS D 1 250 ? 12.644 66.753 -0.137 1.00 54.77 247 LYS D C 1
ATOM 11647 O O . LYS D 1 250 ? 13.429 67.703 -0.260 1.00 55.60 247 LYS D O 1
ATOM 11653 N N . ASP D 1 251 ? 11.419 66.738 -0.654 1.00 56.55 248 ASP D N 1
ATOM 11654 C CA . ASP D 1 251 ? 10.892 67.857 -1.405 1.00 58.70 248 ASP D CA 1
ATOM 11655 C C . ASP D 1 251 ? 11.867 68.329 -2.457 1.00 58.21 248 ASP D C 1
ATOM 11656 O O . ASP D 1 251 ? 12.164 69.513 -2.536 1.00 59.43 248 ASP D O 1
ATOM 11661 N N . GLY D 1 252 ? 12.379 67.388 -3.248 1.00 56.51 249 GLY D N 1
ATOM 11662 C CA . GLY D 1 252 ? 13.148 67.710 -4.441 1.00 55.63 249 GLY D CA 1
ATOM 11663 C C . GLY D 1 252 ? 14.622 67.953 -4.217 1.00 54.39 249 GLY D C 1
ATOM 11664 O O . GLY D 1 252 ? 15.381 68.038 -5.174 1.00 54.29 249 GLY D O 1
ATOM 11665 N N . LYS D 1 253 ? 15.052 68.025 -2.965 1.00 53.29 250 LYS D N 1
ATOM 11666 C CA . LYS D 1 253 ? 16.391 68.502 -2.672 1.00 51.82 250 LYS D CA 1
ATOM 11667 C C . LYS D 1 253 ? 17.054 67.629 -1.639 1.00 49.14 250 LYS D C 1
ATOM 11668 O O . LYS D 1 253 ? 16.384 66.863 -0.960 1.00 46.99 250 LYS D O 1
ATOM 11674 N N . TYR D 1 254 ? 18.363 67.807 -1.487 1.00 47.60 251 TYR D N 1
ATOM 11675 C CA . TYR D 1 254 ? 19.188 66.964 -0.626 1.00 46.16 251 TYR D CA 1
ATOM 11676 C C . TYR D 1 254 ? 19.726 67.758 0.549 1.00 47.27 251 TYR D C 1
ATOM 11677 O O . TYR D 1 254 ? 20.604 68.594 0.376 1.00 48.63 251 TYR D O 1
ATOM 11686 N N . HIS D 1 255 ? 19.235 67.460 1.748 1.00 47.02 252 HIS D N 1
ATOM 11687 C CA . HIS D 1 255 ? 19.531 68.227 2.933 1.00 47.75 252 HIS D CA 1
ATOM 11688 C C . HIS D 1 255 ? 20.781 67.732 3.629 1.00 47.70 252 HIS D C 1
ATOM 11689 O O . HIS D 1 255 ? 20.772 66.732 4.352 1.00 47.41 252 HIS D O 1
ATOM 11696 N N . MET D 1 256 ? 21.883 68.423 3.372 1.00 48.84 253 MET D N 1
ATOM 11697 C CA . MET D 1 256 ? 23.187 68.070 3.950 1.00 48.97 253 MET D CA 1
ATOM 11698 C C . MET D 1 256 ? 24.030 69.335 4.188 1.00 50.63 253 MET D C 1
ATOM 11699 O O . MET D 1 256 ? 23.876 70.340 3.494 1.00 50.83 253 MET D O 1
ATOM 11704 N N . GLU D 1 257 ? 24.883 69.270 5.207 1.00 51.36 254 GLU D N 1
ATOM 11705 C CA . GLU D 1 257 ? 25.779 70.359 5.571 1.00 53.04 254 GLU D CA 1
ATOM 11706 C C . GLU D 1 257 ? 25.055 71.712 5.666 1.00 54.07 254 GLU D C 1
ATOM 11707 O O . GLU D 1 257 ? 25.511 72.689 5.096 1.00 55.40 254 GLU D O 1
ATOM 11713 N N . GLY D 1 258 ? 23.933 71.745 6.388 1.00 54.37 255 GLY D N 1
ATOM 11714 C CA . GLY D 1 258 ? 23.127 72.952 6.588 1.00 55.03 255 GLY D CA 1
ATOM 11715 C C . GLY D 1 258 ? 22.425 73.539 5.374 1.00 55.52 255 GLY D C 1
ATOM 11716 O O . GLY D 1 258 ? 21.849 74.628 5.462 1.00 58.10 255 GLY D O 1
ATOM 11717 N N . LYS D 1 259 ? 22.445 72.842 4.245 1.00 54.12 256 LYS D N 1
ATOM 11718 C CA . LYS D 1 259 ? 21.927 73.372 2.982 1.00 54.36 256 LYS D CA 1
ATOM 11719 C C . LYS D 1 259 ? 20.928 72.412 2.346 1.00 52.84 256 LYS D C 1
ATOM 11720 O O . LYS D 1 259 ? 20.886 71.256 2.703 1.00 51.88 256 LYS D O 1
ATOM 11726 N N . ALA D 1 260 ? 20.128 72.915 1.405 1.00 52.87 257 ALA D N 1
ATOM 11727 C CA . ALA D 1 260 ? 19.325 72.087 0.510 1.00 51.73 257 ALA D CA 1
ATOM 11728 C C . ALA D 1 260 ? 19.978 72.109 -0.850 1.00 50.81 257 ALA D C 1
ATOM 11729 O O . ALA D 1 260 ? 19.924 73.114 -1.535 1.00 52.08 257 ALA D O 1
ATOM 11731 N N . PHE D 1 261 ? 20.588 70.992 -1.243 1.00 49.44 258 PHE D N 1
ATOM 11732 C CA . PHE D 1 261 ? 21.260 70.927 -2.528 1.00 48.90 258 PHE D CA 1
ATOM 11733 C C . PHE D 1 261 ? 20.324 70.475 -3.630 1.00 48.80 258 PHE D C 1
ATOM 11734 O O . PHE D 1 261 ? 19.613 69.489 -3.481 1.00 49.03 258 PHE D O 1
ATOM 11742 N N . SER D 1 262 ? 20.377 71.155 -4.764 1.00 49.20 259 SER D N 1
ATOM 11743 C CA A SER D 1 262 ? 19.822 70.629 -6.008 0.60 48.88 259 SER D CA 1
ATOM 11744 C CA B SER D 1 262 ? 19.797 70.613 -5.995 0.40 48.85 259 SER D CA 1
ATOM 11745 C C . SER D 1 262 ? 20.554 69.341 -6.380 1.00 47.49 259 SER D C 1
ATOM 11746 O O . SER D 1 262 ? 21.650 69.079 -5.893 1.00 46.60 259 SER D O 1
ATOM 11751 N N . SER D 1 263 ? 19.956 68.557 -7.254 1.00 47.76 260 SER D N 1
ATOM 11752 C CA . SER D 1 263 ? 20.639 67.407 -7.845 1.00 47.47 260 SER D CA 1
ATOM 11753 C C . SER D 1 263 ? 21.948 67.863 -8.494 1.00 48.20 260 SER D C 1
ATOM 11754 O O . SER D 1 263 ? 23.011 67.307 -8.217 1.00 47.23 260 SER D O 1
ATOM 11757 N N . GLU D 1 264 ? 21.863 68.914 -9.318 1.00 50.67 261 GLU D N 1
ATOM 11758 C CA . GLU D 1 264 ? 23.010 69.355 -10.087 1.00 51.46 261 GLU D CA 1
ATOM 11759 C C . GLU D 1 264 ? 24.100 69.858 -9.154 1.00 51.02 261 GLU D C 1
ATOM 11760 O O . GLU D 1 264 ? 25.268 69.548 -9.367 1.00 51.48 261 GLU D O 1
ATOM 11766 N N . ALA D 1 265 ? 23.737 70.561 -8.084 1.00 50.46 262 ALA D N 1
ATOM 11767 C CA . ALA D 1 265 ? 24.736 70.984 -7.090 1.00 49.47 262 ALA D CA 1
ATOM 11768 C C . ALA D 1 265 ? 25.393 69.835 -6.342 1.00 47.52 262 ALA D C 1
ATOM 11769 O O . ALA D 1 265 ? 26.565 69.920 -5.947 1.00 47.30 262 ALA D O 1
ATOM 11771 N N . LEU D 1 266 ? 24.639 68.774 -6.075 1.00 45.84 263 LEU D N 1
ATOM 11772 C CA . LEU D 1 266 ? 25.231 67.604 -5.408 1.00 43.32 263 LEU D CA 1
ATOM 11773 C C . LEU D 1 266 ? 26.210 66.900 -6.340 1.00 42.05 263 LEU D C 1
ATOM 11774 O O . LEU D 1 266 ? 27.304 66.498 -5.923 1.00 41.23 263 LEU D O 1
ATOM 11779 N N . ILE D 1 267 ? 25.829 66.796 -7.612 1.00 41.80 264 ILE D N 1
ATOM 11780 C CA . ILE D 1 267 ? 26.723 66.262 -8.650 1.00 41.40 264 ILE D CA 1
ATOM 11781 C C . ILE D 1 267 ? 28.031 67.063 -8.734 1.00 42.82 264 ILE D C 1
ATOM 11782 O O . ILE D 1 267 ? 29.118 66.486 -8.763 1.00 40.85 264 ILE D O 1
ATOM 11787 N N . GLU D 1 268 ? 27.922 68.405 -8.759 1.00 45.23 265 GLU D N 1
ATOM 11788 C CA . GLU D 1 268 ? 29.107 69.249 -8.780 1.00 46.47 265 GLU D CA 1
ATOM 11789 C C . GLU D 1 268 ? 29.915 69.048 -7.524 1.00 45.10 265 GLU D C 1
ATOM 11790 O O . GLU D 1 268 ? 31.132 69.040 -7.576 1.00 44.51 265 GLU D O 1
ATOM 11796 N N . ARG D 1 269 ? 29.266 68.825 -6.391 1.00 45.25 266 ARG D N 1
ATOM 11797 C CA . ARG D 1 269 ? 30.032 68.457 -5.195 1.00 44.77 266 ARG D CA 1
ATOM 11798 C C . ARG D 1 269 ? 30.828 67.162 -5.383 1.00 43.20 266 ARG D C 1
ATOM 11799 O O . ARG D 1 269 ? 31.977 67.068 -4.939 1.00 42.52 266 ARG D O 1
ATOM 11807 N N . TYR D 1 270 ? 30.254 66.161 -6.051 1.00 42.67 267 TYR D N 1
ATOM 11808 C CA . TYR D 1 270 ? 31.004 64.898 -6.256 1.00 41.36 267 TYR D CA 1
ATOM 11809 C C . TYR D 1 270 ? 32.189 65.137 -7.172 1.00 41.76 267 TYR D C 1
ATOM 11810 O O . TYR D 1 270 ? 33.299 64.612 -6.938 1.00 40.89 267 TYR D O 1
ATOM 11819 N N . VAL D 1 271 ? 31.947 65.947 -8.195 1.00 42.51 268 VAL D N 1
ATOM 11820 C CA . VAL D 1 271 ? 32.991 66.338 -9.120 1.00 43.27 268 VAL D CA 1
ATOM 11821 C C . VAL D 1 271 ? 34.147 66.985 -8.382 1.00 44.21 268 VAL D C 1
ATOM 11822 O O . VAL D 1 271 ? 35.288 66.626 -8.625 1.00 44.23 268 VAL D O 1
ATOM 11826 N N . GLU D 1 272 ? 33.857 67.924 -7.479 1.00 46.32 269 GLU D N 1
ATOM 11827 C CA . GLU D 1 272 ? 34.893 68.583 -6.682 1.00 47.64 269 GLU D CA 1
ATOM 11828 C C . GLU D 1 272 ? 35.608 67.562 -5.823 1.00 46.84 269 GLU D C 1
ATOM 11829 O O . GLU D 1 272 ? 36.845 67.528 -5.768 1.00 46.75 269 GLU D O 1
ATOM 11835 N N . LEU D 1 273 ? 34.828 66.739 -5.119 1.00 45.93 270 LEU D N 1
ATOM 11836 C CA . LEU D 1 273 ? 35.422 65.736 -4.228 1.00 44.78 270 LEU D CA 1
ATOM 11837 C C . LEU D 1 273 ? 36.330 64.785 -4.990 1.00 43.59 270 LEU D C 1
ATOM 11838 O O . LEU D 1 273 ? 37.408 64.457 -4.520 1.00 42.04 270 LEU D O 1
ATOM 11843 N N . CYS D 1 274 ? 35.912 64.371 -6.187 1.00 43.82 271 CYS D N 1
ATOM 11844 C CA . CYS D 1 274 ? 36.716 63.443 -6.968 1.00 43.31 271 CYS D CA 1
ATOM 11845 C C . CYS D 1 274 ? 37.918 64.111 -7.585 1.00 44.47 271 CYS D C 1
ATOM 11846 O O . CYS D 1 274 ? 38.881 63.423 -7.877 1.00 44.59 271 CYS D O 1
ATOM 11849 N N . ALA D 1 275 ? 37.870 65.430 -7.806 1.00 45.78 272 ALA D N 1
ATOM 11850 C CA . ALA D 1 275 ? 39.064 66.157 -8.273 1.00 46.90 272 ALA D CA 1
ATOM 11851 C C . ALA D 1 275 ? 40.122 66.175 -7.191 1.00 46.91 272 ALA D C 1
ATOM 11852 O O . ALA D 1 275 ? 41.289 66.067 -7.489 1.00 47.06 272 ALA D O 1
ATOM 11854 N N . LYS D 1 276 ? 39.711 66.336 -5.939 1.00 47.17 273 LYS D N 1
ATOM 11855 C CA . LYS D 1 276 ? 40.662 66.544 -4.842 1.00 48.61 273 LYS D CA 1
ATOM 11856 C C . LYS D 1 276 ? 41.147 65.269 -4.137 1.00 47.62 273 LYS D C 1
ATOM 11857 O O . LYS D 1 276 ? 42.264 65.244 -3.626 1.00 48.19 273 LYS D O 1
ATOM 11863 N N . TYR D 1 277 ? 40.309 64.242 -4.070 1.00 45.92 274 TYR D N 1
ATOM 11864 C CA . TYR D 1 277 ? 40.674 62.983 -3.396 1.00 44.88 274 TYR D CA 1
ATOM 11865 C C . TYR D 1 277 ? 40.580 61.775 -4.339 1.00 43.38 274 TYR D C 1
ATOM 11866 O O . TYR D 1 277 ? 39.940 61.860 -5.386 1.00 43.16 274 TYR D O 1
ATOM 11875 N N . PRO D 1 278 ? 41.242 60.656 -3.985 1.00 41.98 275 PRO D N 1
ATOM 11876 C CA . PRO D 1 278 ? 41.187 59.440 -4.798 1.00 40.78 275 PRO D CA 1
ATOM 11877 C C . PRO D 1 278 ? 39.961 58.590 -4.467 1.00 38.96 275 PRO D C 1
ATOM 11878 O O . PRO D 1 278 ? 40.088 57.456 -4.027 1.00 38.40 275 PRO D O 1
ATOM 11882 N N . ILE D 1 279 ? 38.788 59.171 -4.688 1.00 37.98 276 ILE D N 1
ATOM 11883 C CA . ILE D 1 279 ? 37.513 58.500 -4.582 1.00 37.16 276 ILE D CA 1
ATOM 11884 C C . ILE D 1 279 ? 37.365 57.696 -5.861 1.00 37.27 276 ILE D C 1
ATOM 11885 O O . ILE D 1 279 ? 37.465 58.254 -6.948 1.00 38.80 276 ILE D O 1
ATOM 11890 N N . CYS D 1 280 ? 37.210 56.381 -5.765 1.00 35.60 277 CYS D N 1
ATOM 11891 C CA . CYS D 1 280 ? 37.019 55.581 -6.977 1.00 35.01 277 CYS D CA 1
ATOM 11892 C C . CYS D 1 280 ? 35.598 55.126 -7.139 1.00 32.96 277 CYS D C 1
ATOM 11893 O O . CYS D 1 280 ? 35.249 54.638 -8.203 1.00 33.39 277 CYS D O 1
ATOM 11896 N N . SER D 1 281 ? 34.764 55.282 -6.114 1.00 31.41 278 SER D N 1
ATOM 11897 C CA . SER D 1 281 ? 33.392 54.799 -6.195 1.00 29.84 278 SER D CA 1
ATOM 11898 C C . SER D 1 281 ? 32.456 55.588 -5.303 1.00 29.51 278 SER D C 1
ATOM 11899 O O . SER D 1 281 ? 32.807 55.920 -4.175 1.00 28.26 278 SER D O 1
ATOM 11902 N N . ILE D 1 282 ? 31.246 55.822 -5.800 1.00 28.84 279 ILE D N 1
ATOM 11903 C CA . ILE D 1 282 ? 30.208 56.452 -5.016 1.00 29.31 279 ILE D CA 1
ATOM 11904 C C . ILE D 1 282 ? 28.912 55.708 -5.188 1.00 29.07 279 ILE D C 1
ATOM 11905 O O . ILE D 1 282 ? 28.426 55.521 -6.317 1.00 28.70 279 ILE D O 1
ATOM 11910 N N . GLU D 1 283 ? 28.351 55.299 -4.055 1.00 29.15 280 GLU D N 1
ATOM 11911 C CA . GLU D 1 283 ? 27.101 54.546 -4.023 1.00 29.72 280 GLU D CA 1
ATOM 11912 C C . GLU D 1 283 ? 26.002 55.455 -3.582 1.00 31.01 280 GLU D C 1
ATOM 11913 O O . GLU D 1 283 ? 26.151 56.180 -2.595 1.00 32.07 280 GLU D O 1
ATOM 11919 N N . ASP D 1 284 ? 24.890 55.384 -4.303 1.00 32.79 281 ASP D N 1
ATOM 11920 C CA . ASP D 1 284 ? 23.677 56.169 -4.062 1.00 34.13 281 ASP D CA 1
ATOM 11921 C C . ASP D 1 284 ? 23.908 57.670 -3.893 1.00 35.43 281 ASP D C 1
ATOM 11922 O O . ASP D 1 284 ? 23.289 58.304 -3.038 1.00 36.89 281 ASP D O 1
ATOM 11927 N N . GLY D 1 285 ? 24.773 58.237 -4.741 1.00 35.94 282 GLY D N 1
ATOM 11928 C CA . GLY D 1 285 ? 25.046 59.674 -4.774 1.00 35.40 282 GLY D CA 1
ATOM 11929 C C . GLY D 1 285 ? 23.791 60.510 -4.940 1.00 35.56 282 GLY D C 1
ATOM 11930 O O . GLY D 1 285 ? 23.707 61.643 -4.442 1.00 36.74 282 GLY D O 1
ATOM 11931 N N . LEU D 1 286 ? 22.831 59.972 -5.673 1.00 34.41 283 LEU D N 1
ATOM 11932 C CA . LEU D 1 286 ? 21.507 60.581 -5.797 1.00 35.04 283 LEU D CA 1
ATOM 11933 C C . LEU D 1 286 ? 20.439 59.607 -5.331 1.00 34.40 283 LEU D C 1
ATOM 11934 O O . LEU D 1 286 ? 20.721 58.448 -5.152 1.00 32.76 283 LEU D O 1
ATOM 11939 N N . ALA D 1 287 ? 19.226 60.103 -5.099 1.00 35.55 284 ALA D N 1
ATOM 11940 C CA . ALA D 1 287 ? 18.176 59.311 -4.456 1.00 36.14 284 ALA D CA 1
ATOM 11941 C C . ALA D 1 287 ? 17.555 58.276 -5.403 1.00 36.49 284 ALA D C 1
ATOM 11942 O O . ALA D 1 287 ? 17.680 58.366 -6.618 1.00 36.36 284 ALA D O 1
ATOM 11944 N N . GLU D 1 288 ? 16.828 57.332 -4.811 1.00 38.29 285 GLU D N 1
ATOM 11945 C CA . GLU D 1 288 ? 16.340 56.128 -5.492 1.00 39.15 285 GLU D CA 1
ATOM 11946 C C . GLU D 1 288 ? 15.292 56.428 -6.547 1.00 40.69 285 GLU D C 1
ATOM 11947 O O . GLU D 1 288 ? 15.082 55.613 -7.436 1.00 40.22 285 GLU D O 1
ATOM 11953 N N . ASN D 1 289 ? 14.625 57.582 -6.442 1.00 42.24 286 ASN D N 1
ATOM 11954 C CA . ASN D 1 289 ? 13.657 58.003 -7.463 1.00 44.33 286 ASN D CA 1
ATOM 11955 C C . ASN D 1 289 ? 14.065 59.275 -8.209 1.00 44.95 286 ASN D C 1
ATOM 11956 O O . ASN D 1 289 ? 13.263 59.853 -8.932 1.00 46.34 286 ASN D O 1
ATOM 11961 N N . ASP D 1 290 ? 15.308 59.724 -8.032 1.00 44.37 287 ASP D N 1
ATOM 11962 C CA . ASP D 1 290 ? 15.788 60.896 -8.759 1.00 44.67 287 ASP D CA 1
ATOM 11963 C C . ASP D 1 290 ? 16.345 60.479 -10.125 1.00 44.70 287 ASP D C 1
ATOM 11964 O O . ASP D 1 290 ? 17.549 60.517 -10.354 1.00 44.24 287 ASP D O 1
ATOM 11969 N N . PHE D 1 291 ? 15.465 60.090 -11.034 1.00 45.30 288 PHE D N 1
ATOM 11970 C CA . PHE D 1 291 ? 15.900 59.438 -12.252 1.00 45.72 288 PHE D CA 1
ATOM 11971 C C . PHE D 1 291 ? 16.680 60.383 -13.177 1.00 46.41 288 PHE D C 1
ATOM 11972 O O . PHE D 1 291 ? 17.771 60.033 -13.688 1.00 45.10 288 PHE D O 1
ATOM 11980 N N . GLU D 1 292 ? 16.166 61.598 -13.338 1.00 47.28 289 GLU D N 1
ATOM 11981 C CA . GLU D 1 292 ? 16.821 62.584 -14.205 1.00 48.17 289 GLU D CA 1
ATOM 11982 C C . GLU D 1 292 ? 18.210 62.925 -13.652 1.00 46.89 289 GLU D C 1
ATOM 11983 O O . GLU D 1 292 ? 19.204 62.988 -14.391 1.00 46.22 289 GLU D O 1
ATOM 11989 N N . GLY D 1 293 ? 18.290 63.077 -12.336 1.00 45.81 290 GLY D N 1
ATOM 11990 C CA . GLY D 1 293 ? 19.575 63.278 -11.675 1.00 44.68 290 GLY D CA 1
ATOM 11991 C C . GLY D 1 293 ? 20.607 62.181 -11.941 1.00 42.83 290 GLY D C 1
ATOM 11992 O O . GLY D 1 293 ? 21.759 62.475 -12.269 1.00 41.77 290 GLY D O 1
ATOM 11993 N N . TRP D 1 294 ? 20.196 60.919 -11.765 1.00 41.72 291 TRP D N 1
ATOM 11994 C CA . TRP D 1 294 ? 21.084 59.765 -12.006 1.00 39.76 291 TRP D CA 1
ATOM 11995 C C . TRP D 1 294 ? 21.609 59.791 -13.449 1.00 39.95 291 TRP D C 1
ATOM 11996 O O . TRP D 1 294 ? 22.788 59.530 -13.680 1.00 39.30 291 TRP D O 1
ATOM 12007 N N . ILE D 1 295 ? 20.742 60.142 -14.397 1.00 40.82 292 ILE D N 1
ATOM 12008 C CA . ILE D 1 295 ? 21.139 60.228 -15.799 1.00 41.97 292 ILE D CA 1
ATOM 12009 C C . ILE D 1 295 ? 22.251 61.263 -15.975 1.00 42.85 292 ILE D C 1
ATOM 12010 O O . ILE D 1 295 ? 23.257 60.956 -16.609 1.00 42.55 292 ILE D O 1
ATOM 12015 N N . LYS D 1 296 ? 22.100 62.446 -15.360 1.00 43.94 293 LYS D N 1
ATOM 12016 C CA . LYS D 1 296 ? 23.138 63.477 -15.416 1.00 44.37 293 LYS D CA 1
ATOM 12017 C C . LYS D 1 296 ? 24.416 63.095 -14.658 1.00 43.08 293 LYS D C 1
ATOM 12018 O O . LYS D 1 296 ? 25.540 63.369 -15.124 1.00 42.37 293 LYS D O 1
ATOM 12024 N N . LEU D 1 297 ? 24.261 62.495 -13.480 1.00 41.15 294 LEU D N 1
ATOM 12025 C CA . LEU D 1 297 ? 25.424 62.070 -12.715 1.00 39.81 294 LEU D CA 1
ATOM 12026 C C . LEU D 1 297 ? 26.221 61.048 -13.509 1.00 38.77 294 LEU D C 1
ATOM 12027 O O . LEU D 1 297 ? 27.460 61.108 -13.562 1.00 37.57 294 LEU D O 1
ATOM 12032 N N . THR D 1 298 ? 25.505 60.130 -14.143 1.00 38.71 295 THR D N 1
ATOM 12033 C CA . THR D 1 298 ? 26.139 59.060 -14.891 1.00 39.09 295 THR D CA 1
ATOM 12034 C C . THR D 1 298 ? 26.881 59.645 -16.101 1.00 40.97 295 THR D C 1
ATOM 12035 O O . THR D 1 298 ? 28.056 59.323 -16.309 1.00 40.29 295 THR D O 1
ATOM 12039 N N . GLU D 1 299 ? 26.232 60.555 -16.834 1.00 43.13 296 GLU D N 1
ATOM 12040 C CA . GLU D 1 299 ? 26.884 61.285 -17.953 1.00 44.84 296 GLU D CA 1
ATOM 12041 C C . GLU D 1 299 ? 28.116 62.024 -17.495 1.00 44.91 296 GLU D C 1
ATOM 12042 O O . GLU D 1 299 ? 29.131 62.024 -18.172 1.00 44.50 296 GLU D O 1
ATOM 12048 N N . LYS D 1 300 ? 28.024 62.652 -16.329 1.00 44.72 297 LYS D N 1
ATOM 12049 C CA . LYS D 1 300 ? 29.105 63.508 -15.877 1.00 45.24 297 LYS D CA 1
ATOM 12050 C C . LYS D 1 300 ? 30.332 62.729 -15.411 1.00 44.07 297 LYS D C 1
ATOM 12051 O O . LYS D 1 300 ? 31.441 63.071 -15.770 1.00 43.58 297 LYS D O 1
ATOM 12057 N N . LEU D 1 301 ? 30.129 61.749 -14.528 1.00 42.92 298 LEU D N 1
ATOM 12058 C CA . LEU D 1 301 ? 31.242 61.094 -13.841 1.00 42.47 298 LEU D CA 1
ATOM 12059 C C . LEU D 1 301 ? 31.368 59.596 -14.146 1.00 41.81 298 LEU D C 1
ATOM 12060 O O . LEU D 1 301 ? 32.326 58.988 -13.708 1.00 40.70 298 LEU D O 1
ATOM 12065 N N . GLY D 1 302 ? 30.424 59.037 -14.909 1.00 42.48 299 GLY D N 1
ATOM 12066 C CA . GLY D 1 302 ? 30.357 57.612 -15.195 1.00 43.31 299 GLY D CA 1
ATOM 12067 C C . GLY D 1 302 ? 31.508 56.974 -15.959 1.00 44.00 299 GLY D C 1
ATOM 12068 O O . GLY D 1 302 ? 31.674 55.755 -15.918 1.00 43.94 299 GLY D O 1
ATOM 12069 N N . ASN D 1 303 ? 32.269 57.770 -16.683 1.00 44.94 300 ASN D N 1
ATOM 12070 C CA . ASN D 1 303 ? 33.451 57.281 -17.355 1.00 46.46 300 ASN D CA 1
ATOM 12071 C C . ASN D 1 303 ? 34.698 57.532 -16.513 1.00 45.76 300 ASN D C 1
ATOM 12072 O O . ASN D 1 303 ? 35.788 57.238 -16.950 1.00 46.89 300 ASN D O 1
ATOM 12077 N N . LYS D 1 304 ? 34.542 58.088 -15.320 1.00 44.93 301 LYS D N 1
ATOM 12078 C CA . LYS D 1 304 ? 35.686 58.394 -14.449 1.00 44.90 301 LYS D CA 1
ATOM 12079 C C . LYS D 1 304 ? 35.684 57.587 -13.166 1.00 42.12 301 LYS D C 1
ATOM 12080 O O . LYS D 1 304 ? 36.733 57.169 -12.694 1.00 40.83 301 LYS D O 1
ATOM 12086 N N . ILE D 1 305 ? 34.507 57.426 -12.573 1.00 39.41 302 ILE D N 1
ATOM 12087 C CA . ILE D 1 305 ? 34.393 56.709 -11.309 1.00 37.33 302 ILE D CA 1
ATOM 12088 C C . ILE D 1 305 ? 33.242 55.718 -11.345 1.00 35.02 302 ILE D C 1
ATOM 12089 O O . ILE D 1 305 ? 32.379 55.760 -12.220 1.00 34.43 302 ILE D O 1
ATOM 12094 N N . GLN D 1 306 ? 33.273 54.797 -10.399 1.00 32.80 303 GLN D N 1
ATOM 12095 C CA . GLN D 1 306 ? 32.234 53.803 -10.275 1.00 31.48 303 GLN D CA 1
ATOM 12096 C C . GLN D 1 306 ? 31.061 54.500 -9.633 1.00 30.44 303 GLN D C 1
ATOM 12097 O O . GLN D 1 306 ? 31.243 55.264 -8.726 1.00 30.35 303 GLN D O 1
ATOM 12103 N N . LEU D 1 307 ? 29.865 54.193 -10.095 1.00 30.04 304 LEU D N 1
ATOM 12104 C CA . LEU D 1 307 ? 28.648 54.756 -9.550 1.00 30.44 304 LEU D CA 1
ATOM 12105 C C . LEU D 1 307 ? 27.700 53.626 -9.258 1.00 30.00 304 LEU D C 1
ATOM 12106 O O . LEU D 1 307 ? 27.121 53.040 -10.175 1.00 31.55 304 LEU D O 1
ATOM 12111 N N . VAL D 1 308 ? 27.558 53.308 -7.976 1.00 30.25 305 VAL D N 1
ATOM 12112 C CA . VAL D 1 308 ? 26.849 52.126 -7.557 1.00 29.06 305 VAL D CA 1
ATOM 12113 C C . VAL D 1 308 ? 25.377 52.459 -7.189 1.00 29.40 305 VAL D C 1
ATOM 12114 O O . VAL D 1 308 ? 25.124 53.311 -6.334 1.00 29.00 305 VAL D O 1
ATOM 12118 N N . GLY D 1 309 ? 24.423 51.780 -7.820 1.00 29.45 306 GLY D N 1
ATOM 12119 C CA . GLY D 1 309 ? 23.038 51.735 -7.329 1.00 30.43 306 GLY D CA 1
ATOM 12120 C C . GLY D 1 309 ? 22.859 50.683 -6.219 1.00 30.86 306 GLY D C 1
ATOM 12121 O O . GLY D 1 309 ? 23.224 49.531 -6.403 1.00 29.79 306 GLY D O 1
ATOM 12122 N N . ASP D 1 310 ? 22.347 51.109 -5.058 1.00 31.97 307 ASP D N 1
ATOM 12123 C CA . ASP D 1 310 ? 21.958 50.243 -3.930 1.00 31.90 307 ASP D CA 1
ATOM 12124 C C . ASP D 1 310 ? 20.409 50.375 -3.862 1.00 32.21 307 ASP D C 1
ATOM 12125 O O . ASP D 1 310 ? 19.690 49.563 -4.418 1.00 32.90 307 ASP D O 1
ATOM 12130 N N . ASP D 1 311 ? 19.903 51.406 -3.224 1.00 31.96 308 ASP D N 1
ATOM 12131 C CA . ASP D 1 311 ? 18.454 51.622 -3.121 1.00 33.33 308 ASP D CA 1
ATOM 12132 C C . ASP D 1 311 ? 17.829 51.845 -4.523 1.00 33.02 308 ASP D C 1
ATOM 12133 O O . ASP D 1 311 ? 16.639 51.612 -4.747 1.00 32.44 308 ASP D O 1
ATOM 12138 N N . LEU D 1 312 ? 18.647 52.312 -5.455 1.00 32.39 309 LEU D N 1
ATOM 12139 C CA . LEU D 1 312 ? 18.203 52.523 -6.826 1.00 33.43 309 LEU D CA 1
ATOM 12140 C C . LEU D 1 312 ? 17.733 51.224 -7.491 1.00 33.20 309 LEU D C 1
ATOM 12141 O O . LEU D 1 312 ? 16.748 51.239 -8.222 1.00 33.45 309 LEU D O 1
ATOM 12146 N N . PHE D 1 313 ? 18.465 50.122 -7.257 1.00 31.57 310 PHE D N 1
ATOM 12147 C CA . PHE D 1 313 ? 18.174 48.865 -7.949 1.00 31.12 310 PHE D CA 1
ATOM 12148 C C . PHE D 1 313 ? 17.666 47.738 -7.048 1.00 30.07 310 PHE D C 1
ATOM 12149 O O . PHE D 1 313 ? 17.098 46.794 -7.567 1.00 30.54 310 PHE D O 1
ATOM 12157 N N . VAL D 1 314 ? 17.887 47.816 -5.736 1.00 28.88 311 VAL D N 1
ATOM 12158 C CA . VAL D 1 314 ? 17.492 46.778 -4.792 1.00 28.97 311 VAL D CA 1
ATOM 12159 C C . VAL D 1 314 ? 17.724 45.341 -5.318 1.00 29.76 311 VAL D C 1
ATOM 12160 O O . VAL D 1 314 ? 16.925 44.443 -5.080 1.00 31.26 311 VAL D O 1
ATOM 12164 N N . THR D 1 315 ? 18.863 45.120 -5.976 1.00 29.42 312 THR D N 1
ATOM 12165 C CA . THR D 1 315 ? 19.257 43.805 -6.466 1.00 29.14 312 THR D CA 1
ATOM 12166 C C . THR D 1 315 ? 18.200 43.181 -7.412 1.00 28.76 312 THR D C 1
ATOM 12167 O O . THR D 1 315 ? 18.156 41.985 -7.602 1.00 29.45 312 THR D O 1
ATOM 12171 N N . ASN D 1 316 ? 17.348 43.995 -7.989 1.00 28.61 313 ASN D N 1
ATOM 12172 C CA . ASN D 1 316 ? 16.222 43.502 -8.745 1.00 29.28 313 ASN D CA 1
ATOM 12173 C C . ASN D 1 316 ? 16.496 43.616 -10.245 1.00 29.46 313 ASN D C 1
ATOM 12174 O O . ASN D 1 316 ? 16.819 44.679 -10.743 1.00 29.41 313 ASN D O 1
ATOM 12179 N N . GLU D 1 317 ? 16.394 42.478 -10.924 1.00 29.53 314 GLU D N 1
ATOM 12180 C CA . GLU D 1 317 ? 16.732 42.336 -12.322 1.00 29.90 314 GLU D CA 1
ATOM 12181 C C . GLU D 1 317 ? 15.961 43.292 -13.194 1.00 30.63 314 GLU D C 1
ATOM 12182 O O . GLU D 1 317 ? 16.554 43.942 -14.064 1.00 29.87 314 GLU D O 1
ATOM 12188 N N . ASP D 1 318 ? 14.621 43.339 -13.014 1.00 31.50 315 ASP D N 1
ATOM 12189 C CA . ASP D 1 318 ? 13.777 44.246 -13.789 1.00 32.51 315 ASP D CA 1
ATOM 12190 C C . ASP D 1 318 ? 14.081 45.704 -13.551 1.00 32.79 315 ASP D C 1
ATOM 12191 O O . ASP D 1 318 ? 14.080 46.506 -14.492 1.00 32.51 315 ASP D O 1
ATOM 12196 N N . ILE D 1 319 ? 14.358 46.085 -12.309 1.00 32.95 316 ILE D N 1
ATOM 12197 C CA . ILE D 1 319 ? 14.700 47.480 -12.077 1.00 33.22 316 ILE D CA 1
ATOM 12198 C C . ILE D 1 319 ? 16.048 47.811 -12.678 1.00 32.76 316 ILE D C 1
ATOM 12199 O O . ILE D 1 319 ? 16.213 48.882 -13.279 1.00 32.28 316 ILE D O 1
ATOM 12204 N N . LEU D 1 320 ? 17.006 46.894 -12.559 1.00 31.41 317 LEU D N 1
ATOM 12205 C CA . LEU D 1 320 ? 18.324 47.143 -13.143 1.00 31.82 317 LEU D CA 1
ATOM 12206 C C . LEU D 1 320 ? 18.221 47.228 -14.662 1.00 33.43 317 LEU D C 1
ATOM 12207 O O . LEU D 1 320 ? 18.899 48.044 -15.292 1.00 34.52 317 LEU D O 1
ATOM 12212 N N . ARG D 1 321 ? 17.364 46.412 -15.260 1.00 35.40 318 ARG D N 1
ATOM 12213 C CA . ARG D 1 321 ? 17.266 46.382 -16.725 1.00 37.13 318 ARG D CA 1
ATOM 12214 C C . ARG D 1 321 ? 16.859 47.751 -17.219 1.00 37.97 318 ARG D C 1
ATOM 12215 O O . ARG D 1 321 ? 17.491 48.263 -18.113 1.00 38.39 318 ARG D O 1
ATOM 12223 N N . GLU D 1 322 ? 15.843 48.359 -16.613 1.00 39.25 319 GLU D N 1
ATOM 12224 C CA . GLU D 1 322 ? 15.441 49.736 -16.982 1.00 41.16 319 GLU D CA 1
ATOM 12225 C C . GLU D 1 322 ? 16.537 50.766 -16.752 1.00 40.05 319 GLU D C 1
ATOM 12226 O O . GLU D 1 322 ? 16.682 51.724 -17.519 1.00 40.09 319 GLU D O 1
ATOM 12232 N N . GLY D 1 323 ? 17.310 50.567 -15.695 1.00 38.82 320 GLY D N 1
ATOM 12233 C CA . GLY D 1 323 ? 18.452 51.436 -15.419 1.00 38.19 320 GLY D CA 1
ATOM 12234 C C . GLY D 1 323 ? 19.466 51.371 -16.526 1.00 37.92 320 GLY D C 1
ATOM 12235 O O . GLY D 1 323 ? 20.033 52.376 -16.940 1.00 38.21 320 GLY D O 1
ATOM 12236 N N . ILE D 1 324 ? 19.722 50.158 -16.986 1.00 37.40 321 ILE D N 1
ATOM 12237 C CA . ILE D 1 324 ? 20.674 49.937 -18.071 1.00 36.23 321 ILE D CA 1
ATOM 12238 C C . ILE D 1 324 ? 20.196 50.698 -19.303 1.00 36.73 321 ILE D C 1
ATOM 12239 O O . ILE D 1 324 ? 20.954 51.452 -19.897 1.00 35.32 321 ILE D O 1
ATOM 12244 N N . ILE D 1 325 ? 18.923 50.523 -19.643 1.00 37.70 322 ILE D N 1
ATOM 12245 C CA . ILE D 1 325 ? 18.332 51.160 -20.816 1.00 39.19 322 ILE D CA 1
ATOM 12246 C C . ILE D 1 325 ? 18.399 52.694 -20.746 1.00 40.32 322 ILE D C 1
ATOM 12247 O O . ILE D 1 325 ? 18.637 53.355 -21.765 1.00 40.24 322 ILE D O 1
ATOM 12252 N N . LYS D 1 326 ? 18.207 53.255 -19.545 1.00 40.30 323 LYS D N 1
ATOM 12253 C CA . LYS D 1 326 ? 18.173 54.713 -19.362 1.00 40.59 323 LYS D CA 1
ATOM 12254 C C . LYS D 1 326 ? 19.528 55.263 -18.973 1.00 39.72 323 LYS D C 1
ATOM 12255 O O . LYS D 1 326 ? 19.640 56.426 -18.714 1.00 40.15 323 LYS D O 1
ATOM 12261 N N . LYS D 1 327 ? 20.557 54.445 -18.917 1.00 38.67 324 LYS D N 1
ATOM 12262 C CA . LYS D 1 327 ? 21.899 54.938 -18.619 1.00 39.46 324 LYS D CA 1
ATOM 12263 C C . LYS D 1 327 ? 22.092 55.557 -17.212 1.00 38.32 324 LYS D C 1
ATOM 12264 O O . LYS D 1 327 ? 22.718 56.615 -17.039 1.00 38.52 324 LYS D O 1
ATOM 12270 N N . MET D 1 328 ? 21.590 54.842 -16.210 1.00 36.75 325 MET D N 1
ATOM 12271 C CA . MET D 1 328 ? 21.716 55.231 -14.812 1.00 36.10 325 MET D CA 1
ATOM 12272 C C . MET D 1 328 ? 22.700 54.311 -14.129 1.00 34.40 325 MET D C 1
ATOM 12273 O O . MET D 1 328 ? 22.488 53.108 -14.134 1.00 33.45 325 MET D O 1
ATOM 12278 N N . ALA D 1 329 ? 23.781 54.874 -13.559 1.00 33.92 326 ALA D N 1
ATOM 12279 C CA . ALA D 1 329 ? 24.782 54.134 -12.776 1.00 31.85 326 ALA D CA 1
ATOM 12280 C C . ALA D 1 329 ? 25.660 53.308 -13.691 1.00 31.89 326 ALA D C 1
ATOM 12281 O O . ALA D 1 329 ? 25.345 53.167 -14.861 1.00 31.96 326 ALA D O 1
ATOM 12283 N N . ASN D 1 330 ? 26.782 52.806 -13.165 1.00 31.64 327 ASN D N 1
ATOM 12284 C CA . ASN D 1 330 ? 27.563 51.814 -13.859 1.00 31.69 327 ASN D CA 1
ATOM 12285 C C . ASN D 1 330 ? 27.931 50.605 -12.963 1.00 31.47 327 ASN D C 1
ATOM 12286 O O . ASN D 1 330 ? 28.852 49.857 -13.267 1.00 30.43 327 ASN D O 1
ATOM 12291 N N . ALA D 1 331 ? 27.191 50.415 -11.869 1.00 31.21 328 ALA D N 1
ATOM 12292 C CA . ALA D 1 331 ? 27.465 49.315 -10.933 1.00 30.18 328 ALA D CA 1
ATOM 12293 C C . ALA D 1 331 ? 26.257 49.102 -10.037 1.00 29.68 328 ALA D C 1
ATOM 12294 O O . ALA D 1 331 ? 25.405 49.969 -9.956 1.00 31.29 328 ALA D O 1
ATOM 12296 N N . VAL D 1 332 ? 26.132 47.903 -9.471 1.00 29.49 329 VAL D N 1
ATOM 12297 C CA . VAL D 1 332 ? 24.984 47.536 -8.646 1.00 28.97 329 VAL D CA 1
ATOM 12298 C C . VAL D 1 332 ? 25.473 46.817 -7.389 1.00 29.08 329 VAL D C 1
ATOM 12299 O O . VAL D 1 332 ? 26.328 45.931 -7.434 1.00 27.59 329 VAL D O 1
ATOM 12303 N N . LEU D 1 333 ? 24.943 47.246 -6.248 1.00 29.61 330 LEU D N 1
ATOM 12304 C CA . LEU D 1 333 ? 25.165 46.564 -4.995 1.00 29.39 330 LEU D CA 1
ATOM 12305 C C . LEU D 1 333 ? 24.301 45.306 -4.999 1.00 29.39 330 LEU D C 1
ATOM 12306 O O . LEU D 1 333 ? 23.111 45.365 -5.350 1.00 32.88 330 LEU D O 1
ATOM 12311 N N . ILE D 1 334 ? 24.863 44.180 -4.603 1.00 28.58 331 ILE D N 1
ATOM 12312 C CA . ILE D 1 334 ? 24.136 42.904 -4.655 1.00 27.47 331 ILE D CA 1
ATOM 12313 C C . ILE D 1 334 ? 23.884 42.361 -3.240 1.00 27.93 331 ILE D C 1
ATOM 12314 O O . ILE D 1 334 ? 24.809 41.931 -2.561 1.00 25.88 331 ILE D O 1
ATOM 12319 N N . LYS D 1 335 ? 22.610 42.407 -2.812 1.00 28.25 332 LYS D N 1
ATOM 12320 C CA . LYS D 1 335 ? 22.212 41.984 -1.469 1.00 28.19 332 LYS D CA 1
ATOM 12321 C C . LYS D 1 335 ? 21.222 40.848 -1.614 1.00 27.88 332 LYS D C 1
ATOM 12322 O O . LYS D 1 335 ? 20.027 41.116 -1.853 1.00 28.73 332 LYS D O 1
ATOM 12328 N N . PRO D 1 336 ? 21.692 39.589 -1.495 1.00 27.34 333 PRO D N 1
ATOM 12329 C CA . PRO D 1 336 ? 20.837 38.440 -1.834 1.00 27.33 333 PRO D CA 1
ATOM 12330 C C . PRO D 1 336 ? 19.499 38.399 -1.110 1.00 28.21 333 PRO D C 1
ATOM 12331 O O . PRO D 1 336 ? 18.505 38.022 -1.736 1.00 27.08 333 PRO D O 1
ATOM 12335 N N . ASN D 1 337 ? 19.449 38.840 0.152 1.00 28.53 334 ASN D N 1
ATOM 12336 C CA . ASN D 1 337 ? 18.202 38.768 0.924 1.00 30.45 334 ASN D CA 1
ATOM 12337 C C . ASN D 1 337 ? 17.165 39.803 0.482 1.00 31.40 334 ASN D C 1
ATOM 12338 O O . ASN D 1 337 ? 15.966 39.700 0.750 1.00 32.63 334 ASN D O 1
ATOM 12343 N N . GLN D 1 338 ? 17.642 40.776 -0.273 1.00 31.41 335 GLN D N 1
ATOM 12344 C CA . GLN D 1 338 ? 16.806 41.832 -0.815 1.00 32.39 335 GLN D CA 1
ATOM 12345 C C . GLN D 1 338 ? 15.909 41.342 -1.948 1.00 31.56 335 GLN D C 1
ATOM 12346 O O . GLN D 1 338 ? 14.848 41.910 -2.206 1.00 31.97 335 GLN D O 1
ATOM 12352 N N . ILE D 1 339 ? 16.350 40.272 -2.603 1.00 30.96 336 ILE D N 1
ATOM 12353 C CA . ILE D 1 339 ? 15.677 39.707 -3.755 1.00 30.48 336 ILE D CA 1
ATOM 12354 C C . ILE D 1 339 ? 15.107 38.326 -3.476 1.00 30.04 336 ILE D C 1
ATOM 12355 O O . ILE D 1 339 ? 14.065 37.985 -4.058 1.00 30.28 336 ILE D O 1
ATOM 12360 N N . GLY D 1 340 ? 15.744 37.542 -2.594 1.00 28.55 337 GLY D N 1
ATOM 12361 C CA . GLY D 1 340 ? 15.063 36.379 -1.968 1.00 28.26 337 GLY D CA 1
ATOM 12362 C C . GLY D 1 340 ? 15.450 34.962 -2.318 1.00 28.16 337 GLY D C 1
ATOM 12363 O O . GLY D 1 340 ? 15.074 34.037 -1.602 1.00 28.56 337 GLY D O 1
ATOM 12364 N N . THR D 1 341 ? 16.181 34.777 -3.424 1.00 27.80 338 THR D N 1
ATOM 12365 C CA . THR D 1 341 ? 16.797 33.520 -3.739 1.00 27.19 338 THR D CA 1
ATOM 12366 C C . THR D 1 341 ? 18.170 33.713 -4.399 1.00 27.26 338 THR D C 1
ATOM 12367 O O . THR D 1 341 ? 18.491 34.760 -4.976 1.00 26.51 338 THR D O 1
ATOM 12371 N N . ILE D 1 342 ? 18.951 32.667 -4.343 1.00 27.82 339 ILE D N 1
ATOM 12372 C CA . ILE D 1 342 ? 20.275 32.625 -5.018 1.00 29.17 339 ILE D CA 1
ATOM 12373 C C . ILE D 1 342 ? 20.149 32.740 -6.584 1.00 29.11 339 ILE D C 1
ATOM 12374 O O . ILE D 1 342 ? 20.937 33.433 -7.213 1.00 28.78 339 ILE D O 1
ATOM 12379 N N . THR D 1 343 ? 19.151 32.082 -7.183 1.00 29.67 340 THR D N 1
ATOM 12380 C CA . THR D 1 343 ? 18.993 32.086 -8.634 1.00 30.24 340 THR D CA 1
ATOM 12381 C C . THR D 1 343 ? 18.666 33.524 -9.101 1.00 30.14 340 THR D C 1
ATOM 12382 O O . THR D 1 343 ? 19.298 34.071 -10.042 1.00 29.95 340 THR D O 1
ATOM 12386 N N . GLN D 1 344 ? 17.729 34.159 -8.406 1.00 29.66 341 GLN D N 1
ATOM 12387 C CA . GLN D 1 344 ? 17.367 35.570 -8.676 1.00 29.17 341 GLN D CA 1
ATOM 12388 C C . GLN D 1 344 ? 18.539 36.518 -8.481 1.00 28.25 341 GLN D C 1
ATOM 12389 O O . GLN D 1 344 ? 18.753 37.401 -9.276 1.00 28.76 341 GLN D O 1
ATOM 12395 N N . THR D 1 345 ? 19.331 36.311 -7.440 1.00 27.10 342 THR D N 1
ATOM 12396 C CA . THR D 1 345 ? 20.558 37.075 -7.252 1.00 26.74 342 THR D CA 1
ATOM 12397 C C . THR D 1 345 ? 21.452 36.887 -8.477 1.00 26.15 342 THR D C 1
ATOM 12398 O O . THR D 1 345 ? 21.883 37.857 -9.079 1.00 25.36 342 THR D O 1
ATOM 12402 N N . MET D 1 346 ? 21.617 35.638 -8.894 1.00 27.24 343 MET D N 1
ATOM 12403 C CA . MET D 1 346 ? 22.443 35.285 -10.066 1.00 27.76 343 MET D CA 1
ATOM 12404 C C . MET D 1 346 ? 21.960 35.924 -11.370 1.00 27.32 343 MET D C 1
ATOM 12405 O O . MET D 1 346 ? 22.747 36.363 -12.173 1.00 25.28 343 MET D O 1
ATOM 12410 N N . ARG D 1 347 ? 20.648 35.983 -11.536 1.00 28.37 344 ARG D N 1
ATOM 12411 C CA A ARG D 1 347 ? 20.033 36.615 -12.693 0.60 29.05 344 ARG D CA 1
ATOM 12412 C CA B ARG D 1 347 ? 20.033 36.618 -12.697 0.40 28.87 344 ARG D CA 1
ATOM 12413 C C . ARG D 1 347 ? 20.390 38.106 -12.762 1.00 28.86 344 ARG D C 1
ATOM 12414 O O . ARG D 1 347 ? 20.656 38.647 -13.852 1.00 29.24 344 ARG D O 1
ATOM 12429 N N . THR D 1 348 ? 20.392 38.760 -11.600 1.00 27.73 345 THR D N 1
ATOM 12430 C CA . THR D 1 348 ? 20.670 40.180 -11.530 1.00 27.17 345 THR D CA 1
ATOM 12431 C C . THR D 1 348 ? 22.137 40.386 -11.854 1.00 27.11 345 THR D C 1
ATOM 12432 O O . THR D 1 348 ? 22.491 41.271 -12.636 1.00 26.78 345 THR D O 1
ATOM 12436 N N . VAL D 1 349 ? 23.007 39.546 -11.302 1.00 25.98 346 VAL D N 1
ATOM 12437 C CA . VAL D 1 349 ? 24.437 39.703 -11.584 1.00 25.19 346 VAL D CA 1
ATOM 12438 C C . VAL D 1 349 ? 24.752 39.428 -13.056 1.00 26.26 346 VAL D C 1
ATOM 12439 O O . VAL D 1 349 ? 25.504 40.184 -13.659 1.00 28.44 346 VAL D O 1
ATOM 12443 N N . ARG D 1 350 ? 24.198 38.372 -13.654 1.00 25.45 347 ARG D N 1
ATOM 12444 C CA . ARG D 1 350 ? 24.468 38.111 -15.061 1.00 25.10 347 ARG D CA 1
ATOM 12445 C C . ARG D 1 350 ? 23.983 39.237 -15.954 1.00 26.00 347 ARG D C 1
ATOM 12446 O O . ARG D 1 350 ? 24.648 39.600 -16.911 1.00 26.92 347 ARG D O 1
ATOM 12454 N N . LEU D 1 351 ? 22.812 39.793 -15.669 1.00 27.02 348 LEU D N 1
ATOM 12455 C CA . LEU D 1 351 ? 22.327 40.940 -16.444 1.00 27.71 348 LEU D CA 1
ATOM 12456 C C . LEU D 1 351 ? 23.348 42.058 -16.435 1.00 28.19 348 LEU D C 1
ATOM 12457 O O . LEU D 1 351 ? 23.578 42.704 -17.466 1.00 28.80 348 LEU D O 1
ATOM 12462 N N . ALA D 1 352 ? 23.902 42.310 -15.257 1.00 27.74 349 ALA D N 1
ATOM 12463 C CA . ALA D 1 352 ? 24.770 43.448 -15.063 1.00 28.97 349 ALA D CA 1
ATOM 12464 C C . ALA D 1 352 ? 26.074 43.193 -15.822 1.00 29.93 349 ALA D C 1
ATOM 12465 O O . ALA D 1 352 ? 26.593 44.090 -16.515 1.00 30.83 349 ALA D O 1
ATOM 12467 N N . GLN D 1 353 ? 26.573 41.972 -15.723 1.00 30.29 350 GLN D N 1
ATOM 12468 C CA . GLN D 1 353 ? 27.893 41.666 -16.269 1.00 31.44 350 GLN D CA 1
ATOM 12469 C C . GLN D 1 353 ? 27.838 41.627 -17.784 1.00 32.11 350 GLN D C 1
ATOM 12470 O O . GLN D 1 353 ? 28.852 41.817 -18.418 1.00 33.44 350 GLN D O 1
ATOM 12476 N N . ARG D 1 354 ? 26.664 41.366 -18.360 1.00 32.38 351 ARG D N 1
ATOM 12477 C CA . ARG D 1 354 ? 26.486 41.430 -19.802 1.00 32.89 351 ARG D CA 1
ATOM 12478 C C . ARG D 1 354 ? 26.452 42.859 -20.319 1.00 32.92 351 ARG D C 1
ATOM 12479 O O . ARG D 1 354 ? 26.602 43.073 -21.506 1.00 31.89 351 ARG D O 1
ATOM 12487 N N . ASN D 1 355 ? 26.173 43.816 -19.451 1.00 33.41 352 ASN D N 1
ATOM 12488 C CA . ASN D 1 355 ? 25.938 45.192 -19.886 1.00 34.65 352 ASN D CA 1
ATOM 12489 C C . ASN D 1 355 ? 26.933 46.174 -19.258 1.00 34.58 352 ASN D C 1
ATOM 12490 O O . ASN D 1 355 ? 26.649 47.356 -19.124 1.00 35.94 352 ASN D O 1
ATOM 12495 N N . ASN D 1 356 ? 28.117 45.685 -18.929 1.00 35.43 353 ASN D N 1
ATOM 12496 C CA . ASN D 1 356 ? 29.210 46.529 -18.432 1.00 35.77 353 ASN D CA 1
ATOM 12497 C C . ASN D 1 356 ? 28.863 47.229 -17.113 1.00 36.06 353 ASN D C 1
ATOM 12498 O O . ASN D 1 356 ? 29.277 48.373 -16.914 1.00 37.85 353 ASN D O 1
ATOM 12503 N N . TYR D 1 357 ? 28.071 46.579 -16.250 1.00 34.86 354 TYR D N 1
ATOM 12504 C CA . TYR D 1 357 ? 27.845 47.043 -14.882 1.00 33.96 354 TYR D CA 1
ATOM 12505 C C . TYR D 1 357 ? 28.648 46.177 -13.899 1.00 33.91 354 TYR D C 1
ATOM 12506 O O . TYR D 1 357 ? 28.569 44.945 -13.942 1.00 33.47 354 TYR D O 1
ATOM 12515 N N . LYS D 1 358 ? 29.446 46.816 -13.044 1.00 33.77 355 LYS D N 1
ATOM 12516 C CA . LYS D 1 358 ? 30.183 46.093 -12.042 1.00 33.41 355 LYS D CA 1
ATOM 12517 C C . LYS D 1 358 ? 29.247 45.725 -10.887 1.00 32.11 355 LYS D C 1
ATOM 12518 O O . LYS D 1 358 ? 28.267 46.414 -10.616 1.00 32.44 355 LYS D O 1
ATOM 12524 N N . CYS D 1 359 ? 29.519 44.599 -10.254 1.00 31.26 356 CYS D N 1
ATOM 12525 C CA . CYS D 1 359 ? 28.693 44.080 -9.159 1.00 30.22 356 CYS D CA 1
ATOM 12526 C C . CYS D 1 359 ? 29.529 44.063 -7.886 1.00 29.62 356 CYS D C 1
ATOM 12527 O O . CYS D 1 359 ? 30.703 43.631 -7.881 1.00 28.58 356 CYS D O 1
ATOM 12530 N N . VAL D 1 360 ? 28.930 44.574 -6.820 1.00 28.59 357 VAL D N 1
ATOM 12531 C CA . VAL D 1 360 ? 29.567 44.610 -5.513 1.00 27.78 357 VAL D CA 1
ATOM 12532 C C . VAL D 1 360 ? 28.732 43.706 -4.603 1.00 27.45 357 VAL D C 1
ATOM 12533 O O . VAL D 1 360 ? 27.580 44.042 -4.259 1.00 27.25 357 VAL D O 1
ATOM 12537 N N . MET D 1 361 ? 29.283 42.540 -4.291 1.00 25.86 358 MET D N 1
ATOM 12538 C CA . MET D 1 361 ? 28.609 41.598 -3.422 1.00 26.41 358 MET D CA 1
ATOM 12539 C C . MET D 1 361 ? 28.575 42.228 -2.031 1.00 25.88 358 MET D C 1
ATOM 12540 O O . MET D 1 361 ? 29.609 42.701 -1.534 1.00 25.57 358 MET D O 1
ATOM 12545 N N . SER D 1 362 ? 27.390 42.269 -1.433 1.00 25.81 359 SER D N 1
ATOM 12546 C CA . SER D 1 362 ? 27.207 43.048 -0.209 1.00 26.75 359 SER D CA 1
ATOM 12547 C C . SER D 1 362 ? 26.676 42.376 1.047 1.00 27.61 359 SER D C 1
ATOM 12548 O O . SER D 1 362 ? 25.758 41.538 0.980 1.00 28.53 359 SER D O 1
ATOM 12551 N N . HIS D 1 363 ? 27.197 42.822 2.205 1.00 27.27 360 HIS D N 1
ATOM 12552 C CA . HIS D 1 363 ? 26.581 42.521 3.512 1.00 27.00 360 HIS D CA 1
ATOM 12553 C C . HIS D 1 363 ? 25.324 43.337 3.794 1.00 27.90 360 HIS D C 1
ATOM 12554 O O . HIS D 1 363 ? 24.945 44.215 3.004 1.00 26.87 360 HIS D O 1
ATOM 12561 N N . ARG D 1 364 ? 24.674 43.032 4.914 1.00 27.96 361 ARG D N 1
ATOM 12562 C CA . ARG D 1 364 ? 23.606 43.865 5.479 1.00 28.97 361 ARG D CA 1
ATOM 12563 C C . ARG D 1 364 ? 24.101 44.314 6.850 1.00 29.97 361 ARG D C 1
ATOM 12564 O O . ARG D 1 364 ? 25.070 43.752 7.382 1.00 28.64 361 ARG D O 1
ATOM 12572 N N . SER D 1 365 ? 23.455 45.308 7.443 1.00 31.87 362 SER D N 1
ATOM 12573 C CA . SER D 1 365 ? 23.963 45.803 8.740 1.00 33.79 362 SER D CA 1
ATOM 12574 C C . SER D 1 365 ? 23.663 44.852 9.881 1.00 33.56 362 SER D C 1
ATOM 12575 O O . SER D 1 365 ? 24.465 44.714 10.803 1.00 34.16 362 SER D O 1
ATOM 12578 N N . GLY D 1 366 ? 22.546 44.131 9.771 1.00 33.71 363 GLY D N 1
ATOM 12579 C CA . GLY D 1 366 ? 22.271 42.948 10.587 1.00 33.14 363 GLY D CA 1
ATOM 12580 C C . GLY D 1 366 ? 22.773 41.701 9.881 1.00 33.08 363 GLY D C 1
ATOM 12581 O O . GLY D 1 366 ? 22.060 41.133 9.053 1.00 32.95 363 GLY D O 1
ATOM 12582 N N . GLU D 1 367 ? 24.020 41.312 10.176 1.00 32.16 364 GLU D N 1
ATOM 12583 C CA . GLU D 1 367 ? 24.659 40.113 9.600 1.00 31.49 364 GLU D CA 1
ATOM 12584 C C . GLU D 1 367 ? 24.682 38.939 10.573 1.00 30.82 364 GLU D C 1
ATOM 12585 O O . GLU D 1 367 ? 24.122 39.007 11.658 1.00 31.44 364 GLU D O 1
ATOM 12591 N N . SER D 1 368 ? 25.312 37.851 10.161 1.00 30.27 365 SER D N 1
ATOM 12592 C CA . SER D 1 368 ? 25.563 36.745 11.036 1.00 30.27 365 SER D CA 1
ATOM 12593 C C . SER D 1 368 ? 26.967 36.207 10.806 1.00 29.49 365 SER D C 1
ATOM 12594 O O . SER D 1 368 ? 27.710 36.710 9.972 1.00 29.61 365 SER D O 1
ATOM 12597 N N . GLU D 1 369 ? 27.307 35.154 11.545 1.00 30.13 366 GLU D N 1
ATOM 12598 C CA . GLU D 1 369 ? 28.549 34.393 11.340 1.00 29.98 366 GLU D CA 1
ATOM 12599 C C . GLU D 1 369 ? 28.623 33.674 9.966 1.00 29.67 366 GLU D C 1
ATOM 12600 O O . GLU D 1 369 ? 29.695 33.217 9.565 1.00 29.38 366 GLU D O 1
ATOM 12606 N N . ASP D 1 370 ? 27.502 33.613 9.244 1.00 28.36 367 ASP D N 1
ATOM 12607 C CA . ASP D 1 370 ? 27.451 32.947 7.948 1.00 27.78 367 ASP D CA 1
ATOM 12608 C C . ASP D 1 370 ? 28.236 33.768 6.916 1.00 27.58 367 ASP D C 1
ATOM 12609 O O . ASP D 1 370 ? 27.927 34.969 6.712 1.00 26.78 367 ASP D O 1
ATOM 12614 N N . ALA D 1 371 ? 29.222 33.111 6.256 1.00 25.56 368 ALA D N 1
ATOM 12615 C CA . ALA D 1 371 ? 30.047 33.739 5.230 1.00 24.57 368 ALA D CA 1
ATOM 12616 C C . ALA D 1 371 ? 29.670 33.393 3.779 1.00 24.29 368 ALA D C 1
ATOM 12617 O O . ALA D 1 371 ? 30.536 33.455 2.878 1.00 23.93 368 ALA D O 1
ATOM 12619 N N . PHE D 1 372 ? 28.400 33.079 3.520 1.00 23.80 369 PHE D N 1
ATOM 12620 C CA . PHE D 1 372 ? 27.926 32.714 2.162 1.00 23.41 369 PHE D CA 1
ATOM 12621 C C . PHE D 1 372 ? 28.394 33.720 1.134 1.00 24.22 369 PHE D C 1
ATOM 12622 O O . PHE D 1 372 ? 28.739 33.326 0.024 1.00 23.48 369 PHE D O 1
ATOM 12630 N N . ILE D 1 373 ? 28.341 35.023 1.469 1.00 23.51 370 ILE D N 1
ATOM 12631 C CA . ILE D 1 373 ? 28.563 36.051 0.461 1.00 23.77 370 ILE D CA 1
ATOM 12632 C C . ILE D 1 373 ? 30.030 36.095 0.012 1.00 24.34 370 ILE D C 1
ATOM 12633 O O . ILE D 1 373 ? 30.308 36.564 -1.085 1.00 24.45 370 ILE D O 1
ATOM 12638 N N . ALA D 1 374 ? 30.942 35.587 0.833 1.00 23.66 371 ALA D N 1
ATOM 12639 C CA . ALA D 1 374 ? 32.350 35.462 0.392 1.00 23.94 371 ALA D CA 1
ATOM 12640 C C . ALA D 1 374 ? 32.450 34.421 -0.735 1.00 24.68 371 ALA D C 1
ATOM 12641 O O . ALA D 1 374 ? 33.039 34.708 -1.791 1.00 25.36 371 ALA D O 1
ATOM 12643 N N . ASP D 1 375 ? 31.851 33.239 -0.534 1.00 24.48 372 ASP D N 1
ATOM 12644 C CA . ASP D 1 375 ? 31.799 32.244 -1.605 1.00 24.61 372 ASP D CA 1
ATOM 12645 C C . ASP D 1 375 ? 31.093 32.824 -2.816 1.00 24.19 372 ASP D C 1
ATOM 12646 O O . ASP D 1 375 ? 31.495 32.569 -3.919 1.00 23.14 372 ASP D O 1
ATOM 12651 N N . PHE D 1 376 ? 30.002 33.567 -2.599 1.00 24.75 373 PHE D N 1
ATOM 12652 C CA . PHE D 1 376 ? 29.160 34.025 -3.675 1.00 24.28 373 PHE D CA 1
ATOM 12653 C C . PHE D 1 376 ? 29.934 35.018 -4.523 1.00 25.29 373 PHE D C 1
ATOM 12654 O O . PHE D 1 376 ? 29.814 35.002 -5.747 1.00 26.08 373 PHE D O 1
ATOM 12662 N N . ALA D 1 377 ? 30.705 35.892 -3.882 1.00 25.76 374 ALA D N 1
ATOM 12663 C CA . ALA D 1 377 ? 31.511 36.878 -4.609 1.00 26.23 374 ALA D CA 1
ATOM 12664 C C . ALA D 1 377 ? 32.479 36.193 -5.510 1.00 26.03 374 ALA D C 1
ATOM 12665 O O . ALA D 1 377 ? 32.639 36.639 -6.684 1.00 26.85 374 ALA D O 1
ATOM 12667 N N . VAL D 1 378 ? 33.161 35.165 -4.987 1.00 25.68 375 VAL D N 1
ATOM 12668 C CA . VAL D 1 378 ? 34.189 34.444 -5.803 1.00 24.67 375 VAL D CA 1
ATOM 12669 C C . VAL D 1 378 ? 33.466 33.648 -6.901 1.00 25.41 375 VAL D C 1
ATOM 12670 O O . VAL D 1 378 ? 33.902 33.664 -8.032 1.00 25.91 375 VAL D O 1
ATOM 12674 N N . ALA D 1 379 ? 32.317 33.015 -6.584 1.00 25.13 376 ALA D N 1
ATOM 12675 C CA . ALA D 1 379 ? 31.585 32.166 -7.536 1.00 24.24 376 ALA D CA 1
ATOM 12676 C C . ALA D 1 379 ? 31.293 32.949 -8.801 1.00 24.83 376 ALA D C 1
ATOM 12677 O O . ALA D 1 379 ? 31.375 32.389 -9.899 1.00 24.40 376 ALA D O 1
ATOM 12679 N N . LEU D 1 380 ? 30.916 34.223 -8.635 1.00 25.23 377 LEU D N 1
ATOM 12680 C CA . LEU D 1 380 ? 30.389 35.002 -9.730 1.00 25.85 377 LEU D CA 1
ATOM 12681 C C . LEU D 1 380 ? 31.442 35.942 -10.257 1.00 26.88 377 LEU D C 1
ATOM 12682 O O . LEU D 1 380 ? 31.150 36.736 -11.122 1.00 26.85 377 LEU D O 1
ATOM 12687 N N . ASN D 1 381 ? 32.681 35.830 -9.760 1.00 26.68 378 ASN D N 1
ATOM 12688 C CA . ASN D 1 381 ? 33.741 36.704 -10.172 1.00 27.18 378 ASN D CA 1
ATOM 12689 C C . ASN D 1 381 ? 33.304 38.180 -10.128 1.00 27.14 378 ASN D C 1
ATOM 12690 O O . ASN D 1 381 ? 33.505 38.948 -11.067 1.00 26.83 378 ASN D O 1
ATOM 12695 N N . THR D 1 382 ? 32.661 38.576 -9.034 1.00 26.84 379 THR D N 1
ATOM 12696 C CA . THR D 1 382 ? 32.214 39.977 -8.914 1.00 25.91 379 THR D CA 1
ATOM 12697 C C . THR D 1 382 ? 33.374 40.945 -8.939 1.00 26.20 379 THR D C 1
ATOM 12698 O O . THR D 1 382 ? 33.277 42.020 -9.521 1.00 27.65 379 THR D O 1
ATOM 12702 N N . GLY D 1 383 ? 34.522 40.554 -8.370 1.00 25.70 380 GLY D N 1
ATOM 12703 C CA . GLY D 1 383 ? 35.702 41.429 -8.331 1.00 24.53 380 GLY D CA 1
ATOM 12704 C C . GLY D 1 383 ? 35.652 42.441 -7.176 1.00 24.26 380 GLY D C 1
ATOM 12705 O O . GLY D 1 383 ? 36.670 43.064 -6.855 1.00 23.94 380 GLY D O 1
ATOM 12706 N N . GLN D 1 384 ? 34.475 42.610 -6.554 1.00 24.08 381 GLN D N 1
ATOM 12707 C CA . GLN D 1 384 ? 34.295 43.542 -5.422 1.00 23.96 381 GLN D CA 1
ATOM 12708 C C . GLN D 1 384 ? 33.343 42.989 -4.389 1.00 23.34 381 GLN D C 1
ATOM 12709 O O . GLN D 1 384 ? 32.406 42.272 -4.737 1.00 24.59 381 GLN D O 1
ATOM 12715 N N . ILE D 1 385 ? 33.585 43.364 -3.138 1.00 22.54 382 ILE D N 1
ATOM 12716 C CA . ILE D 1 385 ? 32.813 42.947 -2.000 1.00 23.69 382 ILE D CA 1
ATOM 12717 C C . ILE D 1 385 ? 32.767 44.065 -0.973 1.00 24.15 382 ILE D C 1
ATOM 12718 O O . ILE D 1 385 ? 33.735 44.820 -0.780 1.00 25.09 382 ILE D O 1
ATOM 12723 N N . LYS D 1 386 ? 31.607 44.208 -0.353 1.00 24.36 383 LYS D N 1
ATOM 12724 C CA . LYS D 1 386 ? 31.457 45.155 0.738 1.00 24.74 383 LYS D CA 1
ATOM 12725 C C . LYS D 1 386 ? 30.944 44.401 1.950 1.00 25.25 383 LYS D C 1
ATOM 12726 O O . LYS D 1 386 ? 29.768 44.027 2.030 1.00 25.09 383 LYS D O 1
ATOM 12732 N N . THR D 1 387 ? 31.833 44.146 2.898 1.00 24.78 384 THR D N 1
ATOM 12733 C CA . THR D 1 387 ? 31.424 43.288 3.999 1.00 26.05 384 THR D CA 1
ATOM 12734 C C . THR D 1 387 ? 31.902 43.790 5.363 1.00 26.32 384 THR D C 1
ATOM 12735 O O . THR D 1 387 ? 31.970 43.019 6.303 1.00 27.77 384 THR D O 1
ATOM 12739 N N . GLY D 1 388 ? 32.174 45.091 5.460 1.00 27.30 385 GLY D N 1
ATOM 12740 C CA . GLY D 1 388 ? 32.399 45.784 6.739 1.00 27.38 385 GLY D CA 1
ATOM 12741 C C . GLY D 1 388 ? 33.821 46.232 7.065 1.00 27.64 385 GLY D C 1
ATOM 12742 O O . GLY D 1 388 ? 34.776 46.082 6.276 1.00 25.81 385 GLY D O 1
ATOM 12743 N N . ALA D 1 389 ? 33.943 46.775 8.265 1.00 28.20 386 ALA D N 1
ATOM 12744 C CA . ALA D 1 389 ? 35.236 47.091 8.851 1.00 28.86 386 ALA D CA 1
ATOM 12745 C C . ALA D 1 389 ? 36.013 45.812 9.180 1.00 28.91 386 ALA D C 1
ATOM 12746 O O . ALA D 1 389 ? 35.534 44.686 9.015 1.00 27.89 386 ALA D O 1
ATOM 12748 N N . LEU D 1 390 ? 37.224 45.997 9.674 1.00 29.73 387 LEU D N 1
ATOM 12749 C CA . LEU D 1 390 ? 38.110 44.893 9.963 1.00 29.66 387 LEU D CA 1
ATOM 12750 C C . LEU D 1 390 ? 37.956 44.444 11.446 1.00 30.07 387 LEU D C 1
ATOM 12751 O O . LEU D 1 390 ? 38.911 44.195 12.138 1.00 30.97 387 LEU D O 1
ATOM 12756 N N . ALA D 1 391 ? 36.715 44.318 11.891 1.00 28.76 388 ALA D N 1
ATOM 12757 C CA . ALA D 1 391 ? 36.398 44.000 13.266 1.00 29.30 388 ALA D CA 1
ATOM 12758 C C . ALA D 1 391 ? 34.931 43.593 13.299 1.00 28.54 388 ALA D C 1
ATOM 12759 O O . ALA D 1 391 ? 34.172 43.956 12.401 1.00 27.76 388 ALA D O 1
ATOM 12761 N N . ARG D 1 392 ? 34.604 42.848 14.344 1.00 27.11 389 ARG D N 1
ATOM 12762 C CA . ARG D 1 392 ? 33.336 42.188 14.591 1.00 27.01 389 ARG D CA 1
ATOM 12763 C C . ARG D 1 392 ? 33.213 40.901 13.791 1.00 27.52 389 ARG D C 1
ATOM 12764 O O . ARG D 1 392 ? 33.350 40.886 12.556 1.00 26.64 389 ARG D O 1
ATOM 12772 N N . GLY D 1 393 ? 32.910 39.821 14.517 1.00 28.21 390 GLY D N 1
ATOM 12773 C CA . GLY D 1 393 ? 32.880 38.483 13.934 1.00 27.88 390 GLY D CA 1
ATOM 12774 C C . GLY D 1 393 ? 32.045 38.261 12.711 1.00 26.68 390 GLY D C 1
ATOM 12775 O O . GLY D 1 393 ? 32.427 37.497 11.864 1.00 27.30 390 GLY D O 1
ATOM 12776 N N . GLU D 1 394 ? 30.872 38.887 12.639 1.00 27.02 391 GLU D N 1
ATOM 12777 C CA . GLU D 1 394 ? 29.995 38.766 11.474 1.00 25.73 391 GLU D CA 1
ATOM 12778 C C . GLU D 1 394 ? 30.607 39.409 10.193 1.00 25.15 391 GLU D C 1
ATOM 12779 O O . GLU D 1 394 ? 30.127 39.201 9.095 1.00 25.42 391 GLU D O 1
ATOM 12785 N N . ARG D 1 395 ? 31.653 40.192 10.357 1.00 25.88 392 ARG D N 1
ATOM 12786 C CA . ARG D 1 395 ? 32.415 40.780 9.247 1.00 25.30 392 ARG D CA 1
ATOM 12787 C C . ARG D 1 395 ? 33.667 39.992 9.001 1.00 24.82 392 ARG D C 1
ATOM 12788 O O . ARG D 1 395 ? 33.939 39.570 7.879 1.00 24.21 392 ARG D O 1
ATOM 12796 N N . THR D 1 396 ? 34.439 39.765 10.042 1.00 25.00 393 THR D N 1
ATOM 12797 C CA . THR D 1 396 ? 35.694 39.059 9.870 1.00 24.51 393 THR D CA 1
ATOM 12798 C C . THR D 1 396 ? 35.465 37.621 9.406 1.00 25.65 393 THR D C 1
ATOM 12799 O O . THR D 1 396 ? 36.386 37.024 8.783 1.00 24.66 393 THR D O 1
ATOM 12803 N N . ALA D 1 397 ? 34.270 37.047 9.675 1.00 24.22 394 ALA D N 1
ATOM 12804 C CA . ALA D 1 397 ? 33.968 35.704 9.150 1.00 24.24 394 ALA D CA 1
ATOM 12805 C C . ALA D 1 397 ? 34.064 35.634 7.607 1.00 23.50 394 ALA D C 1
ATOM 12806 O O . ALA D 1 397 ? 34.430 34.590 7.048 1.00 23.47 394 ALA D O 1
ATOM 12808 N N . LYS D 1 398 ? 33.722 36.725 6.928 1.00 23.20 395 LYS D N 1
ATOM 12809 C CA . LYS D 1 398 ? 33.794 36.772 5.483 1.00 22.98 395 LYS D CA 1
ATOM 12810 C C . LYS D 1 398 ? 35.206 36.912 5.013 1.00 23.86 395 LYS D C 1
ATOM 12811 O O . LYS D 1 398 ? 35.627 36.258 4.032 1.00 25.18 395 LYS D O 1
ATOM 12817 N N . TYR D 1 399 ? 35.935 37.824 5.640 1.00 23.80 396 TYR D N 1
ATOM 12818 C CA . TYR D 1 399 ? 37.343 38.013 5.288 1.00 24.18 396 TYR D CA 1
ATOM 12819 C C . TYR D 1 399 ? 38.081 36.707 5.462 1.00 24.17 396 TYR D C 1
ATOM 12820 O O . TYR D 1 399 ? 38.902 36.334 4.623 1.00 26.09 396 TYR D O 1
ATOM 12829 N N . ASN D 1 400 ? 37.802 36.004 6.566 1.00 24.65 397 ASN D N 1
ATOM 12830 C CA . ASN D 1 400 ? 38.467 34.724 6.871 1.00 23.65 397 ASN D CA 1
ATOM 12831 C C . ASN D 1 400 ? 38.131 33.665 5.816 1.00 24.12 397 ASN D C 1
ATOM 12832 O O . ASN D 1 400 ? 38.975 32.866 5.462 1.00 24.46 397 ASN D O 1
ATOM 12837 N N . ARG D 1 401 ? 36.865 33.606 5.398 1.00 23.20 398 ARG D N 1
ATOM 12838 C CA . ARG D 1 401 ? 36.492 32.679 4.396 1.00 23.39 398 ARG D CA 1
ATOM 12839 C C . ARG D 1 401 ? 37.243 32.950 3.079 1.00 23.57 398 ARG D C 1
ATOM 12840 O O . ARG D 1 401 ? 37.653 32.017 2.420 1.00 25.01 398 ARG D O 1
ATOM 12848 N N . LEU D 1 402 ? 37.433 34.213 2.717 1.00 23.71 399 LEU D N 1
ATOM 12849 C CA . LEU D 1 402 ? 38.179 34.593 1.538 1.00 23.62 399 LEU D CA 1
ATOM 12850 C C . LEU D 1 402 ? 39.674 34.207 1.690 1.00 24.21 399 LEU D C 1
ATOM 12851 O O . LEU D 1 402 ? 40.293 33.774 0.727 1.00 24.05 399 LEU D O 1
ATOM 12856 N N . LEU D 1 403 ? 40.224 34.368 2.885 1.00 24.37 400 LEU D N 1
ATOM 12857 C CA . LEU D 1 403 ? 41.587 33.889 3.192 1.00 25.86 400 LEU D CA 1
ATOM 12858 C C . LEU D 1 403 ? 41.714 32.372 3.028 1.00 26.24 400 LEU D C 1
ATOM 12859 O O . LEU D 1 403 ? 42.786 31.872 2.615 1.00 25.23 400 LEU D O 1
ATOM 12864 N N . GLU D 1 404 ? 40.632 31.640 3.307 1.00 25.76 401 GLU D N 1
ATOM 12865 C CA . GLU D 1 404 ? 40.634 30.195 3.081 1.00 27.85 401 GLU D CA 1
ATOM 12866 C C . GLU D 1 404 ? 40.607 29.846 1.603 1.00 27.33 401 GLU D C 1
ATOM 12867 O O . GLU D 1 404 ? 41.386 28.996 1.139 1.00 27.97 401 GLU D O 1
ATOM 12873 N N . ILE D 1 405 ? 39.658 30.456 0.892 1.00 27.61 402 ILE D N 1
ATOM 12874 C CA . ILE D 1 405 ? 39.519 30.289 -0.576 1.00 27.19 402 ILE D CA 1
ATOM 12875 C C . ILE D 1 405 ? 40.832 30.639 -1.288 1.00 28.15 402 ILE D C 1
ATOM 12876 O O . ILE D 1 405 ? 41.218 29.966 -2.219 1.00 29.01 402 ILE D O 1
ATOM 12881 N N . GLU D 1 406 ? 41.531 31.646 -0.799 1.00 29.47 403 GLU D N 1
ATOM 12882 C CA . GLU D 1 406 ? 42.851 32.046 -1.369 1.00 30.38 403 GLU D CA 1
ATOM 12883 C C . GLU D 1 406 ? 43.920 30.916 -1.478 1.00 31.73 403 GLU D C 1
ATOM 12884 O O . GLU D 1 406 ? 44.784 31.003 -2.341 1.00 32.39 403 GLU D O 1
ATOM 12890 N N . PHE D 1 407 ? 43.864 29.876 -0.640 1.00 32.95 404 PHE D N 1
ATOM 12891 C CA . PHE D 1 407 ? 44.745 28.697 -0.783 1.00 34.71 404 PHE D CA 1
ATOM 12892 C C . PHE D 1 407 ? 44.417 27.801 -1.974 1.00 35.49 404 PHE D C 1
ATOM 12893 O O . PHE D 1 407 ? 45.253 27.069 -2.428 1.00 35.92 404 PHE D O 1
ATOM 12901 N N . GLU D 1 408 ? 43.216 27.899 -2.506 1.00 35.64 405 GLU D N 1
ATOM 12902 C CA . GLU D 1 408 ? 42.796 27.111 -3.659 1.00 36.48 405 GLU D CA 1
ATOM 12903 C C . GLU D 1 408 ? 42.779 27.932 -4.943 1.00 36.02 405 GLU D C 1
ATOM 12904 O O . GLU D 1 408 ? 43.125 27.434 -6.001 1.00 36.50 405 GLU D O 1
ATOM 12910 N N . SER D 1 409 ? 42.332 29.183 -4.834 1.00 35.31 406 SER D N 1
ATOM 12911 C CA . SER D 1 409 ? 42.349 30.151 -5.924 1.00 34.72 406 SER D CA 1
ATOM 12912 C C . SER D 1 409 ? 42.870 31.471 -5.362 1.00 33.49 406 SER D C 1
ATOM 12913 O O . SER D 1 409 ? 42.169 32.136 -4.586 1.00 31.67 406 SER D O 1
ATOM 12916 N N . ASP D 1 410 ? 44.103 31.814 -5.722 1.00 32.66 407 ASP D N 1
ATOM 12917 C CA . ASP D 1 410 ? 44.737 33.012 -5.220 1.00 32.70 407 ASP D CA 1
ATOM 12918 C C . ASP D 1 410 ? 44.645 34.223 -6.183 1.00 31.81 407 ASP D C 1
ATOM 12919 O O . ASP D 1 410 ? 45.340 35.233 -5.981 1.00 31.36 407 ASP D O 1
ATOM 12924 N N . GLU D 1 411 ? 43.801 34.158 -7.210 1.00 30.60 408 GLU D N 1
ATOM 12925 C CA . GLU D 1 411 ? 43.800 35.236 -8.200 1.00 30.53 408 GLU D CA 1
ATOM 12926 C C . GLU D 1 411 ? 43.181 36.529 -7.603 1.00 30.51 408 GLU D C 1
ATOM 12927 O O . GLU D 1 411 ? 42.029 36.549 -7.136 1.00 30.19 408 GLU D O 1
ATOM 12933 N N . TYR D 1 412 ? 43.976 37.594 -7.567 1.00 30.02 409 TYR D N 1
ATOM 12934 C CA . TYR D 1 412 ? 43.501 38.895 -7.111 1.00 30.34 409 TYR D CA 1
ATOM 12935 C C . TYR D 1 412 ? 43.813 39.971 -8.162 1.00 31.33 409 TYR D C 1
ATOM 12936 O O . TYR D 1 412 ? 44.967 40.192 -8.473 1.00 30.77 409 TYR D O 1
ATOM 12945 N N . LEU D 1 413 ? 42.809 40.634 -8.703 1.00 32.22 410 LEU D N 1
ATOM 12946 C CA . LEU D 1 413 ? 43.088 41.602 -9.819 1.00 34.31 410 LEU D CA 1
ATOM 12947 C C . LEU D 1 413 ? 43.753 42.878 -9.353 1.00 35.02 410 LEU D C 1
ATOM 12948 O O . LEU D 1 413 ? 44.697 43.384 -9.993 1.00 35.70 410 LEU D O 1
ATOM 12953 N N . GLY D 1 414 ? 43.270 43.401 -8.235 1.00 34.98 411 GLY D N 1
ATOM 12954 C CA . GLY D 1 414 ? 43.846 44.615 -7.709 1.00 35.96 411 GLY D CA 1
ATOM 12955 C C . GLY D 1 414 ? 43.665 45.700 -8.757 1.00 36.40 411 GLY D C 1
ATOM 12956 O O . GLY D 1 414 ? 42.547 46.010 -9.136 1.00 34.82 411 GLY D O 1
ATOM 12957 N N . GLU D 1 415 ? 44.774 46.238 -9.237 1.00 38.00 412 GLU D N 1
ATOM 12958 C CA . GLU D 1 415 ? 44.750 47.291 -10.256 1.00 40.54 412 GLU D CA 1
ATOM 12959 C C . GLU D 1 415 ? 44.686 46.815 -11.724 1.00 41.20 412 GLU D C 1
ATOM 12960 O O . GLU D 1 415 ? 44.615 47.644 -12.631 1.00 41.97 412 GLU D O 1
ATOM 12966 N N . LYS D 1 416 ? 44.708 45.515 -11.970 1.00 40.94 413 LYS D N 1
ATOM 12967 C CA . LYS D 1 416 ? 44.708 45.023 -13.351 1.00 42.16 413 LYS D CA 1
ATOM 12968 C C . LYS D 1 416 ? 43.332 45.059 -13.978 1.00 41.34 413 LYS D C 1
ATOM 12969 O O . LYS D 1 416 ? 42.343 44.867 -13.306 1.00 40.41 413 LYS D O 1
ATOM 12975 N N . LEU D 1 417 ? 43.282 45.258 -15.290 1.00 42.36 414 LEU D N 1
ATOM 12976 C CA . LEU D 1 417 ? 42.014 45.180 -16.035 1.00 42.26 414 LEU D CA 1
ATOM 12977 C C . LEU D 1 417 ? 41.344 43.784 -15.953 1.00 41.32 414 LEU D C 1
ATOM 12978 O O . LEU D 1 417 ? 40.098 43.673 -16.052 1.00 40.04 414 LEU D O 1
#

InterPro domains:
  IPR000941 Enolase [MF_00318] (2-406)
  IPR000941 Enolase [PIRSF001400] (2-406)
  IPR000941 Enolase [PR00148] (37-51)
  IPR000941 Enolase [PR00148] (106-122)
  IPR000941 Enolase [PR00148] (160-173)
  IPR000941 Enolase [PR00148] (306-317)
  IPR000941 Enolase [PR00148] (329-343)
  IPR000941 Enolase [PR00148] (358-375)
  IPR000941 Enolase [PTHR11902] (3-406)
  IPR000941 Enolase [SFLDF00002] (2-405)
  IPR000941 Enolase [TIGR01060] (4-405)
  IPR000941 Enolase [cd03313] (6-403)
  IPR020809 Enolase, conserved site [PS00164] (329-342)
  IPR020810 Enolase, C-terminal TIM barrel domain [PF00113] (139-405)
  IPR020810 Enolase, C-terminal TIM barrel domain [SM01192] (138-414)
  IPR020811 Enolase, N-terminal [PF03952] (4-133)
  IPR020811 Enolase, N-terminal [SM01193] (4-133)
  IPR029017 Enolase-like, N-terminal [G3DSA:3.30.390.10] (3-126)
  IPR029017 Enolase-like, N-terminal [SSF54826] (3-137)
  IPR036849 Enolase-like, C-terminal domain superfamily [G3DSA:3.20.20.120] (127-412)

CATH classification: 3.30.390.10 (+1 more: 3.20.20.120)

Sequence (1660 aa):
AMLVIEDVRAYEVLDSRGNPTVKAEVTLSDGSVGAAIVPSSGASTGSKEALELRDNNDEERFGGKGVLKAVANVNETIADEILGLDAFNQTQLDDTLRRELDGTNNYSNLGANATLGVSMATARAAAAALGMMPLYRRYLGGANASSILPVPMCNIINGGAHANNNNNVDFQEFMIMPFGFTSFKKEALRSVCEIYAILKKKELANSGHSTALGDEGGFAPNNLANNTEPIDLLMTCIKKAGYENRVKIALDVASTEFFKDGKYHMEGKAFSSEALIEERYVEELCAKYPICSIEDGLAENDFEEGWIKLTEKLGNNKIQLVGDDLFVTNEDILRREGIIKKMANAVLIKPNQIGTIITQTMRRTVRLAQRNNYKCVMSHRSGESEDAFIADFAVALNTGQIKTGALARGERTAKYNRLLEIEFESDEYLGEKLAMLVIEEDVRRAYEVLDSRGNPTVKAEVTLSDGSVGAAIVPSSGASTGSKEALELRDNDEERFGGKGVLKAVANVNEETIADEILGLDAFNQTQLDDTLRREELDGTNNYSNLGANATLGVSMATARAAAAALGMMPLYRYLGGANASILPVPMCNIINGGAHANNNVDFQEFMIMPFGFTSFKKEALRSVCEIYAILKKELANSGHSTALGDEGGFAPNLANNTEPIDLLMTCIKKAGYENRVKIALDVASTEFFKDGKYHMEGKAFSSEALIEERYVELCAKYPICSIEDGLAENDFEEGWIKLTEKLGNNKIQLVGDDLFVTNEDILREGIIKKMANAVLIKPNQIGTIITQTMRRTVRLAQRNNYKCVMSHRSGESEDAFIADFAVALNTGQIKTGALARGERTAKYNRLLEIEFESSDEYLGEKLAMLVIEEDVRAYEVLDSRGNPTVKAEVTLSDGSVGAAIVPSSGASTGSKEALELRDNDEERFGGKGVLKAVANVNETIADEILGLDAFNQTQLDDTLRRELDGTNNNYSNLGANATLGVSMATARAAAAALGMMPLYRYLGGANASSILPVPMCNIINGGAHANNNVDFQEFMIMPFGFTSFKKEALRSVCEIYAILKKKELANSSGHSTALGDEGGFAPNLANNTEPIDLLMTCIKKAGYENRVKIALDVASTEFFKDGKYHMEGKAFSSEALIERYVEELCAKYPICSIEDGLAENDFEEGWIKLTEKLGNNKIQLVGDDLFVTNEDILRREGIIKKMANAVLIKPNQIGTIITQTMRRTVRLAQRNNYKCVMSHRSGESEDAFIADFAVALNTGQIKTGALARGERTAKYNRLLEIEFESSDEYLGEKLAMLVIEEDVRAYEVLDSRGNPTVKAEVTLSDGSVGAAIVPSSGASTGSKEALELRDNDEERFGGKGVLKAVANVNEETIADEILGLDAFNQTQLDDTLRREELDGTNNNYSNLGANATLGVSMATARAAAAALGMMPLYRYLGGANASILPVPMCNIINGGAHANNNVDFQEFMIMPFGFTSFKKEALRSVCEIYAILKKELANSGHSTALGDEGGFAPNNLANNTEPIDLLMTCIKKAGYENRVKIALDVASTEFFKDGKYHMEGKAFSSSEALIERYVELCAKYPICSIEDGLAENDFEGWIKLTEKLGNKIQLVGDDLFVTNEDILREGIIKKMANAVLIKPNQIGTITQTMRRTVRLAQRNNYKCVMSHRSGESEDAFIADFAVALNTGQIKTGALARGERTAKYNRLLEIEFESDEYLGEKL

Foldseek 3Di:
DPKAWADKAWDWDAFLVGFTAIKMKIAIPVGQIFIFTAFDDAQDDDAWQHADWQCDPPRNRRDRVQLRVLGHPQLGVQRGGPDLLPLVVSLVSQCVSCPDQRSNRNGLSNQAGVQRGSLRRVCRVVVHDSLCSLANPQLFAQAWEWAFAEADPPQEPAQEQFGGKTKTQQQDFFLVVSVVLLVQLSVQLLVVCVVVPHDSDATLQRHGYGRDDYHCVVVVSSQVSSVVSPNVPRMFIETENQQQSQQDPQFGCHPNDTHHLVRLLVVVVVVVVVGRYAYYECSDHLPPLVSQLVSCVVCVVPHFYEYPSNCQLAQVSVVVCLVSVGTQEYEQDPSRNRHVVSNVNSLVSSVVRRHQYEYEDDSGFHLGQSSLSVCSSSVSNYYYQYRCDDNRRVSNSVVSVVVCVVHTGYQRNHD/DPKFWAAKAKDWDAFQVGFTAIKMWIAIPVGQIFIFTAFDDAQDDDAFQHADFQQDPPRNRRDRVQLRVLGRPVLRVQGGGDDLLCLVVSLVSQCVSCPDQRSNRNGLSNQAGVQRGSLRSVCVVVVHDSLCSLANPNLFAQAFEWAFAEADPPQEPAQEQFGGKTKTFQQDFFPVVSLVLLVQLSVLLLVVQVVVPFDSDATLQRHGYGHDDYHCVVVVSSQVSSVVSPNPPRMFIETENQQQSQDDPQFGCHPNDTHHLVRLLVVVVVVVVVGRYAYYECSDDLPVLVSQLVSCVVCVVPHFYEYPSNCQLAQVSVVVCLVSVGTQEYEQRSSRRRHVVSSVNNLVSSVVRRHQYEDEDDSGFHLGQSSLSVCSSSVSNHYYQYHCDDNRRVSNVVVSVVVCVVHTGYQRPHD/DVKAWADKAWDWDAFLVGFTAIKMKIAIPVGFIFIFTAFDDAQDDDQFQHADFQQDPPRNRRDRVQLRCLGRPQLGVQRGGPDLLCLVVSLVSVVVSQPDQRSNRNGLRNQAGVQRGSLRRVCVVVVHDSLCSQANPPLFAQAFEWAFAEADPPQDDAQEQFGGKTKTQQQDFFPVVSLVLQVQLNVQLLVVQVVVVFDSDATLQRHYYGHDDYHCVVVVSSQVSCVVSPNPPRMFIETENQQQSQADPQFGCHPNDTHHLVRLLVVVVVVVVVGRYAYYECSDHLPPLVSQLVSCVVPVVPHFYEYCSNCLLAQVSVVVCLVSVGTQEYEQRSSRRRHVVSNVNSLVSSVVRRHQYEQEDDSGFHLGQSSLSVCSSSVSNHYYQYHCDDNRRVSNVVVSVVVCVVHTGYQRPHD/DVKFWAAKFWDWDAFQVGFTAIKIKTAIPVRQIFIFTDFDDAQDDDAFQHADWQQDPPRNRRDRVQLRCLGRPVLRVQRGGPDLLPLVVSLVSQCVSCPDQRSNRNGLSNQAGVSRGSLRSVCRVVVHDSLCSQANPNLFAQAFEWAFAEADPPQEPAQEQFGGKTKTQQQDFFPVVSLVLQVQLSVQLLVVQVVVPFDSDATLQRHDYTRDNYHCVVVVSSQVSCVVSPNHPRMFIETERQQQSQDDPQFGDHPNDTHHLVRLLVVVVVVVVVGRYAYYECSDHLPPLVSQLVSCVVCVVPHFYEYCSNCLLAQVSVVVCLVSRGTQEYEQDSSRNRHPVSSVNSLVSSVVRRHQYEQEDDSRFHLGQSSLSVCSSSVSNHYYQYHCDDNRRVSNVVVSVVVCVVHGGYQRNHD

B-factor: mean 36.23, std 9.97, range [16.35, 110.79]

Nearest PDB structures (foldseek):
  3qn3-assembly1_A  TM=1.002E+00  e=3.792E-86  Campylobacter jejuni
  8w21-assembly1_B  TM=9.829E-01  e=1.258E-58  Chlamydia trachomatis D/UW-3/CX
  2pa6-assembly1_A  TM=9.814E-01  e=5.499E-59  Methanocaldococcus jannaschii
  8w21-assembly1_A  TM=9.793E-01  e=1.339E-57  Chlamydia trachomatis D/UW-3/CX
  8w21-assembly3_E  TM=9.817E-01  e=8.874E-57  Chlamydia trachomatis D/UW-3/CX

Radius of gyration: 39.13 Å; Cα contacts (8 Å, |Δi|>4): 4197; chains: 4; bounding box: 56×128×95 Å

Secondary structure (DSSP, 8-state):
--SBEEEEEEEEEE-TTS-EEEEEEEEETT--EEEEEPPP-BSS-SSSPBPP---STGGGGT--HHHHHIIIIIIHHHHTTSBTT-HHHHHHHHHHHH-SSS-TTT-HHHHHHHHHHHHHHHHHHTT--HHHHHHGGG--EEPEEEEEEEE-GGGSSSS---SEEEEEE-S-SSHHHHHHHHHHHHHHHHHHHHHTT----B-TTS-B----SSSSHHHHHHHHHHHHTT-TTTEEEEEE--GGGGEETTEEEETTEEE-HHHHHHHHHHHHHHS-EEEEESSS-TT-HHHHHHHHHHHTTTSEEEESTTTTT-HHHHHHHHHHT--SEEEE-HHHH-SHHHHHHHHHHHHHTT-EEEEE--SS--S--HHHHHHHHTT-SEEE---S-SHHHHHHHHHHHHHTTT--EE-TT--/--SBEEEEEEEEEE-TTS-EEEEEEEEETTS-EEEEEPPP--SS-SSSPPPP---STGGGGT--HHHHHHIIIIIHHHHTTSBTT-HHHHHHHHHHHH-SSS-TTT-HHHHHHHHHHHHHHHHHHHT--HHHHHH-TT--EEPEE-EEEEE-GGGSSSS---SEEEEEE-S-SSHHHHHHHHHHHHHHHHHHHHHTT----B-TTS-B----SSSSHHHHHHHHHHHHHT-TTTEEEEEE--GGGGEETTEEEETTEEE-HHHHHHHHHHHHHHS-EEEEESSS-TT-HHHHHHHHHHHTTTSEEEESTTTTT-HHHHHHHHHTT--SEEEE-HHHH-SHHHHHHHHHHHHHTT-EEEEE--SS--S--HHHHHHHHTT-SEEE---S-SHHHHHHHHHHHHHHHH--EE-TT--/--SBEEEEEEEEEE-TTS-EEEEEEEEETTS-EEEEEPPP-BSS-SSSPBPP---STGGGGT--HHHHHIIIIIIHHHHTTSBTT-HHHHHHHHHHHH-SSS-TTT-HHHHHHHHHHHHHHHHHHTT--HHHHHHGGG--PBPEE-EEEEE-GGGSSSS---SEEEEEE-S-SSHHHHHHHHHHHHHHHHHHHHHTT----B-TTS-B----SSSSHHHHHHHHHHHHHT-TTTEEEEEE--GGGGEETTEEEETTEEE-HHHHHHHHHHHHHHS-EEEEE-SS-TT-HHHHHHHHHHHTTTSEEEESTTTTT-HHHHHHHHHTT--SEEEE-HHHH-SHHHHHHHHHHHHHTT-EEEEE--SS--S--HHHHHHHHTT-EEEE--SS-SHHHHHHHHHHHHHTTT---B-TT--/--SBEEEEEEEEEE-TTS-EEEEEEEEETT--EEEEEPPP--SS-SSSPPPP---STGGGGT--HHHHHIIIIIIHHHHTTSBTT-HHHHHHHHHHHH-SSS-TTT-HHHHHHHHHHHHHHHHHHHT--HHHHHHGGG--PBPEE-EEEEE-GGGSSSS--SSEEEEEE-S-SSHHHHHHHHHHHHHHHHHHHHHTT----B-TTS-B----SSSSHHHHHHHHHHHHHT-TTTEEEEEE--GGGGEETTEEEETTEEE-HHHHHHHHHHHHHHS-EEEEESSS-TT-HHHHHHHHHHHTTTSEEEESTTTTT-HHHHHHHHHHT--SEEEE-HHHH-SHHHHHHHHHHHHHTT-EEEEE--SS--S--HHHHHHHHTT-EEEE---S-SHHHHHHHHHHHHHTTT---B-TT--

Organism: Campylobacter jejuni subsp. jejuni serotype O:2 (strain ATCC 700819 / NCTC 11168) (NCBI:txid192222)